Protein 7US3 (pdb70)

Radius of gyration: 36.28 Å; Cα contacts (8 Å, |Δi|>4): 3663; chains: 4; bounding box: 103×114×98 Å

Nearest PDB structures (foldseek):
  7us3-assembly1_D  TM=1.002E+00  e=3.674E-88  Acinetobacter baumannii
  5o8p-assembly1_B  TM=9.844E-01  e=4.576E-56  Erwinia amylovora CFBP1430
  6xbc-assembly2_F  TM=9.790E-01  e=2.132E-53  Streptomyces sviceus ATCC 29083
  4tlx-assembly1_D  TM=9.304E-01  e=1.016E-34  Kutzneria sp. 744
  7jvl-assembly1_D  TM=8.967E-01  e=1.439E-34  Aspergillus fumigatus Af293

Structure (mmCIF, N/CA/C/O backbone):
data_7US3
#
_entry.id   7US3
#
_cell.length_a   124.827
_cell.length_b   126.314
_cell.length_c   140.248
_cell.angle_alpha   90.000
_cell.angle_beta   90.000
_cell.angle_gamma   90.000
#
_symmetry.space_group_name_H-M   'P 21 21 21'
#
loop_
_entity.id
_entity.type
_entity.pdbx_description
1 polymer 'Putrescine N-hydroxylase'
2 non-polymer 'FLAVIN-ADENINE DINUCLEOTIDE'
3 non-polymer 'NADP NICOTINAMIDE-ADENINE-DINUCLEOTIDE PHOSPHATE'
4 non-polymer 'TRIETHYLENE GLYCOL'
5 non-polymer 'TETRAETHYLENE GLYCOL'
6 water water
#
loop_
_atom_site.group_PDB
_atom_site.id
_atom_site.type_symbol
_atom_site.label_atom_id
_atom_site.label_alt_id
_atom_site.label_comp_id
_atom_site.label_asym_id
_atom_site.label_entity_id
_atom_site.label_seq_id
_atom_site.pdbx_PDB_ins_code
_atom_site.Cartn_x
_atom_site.Cartn_y
_atom_site.Cartn_z
_atom_site.occupancy
_atom_site.B_iso_or_equiv
_atom_site.auth_seq_id
_atom_site.auth_comp_id
_atom_site.auth_asym_id
_atom_site.auth_atom_id
_atom_site.pdbx_PDB_model_num
ATOM 1 N N . SER A 1 23 ? -46.744 -22.794 -19.172 1.00 79.45 3 SER A N 1
ATOM 2 C CA . SER A 1 23 ? -47.578 -21.651 -18.803 1.00 83.43 3 SER A CA 1
ATOM 3 C C . SER A 1 23 ? -47.944 -21.732 -17.320 1.00 78.94 3 SER A C 1
ATOM 4 O O . SER A 1 23 ? -47.948 -20.719 -16.613 1.00 76.57 3 SER A O 1
ATOM 6 N N . GLN A 1 24 ? -48.246 -22.946 -16.853 1.00 78.27 4 GLN A N 1
ATOM 7 C CA . GLN A 1 24 ? -48.555 -23.187 -15.448 1.00 72.04 4 GLN A CA 1
ATOM 8 C C . GLN A 1 24 ? -47.301 -23.356 -14.589 1.00 64.69 4 GLN A C 1
ATOM 9 O O . GLN A 1 24 ? -47.414 -23.714 -13.413 1.00 65.95 4 GLN A O 1
ATOM 12 N N . HIS A 1 25 ? -46.114 -23.106 -15.135 1.00 58.37 5 HIS A N 1
ATOM 13 C CA . HIS A 1 25 ? -44.902 -23.269 -14.345 1.00 52.97 5 HIS A CA 1
ATOM 14 C C . HIS A 1 25 ? -44.801 -22.163 -13.300 1.00 46.91 5 HIS A C 1
ATOM 15 O O . HIS A 1 25 ? -45.000 -20.985 -13.600 1.00 46.88 5 HIS A O 1
ATOM 22 N N . ILE A 1 26 ? -44.481 -22.538 -12.073 1.00 43.79 6 ILE A N 1
ATOM 23 C CA . ILE A 1 26 ? -44.451 -21.595 -10.968 1.00 44.03 6 ILE A CA 1
ATOM 24 C C . ILE A 1 26 ? -43.005 -21.167 -10.759 1.00 40.68 6 ILE A C 1
ATOM 25 O O . ILE A 1 26 ? -42.151 -21.968 -10.374 1.00 42.99 6 ILE A O 1
ATOM 30 N N . TYR A 1 27 ? -42.718 -19.907 -11.038 1.00 40.38 7 TYR A N 1
ATOM 31 C CA . TYR A 1 27 ? -41.368 -19.422 -10.833 1.00 37.72 7 TYR A CA 1
ATOM 32 C C . TYR A 1 27 ? -41.137 -19.107 -9.362 1.00 37.67 7 TYR A C 1
ATOM 33 O O . TYR A 1 27 ? -42.073 -18.866 -8.589 1.00 38.67 7 TYR A O 1
ATOM 42 N N . ASP A 1 28 ? -39.867 -19.125 -8.971 1.00 37.30 8 ASP A N 1
ATOM 43 C CA . ASP A 1 28 ? -39.509 -18.631 -7.649 1.00 36.99 8 ASP A CA 1
ATOM 44 C C . ASP A 1 28 ? -39.274 -17.131 -7.655 1.00 36.66 8 ASP A C 1
ATOM 45 O O . ASP A 1 28 ? -39.587 -16.457 -6.672 1.00 38.67 8 ASP A O 1
ATOM 50 N N . ILE A 1 29 ? -38.699 -16.596 -8.727 1.00 34.73 9 ILE A N 1
ATOM 51 C CA . ILE A 1 29 ? -38.367 -15.179 -8.805 1.00 35.41 9 ILE A CA 1
ATOM 52 C C . ILE A 1 29 ? -38.712 -14.676 -10.194 1.00 37.36 9 ILE A C 1
ATOM 53 O O . ILE A 1 29 ? -38.406 -15.341 -11.190 1.00 38.51 9 ILE A O 1
ATOM 58 N N . VAL A 1 30 ? -39.357 -13.510 -10.258 1.00 35.95 10 VAL A N 1
ATOM 59 C CA . VAL A 1 30 ? -39.500 -12.736 -11.483 1.00 33.29 10 VAL A CA 1
ATOM 60 C C . VAL A 1 30 ? -38.806 -11.410 -11.242 1.00 33.76 10 VAL A C 1
ATOM 61 O O . VAL A 1 30 ? -39.169 -10.672 -10.316 1.00 33.52 10 VAL A O 1
ATOM 65 N N . GLY A 1 31 ? -37.787 -11.120 -12.048 1.00 32.59 11 GLY A N 1
ATOM 66 C CA . GLY A 1 31 ? -37.131 -9.829 -12.003 1.00 33.65 11 GLY A CA 1
ATOM 67 C C . GLY A 1 31 ? -37.797 -8.870 -12.971 1.00 34.89 11 GLY A C 1
ATOM 68 O O . GLY A 1 31 ? -37.975 -9.187 -14.150 1.00 35.08 11 GLY A O 1
ATOM 69 N N . ILE A 1 32 ? -38.194 -7.713 -12.462 1.00 32.44 12 ILE A N 1
ATOM 70 C CA . ILE A 1 32 ? -38.824 -6.679 -13.275 1.00 33.18 12 ILE A CA 1
ATOM 71 C C . ILE A 1 32 ? -37.774 -5.599 -13.515 1.00 30.32 12 ILE A C 1
ATOM 72 O O . ILE A 1 32 ? -37.311 -4.943 -12.573 1.00 29.36 12 ILE A O 1
ATOM 77 N N . GLY A 1 33 ? -37.375 -5.432 -14.772 1.00 30.83 13 GLY A N 1
ATOM 78 C CA . GLY A 1 33 ? -36.245 -4.575 -15.102 1.00 32.60 13 GLY A CA 1
ATOM 79 C C . GLY A 1 33 ? -34.916 -5.314 -15.038 1.00 36.38 13 GLY A C 1
ATOM 80 O O . GLY A 1 33 ? -34.688 -6.134 -14.138 1.00 31.81 13 GLY A O 1
ATOM 81 N N . VAL A 1 34 ? -34.039 -5.068 -16.011 1.00 33.00 14 VAL A N 1
ATOM 82 C CA . VAL A 1 34 ? -32.733 -5.711 -16.015 1.00 30.67 14 VAL A CA 1
ATOM 83 C C . VAL A 1 34 ? -31.683 -4.650 -16.291 1.00 32.94 14 VAL A C 1
ATOM 84 O O . VAL A 1 34 ? -31.124 -4.584 -17.390 1.00 32.38 14 VAL A O 1
ATOM 88 N N . GLY A 1 35 ? -31.471 -3.771 -15.315 1.00 33.13 15 GLY A N 1
ATOM 89 C CA . GLY A 1 35 ? -30.254 -3.012 -15.215 1.00 31.06 15 GLY A CA 1
ATOM 90 C C . GLY A 1 35 ? -29.233 -3.863 -14.492 1.00 30.87 15 GLY A C 1
ATOM 91 O O . GLY A 1 35 ? -29.443 -5.058 -14.273 1.00 32.15 15 GLY A O 1
ATOM 92 N N . PRO A 1 36 ? -28.113 -3.260 -14.102 1.00 29.72 16 PRO A N 1
ATOM 93 C CA . PRO A 1 36 ? -27.049 -4.037 -13.449 1.00 29.38 16 PRO A CA 1
ATOM 94 C C . PRO A 1 36 ? -27.504 -4.796 -12.220 1.00 30.95 16 PRO A C 1
ATOM 95 O O . PRO A 1 36 ? -26.978 -5.886 -11.950 1.00 30.84 16 PRO A O 1
ATOM 99 N N . PHE A 1 37 ? -28.481 -4.286 -11.475 1.00 30.22 17 PHE A N 1
ATOM 100 C CA . PHE A 1 37 ? -28.778 -4.948 -10.210 1.00 34.22 17 PHE A CA 1
ATOM 101 C C . PHE A 1 37 ? -29.564 -6.240 -10.430 1.00 31.17 17 PHE A C 1
ATOM 102 O O . PHE A 1 37 ? -29.188 -7.297 -9.906 1.00 33.37 17 PHE A O 1
ATOM 110 N N . ASN A 1 38 ? -30.624 -6.208 -11.239 1.00 30.88 18 ASN A N 1
ATOM 111 C CA . ASN A 1 38 ? -31.297 -7.477 -11.502 1.00 27.82 18 ASN A CA 1
ATOM 112 C C . ASN A 1 38 ? -30.462 -8.385 -12.399 1.00 30.10 18 ASN A C 1
ATOM 113 O O . ASN A 1 38 ? -30.609 -9.617 -12.342 1.00 32.05 18 ASN A O 1
ATOM 118 N N . LEU A 1 39 ? -29.597 -7.812 -13.239 1.00 29.10 19 LEU A N 1
ATOM 119 C CA . LEU A 1 39 ? -28.711 -8.650 -14.047 1.00 30.87 19 LEU A CA 1
ATOM 120 C C . LEU A 1 39 ? -27.752 -9.433 -13.156 1.00 31.08 19 LEU A C 1
ATOM 121 O O . LEU A 1 39 ? -27.528 -10.632 -13.365 1.00 31.96 19 LEU A O 1
ATOM 126 N N . GLY A 1 40 ? -27.165 -8.756 -12.160 1.00 33.27 20 GLY A N 1
ATOM 127 C CA . GLY A 1 40 ? -26.319 -9.446 -11.205 1.00 31.90 20 GLY A CA 1
ATOM 128 C C . GLY A 1 40 ? -27.078 -10.504 -10.429 1.00 32.22 20 GLY A C 1
ATOM 129 O O . GLY A 1 40 ? -26.527 -11.551 -10.085 1.00 32.39 20 GLY A O 1
ATOM 130 N N . LEU A 1 41 ? -28.346 -10.230 -10.117 1.00 31.46 21 LEU A N 1
ATOM 131 C CA . LEU A 1 41 ? -29.156 -11.229 -9.440 1.00 32.33 21 LEU A CA 1
ATOM 132 C C . LEU A 1 41 ? -29.331 -12.449 -10.326 1.00 32.91 21 LEU A C 1
ATOM 133 O O . LEU A 1 41 ? -29.280 -13.585 -9.848 1.00 31.55 21 LEU A O 1
ATOM 138 N N . ALA A 1 42 ? -29.538 -12.232 -11.624 1.00 32.48 22 ALA A N 1
ATOM 139 C CA . ALA A 1 42 ? -29.611 -13.366 -12.526 1.00 32.20 22 ALA A CA 1
ATOM 140 C C . ALA A 1 42 ? -28.280 -14.109 -12.555 1.00 34.62 22 ALA A C 1
ATOM 141 O O . ALA A 1 42 ? -28.248 -15.347 -12.544 1.00 32.78 22 ALA A O 1
ATOM 143 N N . CYS A 1 43 ? -27.163 -13.376 -12.555 1.00 33.22 23 CYS A N 1
ATOM 144 C CA . CYS A 1 43 ? -25.870 -14.059 -12.585 1.00 31.05 23 CYS A CA 1
ATOM 145 C C . CYS A 1 43 ? -25.602 -14.838 -11.307 1.00 32.81 23 CYS A C 1
ATOM 146 O O . CYS A 1 43 ? -24.928 -15.873 -11.349 1.00 35.21 23 CYS A O 1
ATOM 149 N N . LEU A 1 44 ? -26.101 -14.357 -10.167 1.00 30.20 24 LEU A N 1
ATOM 150 C CA . LEU A 1 44 ? -25.804 -15.003 -8.896 1.00 30.71 24 LEU A CA 1
ATOM 151 C C . LEU A 1 44 ? -26.746 -16.163 -8.609 1.00 33.96 24 LEU A C 1
ATOM 152 O O . LEU A 1 44 ? -26.374 -17.076 -7.861 1.00 33.52 24 LEU A O 1
ATOM 157 N N . THR A 1 45 ? -27.971 -16.128 -9.156 1.00 30.86 25 THR A N 1
ATOM 158 C CA . THR A 1 45 ? -28.924 -17.216 -8.977 1.00 35.62 25 THR A CA 1
ATOM 159 C C . THR A 1 45 ? -28.740 -18.334 -9.987 1.00 34.93 25 THR A C 1
ATOM 160 O O . THR A 1 45 ? -29.219 -19.448 -9.757 1.00 37.58 25 THR A O 1
ATOM 164 N N . GLN A 1 46 ? -28.071 -18.063 -11.098 1.00 32.78 26 GLN A N 1
ATOM 165 C CA . GLN A 1 46 ? -28.005 -19.056 -12.157 1.00 37.27 26 GLN A CA 1
ATOM 166 C C . GLN A 1 46 ? -27.342 -20.354 -11.722 1.00 37.47 26 GLN A C 1
ATOM 167 O O . GLN A 1 46 ? -27.880 -21.422 -12.058 1.00 40.77 26 GLN A O 1
ATOM 173 N N . PRO A 1 47 ? -26.239 -20.356 -10.966 1.00 36.00 27 PRO A N 1
ATOM 174 C CA . PRO A 1 47 ? -25.702 -21.626 -10.452 1.00 38.90 27 PRO A CA 1
ATOM 175 C C . PRO A 1 47 ? -26.517 -22.271 -9.344 1.00 41.39 27 PRO A C 1
ATOM 176 O O . PRO A 1 47 ? -26.077 -23.295 -8.816 1.00 44.33 27 PRO A O 1
ATOM 180 N N . LEU A 1 48 ? -27.669 -21.725 -8.957 1.00 41.41 28 LEU A N 1
ATOM 181 C CA . LEU A 1 48 ? -28.514 -22.323 -7.924 1.00 40.44 28 LEU A CA 1
ATOM 182 C C . LEU A 1 48 ? -29.715 -22.969 -8.606 1.00 44.51 28 LEU A C 1
ATOM 183 O O . LEU A 1 48 ? -30.706 -22.292 -8.911 1.00 40.46 28 LEU A O 1
ATOM 188 N N . ASN A 1 49 ? -29.635 -24.289 -8.813 1.00 40.76 29 ASN A N 1
ATOM 189 C CA . ASN A 1 49 ? -30.693 -25.021 -9.498 1.00 44.15 29 ASN A CA 1
ATOM 190 C C . ASN A 1 49 ? -31.968 -25.134 -8.672 1.00 45.03 29 ASN A C 1
ATOM 191 O O . ASN A 1 49 ? -33.014 -25.482 -9.231 1.00 45.38 29 ASN A O 1
ATOM 194 N N . GLU A 1 50 ? -31.912 -24.868 -7.364 1.00 43.78 30 GLU A N 1
ATOM 195 C CA . GLU A 1 50 ? -33.134 -24.846 -6.566 1.00 44.76 30 GLU A CA 1
ATOM 196 C C . GLU A 1 50 ? -34.057 -23.712 -6.957 1.00 44.26 30 GLU A C 1
ATOM 197 O O . GLU A 1 50 ? -35.249 -23.759 -6.633 1.00 47.40 30 GLU A O 1
ATOM 203 N N . LEU A 1 51 ? -33.536 -22.680 -7.609 1.00 43.74 31 LEU A N 1
ATOM 204 C CA . LEU A 1 51 ? -34.310 -21.487 -7.910 1.00 42.87 31 LEU A CA 1
ATOM 205 C C . LEU A 1 51 ? -34.688 -21.463 -9.381 1.00 41.18 31 LEU A C 1
ATOM 206 O O . LEU A 1 51 ? -33.818 -21.570 -10.254 1.00 40.84 31 LEU A O 1
ATOM 211 N N . SER A 1 52 ? -35.984 -21.312 -9.642 1.00 38.45 32 SER A N 1
ATOM 212 C CA . SER A 1 52 ? -36.505 -21.042 -10.976 1.00 36.75 32 SER A CA 1
ATOM 213 C C . SER A 1 52 ? -36.733 -19.534 -11.086 1.00 38.66 32 SER A C 1
ATOM 214 O O . SER A 1 52 ? -37.592 -18.976 -10.391 1.00 38.33 32 SER A O 1
ATOM 217 N N . THR A 1 53 ? -35.974 -18.875 -11.959 1.00 35.17 33 THR A N 1
ATOM 218 C CA . THR A 1 53 ? -36.017 -17.428 -12.086 1.00 36.63 33 THR A CA 1
ATOM 219 C C . THR A 1 53 ? -36.219 -17.025 -13.536 1.00 36.72 33 THR A C 1
ATOM 220 O O . THR A 1 53 ? -35.801 -17.727 -14.460 1.00 35.45 33 THR A O 1
ATOM 224 N N . ILE A 1 54 ? -36.825 -15.854 -13.719 1.00 33.56 34 ILE A N 1
ATOM 225 C CA . ILE A 1 54 ? -37.001 -15.258 -15.036 1.00 34.22 34 ILE A CA 1
ATOM 226 C C . ILE A 1 54 ? -36.957 -13.747 -14.868 1.00 32.61 34 ILE A C 1
ATOM 227 O O . ILE A 1 54 ? -37.319 -13.212 -13.817 1.00 33.02 34 ILE A O 1
ATOM 232 N N . PHE A 1 55 ? -36.470 -13.061 -15.899 1.00 33.80 35 PHE A N 1
ATOM 233 C CA . PHE A 1 55 ? -36.216 -11.628 -15.847 1.00 33.47 35 PHE A CA 1
ATOM 234 C C . PHE A 1 55 ? -36.715 -10.972 -17.125 1.00 34.85 35 PHE A C 1
ATOM 235 O O . PHE A 1 55 ? -36.512 -11.504 -18.223 1.00 33.51 35 PHE A O 1
ATOM 243 N N . PHE A 1 56 ? -37.369 -9.816 -16.973 1.00 32.56 36 PHE A N 1
ATOM 244 C CA . PHE A 1 56 ? -37.961 -9.074 -18.081 1.00 35.11 36 PHE A CA 1
ATOM 245 C C . PHE A 1 56 ? -37.449 -7.644 -18.112 1.00 34.54 36 PHE A C 1
ATOM 246 O O . PHE A 1 56 ? -37.381 -6.970 -17.078 1.00 33.69 36 PHE A O 1
ATOM 254 N N . ASP A 1 57 ? -37.108 -7.180 -19.305 1.00 33.48 37 ASP A N 1
ATOM 255 C CA . ASP A 1 57 ? -36.682 -5.803 -19.477 1.00 34.61 37 ASP A CA 1
ATOM 256 C C . ASP A 1 57 ? -37.294 -5.243 -20.750 1.00 35.55 37 ASP A C 1
ATOM 257 O O . ASP A 1 57 ? -37.354 -5.923 -21.779 1.00 33.00 37 ASP A O 1
ATOM 262 N N . SER A 1 58 ? -37.740 -3.990 -20.678 1.00 38.56 38 SER A N 1
ATOM 263 C CA . SER A 1 58 ? -38.516 -3.454 -21.783 1.00 39.24 38 SER A CA 1
ATOM 264 C C . SER A 1 58 ? -37.649 -3.002 -22.951 1.00 38.87 38 SER A C 1
ATOM 265 O O . SER A 1 58 ? -38.172 -2.853 -24.058 1.00 39.30 38 SER A O 1
ATOM 268 N N . LYS A 1 59 ? -36.348 -2.801 -22.751 1.00 38.20 39 LYS A N 1
ATOM 269 C CA . LYS A 1 59 ? -35.514 -2.318 -23.843 1.00 34.52 39 LYS A CA 1
ATOM 270 C C . LYS A 1 59 ? -35.193 -3.435 -24.840 1.00 39.23 39 LYS A C 1
ATOM 271 O O . LYS A 1 59 ? -35.387 -4.638 -24.577 1.00 41.62 39 LYS A O 1
ATOM 277 N N . ASP A 1 60 ? -34.699 -3.021 -26.014 1.00 37.48 40 ASP A N 1
ATOM 278 C CA . ASP A 1 60 ? -34.384 -3.982 -27.071 1.00 41.52 40 ASP A CA 1
ATOM 279 C C . ASP A 1 60 ? -33.256 -4.916 -26.663 1.00 39.78 40 ASP A C 1
ATOM 280 O O . ASP A 1 60 ? -33.233 -6.077 -27.084 1.00 38.26 40 ASP A O 1
ATOM 285 N N . GLU A 1 61 ? -32.330 -4.431 -25.840 1.00 36.68 41 GLU A N 1
ATOM 286 C CA . GLU A 1 61 ? -31.260 -5.236 -25.270 1.00 39.15 41 GLU A CA 1
ATOM 287 C C . GLU A 1 61 ? -30.670 -4.450 -24.111 1.00 39.43 41 GLU A C 1
ATOM 288 O O . GLU A 1 61 ? -31.014 -3.283 -23.896 1.00 40.19 41 GLU A O 1
ATOM 294 N N . PHE A 1 62 ? -29.777 -5.095 -23.362 1.00 35.08 42 PHE A N 1
ATOM 295 C CA . PHE A 1 62 ? -29.166 -4.399 -22.241 1.00 37.58 42 PHE A CA 1
ATOM 296 C C . PHE A 1 62 ? -28.501 -3.116 -22.724 1.00 36.93 42 PHE A C 1
ATOM 297 O O . PHE A 1 62 ? -27.750 -3.120 -23.703 1.00 38.29 42 PHE A O 1
ATOM 305 N N . ASP A 1 63 ? -28.774 -2.018 -22.028 1.00 38.70 43 ASP A N 1
ATOM 306 C CA . ASP A 1 63 ? -28.120 -0.748 -22.336 1.00 37.43 43 ASP A CA 1
ATOM 307 C C . ASP A 1 63 ? -27.940 0.034 -21.048 1.00 36.95 43 ASP A C 1
ATOM 308 O O . ASP A 1 63 ? -28.914 0.269 -20.324 1.00 35.53 43 ASP A O 1
ATOM 313 N N . TRP A 1 64 ? -26.710 0.454 -20.769 1.00 34.71 44 TRP A N 1
ATOM 314 C CA . TRP A 1 64 ? -26.422 1.199 -19.552 1.00 33.19 44 TRP A CA 1
ATOM 315 C C . TRP A 1 64 ? -26.109 2.645 -19.927 1.00 33.36 44 TRP A C 1
ATOM 316 O O . TRP A 1 64 ? -24.947 3.044 -20.050 1.00 31.22 44 TRP A O 1
ATOM 327 N N . HIS A 1 65 ? -27.175 3.434 -20.103 1.00 34.36 45 HIS A N 1
ATOM 328 C CA . HIS A 1 65 ? -27.068 4.884 -20.319 1.00 36.24 45 HIS A CA 1
ATOM 329 C C . HIS A 1 65 ? -26.164 5.224 -21.495 1.00 33.64 45 HIS A C 1
ATOM 330 O O . HIS A 1 65 ? -25.346 6.139 -21.414 1.00 34.76 45 HIS A O 1
ATOM 337 N N . SER A 1 66 ? -26.285 4.480 -22.592 1.00 32.34 46 SER A N 1
ATOM 338 C CA . SER A 1 66 ? -25.344 4.711 -23.678 1.00 34.51 46 SER A CA 1
ATOM 339 C C . SER A 1 66 ? -25.532 6.081 -24.306 1.00 35.78 46 SER A C 1
ATOM 340 O O . SER A 1 66 ? -24.617 6.570 -24.970 1.00 35.79 46 SER A O 1
ATOM 343 N N . GLY A 1 67 ? -26.682 6.722 -24.091 1.00 34.94 47 GLY A N 1
ATOM 344 C CA . GLY A 1 67 ? -26.877 8.058 -24.609 1.00 35.54 47 GLY A CA 1
ATOM 345 C C . GLY A 1 67 ? -26.049 9.109 -23.907 1.00 36.26 47 GLY A C 1
ATOM 346 O O . GLY A 1 67 ? -25.896 10.215 -24.432 1.00 33.73 47 GLY A O 1
ATOM 347 N N . ILE A 1 68 ? -25.514 8.796 -22.732 1.00 34.19 48 ILE A N 1
ATOM 348 C CA . ILE A 1 68 ? -24.653 9.748 -22.043 1.00 34.75 48 ILE A CA 1
ATOM 349 C C . ILE A 1 68 ? -23.321 9.043 -21.803 1.00 35.45 48 ILE A C 1
ATOM 350 O O . ILE A 1 68 ? -22.894 8.816 -20.664 1.00 36.80 48 ILE A O 1
ATOM 355 N N . MET A 1 69 ? -22.655 8.670 -22.892 1.00 35.18 49 MET A N 1
ATOM 356 C CA . MET A 1 69 ? -21.492 7.786 -22.821 1.00 35.35 49 MET A CA 1
ATOM 357 C C . MET A 1 69 ? -20.435 8.252 -23.812 1.00 39.22 49 MET A C 1
ATOM 358 O O . MET A 1 69 ? -20.094 7.537 -24.765 1.00 36.99 49 MET A O 1
ATOM 363 N N . PRO A 1 70 ? -19.885 9.452 -23.606 1.00 37.02 50 PRO A N 1
ATOM 364 C CA . PRO A 1 70 ? -18.806 9.917 -24.478 1.00 35.76 50 PRO A CA 1
ATOM 365 C C . PRO A 1 70 ? -17.604 8.989 -24.417 1.00 36.91 50 PRO A C 1
ATOM 366 O O . PRO A 1 70 ? -17.348 8.317 -23.408 1.00 36.12 50 PRO A O 1
ATOM 370 N N . GLU A 1 71 ? -16.886 8.938 -25.537 1.00 37.99 51 GLU A N 1
ATOM 371 C CA . GLU A 1 71 ? -15.684 8.125 -25.632 1.00 40.36 51 GLU A CA 1
ATOM 372 C C . GLU A 1 71 ? -14.738 8.454 -24.487 1.00 38.74 51 GLU A C 1
ATOM 373 O O . GLU A 1 71 ? -14.557 9.624 -24.125 1.00 38.80 51 GLU A O 1
ATOM 379 N N . GLY A 1 72 ? -14.155 7.403 -23.904 1.00 35.42 52 GLY A N 1
ATOM 380 C CA . GLY A 1 72 ? -13.259 7.544 -22.783 1.00 31.75 52 GLY A CA 1
ATOM 381 C C . GLY A 1 72 ? -13.932 7.689 -21.439 1.00 33.25 52 GLY A C 1
ATOM 382 O O . GLY A 1 72 ? -13.235 7.674 -20.417 1.00 34.03 52 GLY A O 1
ATOM 383 N N . SER A 1 73 ? -15.254 7.841 -21.390 1.00 33.80 53 SER A N 1
ATOM 384 C CA . SER A 1 73 ? -15.922 7.970 -20.102 1.00 30.91 53 SER A CA 1
ATOM 385 C C . SER A 1 73 ? -15.872 6.643 -19.353 1.00 34.83 53 SER A C 1
ATOM 386 O O . SER A 1 73 ? -15.881 5.562 -19.952 1.00 32.06 53 SER A O 1
ATOM 389 N N . THR A 1 74 ? -15.794 6.732 -18.027 1.00 32.73 54 THR A N 1
ATOM 390 C CA . THR A 1 74 ? -15.505 5.574 -17.199 1.00 33.31 54 THR A CA 1
ATOM 391 C C . THR A 1 74 ? -16.517 5.498 -16.071 1.00 35.89 54 THR A C 1
ATOM 392 O O . THR A 1 74 ? -17.251 6.453 -15.795 1.00 32.21 54 THR A O 1
ATOM 396 N N . LEU A 1 75 ? -16.557 4.338 -15.426 1.00 33.54 55 LEU A N 1
ATOM 397 C CA . LEU A 1 75 ? -17.219 4.252 -14.135 1.00 37.95 55 LEU A CA 1
ATOM 398 C C . LEU A 1 75 ? -16.411 5.034 -13.113 1.00 35.35 55 LEU A C 1
ATOM 399 O O . LEU A 1 75 ? -15.233 5.321 -13.319 1.00 37.03 55 LEU A O 1
ATOM 404 N N . GLN A 1 76 ? -17.040 5.361 -11.988 1.00 44.13 56 GLN A N 1
ATOM 405 C CA . GLN A 1 76 ? -16.340 6.073 -10.931 1.00 46.65 56 GLN A CA 1
ATOM 406 C C . GLN A 1 76 ? -15.995 5.211 -9.727 1.00 46.04 56 GLN A C 1
ATOM 407 O O . GLN A 1 76 ? -15.415 5.731 -8.763 1.00 47.69 56 GLN A O 1
ATOM 413 N N . ILE A 1 77 ? -16.324 3.927 -9.743 1.00 38.50 57 ILE A N 1
ATOM 414 C CA . ILE A 1 77 ? -15.907 3.024 -8.671 1.00 37.84 57 ILE A CA 1
ATOM 415 C C . ILE A 1 77 ? -15.100 1.901 -9.309 1.00 35.84 57 ILE A C 1
ATOM 416 O O . ILE A 1 77 ? -15.169 1.684 -10.530 1.00 34.41 57 ILE A O 1
ATOM 421 N N . PRO A 1 78 ? -14.288 1.196 -8.526 1.00 32.85 58 PRO A N 1
ATOM 422 C CA . PRO A 1 78 ? -13.398 0.190 -9.113 1.00 32.49 58 PRO A CA 1
ATOM 423 C C . PRO A 1 78 ? -14.159 -0.972 -9.741 1.00 33.11 58 PRO A C 1
ATOM 424 O O . PRO A 1 78 ? -15.325 -1.238 -9.441 1.00 30.40 58 PRO A O 1
ATOM 428 N N . PHE A 1 79 ? -13.454 -1.678 -10.622 1.00 31.71 59 PHE A N 1
ATOM 429 C CA . PHE A 1 79 ? -14.043 -2.743 -11.416 1.00 30.76 59 PHE A CA 1
ATOM 430 C C . PHE A 1 79 ? -14.447 -3.945 -10.591 1.00 31.48 59 PHE A C 1
ATOM 431 O O . PHE A 1 79 ? -15.154 -4.805 -11.117 1.00 34.31 59 PHE A O 1
ATOM 439 N N . ILE A 1 80 ? -13.983 -4.059 -9.342 1.00 33.65 60 ILE A N 1
ATOM 440 C CA . ILE A 1 80 ? -14.477 -5.119 -8.468 1.00 30.33 60 ILE A CA 1
ATOM 441 C C . ILE A 1 80 ? -15.991 -5.051 -8.376 1.00 31.50 60 ILE A C 1
ATOM 442 O O . ILE A 1 80 ? -16.658 -6.076 -8.179 1.00 30.99 60 ILE A O 1
ATOM 447 N N . ALA A 1 81 ? -16.562 -3.857 -8.554 1.00 30.51 61 ALA A N 1
ATOM 448 C CA . ALA A 1 81 ? -18.010 -3.667 -8.500 1.00 33.03 61 ALA A CA 1
ATOM 449 C C . ALA A 1 81 ? -18.683 -4.099 -9.804 1.00 30.57 61 ALA A C 1
ATOM 450 O O . ALA A 1 81 ? -19.444 -3.330 -10.402 1.00 30.18 61 ALA A O 1
ATOM 452 N N . ASP A 1 82 ? -18.394 -5.318 -10.253 1.00 29.60 62 ASP A N 1
ATOM 453 C CA . ASP A 1 82 ? -19.021 -5.936 -11.418 1.00 31.23 62 ASP A CA 1
ATOM 454 C C . ASP A 1 82 ? -20.298 -6.669 -10.977 1.00 33.64 62 ASP A C 1
ATOM 455 O O . ASP A 1 82 ? -20.806 -6.455 -9.872 1.00 36.98 62 ASP A O 1
ATOM 460 N N . LEU A 1 83 ? -20.795 -7.594 -11.797 1.00 30.16 63 LEU A N 1
ATOM 461 C CA . LEU A 1 83 ? -22.085 -8.211 -11.517 1.00 29.83 63 LEU A CA 1
ATOM 462 C C . LEU A 1 83 ? -22.067 -9.199 -10.351 1.00 30.48 63 LEU A C 1
ATOM 463 O O . LEU A 1 83 ? -23.131 -9.442 -9.777 1.00 32.10 63 LEU A O 1
ATOM 468 N N . VAL A 1 84 ? -20.912 -9.778 -9.981 1.00 31.55 64 VAL A N 1
ATOM 469 C CA . VAL A 1 84 ? -20.911 -10.953 -9.104 1.00 31.23 64 VAL A CA 1
ATOM 470 C C . VAL A 1 84 ? -19.753 -11.003 -8.106 1.00 33.33 64 VAL A C 1
ATOM 471 O O . VAL A 1 84 ? -19.787 -11.786 -7.141 1.00 32.92 64 VAL A O 1
ATOM 475 N N . SER A 1 85 ? -18.697 -10.223 -8.334 1.00 31.70 65 SER A N 1
ATOM 476 C CA . SER A 1 85 ? -17.428 -10.597 -7.707 1.00 31.53 65 SER A CA 1
ATOM 477 C C . SER A 1 85 ? -17.409 -10.323 -6.205 1.00 32.84 65 SER A C 1
ATOM 478 O O . SER A 1 85 ? -16.709 -11.026 -5.462 1.00 31.05 65 SER A O 1
ATOM 481 N N . PHE A 1 86 ? -18.169 -9.331 -5.736 1.00 28.94 66 PHE A N 1
ATOM 482 C CA . PHE A 1 86 ? -18.247 -9.115 -4.299 1.00 31.26 66 PHE A CA 1
ATOM 483 C C . PHE A 1 86 ? -18.951 -10.259 -3.597 1.00 30.05 66 PHE A C 1
ATOM 484 O O . PHE A 1 86 ? -18.640 -10.549 -2.442 1.00 35.12 66 PHE A O 1
ATOM 492 N N . ALA A 1 87 ? -19.912 -10.901 -4.264 1.00 32.94 67 ALA A N 1
ATOM 493 C CA . ALA A 1 87 ? -20.521 -12.123 -3.742 1.00 31.82 67 ALA A CA 1
ATOM 494 C C . ALA A 1 87 ? -19.609 -13.327 -3.912 1.00 34.24 67 ALA A C 1
ATOM 495 O O . ALA A 1 87 ? -19.522 -14.180 -3.018 1.00 35.40 67 ALA A O 1
ATOM 497 N N . ASP A 1 88 ? -18.934 -13.422 -5.059 1.00 32.54 68 ASP A N 1
ATOM 498 C CA . ASP A 1 88 ? -18.247 -14.650 -5.417 1.00 31.47 68 ASP A CA 1
ATOM 499 C C . ASP A 1 88 ? -17.264 -14.414 -6.557 1.00 32.54 68 ASP A C 1
ATOM 500 O O . ASP A 1 88 ? -17.661 -14.479 -7.725 1.00 32.05 68 ASP A O 1
ATOM 505 N N . PRO A 1 89 ? -15.988 -14.142 -6.267 1.00 33.02 69 PRO A N 1
ATOM 506 C CA . PRO A 1 89 ? -15.009 -13.941 -7.351 1.00 30.35 69 PRO A CA 1
ATOM 507 C C . PRO A 1 89 ? -14.873 -15.128 -8.292 1.00 34.42 69 PRO A C 1
ATOM 508 O O . PRO A 1 89 ? -14.384 -14.955 -9.420 1.00 33.25 69 PRO A O 1
ATOM 512 N N . LYS A 1 90 ? -15.269 -16.332 -7.861 1.00 33.51 70 LYS A N 1
ATOM 513 C CA . LYS A 1 90 ? -15.203 -17.507 -8.722 1.00 33.63 70 LYS A CA 1
ATOM 514 C C . LYS A 1 90 ? -16.299 -17.514 -9.778 1.00 34.15 70 LYS A C 1
ATOM 515 O O . LYS A 1 90 ? -16.221 -18.298 -10.726 1.00 32.46 70 LYS A O 1
ATOM 521 N N . ASN A 1 91 ? -17.307 -16.655 -9.639 1.00 32.72 71 ASN A N 1
ATOM 522 C CA . ASN A 1 91 ? -18.476 -16.744 -10.492 1.00 33.20 71 ASN A CA 1
ATOM 523 C C . ASN A 1 91 ? -18.095 -16.554 -11.953 1.00 36.02 71 ASN A C 1
ATOM 524 O O . ASN A 1 91 ? -17.203 -15.761 -12.299 1.00 34.85 71 ASN A O 1
ATOM 529 N N . ASN A 1 92 ? -18.795 -17.283 -12.810 1.00 32.06 72 ASN A N 1
ATOM 530 C CA . ASN A 1 92 ? -18.528 -17.249 -14.239 1.00 36.59 72 ASN A CA 1
ATOM 531 C C . ASN A 1 92 ? -18.715 -15.856 -14.847 1.00 33.56 72 ASN A C 1
ATOM 532 O O . ASN A 1 92 ? -18.164 -15.581 -15.915 1.00 33.89 72 ASN A O 1
ATOM 537 N N . TYR A 1 93 ? -19.468 -14.968 -14.206 1.00 33.51 73 TYR A N 1
ATOM 538 C CA . TYR A 1 93 ? -19.842 -13.709 -14.835 1.00 33.07 73 TYR A CA 1
ATOM 539 C C . TYR A 1 93 ? -19.028 -12.533 -14.319 1.00 30.94 73 TYR A C 1
ATOM 540 O O . TYR A 1 93 ? -19.464 -11.389 -14.438 1.00 33.34 73 TYR A O 1
ATOM 549 N N . SER A 1 94 ? -17.858 -12.794 -13.757 1.00 31.76 74 SER A N 1
ATOM 550 C CA . SER A 1 94 ? -17.009 -11.725 -13.274 1.00 30.81 74 SER A CA 1
ATOM 551 C C . SER A 1 94 ? -16.391 -10.980 -14.447 1.00 33.18 74 SER A C 1
ATOM 552 O O . SER A 1 94 ? -16.153 -11.548 -15.519 1.00 34.02 74 SER A O 1
ATOM 555 N N . PHE A 1 95 ? -16.122 -9.698 -14.222 1.00 29.28 75 PHE A N 1
ATOM 556 C CA . PHE A 1 95 ? -15.510 -8.874 -15.252 1.00 30.36 75 PHE A CA 1
ATOM 557 C C . PHE A 1 95 ? -14.143 -9.413 -15.664 1.00 28.57 75 PHE A C 1
ATOM 558 O O . PHE A 1 95 ? -13.812 -9.428 -16.857 1.00 30.05 75 PHE A O 1
ATOM 566 N N . LEU A 1 96 ? -13.331 -9.859 -14.699 1.00 28.15 76 LEU A N 1
ATOM 567 C CA . LEU A 1 96 ? -12.073 -10.520 -15.051 1.00 30.59 76 LEU A CA 1
ATOM 568 C C . LEU A 1 96 ? -12.305 -11.705 -15.980 1.00 30.36 76 LEU A C 1
ATOM 569 O O . LEU A 1 96 ? -11.583 -11.871 -16.967 1.00 32.48 76 LEU A O 1
ATOM 574 N N . ASN A 1 97 ? -13.289 -12.560 -15.674 1.00 28.74 77 ASN A N 1
ATOM 575 C CA . ASN A 1 97 ? -13.525 -13.699 -16.558 1.00 29.45 77 ASN A CA 1
ATOM 576 C C . ASN A 1 97 ? -13.963 -13.226 -17.932 1.00 30.84 77 ASN A C 1
ATOM 577 O O . ASN A 1 97 ? -13.502 -13.754 -18.947 1.00 29.85 77 ASN A O 1
ATOM 582 N N . TYR A 1 98 ? -14.845 -12.219 -17.981 1.00 31.63 78 TYR A N 1
ATOM 583 C CA . TYR A 1 98 ? -15.193 -11.584 -19.246 1.00 31.23 78 TYR A CA 1
ATOM 584 C C . TYR A 1 98 ? -13.945 -11.168 -20.017 1.00 31.84 78 TYR A C 1
ATOM 585 O O . TYR A 1 98 ? -13.792 -11.499 -21.198 1.00 32.39 78 TYR A O 1
ATOM 594 N N . LEU A 1 99 ? -13.052 -10.412 -19.364 1.00 32.76 79 LEU A N 1
ATOM 595 C CA . LEU A 1 99 ? -11.842 -9.936 -20.035 1.00 31.48 79 LEU A CA 1
ATOM 596 C C . LEU A 1 99 ? -11.032 -11.098 -20.604 1.00 33.86 79 LEU A C 1
ATOM 597 O O . LEU A 1 99 ? -10.629 -11.077 -21.776 1.00 33.56 79 LEU A O 1
ATOM 602 N N . LYS A 1 100 ? -10.789 -12.128 -19.785 1.00 31.74 80 LYS A N 1
ATOM 603 C CA . LYS A 1 100 ? -9.994 -13.266 -20.242 1.00 31.53 80 LYS A CA 1
ATOM 604 C C . LYS A 1 100 ? -10.604 -13.889 -21.495 1.00 31.61 80 LYS A C 1
ATOM 605 O O . LYS A 1 100 ? -9.899 -14.168 -22.474 1.00 29.69 80 LYS A O 1
ATOM 611 N N . LEU A 1 101 ? -11.924 -14.069 -21.502 1.00 32.28 81 LEU A N 1
ATOM 612 C CA . LEU A 1 101 ? -12.570 -14.737 -22.625 1.00 33.94 81 LEU A CA 1
ATOM 613 C C . LEU A 1 101 ? -12.670 -13.847 -23.852 1.00 34.15 81 LEU A C 1
ATOM 614 O O . LEU A 1 101 ? -12.989 -14.348 -24.937 1.00 31.68 81 LEU A O 1
ATOM 619 N N . HIS A 1 102 ? -12.395 -12.545 -23.714 1.00 33.88 82 HIS A N 1
ATOM 620 C CA . HIS A 1 102 ? -12.430 -11.632 -24.849 1.00 33.99 82 HIS A CA 1
ATOM 621 C C . HIS A 1 102 ? -11.055 -11.081 -25.184 1.00 32.54 82 HIS A C 1
ATOM 622 O O . HIS A 1 102 ? -10.949 -10.074 -25.889 1.00 32.98 82 HIS A O 1
ATOM 629 N N . ASN A 1 103 ? -10.002 -11.748 -24.707 1.00 35.39 83 ASN A N 1
ATOM 630 C CA . ASN A 1 103 ? -8.626 -11.401 -25.044 1.00 35.39 83 ASN A CA 1
ATOM 631 C C . ASN A 1 103 ? -8.327 -9.948 -24.670 1.00 39.14 83 ASN A C 1
ATOM 632 O O . ASN A 1 103 ? -7.681 -9.211 -25.415 1.00 43.06 83 ASN A O 1
ATOM 637 N N . ARG A 1 104 ? -8.840 -9.514 -23.514 1.00 32.90 84 ARG A N 1
ATOM 638 C CA . ARG A 1 104 ? -8.579 -8.169 -23.026 1.00 35.48 84 ARG A CA 1
ATOM 639 C C . ARG A 1 104 ? -8.072 -8.135 -21.592 1.00 33.29 84 ARG A C 1
ATOM 640 O O . ARG A 1 104 ? -7.901 -7.040 -21.046 1.00 32.69 84 ARG A O 1
ATOM 648 N N . LEU A 1 105 ? -7.822 -9.293 -20.978 1.00 32.46 85 LEU A N 1
ATOM 649 C CA . LEU A 1 105 ? -7.297 -9.337 -19.614 1.00 33.20 85 LEU A CA 1
ATOM 650 C C . LEU A 1 105 ? -5.906 -8.718 -19.530 1.00 32.96 85 LEU A C 1
ATOM 651 O O . LEU A 1 105 ? -5.671 -7.809 -18.730 1.00 31.06 85 LEU A O 1
ATOM 656 N N . TYR A 1 106 ? -4.955 -9.227 -20.324 1.00 32.90 86 TYR A N 1
ATOM 657 C CA . TYR A 1 106 ? -3.621 -8.636 -20.330 1.00 31.64 86 TYR A CA 1
ATOM 658 C C . TYR A 1 106 ? -3.677 -7.144 -20.629 1.00 33.90 86 TYR A C 1
ATOM 659 O O . TYR A 1 106 ? -2.999 -6.335 -19.976 1.00 29.84 86 TYR A O 1
ATOM 668 N N . GLN A 1 107 ? -4.479 -6.767 -21.624 1.00 33.32 87 GLN A N 1
ATOM 669 C CA . GLN A 1 107 ? -4.553 -5.377 -22.036 1.00 30.04 87 GLN A CA 1
ATOM 670 C C . GLN A 1 107 ? -5.157 -4.526 -20.941 1.00 31.10 87 GLN A C 1
ATOM 671 O O . GLN A 1 107 ? -4.686 -3.412 -20.678 1.00 31.71 87 GLN A O 1
ATOM 677 N N . PHE A 1 108 ? -6.187 -5.038 -20.277 1.00 30.58 88 PHE A N 1
ATOM 678 C CA . PHE A 1 108 ? -6.793 -4.255 -19.214 1.00 32.63 88 PHE A CA 1
ATOM 679 C C . PHE A 1 108 ? -5.775 -3.918 -18.142 1.00 33.70 88 PHE A C 1
ATOM 680 O O . PHE A 1 108 ? -5.784 -2.806 -17.596 1.00 33.95 88 PHE A O 1
ATOM 688 N N . PHE A 1 109 ? -4.887 -4.867 -17.821 1.00 34.21 89 PHE A N 1
ATOM 689 C CA . PHE A 1 109 ? -3.989 -4.621 -16.709 1.00 34.00 89 PHE A CA 1
ATOM 690 C C . PHE A 1 109 ? -2.745 -3.860 -17.112 1.00 33.27 89 PHE A C 1
ATOM 691 O O . PHE A 1 109 ? -2.132 -3.218 -16.258 1.00 33.25 89 PHE A O 1
ATOM 699 N N . ILE A 1 110 ? -2.378 -3.872 -18.390 1.00 31.69 90 ILE A N 1
ATOM 700 C CA . ILE A 1 110 ? -1.384 -2.916 -18.844 1.00 32.24 90 ILE A CA 1
ATOM 701 C C . ILE A 1 110 ? -1.943 -1.506 -18.743 1.00 32.25 90 ILE A C 1
ATOM 702 O O . ILE A 1 110 ? -1.266 -0.592 -18.259 1.00 32.91 90 ILE A O 1
ATOM 707 N N . ARG A 1 111 ? -3.195 -1.316 -19.171 1.00 32.40 91 ARG A N 1
ATOM 708 C CA . ARG A 1 111 ? -3.879 -0.039 -18.985 1.00 32.63 91 ARG A CA 1
ATOM 709 C C . ARG A 1 111 ? -3.846 0.409 -17.526 1.00 34.25 91 ARG A C 1
ATOM 710 O O . ARG A 1 111 ? -3.786 1.609 -17.251 1.00 32.20 91 ARG A O 1
ATOM 718 N N . GLU A 1 112 ? -3.895 -0.537 -16.590 1.00 31.07 92 GLU A N 1
ATOM 719 C CA . GLU A 1 112 ? -3.726 -0.276 -15.160 1.00 32.61 92 GLU A CA 1
ATOM 720 C C . GLU A 1 112 ? -4.580 0.892 -14.669 1.00 32.97 92 GLU A C 1
ATOM 721 O O . GLU A 1 112 ? -4.100 1.826 -14.030 1.00 35.07 92 GLU A O 1
ATOM 727 N N . SER A 1 113 ? -5.872 0.833 -14.958 1.00 33.35 93 SER A N 1
ATOM 728 C CA . SER A 1 113 ? -6.846 1.691 -14.295 1.00 30.18 93 SER A CA 1
ATOM 729 C C . SER A 1 113 ? -7.916 0.837 -13.633 1.00 32.20 93 SER A C 1
ATOM 730 O O . SER A 1 113 ? -8.377 -0.153 -14.211 1.00 31.10 93 SER A O 1
ATOM 733 N N . PHE A 1 114 ? -8.312 1.233 -12.421 1.00 32.72 94 PHE A N 1
ATOM 734 C CA . PHE A 1 114 ? -9.383 0.561 -11.694 1.00 32.56 94 PHE A CA 1
ATOM 735 C C . PHE A 1 114 ? -10.765 0.816 -12.282 1.00 34.19 94 PHE A C 1
ATOM 736 O O . PHE A 1 114 ? -11.731 0.195 -11.827 1.00 34.38 94 PHE A O 1
ATOM 744 N N . PHE A 1 115 ? -10.895 1.708 -13.262 1.00 32.19 95 PHE A N 1
ATOM 745 C CA . PHE A 1 115 ? -12.201 2.158 -13.733 1.00 31.95 95 PHE A CA 1
ATOM 746 C C . PHE A 1 115 ? -12.447 1.637 -15.145 1.00 32.34 95 PHE A C 1
ATOM 747 O O . PHE A 1 115 ? -11.648 1.884 -16.055 1.00 32.47 95 PHE A O 1
ATOM 755 N N . ILE A 1 116 ? -13.531 0.892 -15.315 1.00 30.34 96 ILE A N 1
ATOM 756 C CA . ILE A 1 116 ? -13.885 0.351 -16.619 1.00 30.38 96 ILE A CA 1
ATOM 757 C C . ILE A 1 116 ? -14.465 1.461 -17.474 1.00 29.59 96 ILE A C 1
ATOM 758 O O . ILE A 1 116 ? -15.283 2.254 -17.007 1.00 31.26 96 ILE A O 1
ATOM 763 N N . LEU A 1 117 ? -14.055 1.516 -18.733 1.00 31.48 97 LEU A N 1
ATOM 764 C CA . LEU A 1 117 ? -14.723 2.398 -19.678 1.00 31.90 97 LEU A CA 1
ATOM 765 C C . LEU A 1 117 ? -16.201 2.045 -19.731 1.00 31.37 97 LEU A C 1
ATOM 766 O O . LEU A 1 117 ? -16.565 0.870 -19.841 1.00 32.22 97 LEU A O 1
ATOM 771 N N . ARG A 1 118 ? -17.055 3.063 -19.648 1.00 32.26 98 ARG A N 1
ATOM 772 C CA . ARG A 1 118 ? -18.488 2.814 -19.684 1.00 33.07 98 ARG A CA 1
ATOM 773 C C . ARG A 1 118 ? -18.896 2.050 -20.933 1.00 32.76 98 ARG A C 1
ATOM 774 O O . ARG A 1 118 ? -19.837 1.247 -20.889 1.00 33.76 98 ARG A O 1
ATOM 782 N N . ALA A 1 119 ? -18.197 2.249 -22.046 1.00 29.85 99 ALA A N 1
ATOM 783 C CA . ALA A 1 119 ? -18.545 1.456 -23.214 1.00 32.11 99 ALA A CA 1
ATOM 784 C C . ALA A 1 119 ? -18.185 -0.014 -22.996 1.00 33.42 99 ALA A C 1
ATOM 785 O O . ALA A 1 119 ? -18.936 -0.911 -23.414 1.00 33.05 99 ALA A O 1
ATOM 787 N N . GLU A 1 120 ? -17.067 -0.286 -22.298 1.00 30.85 100 GLU A N 1
ATOM 788 C CA . GLU A 1 120 ? -16.688 -1.677 -22.053 1.00 30.56 100 GLU A CA 1
ATOM 789 C C . GLU A 1 120 ? -17.612 -2.333 -21.035 1.00 29.81 100 GLU A C 1
ATOM 790 O O . GLU A 1 120 ? -18.053 -3.471 -21.238 1.00 31.42 100 GLU A O 1
ATOM 796 N N . TYR A 1 121 ? -17.921 -1.634 -19.940 1.00 29.06 101 TYR A N 1
ATOM 797 C CA . TYR A 1 121 ? -18.871 -2.164 -18.968 1.00 30.58 101 TYR A CA 1
ATOM 798 C C . TYR A 1 121 ? -20.188 -2.525 -19.643 1.00 31.24 101 TYR A C 1
ATOM 799 O O . TYR A 1 121 ? -20.790 -3.565 -19.341 1.00 31.14 101 TYR A O 1
ATOM 808 N N . ASN A 1 122 ? -20.617 -1.694 -20.595 1.00 32.38 102 ASN A N 1
ATOM 809 C CA . ASN A 1 122 ? -21.814 -1.964 -21.384 1.00 30.44 102 ASN A CA 1
ATOM 810 C C . ASN A 1 122 ? -21.694 -3.281 -22.153 1.00 32.41 102 ASN A C 1
ATOM 811 O O . ASN A 1 122 ? -22.595 -4.122 -22.113 1.00 34.62 102 ASN A O 1
ATOM 816 N N . LEU A 1 123 ? -20.579 -3.477 -22.861 1.00 32.93 103 LEU A N 1
ATOM 817 C CA . LEU A 1 123 ? -20.356 -4.734 -23.569 1.00 31.92 103 LEU A CA 1
ATOM 818 C C . LEU A 1 123 ? -20.328 -5.909 -22.604 1.00 32.81 103 LEU A C 1
ATOM 819 O O . LEU A 1 123 ? -20.837 -6.991 -22.913 1.00 31.29 103 LEU A O 1
ATOM 824 N N . TYR A 1 124 ? -19.723 -5.712 -21.433 1.00 31.88 104 TYR A N 1
ATOM 825 C CA . TYR A 1 124 ? -19.656 -6.768 -20.428 1.00 30.87 104 TYR A CA 1
ATOM 826 C C . TYR A 1 124 ? -21.049 -7.188 -19.985 1.00 30.59 104 TYR A C 1
ATOM 827 O O . TYR A 1 124 ? -21.389 -8.377 -19.990 1.00 32.56 104 TYR A O 1
ATOM 836 N N . CYS A 1 125 ? -21.878 -6.218 -19.614 1.00 32.05 105 CYS A N 1
ATOM 837 C CA . CYS A 1 125 ? -23.234 -6.536 -19.199 1.00 32.88 105 CYS A CA 1
ATOM 838 C C . CYS A 1 125 ? -24.034 -7.150 -20.345 1.00 33.55 105 CYS A C 1
ATOM 839 O O . CYS A 1 125 ? -24.806 -8.089 -20.129 1.00 34.58 105 CYS A O 1
ATOM 842 N N . LYS A 1 126 ? -23.835 -6.660 -21.576 1.00 32.64 106 LYS A N 1
ATOM 843 C CA . LYS A 1 126 ? -24.459 -7.292 -22.738 1.00 31.77 106 LYS A CA 1
ATOM 844 C C . LYS A 1 126 ? -24.020 -8.744 -22.872 1.00 32.65 106 LYS A C 1
ATOM 845 O O . LYS A 1 126 ? -24.844 -9.631 -23.121 1.00 36.85 106 LYS A O 1
ATOM 851 N N . TRP A 1 127 ? -22.719 -9.001 -22.737 1.00 31.94 107 TRP A N 1
ATOM 852 C CA . TRP A 1 127 ? -22.229 -10.376 -22.824 1.00 33.49 107 TRP A CA 1
ATOM 853 C C . TRP A 1 127 ? -22.824 -11.241 -21.727 1.00 32.10 107 TRP A C 1
ATOM 854 O O . TRP A 1 127 ? -23.255 -12.368 -21.984 1.00 34.19 107 TRP A O 1
ATOM 865 N N . ALA A 1 128 ? -22.868 -10.726 -20.498 1.00 32.88 108 ALA A N 1
ATOM 866 C CA . ALA A 1 128 ? -23.459 -11.492 -19.405 1.00 33.19 108 ALA A CA 1
ATOM 867 C C . ALA A 1 128 ? -24.925 -11.797 -19.685 1.00 34.65 108 ALA A C 1
ATOM 868 O O . ALA A 1 128 ? -25.373 -12.939 -19.540 1.00 35.08 108 ALA A O 1
ATOM 870 N N . ALA A 1 129 ? -25.685 -10.785 -20.116 1.00 34.45 109 ALA A N 1
ATOM 871 C CA . ALA A 1 129 ? -27.099 -10.992 -20.405 1.00 34.75 109 ALA A CA 1
ATOM 872 C C . ALA A 1 129 ? -27.307 -12.012 -21.517 1.00 37.35 109 ALA A C 1
ATOM 873 O O . ALA A 1 129 ? -28.282 -12.773 -21.485 1.00 36.73 109 ALA A O 1
ATOM 875 N N . GLU A 1 130 ? -26.403 -12.052 -22.497 1.00 36.32 110 GLU A N 1
ATOM 876 C CA . GLU A 1 130 ? -26.518 -13.021 -23.580 1.00 37.35 110 GLU A CA 1
ATOM 877 C C . GLU A 1 130 ? -26.336 -14.453 -23.113 1.00 36.15 110 GLU A C 1
ATOM 878 O O . GLU A 1 130 ? -26.782 -15.373 -23.807 1.00 40.21 110 GLU A O 1
ATOM 884 N N . GLN A 1 131 ? -25.677 -14.677 -21.975 1.00 37.83 111 GLN A N 1
ATOM 885 C CA . GLN A 1 131 ? -25.497 -16.056 -21.525 1.00 39.30 111 GLN A CA 1
ATOM 886 C C . GLN A 1 131 ? -26.749 -16.605 -20.875 1.00 40.04 111 GLN A C 1
ATOM 887 O O . GLN A 1 131 ? -26.885 -17.826 -20.750 1.00 43.53 111 GLN A O 1
ATOM 893 N N . LEU A 1 132 ? -27.651 -15.727 -20.452 1.00 38.72 112 LEU A N 1
ATOM 894 C CA . LEU A 1 132 ? -28.755 -16.090 -19.575 1.00 39.00 112 LEU A CA 1
ATOM 895 C C . LEU A 1 132 ? -30.019 -16.199 -20.414 1.00 38.51 112 LEU A C 1
ATOM 896 O O . LEU A 1 132 ? -30.656 -15.190 -20.740 1.00 34.49 112 LEU A O 1
ATOM 901 N N . GLU A 1 133 ? -30.389 -17.438 -20.731 1.00 37.60 113 GLU A N 1
ATOM 902 C CA . GLU A 1 133 ? -31.601 -17.692 -21.498 1.00 43.00 113 GLU A CA 1
ATOM 903 C C . GLU A 1 133 ? -32.858 -17.233 -20.764 1.00 38.65 113 GLU A C 1
ATOM 904 O O . GLU A 1 133 ? -33.895 -17.044 -21.404 1.00 37.84 113 GLU A O 1
ATOM 910 N N . ASN A 1 134 ? -32.793 -17.035 -19.449 1.00 34.52 114 ASN A N 1
ATOM 911 C CA . ASN A 1 134 ? -33.951 -16.597 -18.682 1.00 35.66 114 ASN A CA 1
ATOM 912 C C . ASN A 1 134 ? -34.009 -15.079 -18.509 1.00 35.72 114 ASN A C 1
ATOM 913 O O . ASN A 1 134 ? -34.829 -14.590 -17.722 1.00 33.77 114 ASN A O 1
ATOM 918 N N . VAL A 1 135 ? -33.171 -14.329 -19.221 1.00 34.36 115 VAL A N 1
ATOM 919 C CA . VAL A 1 135 ? -33.209 -12.870 -19.211 1.00 32.74 115 VAL A CA 1
ATOM 920 C C . VAL A 1 135 ? -33.778 -12.419 -20.546 1.00 36.64 115 VAL A C 1
ATOM 921 O O . VAL A 1 135 ? -33.122 -12.569 -21.583 1.00 36.81 115 VAL A O 1
ATOM 925 N N . HIS A 1 136 ? -34.991 -11.861 -20.526 1.00 33.23 116 HIS A N 1
ATOM 926 C CA . HIS A 1 136 ? -35.741 -11.556 -21.739 1.00 33.34 116 HIS A CA 1
ATOM 927 C C . HIS A 1 136 ? -35.850 -10.051 -21.900 1.00 38.59 116 HIS A C 1
ATOM 928 O O . HIS A 1 136 ? -36.384 -9.367 -21.018 1.00 39.64 116 HIS A O 1
ATOM 935 N N . PHE A 1 137 ? -35.358 -9.539 -23.025 1.00 37.23 117 PHE A N 1
ATOM 936 C CA . PHE A 1 137 ? -35.546 -8.139 -23.358 1.00 35.71 117 PHE A CA 1
ATOM 937 C C . PHE A 1 137 ? -36.790 -8.002 -24.231 1.00 37.06 117 PHE A C 1
ATOM 938 O O . PHE A 1 137 ? -37.501 -8.976 -24.481 1.00 39.37 117 PHE A O 1
ATOM 946 N N . LYS A 1 138 ? -37.085 -6.776 -24.664 1.00 36.36 118 LYS A N 1
ATOM 947 C CA . LYS A 1 138 ? -38.332 -6.483 -25.372 1.00 38.13 118 LYS A CA 1
ATOM 948 C C . LYS A 1 138 ? -39.537 -6.974 -24.573 1.00 39.51 118 LYS A C 1
ATOM 949 O O . LYS A 1 138 ? -40.464 -7.563 -25.123 1.00 40.85 118 LYS A O 1
ATOM 955 N N . SER A 1 139 ? -39.524 -6.747 -23.254 1.00 37.16 119 SER A N 1
ATOM 956 C CA . SER A 1 139 ? -40.498 -7.380 -22.350 1.00 38.19 119 SER A CA 1
ATOM 957 C C . SER A 1 139 ? -40.921 -6.382 -21.276 1.00 38.33 119 SER A C 1
ATOM 958 O O . SER A 1 139 ? -40.288 -6.294 -20.225 1.00 41.10 119 SER A O 1
ATOM 961 N N . PHE A 1 140 ? -41.996 -5.646 -21.530 1.00 38.74 120 PHE A N 1
ATOM 962 C CA . PHE A 1 140 ? -42.429 -4.594 -20.618 1.00 38.08 120 PHE A CA 1
ATOM 963 C C . PHE A 1 140 ? -43.430 -5.186 -19.631 1.00 40.36 120 PHE A C 1
ATOM 964 O O . PHE A 1 140 ? -44.503 -5.654 -20.030 1.00 40.54 120 PHE A O 1
ATOM 972 N N . VAL A 1 141 ? -43.080 -5.180 -18.348 1.00 35.19 121 VAL A N 1
ATOM 973 C CA . VAL A 1 141 ? -44.000 -5.707 -17.349 1.00 37.77 121 VAL A CA 1
ATOM 974 C C . VAL A 1 141 ? -45.131 -4.698 -17.183 1.00 40.34 121 VAL A C 1
ATOM 975 O O . VAL A 1 141 ? -44.946 -3.615 -16.622 1.00 40.14 121 VAL A O 1
ATOM 979 N N . GLU A 1 142 ? -46.301 -5.053 -17.698 1.00 41.18 122 GLU A N 1
ATOM 980 C CA . GLU A 1 142 ? -47.434 -4.144 -17.747 1.00 41.57 122 GLU A CA 1
ATOM 981 C C . GLU A 1 142 ? -48.210 -4.147 -16.436 1.00 40.00 122 GLU A C 1
ATOM 982 O O . GLU A 1 142 ? -48.697 -3.104 -16.003 1.00 37.48 122 GLU A O 1
ATOM 988 N N . ARG A 1 143 ? -48.307 -5.297 -15.772 1.00 41.24 123 ARG A N 1
ATOM 989 C CA . ARG A 1 143 ? -49.263 -5.458 -14.685 1.00 41.43 123 ARG A CA 1
ATOM 990 C C . ARG A 1 143 ? -48.832 -6.599 -13.769 1.00 42.16 123 ARG A C 1
ATOM 991 O O . ARG A 1 143 ? -48.242 -7.585 -14.215 1.00 42.36 123 ARG A O 1
ATOM 999 N N . ILE A 1 144 ? -49.150 -6.459 -12.483 1.00 41.25 124 ILE A N 1
ATOM 1000 C CA . ILE A 1 144 ? -48.868 -7.485 -11.489 1.00 38.81 124 ILE A CA 1
ATOM 1001 C C . ILE A 1 144 ? -50.096 -7.636 -10.599 1.00 42.73 124 ILE A C 1
ATOM 1002 O O . ILE A 1 144 ? -50.556 -6.655 -10.004 1.00 45.17 124 ILE A O 1
ATOM 1007 N N . ASP A 1 145 ? -50.626 -8.856 -10.499 1.00 43.72 125 ASP A N 1
ATOM 1008 C CA . ASP A 1 145 ? -51.697 -9.174 -9.566 1.00 41.87 125 ASP A CA 1
ATOM 1009 C C . ASP A 1 145 ? -51.220 -10.156 -8.504 1.00 44.49 125 ASP A C 1
ATOM 1010 O O . ASP A 1 145 ? -50.187 -10.816 -8.647 1.00 42.88 125 ASP A O 1
ATOM 1015 N N . TYR A 1 146 ? -51.997 -10.248 -7.430 1.00 43.29 126 TYR A N 1
ATOM 1016 C CA . TYR A 1 146 ? -51.728 -11.201 -6.369 1.00 44.13 126 TYR A CA 1
ATOM 1017 C C . TYR A 1 146 ? -52.986 -12.007 -6.125 1.00 45.24 126 TYR A C 1
ATOM 1018 O O . TYR A 1 146 ? -54.080 -11.442 -6.031 1.00 42.53 126 TYR A O 1
ATOM 1027 N N . ASP A 1 147 ? -52.818 -13.324 -6.037 1.00 47.37 127 ASP A N 1
ATOM 1028 C CA . ASP A 1 147 ? -53.892 -14.253 -5.724 1.00 45.87 127 ASP A CA 1
ATOM 1029 C C . ASP A 1 147 ? -53.621 -14.797 -4.330 1.00 48.40 127 ASP A C 1
ATOM 1030 O O . ASP A 1 147 ? -52.693 -15.591 -4.134 1.00 48.00 127 ASP A O 1
ATOM 1035 N N . GLU A 1 148 ? -54.424 -14.359 -3.364 1.00 49.74 128 GLU A N 1
ATOM 1036 C CA . GLU A 1 148 ? -54.282 -14.864 -2.007 1.00 52.11 128 GLU A CA 1
ATOM 1037 C C . GLU A 1 148 ? -54.494 -16.378 -1.949 1.00 50.68 128 GLU A C 1
ATOM 1038 O O . GLU A 1 148 ? -53.830 -17.074 -1.170 1.00 50.05 128 GLU A O 1
ATOM 1044 N N . SER A 1 149 ? -55.387 -16.917 -2.783 1.00 46.68 129 SER A N 1
ATOM 1045 C CA . SER A 1 149 ? -55.665 -18.347 -2.676 1.00 50.64 129 SER A CA 1
ATOM 1046 C C . SER A 1 149 ? -54.495 -19.195 -3.181 1.00 51.20 129 SER A C 1
ATOM 1047 O O . SER A 1 149 ? -54.325 -20.335 -2.742 1.00 55.00 129 SER A O 1
ATOM 1050 N N . ARG A 1 150 ? -53.675 -18.675 -4.082 1.00 48.40 130 ARG A N 1
ATOM 1051 C CA . ARG A 1 150 ? -52.523 -19.425 -4.560 1.00 47.51 130 ARG A CA 1
ATOM 1052 C C . ARG A 1 150 ? -51.205 -18.934 -3.976 1.00 48.50 130 ARG A C 1
ATOM 1053 O O . ARG A 1 150 ? -50.173 -19.588 -4.179 1.00 46.51 130 ARG A O 1
ATOM 1061 N N . GLN A 1 151 ? -51.207 -17.804 -3.267 1.00 46.58 131 GLN A N 1
ATOM 1062 C CA . GLN A 1 151 ? -49.967 -17.197 -2.785 1.00 47.92 131 GLN A CA 1
ATOM 1063 C C . GLN A 1 151 ? -49.013 -16.910 -3.947 1.00 45.53 131 GLN A C 1
ATOM 1064 O O . GLN A 1 151 ? -47.795 -17.046 -3.821 1.00 44.88 131 GLN A O 1
ATOM 1070 N N . LEU A 1 152 ? -49.570 -16.525 -5.099 1.00 44.82 132 LEU A N 1
ATOM 1071 C CA . LEU A 1 152 ? -48.785 -16.331 -6.312 1.00 41.17 132 LEU A CA 1
ATOM 1072 C C . LEU A 1 152 ? -49.049 -14.956 -6.898 1.00 38.99 132 LEU A C 1
ATOM 1073 O O . LEU A 1 152 ? -50.178 -14.463 -6.870 1.00 37.74 132 LEU A O 1
ATOM 1078 N N . TYR A 1 153 ? -47.988 -14.341 -7.422 1.00 41.35 133 TYR A N 1
ATOM 1079 C CA . TYR A 1 153 ? -48.097 -13.141 -8.238 1.00 38.61 133 TYR A CA 1
ATOM 1080 C C . TYR A 1 153 ? -48.214 -13.551 -9.698 1.00 40.20 133 TYR A C 1
ATOM 1081 O O . TYR A 1 153 ? -47.448 -14.398 -10.176 1.00 39.72 133 TYR A O 1
ATOM 1090 N N . THR A 1 154 ? -49.173 -12.958 -10.396 1.00 37.29 134 THR A N 1
ATOM 1091 C CA . THR A 1 154 ? -49.277 -13.070 -11.844 1.00 39.43 134 THR A CA 1
ATOM 1092 C C . THR A 1 154 ? -48.659 -11.823 -12.462 1.00 40.36 134 THR A C 1
ATOM 1093 O O . THR A 1 154 ? -49.057 -10.699 -12.136 1.00 38.20 134 THR A O 1
ATOM 1097 N N . VAL A 1 155 ? -47.689 -12.022 -13.345 1.00 37.51 135 VAL A N 1
ATOM 1098 C CA . VAL A 1 155 ? -46.958 -10.937 -13.980 1.00 38.08 135 VAL A CA 1
ATOM 1099 C C . VAL A 1 155 ? -47.332 -10.940 -15.453 1.00 40.47 135 VAL A C 1
ATOM 1100 O O . VAL A 1 155 ? -47.054 -11.911 -16.163 1.00 41.22 135 VAL A O 1
ATOM 1104 N N . ARG A 1 156 ? -47.990 -9.875 -15.905 1.00 43.02 136 ARG A N 1
ATOM 1105 C CA . ARG A 1 156 ? -48.398 -9.747 -17.297 1.00 42.39 136 ARG A CA 1
ATOM 1106 C C . ARG A 1 156 ? -47.336 -8.944 -18.032 1.00 43.24 136 ARG A C 1
ATOM 1107 O O . ARG A 1 156 ? -46.972 -7.846 -17.600 1.00 42.83 136 ARG A O 1
ATOM 1109 N N . VAL A 1 157 ? -46.838 -9.494 -19.136 1.00 46.02 137 VAL A N 1
ATOM 1110 C CA . VAL A 1 157 ? -45.699 -8.940 -19.862 1.00 44.72 137 VAL A CA 1
ATOM 1111 C C . VAL A 1 157 ? -46.112 -8.674 -21.304 1.00 45.38 137 VAL A C 1
ATOM 1112 O O . VAL A 1 157 ? -46.554 -9.588 -22.007 1.00 46.62 137 VAL A O 1
ATOM 1116 N N . LYS A 1 158 ? -45.954 -7.427 -21.749 1.00 46.38 138 LYS A N 1
ATOM 1117 C CA . LYS A 1 158 ? -46.160 -7.066 -23.148 1.00 48.01 138 LYS A CA 1
ATOM 1118 C C . LYS A 1 158 ? -44.882 -7.361 -23.927 1.00 46.74 138 LYS A C 1
ATOM 1119 O O . LYS A 1 158 ? -43.818 -6.823 -23.609 1.00 45.09 138 LYS A O 1
ATOM 1121 N N . GLN A 1 159 ? -44.990 -8.213 -24.937 1.00 51.99 139 GLN A N 1
ATOM 1122 C CA . GLN A 1 159 ? -43.860 -8.570 -25.785 1.00 53.26 139 GLN A CA 1
ATOM 1123 C C . GLN A 1 159 ? -44.203 -8.267 -27.235 1.00 54.54 139 GLN A C 1
ATOM 1124 O O . GLN A 1 159 ? -45.374 -8.018 -27.544 1.00 55.52 139 GLN A O 1
ATOM 1130 N N . PRO A 1 160 ? -43.216 -8.253 -28.142 1.00 54.28 140 PRO A N 1
ATOM 1131 C CA . PRO A 1 160 ? -43.546 -8.174 -29.577 1.00 59.91 140 PRO A CA 1
ATOM 1132 C C . PRO A 1 160 ? -44.589 -9.189 -30.030 1.00 59.95 140 PRO A C 1
ATOM 1133 O O . PRO A 1 160 ? -45.521 -8.823 -30.758 1.00 58.59 140 PRO A O 1
ATOM 1137 N N . GLN A 1 161 ? -44.462 -10.452 -29.604 1.00 62.00 141 GLN A N 1
ATOM 1138 C CA . GLN A 1 161 ? -45.416 -11.482 -30.013 1.00 60.67 141 GLN A CA 1
ATOM 1139 C C . GLN A 1 161 ? -46.810 -11.212 -29.449 1.00 60.50 141 GLN A C 1
ATOM 1140 O O . GLN A 1 161 ? -47.813 -11.368 -30.155 1.00 64.98 141 GLN A O 1
ATOM 1142 N N . GLY A 1 162 ? -46.896 -10.804 -28.185 1.00 60.90 142 GLY A N 1
ATOM 1143 C CA . GLY A 1 162 ? -48.197 -10.622 -27.554 1.00 60.55 142 GLY A CA 1
ATOM 1144 C C . GLY A 1 162 ? -48.063 -10.352 -26.066 1.00 60.95 142 GLY A C 1
ATOM 1145 O O . GLY A 1 162 ? -47.110 -9.707 -25.615 1.00 62.26 142 GLY A O 1
ATOM 1146 N N . GLU A 1 163 ? -49.037 -10.848 -25.316 1.00 59.55 143 GLU A N 1
ATOM 1147 C CA . GLU A 1 163 ? -49.085 -10.680 -23.867 1.00 55.49 143 GLU A CA 1
ATOM 1148 C C . GLU A 1 163 ? -48.795 -12.031 -23.220 1.00 60.42 143 GLU A C 1
ATOM 1149 O O . GLU A 1 163 ? -49.581 -12.976 -23.360 1.00 60.28 143 GLU A O 1
ATOM 1151 N N . MET A 1 164 ? -47.666 -12.124 -22.524 1.00 64.71 144 MET A N 1
ATOM 1152 C CA . MET A 1 164 ? -47.284 -13.308 -21.767 1.00 59.12 144 MET A CA 1
ATOM 1153 C C . MET A 1 164 ? -47.629 -13.094 -20.298 1.00 59.45 144 MET A C 1
ATOM 1154 O O . MET A 1 164 ? -47.391 -12.010 -19.753 1.00 58.50 144 MET A O 1
ATOM 1159 N N . LYS A 1 165 ? -48.207 -14.118 -19.665 1.00 49.84 145 LYS A N 1
ATOM 1160 C CA . LYS A 1 165 ? -48.415 -14.158 -18.224 1.00 44.77 145 LYS A CA 1
ATOM 1161 C C . LYS A 1 165 ? -47.481 -15.194 -17.615 1.00 47.50 145 LYS A C 1
ATOM 1162 O O . LYS A 1 165 ? -47.306 -16.282 -18.177 1.00 50.08 145 LYS A O 1
ATOM 1168 N N . VAL A 1 166 ? -46.880 -14.870 -16.468 1.00 40.51 146 VAL A N 1
ATOM 1169 C CA . VAL A 1 166 ? -46.188 -15.875 -15.669 1.00 40.97 146 VAL A CA 1
ATOM 1170 C C . VAL A 1 166 ? -46.594 -15.706 -14.214 1.00 40.15 146 VAL A C 1
ATOM 1171 O O . VAL A 1 166 ? -46.948 -14.607 -13.779 1.00 39.33 146 VAL A O 1
ATOM 1175 N N . VAL A 1 167 ? -46.539 -16.805 -13.458 1.00 39.24 147 VAL A N 1
ATOM 1176 C CA . VAL A 1 167 ? -46.824 -16.786 -12.025 1.00 38.68 147 VAL A CA 1
ATOM 1177 C C . VAL A 1 167 ? -45.527 -16.984 -11.257 1.00 39.22 147 VAL A C 1
ATOM 1178 O O . VAL A 1 167 ? -44.588 -17.631 -11.734 1.00 36.51 147 VAL A O 1
ATOM 1182 N N . THR A 1 168 ? -45.470 -16.415 -10.057 1.00 35.69 148 THR A N 1
ATOM 1183 C CA . THR A 1 168 ? -44.221 -16.458 -9.319 1.00 34.88 148 THR A CA 1
ATOM 1184 C C . THR A 1 168 ? -44.482 -16.255 -7.840 1.00 36.93 148 THR A C 1
ATOM 1185 O O . THR A 1 168 ? -45.476 -15.644 -7.444 1.00 38.48 148 THR A O 1
ATOM 1189 N N . LYS A 1 169 ? -43.572 -16.778 -7.032 1.00 36.33 149 LYS A N 1
ATOM 1190 C CA . LYS A 1 169 ? -43.701 -16.666 -5.590 1.00 38.53 149 LYS A CA 1
ATOM 1191 C C . LYS A 1 169 ? -43.108 -15.372 -5.076 1.00 36.40 149 LYS A C 1
ATOM 1192 O O . LYS A 1 169 ? -43.594 -14.818 -4.086 1.00 39.09 149 LYS A O 1
ATOM 1198 N N . ASN A 1 170 ? -42.087 -14.870 -5.746 1.00 33.66 150 ASN A N 1
ATOM 1199 C CA . ASN A 1 170 ? -41.400 -13.662 -5.331 1.00 35.53 150 ASN A CA 1
ATOM 1200 C C . ASN A 1 170 ? -41.241 -12.731 -6.519 1.00 37.15 150 ASN A C 1
ATOM 1201 O O . ASN A 1 170 ? -41.203 -13.171 -7.674 1.00 34.13 150 ASN A O 1
ATOM 1206 N N . LEU A 1 171 ? -41.146 -11.435 -6.210 1.00 36.92 151 LEU A N 1
ATOM 1207 C CA . LEU A 1 171 ? -40.808 -10.388 -7.164 1.00 32.96 151 LEU A CA 1
ATOM 1208 C C . LEU A 1 171 ? -39.576 -9.645 -6.673 1.00 34.88 151 LEU A C 1
ATOM 1209 O O . LEU A 1 171 ? -39.429 -9.383 -5.471 1.00 37.35 151 LEU A O 1
ATOM 1214 N N . VAL A 1 172 ? -38.699 -9.290 -7.605 1.00 31.42 152 VAL A N 1
ATOM 1215 C CA . VAL A 1 172 ? -37.584 -8.398 -7.327 1.00 29.99 152 VAL A CA 1
ATOM 1216 C C . VAL A 1 172 ? -37.707 -7.232 -8.295 1.00 33.33 152 VAL A C 1
ATOM 1217 O O . VAL A 1 172 ? -37.553 -7.403 -9.514 1.00 33.48 152 VAL A O 1
ATOM 1221 N N . LEU A 1 173 ? -38.028 -6.056 -7.757 1.00 33.11 153 LEU A N 1
ATOM 1222 C CA . LEU A 1 173 ? -38.205 -4.847 -8.554 1.00 32.99 153 LEU A CA 1
ATOM 1223 C C . LEU A 1 173 ? -36.847 -4.218 -8.810 1.00 31.89 153 LEU A C 1
ATOM 1224 O O . LEU A 1 173 ? -36.211 -3.710 -7.881 1.00 32.43 153 LEU A O 1
ATOM 1229 N N . GLY A 1 174 ? -36.412 -4.236 -10.069 1.00 29.29 154 GLY A N 1
ATOM 1230 C CA . GLY A 1 174 ? -35.183 -3.581 -10.454 1.00 28.54 154 GLY A CA 1
ATOM 1231 C C . GLY A 1 174 ? -35.356 -2.636 -11.629 1.00 31.25 154 GLY A C 1
ATOM 1232 O O . GLY A 1 174 ? -34.663 -2.768 -12.638 1.00 31.75 154 GLY A O 1
ATOM 1233 N N . THR A 1 175 ? -36.257 -1.663 -11.517 1.00 30.60 155 THR A N 1
ATOM 1234 C CA . THR A 1 175 ? -36.610 -0.824 -12.656 1.00 31.97 155 THR A CA 1
ATOM 1235 C C . THR A 1 175 ? -35.834 0.491 -12.699 1.00 31.46 155 THR A C 1
ATOM 1236 O O . THR A 1 175 ? -36.147 1.347 -13.528 1.00 31.11 155 THR A O 1
ATOM 1240 N N . GLY A 1 176 ? -34.848 0.674 -11.813 1.00 31.59 156 GLY A N 1
ATOM 1241 C CA . GLY A 1 176 ? -33.880 1.756 -11.929 1.00 31.35 156 GLY A CA 1
ATOM 1242 C C . GLY A 1 176 ? -34.470 3.140 -11.692 1.00 30.27 156 GLY A C 1
ATOM 1243 O O . GLY A 1 176 ? -35.447 3.323 -10.961 1.00 31.25 156 GLY A O 1
ATOM 1244 N N . THR A 1 177 ? -33.862 4.126 -12.338 1.00 30.72 157 THR A N 1
ATOM 1245 C CA . THR A 1 177 ? -34.197 5.527 -12.135 1.00 30.38 157 THR A CA 1
ATOM 1246 C C . THR A 1 177 ? -34.199 6.227 -13.484 1.00 30.72 157 THR A C 1
ATOM 1247 O O . THR A 1 177 ? -33.633 5.732 -14.456 1.00 31.62 157 THR A O 1
ATOM 1251 N N . THR A 1 178 ? -34.817 7.404 -13.533 1.00 33.52 158 THR A N 1
ATOM 1252 C CA . THR A 1 178 ? -35.024 8.068 -14.810 1.00 32.49 158 THR A CA 1
ATOM 1253 C C . THR A 1 178 ? -34.764 9.562 -14.676 1.00 34.81 158 THR A C 1
ATOM 1254 O O . THR A 1 178 ? -34.867 10.115 -13.573 1.00 32.61 158 THR A O 1
ATOM 1258 N N . PRO A 1 179 ? -34.408 10.235 -15.780 1.00 32.92 159 PRO A N 1
ATOM 1259 C CA . PRO A 1 179 ? -34.026 11.651 -15.697 1.00 32.90 159 PRO A CA 1
ATOM 1260 C C . PRO A 1 179 ? -35.122 12.509 -15.098 1.00 33.44 159 PRO A C 1
ATOM 1261 O O . PRO A 1 179 ? -36.314 12.314 -15.356 1.00 34.19 159 PRO A O 1
ATOM 1265 N N . ILE A 1 180 ? -34.702 13.455 -14.277 1.00 34.50 160 ILE A N 1
ATOM 1266 C CA . ILE A 1 180 ? -35.610 14.439 -13.702 1.00 34.11 160 ILE A CA 1
ATOM 1267 C C . ILE A 1 180 ? -35.867 15.523 -14.737 1.00 36.91 160 ILE A C 1
ATOM 1268 O O . ILE A 1 180 ? -34.920 16.101 -15.282 1.00 37.91 160 ILE A O 1
ATOM 1273 N N . THR A 1 181 ? -37.139 15.806 -15.006 1.00 36.11 161 THR A N 1
ATOM 1274 C CA . THR A 1 181 ? -37.534 16.941 -15.844 1.00 38.65 161 THR A CA 1
ATOM 1275 C C . THR A 1 181 ? -38.539 17.803 -15.099 1.00 38.19 161 THR A C 1
ATOM 1276 O O . THR A 1 181 ? -39.684 17.359 -14.877 1.00 40.88 161 THR A O 1
ATOM 1280 N N . PRO A 1 182 ? -38.185 19.026 -14.725 1.00 40.72 162 PRO A N 1
ATOM 1281 C CA . PRO A 1 182 ? -39.150 19.893 -14.051 1.00 39.51 162 PRO A CA 1
ATOM 1282 C C . PRO A 1 182 ? -40.351 20.154 -14.942 1.00 40.96 162 PRO A C 1
ATOM 1283 O O . PRO A 1 182 ? -40.280 20.089 -16.171 1.00 41.13 162 PRO A O 1
ATOM 1287 N N . LYS A 1 183 ? -41.467 20.446 -14.284 1.00 41.06 163 LYS A N 1
ATOM 1288 C CA . LYS A 1 183 ? -42.737 20.640 -14.970 1.00 45.78 163 LYS A CA 1
ATOM 1289 C C . LYS A 1 183 ? -42.637 21.725 -16.038 1.00 43.63 163 LYS A C 1
ATOM 1290 O O . LYS A 1 183 ? -43.076 21.540 -17.179 1.00 40.76 163 LYS A O 1
ATOM 1296 N N . PHE A 1 184 ? -42.056 22.867 -15.683 1.00 42.29 164 PHE A N 1
ATOM 1297 C CA . PHE A 1 184 ? -41.963 23.983 -16.616 1.00 42.94 164 PHE A CA 1
ATOM 1298 C C . PHE A 1 184 ? -40.987 23.718 -17.751 1.00 40.40 164 PHE A C 1
ATOM 1299 O O . PHE A 1 184 ? -40.871 24.552 -18.645 1.00 41.88 164 PHE A O 1
ATOM 1307 N N . CYS A 1 185 ? -40.292 22.590 -17.746 1.00 40.37 165 CYS A N 1
ATOM 1308 C CA . CYS A 1 185 ? -39.428 22.220 -18.852 1.00 43.49 165 CYS A CA 1
ATOM 1309 C C . CYS A 1 185 ? -40.073 21.231 -19.815 1.00 44.28 165 CYS A C 1
ATOM 1310 O O . CYS A 1 185 ? -39.411 20.787 -20.757 1.00 46.87 165 CYS A O 1
ATOM 1313 N N . GLN A 1 186 ? -41.335 20.875 -19.619 1.00 42.85 166 GLN A N 1
ATOM 1314 C CA . GLN A 1 186 ? -41.965 19.926 -20.522 1.00 46.92 166 GLN A CA 1
ATOM 1315 C C . GLN A 1 186 ? -42.602 20.651 -21.698 1.00 49.40 166 GLN A C 1
ATOM 1316 O O . GLN A 1 186 ? -43.000 21.818 -21.595 1.00 50.90 166 GLN A O 1
ATOM 1322 N N . GLY A 1 187 ? -42.692 19.951 -22.826 1.00 47.30 167 GLY A N 1
ATOM 1323 C CA . GLY A 1 187 ? -43.387 20.487 -23.973 1.00 48.64 167 GLY A CA 1
ATOM 1324 C C . GLY A 1 187 ? -42.548 21.317 -24.913 1.00 45.88 167 GLY A C 1
ATOM 1325 O O . GLY A 1 187 ? -43.110 21.980 -25.789 1.00 50.58 167 GLY A O 1
ATOM 1326 N N . TYR A 1 188 ? -41.226 21.312 -24.766 1.00 43.67 168 TYR A N 1
ATOM 1327 C CA . TYR A 1 188 ? -40.317 21.963 -25.710 1.00 46.75 168 TYR A CA 1
ATOM 1328 C C . TYR A 1 188 ? -39.403 20.923 -26.338 1.00 45.51 168 TYR A C 1
ATOM 1329 O O . TYR A 1 188 ? -38.177 21.004 -26.196 1.00 42.27 168 TYR A O 1
ATOM 1338 N N . PRO A 1 189 ? -39.961 19.948 -27.058 1.00 47.91 169 PRO A N 1
ATOM 1339 C CA . PRO A 1 189 ? -39.152 18.782 -27.447 1.00 45.89 169 PRO A CA 1
ATOM 1340 C C . PRO A 1 189 ? -38.018 19.122 -28.386 1.00 43.87 169 PRO A C 1
ATOM 1341 O O . PRO A 1 189 ? -36.962 18.481 -28.318 1.00 45.32 169 PRO A O 1
ATOM 1345 N N . GLU A 1 190 ? -38.186 20.122 -29.250 1.00 42.96 170 GLU A N 1
ATOM 1346 C CA . GLU A 1 190 ? -37.131 20.421 -30.201 1.00 42.15 170 GLU A CA 1
ATOM 1347 C C . GLU A 1 190 ? -35.962 21.170 -29.564 1.00 43.96 170 GLU A C 1
ATOM 1348 O O . GLU A 1 190 ? -34.867 21.165 -30.130 1.00 48.60 170 GLU A O 1
ATOM 1350 N N . GLN A 1 191 ? -36.145 21.778 -28.388 1.00 42.86 171 GLN A N 1
ATOM 1351 C CA . GLN A 1 191 ? -35.146 22.692 -27.833 1.00 41.82 171 GLN A CA 1
ATOM 1352 C C . GLN A 1 191 ? -34.554 22.270 -26.492 1.00 40.55 171 GLN A C 1
ATOM 1353 O O . GLN A 1 191 ? -33.430 22.678 -26.188 1.00 37.98 171 GLN A O 1
ATOM 1359 N N . ILE A 1 192 ? -35.282 21.498 -25.682 1.00 39.92 172 ILE A N 1
ATOM 1360 C CA . ILE A 1 192 ? -34.834 21.015 -24.381 1.00 35.42 172 ILE A CA 1
ATOM 1361 C C . ILE A 1 192 ? -34.749 19.497 -24.430 1.00 36.85 172 ILE A C 1
ATOM 1362 O O . ILE A 1 192 ? -35.726 18.835 -24.792 1.00 38.01 172 ILE A O 1
ATOM 1367 N N . GLN A 1 193 ? -33.600 18.952 -24.025 1.00 35.16 173 GLN A N 1
ATOM 1368 C CA . GLN A 1 193 ? -33.354 17.518 -24.014 1.00 34.56 173 GLN A CA 1
ATOM 1369 C C . GLN A 1 193 ? -32.661 17.141 -22.716 1.00 34.90 173 GLN A C 1
ATOM 1370 O O . GLN A 1 193 ? -32.070 17.980 -22.030 1.00 32.81 173 GLN A O 1
ATOM 1376 N N . SER A 1 194 ? -32.738 15.858 -22.393 1.00 32.78 174 SER A N 1
ATOM 1377 C CA . SER A 1 194 ? -32.065 15.329 -21.223 1.00 32.15 174 SER A CA 1
ATOM 1378 C C . SER A 1 194 ? -30.590 15.076 -21.511 1.00 32.59 174 SER A C 1
ATOM 1379 O O . SER A 1 194 ? -30.188 14.764 -22.638 1.00 32.15 174 SER A O 1
ATOM 1382 N N . SER A 1 195 ? -29.776 15.216 -20.467 1.00 33.48 175 SER A N 1
ATOM 1383 C CA . SER A 1 195 ? -28.395 14.775 -20.562 1.00 32.77 175 SER A CA 1
ATOM 1384 C C . SER A 1 195 ? -28.322 13.306 -20.970 1.00 32.69 175 SER A C 1
ATOM 1385 O O . SER A 1 195 ? -27.395 12.908 -21.688 1.00 31.60 175 SER A O 1
ATOM 1388 N N . ALA A 1 196 ? -29.321 12.505 -20.572 1.00 30.76 176 ALA A N 1
ATOM 1389 C CA . ALA A 1 196 ? -29.362 11.085 -20.934 1.00 33.26 176 ALA A CA 1
ATOM 1390 C C . ALA A 1 196 ? -29.325 10.869 -22.440 1.00 34.36 176 ALA A C 1
ATOM 1391 O O . ALA A 1 196 ? -28.863 9.817 -22.904 1.00 31.00 176 ALA A O 1
ATOM 1393 N N . ASP A 1 197 ? -29.816 11.834 -23.221 1.00 34.60 177 ASP A N 1
ATOM 1394 C CA . ASP A 1 197 ? -29.873 11.682 -24.669 1.00 35.93 177 ASP A CA 1
ATOM 1395 C C . ASP A 1 197 ? -28.812 12.512 -25.377 1.00 36.35 177 ASP A C 1
ATOM 1396 O O . ASP A 1 197 ? -28.954 12.808 -26.569 1.00 38.76 177 ASP A O 1
ATOM 1401 N N . TYR A 1 198 ? -27.729 12.849 -24.673 1.00 33.31 178 TYR A N 1
ATOM 1402 C CA . TYR A 1 198 ? -26.764 13.804 -25.203 1.00 35.14 178 TYR A CA 1
ATOM 1403 C C . TYR A 1 198 ? -26.214 13.376 -26.552 1.00 36.63 178 TYR A C 1
ATOM 1404 O O . TYR A 1 198 ? -26.067 14.207 -27.452 1.00 39.74 178 TYR A O 1
ATOM 1413 N N . LEU A 1 199 ? -25.870 12.101 -26.710 1.00 31.82 179 LEU A N 1
ATOM 1414 C CA . LEU A 1 199 ? -25.227 11.719 -27.956 1.00 33.68 179 LEU A CA 1
ATOM 1415 C C . LEU A 1 199 ? -26.199 11.630 -29.121 1.00 34.51 179 LEU A C 1
ATOM 1416 O O . LEU A 1 199 ? -25.759 11.710 -30.270 1.00 33.74 179 LEU A O 1
ATOM 1421 N N . ARG A 1 200 ? -27.501 11.464 -28.858 1.00 37.46 180 ARG A N 1
ATOM 1422 C CA . ARG A 1 200 ? -28.486 11.549 -29.935 1.00 39.38 180 ARG A CA 1
ATOM 1423 C C . ARG A 1 200 ? -28.519 12.946 -30.542 1.00 39.81 180 ARG A C 1
ATOM 1424 O O . ARG A 1 200 ? -28.869 13.103 -31.715 1.00 41.58 180 ARG A O 1
ATOM 1432 N N . HIS A 1 201 ? -28.158 13.970 -29.762 1.00 35.84 181 HIS A N 1
ATOM 1433 C CA . HIS A 1 201 ? -28.344 15.348 -30.176 1.00 38.12 181 HIS A CA 1
ATOM 1434 C C . HIS A 1 201 ? -27.051 16.119 -30.354 1.00 37.46 181 HIS A C 1
ATOM 1435 O O . HIS A 1 201 ? -27.102 17.267 -30.806 1.00 41.15 181 HIS A O 1
ATOM 1442 N N . LYS A 1 202 ? -25.904 15.532 -30.014 1.00 35.71 182 LYS A N 1
ATOM 1443 C CA . LYS A 1 202 ? -24.640 16.258 -30.105 1.00 36.81 182 LYS A CA 1
ATOM 1444 C C . LYS A 1 202 ? -24.422 16.869 -31.488 1.00 40.08 182 LYS A C 1
ATOM 1445 O O . LYS A 1 202 ? -23.987 18.023 -31.602 1.00 38.79 182 LYS A O 1
ATOM 1451 N N . LYS A 1 203 ? -24.725 16.120 -32.554 1.00 35.56 183 LYS A N 1
ATOM 1452 C CA . LYS A 1 203 ? -24.494 16.655 -33.891 1.00 38.84 183 LYS A CA 1
ATOM 1453 C C . LYS A 1 203 ? -25.301 17.935 -34.122 1.00 38.58 183 LYS A C 1
ATOM 1454 O O . LYS A 1 203 ? -24.766 18.916 -34.641 1.00 38.72 183 LYS A O 1
ATOM 1457 N N . ASP A 1 204 ? -26.575 17.960 -33.716 1.00 39.08 184 ASP A N 1
ATOM 1458 C CA . ASP A 1 204 ? -27.350 19.196 -33.804 1.00 39.79 184 ASP A CA 1
ATOM 1459 C C . ASP A 1 204 ? -26.756 20.281 -32.919 1.00 39.77 184 ASP A C 1
ATOM 1460 O O . ASP A 1 204 ? -26.666 21.446 -33.330 1.00 39.64 184 ASP A O 1
ATOM 1465 N N . TYR A 1 205 ? -26.353 19.911 -31.699 1.00 38.14 185 TYR A N 1
ATOM 1466 C CA . TYR A 1 205 ? -25.818 20.879 -30.746 1.00 38.95 185 TYR A CA 1
ATOM 1467 C C . TYR A 1 205 ? -24.634 21.641 -31.325 1.00 36.98 185 TYR A C 1
ATOM 1468 O O . TYR A 1 205 ? -24.510 22.850 -31.114 1.00 32.79 185 TYR A O 1
ATOM 1477 N N . LEU A 1 206 ? -23.750 20.948 -32.053 1.00 38.16 186 LEU A N 1
ATOM 1478 C CA . LEU A 1 206 ? -22.522 21.576 -32.532 1.00 38.79 186 LEU A CA 1
ATOM 1479 C C . LEU A 1 206 ? -22.785 22.677 -33.552 1.00 37.59 186 LEU A C 1
ATOM 1480 O O . LEU A 1 206 ? -21.893 23.489 -33.803 1.00 38.87 186 LEU A O 1
ATOM 1485 N N . THR A 1 207 ? -23.972 22.712 -34.150 1.00 34.78 187 THR A N 1
ATOM 1486 C CA . THR A 1 207 ? -24.340 23.738 -35.113 1.00 36.54 187 THR A CA 1
ATOM 1487 C C . THR A 1 207 ? -25.034 24.938 -34.473 1.00 39.43 187 THR A C 1
ATOM 1488 O O . THR A 1 207 ? -25.392 25.886 -35.182 1.00 40.65 187 THR A O 1
ATOM 1492 N N . LYS A 1 208 ? -25.221 24.943 -33.163 1.00 37.92 188 LYS A N 1
ATOM 1493 C CA . LYS A 1 208 ? -26.007 25.999 -32.553 1.00 36.10 188 LYS A CA 1
ATOM 1494 C C . LYS A 1 208 ? -25.124 27.186 -32.188 1.00 37.79 188 LYS A C 1
ATOM 1495 O O . LYS A 1 208 ? -23.893 27.110 -32.194 1.00 38.52 188 LYS A O 1
ATOM 1501 N N . LYS A 1 209 ? -25.774 28.311 -31.892 1.00 38.21 189 LYS A N 1
ATOM 1502 C CA . LYS A 1 209 ? -25.078 29.496 -31.419 1.00 36.54 189 LYS A CA 1
ATOM 1503 C C . LYS A 1 209 ? -24.942 29.519 -29.907 1.00 33.79 189 LYS A C 1
ATOM 1504 O O . LYS A 1 209 ? -24.028 30.166 -29.392 1.00 33.55 189 LYS A O 1
ATOM 1507 N N . SER A 1 210 ? -25.803 28.813 -29.184 1.00 34.91 190 SER A N 1
ATOM 1508 C CA . SER A 1 210 ? -25.743 28.834 -27.730 1.00 34.54 190 SER A CA 1
ATOM 1509 C C . SER A 1 210 ? -26.257 27.516 -27.173 1.00 33.94 190 SER A C 1
ATOM 1510 O O . SER A 1 210 ? -27.328 27.054 -27.572 1.00 34.95 190 SER A O 1
ATOM 1513 N N . ILE A 1 211 ? -25.492 26.922 -26.254 1.00 34.70 191 ILE A N 1
ATOM 1514 C CA . ILE A 1 211 ? -25.866 25.699 -25.553 1.00 34.25 191 ILE A CA 1
ATOM 1515 C C . ILE A 1 211 ? -25.815 25.981 -24.054 1.00 33.24 191 ILE A C 1
ATOM 1516 O O . ILE A 1 211 ? -24.852 26.580 -23.564 1.00 31.91 191 ILE A O 1
ATOM 1521 N N . THR A 1 212 ? -26.843 25.562 -23.325 1.00 32.19 192 THR A N 1
ATOM 1522 C CA . THR A 1 212 ? -26.846 25.734 -21.877 1.00 32.95 192 THR A CA 1
ATOM 1523 C C . THR A 1 212 ? -27.115 24.398 -21.189 1.00 33.86 192 THR A C 1
ATOM 1524 O O . THR A 1 212 ? -28.110 23.720 -21.491 1.00 32.32 192 THR A O 1
ATOM 1528 N N . ILE A 1 213 ? -26.203 24.022 -20.289 1.00 33.21 193 ILE A N 1
ATOM 1529 C CA . ILE A 1 213 ? -26.287 22.822 -19.462 1.00 28.36 193 ILE A CA 1
ATOM 1530 C C . ILE A 1 213 ? -26.679 23.252 -18.059 1.00 31.55 193 ILE A C 1
ATOM 1531 O O . ILE A 1 213 ? -25.914 23.963 -17.395 1.00 31.32 193 ILE A O 1
ATOM 1536 N N . VAL A 1 214 ? -27.829 22.791 -17.572 1.00 29.50 194 VAL A N 1
ATOM 1537 C CA . VAL A 1 214 ? -28.231 23.046 -16.196 1.00 30.09 194 VAL A CA 1
ATOM 1538 C C . VAL A 1 214 ? -28.042 21.765 -15.387 1.00 32.59 194 VAL A C 1
ATOM 1539 O O . VAL A 1 214 ? -28.613 20.717 -15.717 1.00 33.47 194 VAL A O 1
ATOM 1543 N N . GLY A 1 215 ? -27.233 21.850 -14.329 1.00 31.92 195 GLY A N 1
ATOM 1544 C CA . GLY A 1 215 ? -26.889 20.707 -13.496 1.00 30.80 195 GLY A CA 1
ATOM 1545 C C . GLY A 1 215 ? -25.388 20.511 -13.391 1.00 30.87 195 GLY A C 1
ATOM 1546 O O . GLY A 1 215 ? -24.706 20.345 -14.408 1.00 29.22 195 GLY A O 1
ATOM 1547 N N . GLY A 1 216 ? -24.851 20.531 -12.178 1.00 31.24 196 GLY A N 1
ATOM 1548 C CA . GLY A 1 216 ? -23.409 20.485 -12.033 1.00 30.16 196 GLY A CA 1
ATOM 1549 C C . GLY A 1 216 ? -22.874 19.155 -11.562 1.00 29.60 196 GLY A C 1
ATOM 1550 O O . GLY A 1 216 ? -21.780 19.083 -11.000 1.00 30.49 196 GLY A O 1
ATOM 1551 N N . GLY A 1 217 ? -23.658 18.104 -11.757 1.00 30.70 197 GLY A N 1
ATOM 1552 C CA . GLY A 1 217 ? -23.235 16.759 -11.441 1.00 32.08 197 GLY A CA 1
ATOM 1553 C C . GLY A 1 217 ? -22.386 16.168 -12.556 1.00 34.60 197 GLY A C 1
ATOM 1554 O O . GLY A 1 217 ? -22.013 16.830 -13.529 1.00 31.83 197 GLY A O 1
ATOM 1555 N N . GLN A 1 218 ? -22.081 14.879 -12.400 1.00 31.55 198 GLN A N 1
ATOM 1556 C CA . GLN A 1 218 ? -21.160 14.229 -13.324 1.00 31.91 198 GLN A CA 1
ATOM 1557 C C . GLN A 1 218 ? -21.705 14.209 -14.753 1.00 30.43 198 GLN A C 1
ATOM 1558 O O . GLN A 1 218 ? -20.934 14.303 -15.711 1.00 30.13 198 GLN A O 1
ATOM 1564 N N . SER A 1 219 ? -23.020 14.074 -14.921 1.00 30.05 199 SER A N 1
ATOM 1565 C CA . SER A 1 219 ? -23.603 14.163 -16.261 1.00 34.06 199 SER A CA 1
ATOM 1566 C C . SER A 1 219 ? -23.374 15.538 -16.875 1.00 33.61 199 SER A C 1
ATOM 1567 O O . SER A 1 219 ? -22.948 15.657 -18.031 1.00 32.12 199 SER A O 1
ATOM 1570 N N . GLY A 1 220 ? -23.681 16.592 -16.120 1.00 29.59 200 GLY A N 1
ATOM 1571 C CA . GLY A 1 220 ? -23.416 17.935 -16.605 1.00 30.20 200 GLY A CA 1
ATOM 1572 C C . GLY A 1 220 ? -21.954 18.160 -16.936 1.00 30.43 200 GLY A C 1
ATOM 1573 O O . GLY A 1 220 ? -21.626 18.738 -17.976 1.00 30.17 200 GLY A O 1
ATOM 1574 N N . ALA A 1 221 ? -21.055 17.683 -16.067 1.00 30.33 201 ALA A N 1
ATOM 1575 C CA . ALA A 1 221 ? -19.629 17.897 -16.278 1.00 28.18 201 ALA A CA 1
ATOM 1576 C C . ALA A 1 221 ? -19.152 17.219 -17.549 1.00 32.20 201 ALA A C 1
ATOM 1577 O O . ALA A 1 221 ? -18.314 17.763 -18.282 1.00 31.76 201 ALA A O 1
ATOM 1579 N N . GLU A 1 222 ? -19.666 16.027 -17.825 1.00 30.50 202 GLU A N 1
ATOM 1580 C CA . GLU A 1 222 ? -19.165 15.287 -18.971 1.00 32.55 202 GLU A CA 1
ATOM 1581 C C . GLU A 1 222 ? -19.633 15.922 -20.266 1.00 31.06 202 GLU A C 1
ATOM 1582 O O . GLU A 1 222 ? -18.865 16.024 -21.222 1.00 33.65 202 GLU A O 1
ATOM 1588 N N . ILE A 1 223 ? -20.873 16.401 -20.299 1.00 28.79 203 ILE A N 1
ATOM 1589 C CA . ILE A 1 223 ? -21.327 17.136 -21.466 1.00 31.63 203 ILE A CA 1
ATOM 1590 C C . ILE A 1 223 ? -20.566 18.447 -21.593 1.00 32.22 203 ILE A C 1
ATOM 1591 O O . ILE A 1 223 ? -20.157 18.836 -22.696 1.00 31.60 203 ILE A O 1
ATOM 1596 N N . TYR A 1 224 ? -20.343 19.134 -20.469 1.00 31.11 204 TYR A N 1
ATOM 1597 C CA . TYR A 1 224 ? -19.585 20.377 -20.507 1.00 29.07 204 TYR A CA 1
ATOM 1598 C C . TYR A 1 224 ? -18.196 20.146 -21.073 1.00 30.57 204 TYR A C 1
ATOM 1599 O O . TYR A 1 224 ? -17.764 20.848 -21.989 1.00 30.72 204 TYR A O 1
ATOM 1608 N N . TYR A 1 225 ? -17.487 19.149 -20.548 1.00 32.95 205 TYR A N 1
ATOM 1609 C CA . TYR A 1 225 ? -16.137 18.890 -21.030 1.00 31.65 205 TYR A CA 1
ATOM 1610 C C . TYR A 1 225 ? -16.160 18.473 -22.491 1.00 32.07 205 TYR A C 1
ATOM 1611 O O . TYR A 1 225 ? -15.295 18.870 -23.278 1.00 32.40 205 TYR A O 1
ATOM 1620 N N . ASP A 1 226 ? -17.157 17.685 -22.877 1.00 32.42 206 ASP A N 1
ATOM 1621 C CA . ASP A 1 226 ? -17.206 17.219 -24.251 1.00 32.97 206 ASP A CA 1
ATOM 1622 C C . ASP A 1 226 ? -17.396 18.390 -25.196 1.00 31.62 206 ASP A C 1
ATOM 1623 O O . ASP A 1 226 ? -16.714 18.492 -26.220 1.00 34.21 206 ASP A O 1
ATOM 1628 N N . LEU A 1 227 ? -18.284 19.311 -24.838 1.00 32.23 207 LEU A N 1
ATOM 1629 C CA . LEU A 1 227 ? -18.561 20.453 -25.697 1.00 31.65 207 LEU A CA 1
ATOM 1630 C C . LEU A 1 227 ? -17.418 21.452 -25.662 1.00 31.80 207 LEU A C 1
ATOM 1631 O O . LEU A 1 227 ? -17.081 22.044 -26.691 1.00 31.64 207 LEU A O 1
ATOM 1636 N N . LEU A 1 228 ? -16.810 21.642 -24.482 1.00 29.75 208 LEU A N 1
ATOM 1637 C CA . LEU A 1 228 ? -15.649 22.517 -24.354 1.00 31.16 208 LEU A CA 1
ATOM 1638 C C . LEU A 1 228 ? -14.489 22.047 -25.228 1.00 34.64 208 LEU A C 1
ATOM 1639 O O . LEU A 1 228 ? -13.785 22.871 -25.824 1.00 34.76 208 LEU A O 1
ATOM 1644 N N . SER A 1 229 ? -14.271 20.724 -25.306 1.00 31.69 209 SER A N 1
ATOM 1645 C CA . SER A 1 229 ? -13.190 20.165 -26.120 1.00 33.33 209 SER A CA 1
ATOM 1646 C C . SER A 1 229 ? -13.281 20.586 -27.574 1.00 32.70 209 SER A C 1
ATOM 1647 O O . SER A 1 229 ? -12.254 20.712 -28.243 1.00 34.76 209 SER A O 1
ATOM 1650 N N . GLU A 1 230 ? -14.494 20.762 -28.091 1.00 35.65 210 GLU A N 1
ATOM 1651 C CA . GLU A 1 230 ? -14.715 21.004 -29.511 1.00 36.23 210 GLU A CA 1
ATOM 1652 C C . GLU A 1 230 ? -15.139 22.435 -29.782 1.00 37.14 210 GLU A C 1
ATOM 1653 O O . GLU A 1 230 ? -15.525 22.757 -30.913 1.00 38.16 210 GLU A O 1
ATOM 1659 N N . ILE A 1 231 ? -15.060 23.304 -28.770 1.00 36.33 211 ILE A N 1
ATOM 1660 C CA . ILE A 1 231 ? -15.697 24.616 -28.864 1.00 36.16 211 ILE A CA 1
ATOM 1661 C C . ILE A 1 231 ? -15.031 25.463 -29.936 1.00 37.81 211 ILE A C 1
ATOM 1662 O O . ILE A 1 231 ? -15.706 26.241 -30.619 1.00 38.54 211 ILE A O 1
ATOM 1667 N N . ASP A 1 232 ? -13.722 25.287 -30.153 1.00 38.63 212 ASP A N 1
ATOM 1668 C CA . ASP A 1 232 ? -13.017 26.146 -31.099 1.00 40.76 212 ASP A CA 1
ATOM 1669 C C . ASP A 1 232 ? -13.397 25.854 -32.545 1.00 41.95 212 ASP A C 1
ATOM 1670 O O . ASP A 1 232 ? -13.278 26.736 -33.400 1.00 43.45 212 ASP A O 1
ATOM 1675 N N . GLN A 1 233 ? -13.839 24.645 -32.850 1.00 39.18 213 GLN A N 1
ATOM 1676 C CA . GLN A 1 233 ? -14.242 24.349 -34.216 1.00 40.15 213 GLN A CA 1
ATOM 1677 C C . GLN A 1 233 ? -15.691 24.700 -34.494 1.00 40.22 213 GLN A C 1
ATOM 1678 O O . GLN A 1 233 ? -16.221 24.285 -35.529 1.00 39.33 213 GLN A O 1
ATOM 1684 N N . HIS A 1 234 ? -16.351 25.449 -33.611 1.00 38.33 214 HIS A N 1
ATOM 1685 C CA . HIS A 1 234 ? -17.759 25.749 -33.823 1.00 37.71 214 HIS A CA 1
ATOM 1686 C C . HIS A 1 234 ? -18.057 27.149 -33.323 1.00 39.31 214 HIS A C 1
ATOM 1687 O O . HIS A 1 234 ? -17.150 27.898 -32.944 1.00 39.95 214 HIS A O 1
ATOM 1694 N N . GLY A 1 235 ? -19.341 27.507 -33.347 1.00 38.94 215 GLY A N 1
ATOM 1695 C CA . GLY A 1 235 ? -19.745 28.849 -32.979 1.00 35.61 215 GLY A CA 1
ATOM 1696 C C . GLY A 1 235 ? -20.782 28.894 -31.881 1.00 37.70 215 GLY A C 1
ATOM 1697 O O . GLY A 1 235 ? -21.600 29.812 -31.854 1.00 40.96 215 GLY A O 1
ATOM 1698 N N . TYR A 1 236 ? -20.789 27.916 -30.973 1.00 40.79 216 TYR A N 1
ATOM 1699 C CA . TYR A 1 236 ? -21.680 28.004 -29.831 1.00 34.17 216 TYR A CA 1
ATOM 1700 C C . TYR A 1 236 ? -20.978 28.676 -28.659 1.00 37.62 216 TYR A C 1
ATOM 1701 O O . TYR A 1 236 ? -19.777 28.484 -28.426 1.00 35.85 216 TYR A O 1
ATOM 1710 N N . GLN A 1 237 ? -21.727 29.531 -27.978 1.00 34.04 217 GLN A N 1
ATOM 1711 C CA . GLN A 1 237 ? -21.438 29.890 -26.607 1.00 32.88 217 GLN A CA 1
ATOM 1712 C C . GLN A 1 237 ? -21.907 28.753 -25.702 1.00 33.71 217 GLN A C 1
ATOM 1713 O O . GLN A 1 237 ? -22.967 28.170 -25.929 1.00 33.51 217 GLN A O 1
ATOM 1719 N N . LEU A 1 238 ? -21.120 28.427 -24.674 1.00 35.05 218 LEU A N 1
ATOM 1720 C CA . LEU A 1 238 ? -21.377 27.243 -23.854 1.00 31.82 218 LEU A CA 1
ATOM 1721 C C . LEU A 1 238 ? -21.568 27.674 -22.406 1.00 32.67 218 LEU A C 1
ATOM 1722 O O . LEU A 1 238 ? -20.612 28.103 -21.753 1.00 32.36 218 LEU A O 1
ATOM 1727 N N . ASN A 1 239 ? -22.793 27.549 -21.905 1.00 31.18 219 ASN A N 1
ATOM 1728 C CA . ASN A 1 239 ? -23.151 27.977 -20.563 1.00 31.66 219 ASN A CA 1
ATOM 1729 C C . ASN A 1 239 ? -23.447 26.762 -19.693 1.00 30.29 219 ASN A C 1
ATOM 1730 O O . ASN A 1 239 ? -24.130 25.834 -20.117 1.00 31.63 219 ASN A O 1
ATOM 1735 N N . TRP A 1 240 ? -22.948 26.787 -18.464 1.00 30.65 220 TRP A N 1
ATOM 1736 C CA . TRP A 1 240 ? -23.095 25.682 -17.531 1.00 26.97 220 TRP A CA 1
ATOM 1737 C C . TRP A 1 240 ? -23.473 26.275 -16.189 1.00 29.39 220 TRP A C 1
ATOM 1738 O O . TRP A 1 240 ? -22.772 27.161 -15.697 1.00 33.17 220 TRP A O 1
ATOM 1749 N N . LEU A 1 241 ? -24.585 25.831 -15.606 1.00 29.91 221 LEU A N 1
ATOM 1750 C CA . LEU A 1 241 ? -25.012 26.389 -14.326 1.00 32.02 221 LEU A CA 1
ATOM 1751 C C . LEU A 1 241 ? -25.531 25.281 -13.423 1.00 30.77 221 LEU A C 1
ATOM 1752 O O . LEU A 1 241 ? -26.156 24.335 -13.899 1.00 30.98 221 LEU A O 1
ATOM 1757 N N . THR A 1 242 ? -25.258 25.408 -12.120 1.00 31.73 222 THR A N 1
ATOM 1758 C CA . THR A 1 242 ? -25.763 24.508 -11.092 1.00 31.13 222 THR A CA 1
ATOM 1759 C C . THR A 1 242 ? -26.266 25.346 -9.924 1.00 35.02 222 THR A C 1
ATOM 1760 O O . THR A 1 242 ? -25.767 26.451 -9.679 1.00 33.73 222 THR A O 1
ATOM 1764 N N . LYS A 1 243 ? -27.282 24.845 -9.217 1.00 32.67 223 LYS A N 1
ATOM 1765 C CA . LYS A 1 243 ? -27.758 25.548 -8.035 1.00 31.98 223 LYS A CA 1
ATOM 1766 C C . LYS A 1 243 ? -26.953 25.213 -6.788 1.00 33.50 223 LYS A C 1
ATOM 1767 O O . LYS A 1 243 ? -27.192 25.815 -5.736 1.00 34.55 223 LYS A O 1
ATOM 1773 N N . ALA A 1 244 ? -26.021 24.268 -6.881 1.00 30.41 224 ALA A N 1
ATOM 1774 C CA . ALA A 1 244 ? -25.182 23.904 -5.750 1.00 31.67 224 ALA A CA 1
ATOM 1775 C C . ALA A 1 244 ? -24.225 25.050 -5.423 1.00 30.35 224 ALA A C 1
ATOM 1776 O O . ALA A 1 244 ? -23.872 25.839 -6.303 1.00 28.49 224 ALA A O 1
ATOM 1778 N N . PRO A 1 245 ? -23.782 25.162 -4.166 1.00 33.81 225 PRO A N 1
ATOM 1779 C CA . PRO A 1 245 ? -22.971 26.331 -3.772 1.00 33.11 225 PRO A CA 1
ATOM 1780 C C . PRO A 1 245 ? -21.596 26.364 -4.413 1.00 33.41 225 PRO A C 1
ATOM 1781 O O . PRO A 1 245 ? -20.911 27.393 -4.315 1.00 31.26 225 PRO A O 1
ATOM 1785 N N . HIS A 1 246 ? -21.178 25.276 -5.055 1.00 32.23 226 HIS A N 1
ATOM 1786 C CA . HIS A 1 246 ? -20.033 25.272 -5.955 1.00 32.80 226 HIS A CA 1
ATOM 1787 C C . HIS A 1 246 ? -20.124 24.002 -6.792 1.00 31.80 226 HIS A C 1
ATOM 1788 O O . HIS A 1 246 ? -20.957 23.133 -6.531 1.00 33.66 226 HIS A O 1
ATOM 1795 N N . PHE A 1 247 ? -19.287 23.923 -7.832 1.00 28.82 227 PHE A N 1
ATOM 1796 C CA . PHE A 1 247 ? -19.185 22.717 -8.658 1.00 29.84 227 PHE A CA 1
ATOM 1797 C C . PHE A 1 247 ? -18.373 21.674 -7.894 1.00 32.11 227 PHE A C 1
ATOM 1798 O O . PHE A 1 247 ? -17.212 21.386 -8.192 1.00 32.69 227 PHE A O 1
ATOM 1806 N N . PHE A 1 248 ? -19.013 21.118 -6.868 1.00 31.18 228 PHE A N 1
ATOM 1807 C CA . PHE A 1 248 ? -18.273 20.413 -5.842 1.00 30.30 228 PHE A CA 1
ATOM 1808 C C . PHE A 1 248 ? -17.783 19.065 -6.345 1.00 32.47 228 PHE A C 1
ATOM 1809 O O . PHE A 1 248 ? -18.385 18.440 -7.216 1.00 32.44 228 PHE A O 1
ATOM 1817 N N . SER A 1 249 ? -16.653 18.636 -5.800 1.00 34.21 229 SER A N 1
ATOM 1818 C CA . SER A 1 249 ? -16.112 17.329 -6.132 1.00 33.69 229 SER A CA 1
ATOM 1819 C C . SER A 1 249 ? -16.789 16.253 -5.297 1.00 31.90 229 SER A C 1
ATOM 1820 O O . SER A 1 249 ? -17.238 16.498 -4.177 1.00 34.51 229 SER A O 1
ATOM 1823 N N . MET A 1 250 ? -16.866 15.054 -5.857 1.00 33.91 230 MET A N 1
ATOM 1824 C CA . MET A 1 250 ? -17.284 13.893 -5.078 1.00 33.77 230 MET A CA 1
ATOM 1825 C C . MET A 1 250 ? -16.162 13.477 -4.118 1.00 31.85 230 MET A C 1
ATOM 1826 O O . MET A 1 250 ? -15.015 13.295 -4.531 1.00 34.29 230 MET A O 1
ATOM 1831 N N . ASP A 1 251 ? -16.479 13.361 -2.830 1.00 30.15 231 ASP A N 1
ATOM 1832 C CA . ASP A 1 251 ? -15.479 13.030 -1.813 1.00 31.59 231 ASP A CA 1
ATOM 1833 C C . ASP A 1 251 ? -15.275 11.517 -1.793 1.00 31.07 231 ASP A C 1
ATOM 1834 O O . ASP A 1 251 ? -16.067 10.786 -1.193 1.00 30.84 231 ASP A O 1
ATOM 1839 N N . LEU A 1 252 ? -14.208 11.035 -2.432 1.00 29.19 232 LEU A N 1
ATOM 1840 C CA . LEU A 1 252 ? -13.863 9.618 -2.394 1.00 30.72 232 LEU A CA 1
ATOM 1841 C C . LEU A 1 252 ? -12.671 9.321 -1.479 1.00 32.79 232 LEU A C 1
ATOM 1842 O O . LEU A 1 252 ? -11.989 8.301 -1.659 1.00 32.41 232 LEU A O 1
ATOM 1847 N N . GLY A 1 253 ? -12.409 10.178 -0.492 1.00 28.50 233 GLY A N 1
ATOM 1848 C CA . GLY A 1 253 ? -11.433 9.834 0.518 1.00 27.97 233 GLY A CA 1
ATOM 1849 C C . GLY A 1 253 ? -11.724 8.477 1.132 1.00 30.37 233 GLY A C 1
ATOM 1850 O O . GLY A 1 253 ? -12.875 8.193 1.475 1.00 30.52 233 GLY A O 1
ATOM 1851 N N . LYS A 1 254 ? -10.692 7.645 1.303 1.00 29.35 234 LYS A N 1
ATOM 1852 C CA . LYS A 1 254 ? -10.914 6.245 1.684 1.00 31.26 234 LYS A CA 1
ATOM 1853 C C . LYS A 1 254 ? -11.661 6.132 3.001 1.00 32.40 234 LYS A C 1
ATOM 1854 O O . LYS A 1 254 ? -12.451 5.203 3.176 1.00 31.88 234 LYS A O 1
ATOM 1860 N N . LEU A 1 255 ? -11.437 7.069 3.932 1.00 32.35 235 LEU A N 1
ATOM 1861 C CA . LEU A 1 255 ? -12.218 7.060 5.164 1.00 33.22 235 LEU A CA 1
ATOM 1862 C C . LEU A 1 255 ? -13.687 7.350 4.882 1.00 32.29 235 LEU A C 1
ATOM 1863 O O . LEU A 1 255 ? -14.562 6.907 5.629 1.00 34.77 235 LEU A O 1
ATOM 1868 N N . THR A 1 256 ? -13.978 8.089 3.814 1.00 29.72 236 THR A N 1
ATOM 1869 C CA . THR A 1 256 ? -15.365 8.265 3.414 1.00 31.01 236 THR A CA 1
ATOM 1870 C C . THR A 1 256 ? -15.867 7.058 2.621 1.00 29.57 236 THR A C 1
ATOM 1871 O O . THR A 1 256 ? -17.047 6.700 2.721 1.00 30.48 236 THR A O 1
ATOM 1875 N N . LEU A 1 257 ? -14.970 6.391 1.887 1.00 29.36 237 LEU A N 1
ATOM 1876 C CA . LEU A 1 257 ? -15.314 5.153 1.184 1.00 32.77 237 LEU A CA 1
ATOM 1877 C C . LEU A 1 257 ? -15.811 4.067 2.134 1.00 30.54 237 LEU A C 1
ATOM 1878 O O . LEU A 1 257 ? -16.633 3.243 1.736 1.00 30.68 237 LEU A O 1
ATOM 1883 N N . GLU A 1 258 ? -15.350 4.063 3.392 1.00 32.48 238 GLU A N 1
ATOM 1884 C CA . GLU A 1 258 ? -15.843 3.097 4.373 1.00 30.41 238 GLU A CA 1
ATOM 1885 C C . GLU A 1 258 ? -17.345 3.204 4.590 1.00 29.29 238 GLU A C 1
ATOM 1886 O O . GLU A 1 258 ? -17.947 2.298 5.170 1.00 31.23 238 GLU A O 1
ATOM 1892 N N . TYR A 1 259 ? -17.958 4.311 4.191 1.00 33.35 239 TYR A N 1
ATOM 1893 C CA . TYR A 1 259 ? -19.410 4.418 4.257 1.00 32.09 239 TYR A CA 1
ATOM 1894 C C . TYR A 1 259 ? -20.086 3.522 3.227 1.00 32.63 239 TYR A C 1
ATOM 1895 O O . TYR A 1 259 ? -21.274 3.208 3.368 1.00 32.01 239 TYR A O 1
ATOM 1904 N N . THR A 1 260 ? -19.358 3.112 2.190 1.00 30.75 240 THR A N 1
ATOM 1905 C CA . THR A 1 260 ? -19.861 2.147 1.215 1.00 31.63 240 THR A CA 1
ATOM 1906 C C . THR A 1 260 ? -19.541 0.759 1.742 1.00 32.04 240 THR A C 1
ATOM 1907 O O . THR A 1 260 ? -18.560 0.120 1.355 1.00 32.53 240 THR A O 1
ATOM 1911 N N . SER A 1 261 ? -20.395 0.282 2.647 1.00 32.70 241 SER A N 1
ATOM 1912 C CA . SER A 1 261 ? -20.044 -0.876 3.460 1.00 32.50 241 SER A CA 1
ATOM 1913 C C . SER A 1 261 ? -21.305 -1.456 4.060 1.00 35.05 241 SER A C 1
ATOM 1914 O O . SER A 1 261 ? -22.268 -0.713 4.305 1.00 34.68 241 SER A O 1
ATOM 1917 N N . PRO A 1 262 ? -21.327 -2.760 4.341 1.00 35.12 242 PRO A N 1
ATOM 1918 C CA . PRO A 1 262 ? -22.422 -3.291 5.165 1.00 32.69 242 PRO A CA 1
ATOM 1919 C C . PRO A 1 262 ? -22.508 -2.602 6.508 1.00 32.50 242 PRO A C 1
ATOM 1920 O O . PRO A 1 262 ? -23.619 -2.415 7.021 1.00 32.89 242 PRO A O 1
ATOM 1924 N N . ASP A 1 263 ? -21.359 -2.250 7.107 1.00 33.65 243 ASP A N 1
ATOM 1925 C CA . ASP A 1 263 ? -21.368 -1.554 8.392 1.00 32.29 243 ASP A CA 1
ATOM 1926 C C . ASP A 1 263 ? -22.287 -0.343 8.332 1.00 33.53 243 ASP A C 1
ATOM 1927 O O . ASP A 1 263 ? -23.179 -0.171 9.172 1.00 33.48 243 ASP A O 1
ATOM 1932 N N . TYR A 1 264 ? -22.087 0.505 7.326 1.00 35.12 244 TYR A N 1
ATOM 1933 C CA . TYR A 1 264 ? -22.816 1.769 7.301 1.00 34.82 244 TYR A CA 1
ATOM 1934 C C . TYR A 1 264 ? -24.270 1.565 6.890 1.00 32.64 244 TYR A C 1
ATOM 1935 O O . TYR A 1 264 ? -25.163 2.198 7.459 1.00 31.03 244 TYR A O 1
ATOM 1944 N N . THR A 1 265 ? -24.520 0.684 5.915 1.00 33.45 245 THR A N 1
ATOM 1945 C CA . THR A 1 265 ? -25.893 0.408 5.499 1.00 31.81 245 THR A CA 1
ATOM 1946 C C . THR A 1 265 ? -26.733 -0.035 6.694 1.00 33.67 245 THR A C 1
ATOM 1947 O O . THR A 1 265 ? -27.857 0.442 6.891 1.00 33.76 245 THR A O 1
ATOM 1951 N N . SER A 1 266 ? -26.188 -0.935 7.520 1.00 32.21 246 SER A N 1
ATOM 195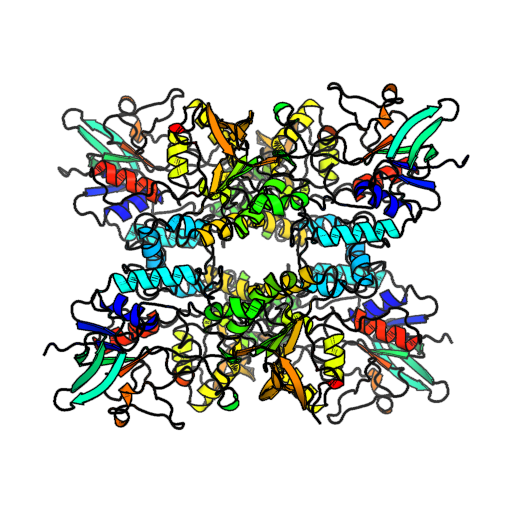2 C CA . SER A 1 266 ? -26.915 -1.395 8.705 1.00 35.97 246 SER A CA 1
ATOM 1953 C C . SER A 1 266 ? -27.041 -0.286 9.737 1.00 35.35 246 SER A C 1
ATOM 1954 O O . SER A 1 266 ? -28.092 -0.135 10.371 1.00 37.09 246 SER A O 1
ATOM 1957 N N . HIS A 1 267 ? -25.977 0.488 9.934 1.00 33.15 247 HIS A N 1
ATOM 1958 C CA . HIS A 1 267 ? -26.089 1.650 10.804 1.00 34.45 247 HIS A CA 1
ATOM 1959 C C . HIS A 1 267 ? -27.180 2.593 10.304 1.00 34.57 247 HIS A C 1
ATOM 1960 O O . HIS A 1 267 ? -28.088 2.966 11.054 1.00 35.79 247 HIS A O 1
ATOM 1967 N N . PHE A 1 268 ? -27.121 2.966 9.027 1.00 32.83 248 PHE A N 1
ATOM 1968 C CA . PHE A 1 268 ? -28.065 3.946 8.508 1.00 34.75 248 PHE A CA 1
ATOM 1969 C C . PHE A 1 268 ? -29.500 3.441 8.606 1.00 35.71 248 PHE A C 1
ATOM 1970 O O . PHE A 1 268 ? -30.402 4.183 9.024 1.00 37.48 248 PHE A O 1
ATOM 1978 N N . TYR A 1 269 ? -29.720 2.180 8.227 1.00 33.23 249 TYR A N 1
ATOM 1979 C CA . TYR A 1 269 ? -31.047 1.584 8.284 1.00 36.02 249 TYR A CA 1
ATOM 1980 C C . TYR A 1 269 ? -31.645 1.692 9.681 1.00 37.35 249 TYR A C 1
ATOM 1981 O O . TYR A 1 269 ? -32.855 1.896 9.832 1.00 36.11 249 TYR A O 1
ATOM 1990 N N . SER A 1 270 ? -30.816 1.540 10.715 1.00 36.16 250 SER A N 1
ATOM 1991 C CA . SER A 1 270 ? -31.323 1.499 12.082 1.00 38.77 250 SER A CA 1
ATOM 1992 C C . SER A 1 270 ? -31.739 2.863 12.611 1.00 36.61 250 SER A C 1
ATOM 1993 O O . SER A 1 270 ? -32.314 2.930 13.696 1.00 38.87 250 SER A O 1
ATOM 1996 N N . LEU A 1 271 ? -31.444 3.945 11.907 1.00 35.73 251 LEU A N 1
ATOM 1997 C CA . LEU A 1 271 ? -31.757 5.248 12.470 1.00 38.03 251 LEU A CA 1
ATOM 1998 C C . LEU A 1 271 ? -33.238 5.574 12.267 1.00 40.15 251 LEU A C 1
ATOM 1999 O O . LEU A 1 271 ? -33.918 4.981 11.419 1.00 36.88 251 LEU A O 1
ATOM 2004 N N . ASP A 1 272 ? -33.738 6.529 13.053 1.00 40.54 252 ASP A N 1
ATOM 2005 C CA . ASP A 1 272 ? -35.130 6.932 12.891 1.00 43.15 252 ASP A CA 1
ATOM 2006 C C . ASP A 1 272 ? -35.316 7.648 11.549 1.00 42.60 252 ASP A C 1
ATOM 2007 O O . ASP A 1 272 ? -34.354 8.083 10.899 1.00 43.36 252 ASP A O 1
ATOM 2012 N N . GLU A 1 273 ? -36.578 7.736 11.124 1.00 41.37 253 GLU A N 1
ATOM 2013 C CA . GLU A 1 273 ? -36.884 8.156 9.758 1.00 42.43 253 GLU A CA 1
ATOM 2014 C C . GLU A 1 273 ? -36.458 9.596 9.482 1.00 40.41 253 GLU A C 1
ATOM 2015 O O . GLU A 1 273 ? -35.926 9.897 8.408 1.00 38.98 253 GLU A O 1
ATOM 2021 N N . ASP A 1 274 ? -36.709 10.506 10.424 1.00 40.05 254 ASP A N 1
ATOM 2022 C CA . ASP A 1 274 ? -36.344 11.904 10.204 1.00 41.82 254 ASP A CA 1
ATOM 2023 C C . ASP A 1 274 ? -34.833 12.074 10.175 1.00 40.05 254 ASP A C 1
ATOM 2024 O O . ASP A 1 274 ? -34.301 12.843 9.363 1.00 36.54 254 ASP A O 1
ATOM 2029 N N . LYS A 1 275 ? -34.128 11.353 11.054 1.00 38.29 255 LYS A N 1
ATOM 2030 C CA . LYS A 1 275 ? -32.672 11.385 11.044 1.00 39.28 255 LYS A CA 1
ATOM 2031 C C . LYS A 1 275 ? -32.127 10.845 9.727 1.00 36.58 255 LYS A C 1
ATOM 2032 O O . LYS A 1 275 ? -31.199 11.420 9.146 1.00 32.18 255 LYS A O 1
ATOM 2038 N N . ARG A 1 276 ? -32.710 9.754 9.229 1.00 34.50 256 ARG A N 1
ATOM 2039 C CA . ARG A 1 276 ? -32.296 9.222 7.935 1.00 35.24 256 ARG A CA 1
ATOM 2040 C C . ARG A 1 276 ? -32.411 10.275 6.842 1.00 36.48 256 ARG A C 1
ATOM 2041 O O . ARG A 1 276 ? -31.490 10.436 6.031 1.00 35.69 256 ARG A O 1
ATOM 2049 N N . ASP A 1 277 ? -33.535 11.005 6.807 1.00 35.00 257 ASP A N 1
ATOM 2050 C CA . ASP A 1 277 ? -33.705 12.066 5.810 1.00 38.94 257 ASP A CA 1
ATOM 2051 C C . ASP A 1 277 ? -32.703 13.193 6.013 1.00 37.43 257 ASP A C 1
ATOM 2052 O O . ASP A 1 277 ? -32.159 13.732 5.040 1.00 31.83 257 ASP A O 1
ATOM 2057 N N . GLN A 1 278 ? -32.466 13.579 7.272 1.00 37.36 258 GLN A N 1
ATOM 2058 C CA . GLN A 1 278 ? -31.427 14.565 7.563 1.00 36.88 258 GLN A CA 1
ATOM 2059 C C . GLN A 1 278 ? -30.063 14.067 7.105 1.00 38.06 258 GLN A C 1
ATOM 2060 O O . GLN A 1 278 ? -29.298 14.803 6.471 1.00 36.74 258 GLN A O 1
ATOM 2066 N N . VAL A 1 279 ? -29.735 12.811 7.420 1.00 36.24 259 VAL A N 1
ATOM 2067 C CA . VAL A 1 279 ? -28.406 12.315 7.090 1.00 33.22 259 VAL A CA 1
ATOM 2068 C C . VAL A 1 279 ? -28.230 12.279 5.587 1.00 35.81 259 VAL A C 1
ATOM 2069 O O . VAL A 1 279 ? -27.231 12.770 5.041 1.00 34.95 259 VAL A O 1
ATOM 2073 N N . ILE A 1 280 ? -29.216 11.712 4.892 1.00 36.01 260 ILE A N 1
ATOM 2074 C CA . ILE A 1 280 ? -29.138 11.644 3.442 1.00 36.69 260 ILE A CA 1
ATOM 2075 C C . ILE A 1 280 ? -29.072 13.041 2.847 1.00 35.20 260 ILE A C 1
ATOM 2076 O O . ILE A 1 280 ? -28.380 13.263 1.848 1.00 38.76 260 ILE A O 1
ATOM 2081 N N . GLY A 1 281 ? -29.735 14.014 3.481 1.00 37.14 261 GLY A N 1
ATOM 2082 C CA . GLY A 1 281 ? -29.686 15.383 2.990 1.00 34.54 261 GLY A CA 1
ATOM 2083 C C . GLY A 1 281 ? -28.301 15.993 3.036 1.00 38.50 261 GLY A C 1
ATOM 2084 O O . GLY A 1 281 ? -27.989 16.888 2.249 1.00 36.73 261 GLY A O 1
ATOM 2085 N N . SER A 1 282 ? -27.449 15.509 3.937 1.00 37.56 262 SER A N 1
ATOM 2086 C CA . SER A 1 282 ? -26.125 16.086 4.143 1.00 36.73 262 SER A CA 1
ATOM 2087 C C . SER A 1 282 ? -25.045 15.435 3.297 1.00 36.52 262 SER A C 1
ATOM 2088 O O . SER A 1 282 ? -23.887 15.855 3.385 1.00 35.83 262 SER A O 1
ATOM 2091 N N . GLN A 1 283 ? -25.383 14.429 2.487 1.00 32.70 263 GLN A N 1
ATOM 2092 C CA . GLN A 1 283 ? -24.385 13.528 1.921 1.00 33.06 263 GLN A CA 1
ATOM 2093 C C . GLN A 1 283 ? -24.230 13.633 0.400 1.00 32.75 263 GLN A C 1
ATOM 2094 O O . GLN A 1 283 ? -23.759 12.686 -0.224 1.00 31.26 263 GLN A O 1
ATOM 2100 N N . ASN A 1 284 ? -24.595 14.761 -0.209 1.00 35.38 264 ASN A N 1
ATOM 2101 C CA . ASN A 1 284 ? -24.484 14.880 -1.662 1.00 36.16 264 ASN A CA 1
ATOM 2102 C C . ASN A 1 284 ? -23.062 14.639 -2.139 1.00 36.14 264 ASN A C 1
ATOM 2103 O O . ASN A 1 284 ? -22.849 14.035 -3.198 1.00 35.24 264 ASN A O 1
ATOM 2108 N N . ALA A 1 285 ? -22.073 15.114 -1.376 1.00 35.67 265 ALA A N 1
ATOM 2109 C CA . ALA A 1 285 ? -20.682 14.965 -1.791 1.00 34.31 265 ALA A CA 1
ATOM 2110 C C . ALA A 1 285 ? -20.233 13.514 -1.801 1.00 36.25 265 ALA A C 1
ATOM 2111 O O . ALA A 1 285 ? -19.219 13.196 -2.434 1.00 36.75 265 ALA A O 1
ATOM 2113 N N . LEU A 1 286 ? -20.966 12.621 -1.129 1.00 36.11 266 LEU A N 1
ATOM 2114 C CA . LEU A 1 286 ? -20.509 11.245 -1.014 1.00 34.09 266 LEU A CA 1
ATOM 2115 C C . LEU A 1 286 ? -20.808 10.407 -2.243 1.00 35.45 266 LEU A C 1
ATOM 2116 O O . LEU A 1 286 ? -20.127 9.404 -2.465 1.00 35.95 266 LEU A O 1
ATOM 2121 N N . TYR A 1 287 ? -21.820 10.756 -3.022 1.00 36.24 267 TYR A N 1
ATOM 2122 C CA . TYR A 1 287 ? -22.161 9.948 -4.185 1.00 37.08 267 TYR A CA 1
ATOM 2123 C C . TYR A 1 287 ? -22.620 10.771 -5.375 1.00 34.48 267 TYR A C 1
ATOM 2124 O O . TYR A 1 287 ? -22.871 10.192 -6.436 1.00 38.27 267 TYR A O 1
ATOM 2133 N N . LYS A 1 288 ? -22.737 12.092 -5.235 1.00 35.65 268 LYS A N 1
ATOM 2134 C CA . LYS A 1 288 ? -23.035 12.976 -6.352 1.00 37.21 268 LYS A CA 1
ATOM 2135 C C . LYS A 1 288 ? -21.870 13.942 -6.553 1.00 34.87 268 LYS A C 1
ATOM 2136 O O . LYS A 1 288 ? -20.744 13.632 -6.160 1.00 36.86 268 LYS A O 1
ATOM 2142 N N . GLY A 1 289 ? -22.099 15.090 -7.175 1.00 35.60 269 GLY A N 1
ATOM 2143 C CA . GLY A 1 289 ? -20.958 15.927 -7.527 1.00 33.33 269 GLY A CA 1
ATOM 2144 C C . GLY A 1 289 ? -20.182 15.347 -8.707 1.00 33.97 269 GLY A C 1
ATOM 2145 O O . GLY A 1 289 ? -20.621 14.437 -9.408 1.00 31.89 269 GLY A O 1
ATOM 2146 N N . ILE A 1 290 ? -18.994 15.898 -8.910 1.00 33.18 270 ILE A N 1
ATOM 2147 C CA . ILE A 1 290 ? -18.155 15.555 -10.050 1.00 30.79 270 ILE A CA 1
ATOM 2148 C C . ILE A 1 290 ? -16.923 14.833 -9.539 1.00 31.12 270 ILE A C 1
ATOM 2149 O O . ILE A 1 290 ? -16.389 15.172 -8.478 1.00 29.68 270 ILE A O 1
ATOM 2154 N N . GLU A 1 291 ? -16.466 13.844 -10.300 1.00 33.24 271 GLU A N 1
ATOM 2155 C CA . GLU A 1 291 ? -15.251 13.139 -9.936 1.00 32.82 271 GLU A CA 1
ATOM 2156 C C . GLU A 1 291 ? -14.068 14.097 -10.003 1.00 34.63 271 GLU A C 1
ATOM 2157 O O . GLU A 1 291 ? -13.922 14.863 -10.966 1.00 31.89 271 GLU A O 1
ATOM 2163 N N . LEU A 1 292 ? -13.222 14.033 -8.973 1.00 31.45 272 LEU A N 1
ATOM 2164 C CA . LEU A 1 292 ? -12.202 15.052 -8.749 1.00 32.03 272 LEU A CA 1
ATOM 2165 C C . LEU A 1 292 ? -11.287 15.224 -9.956 1.00 31.94 272 LEU A C 1
ATOM 2166 O O . LEU A 1 292 ? -11.073 16.344 -10.431 1.00 34.32 272 LEU A O 1
ATOM 2171 N N . SER A 1 293 ? -10.704 14.131 -10.440 1.00 30.88 273 SER A N 1
ATOM 2172 C CA . SER A 1 293 ? -9.846 14.218 -11.614 1.00 33.21 273 SER A CA 1
ATOM 2173 C C . SER A 1 293 ? -10.580 14.831 -12.797 1.00 32.06 273 SER A C 1
ATOM 2174 O O . SER A 1 293 ? -9.951 15.462 -13.651 1.00 31.98 273 SER A O 1
ATOM 2177 N N . PHE A 1 294 ? -11.898 14.630 -12.883 1.00 31.31 274 PHE A N 1
ATOM 2178 C CA . PHE A 1 294 ? -12.655 15.236 -13.969 1.00 32.55 274 PHE A CA 1
ATOM 2179 C C . PHE A 1 294 ? -12.820 16.742 -13.754 1.00 32.55 274 PHE A C 1
ATOM 2180 O O . PHE A 1 294 ? -12.702 17.523 -14.708 1.00 33.23 274 PHE A O 1
ATOM 2188 N N . VAL A 1 295 ? -13.094 17.168 -12.514 1.00 28.45 275 VAL A N 1
ATOM 2189 C CA . VAL A 1 295 ? -13.111 18.598 -12.202 1.00 30.82 275 VAL A CA 1
ATOM 2190 C C . VAL A 1 295 ? -11.811 19.237 -12.644 1.00 30.22 275 VAL A C 1
ATOM 2191 O O . VAL A 1 295 ? -11.804 20.308 -13.252 1.00 28.46 275 VAL A O 1
ATOM 2195 N N . ASN A 1 296 ? -10.692 18.564 -12.370 1.00 29.98 276 ASN A N 1
ATOM 2196 C CA . ASN A 1 296 ? -9.384 19.136 -12.644 1.00 31.76 276 ASN A CA 1
ATOM 2197 C C . ASN A 1 296 ? -9.039 19.111 -14.126 1.00 30.86 276 ASN A C 1
ATOM 2198 O O . ASN A 1 296 ? -8.283 19.972 -14.591 1.00 35.22 276 ASN A O 1
ATOM 2203 N N . ARG A 1 297 ? -9.569 18.151 -14.881 1.00 29.25 277 ARG A N 1
ATOM 2204 C CA . ARG A 1 297 ? -9.368 18.176 -16.330 1.00 32.57 277 ARG A CA 1
ATOM 2205 C C . ARG A 1 297 ? -10.124 19.327 -16.965 1.00 29.78 277 ARG A C 1
ATOM 2206 O O . ARG A 1 297 ? -9.646 19.938 -17.926 1.00 30.29 277 ARG A O 1
ATOM 2214 N N . ILE A 1 298 ? -11.326 19.610 -16.463 1.00 29.70 278 ILE A N 1
ATOM 2215 C CA . ILE A 1 298 ? -12.101 20.729 -16.979 1.00 28.86 278 ILE A CA 1
ATOM 2216 C C . ILE A 1 298 ? -11.308 22.020 -16.811 1.00 31.00 278 ILE A C 1
ATOM 2217 O O . ILE A 1 298 ? -11.147 22.801 -17.755 1.00 30.72 278 ILE A O 1
ATOM 2222 N N . TYR A 1 299 ? -10.769 22.250 -15.611 1.00 32.46 279 TYR A N 1
ATOM 2223 C CA . TYR A 1 299 ? -9.992 23.464 -15.407 1.00 28.21 279 TYR A CA 1
ATOM 2224 C C . TYR A 1 299 ? -8.808 23.496 -16.347 1.00 30.94 279 TYR A C 1
ATOM 2225 O O . TYR A 1 299 ? -8.560 24.507 -17.013 1.00 30.69 279 TYR A O 1
ATOM 2234 N N . ASP A 1 300 ? -8.063 22.392 -16.420 1.00 31.33 280 ASP A N 1
ATOM 2235 C CA . ASP A 1 300 ? -6.883 22.373 -17.279 1.00 31.74 280 ASP A CA 1
ATOM 2236 C C . ASP A 1 300 ? -7.241 22.694 -18.721 1.00 30.68 280 ASP A C 1
ATOM 2237 O O . ASP A 1 300 ? -6.480 23.380 -19.414 1.00 33.06 280 ASP A O 1
ATOM 2242 N N . LEU A 1 301 ? -8.394 22.215 -19.190 1.00 27.86 281 LEU A N 1
ATOM 2243 C CA . LEU A 1 301 ? -8.808 22.508 -20.557 1.00 29.55 281 LEU A CA 1
ATOM 2244 C C . LEU A 1 301 ? -9.212 23.966 -20.706 1.00 29.83 281 LEU A C 1
ATOM 2245 O O . LEU A 1 301 ? -8.893 24.595 -21.720 1.00 32.03 281 LEU A O 1
ATOM 2250 N N . LEU A 1 302 ? -9.924 24.516 -19.717 1.00 30.97 282 LEU A N 1
ATOM 2251 C CA . LEU A 1 302 ? -10.212 25.951 -19.719 1.00 32.12 282 LEU A CA 1
ATOM 2252 C C . LEU A 1 302 ? -8.929 26.771 -19.796 1.00 32.99 282 LEU A C 1
ATOM 2253 O O . LEU A 1 302 ? -8.830 27.716 -20.586 1.00 33.15 282 LEU A O 1
ATOM 2258 N N . TYR A 1 303 ? -7.938 26.429 -18.962 1.00 32.99 283 TYR A N 1
ATOM 2259 C CA . TYR A 1 303 ? -6.648 27.121 -18.980 1.00 32.51 283 TYR A CA 1
ATOM 2260 C C . TYR A 1 303 ? -6.001 27.032 -20.356 1.00 33.32 283 TYR A C 1
ATOM 2261 O O . TYR A 1 303 ? -5.554 28.035 -20.923 1.00 31.32 283 TYR A O 1
ATOM 2270 N N . GLN A 1 304 ? -5.947 25.824 -20.906 1.00 33.72 284 GLN A N 1
ATOM 2271 C CA . GLN A 1 304 ? -5.309 25.606 -22.198 1.00 35.57 284 GLN A CA 1
ATOM 2272 C C . GLN A 1 304 ? -5.956 26.443 -23.301 1.00 32.88 284 GLN A C 1
ATOM 2273 O O . GLN A 1 304 ? -5.262 26.992 -24.158 1.00 36.68 284 GLN A O 1
ATOM 2279 N N . LYS A 1 305 ? -7.276 26.545 -23.308 1.00 32.92 285 LYS A N 1
ATOM 2280 C CA . LYS A 1 305 ? -7.950 27.133 -24.453 1.00 33.33 285 LYS A CA 1
ATOM 2281 C C . LYS A 1 305 ? -8.178 28.632 -24.307 1.00 34.11 285 LYS A C 1
ATOM 2282 O O . LYS A 1 305 ? -8.806 29.236 -25.180 1.00 32.95 285 LYS A O 1
ATOM 2288 N N . SER A 1 306 ? -7.686 29.242 -23.230 1.00 33.64 286 SER A N 1
ATOM 2289 C CA . SER A 1 306 ? -7.780 30.679 -23.017 1.00 34.84 286 SER A CA 1
ATOM 2290 C C . SER A 1 306 ? -6.429 31.349 -23.211 1.00 37.26 286 SER A C 1
ATOM 2291 O O . SER A 1 306 ? -6.216 32.476 -22.757 1.00 39.94 286 SER A O 1
ATOM 2294 N N . LEU A 1 307 ? -5.499 30.658 -23.856 1.00 38.05 287 LEU A N 1
ATOM 2295 C CA . LEU A 1 307 ? -4.146 31.179 -23.952 1.00 39.52 287 LEU A CA 1
ATOM 2296 C C . LEU A 1 307 ? -4.092 32.456 -24.775 1.00 40.18 287 LEU A C 1
ATOM 2297 O O . LEU A 1 307 ? -3.314 33.363 -24.465 1.00 41.99 287 LEU A O 1
ATOM 2302 N N . HIS A 1 308 ? -4.896 32.539 -25.829 1.00 38.65 288 HIS A N 1
ATOM 2303 C CA . HIS A 1 308 ? -4.842 33.648 -26.772 1.00 40.02 288 HIS A CA 1
ATOM 2304 C C . HIS A 1 308 ? -6.061 34.554 -26.720 1.00 44.52 288 HIS A C 1
ATOM 2305 O O . HIS A 1 308 ? -5.925 35.780 -26.762 1.00 49.77 288 HIS A O 1
ATOM 2312 N N . GLN A 1 309 ? -7.248 33.981 -26.650 1.00 46.38 289 GLN A N 1
ATOM 2313 C CA . GLN A 1 309 ? -8.505 34.706 -26.615 1.00 44.38 289 GLN A CA 1
ATOM 2314 C C . GLN A 1 309 ? -9.350 34.163 -25.479 1.00 40.98 289 GLN A C 1
ATOM 2315 O O . GLN A 1 309 ? -9.125 33.041 -25.017 1.00 41.56 289 GLN A O 1
ATOM 2321 N N . PRO A 1 310 ? -10.303 34.945 -24.979 1.00 42.02 290 PRO A N 1
ATOM 2322 C CA . PRO A 1 310 ? -11.226 34.409 -23.973 1.00 38.29 290 PRO A CA 1
ATOM 2323 C C . PRO A 1 310 ? -12.142 33.373 -24.586 1.00 39.52 290 PRO A C 1
ATOM 2324 O O . PRO A 1 310 ? -12.587 33.509 -25.728 1.00 36.22 290 PRO A O 1
ATOM 2328 N N . ILE A 1 311 ? -12.405 32.329 -23.811 1.00 34.58 291 ILE A N 1
ATOM 2329 C CA . ILE A 1 311 ? -13.269 31.237 -24.253 1.00 32.12 291 ILE A CA 1
ATOM 2330 C C . ILE A 1 311 ? -14.719 31.699 -24.158 1.00 35.73 291 ILE A C 1
ATOM 2331 O O . ILE A 1 311 ? -15.104 32.300 -23.141 1.00 32.96 291 ILE A O 1
ATOM 2336 N N . PRO A 1 312 ? -15.537 31.461 -25.178 1.00 36.01 292 PRO A N 1
ATOM 2337 C CA . PRO A 1 312 ? -16.966 31.856 -25.109 1.00 34.49 292 PRO A CA 1
ATOM 2338 C C . PRO A 1 312 ? -17.775 30.896 -24.245 1.00 33.85 292 PRO A C 1
ATOM 2339 O O . PRO A 1 312 ? -18.627 30.126 -24.724 1.00 33.58 292 PRO A O 1
ATOM 2343 N N . THR A 1 313 ? -17.510 30.920 -22.937 1.00 31.75 293 THR A N 1
ATOM 2344 C CA . THR A 1 313 ? -18.176 30.002 -22.032 1.00 32.30 293 THR A CA 1
ATOM 2345 C C . THR A 1 313 ? -18.415 30.679 -20.696 1.00 33.58 293 THR A C 1
ATOM 2346 O O . THR A 1 313 ? -17.662 31.560 -20.285 1.00 32.68 293 THR A O 1
ATOM 2350 N N . ARG A 1 314 ? -19.476 30.253 -20.020 1.00 33.72 294 ARG A N 1
ATOM 2351 C CA . ARG A 1 314 ? -19.810 30.780 -18.707 1.00 33.21 294 ARG A CA 1
ATOM 2352 C C . ARG A 1 314 ? -20.163 29.622 -17.789 1.00 31.77 294 ARG A C 1
ATOM 2353 O O . ARG A 1 314 ? -20.782 28.644 -18.222 1.00 33.64 294 ARG A O 1
ATOM 2361 N N . MET A 1 315 ? -19.731 29.723 -16.532 1.00 29.61 295 MET A N 1
ATOM 2362 C CA . MET A 1 315 ? -19.995 28.725 -15.502 1.00 30.98 295 MET A CA 1
ATOM 2363 C C . MET A 1 315 ? -20.504 29.458 -14.274 1.00 30.60 295 MET A C 1
ATOM 2364 O O . MET A 1 315 ? -19.819 30.347 -13.762 1.00 33.60 295 MET A O 1
ATOM 2369 N N . MET A 1 316 ? -21.693 29.106 -13.797 1.00 31.78 296 MET A N 1
ATOM 2370 C CA . MET A 1 316 ? -22.323 29.857 -12.706 1.00 32.27 296 MET A CA 1
ATOM 2371 C C . MET A 1 316 ? -22.836 28.917 -11.620 1.00 31.21 296 MET A C 1
ATOM 2372 O O . MET A 1 316 ? -23.772 28.128 -11.872 1.00 31.56 296 MET A O 1
ATOM 2377 N N . PRO A 1 317 ? -22.254 28.939 -10.426 1.00 32.36 297 PRO A N 1
ATOM 2378 C CA . PRO A 1 317 ? -22.821 28.190 -9.304 1.00 30.64 297 PRO A CA 1
ATOM 2379 C C . PRO A 1 317 ? -23.862 29.053 -8.594 1.00 32.22 297 PRO A C 1
ATOM 2380 O O . PRO A 1 317 ? -24.084 30.220 -8.939 1.00 31.81 297 PRO A O 1
ATOM 2384 N N . ASN A 1 318 ? -24.546 28.435 -7.633 1.00 30.34 298 ASN A N 1
ATOM 2385 C CA . ASN A 1 318 ? -25.633 29.087 -6.900 1.00 32.20 298 ASN A CA 1
ATOM 2386 C C . ASN A 1 318 ? -26.767 29.581 -7.810 1.00 31.06 298 ASN A C 1
ATOM 2387 O O . ASN A 1 318 ? -27.499 30.495 -7.443 1.00 33.64 298 ASN A O 1
ATOM 2392 N N . CYS A 1 319 ? -26.971 28.972 -8.979 1.00 30.95 299 CYS A N 1
ATOM 2393 C CA . CYS A 1 319 ? -28.031 29.388 -9.897 1.00 35.22 299 CYS A CA 1
ATOM 2394 C C . CYS A 1 319 ? -28.986 28.238 -10.179 1.00 34.28 299 CYS A C 1
ATOM 2395 O O . CYS A 1 319 ? -28.585 27.205 -10.734 1.00 31.06 299 CYS A O 1
ATOM 2398 N N . ALA A 1 320 ? -30.252 28.444 -9.830 1.00 35.61 300 ALA A N 1
ATOM 2399 C CA . ALA A 1 320 ? -31.320 27.483 -10.069 1.00 35.69 300 ALA A CA 1
ATOM 2400 C C . ALA A 1 320 ? -32.164 27.953 -11.244 1.00 35.17 300 ALA A C 1
ATOM 2401 O O . ALA A 1 320 ? -32.698 29.066 -11.222 1.00 35.24 300 ALA A O 1
ATOM 2403 N N . LEU A 1 321 ? -32.289 27.118 -12.267 1.00 38.15 301 LEU A N 1
ATOM 2404 C CA . LEU A 1 321 ? -33.252 27.414 -13.320 1.00 37.90 301 LEU A CA 1
ATOM 2405 C C . LEU A 1 321 ? -34.657 27.358 -12.736 1.00 37.53 301 LEU A C 1
ATOM 2406 O O . LEU A 1 321 ? -35.018 26.384 -12.065 1.00 36.33 301 LEU A O 1
ATOM 2411 N N . ASP A 1 322 ? -35.463 28.399 -12.971 1.00 37.24 302 ASP A N 1
ATOM 2412 C CA . ASP A 1 322 ? -36.844 28.331 -12.520 1.00 39.62 302 ASP A CA 1
ATOM 2413 C C . ASP A 1 322 ? -37.871 28.790 -13.547 1.00 38.87 302 ASP A C 1
ATOM 2414 O O . ASP A 1 322 ? -39.068 28.789 -13.235 1.00 38.11 302 ASP A O 1
ATOM 2419 N N . ALA A 1 323 ? -37.459 29.151 -14.758 1.00 36.35 303 ALA A N 1
ATOM 2420 C CA . ALA A 1 323 ? -38.425 29.529 -15.776 1.00 39.56 303 ALA A CA 1
ATOM 2421 C C . ALA A 1 323 ? -37.848 29.279 -17.157 1.00 39.03 303 ALA A C 1
ATOM 2422 O O . ALA A 1 323 ? -36.655 29.499 -17.388 1.00 36.05 303 ALA A O 1
ATOM 2424 N N . VAL A 1 324 ? -38.713 28.834 -18.071 1.00 37.84 304 VAL A N 1
ATOM 2425 C CA . VAL A 1 324 ? -38.393 28.743 -19.488 1.00 38.54 304 VAL A CA 1
ATOM 2426 C C . VAL A 1 324 ? -39.443 29.525 -20.261 1.00 43.41 304 VAL A C 1
ATOM 2427 O O . VAL A 1 324 ? -40.637 29.486 -19.935 1.00 44.03 304 VAL A O 1
ATOM 2431 N N . GLU A 1 325 ? -38.996 30.241 -21.285 1.00 41.64 305 GLU A N 1
ATOM 2432 C CA . GLU A 1 325 ? -39.853 31.139 -22.040 1.00 45.14 305 GLU A CA 1
ATOM 2433 C C . GLU A 1 325 ? -39.464 31.043 -23.504 1.00 46.04 305 GLU A C 1
ATOM 2434 O O . GLU A 1 325 ? -38.304 31.273 -23.861 1.00 47.92 305 GLU A O 1
ATOM 2440 N N . GLN A 1 326 ? -40.429 30.692 -24.342 1.00 47.24 306 GLN A N 1
ATOM 2441 C CA . GLN A 1 326 ? -40.208 30.654 -25.776 1.00 50.14 306 GLN A CA 1
ATOM 2442 C C . GLN A 1 326 ? -39.998 32.062 -26.317 1.00 53.19 306 GLN A C 1
ATOM 2443 O O . GLN A 1 326 ? -40.821 32.951 -26.090 1.00 56.84 306 GLN A O 1
ATOM 2449 N N . GLN A 1 327 ? -38.900 32.271 -27.023 1.00 54.69 307 GLN A N 1
ATOM 2450 C CA . GLN A 1 327 ? -38.725 33.447 -27.861 1.00 56.09 307 GLN A CA 1
ATOM 2451 C C . GLN A 1 327 ? -38.685 32.989 -29.312 1.00 60.56 307 GLN A C 1
ATOM 2452 O O . GLN A 1 327 ? -38.945 31.817 -29.614 1.00 63.26 307 GLN A O 1
ATOM 2458 N N . SER A 1 328 ? -38.370 33.915 -30.216 1.00 59.89 308 SER A N 1
ATOM 2459 C CA . SER A 1 328 ? -38.360 33.587 -31.637 1.00 59.63 308 SER A CA 1
ATOM 2460 C C . SER A 1 328 ? -37.447 32.395 -31.903 1.00 58.38 308 SER A C 1
ATOM 2461 O O . SER A 1 328 ? -37.908 31.254 -32.012 1.00 56.68 308 SER A O 1
ATOM 2464 N N . ASN A 1 329 ? -36.144 32.648 -31.969 1.00 57.08 309 ASN A N 1
ATOM 2465 C CA . ASN A 1 329 ? -35.171 31.655 -32.394 1.00 54.95 309 ASN A CA 1
ATOM 2466 C C . ASN A 1 329 ? -34.453 30.978 -31.227 1.00 52.23 309 ASN A C 1
ATOM 2467 O O . ASN A 1 329 ? -33.417 30.346 -31.444 1.00 52.22 309 ASN A O 1
ATOM 2472 N N . HIS A 1 330 ? -34.974 31.079 -30.005 1.00 51.21 310 HIS A N 1
ATOM 2473 C CA . HIS A 1 330 ? -34.206 30.643 -28.842 1.00 45.75 310 HIS A CA 1
ATOM 2474 C C . HIS A 1 330 ? -35.108 30.570 -27.618 1.00 47.20 310 HIS A C 1
ATOM 2475 O O . HIS A 1 330 ? -36.290 30.920 -27.665 1.00 49.89 310 HIS A O 1
ATOM 2482 N N . LEU A 1 331 ? -34.524 30.121 -26.508 1.00 44.23 311 LEU A N 1
ATOM 2483 C CA . LEU A 1 331 ? -35.187 30.106 -25.213 1.00 43.73 311 LEU A CA 1
ATOM 2484 C C . LEU A 1 331 ? -34.663 31.240 -24.342 1.00 45.04 311 LEU A C 1
ATOM 2485 O O . LEU A 1 331 ? -33.456 31.514 -24.315 1.00 44.55 311 LEU A O 1
ATOM 2490 N N . ASN A 1 332 ? -35.573 31.887 -23.622 1.00 43.10 312 ASN A N 1
ATOM 2491 C CA . ASN A 1 332 ? -35.195 32.747 -22.511 1.00 42.19 312 ASN A CA 1
ATOM 2492 C C . ASN A 1 332 ? -35.182 31.906 -21.243 1.00 41.57 312 ASN A C 1
ATOM 2493 O O . ASN A 1 332 ? -36.219 31.366 -20.842 1.00 40.93 312 ASN A O 1
ATOM 2498 N N . LEU A 1 333 ? -34.004 31.774 -20.637 1.00 40.26 313 LEU A N 1
ATOM 2499 C CA . LEU A 1 333 ? -33.794 30.957 -19.447 1.00 38.15 313 LEU A CA 1
ATOM 2500 C C . LEU A 1 333 ? -33.637 31.876 -18.241 1.00 39.67 313 LEU A C 1
ATOM 2501 O O . LEU A 1 333 ? -32.721 32.706 -18.203 1.00 41.63 313 LEU A O 1
ATOM 2506 N N . THR A 1 334 ? -34.513 31.729 -17.258 1.00 37.99 314 THR A N 1
ATOM 2507 C CA . THR A 1 334 ? -34.453 32.541 -16.053 1.00 39.87 314 THR A CA 1
ATOM 2508 C C . THR A 1 334 ? -33.938 31.691 -14.902 1.00 38.30 314 THR A C 1
ATOM 2509 O O . THR A 1 334 ? -34.479 30.612 -14.631 1.00 37.59 314 THR A O 1
ATOM 2513 N N . PHE A 1 335 ? -32.894 32.179 -14.240 1.00 38.84 315 PHE A N 1
ATOM 2514 C CA . PHE A 1 335 ? -32.282 31.517 -13.102 1.00 36.22 315 PHE A CA 1
ATOM 2515 C C . PHE A 1 335 ? -32.400 32.411 -11.879 1.00 37.67 315 PHE A C 1
ATOM 2516 O O . PHE A 1 335 ? -32.498 33.636 -11.984 1.00 37.80 315 PHE A O 1
ATOM 2524 N N . LYS A 1 336 ? -32.351 31.787 -10.713 1.00 36.62 316 LYS A N 1
ATOM 2525 C CA . LYS A 1 336 ? -32.318 32.512 -9.452 1.00 37.78 316 LYS A CA 1
ATOM 2526 C C . LYS A 1 336 ? -30.932 32.325 -8.854 1.00 39.41 316 LYS A C 1
ATOM 2527 O O . LYS A 1 336 ? -30.545 31.199 -8.513 1.00 38.80 316 LYS A O 1
ATOM 2533 N N . ASN A 1 337 ? -30.173 33.413 -8.758 1.00 35.48 317 ASN A N 1
ATOM 2534 C CA . ASN A 1 337 ? -28.899 33.358 -8.056 1.00 36.22 317 ASN A CA 1
ATOM 2535 C C . ASN A 1 337 ? -29.187 33.472 -6.567 1.00 38.00 317 ASN A C 1
ATOM 2536 O O . ASN A 1 337 ? -29.586 34.540 -6.087 1.00 37.39 317 ASN A O 1
ATOM 2541 N N . SER A 1 338 ? -28.989 32.375 -5.831 1.00 36.59 318 SER A N 1
ATOM 2542 C CA . SER A 1 338 ? -29.329 32.385 -4.412 1.00 36.70 318 SER A CA 1
ATOM 2543 C C . SER A 1 338 ? -28.339 33.193 -3.575 1.00 34.83 318 SER A C 1
ATOM 2544 O O . SER A 1 338 ? -28.697 33.617 -2.473 1.00 35.23 318 SER A O 1
ATOM 2547 N N . ASP A 1 339 ? -27.111 33.423 -4.066 1.00 34.51 319 ASP A N 1
ATOM 2548 C CA . ASP A 1 339 ? -26.166 34.261 -3.326 1.00 35.61 319 ASP A CA 1
ATOM 2549 C C . ASP A 1 339 ? -26.664 35.697 -3.249 1.00 34.90 319 ASP A C 1
ATOM 2550 O O . ASP A 1 339 ? -26.782 36.264 -2.157 1.00 34.56 319 ASP A O 1
ATOM 2555 N N . ILE A 1 340 ? -26.964 36.304 -4.400 1.00 34.43 320 ILE A N 1
ATOM 2556 C CA . ILE A 1 340 ? -27.451 37.686 -4.411 1.00 37.97 320 ILE A CA 1
ATOM 2557 C C . ILE A 1 340 ? -28.963 37.768 -4.349 1.00 36.88 320 ILE A C 1
ATOM 2558 O O . ILE A 1 340 ? -29.504 38.875 -4.239 1.00 40.82 320 ILE A O 1
ATOM 2563 N N . ASN A 1 341 ? -29.660 36.636 -4.433 1.00 41.61 321 ASN A N 1
ATOM 2564 C CA . ASN A 1 341 ? -31.112 36.595 -4.296 1.00 43.08 321 ASN A CA 1
ATOM 2565 C C . ASN A 1 341 ? -31.792 37.477 -5.346 1.00 44.70 321 ASN A C 1
ATOM 2566 O O . ASN A 1 341 ? -32.669 38.291 -5.046 1.00 48.65 321 ASN A O 1
ATOM 2571 N N . LYS A 1 342 ? -31.363 37.324 -6.593 1.00 39.39 322 LYS A N 1
ATOM 2572 C CA . LYS A 1 342 ? -32.005 37.994 -7.713 1.00 41.96 322 LYS A CA 1
ATOM 2573 C C . LYS A 1 342 ? -32.102 37.007 -8.865 1.00 38.29 322 LYS A C 1
ATOM 2574 O O . LYS A 1 342 ? -31.396 36.003 -8.902 1.00 41.91 322 LYS A O 1
ATOM 2580 N N . ARG A 1 343 ? -32.989 37.291 -9.804 1.00 38.77 323 ARG A N 1
ATOM 2581 C CA . ARG A 1 343 ? -33.176 36.440 -10.964 1.00 39.87 323 ARG A CA 1
ATOM 2582 C C . ARG A 1 343 ? -32.609 37.125 -12.197 1.00 39.98 323 ARG A C 1
ATOM 2583 O O . ARG A 1 343 ? -32.587 38.352 -12.283 1.00 44.85 323 ARG A O 1
ATOM 2591 N N . PHE A 1 344 ? -32.126 36.325 -13.143 1.00 40.16 324 PHE A N 1
ATOM 2592 C CA . PHE A 1 344 ? -31.543 36.855 -14.365 1.00 37.73 324 PHE A CA 1
ATOM 2593 C C . PHE A 1 344 ? -31.850 35.938 -15.540 1.00 40.81 324 PHE A C 1
ATOM 2594 O O . PHE A 1 344 ? -32.058 34.731 -15.370 1.00 37.75 324 PHE A O 1
ATOM 2602 N N . LYS A 1 345 ? -31.862 36.531 -16.736 1.00 41.44 325 LYS A N 1
ATOM 2603 C CA . LYS A 1 345 ? -32.192 35.850 -17.983 1.00 40.28 325 LYS A CA 1
ATOM 2604 C C . LYS A 1 345 ? -30.937 35.602 -18.810 1.00 41.37 325 LYS A C 1
ATOM 2605 O O . LYS A 1 345 ? -30.111 36.506 -18.974 1.00 39.52 325 LYS A O 1
ATOM 2611 N N . LEU A 1 346 ? -30.803 34.379 -19.329 1.00 39.04 326 LEU A N 1
ATOM 2612 C CA . LEU A 1 346 ? -29.856 34.043 -20.381 1.00 38.39 326 LEU A CA 1
ATOM 2613 C C . LEU A 1 346 ? -30.632 33.525 -21.578 1.00 41.58 326 LEU A C 1
ATOM 2614 O O . LEU A 1 346 ? -31.605 32.782 -21.415 1.00 41.96 326 LEU A O 1
ATOM 2619 N N . GLU A 1 347 ? -30.192 33.893 -22.776 1.00 37.83 327 GLU A N 1
ATOM 2620 C CA . GLU A 1 347 ? -30.772 33.344 -23.991 1.00 41.33 327 GLU A CA 1
ATOM 2621 C C . GLU A 1 347 ? -30.024 32.090 -24.413 1.00 40.15 327 GLU A C 1
ATOM 2622 O O . GLU A 1 347 ? -28.804 31.997 -24.262 1.00 40.49 327 GLU A O 1
ATOM 2628 N N . SER A 1 348 ? -30.755 31.121 -24.944 1.00 36.33 328 SER A N 1
ATOM 2629 C CA . SER A 1 348 ? -30.095 29.881 -25.315 1.00 37.46 328 SER A CA 1
ATOM 2630 C C . SER A 1 348 ? -30.870 29.177 -26.412 1.00 38.24 328 SER A C 1
ATOM 2631 O O . SER A 1 348 ? -32.088 28.996 -26.304 1.00 39.72 328 SER A O 1
ATOM 2634 N N . GLU A 1 349 ? -30.162 28.749 -27.453 1.00 36.95 329 GLU A N 1
ATOM 2635 C CA . GLU A 1 349 ? -30.858 28.023 -28.503 1.00 37.65 329 GLU A CA 1
ATOM 2636 C C . GLU A 1 349 ? -31.222 26.614 -28.063 1.00 37.15 329 GLU A C 1
ATOM 2637 O O . GLU A 1 349 ? -32.276 26.109 -28.457 1.00 37.83 329 GLU A O 1
ATOM 2643 N N . VAL A 1 350 ? -30.401 25.975 -27.229 1.00 33.38 330 VAL A N 1
ATOM 2644 C CA . VAL A 1 350 ? -30.733 24.657 -26.709 1.00 35.64 330 VAL A CA 1
ATOM 2645 C C . VAL A 1 350 ? -30.481 24.632 -25.210 1.00 35.16 330 VAL A C 1
ATOM 2646 O O . VAL A 1 350 ? -29.627 25.356 -24.688 1.00 35.73 330 VAL A O 1
ATOM 2650 N N . LEU A 1 351 ? -31.247 23.801 -24.515 1.00 30.48 331 LEU A N 1
ATOM 2651 C CA . LEU A 1 351 ? -31.093 23.609 -23.084 1.00 31.45 331 LEU A CA 1
ATOM 2652 C C . LEU A 1 351 ? -30.917 22.118 -22.814 1.00 31.59 331 LEU A C 1
ATOM 2653 O O . LEU A 1 351 ? -31.676 21.296 -23.335 1.00 32.96 331 LEU A O 1
ATOM 2658 N N . ILE A 1 352 ? -29.906 21.768 -22.030 1.00 30.21 332 ILE A N 1
ATOM 2659 C CA . ILE A 1 352 ? -29.636 20.383 -21.669 1.00 31.99 332 ILE A CA 1
ATOM 2660 C C . ILE A 1 352 ? -29.855 20.241 -20.169 1.00 33.31 332 ILE A C 1
ATOM 2661 O O . ILE A 1 352 ? -29.194 20.921 -19.372 1.00 32.60 332 ILE A O 1
ATOM 2666 N N . LEU A 1 353 ? -30.801 19.386 -19.786 1.00 31.43 333 LEU A N 1
ATOM 2667 C CA . LEU A 1 353 ? -31.107 19.145 -18.381 1.00 32.32 333 LEU A CA 1
ATOM 2668 C C . LEU A 1 353 ? -30.208 18.025 -17.872 1.00 34.46 333 LEU A C 1
ATOM 2669 O O . LEU A 1 353 ? -30.354 16.870 -18.276 1.00 31.75 333 LEU A O 1
ATOM 2674 N N . ALA A 1 354 ? -29.262 18.375 -17.003 1.00 33.96 334 ALA A N 1
ATOM 2675 C CA . ALA A 1 354 ? -28.496 17.378 -16.271 1.00 33.40 334 ALA A CA 1
ATOM 2676 C C . ALA A 1 354 ? -28.848 17.536 -14.798 1.00 34.96 334 ALA A C 1
ATOM 2677 O O . ALA A 1 354 ? -27.981 17.795 -13.956 1.00 33.16 334 ALA A O 1
ATOM 2679 N N . LEU A 1 355 ? -30.137 17.411 -14.491 1.00 32.90 335 LEU A N 1
ATOM 2680 C CA . LEU A 1 355 ? -30.659 17.680 -13.159 1.00 34.14 335 LEU A CA 1
ATOM 2681 C C . LEU A 1 355 ? -30.686 16.453 -12.264 1.00 35.56 335 LEU A C 1
ATOM 2682 O O . LEU A 1 355 ? -31.214 16.531 -11.156 1.00 39.05 335 LEU A O 1
ATOM 2687 N N . GLY A 1 356 ? -30.145 15.327 -12.707 1.00 32.26 336 GLY A N 1
ATOM 2688 C CA . GLY A 1 356 ? -30.172 14.126 -11.895 1.00 35.20 336 GLY A CA 1
ATOM 2689 C C . GLY A 1 356 ? -31.303 13.187 -12.270 1.00 33.48 336 GLY A C 1
ATOM 2690 O O . GLY A 1 356 ? -32.069 13.412 -13.216 1.00 33.35 336 GLY A O 1
ATOM 2691 N N . TYR A 1 357 ? -31.406 12.122 -11.475 1.00 30.76 337 TYR A N 1
ATOM 2692 C CA . TYR A 1 357 ? -32.304 11.009 -11.744 1.00 30.54 337 TYR A CA 1
ATOM 2693 C C . TYR A 1 357 ? -33.163 10.735 -10.523 1.00 32.29 337 TYR A C 1
ATOM 2694 O O . TYR A 1 357 ? -32.747 10.991 -9.391 1.00 33.46 337 TYR A O 1
ATOM 2703 N N . GLU A 1 358 ? -34.365 10.202 -10.766 1.00 30.66 338 GLU A N 1
ATOM 2704 C CA . GLU A 1 358 ? -35.341 9.940 -9.719 1.00 31.96 338 GLU A CA 1
ATOM 2705 C C . GLU A 1 358 ? -35.921 8.545 -9.887 1.00 31.01 338 GLU A C 1
ATOM 2706 O O . GLU A 1 358 ? -35.941 7.992 -10.991 1.00 30.28 338 GLU A O 1
ATOM 2712 N N . TYR A 1 359 ? -36.398 7.997 -8.771 1.00 28.93 339 TYR A N 1
ATOM 2713 C CA . TYR A 1 359 ? -37.141 6.748 -8.767 1.00 31.62 339 TYR A CA 1
ATOM 2714 C C . TYR A 1 359 ? -38.603 7.039 -9.062 1.00 34.19 339 TYR A C 1
ATOM 2715 O O . TYR A 1 359 ? -39.234 7.831 -8.359 1.00 37.23 339 TYR A O 1
ATOM 2724 N N . LYS A 1 360 ? -39.149 6.404 -10.088 1.00 34.33 340 LYS A N 1
ATOM 2725 C CA . LYS A 1 360 ? -40.579 6.470 -10.356 1.00 35.54 340 LYS A CA 1
ATOM 2726 C C . LYS A 1 360 ? -41.166 5.075 -10.170 1.00 35.66 340 LYS A C 1
ATOM 2727 O O . LYS A 1 360 ? -40.615 4.099 -10.681 1.00 34.33 340 LYS A O 1
ATOM 2729 N N . ILE A 1 361 ? -42.268 4.983 -9.436 1.00 36.31 341 ILE A N 1
ATOM 2730 C CA . ILE A 1 361 ? -42.895 3.681 -9.200 1.00 35.98 341 ILE A CA 1
ATOM 2731 C C . ILE A 1 361 ? -43.444 3.143 -10.516 1.00 37.53 341 ILE A C 1
ATOM 2732 O O . ILE A 1 361 ? -44.184 3.855 -11.207 1.00 37.49 341 ILE A O 1
ATOM 2737 N N . PRO A 1 362 ? -43.140 1.899 -10.891 1.00 37.42 342 PRO A N 1
ATOM 2738 C CA . PRO A 1 362 ? -43.669 1.357 -12.149 1.00 34.62 342 PRO A CA 1
ATOM 2739 C C . PRO A 1 362 ? -45.182 1.208 -12.103 1.00 38.10 342 PRO A C 1
ATOM 2740 O O . PRO A 1 362 ? -45.778 0.922 -11.059 1.00 35.91 342 PRO A O 1
ATOM 2744 N N . GLU A 1 363 ? -45.801 1.408 -13.269 1.00 37.00 343 GLU A N 1
ATOM 2745 C CA . GLU A 1 363 ? -47.248 1.291 -13.368 1.00 36.36 343 GLU A CA 1
ATOM 2746 C C . GLU A 1 363 ? -47.727 -0.097 -12.964 1.00 39.98 343 GLU A C 1
ATOM 2747 O O . GLU A 1 363 ? -48.815 -0.228 -12.397 1.00 39.23 343 GLU A O 1
ATOM 2753 N N . CYS A 1 364 ? -46.913 -1.138 -13.212 1.00 39.96 344 CYS A N 1
ATOM 2754 C CA . CYS A 1 364 ? -47.335 -2.520 -12.972 1.00 39.50 344 CYS A CA 1
ATOM 2755 C C . CYS A 1 364 ? -47.593 -2.813 -11.500 1.00 38.78 344 CYS A C 1
ATOM 2756 O O . CYS A 1 364 ? -48.352 -3.737 -11.194 1.00 40.49 344 CYS A O 1
ATOM 2759 N N . LEU A 1 365 ? -47.012 -2.039 -10.585 1.00 39.14 345 LEU A N 1
ATOM 2760 C CA . LEU A 1 365 ? -47.267 -2.276 -9.171 1.00 39.45 345 LEU A CA 1
ATOM 2761 C C . LEU A 1 365 ? -48.661 -1.842 -8.731 1.00 41.34 345 LEU A C 1
ATOM 2762 O O . LEU A 1 365 ? -49.098 -2.250 -7.651 1.00 42.28 345 LEU A O 1
ATOM 2767 N N . THR A 1 366 ? -49.374 -1.056 -9.538 1.00 41.08 346 THR A N 1
ATOM 2768 C CA . THR A 1 366 ? -50.649 -0.479 -9.112 1.00 39.88 346 THR A CA 1
ATOM 2769 C C . THR A 1 366 ? -51.618 -1.485 -8.496 1.00 41.65 346 THR A C 1
ATOM 2770 O O . THR A 1 366 ? -52.155 -1.198 -7.416 1.00 43.00 346 THR A O 1
ATOM 2774 N N . PRO A 1 367 ? -51.895 -2.650 -9.099 1.00 40.38 347 PRO A N 1
ATOM 2775 C CA . PRO A 1 367 ? -52.902 -3.541 -8.510 1.00 41.25 347 PRO A CA 1
ATOM 2776 C C . PRO A 1 367 ? -52.486 -4.154 -7.200 1.00 41.13 347 PRO A C 1
ATOM 2777 O O . PRO A 1 367 ? -53.323 -4.797 -6.561 1.00 46.00 347 PRO A O 1
ATOM 2781 N N . ILE A 1 368 ? -51.239 -3.988 -6.772 1.00 40.30 348 ILE A N 1
ATOM 2782 C CA . ILE A 1 368 ? -50.784 -4.567 -5.514 1.00 44.04 348 ILE A CA 1
ATOM 2783 C C . ILE A 1 368 ? -50.246 -3.495 -4.565 1.00 45.64 348 ILE A C 1
ATOM 2784 O O . ILE A 1 368 ? -49.470 -3.799 -3.658 1.00 43.83 348 ILE A O 1
ATOM 2789 N N . ARG A 1 369 ? -50.656 -2.238 -4.764 1.00 43.07 349 ARG A N 1
ATOM 2790 C CA . ARG A 1 369 ? -50.164 -1.160 -3.914 1.00 43.39 349 ARG A CA 1
ATOM 2791 C C . ARG A 1 369 ? -50.531 -1.398 -2.456 1.00 46.35 349 ARG A C 1
ATOM 2792 O O . ARG A 1 369 ? -49.759 -1.055 -1.551 1.00 42.96 349 ARG A O 1
ATOM 2800 N N . THR A 1 370 ? -51.711 -1.972 -2.202 1.00 45.47 350 THR A N 1
ATOM 2801 C CA . THR A 1 370 ? -52.125 -2.194 -0.821 1.00 48.02 350 THR A CA 1
ATOM 2802 C C . THR A 1 370 ? -51.420 -3.377 -0.168 1.00 46.03 350 THR A C 1
ATOM 2803 O O . THR A 1 370 ? -51.657 -3.640 1.012 1.00 50.38 350 THR A O 1
ATOM 2807 N N . LEU A 1 371 ? -50.566 -4.090 -0.896 1.00 48.87 351 LEU A N 1
ATOM 2808 C CA . LEU A 1 371 ? -49.729 -5.142 -0.330 1.00 47.05 351 LEU A CA 1
ATOM 2809 C C . LEU A 1 371 ? -48.317 -4.665 -0.020 1.00 49.36 351 LEU A C 1
ATOM 2810 O O . LEU A 1 371 ? -47.583 -5.352 0.699 1.00 50.33 351 LEU A O 1
ATOM 2815 N N . ILE A 1 372 ? -47.934 -3.519 -0.540 1.00 42.16 352 ILE A N 1
ATOM 2816 C CA . ILE A 1 372 ? -46.635 -2.908 -0.309 1.00 43.41 352 ILE A CA 1
ATOM 2817 C C . ILE A 1 372 ? -46.707 -2.051 0.948 1.00 42.38 352 ILE A C 1
ATOM 2818 O O . ILE A 1 372 ? -47.738 -1.438 1.237 1.00 40.93 352 ILE A O 1
ATOM 2823 N N . ASN A 1 373 ? -45.626 -2.025 1.720 1.00 39.26 353 ASN A N 1
ATOM 2824 C CA . ASN A 1 373 ? -45.587 -1.208 2.918 1.00 38.65 353 ASN A CA 1
ATOM 2825 C C . ASN A 1 373 ? -45.110 0.197 2.576 1.00 43.32 353 ASN A C 1
ATOM 2826 O O . ASN A 1 373 ? -44.178 0.382 1.786 1.00 39.56 353 ASN A O 1
ATOM 2831 N N . TRP A 1 374 ? -45.777 1.188 3.167 1.00 39.91 354 TRP A N 1
ATOM 2832 C CA . TRP A 1 374 ? -45.505 2.595 2.927 1.00 38.63 354 TRP A CA 1
ATOM 2833 C C . TRP A 1 374 ? -45.121 3.257 4.242 1.00 41.74 354 TRP A C 1
ATOM 2834 O O . TRP A 1 374 ? -45.670 2.921 5.297 1.00 42.17 354 TRP A O 1
ATOM 2845 N N . ASP A 1 375 ? -44.197 4.214 4.174 1.00 40.24 355 ASP A N 1
ATOM 2846 C CA . ASP A 1 375 ? -43.745 4.901 5.370 1.00 40.55 355 ASP A CA 1
ATOM 2847 C C . ASP A 1 375 ? -44.586 6.160 5.601 1.00 42.70 355 ASP A C 1
ATOM 2848 O O . ASP A 1 375 ? -45.447 6.525 4.793 1.00 42.28 355 ASP A O 1
ATOM 2853 N N . SER A 1 376 ? -44.320 6.852 6.713 1.00 43.58 356 SER A N 1
ATOM 2854 C CA . SER A 1 376 ? -45.130 7.997 7.126 1.00 43.13 356 SER A CA 1
ATOM 2855 C C . SER A 1 376 ? -45.087 9.151 6.133 1.00 42.71 356 SER A C 1
ATOM 2856 O O . SER A 1 376 ? -45.752 10.164 6.342 1.00 50.30 356 SER A O 1
ATOM 2859 N N . LYS A 1 377 ? -44.302 9.026 5.065 1.00 44.83 357 LYS A N 1
ATOM 2860 C CA . LYS A 1 377 ? -44.202 10.054 4.037 1.00 43.51 357 LYS A CA 1
ATOM 2861 C C . LYS A 1 377 ? -44.737 9.594 2.689 1.00 42.84 357 LYS A C 1
ATOM 2862 O O . LYS A 1 377 ? -44.502 10.262 1.679 1.00 43.68 357 LYS A O 1
ATOM 2868 N N . GLY A 1 378 ? -45.424 8.460 2.638 1.00 44.42 358 GLY A N 1
ATOM 2869 C CA . GLY A 1 378 ? -45.904 7.960 1.367 1.00 43.93 358 GLY A CA 1
ATOM 2870 C C . GLY A 1 378 ? -44.882 7.246 0.509 1.00 41.51 358 GLY A C 1
ATOM 2871 O O . GLY A 1 378 ? -45.176 6.965 -0.656 1.00 44.00 358 GLY A O 1
ATOM 2872 N N . ARG A 1 379 ? -43.707 6.925 1.037 1.00 39.94 359 ARG A N 1
ATOM 2873 C CA . ARG A 1 379 ? -42.682 6.255 0.251 1.00 38.14 359 ARG A CA 1
ATOM 2874 C C . ARG A 1 379 ? -42.706 4.748 0.489 1.00 40.26 359 ARG A C 1
ATOM 2875 O O . ARG A 1 379 ? -43.232 4.255 1.495 1.00 40.46 359 ARG A O 1
ATOM 2883 N N . ILE A 1 380 ? -42.154 4.008 -0.475 1.00 37.04 360 ILE A N 1
ATOM 2884 C CA . ILE A 1 380 ? -42.047 2.564 -0.310 1.00 40.27 360 ILE A CA 1
ATOM 2885 C C . ILE A 1 380 ? -41.190 2.291 0.921 1.00 38.04 360 ILE A C 1
ATOM 2886 O O . ILE A 1 380 ? -40.073 2.807 1.037 1.00 34.43 360 ILE A O 1
ATOM 2891 N N . ALA A 1 381 ? -41.733 1.531 1.871 1.00 35.26 361 ALA A N 1
ATOM 2892 C CA . ALA A 1 381 ? -41.034 1.218 3.111 1.00 35.00 361 ALA A CA 1
ATOM 2893 C C . ALA A 1 381 ? -40.318 -0.122 2.980 1.00 38.68 361 ALA A C 1
ATOM 2894 O O . ALA A 1 381 ? -40.927 -1.131 2.593 1.00 36.33 361 ALA A O 1
ATOM 2896 N N . LEU A 1 382 ? -39.032 -0.132 3.313 1.00 38.33 362 LEU A N 1
ATOM 2897 C CA . LEU A 1 382 ? -38.180 -1.293 3.125 1.00 38.02 362 LEU A CA 1
ATOM 2898 C C . LEU A 1 382 ? -37.857 -1.951 4.456 1.00 37.21 362 LEU A C 1
ATOM 2899 O O . LEU A 1 382 ? -37.533 -1.268 5.436 1.00 35.17 362 LEU A O 1
ATOM 2904 N N . ASN A 1 383 ? -37.930 -3.284 4.475 1.00 35.00 363 ASN A N 1
ATOM 2905 C CA . ASN A 1 383 ? -37.354 -4.038 5.574 1.00 35.89 363 ASN A CA 1
ATOM 2906 C C . ASN A 1 383 ? -35.847 -4.160 5.392 1.00 37.11 363 ASN A C 1
ATOM 2907 O O . ASN A 1 383 ? -35.302 -3.932 4.300 1.00 34.35 363 ASN A O 1
ATOM 2912 N N . TRP A 1 384 ? -35.170 -4.539 6.482 1.00 34.28 364 TRP A N 1
ATOM 2913 C CA . TRP A 1 384 ? -33.719 -4.642 6.432 1.00 33.38 364 TRP A CA 1
ATOM 2914 C C . TRP A 1 384 ? -33.270 -5.500 5.254 1.00 34.98 364 TRP A C 1
ATOM 2915 O O . TRP A 1 384 ? -32.328 -5.136 4.541 1.00 33.44 364 TRP A O 1
ATOM 2926 N N . ASN A 1 385 ? -33.965 -6.620 5.004 1.00 33.29 365 ASN A N 1
ATOM 2927 C CA . ASN A 1 385 ? -33.581 -7.569 3.955 1.00 35.94 365 ASN A CA 1
ATOM 2928 C C . ASN A 1 385 ? -34.013 -7.132 2.554 1.00 35.73 365 ASN A C 1
ATOM 2929 O O . ASN A 1 385 ? -33.969 -7.962 1.633 1.00 32.75 365 ASN A O 1
ATOM 2934 N N . TYR A 1 386 ? -34.446 -5.874 2.393 1.00 33.42 366 TYR A N 1
ATOM 2935 C CA . TYR A 1 386 ? -34.863 -5.240 1.143 1.00 33.17 366 TYR A CA 1
ATOM 2936 C C . TYR A 1 386 ? -36.227 -5.687 0.637 1.00 34.89 366 TYR A C 1
ATOM 2937 O O . TYR A 1 386 ? -36.589 -5.357 -0.509 1.00 34.33 366 TYR A O 1
ATOM 2946 N N . SER A 1 387 ? -37.002 -6.421 1.428 1.00 32.94 367 SER A N 1
ATOM 2947 C CA . SER A 1 387 ? -38.369 -6.681 1.016 1.00 33.86 367 SER A CA 1
ATOM 2948 C C . SER A 1 387 ? -39.245 -5.486 1.370 1.00 36.54 367 SER A C 1
ATOM 2949 O O . SER A 1 387 ? -38.950 -4.727 2.303 1.00 35.58 367 SER A O 1
ATOM 2952 N N . ILE A 1 388 ? -40.312 -5.300 0.591 1.00 34.86 368 ILE A N 1
ATOM 2953 C CA . ILE A 1 388 ? -41.215 -4.182 0.811 1.00 36.52 368 ILE A CA 1
ATOM 2954 C C . ILE A 1 388 ? -42.616 -4.648 1.194 1.00 39.09 368 ILE A C 1
ATOM 2955 O O . ILE A 1 388 ? -43.578 -3.907 1.019 1.00 40.65 368 ILE A O 1
ATOM 2960 N N . ASN A 1 389 ? -42.758 -5.870 1.709 1.00 39.86 369 ASN A N 1
ATOM 2961 C CA . ASN A 1 389 ? -44.062 -6.303 2.186 1.00 39.58 369 ASN A CA 1
ATOM 2962 C C . ASN A 1 389 ? -43.887 -7.239 3.371 1.00 41.19 369 ASN A C 1
ATOM 2963 O O . ASN A 1 389 ? -42.783 -7.703 3.677 1.00 39.28 369 ASN A O 1
ATOM 2968 N N . ASP A 1 390 ? -45.007 -7.499 4.044 1.00 43.74 370 ASP A N 1
ATOM 2969 C CA . ASP A 1 390 ? -44.965 -8.290 5.268 1.00 42.09 370 ASP A CA 1
ATOM 2970 C C . ASP A 1 390 ? -44.596 -9.740 4.983 1.00 40.96 370 ASP A C 1
ATOM 2971 O O . ASP A 1 390 ? -43.876 -10.356 5.774 1.00 39.61 370 ASP A O 1
ATOM 2976 N N . ASP A 1 391 ? -45.037 -10.290 3.840 1.00 41.90 371 ASP A N 1
ATOM 2977 C CA . ASP A 1 391 ? -44.663 -11.662 3.469 1.00 43.96 371 ASP A CA 1
ATOM 2978 C C . ASP A 1 391 ? -43.188 -11.806 3.142 1.00 42.36 371 ASP A C 1
ATOM 2979 O O . ASP A 1 391 ? -42.704 -12.938 3.073 1.00 42.70 371 ASP A O 1
ATOM 2984 N N . ASN A 1 392 ? -42.480 -10.695 2.919 1.00 40.87 372 ASN A N 1
ATOM 2985 C CA . ASN A 1 392 ? -41.091 -10.720 2.470 1.00 40.10 372 ASN A CA 1
ATOM 2986 C C . ASN A 1 392 ? -40.966 -11.501 1.163 1.00 38.05 372 ASN A C 1
ATOM 2987 O O . ASN A 1 392 ? -40.110 -12.368 1.014 1.00 39.17 372 ASN A O 1
ATOM 2992 N N . THR A 1 393 ? -41.853 -11.193 0.212 1.00 36.62 373 THR A N 1
ATOM 2993 C CA . THR A 1 393 ? -41.839 -11.812 -1.106 1.00 36.62 373 THR A CA 1
ATOM 2994 C C . THR A 1 393 ? -41.703 -10.803 -2.241 1.00 39.26 373 THR A C 1
ATOM 2995 O O . THR A 1 393 ? -41.641 -11.211 -3.412 1.00 35.91 373 THR A O 1
ATOM 2999 N N . ILE A 1 394 ? -41.671 -9.504 -1.944 1.00 36.62 374 ILE A N 1
ATOM 3000 C CA . ILE A 1 394 ? -41.386 -8.485 -2.943 1.00 33.75 374 ILE A CA 1
ATOM 3001 C C . ILE A 1 394 ? -40.143 -7.743 -2.492 1.00 37.55 374 ILE A C 1
ATOM 3002 O O . ILE A 1 394 ? -40.147 -7.106 -1.430 1.00 37.50 374 ILE A O 1
ATOM 3007 N N . PHE A 1 395 ? -39.090 -7.806 -3.299 1.00 36.17 375 PHE A N 1
ATOM 3008 C CA . PHE A 1 395 ? -37.820 -7.192 -2.954 1.00 34.98 375 PHE A CA 1
ATOM 3009 C C . PHE A 1 395 ? -37.536 -6.030 -3.892 1.00 36.55 375 PHE A C 1
ATOM 3010 O O . PHE A 1 395 ? -38.087 -5.953 -4.994 1.00 37.41 375 PHE A O 1
ATOM 3018 N N . ALA A 1 396 ? -36.666 -5.126 -3.438 1.00 32.16 376 ALA A N 1
ATOM 3019 C CA . ALA A 1 396 ? -36.463 -3.838 -4.094 1.00 33.55 376 ALA A CA 1
ATOM 3020 C C . ALA A 1 396 ? -34.989 -3.628 -4.401 1.00 30.67 376 ALA A C 1
ATOM 3021 O O . ALA A 1 396 ? -34.161 -3.594 -3.486 1.00 33.31 376 ALA A O 1
ATOM 3023 N N . GLN A 1 397 ? -34.671 -3.459 -5.679 1.00 26.90 377 GLN A N 1
ATOM 3024 C CA . GLN A 1 397 ? -33.355 -3.005 -6.107 1.00 30.96 377 GLN A CA 1
ATOM 3025 C C . GLN A 1 397 ? -33.402 -1.496 -6.339 1.00 32.66 377 GLN A C 1
ATOM 3026 O O . GLN A 1 397 ? -34.287 -0.992 -7.050 1.00 31.62 377 GLN A O 1
ATOM 3032 N N . ASN A 1 398 ? -32.439 -0.783 -5.762 1.00 31.20 378 ASN A N 1
ATOM 3033 C CA . ASN A 1 398 ? -32.273 0.640 -6.038 1.00 32.39 378 ASN A CA 1
ATOM 3034 C C . ASN A 1 398 ? -33.549 1.414 -5.714 1.00 34.09 378 ASN A C 1
ATOM 3035 O O . ASN A 1 398 ? -33.983 2.277 -6.479 1.00 36.26 378 ASN A O 1
ATOM 3040 N N . ILE A 1 399 ? -34.176 1.067 -4.590 1.00 32.23 379 ILE A N 1
ATOM 3041 C CA . ILE A 1 399 ? -35.228 1.870 -3.980 1.00 34.06 379 ILE A CA 1
ATOM 3042 C C . ILE A 1 399 ? -34.852 2.085 -2.520 1.00 33.52 379 ILE A C 1
ATOM 3043 O O . ILE A 1 399 ? -34.376 1.162 -1.853 1.00 37.56 379 ILE A O 1
ATOM 3048 N N . GLY A 1 400 ? -35.084 3.285 -2.014 1.00 35.31 380 GLY A N 1
ATOM 3049 C CA . GLY A 1 400 ? -34.936 3.473 -0.587 1.00 36.71 380 GLY A CA 1
ATOM 3050 C C . GLY A 1 400 ? -33.603 4.047 -0.166 1.00 37.51 380 GLY A C 1
ATOM 3051 O O . GLY A 1 400 ? -32.986 3.591 0.806 1.00 35.68 380 GLY A O 1
ATOM 3052 N N . ILE A 1 401 ? -33.141 5.046 -0.916 1.00 35.12 381 ILE A N 1
ATOM 3053 C CA . ILE A 1 401 ? -31.997 5.826 -0.466 1.00 35.39 381 ILE A CA 1
ATOM 3054 C C . ILE A 1 401 ? -32.276 6.413 0.909 1.00 36.16 381 ILE A C 1
ATOM 3055 O O . ILE A 1 401 ? -31.384 6.506 1.757 1.00 34.43 381 ILE A O 1
ATOM 3060 N N . TYR A 1 402 ? -33.528 6.790 1.162 1.00 36.54 382 TYR A N 1
ATOM 3061 C CA . TYR A 1 402 ? -33.941 7.283 2.468 1.00 36.20 382 TYR A CA 1
ATOM 3062 C C . TYR A 1 402 ? -34.030 6.164 3.490 1.00 36.95 382 TYR A C 1
ATOM 3063 O O . TYR A 1 402 ? -34.226 6.433 4.682 1.00 35.88 382 TYR A O 1
ATOM 3072 N N . SER A 1 403 ? -33.931 4.919 3.044 1.00 33.15 383 SER A N 1
ATOM 3073 C CA . SER A 1 403 ? -34.122 3.765 3.901 1.00 34.66 383 SER A CA 1
ATOM 3074 C C . SER A 1 403 ? -32.812 3.064 4.213 1.00 34.49 383 SER A C 1
ATOM 3075 O O . SER A 1 403 ? -32.511 2.811 5.381 1.00 34.40 383 SER A O 1
ATOM 3078 N N . HIS A 1 404 ? -32.013 2.779 3.187 1.00 34.16 384 HIS A N 1
ATOM 3079 C CA . HIS A 1 404 ? -30.753 2.073 3.327 1.00 33.78 384 HIS A CA 1
ATOM 3080 C C . HIS A 1 404 ? -29.532 2.935 3.036 1.00 34.38 384 HIS A C 1
ATOM 3081 O O . HIS A 1 404 ? -28.412 2.409 3.052 1.00 33.86 384 HIS A O 1
ATOM 3088 N N . GLY A 1 405 ? -29.707 4.222 2.737 1.00 33.69 385 GLY A N 1
ATOM 3089 C CA . GLY A 1 405 ? -28.586 5.145 2.635 1.00 31.66 385 GLY A CA 1
ATOM 3090 C C . GLY A 1 405 ? -28.146 5.392 1.204 1.00 32.34 385 GLY A C 1
ATOM 3091 O O . GLY A 1 405 ? -28.714 4.882 0.237 1.00 35.05 385 GLY A O 1
ATOM 3092 N N . PHE A 1 406 ? -27.076 6.175 1.078 1.00 33.56 386 PHE A N 1
ATOM 3093 C CA . PHE A 1 406 ? -26.726 6.716 -0.231 1.00 36.67 386 PHE A CA 1
ATOM 3094 C C . PHE A 1 406 ? -26.177 5.668 -1.185 1.00 34.72 386 PHE A C 1
ATOM 3095 O O . PHE A 1 406 ? -26.098 5.942 -2.387 1.00 37.27 386 PHE A O 1
ATOM 3103 N N . THR A 1 407 ? -25.805 4.491 -0.699 1.00 32.55 387 THR A N 1
ATOM 3104 C CA . THR A 1 407 ? -25.211 3.469 -1.551 1.00 33.25 387 THR A CA 1
ATOM 3105 C C . THR A 1 407 ? -26.235 2.545 -2.190 1.00 34.58 387 THR A C 1
ATOM 3106 O O . THR A 1 407 ? -25.841 1.584 -2.873 1.00 31.49 387 THR A O 1
ATOM 3110 N N . VAL A 1 408 ? -27.523 2.794 -1.957 1.00 34.59 388 VAL A N 1
ATOM 3111 C CA . VAL A 1 408 ? -28.598 2.031 -2.577 1.00 30.43 388 VAL A CA 1
ATOM 3112 C C . VAL A 1 408 ? -28.387 1.994 -4.090 1.00 31.44 388 VAL A C 1
ATOM 3113 O O . VAL A 1 408 ? -28.518 0.907 -4.669 1.00 32.68 388 VAL A O 1
ATOM 3117 N N . PRO A 1 409 ? -28.030 3.088 -4.771 1.00 31.49 389 PRO A N 1
ATOM 3118 C CA . PRO A 1 409 ? -27.670 2.988 -6.200 1.00 30.03 389 PRO A CA 1
ATOM 3119 C C . PRO A 1 409 ? -26.219 2.632 -6.504 1.00 28.44 389 PRO A C 1
ATOM 3120 O O . PRO A 1 409 ? -25.831 2.686 -7.675 1.00 30.71 389 PRO A O 1
ATOM 3124 N N . ASP A 1 410 ? -25.399 2.278 -5.521 1.00 31.67 390 ASP A N 1
ATOM 3125 C CA . ASP A 1 410 ? -23.972 2.074 -5.769 1.00 32.57 390 ASP A CA 1
ATOM 3126 C C . ASP A 1 410 ? -23.729 0.659 -6.298 1.00 33.82 390 ASP A C 1
ATOM 3127 O O . ASP A 1 410 ? -24.105 -0.334 -5.657 1.00 35.37 390 ASP A O 1
ATOM 3132 N N . LEU A 1 411 ? -23.109 0.570 -7.479 1.00 33.01 391 LEU A N 1
ATOM 3133 C CA . LEU A 1 411 ? -22.836 -0.727 -8.085 1.00 30.50 391 LEU A CA 1
ATOM 3134 C C . LEU A 1 411 ? -21.978 -1.607 -7.179 1.00 32.33 391 LEU A C 1
ATOM 3135 O O . LEU A 1 411 ? -22.081 -2.840 -7.228 1.00 31.79 391 LEU A O 1
ATOM 3140 N N . GLY A 1 412 ? -21.140 -0.999 -6.338 1.00 30.36 392 GLY A N 1
ATOM 3141 C CA . GLY A 1 412 ? -20.311 -1.755 -5.415 1.00 31.49 392 GLY A CA 1
ATOM 3142 C C . GLY A 1 412 ? -21.069 -2.438 -4.295 1.00 31.91 392 GLY A C 1
ATOM 3143 O O . GLY A 1 412 ? -20.476 -3.247 -3.567 1.00 33.16 392 GLY A O 1
ATOM 3144 N N . MET A 1 413 ? -22.349 -2.122 -4.133 1.00 29.53 393 MET A N 1
ATOM 3145 C CA . MET A 1 413 ? -23.184 -2.761 -3.130 1.00 32.78 393 MET A CA 1
ATOM 3146 C C . MET A 1 413 ? -24.274 -3.613 -3.762 1.00 31.04 393 MET A C 1
ATOM 3147 O O . MET A 1 413 ? -25.172 -4.087 -3.054 1.00 29.29 393 MET A O 1
ATOM 3152 N N . GLY A 1 414 ? -24.232 -3.797 -5.086 1.00 30.88 394 GLY A N 1
ATOM 3153 C CA . GLY A 1 414 ? -25.223 -4.641 -5.729 1.00 29.06 394 GLY A CA 1
ATOM 3154 C C . GLY A 1 414 ? -25.154 -6.075 -5.238 1.00 27.92 394 GLY A C 1
ATOM 3155 O O . GLY A 1 414 ? -26.179 -6.692 -4.950 1.00 30.30 394 GLY A O 1
ATOM 3156 N N . CYS A 1 415 ? -23.940 -6.608 -5.100 1.00 28.65 395 CYS A N 1
ATOM 3157 C CA . CYS A 1 415 ? -23.788 -8.002 -4.692 1.00 31.97 395 CYS A CA 1
ATOM 3158 C C . CYS A 1 415 ? -24.223 -8.188 -3.250 1.00 33.13 395 CYS A C 1
ATOM 3159 O O . CYS A 1 415 ? -24.768 -9.239 -2.883 1.00 31.29 395 CYS A O 1
ATOM 3162 N N . TYR A 1 416 ? -23.982 -7.172 -2.431 1.00 27.50 396 TYR A N 1
ATOM 3163 C CA . TYR A 1 416 ? -24.398 -7.241 -1.048 1.00 31.63 396 TYR A CA 1
ATOM 3164 C C . TYR A 1 416 ? -25.910 -7.372 -0.962 1.00 31.17 396 TYR A C 1
ATOM 3165 O O . TYR A 1 416 ? -26.427 -8.277 -0.299 1.00 30.66 396 TYR A O 1
ATOM 3174 N N . ARG A 1 417 ? -26.639 -6.490 -1.655 1.00 31.68 397 ARG A N 1
ATOM 3175 C CA . ARG A 1 417 ? -28.092 -6.580 -1.634 1.00 29.77 397 ARG A CA 1
ATOM 3176 C C . ARG A 1 417 ? -28.551 -7.905 -2.216 1.00 29.04 397 ARG A C 1
ATOM 3177 O O . ARG A 1 417 ? -29.415 -8.575 -1.638 1.00 28.78 397 ARG A O 1
ATOM 3185 N N . ASN A 1 418 ? -27.973 -8.301 -3.354 1.00 28.27 398 ASN A N 1
ATOM 3186 C CA . ASN A 1 418 ? -28.406 -9.523 -4.032 1.00 32.26 398 ASN A CA 1
ATOM 3187 C C . ASN A 1 418 ? -28.162 -10.760 -3.165 1.00 31.40 398 ASN A C 1
ATOM 3188 O O . ASN A 1 418 ? -29.007 -11.659 -3.095 1.00 31.19 398 ASN A O 1
ATOM 3193 N N . ALA A 1 419 ? -27.028 -10.809 -2.470 1.00 34.25 399 ALA A N 1
ATOM 3194 C CA . ALA A 1 419 ? -26.805 -11.897 -1.525 1.00 31.43 399 ALA A CA 1
ATOM 3195 C C . ALA A 1 419 ? -27.937 -11.976 -0.507 1.00 33.65 399 ALA A C 1
ATOM 3196 O O . ALA A 1 419 ? -28.444 -13.065 -0.208 1.00 33.33 399 ALA A O 1
ATOM 3198 N N . ILE A 1 420 ? -28.369 -10.822 0.017 1.00 32.77 400 ILE A N 1
ATOM 3199 C CA . ILE A 1 420 ? -29.361 -10.822 1.088 1.00 30.96 400 ILE A CA 1
ATOM 3200 C C . ILE A 1 420 ? -30.724 -11.209 0.542 1.00 31.49 400 ILE A C 1
ATOM 3201 O O . ILE A 1 420 ? -31.508 -11.877 1.223 1.00 31.66 400 ILE A O 1
ATOM 3206 N N . ILE A 1 421 ? -31.019 -10.823 -0.699 1.00 31.13 401 ILE A N 1
ATOM 3207 C CA . ILE A 1 421 ? -32.263 -11.239 -1.330 1.00 29.95 401 ILE A CA 1
ATOM 3208 C C . ILE A 1 421 ? -32.278 -12.752 -1.517 1.00 34.49 401 ILE A C 1
ATOM 3209 O O . ILE A 1 421 ? -33.261 -13.430 -1.186 1.00 35.23 401 ILE A O 1
ATOM 3214 N N . ILE A 1 422 ? -31.177 -13.303 -2.045 1.00 30.72 402 ILE A N 1
ATOM 3215 C CA . ILE A 1 422 ? -31.121 -14.730 -2.330 1.00 32.18 402 ILE A CA 1
ATOM 3216 C C . ILE A 1 422 ? -31.198 -15.539 -1.042 1.00 34.11 402 ILE A C 1
ATOM 3217 O O . ILE A 1 422 ? -31.938 -16.530 -0.962 1.00 33.41 402 ILE A O 1
ATOM 3222 N N . ASN A 1 423 ? -30.448 -15.127 -0.014 1.00 33.11 403 ASN A N 1
ATOM 3223 C CA . ASN A 1 423 ? -30.511 -15.819 1.276 1.00 36.12 403 ASN A CA 1
ATOM 3224 C C . ASN A 1 423 ? -31.907 -15.759 1.883 1.00 34.52 403 ASN A C 1
ATOM 3225 O O . ASN A 1 423 ? -32.360 -16.730 2.492 1.00 35.74 403 ASN A O 1
ATOM 3230 N N . THR A 1 424 ? -32.594 -14.615 1.760 1.00 36.45 404 THR A N 1
ATOM 3231 C CA . THR A 1 424 ? -33.941 -14.521 2.311 1.00 32.61 404 THR A CA 1
ATOM 3232 C C . THR A 1 424 ? -34.870 -15.508 1.610 1.00 33.56 404 THR A C 1
ATOM 3233 O O . THR A 1 424 ? -35.550 -16.311 2.259 1.00 31.93 404 THR A O 1
ATOM 3237 N N . ILE A 1 425 ? -34.864 -15.504 0.277 1.00 33.01 405 ILE A N 1
ATOM 3238 C CA . ILE A 1 425 ? -35.818 -16.328 -0.464 1.00 36.01 405 ILE A CA 1
ATOM 3239 C C . ILE A 1 425 ? -35.562 -17.816 -0.227 1.00 36.69 405 ILE A C 1
ATOM 3240 O O . ILE A 1 425 ? -36.503 -18.604 -0.045 1.00 39.19 405 ILE A O 1
ATOM 3245 N N . LEU A 1 426 ? -34.291 -18.222 -0.228 1.00 36.86 406 LEU A N 1
ATOM 3246 C CA . LEU A 1 426 ? -33.928 -19.618 -0.023 1.00 38.73 406 LEU A CA 1
ATOM 3247 C C . LEU A 1 426 ? -33.936 -20.010 1.445 1.00 38.95 406 LEU A C 1
ATOM 3248 O O . LEU A 1 426 ? -33.973 -21.204 1.753 1.00 38.94 406 LEU A O 1
ATOM 3253 N N . GLY A 1 427 ? -33.890 -19.040 2.352 1.00 37.40 407 GLY A N 1
ATOM 3254 C CA . GLY A 1 427 ? -33.919 -19.359 3.760 1.00 38.02 407 GLY A CA 1
ATOM 3255 C C . GLY A 1 427 ? -32.624 -19.877 4.337 1.00 40.86 407 GLY A C 1
ATOM 3256 O O . GLY A 1 427 ? -32.647 -20.484 5.411 1.00 43.34 407 GLY A O 1
ATOM 3257 N N . ARG A 1 428 ? -31.490 -19.661 3.670 1.00 42.33 408 ARG A N 1
ATOM 3258 C CA . ARG A 1 428 ? -30.201 -20.026 4.243 1.00 40.56 408 ARG A CA 1
ATOM 3259 C C . ARG A 1 428 ? -29.131 -19.076 3.727 1.00 43.70 408 ARG A C 1
ATOM 3260 O O . ARG A 1 428 ? -29.332 -18.345 2.755 1.00 41.64 408 ARG A O 1
ATOM 3268 N N . GLU A 1 429 ? -27.973 -19.102 4.386 1.00 43.56 409 GLU A N 1
ATOM 3269 C CA . GLU A 1 429 ? -26.850 -18.265 3.981 1.00 44.23 409 GLU A CA 1
ATOM 3270 C C . GLU A 1 429 ? -26.173 -18.908 2.776 1.00 44.42 409 GLU A C 1
ATOM 3271 O O . GLU A 1 429 ? -25.152 -19.594 2.876 1.00 44.18 409 GLU A O 1
ATOM 3277 N N . VAL A 1 430 ? -26.764 -18.663 1.607 1.00 42.56 410 VAL A N 1
ATOM 3278 C CA . VAL A 1 430 ? -26.205 -19.166 0.355 1.00 38.93 410 VAL A CA 1
ATOM 3279 C C . VAL A 1 430 ? -24.959 -18.381 -0.022 1.00 40.36 410 VAL A C 1
ATOM 3280 O O . VAL A 1 430 ? -23.911 -18.949 -0.348 1.00 37.96 410 VAL A O 1
ATOM 3284 N N . TYR A 1 431 ? -25.067 -17.064 -0.012 1.00 36.94 411 TYR A N 1
ATOM 3285 C CA . TYR A 1 431 ? -23.928 -16.191 -0.226 1.00 35.63 411 TYR A CA 1
ATOM 3286 C C . TYR A 1 431 ? -23.731 -15.448 1.077 1.00 40.15 411 TYR A C 1
ATOM 3287 O O . TYR A 1 431 ? -24.434 -14.455 1.342 1.00 39.84 411 TYR A O 1
ATOM 3296 N N . PRO A 1 432 ? -22.841 -15.910 1.942 1.00 44.04 412 PRO A N 1
ATOM 3297 C CA . PRO A 1 432 ? -22.684 -15.254 3.239 1.00 45.16 412 PRO A CA 1
ATOM 3298 C C . PRO A 1 432 ? -22.233 -13.815 3.051 1.00 42.92 412 PRO A C 1
ATOM 3299 O O . PRO A 1 432 ? -21.493 -13.478 2.125 1.00 42.49 412 PRO A O 1
ATOM 3303 N N . VAL A 1 433 ? -22.693 -12.958 3.943 1.00 37.45 413 VAL A N 1
ATOM 3304 C CA . VAL A 1 433 ? -22.528 -11.529 3.782 1.00 38.38 413 VAL A CA 1
ATOM 3305 C C . VAL A 1 433 ? -21.701 -11.000 4.948 1.00 37.08 413 VAL A C 1
ATOM 3306 O O . VAL A 1 433 ? -21.925 -11.388 6.100 1.00 39.49 413 VAL A O 1
ATOM 3310 N N . GLU A 1 434 ? -20.710 -10.165 4.638 1.00 34.25 414 GLU A N 1
ATOM 3311 C CA . GLU A 1 434 ? -19.858 -9.571 5.663 1.00 34.76 414 GLU A CA 1
ATOM 3312 C C . GLU A 1 434 ? -20.681 -8.739 6.638 1.00 34.85 414 GLU A C 1
ATOM 3313 O O . GLU A 1 434 ? -21.654 -8.087 6.256 1.00 32.74 414 GLU A O 1
ATOM 3319 N N . LYS A 1 435 ? -20.289 -8.760 7.904 1.00 34.59 415 LYS A N 1
ATOM 3320 C CA . LYS A 1 435 ? -20.953 -7.932 8.899 1.00 34.90 415 LYS A CA 1
ATOM 3321 C C . LYS A 1 435 ? -20.159 -6.676 9.223 1.00 35.92 415 LYS A C 1
ATOM 3322 O O . LYS A 1 435 ? -20.749 -5.608 9.432 1.00 38.87 415 LYS A O 1
ATOM 3324 N N . ARG A 1 436 ? -18.830 -6.762 9.231 1.00 35.32 416 ARG A N 1
ATOM 3325 C CA . ARG A 1 436 ? -17.988 -5.604 9.505 1.00 36.14 416 ARG A CA 1
ATOM 3326 C C . ARG A 1 436 ? -16.787 -5.621 8.583 1.00 35.17 416 ARG A C 1
ATOM 3327 O O . ARG A 1 436 ? -15.945 -6.519 8.688 1.00 37.05 416 ARG A O 1
ATOM 3335 N N . ILE A 1 437 ? -16.689 -4.619 7.711 1.00 33.46 417 ILE A N 1
ATOM 3336 C CA . ILE A 1 437 ? -15.490 -4.411 6.910 1.00 33.42 417 ILE A CA 1
ATOM 3337 C C . ILE A 1 437 ? -14.753 -3.129 7.265 1.00 32.28 417 ILE A C 1
ATOM 3338 O O . ILE A 1 437 ? -13.634 -2.920 6.768 1.00 32.38 417 ILE A O 1
ATOM 3343 N N . ALA A 1 438 ? -15.310 -2.280 8.108 1.00 28.03 418 ALA A N 1
ATOM 3344 C CA . ALA A 1 438 ? -14.801 -0.926 8.236 1.00 32.37 418 ALA A CA 1
ATOM 3345 C C . ALA A 1 438 ? -13.957 -0.751 9.489 1.00 30.06 418 ALA A C 1
ATOM 3346 O O . ALA A 1 438 ? -14.291 -1.266 10.557 1.00 33.58 418 ALA A O 1
ATOM 3348 N N . TYR A 1 439 ? -12.868 0.006 9.354 1.00 32.24 419 TYR A N 1
ATOM 3349 C CA . TYR A 1 439 ? -12.087 0.370 10.530 1.00 32.90 419 TYR A CA 1
ATOM 3350 C C . TYR A 1 439 ? -12.883 1.282 11.452 1.00 32.33 419 TYR A C 1
ATOM 3351 O O . TYR A 1 439 ? -12.801 1.152 12.680 1.00 31.08 419 TYR A O 1
ATOM 3360 N N . GLN A 1 440 ? -13.678 2.186 10.880 1.00 31.67 420 GLN A N 1
ATOM 3361 C CA . GLN A 1 440 ? -14.522 3.070 11.677 1.00 33.04 420 GLN A CA 1
ATOM 3362 C C . GLN A 1 440 ? -15.662 2.307 12.340 1.00 33.08 420 GLN A C 1
ATOM 3363 O O . GLN A 1 440 ? -16.144 1.294 11.827 1.00 33.62 420 GLN A O 1
ATOM 3369 N N . GLU A 1 441 ? -16.114 2.819 13.478 1.00 29.29 421 GLU A N 1
ATOM 3370 C CA . GLU A 1 441 ? -17.398 2.431 14.046 1.00 32.26 421 GLU A CA 1
ATOM 3371 C C . GLU A 1 441 ? -18.364 3.599 13.949 1.00 30.17 421 GLU A C 1
ATOM 3372 O O . GLU A 1 441 ? -18.002 4.731 14.285 1.00 30.90 421 GLU A O 1
ATOM 3378 N N . PHE A 1 442 ? -19.588 3.325 13.510 1.00 31.97 422 PHE A N 1
ATOM 3379 C CA . PHE A 1 442 ? -20.601 4.363 13.357 1.00 34.83 422 PHE A CA 1
ATOM 3380 C C . PHE A 1 442 ? -21.517 4.480 14.567 1.00 36.60 422 PHE A C 1
ATOM 3381 O O . PHE A 1 442 ? -22.405 5.343 14.580 1.00 36.15 422 PHE A O 1
ATOM 3389 N N . ALA A 1 443 ? -21.289 3.658 15.588 1.00 33.73 423 ALA A N 1
ATOM 3390 C CA . ALA A 1 443 ? -22.027 3.671 16.840 1.00 33.12 423 ALA A CA 1
ATOM 3391 C C . ALA A 1 443 ? -21.137 3.031 17.896 1.00 36.50 423 ALA A C 1
ATOM 3392 O O . ALA A 1 443 ? -20.256 2.234 17.553 1.00 36.21 423 ALA A O 1
ATOM 3394 N N . PRO A 1 444 ? -21.314 3.363 19.166 1.00 37.31 424 PRO A N 1
ATOM 3395 C CA . PRO A 1 444 ? -20.548 2.690 20.215 1.00 36.22 424 PRO A CA 1
ATOM 3396 C C . PRO A 1 444 ? -21.155 1.319 20.475 1.00 39.95 424 PRO A C 1
ATOM 3397 O O . PRO A 1 444 ? -22.241 1.003 19.995 1.00 42.74 424 PRO A O 1
ATOM 3401 N N . THR A 1 445 ? -20.437 0.500 21.242 1.00 39.28 425 THR A N 1
ATOM 3402 C CA . THR A 1 445 ? -21.008 -0.775 21.657 1.00 42.10 425 THR A CA 1
ATOM 3403 C C . THR A 1 445 ? -22.145 -0.541 22.644 1.00 44.86 425 THR A C 1
ATOM 3404 O O . THR A 1 445 ? -22.196 0.477 23.343 1.00 45.28 425 THR A O 1
ATOM 3408 N N . THR A 1 446 ? -23.062 -1.507 22.697 1.00 47.32 426 THR A N 1
ATOM 3409 C CA . THR A 1 446 ? -24.189 -1.413 23.620 1.00 44.87 426 THR A CA 1
ATOM 3410 C C . THR A 1 446 ? -23.714 -1.207 25.043 1.00 44.63 426 THR A C 1
ATOM 3411 O O . THR A 1 446 ? -24.317 -0.437 25.796 1.00 49.18 426 THR A O 1
ATOM 3415 N N . GLU A 1 447 ? -22.624 -1.877 25.426 1.00 45.37 427 GLU A N 1
ATOM 3416 C CA . GLU A 1 447 ? -22.106 -1.752 26.784 1.00 45.30 427 GLU A CA 1
ATOM 3417 C C . GLU A 1 447 ? -21.623 -0.338 27.104 1.00 47.71 427 GLU A C 1
ATOM 3418 O O . GLU A 1 447 ? -21.615 0.051 28.280 1.00 45.56 427 GLU A O 1
ATOM 3420 N N . GLU A 1 448 ? -21.231 0.447 26.091 1.00 43.23 428 GLU A N 1
ATOM 3421 C CA . GLU A 1 448 ? -20.690 1.781 26.338 1.00 44.13 428 GLU A CA 1
ATOM 3422 C C . GLU A 1 448 ? -21.762 2.853 26.429 1.00 42.52 428 GLU A C 1
ATOM 3423 O O . GLU A 1 448 ? -21.503 3.921 26.990 1.00 42.02 428 GLU A O 1
ATOM 3429 N N . ILE A 1 449 ? -22.956 2.580 25.901 1.00 45.45 429 ILE A N 1
ATOM 3430 C CA . ILE A 1 449 ? -24.016 3.578 25.859 1.00 46.60 429 ILE A CA 1
ATOM 3431 C C . ILE A 1 449 ? -24.422 3.984 27.270 1.00 47.28 429 ILE A C 1
ATOM 3432 O O . ILE A 1 449 ? -24.499 3.147 28.178 1.00 46.24 429 ILE A O 1
ATOM 3437 N N . VAL A 1 450 ? -24.664 5.280 27.466 1.00 47.89 430 VAL A N 1
ATOM 3438 C CA . VAL A 1 450 ? -25.103 5.785 28.770 1.00 49.27 430 VAL A CA 1
ATOM 3439 C C . VAL A 1 450 ? -26.625 5.683 28.899 1.00 52.43 430 VAL A C 1
ATOM 3440 O O . VAL A 1 450 ? -27.368 6.477 28.312 1.00 53.93 430 VAL A O 1
ATOM 3444 N N . GLN B 1 24 ? 30.984 51.621 -35.201 1.00 57.35 4 GLN B N 1
ATOM 3445 C CA . GLN B 1 24 ? 31.899 52.364 -34.335 1.00 62.77 4 GLN B CA 1
ATOM 3446 C C . GLN B 1 24 ? 31.746 51.946 -32.864 1.00 59.19 4 GLN B C 1
ATOM 3447 O O . GLN B 1 24 ? 32.735 51.731 -32.166 1.00 61.38 4 GLN B O 1
ATOM 3453 N N . HIS B 1 25 ? 30.506 51.845 -32.390 1.00 53.44 5 HIS B N 1
ATOM 3454 C CA . HIS B 1 25 ? 30.261 51.332 -31.044 1.00 44.88 5 HIS B CA 1
ATOM 3455 C C . HIS B 1 25 ? 30.760 49.896 -30.941 1.00 43.95 5 HIS B C 1
ATOM 3456 O O . HIS B 1 25 ? 30.521 49.077 -31.833 1.00 44.30 5 HIS B O 1
ATOM 3463 N N . ILE B 1 26 ? 31.471 49.593 -29.862 1.00 40.11 6 ILE B N 1
ATOM 3464 C CA . ILE B 1 26 ? 32.032 48.268 -29.636 1.00 37.24 6 ILE B CA 1
ATOM 3465 C C . ILE B 1 26 ? 31.128 47.531 -28.660 1.00 37.13 6 ILE B C 1
ATOM 3466 O O . ILE B 1 26 ? 31.029 47.913 -27.493 1.00 37.08 6 ILE B O 1
ATOM 3471 N N . TYR B 1 27 ? 30.472 46.471 -29.123 1.00 37.86 7 TYR B N 1
ATOM 3472 C CA . TYR B 1 27 ? 29.688 45.625 -28.235 1.00 35.70 7 TYR B CA 1
ATOM 3473 C C . TYR B 1 27 ? 30.583 44.687 -27.447 1.00 35.99 7 TYR B C 1
ATOM 3474 O O . TYR B 1 27 ? 31.674 44.323 -27.889 1.00 35.61 7 TYR B O 1
ATOM 3483 N N . ASP B 1 28 ? 30.111 44.303 -26.261 1.00 34.37 8 ASP B N 1
ATOM 3484 C CA . ASP B 1 28 ? 30.796 43.278 -25.486 1.00 34.63 8 ASP B CA 1
ATOM 3485 C C . ASP B 1 28 ? 30.391 41.886 -25.939 1.00 33.99 8 ASP B C 1
ATOM 3486 O O . ASP B 1 28 ? 31.219 40.970 -25.981 1.00 31.89 8 ASP B O 1
ATOM 3491 N N . ILE B 1 29 ? 29.125 41.714 -26.275 1.00 33.82 9 ILE B N 1
ATOM 3492 C CA . ILE B 1 29 ? 28.601 40.430 -26.683 1.00 32.37 9 ILE B CA 1
ATOM 3493 C C . ILE B 1 29 ? 27.721 40.644 -27.898 1.00 35.14 9 ILE B C 1
ATOM 3494 O O . ILE B 1 29 ? 26.880 41.549 -27.910 1.00 35.22 9 ILE B O 1
ATOM 3499 N N . VAL B 1 30 ? 27.898 39.812 -28.912 1.00 34.55 10 VAL B N 1
ATOM 3500 C CA . VAL B 1 30 ? 26.857 39.591 -29.903 1.00 33.39 10 VAL B CA 1
ATOM 3501 C C . VAL B 1 30 ? 26.384 38.158 -29.749 1.00 33.08 10 VAL B C 1
ATOM 3502 O O . VAL B 1 30 ? 27.191 37.223 -29.805 1.00 32.23 10 VAL B O 1
ATOM 3506 N N . GLY B 1 31 ? 25.082 37.989 -29.525 1.00 33.64 11 GLY B N 1
ATOM 3507 C CA . GLY B 1 31 ? 24.469 36.680 -29.573 1.00 33.15 11 GLY B CA 1
ATOM 3508 C C . GLY B 1 31 ? 23.998 36.407 -30.987 1.00 33.44 11 GLY B C 1
ATOM 3509 O O . GLY B 1 31 ? 23.332 37.246 -31.601 1.00 32.01 11 GLY B O 1
ATOM 3510 N N . ILE B 1 32 ? 24.375 35.240 -31.512 1.00 32.16 12 ILE B N 1
ATOM 3511 C CA . ILE B 1 32 ? 23.964 34.801 -32.845 1.00 32.48 12 ILE B CA 1
ATOM 3512 C C . ILE B 1 32 ? 22.953 33.682 -32.670 1.00 33.23 12 ILE B C 1
ATOM 3513 O O . ILE B 1 32 ? 23.305 32.591 -32.195 1.00 29.96 12 ILE B O 1
ATOM 3518 N N . GLY B 1 33 ? 21.705 33.955 -33.084 1.00 33.28 13 GLY B N 1
ATOM 3519 C CA . GLY B 1 33 ? 20.567 33.100 -32.807 1.00 31.01 13 GLY B CA 1
ATOM 3520 C C . GLY B 1 33 ? 19.932 33.477 -31.485 1.00 33.86 13 GLY B C 1
ATOM 3521 O O . GLY B 1 33 ? 20.636 33.757 -30.507 1.00 35.99 13 GLY B O 1
ATOM 3522 N N . VAL B 1 34 ? 18.608 33.527 -31.439 1.00 32.52 14 VAL B N 1
ATOM 3523 C CA . VAL B 1 34 ? 17.928 33.822 -30.185 1.00 33.03 14 VAL B CA 1
ATOM 3524 C C . VAL B 1 34 ? 16.885 32.736 -29.946 1.00 31.59 14 VAL B C 1
ATOM 3525 O O . VAL B 1 34 ? 15.682 32.934 -30.162 1.00 31.71 14 VAL B O 1
ATOM 3529 N N . GLY B 1 35 ? 17.354 31.565 -29.549 1.00 30.93 15 GLY B N 1
ATOM 3530 C CA . GLY B 1 35 ? 16.487 30.553 -29.002 1.00 32.62 15 GLY B CA 1
ATOM 3531 C C . GLY B 1 35 ? 16.408 30.817 -27.519 1.00 33.54 15 GLY B C 1
ATOM 3532 O O . GLY B 1 35 ? 16.880 31.852 -27.036 1.00 32.61 15 GLY B O 1
ATOM 3533 N N . PRO B 1 36 ? 15.839 29.890 -26.761 1.00 30.60 16 PRO B N 1
ATOM 3534 C CA . PRO B 1 36 ? 15.750 30.103 -25.310 1.00 32.11 16 PRO B CA 1
ATOM 3535 C C . PRO B 1 36 ? 17.079 30.433 -24.654 1.00 32.29 16 PRO B C 1
ATOM 3536 O O . PRO B 1 36 ? 17.111 31.245 -23.718 1.00 33.70 16 PRO B O 1
ATOM 3540 N N . PHE B 1 37 ? 18.184 29.876 -25.138 1.00 29.74 17 PHE B N 1
ATOM 3541 C CA . PHE B 1 37 ? 19.445 30.046 -24.426 1.00 30.24 17 PHE B CA 1
ATOM 3542 C C . PHE B 1 37 ? 19.986 31.465 -24.568 1.00 30.61 17 PHE B C 1
ATOM 3543 O O . PHE B 1 37 ? 20.248 32.131 -23.562 1.00 31.06 17 PHE B O 1
ATOM 3551 N N . ASN B 1 38 ? 20.138 31.965 -25.797 1.00 27.61 18 ASN B N 1
ATOM 3552 C CA . ASN B 1 38 ? 20.609 33.342 -25.948 1.00 31.31 18 ASN B CA 1
ATOM 3553 C C . ASN B 1 38 ? 19.583 34.359 -25.451 1.00 30.19 18 ASN B C 1
ATOM 3554 O O . ASN B 1 38 ? 19.958 35.447 -24.998 1.00 28.92 18 ASN B O 1
ATOM 3559 N N . LEU B 1 39 ? 18.294 34.027 -25.523 1.00 31.95 19 LEU B N 1
ATOM 3560 C CA . LEU B 1 39 ? 17.279 34.893 -24.936 1.00 27.86 19 LEU B CA 1
ATOM 3561 C C . LEU B 1 39 ? 17.446 34.983 -23.426 1.00 27.51 19 LEU B C 1
ATOM 3562 O O . LEU B 1 39 ? 17.355 36.071 -22.847 1.00 29.07 19 LEU B O 1
ATOM 3567 N N . GLY B 1 40 ? 17.675 33.847 -22.766 1.00 28.68 20 GLY B N 1
ATOM 3568 C CA . GLY B 1 40 ? 18.061 33.888 -21.364 1.00 27.36 20 GLY B CA 1
ATOM 3569 C C . GLY B 1 40 ? 19.268 34.774 -21.112 1.00 31.34 20 GLY B C 1
ATOM 3570 O O . GLY B 1 40 ? 19.302 35.536 -20.138 1.00 28.61 20 GLY B O 1
ATOM 3571 N N . LEU B 1 41 ? 20.264 34.712 -22.007 1.00 27.21 21 LEU B N 1
ATOM 3572 C CA . LEU B 1 41 ? 21.470 35.507 -21.821 1.00 29.83 21 LEU B CA 1
ATOM 3573 C C . LEU B 1 41 ? 21.168 36.999 -21.939 1.00 31.73 21 LEU B C 1
ATOM 3574 O O . LEU B 1 41 ? 21.663 37.802 -21.137 1.00 32.36 21 LEU B O 1
ATOM 3579 N N . ALA B 1 42 ? 20.357 37.388 -22.927 1.00 29.56 22 ALA B N 1
ATOM 3580 C CA . ALA B 1 42 ? 19.898 38.769 -23.005 1.00 29.54 22 ALA B CA 1
ATOM 3581 C C . ALA B 1 42 ? 19.225 39.197 -21.702 1.00 32.51 22 ALA B C 1
ATOM 3582 O O . ALA B 1 42 ? 19.548 40.249 -21.139 1.00 34.47 22 ALA B O 1
ATOM 3584 N N . CYS B 1 43 ? 18.300 38.376 -21.195 1.00 33.19 23 CYS B N 1
ATOM 3585 C CA . CYS B 1 43 ? 17.594 38.708 -19.959 1.00 32.20 23 CYS B CA 1
ATOM 3586 C C . CYS B 1 43 ? 18.534 38.804 -18.762 1.00 32.14 23 CYS B C 1
ATOM 3587 O O . CYS B 1 43 ? 18.284 39.583 -17.837 1.00 31.41 23 CYS B O 1
ATOM 3590 N N . LEU B 1 44 ? 19.601 38.013 -18.740 1.00 28.98 24 LEU B N 1
ATOM 3591 C CA . LEU B 1 44 ? 20.480 38.026 -17.582 1.00 31.90 24 LEU B CA 1
ATOM 3592 C C . LEU B 1 44 ? 21.568 39.090 -17.659 1.00 35.18 24 LEU B C 1
ATOM 3593 O O . LEU B 1 44 ? 22.149 39.430 -16.621 1.00 32.12 24 LEU B O 1
ATOM 3598 N N . THR B 1 45 ? 21.867 39.606 -18.855 1.00 32.65 25 THR B N 1
ATOM 3599 C CA . THR B 1 45 ? 22.823 40.691 -19.019 1.00 33.43 25 THR B CA 1
ATOM 3600 C C . THR B 1 45 ? 22.170 42.062 -19.059 1.00 33.35 25 THR B C 1
ATOM 3601 O O . THR B 1 45 ? 22.837 43.054 -18.748 1.00 35.39 25 THR B O 1
ATOM 3605 N N . GLN B 1 46 ? 20.894 42.140 -19.441 1.00 35.86 26 GLN B N 1
ATOM 3606 C CA . GLN B 1 46 ? 20.138 43.393 -19.359 1.00 35.92 26 GLN B CA 1
ATOM 3607 C C . GLN B 1 46 ? 20.428 44.199 -18.093 1.00 37.77 26 GLN B C 1
ATOM 3608 O O . GLN B 1 46 ? 20.734 45.389 -18.221 1.00 39.30 26 GLN B O 1
ATOM 3614 N N . PRO B 1 47 ? 20.397 43.640 -16.875 1.00 37.26 27 PRO B N 1
ATOM 3615 C CA . PRO B 1 47 ? 20.671 44.468 -15.684 1.00 37.08 27 PRO B CA 1
ATOM 3616 C C . PRO B 1 47 ? 22.132 44.885 -15.505 1.00 40.43 27 PRO B C 1
ATOM 3617 O O . PRO B 1 47 ? 22.445 45.614 -14.555 1.00 38.05 27 PRO B O 1
ATOM 3621 N N . LEU B 1 48 ? 23.053 44.474 -16.355 1.00 42.03 28 LEU B N 1
ATOM 3622 C CA . LEU B 1 48 ? 24.468 44.753 -16.119 1.00 41.62 28 LEU B CA 1
ATOM 3623 C C . LEU B 1 48 ? 24.897 45.897 -17.037 1.00 41.37 28 LEU B C 1
ATOM 3624 O O . LEU B 1 48 ? 25.242 45.678 -18.203 1.00 42.09 28 LEU B O 1
ATOM 3629 N N . ASN B 1 49 ? 24.899 47.120 -16.489 1.00 44.36 29 ASN B N 1
ATOM 3630 C CA . ASN B 1 49 ? 25.171 48.313 -17.289 1.00 43.58 29 ASN B CA 1
ATOM 3631 C C . ASN B 1 49 ? 26.576 48.288 -17.883 1.00 43.29 29 ASN B C 1
ATOM 3632 O O . ASN B 1 49 ? 26.821 48.928 -18.914 1.00 44.70 29 ASN B O 1
ATOM 3635 N N . GLU B 1 50 ? 27.506 47.560 -17.243 1.00 47.66 30 GLU B N 1
ATOM 3636 C CA . GLU B 1 50 ? 28.865 47.364 -17.761 1.00 47.65 30 GLU B CA 1
ATOM 3637 C C . GLU B 1 50 ? 28.895 46.808 -19.174 1.00 48.13 30 GLU B C 1
ATOM 3638 O O . GLU B 1 50 ? 29.844 47.069 -19.925 1.00 49.22 30 GLU B O 1
ATOM 3644 N N . LEU B 1 51 ? 27.914 45.982 -19.524 1.00 43.22 31 LEU B N 1
ATOM 3645 C CA . LEU B 1 51 ? 27.950 45.177 -20.735 1.00 41.21 31 LEU B CA 1
ATOM 3646 C C . LEU B 1 51 ? 27.068 45.801 -21.802 1.00 38.86 31 LEU B C 1
ATOM 3647 O O . LEU B 1 51 ? 25.890 46.078 -21.558 1.00 40.16 31 LEU B O 1
ATOM 3652 N N . SER B 1 52 ? 27.628 46.003 -22.980 1.00 37.53 32 SER B N 1
ATOM 3653 C CA . SER B 1 52 ? 26.833 46.339 -24.148 1.00 37.02 32 SER B CA 1
ATOM 3654 C C . SER B 1 52 ? 26.656 45.064 -24.962 1.00 37.07 32 SER B C 1
ATOM 3655 O O . SER B 1 52 ? 27.643 44.461 -25.394 1.00 37.38 32 SER B O 1
ATOM 3658 N N . THR B 1 53 ? 25.407 44.643 -25.148 1.00 35.08 33 THR B N 1
ATOM 3659 C CA . THR B 1 53 ? 25.094 43.377 -25.800 1.00 33.46 33 THR B CA 1
ATOM 3660 C C . THR B 1 53 ? 24.066 43.606 -26.897 1.00 34.50 33 THR B C 1
ATOM 3661 O O . THR B 1 53 ? 23.266 44.542 -26.834 1.00 34.90 33 THR B O 1
ATOM 3665 N N . ILE B 1 54 ? 24.093 42.743 -27.908 1.00 34.03 34 ILE B N 1
ATOM 3666 C CA . ILE B 1 54 ? 23.102 42.775 -28.977 1.00 34.20 34 ILE B CA 1
ATOM 3667 C C . ILE B 1 54 ? 22.897 41.348 -29.467 1.00 32.32 34 ILE B C 1
ATOM 3668 O O . ILE B 1 54 ? 23.812 40.524 -29.421 1.00 32.24 34 ILE B O 1
ATOM 3673 N N . PHE B 1 55 ? 21.683 41.053 -29.922 1.00 31.45 35 PHE B N 1
ATOM 3674 C CA . PHE B 1 55 ? 21.322 39.701 -30.319 1.00 33.87 35 PHE B CA 1
ATOM 3675 C C . PHE B 1 55 ? 20.565 39.731 -31.636 1.00 34.10 35 PHE B C 1
ATOM 3676 O O . PHE B 1 55 ? 19.841 40.686 -31.931 1.00 35.79 35 PHE B O 1
ATOM 3684 N N . PHE B 1 56 ? 20.742 38.659 -32.419 1.00 32.50 36 PHE B N 1
ATOM 3685 C CA . PHE B 1 56 ? 20.225 38.541 -33.775 1.00 30.72 36 PHE B CA 1
ATOM 3686 C C . PHE B 1 56 ? 19.639 37.159 -33.997 1.00 34.34 36 PHE B C 1
ATOM 3687 O O . PHE B 1 56 ? 20.238 36.144 -33.626 1.00 34.14 36 PHE B O 1
ATOM 3695 N N . ASP B 1 57 ? 18.469 37.130 -34.618 1.00 33.71 37 ASP B N 1
ATOM 3696 C CA . ASP B 1 57 ? 17.816 35.888 -34.969 1.00 32.85 37 ASP B CA 1
ATOM 3697 C C . ASP B 1 57 ? 17.167 36.055 -36.330 1.00 35.10 37 ASP B C 1
ATOM 3698 O O . ASP B 1 57 ? 16.602 37.110 -36.643 1.00 34.20 37 ASP B O 1
ATOM 3703 N N . SER B 1 58 ? 17.261 35.009 -37.138 1.00 33.58 38 SER B N 1
ATOM 3704 C CA . SER B 1 58 ? 16.818 35.114 -38.514 1.00 36.72 38 SER B CA 1
ATOM 3705 C C . SER B 1 58 ? 15.309 34.962 -38.676 1.00 36.08 38 SER B C 1
ATOM 3706 O O . SER B 1 58 ? 14.783 35.353 -39.723 1.00 36.37 38 SER B O 1
ATOM 3709 N N . LYS B 1 59 ? 14.610 34.400 -37.685 1.00 34.18 39 LYS B N 1
ATOM 3710 C CA . LYS B 1 59 ? 13.168 34.216 -37.781 1.00 34.41 39 LYS B CA 1
ATOM 3711 C C . LYS B 1 59 ? 12.447 35.553 -37.668 1.00 33.49 39 LYS B C 1
ATOM 3712 O O . LYS B 1 59 ? 13.006 36.549 -37.207 1.00 34.94 39 LYS B O 1
ATOM 3718 N N . ASP B 1 60 ? 11.171 35.559 -38.068 1.00 34.50 40 ASP B N 1
ATOM 3719 C CA . ASP B 1 60 ? 10.393 36.795 -38.018 1.00 37.22 40 ASP B CA 1
ATOM 3720 C C . ASP B 1 60 ? 10.168 37.271 -36.587 1.00 39.63 40 ASP B C 1
ATOM 3721 O O . ASP B 1 60 ? 10.119 38.482 -36.335 1.00 34.84 40 ASP B O 1
ATOM 3726 N N . GLU B 1 61 ? 10.039 36.340 -35.649 1.00 36.78 41 GLU B N 1
ATOM 3727 C CA . GLU B 1 61 ? 9.896 36.641 -34.232 1.00 38.99 41 GLU B CA 1
ATOM 3728 C C . GLU B 1 61 ? 10.226 35.362 -33.477 1.00 34.64 41 GLU B C 1
ATOM 3729 O O . GLU B 1 61 ? 10.487 34.319 -34.082 1.00 35.63 41 GLU B O 1
ATOM 3735 N N . PHE B 1 62 ? 10.211 35.441 -32.149 1.00 37.57 42 PHE B N 1
ATOM 3736 C CA . PHE B 1 62 ? 10.538 34.263 -31.373 1.00 32.56 42 PHE B CA 1
ATOM 3737 C C . PHE B 1 62 ? 9.559 33.150 -31.696 1.00 34.82 42 PHE B C 1
ATOM 3738 O O . PHE B 1 62 ? 8.344 33.354 -31.720 1.00 38.99 42 PHE B O 1
ATOM 3746 N N . ASP B 1 63 ? 10.096 31.968 -31.950 1.00 34.15 43 ASP B N 1
ATOM 3747 C CA . ASP B 1 63 ? 9.262 30.803 -32.168 1.00 36.33 43 ASP B CA 1
ATOM 3748 C C . ASP B 1 63 ? 9.985 29.580 -31.637 1.00 35.82 43 ASP B C 1
ATOM 3749 O O . ASP B 1 63 ? 11.074 29.240 -32.115 1.00 35.87 43 ASP B O 1
ATOM 3754 N N . TRP B 1 64 ? 9.373 28.907 -30.676 1.00 35.53 44 TRP B N 1
ATOM 3755 C CA . TRP B 1 64 ? 9.950 27.697 -30.104 1.00 32.13 44 TRP B CA 1
ATOM 3756 C C . TRP B 1 64 ? 9.211 26.487 -30.674 1.00 35.21 44 TRP B C 1
ATOM 3757 O O . TRP B 1 64 ? 8.223 26.011 -30.112 1.00 31.10 44 TRP B O 1
ATOM 3768 N N . HIS B 1 65 ? 9.685 26.024 -31.835 1.00 36.48 45 HIS B N 1
ATOM 3769 C CA . HIS B 1 65 ? 9.270 24.760 -32.431 1.00 36.27 45 HIS B CA 1
ATOM 3770 C C . HIS B 1 65 ? 7.759 24.663 -32.569 1.00 35.81 45 HIS B C 1
ATOM 3771 O O . HIS B 1 65 ? 7.169 23.609 -32.334 1.00 36.62 45 HIS B O 1
ATOM 3778 N N . SER B 1 66 ? 7.118 25.762 -32.949 1.00 32.82 46 SER B N 1
ATOM 3779 C CA . SER B 1 66 ? 5.665 25.729 -32.940 1.00 36.30 46 SER B CA 1
ATOM 3780 C C . SER B 1 66 ? 5.081 24.948 -34.104 1.00 35.29 46 SER B C 1
ATOM 3781 O O . SER B 1 66 ? 3.879 24.694 -34.098 1.00 37.31 46 SER B O 1
ATOM 3784 N N . GLY B 1 67 ? 5.886 24.541 -35.087 1.00 36.15 47 GLY B N 1
ATOM 3785 C CA . GLY B 1 67 ? 5.367 23.627 -36.089 1.00 31.48 47 GLY B CA 1
ATOM 3786 C C . GLY B 1 67 ? 5.038 22.247 -35.549 1.00 35.62 47 GLY B C 1
ATOM 3787 O O . GLY B 1 67 ? 4.260 21.519 -36.175 1.00 34.95 47 GLY B O 1
ATOM 3788 N N . ILE B 1 68 ? 5.613 21.871 -34.402 1.00 33.24 48 ILE B N 1
ATOM 3789 C CA . ILE B 1 68 ? 5.381 20.566 -33.780 1.00 34.05 48 ILE B CA 1
ATOM 3790 C C . ILE B 1 68 ? 4.868 20.827 -32.366 1.00 36.18 48 ILE B C 1
ATOM 3791 O O . ILE B 1 68 ? 5.538 20.534 -31.370 1.00 32.72 48 ILE B O 1
ATOM 3796 N N . MET B 1 69 ? 3.665 21.395 -32.276 1.00 35.40 49 MET B N 1
ATOM 3797 C CA . MET B 1 69 ? 3.161 21.959 -31.022 1.00 36.97 49 MET B CA 1
ATOM 3798 C C . MET B 1 69 ? 1.654 21.761 -30.958 1.00 37.32 49 MET B C 1
ATOM 3799 O O . MET B 1 69 ? 0.878 22.725 -30.987 1.00 35.14 49 MET B O 1
ATOM 3804 N N . PRO B 1 70 ? 1.203 20.509 -30.847 1.00 37.30 50 PRO B N 1
ATOM 3805 C CA . PRO B 1 70 ? -0.234 20.262 -30.710 1.00 37.28 50 PRO B CA 1
ATOM 3806 C C . PRO B 1 70 ? -0.777 20.935 -29.459 1.00 37.17 50 PRO B C 1
ATOM 3807 O O . PRO B 1 70 ? -0.071 21.118 -28.464 1.00 33.65 50 PRO B O 1
ATOM 3811 N N . GLU B 1 71 ? -2.046 21.319 -29.520 1.00 41.17 51 GLU B N 1
ATOM 3812 C CA . GLU B 1 71 ? -2.694 21.863 -28.340 1.00 40.56 51 GLU B CA 1
ATOM 3813 C C . GLU B 1 71 ? -2.532 20.897 -27.172 1.00 38.03 51 GLU B C 1
ATOM 3814 O O . GLU B 1 71 ? -2.724 19.686 -27.322 1.00 36.65 51 GLU B O 1
ATOM 3820 N N . GLY B 1 72 ? -2.129 21.434 -26.023 1.00 34.78 52 GLY B N 1
ATOM 3821 C CA . GLY B 1 72 ? -1.943 20.640 -24.829 1.00 33.92 52 GLY B CA 1
ATOM 3822 C C . GLY B 1 72 ? -0.548 20.098 -24.640 1.00 33.38 52 GLY B C 1
ATOM 3823 O O . GLY B 1 72 ? -0.250 19.550 -23.569 1.00 32.18 52 GLY B O 1
ATOM 3824 N N . SER B 1 73 ? 0.316 20.225 -25.638 1.00 30.40 53 SER B N 1
ATOM 3825 C CA . SER B 1 73 ? 1.690 19.789 -25.466 1.00 32.81 53 SER B CA 1
ATOM 3826 C C . SER B 1 73 ? 2.392 20.652 -24.423 1.00 33.10 53 SER B C 1
ATOM 3827 O O . SER B 1 73 ? 2.116 21.850 -24.268 1.00 31.13 53 SER B O 1
ATOM 3830 N N . THR B 1 74 ? 3.304 20.027 -23.698 1.00 31.43 54 THR B N 1
ATOM 3831 C CA . THR B 1 74 ? 3.950 20.670 -22.573 1.00 35.34 54 THR B CA 1
ATOM 3832 C C . THR B 1 74 ? 5.457 20.498 -22.691 1.00 35.28 54 THR B C 1
ATOM 3833 O O . THR B 1 74 ? 5.947 19.579 -23.351 1.00 33.13 54 THR B O 1
ATOM 3837 N N . LEU B 1 75 ? 6.194 21.399 -22.044 1.00 35.07 55 LEU B N 1
ATOM 3838 C CA . LEU B 1 75 ? 7.583 21.095 -21.751 1.00 35.00 55 LEU B CA 1
ATOM 3839 C C . LEU B 1 75 ? 7.645 19.843 -20.886 1.00 36.72 55 LEU B C 1
ATOM 3840 O O . LEU B 1 75 ? 6.687 19.491 -20.190 1.00 36.37 55 LEU B O 1
ATOM 3845 N N . GLN B 1 76 ? 8.787 19.165 -20.923 1.00 38.97 56 GLN B N 1
ATOM 3846 C CA . GLN B 1 76 ? 8.971 17.962 -20.127 1.00 41.24 56 GLN B CA 1
ATOM 3847 C C . GLN B 1 76 ? 9.755 18.192 -18.845 1.00 39.84 56 GLN B C 1
ATOM 3848 O O . GLN B 1 76 ? 10.194 17.217 -18.221 1.00 39.43 56 GLN B O 1
ATOM 3854 N N . ILE B 1 77 ? 9.982 19.442 -18.458 1.00 34.05 57 ILE B N 1
ATOM 3855 C CA . ILE B 1 77 ? 10.711 19.745 -17.227 1.00 35.56 57 ILE B CA 1
ATOM 3856 C C . ILE B 1 77 ? 10.010 20.892 -16.521 1.00 36.67 57 ILE B C 1
ATOM 3857 O O . ILE B 1 77 ? 9.254 21.651 -17.143 1.00 34.59 57 ILE B O 1
ATOM 3862 N N . PRO B 1 78 ? 10.238 21.042 -15.213 1.00 35.41 58 PRO B N 1
ATOM 3863 C CA . PRO B 1 78 ? 9.467 22.035 -14.457 1.00 35.54 58 PRO B CA 1
ATOM 3864 C C . PRO B 1 78 ? 9.749 23.460 -14.930 1.00 35.88 58 PRO B C 1
ATOM 3865 O O . PRO B 1 78 ? 10.784 23.762 -15.532 1.00 35.56 58 PRO B O 1
ATOM 3869 N N . PHE B 1 79 ? 8.794 24.343 -14.639 1.00 35.68 59 PHE B N 1
ATOM 3870 C CA . PHE B 1 79 ? 8.814 25.730 -15.092 1.00 32.00 59 PHE B CA 1
ATOM 3871 C C . PHE B 1 79 ? 9.928 26.550 -14.460 1.00 33.55 59 PHE B C 1
ATOM 3872 O O . PHE B 1 79 ? 10.157 27.689 -14.880 1.00 33.01 59 PHE B O 1
ATOM 3880 N N . ILE B 1 80 ? 10.607 26.025 -13.443 1.00 33.98 60 ILE B N 1
ATOM 3881 C CA . ILE B 1 80 ? 11.754 26.747 -12.915 1.00 33.44 60 ILE B CA 1
ATOM 3882 C C . ILE B 1 80 ? 12.769 26.982 -14.017 1.00 34.66 60 ILE B C 1
ATOM 3883 O O . ILE B 1 80 ? 13.492 27.987 -14.007 1.00 32.56 60 ILE B O 1
ATOM 3888 N N . ALA B 1 81 ? 12.815 26.078 -15.000 1.00 33.51 61 ALA B N 1
ATOM 3889 C CA . ALA B 1 81 ? 13.723 26.162 -16.132 1.00 31.75 61 ALA B CA 1
ATOM 3890 C C . ALA B 1 81 ? 13.270 27.229 -17.108 1.00 32.02 61 ALA B C 1
ATOM 3891 O O . ALA B 1 81 ? 13.155 26.964 -18.308 1.00 31.06 61 ALA B O 1
ATOM 3893 N N . ASP B 1 82 ? 12.994 28.422 -16.600 1.00 29.49 62 ASP B N 1
ATOM 3894 C CA . ASP B 1 82 ? 12.624 29.544 -17.440 1.00 31.63 62 ASP B CA 1
ATOM 3895 C C . ASP B 1 82 ? 13.907 30.250 -17.887 1.00 31.12 62 ASP B C 1
ATOM 3896 O O . ASP B 1 82 ? 15.016 29.722 -17.735 1.00 30.20 62 ASP B O 1
ATOM 3901 N N . LEU B 1 83 ? 13.780 31.467 -18.404 1.00 29.96 63 LEU B N 1
ATOM 3902 C CA . LEU B 1 83 ? 14.940 32.125 -18.985 1.00 29.36 63 LEU B CA 1
ATOM 3903 C C . LEU B 1 83 ? 15.947 32.587 -17.941 1.00 31.46 63 LEU B C 1
ATOM 3904 O O . LEU B 1 83 ? 17.100 32.831 -18.307 1.00 32.61 63 LEU B O 1
ATOM 3909 N N . VAL B 1 84 ? 15.560 32.724 -16.661 1.00 28.02 64 VAL B N 1
ATOM 3910 C CA . VAL B 1 84 ? 16.429 33.420 -15.713 1.00 28.38 64 VAL B CA 1
ATOM 3911 C C . VAL B 1 84 ? 16.439 32.839 -14.302 1.00 31.30 64 VAL B C 1
ATOM 3912 O O . VAL B 1 84 ? 17.370 33.111 -13.532 1.00 33.82 64 VAL B O 1
ATOM 3916 N N . SER B 1 85 ? 15.403 32.084 -13.920 1.00 28.60 65 SER B N 1
ATOM 3917 C CA . SER B 1 85 ? 15.163 31.884 -12.487 1.00 31.83 65 SER B CA 1
ATOM 3918 C C . SER B 1 85 ? 16.255 31.053 -11.806 1.00 33.31 65 SER B C 1
ATOM 3919 O O . SER B 1 85 ? 16.544 31.274 -10.621 1.00 31.29 65 SER B O 1
ATOM 3922 N N . PHE B 1 86 ? 16.882 30.114 -12.516 1.00 32.05 66 PHE B N 1
ATOM 3923 C CA . PHE B 1 86 ? 17.963 29.369 -11.883 1.00 32.47 66 PHE B CA 1
ATOM 3924 C C . PHE B 1 86 ? 19.170 30.249 -11.599 1.00 33.57 66 PHE B C 1
ATOM 3925 O O . PHE B 1 86 ? 19.991 29.900 -10.741 1.00 34.16 66 PHE B O 1
ATOM 3933 N N . ALA B 1 87 ? 19.303 31.373 -12.302 1.00 28.84 67 ALA B N 1
ATOM 3934 C CA . ALA B 1 87 ? 20.372 32.306 -11.985 1.00 32.84 67 ALA B CA 1
ATOM 3935 C C . ALA B 1 87 ? 19.929 33.361 -10.977 1.00 34.53 67 ALA B C 1
ATOM 3936 O O . ALA B 1 87 ? 20.708 33.756 -10.108 1.00 36.22 67 ALA B O 1
ATOM 3938 N N . ASP B 1 88 ? 18.695 33.813 -11.070 1.00 33.97 68 ASP B N 1
ATOM 3939 C CA . ASP B 1 88 ? 18.222 34.898 -10.229 1.00 32.96 68 ASP B CA 1
ATOM 3940 C C . ASP B 1 88 ? 16.702 34.898 -10.259 1.00 33.27 68 ASP B C 1
ATOM 3941 O O . ASP B 1 88 ? 16.102 35.434 -11.193 1.00 33.72 68 ASP B O 1
ATOM 3946 N N . PRO B 1 89 ? 16.048 34.296 -9.262 1.00 34.57 69 PRO B N 1
ATOM 3947 C CA . PRO B 1 89 ? 14.573 34.354 -9.197 1.00 32.09 69 PRO B CA 1
ATOM 3948 C C . PRO B 1 89 ? 14.000 35.773 -9.155 1.00 35.03 69 PRO B C 1
ATOM 3949 O O . PRO B 1 89 ? 12.795 35.944 -9.386 1.00 34.14 69 PRO B O 1
ATOM 3953 N N . LYS B 1 90 ? 14.811 36.794 -8.863 1.00 34.31 70 LYS B N 1
ATOM 3954 C CA . LYS B 1 90 ? 14.295 38.159 -8.792 1.00 35.03 70 LYS B CA 1
ATOM 3955 C C . LYS B 1 90 ? 14.224 38.838 -10.150 1.00 34.14 70 LYS B C 1
ATOM 3956 O O . LYS B 1 90 ? 13.572 39.877 -10.265 1.00 34.88 70 LYS B O 1
ATOM 3962 N N . ASN B 1 91 ? 14.880 38.279 -11.159 1.00 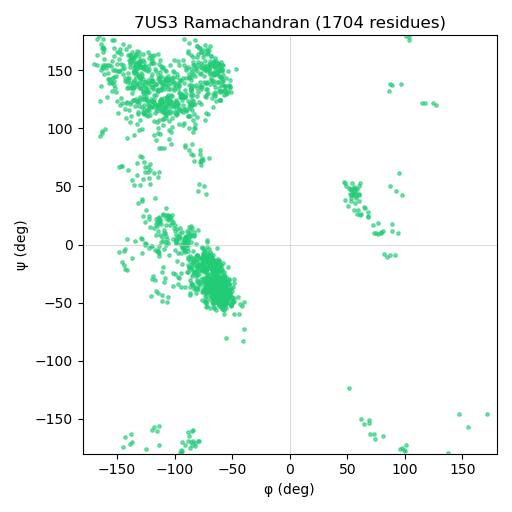33.07 71 ASN B N 1
ATOM 3963 C CA . ASN B 1 91 ? 14.976 38.908 -12.467 1.00 29.63 71 ASN B CA 1
ATOM 3964 C C . ASN B 1 91 ? 13.585 39.170 -13.043 1.00 32.98 71 ASN B C 1
ATOM 3965 O O . ASN B 1 91 ? 12.638 38.409 -12.829 1.00 34.64 71 ASN B O 1
ATOM 3970 N N . ASN B 1 92 ? 13.468 40.270 -13.781 1.00 33.41 72 ASN B N 1
ATOM 3971 C CA . ASN B 1 92 ? 12.171 40.712 -14.276 1.00 32.01 72 ASN B CA 1
ATOM 3972 C C . ASN B 1 92 ? 11.533 39.724 -15.254 1.00 33.22 72 ASN B C 1
ATOM 3973 O O . ASN B 1 92 ? 10.314 39.772 -15.453 1.00 32.39 72 ASN B O 1
ATOM 3978 N N . TYR B 1 93 ? 12.318 38.835 -15.864 1.00 29.17 73 TYR B N 1
ATOM 3979 C CA . TYR B 1 93 ? 11.836 37.987 -16.945 1.00 31.18 73 TYR B CA 1
ATOM 3980 C C . TYR B 1 93 ? 11.652 36.532 -16.518 1.00 31.31 73 TYR B C 1
ATOM 3981 O O . TYR B 1 93 ? 11.645 35.640 -17.368 1.00 30.37 73 TYR B O 1
ATOM 3990 N N . SER B 1 94 ? 11.474 36.291 -15.217 1.00 34.14 74 SER B N 1
ATOM 3991 C CA . SER B 1 94 ? 11.019 35.002 -14.712 1.00 31.08 74 SER B CA 1
ATOM 3992 C C . SER B 1 94 ? 9.640 34.670 -15.265 1.00 30.51 74 SER B C 1
ATOM 3993 O O . SER B 1 94 ? 8.833 35.560 -15.545 1.00 30.67 74 SER B O 1
ATOM 3996 N N . PHE B 1 95 ? 9.358 33.368 -15.387 1.00 30.89 75 PHE B N 1
ATOM 3997 C CA . PHE B 1 95 ? 8.035 32.942 -15.849 1.00 30.73 75 PHE B CA 1
ATOM 3998 C C . PHE B 1 95 ? 6.943 33.382 -14.878 1.00 29.58 75 PHE B C 1
ATOM 3999 O O . PHE B 1 95 ? 5.840 33.749 -15.298 1.00 32.30 75 PHE B O 1
ATOM 4007 N N . LEU B 1 96 ? 7.244 33.375 -13.579 1.00 30.85 76 LEU B N 1
ATOM 4008 C CA . LEU B 1 96 ? 6.275 33.810 -12.575 1.00 31.96 76 LEU B CA 1
ATOM 4009 C C . LEU B 1 96 ? 5.922 35.284 -12.731 1.00 33.25 76 LEU B C 1
ATOM 4010 O O . LEU B 1 96 ? 4.762 35.676 -12.563 1.00 32.55 76 LEU B O 1
ATOM 4015 N N . ASN B 1 97 ? 6.911 36.123 -13.023 1.00 32.30 77 ASN B N 1
ATOM 4016 C CA . ASN B 1 97 ? 6.597 37.529 -13.215 1.00 32.60 77 ASN B CA 1
ATOM 4017 C C . ASN B 1 97 ? 5.819 37.727 -14.503 1.00 32.98 77 ASN B C 1
ATOM 4018 O O . ASN B 1 97 ? 4.880 38.525 -14.546 1.00 31.66 77 ASN B O 1
ATOM 4023 N N . TYR B 1 98 ? 6.179 36.984 -15.555 1.00 33.42 78 TYR B N 1
ATOM 4024 C CA . TYR B 1 98 ? 5.372 36.997 -16.767 1.00 32.61 78 TYR B CA 1
ATOM 4025 C C . TYR B 1 98 ? 3.926 36.660 -16.449 1.00 34.13 78 TYR B C 1
ATOM 4026 O O . TYR B 1 98 ? 3.003 37.321 -16.942 1.00 34.68 78 TYR B O 1
ATOM 4035 N N . LEU B 1 99 ? 3.709 35.627 -15.624 1.00 32.17 79 LEU B N 1
ATOM 4036 C CA . LEU B 1 99 ? 2.349 35.247 -15.260 1.00 30.35 79 LEU B CA 1
ATOM 4037 C C . LEU B 1 99 ? 1.680 36.353 -14.469 1.00 31.81 79 LEU B C 1
ATOM 4038 O O . LEU B 1 99 ? 0.516 36.693 -14.714 1.00 31.95 79 LEU B O 1
ATOM 4043 N N . LYS B 1 100 ? 2.397 36.913 -13.494 1.00 30.88 80 LYS B N 1
ATOM 4044 C CA . LYS B 1 100 ? 1.857 38.045 -12.757 1.00 33.35 80 LYS B CA 1
ATOM 4045 C C . LYS B 1 100 ? 1.452 39.158 -13.713 1.00 33.13 80 LYS B C 1
ATOM 4046 O O . LYS B 1 100 ? 0.319 39.647 -13.668 1.00 31.28 80 LYS B O 1
ATOM 4052 N N . LEU B 1 101 ? 2.352 39.535 -14.626 1.00 32.22 81 LEU B N 1
ATOM 4053 C CA . LEU B 1 101 ? 2.075 40.683 -15.477 1.00 33.88 81 LEU B CA 1
ATOM 4054 C C . LEU B 1 101 ? 0.971 40.402 -16.487 1.00 34.42 81 LEU B C 1
ATOM 4055 O O . LEU B 1 101 ? 0.411 41.343 -17.050 1.00 37.85 81 LEU B O 1
ATOM 4060 N N . HIS B 1 102 ? 0.616 39.140 -16.714 1.00 35.92 82 HIS B N 1
ATOM 4061 C CA . HIS B 1 102 ? -0.402 38.826 -17.708 1.00 34.22 82 HIS B CA 1
ATOM 4062 C C . HIS B 1 102 ? -1.660 38.244 -17.086 1.00 34.09 82 HIS B C 1
ATOM 4063 O O . HIS B 1 102 ? -2.454 37.613 -17.787 1.00 34.64 82 HIS B O 1
ATOM 4070 N N . ASN B 1 103 ? -1.868 38.464 -15.786 1.00 34.34 83 ASN B N 1
ATOM 4071 C CA . ASN B 1 103 ? -3.114 38.080 -15.126 1.00 33.75 83 ASN B CA 1
ATOM 4072 C C . ASN B 1 103 ? -3.345 36.579 -15.230 1.00 32.88 83 ASN B C 1
ATOM 4073 O O . ASN B 1 103 ? -4.469 36.120 -15.414 1.00 37.22 83 ASN B O 1
ATOM 4078 N N . ARG B 1 104 ? -2.270 35.803 -15.138 1.00 34.89 84 ARG B N 1
ATOM 4079 C CA . ARG B 1 104 ? -2.371 34.352 -15.229 1.00 33.38 84 ARG B CA 1
ATOM 4080 C C . ARG B 1 104 ? -1.677 33.628 -14.081 1.00 32.66 84 ARG B C 1
ATOM 4081 O O . ARG B 1 104 ? -1.633 32.395 -14.087 1.00 37.13 84 ARG B O 1
ATOM 4089 N N . LEU B 1 105 ? -1.172 34.357 -13.086 1.00 32.08 85 LEU B N 1
ATOM 4090 C CA . LEU B 1 105 ? -0.433 33.737 -11.991 1.00 31.87 85 LEU B CA 1
ATOM 4091 C C . LEU B 1 105 ? -1.330 32.841 -11.145 1.00 30.78 85 LEU B C 1
ATOM 4092 O O . LEU B 1 105 ? -1.016 31.665 -10.931 1.00 34.22 85 LEU B O 1
ATOM 4097 N N . TYR B 1 106 ? -2.446 33.373 -10.644 1.00 32.01 86 TYR B N 1
ATOM 4098 C CA . TYR B 1 106 ? -3.368 32.539 -9.874 1.00 32.52 86 TYR B CA 1
ATOM 4099 C C . TYR B 1 106 ? -3.839 31.347 -10.687 1.00 32.31 86 TYR B C 1
ATOM 4100 O O . TYR B 1 106 ? -3.918 30.222 -10.178 1.00 34.24 86 TYR B O 1
ATOM 4109 N N . GLN B 1 107 ? -4.141 31.565 -11.961 1.00 32.16 87 GLN B N 1
ATOM 4110 C CA . GLN B 1 107 ? -4.634 30.471 -12.783 1.00 31.11 87 GLN B CA 1
ATOM 4111 C C . GLN B 1 107 ? -3.583 29.389 -12.954 1.00 33.13 87 GLN B C 1
ATOM 4112 O O . GLN B 1 107 ? -3.910 28.200 -12.978 1.00 31.66 87 GLN B O 1
ATOM 4118 N N . PHE B 1 108 ? -2.313 29.774 -13.097 1.00 35.01 88 PHE B N 1
ATOM 4119 C CA . PHE B 1 108 ? -1.291 28.755 -13.310 1.00 33.07 88 PHE B CA 1
ATOM 4120 C C . PHE B 1 108 ? -1.174 27.847 -12.100 1.00 34.47 88 PHE B C 1
ATOM 4121 O O . PHE B 1 108 ? -1.000 26.628 -12.239 1.00 35.68 88 PHE B O 1
ATOM 4129 N N . PHE B 1 109 ? -1.301 28.412 -10.904 1.00 34.73 89 PHE B N 1
ATOM 4130 C CA . PHE B 1 109 ? -1.185 27.595 -9.710 1.00 35.91 89 PHE B CA 1
ATOM 4131 C C . PHE B 1 109 ? -2.472 26.850 -9.358 1.00 34.42 89 PHE B C 1
ATOM 4132 O O . PHE B 1 109 ? -2.397 25.810 -8.697 1.00 35.59 89 PHE B O 1
ATOM 4140 N N . ILE B 1 110 ? -3.642 27.316 -9.805 1.00 34.24 90 ILE B N 1
ATOM 4141 C CA . ILE B 1 110 ? -4.808 26.440 -9.745 1.00 34.11 90 ILE B CA 1
ATOM 4142 C C . ILE B 1 110 ? -4.613 25.239 -10.661 1.00 31.61 90 ILE B C 1
ATOM 4143 O O . ILE B 1 110 ? -4.904 24.104 -10.275 1.00 30.57 90 ILE B O 1
ATOM 4148 N N . ARG B 1 111 ? -4.096 25.459 -11.872 1.00 29.83 91 ARG B N 1
ATOM 4149 C CA . ARG B 1 111 ? -3.800 24.336 -12.765 1.00 29.71 91 ARG B CA 1
ATOM 4150 C C . ARG B 1 111 ? -2.821 23.362 -12.129 1.00 31.50 91 ARG B C 1
ATOM 4151 O O . ARG B 1 111 ? -2.895 22.156 -12.378 1.00 33.06 91 ARG B O 1
ATOM 4159 N N . GLU B 1 112 ? -1.893 23.874 -11.325 1.00 34.96 92 GLU B N 1
ATOM 4160 C CA . GLU B 1 112 ? -1.026 23.078 -10.472 1.00 34.76 92 GLU B CA 1
ATOM 4161 C C . GLU B 1 112 ? -0.320 21.963 -11.252 1.00 34.29 92 GLU B C 1
ATOM 4162 O O . GLU B 1 112 ? -0.307 20.794 -10.849 1.00 33.07 92 GLU B O 1
ATOM 4168 N N . SER B 1 113 ? 0.270 22.335 -12.389 1.00 32.67 93 SER B N 1
ATOM 4169 C CA . SER B 1 113 ? 1.188 21.468 -13.119 1.00 32.69 93 SER B CA 1
ATOM 4170 C C . SER B 1 113 ? 2.560 22.122 -13.175 1.00 34.54 93 SER B C 1
ATOM 4171 O O . SER B 1 113 ? 2.670 23.328 -13.396 1.00 31.63 93 SER B O 1
ATOM 4174 N N . PHE B 1 114 ? 3.604 21.323 -12.965 1.00 34.48 94 PHE B N 1
ATOM 4175 C CA . PHE B 1 114 ? 4.948 21.860 -13.067 1.00 35.13 94 PHE B CA 1
ATOM 4176 C C . PHE B 1 114 ? 5.363 22.118 -14.506 1.00 34.58 94 PHE B C 1
ATOM 4177 O O . PHE B 1 114 ? 6.432 22.687 -14.723 1.00 36.89 94 PHE B O 1
ATOM 4185 N N . PHE B 1 115 ? 4.554 21.742 -15.484 1.00 33.15 95 PHE B N 1
ATOM 4186 C CA . PHE B 1 115 ? 4.982 21.740 -16.876 1.00 33.63 95 PHE B CA 1
ATOM 4187 C C . PHE B 1 115 ? 4.229 22.810 -17.655 1.00 31.21 95 PHE B C 1
ATOM 4188 O O . PHE B 1 115 ? 2.998 22.812 -17.700 1.00 29.23 95 PHE B O 1
ATOM 4196 N N . ILE B 1 116 ? 4.968 23.739 -18.247 1.00 32.36 96 ILE B N 1
ATOM 4197 C CA . ILE B 1 116 ? 4.310 24.800 -18.990 1.00 30.47 96 ILE B CA 1
ATOM 4198 C C . ILE B 1 116 ? 3.781 24.250 -20.308 1.00 32.67 96 ILE B C 1
ATOM 4199 O O . ILE B 1 116 ? 4.427 23.417 -20.959 1.00 34.92 96 ILE B O 1
ATOM 4204 N N . LEU B 1 117 ? 2.584 24.690 -20.694 1.00 32.08 97 LEU B N 1
ATOM 4205 C CA . LEU B 1 117 ? 2.123 24.467 -22.058 1.00 31.74 97 LEU B CA 1
ATOM 4206 C C . LEU B 1 117 ? 3.145 25.045 -23.017 1.00 32.64 97 LEU B C 1
ATOM 4207 O O . LEU B 1 117 ? 3.651 26.153 -22.804 1.00 31.21 97 LEU B O 1
ATOM 4212 N N . ARG B 1 118 ? 3.482 24.285 -24.063 1.00 28.56 98 ARG B N 1
ATOM 4213 C CA . ARG B 1 118 ? 4.500 24.785 -24.980 1.00 32.66 98 ARG B CA 1
ATOM 4214 C C . ARG B 1 118 ? 4.045 26.081 -25.647 1.00 32.89 98 ARG B C 1
ATOM 4215 O O . ARG B 1 118 ? 4.854 26.991 -25.860 1.00 32.75 98 ARG B O 1
ATOM 4223 N N . ALA B 1 119 ? 2.751 26.199 -25.962 1.00 34.49 99 ALA B N 1
ATOM 4224 C CA . ALA B 1 119 ? 2.249 27.468 -26.486 1.00 31.63 99 ALA B CA 1
ATOM 4225 C C . ALA B 1 119 ? 2.467 28.602 -25.489 1.00 33.30 99 ALA B C 1
ATOM 4226 O O . ALA B 1 119 ? 2.884 29.702 -25.870 1.00 32.24 99 ALA B O 1
ATOM 4228 N N . GLU B 1 120 ? 2.215 28.352 -24.202 1.00 32.85 100 GLU B N 1
ATOM 4229 C CA . GLU B 1 120 ? 2.371 29.427 -23.229 1.00 32.79 100 GLU B CA 1
ATOM 4230 C C . GLU B 1 120 ? 3.834 29.803 -23.080 1.00 29.49 100 GLU B C 1
ATOM 4231 O O . GLU B 1 120 ? 4.167 30.985 -22.987 1.00 34.20 100 GLU B O 1
ATOM 4237 N N . TYR B 1 121 ? 4.718 28.807 -23.074 1.00 30.49 101 TYR B N 1
ATOM 4238 C CA . TYR B 1 121 ? 6.153 29.058 -23.088 1.00 30.23 101 TYR B CA 1
ATOM 4239 C C . TYR B 1 121 ? 6.550 29.905 -24.288 1.00 31.82 101 TYR B C 1
ATOM 4240 O O . TYR B 1 121 ? 7.442 30.744 -24.184 1.00 31.09 101 TYR B O 1
ATOM 4249 N N . ASN B 1 122 ? 5.906 29.691 -25.440 1.00 33.80 102 ASN B N 1
ATOM 4250 C CA . ASN B 1 122 ? 6.148 30.562 -26.591 1.00 31.75 102 ASN B CA 1
ATOM 4251 C C . ASN B 1 122 ? 5.705 31.990 -26.306 1.00 32.44 102 ASN B C 1
ATOM 4252 O O . ASN B 1 122 ? 6.434 32.944 -26.595 1.00 32.59 102 ASN B O 1
ATOM 4257 N N . LEU B 1 123 ? 4.496 32.158 -25.763 1.00 33.07 103 LEU B N 1
ATOM 4258 C CA . LEU B 1 123 ? 4.029 33.498 -25.445 1.00 33.00 103 LEU B CA 1
ATOM 4259 C C . LEU B 1 123 ? 4.973 34.161 -24.468 1.00 32.67 103 LEU B C 1
ATOM 4260 O O . LEU B 1 123 ? 5.274 35.353 -24.593 1.00 33.65 103 LEU B O 1
ATOM 4265 N N . TYR B 1 124 ? 5.513 33.379 -23.540 1.00 30.28 104 TYR B N 1
ATOM 4266 C CA . TYR B 1 124 ? 6.377 33.928 -22.508 1.00 29.93 104 TYR B CA 1
ATOM 4267 C C . TYR B 1 124 ? 7.674 34.445 -23.102 1.00 30.97 104 TYR B C 1
ATOM 4268 O O . TYR B 1 124 ? 8.066 35.593 -22.859 1.00 30.95 104 TYR B O 1
ATOM 4277 N N . CYS B 1 125 ? 8.331 33.629 -23.927 1.00 32.19 105 CYS B N 1
ATOM 4278 C CA . CYS B 1 125 ? 9.592 34.049 -24.532 1.00 32.59 105 CYS B CA 1
ATOM 4279 C C . CYS B 1 125 ? 9.395 35.199 -25.517 1.00 33.56 105 CYS B C 1
ATOM 4280 O O . CYS B 1 125 ? 10.256 36.086 -25.617 1.00 36.60 105 CYS B O 1
ATOM 4283 N N . LYS B 1 126 ? 8.293 35.175 -26.283 1.00 33.46 106 LYS B N 1
ATOM 4284 C CA . LYS B 1 126 ? 7.943 36.300 -27.150 1.00 33.74 106 LYS B CA 1
ATOM 4285 C C . LYS B 1 126 ? 7.843 37.580 -26.333 1.00 35.51 106 LYS B C 1
ATOM 4286 O O . LYS B 1 126 ? 8.417 38.610 -26.695 1.00 36.30 106 LYS B O 1
ATOM 4292 N N . TRP B 1 127 ? 7.111 37.523 -25.217 1.00 33.64 107 TRP B N 1
ATOM 4293 C CA . TRP B 1 127 ? 6.967 38.691 -24.360 1.00 33.47 107 TRP B CA 1
ATOM 4294 C C . TRP B 1 127 ? 8.323 39.200 -23.895 1.00 34.83 107 TRP B C 1
ATOM 4295 O O . TRP B 1 127 ? 8.598 40.401 -23.951 1.00 35.33 107 TRP B O 1
ATOM 4306 N N . ALA B 1 128 ? 9.187 38.294 -23.432 1.00 34.56 108 ALA B N 1
ATOM 4307 C CA . ALA B 1 128 ? 10.495 38.711 -22.938 1.00 33.97 108 ALA B CA 1
ATOM 4308 C C . ALA B 1 128 ? 11.354 39.268 -24.070 1.00 34.82 108 ALA B C 1
ATOM 4309 O O . ALA B 1 128 ? 12.029 40.290 -23.898 1.00 33.24 108 ALA B O 1
ATOM 4311 N N . ALA B 1 129 ? 11.342 38.601 -25.229 1.00 32.29 109 ALA B N 1
ATOM 4312 C CA . ALA B 1 129 ? 12.104 39.091 -26.369 1.00 34.65 109 ALA B CA 1
ATOM 4313 C C . ALA B 1 129 ? 11.614 40.467 -26.795 1.00 38.24 109 ALA B C 1
ATOM 4314 O O . ALA B 1 129 ? 12.411 41.323 -27.198 1.00 36.47 109 ALA B O 1
ATOM 4316 N N . GLU B 1 130 ? 10.303 40.711 -26.687 1.00 39.17 110 GLU B N 1
ATOM 4317 C CA . GLU B 1 130 ? 9.757 41.985 -27.143 1.00 38.67 110 GLU B CA 1
ATOM 4318 C C . GLU B 1 130 ? 10.146 43.138 -26.228 1.00 39.37 110 GLU B C 1
ATOM 4319 O O . GLU B 1 130 ? 10.267 44.277 -26.700 1.00 43.42 110 GLU B O 1
ATOM 4325 N N . GLN B 1 131 ? 10.349 42.874 -24.932 1.00 35.03 111 GLN B N 1
ATOM 4326 C CA . GLN B 1 131 ? 10.761 43.931 -24.013 1.00 38.85 111 GLN B CA 1
ATOM 4327 C C . GLN B 1 131 ? 12.202 44.373 -24.237 1.00 39.19 111 GLN B C 1
ATOM 4328 O O . GLN B 1 131 ? 12.581 45.452 -23.776 1.00 42.67 111 GLN B O 1
ATOM 4334 N N . LEU B 1 132 ? 13.013 43.576 -24.927 1.00 39.56 112 LEU B N 1
ATOM 4335 C CA . LEU B 1 132 ? 14.447 43.826 -25.031 1.00 37.35 112 LEU B CA 1
ATOM 4336 C C . LEU B 1 132 ? 14.729 44.443 -26.390 1.00 38.60 112 LEU B C 1
ATOM 4337 O O . LEU B 1 132 ? 14.656 43.758 -27.418 1.00 38.53 112 LEU B O 1
ATOM 4342 N N . GLU B 1 133 ? 15.070 45.736 -26.382 1.00 37.28 113 GLU B N 1
ATOM 4343 C CA . GLU B 1 133 ? 15.312 46.464 -27.621 1.00 37.39 113 GLU B CA 1
ATOM 4344 C C . GLU B 1 133 ? 16.520 45.916 -28.363 1.00 38.41 113 GLU B C 1
ATOM 4345 O O . GLU B 1 133 ? 16.587 46.013 -29.592 1.00 40.41 113 GLU B O 1
ATOM 4348 N N . ASN B 1 134 ? 17.492 45.361 -27.647 1.00 38.32 114 ASN B N 1
ATOM 4349 C CA . ASN B 1 134 ? 18.719 44.889 -28.268 1.00 35.49 114 ASN B CA 1
ATOM 4350 C C . ASN B 1 134 ? 18.602 43.458 -28.786 1.00 37.50 114 ASN B C 1
ATOM 4351 O O . ASN B 1 134 ? 19.614 42.868 -29.176 1.00 38.51 114 ASN B O 1
ATOM 4356 N N . VAL B 1 135 ? 17.401 42.891 -28.798 1.00 36.46 115 VAL B N 1
ATOM 4357 C CA . VAL B 1 135 ? 17.138 41.581 -29.380 1.00 30.86 115 VAL B CA 1
ATOM 4358 C C . VAL B 1 135 ? 16.438 41.792 -30.722 1.00 36.11 115 VAL B C 1
ATOM 4359 O O . VAL B 1 135 ? 15.294 42.254 -30.774 1.00 36.24 115 VAL B O 1
ATOM 4363 N N . HIS B 1 136 ? 17.110 41.449 -31.821 1.00 36.28 116 HIS B N 1
ATOM 4364 C CA . HIS B 1 136 ? 16.642 41.779 -33.166 1.00 34.37 116 HIS B CA 1
ATOM 4365 C C . HIS B 1 136 ? 16.314 40.515 -33.944 1.00 35.06 116 HIS B C 1
ATOM 4366 O O . HIS B 1 136 ? 17.209 39.729 -34.263 1.00 38.66 116 HIS B O 1
ATOM 4373 N N . PHE B 1 137 ? 15.045 40.333 -34.281 1.00 36.57 117 PHE B N 1
ATOM 4374 C CA . PHE B 1 137 ? 14.652 39.258 -35.171 1.00 34.28 117 PHE B CA 1
ATOM 4375 C C . PHE B 1 137 ? 14.761 39.731 -36.616 1.00 32.58 117 PHE B C 1
ATOM 4376 O O . PHE B 1 137 ? 15.271 40.814 -36.898 1.00 32.21 117 PHE B O 1
ATOM 4384 N N . LYS B 1 138 ? 14.339 38.873 -37.549 1.00 35.85 118 LYS B N 1
ATOM 4385 C CA . LYS B 1 138 ? 14.518 39.120 -38.980 1.00 36.80 118 LYS B CA 1
ATOM 4386 C C . LYS B 1 138 ? 15.967 39.477 -39.302 1.00 34.84 118 LYS B C 1
ATOM 4387 O O . LYS B 1 138 ? 16.238 40.276 -40.199 1.00 38.15 118 LYS B O 1
ATOM 4393 N N . SER B 1 139 ? 16.914 38.892 -38.562 1.00 33.59 119 SER B N 1
ATOM 4394 C CA . SER B 1 139 ? 18.322 39.286 -38.621 1.00 36.28 119 SER B CA 1
ATOM 4395 C C . SER B 1 139 ? 19.182 38.032 -38.788 1.00 38.12 119 SER B C 1
ATOM 4396 O O . SER B 1 139 ? 19.487 37.331 -37.816 1.00 37.15 119 SER B O 1
ATOM 4399 N N . PHE B 1 140 ? 19.591 37.751 -40.015 1.00 37.35 120 PHE B N 1
ATOM 4400 C CA . PHE B 1 140 ? 20.382 36.565 -40.301 1.00 37.19 120 PHE B CA 1
ATOM 4401 C C . PHE B 1 140 ? 21.860 36.939 -40.279 1.00 36.79 120 PHE B C 1
ATOM 4402 O O . PHE B 1 140 ? 22.315 37.753 -41.087 1.00 35.73 120 PHE B O 1
ATOM 4410 N N . VAL B 1 141 ? 22.596 36.377 -39.325 1.00 35.44 121 VAL B N 1
ATOM 4411 C CA . VAL B 1 141 ? 24.040 36.563 -39.259 1.00 35.80 121 VAL B CA 1
ATOM 4412 C C . VAL B 1 141 ? 24.652 35.744 -40.390 1.00 36.10 121 VAL B C 1
ATOM 4413 O O . VAL B 1 141 ? 24.573 34.513 -40.377 1.00 36.98 121 VAL B O 1
ATOM 4417 N N . GLU B 1 142 ? 25.251 36.416 -41.377 1.00 37.91 122 GLU B N 1
ATOM 4418 C CA . GLU B 1 142 ? 25.801 35.720 -42.537 1.00 37.29 122 GLU B CA 1
ATOM 4419 C C . GLU B 1 142 ? 27.312 35.539 -42.490 1.00 38.97 122 GLU B C 1
ATOM 4420 O O . GLU B 1 142 ? 27.816 34.592 -43.107 1.00 39.31 122 GLU B O 1
ATOM 4423 N N . ARG B 1 143 ? 28.049 36.380 -41.759 1.00 37.11 123 ARG B N 1
ATOM 4424 C CA . ARG B 1 143 ? 29.502 36.307 -41.838 1.00 36.84 123 ARG B CA 1
ATOM 4425 C C . ARG B 1 143 ? 30.144 36.917 -40.599 1.00 39.13 123 ARG B C 1
ATOM 4426 O O . ARG B 1 143 ? 29.669 37.932 -40.077 1.00 36.46 123 ARG B O 1
ATOM 4434 N N . ILE B 1 144 ? 31.235 36.301 -40.146 1.00 37.47 124 ILE B N 1
ATOM 4435 C CA . ILE B 1 144 ? 32.017 36.805 -39.025 1.00 37.16 124 ILE B CA 1
ATOM 4436 C C . ILE B 1 144 ? 33.478 36.843 -39.424 1.00 39.12 124 ILE B C 1
ATOM 4437 O O . ILE B 1 144 ? 33.985 35.879 -40.008 1.00 40.81 124 ILE B O 1
ATOM 4442 N N . ASP B 1 145 ? 34.149 37.957 -39.115 1.00 38.09 125 ASP B N 1
ATOM 4443 C CA . ASP B 1 145 ? 35.582 38.130 -39.319 1.00 36.87 125 ASP B CA 1
ATOM 4444 C C . ASP B 1 145 ? 36.206 38.652 -38.032 1.00 40.86 125 ASP B C 1
ATOM 4445 O O . ASP B 1 145 ? 35.532 39.267 -37.200 1.00 40.20 125 ASP B O 1
ATOM 4450 N N . TYR B 1 146 ? 37.515 38.438 -37.888 1.00 38.46 126 TYR B N 1
ATOM 4451 C CA . TYR B 1 146 ? 38.232 38.829 -36.684 1.00 38.54 126 TYR B CA 1
ATOM 4452 C C . TYR B 1 146 ? 39.425 39.691 -37.061 1.00 38.37 126 TYR B C 1
ATOM 4453 O O . TYR B 1 146 ? 40.147 39.405 -38.020 1.00 37.42 126 TYR B O 1
ATOM 4462 N N . ASP B 1 147 ? 39.604 40.756 -36.308 1.00 39.23 127 ASP B N 1
ATOM 4463 C CA . ASP B 1 147 ? 40.695 41.710 -36.468 1.00 40.68 127 ASP B CA 1
ATOM 4464 C C . ASP B 1 147 ? 41.588 41.496 -35.246 1.00 41.67 127 ASP B C 1
ATOM 4465 O O . ASP B 1 147 ? 41.232 41.902 -34.138 1.00 43.13 127 ASP B O 1
ATOM 4470 N N . GLU B 1 148 ? 42.719 40.804 -35.428 1.00 44.64 128 GLU B N 1
ATOM 4471 C CA . GLU B 1 148 ? 43.552 40.485 -34.268 1.00 43.36 128 GLU B CA 1
ATOM 4472 C C . GLU B 1 148 ? 44.126 41.742 -33.631 1.00 44.35 128 GLU B C 1
ATOM 4473 O O . GLU B 1 148 ? 44.338 41.768 -32.415 1.00 46.16 128 GLU B O 1
ATOM 4475 N N . SER B 1 149 ? 44.361 42.797 -34.416 1.00 41.86 129 SER B N 1
ATOM 4476 C CA . SER B 1 149 ? 45.013 43.974 -33.851 1.00 42.41 129 SER B CA 1
ATOM 4477 C C . SER B 1 149 ? 44.110 44.687 -32.852 1.00 43.25 129 SER B C 1
ATOM 4478 O O . SER B 1 149 ? 44.598 45.255 -31.865 1.00 44.92 129 SER B O 1
ATOM 4481 N N . ARG B 1 150 ? 42.800 44.654 -33.069 1.00 42.09 130 ARG B N 1
ATOM 4482 C CA . ARG B 1 150 ? 41.860 45.312 -32.183 1.00 40.67 130 ARG B CA 1
ATOM 4483 C C . ARG B 1 150 ? 41.065 44.330 -31.346 1.00 40.88 130 ARG B C 1
ATOM 4484 O O . ARG B 1 150 ? 40.226 44.767 -30.548 1.00 40.17 130 ARG B O 1
ATOM 4492 N N . GLN B 1 151 ? 41.337 43.023 -31.483 1.00 40.04 131 GLN B N 1
ATOM 4493 C CA . GLN B 1 151 ? 40.574 41.951 -30.834 1.00 38.08 131 GLN B CA 1
ATOM 4494 C C . GLN B 1 151 ? 39.070 42.138 -31.038 1.00 39.98 131 GLN B C 1
ATOM 4495 O O . GLN B 1 151 ? 38.271 42.078 -30.097 1.00 38.08 131 GLN B O 1
ATOM 4501 N N . LEU B 1 152 ? 38.686 42.346 -32.293 1.00 39.00 132 LEU B N 1
ATOM 4502 C CA . LEU B 1 152 ? 37.318 42.685 -32.662 1.00 39.42 132 LEU B CA 1
ATOM 4503 C C . LEU B 1 152 ? 36.787 41.701 -33.691 1.00 36.91 132 LEU B C 1
ATOM 4504 O O . LEU B 1 152 ? 37.397 41.501 -34.746 1.00 36.63 132 LEU B O 1
ATOM 4509 N N . TYR B 1 153 ? 35.648 41.098 -33.382 1.00 36.35 133 TYR B N 1
ATOM 4510 C CA . TYR B 1 153 ? 34.868 40.377 -34.367 1.00 37.22 133 TYR B CA 1
ATOM 4511 C C . TYR B 1 153 ? 33.949 41.358 -35.085 1.00 37.84 133 TYR B C 1
ATOM 4512 O O . TYR B 1 153 ? 33.250 42.150 -34.442 1.00 38.78 133 TYR B O 1
ATOM 4521 N N . THR B 1 154 ? 33.963 41.320 -36.408 1.00 34.45 134 THR B N 1
ATOM 4522 C CA . THR B 1 154 ? 33.003 42.062 -37.210 1.00 38.80 134 THR B CA 1
ATOM 4523 C C . THR B 1 154 ? 31.905 41.087 -37.618 1.00 36.75 134 THR B C 1
ATOM 4524 O O . THR B 1 154 ? 32.187 40.037 -38.200 1.00 36.84 134 THR B O 1
ATOM 4528 N N . VAL B 1 155 ? 30.669 41.409 -37.266 1.00 39.78 135 VAL B N 1
ATOM 4529 C CA . VAL B 1 155 ? 29.521 40.563 -37.567 1.00 40.45 135 VAL B CA 1
ATOM 4530 C C . VAL B 1 155 ? 28.673 41.267 -38.624 1.00 39.32 135 VAL B C 1
ATOM 4531 O O . VAL B 1 155 ? 28.152 42.363 -38.383 1.00 42.35 135 VAL B O 1
ATOM 4535 N N . ARG B 1 156 ? 28.545 40.642 -39.793 1.00 41.97 136 ARG B N 1
ATOM 4536 C CA . ARG B 1 156 ? 27.663 41.111 -40.856 1.00 40.61 136 ARG B CA 1
ATOM 4537 C C . ARG B 1 156 ? 26.314 40.412 -40.725 1.00 41.31 136 ARG B C 1
ATOM 4538 O O . ARG B 1 156 ? 26.250 39.184 -40.603 1.00 38.15 136 ARG B O 1
ATOM 4546 N N . VAL B 1 157 ? 25.242 41.198 -40.713 1.00 40.10 137 VAL B N 1
ATOM 4547 C CA . VAL B 1 157 ? 23.891 40.683 -40.533 1.00 39.85 137 VAL B CA 1
ATOM 4548 C C . VAL B 1 157 ? 23.058 41.093 -41.735 1.00 40.51 137 VAL B C 1
ATOM 4549 O O . VAL B 1 157 ? 23.074 42.262 -42.136 1.00 42.90 137 VAL B O 1
ATOM 4553 N N . LYS B 1 158 ? 22.345 40.138 -42.321 1.00 40.44 138 LYS B N 1
ATOM 4554 C CA . LYS B 1 158 ? 21.340 40.458 -43.327 1.00 42.09 138 LYS B CA 1
ATOM 4555 C C . LYS B 1 158 ? 20.026 40.728 -42.598 1.00 39.23 138 LYS B C 1
ATOM 4556 O O . LYS B 1 158 ? 19.525 39.868 -41.859 1.00 38.98 138 LYS B O 1
ATOM 4558 N N . GLN B 1 159 ? 19.505 41.936 -42.760 1.00 38.50 139 GLN B N 1
ATOM 4559 C CA . GLN B 1 159 ? 18.219 42.359 -42.235 1.00 39.02 139 GLN B CA 1
ATOM 4560 C C . GLN B 1 159 ? 17.331 42.767 -43.400 1.00 40.09 139 GLN B C 1
ATOM 4561 O O . GLN B 1 159 ? 17.827 43.000 -44.510 1.00 41.00 139 GLN B O 1
ATOM 4567 N N . PRO B 1 160 ? 16.012 42.838 -43.200 1.00 39.31 140 PRO B N 1
ATOM 4568 C CA . PRO B 1 160 ? 15.135 43.114 -44.350 1.00 41.09 140 PRO B CA 1
ATOM 4569 C C . PRO B 1 160 ? 15.487 44.403 -45.074 1.00 42.01 140 PRO B C 1
ATOM 4570 O O . PRO B 1 160 ? 15.466 44.438 -46.311 1.00 39.10 140 PRO B O 1
ATOM 4574 N N . GLN B 1 161 ? 15.855 45.454 -44.344 1.00 38.71 141 GLN B N 1
ATOM 4575 C CA . GLN B 1 161 ? 16.213 46.697 -45.005 1.00 38.17 141 GLN B CA 1
ATOM 4576 C C . GLN B 1 161 ? 17.645 46.690 -45.517 1.00 41.39 141 GLN B C 1
ATOM 4577 O O . GLN B 1 161 ? 18.072 47.686 -46.112 1.00 42.01 141 GLN B O 1
ATOM 4583 N N . GLY B 1 162 ? 18.389 45.601 -45.325 1.00 38.85 142 GLY B N 1
ATOM 4584 C CA . GLY B 1 162 ? 19.717 45.505 -45.905 1.00 39.40 142 GLY B CA 1
ATOM 4585 C C . GLY B 1 162 ? 20.767 44.932 -44.975 1.00 44.06 142 GLY B C 1
ATOM 4586 O O . GLY B 1 162 ? 20.463 44.585 -43.828 1.00 44.51 142 GLY B O 1
ATOM 4587 N N . GLU B 1 163 ? 22.007 44.827 -45.457 1.00 44.99 143 GLU B N 1
ATOM 4588 C CA . GLU B 1 163 ? 23.102 44.283 -44.660 1.00 46.71 143 GLU B CA 1
ATOM 4589 C C . GLU B 1 163 ? 23.613 45.323 -43.666 1.00 47.33 143 GLU B C 1
ATOM 4590 O O . GLU B 1 163 ? 23.606 46.530 -43.934 1.00 48.48 143 GLU B O 1
ATOM 4592 N N . MET B 1 164 ? 24.048 44.843 -42.500 1.00 52.52 144 MET B N 1
ATOM 4593 C CA . MET B 1 164 ? 24.553 45.707 -41.443 1.00 50.19 144 MET B CA 1
ATOM 4594 C C . MET B 1 164 ? 25.789 45.076 -40.815 1.00 50.07 144 MET B C 1
ATOM 4595 O O . MET B 1 164 ? 25.992 43.865 -40.874 1.00 51.93 144 MET B O 1
ATOM 4600 N N . LYS B 1 165 ? 26.607 45.923 -40.199 1.00 48.46 145 LYS B N 1
ATOM 4601 C CA . LYS B 1 165 ? 27.872 45.546 -39.583 1.00 44.62 145 LYS B CA 1
ATOM 4602 C C . LYS B 1 165 ? 27.843 45.978 -38.127 1.00 44.25 145 LYS B C 1
ATOM 4603 O O . LYS B 1 165 ? 27.487 47.126 -37.835 1.00 42.82 145 LYS B O 1
ATOM 4606 N N . VAL B 1 166 ? 28.220 45.069 -37.220 1.00 37.03 146 VAL B N 1
ATOM 4607 C CA . VAL B 1 166 ? 28.539 45.436 -35.847 1.00 38.49 146 VAL B CA 1
ATOM 4608 C C . VAL B 1 166 ? 29.885 44.828 -35.471 1.00 39.21 146 VAL B C 1
ATOM 4609 O O . VAL B 1 166 ? 30.307 43.807 -36.023 1.00 38.79 146 VAL B O 1
ATOM 4613 N N . VAL B 1 167 ? 30.558 45.461 -34.519 1.00 37.00 147 VAL B N 1
ATOM 4614 C CA . VAL B 1 167 ? 31.819 44.951 -33.999 1.00 36.00 147 VAL B CA 1
ATOM 4615 C C . VAL B 1 167 ? 31.629 44.620 -32.523 1.00 37.20 147 VAL B C 1
ATOM 4616 O O . VAL B 1 167 ? 30.788 45.215 -31.839 1.00 34.82 147 VAL B O 1
ATOM 4620 N N . THR B 1 168 ? 32.399 43.645 -32.037 1.00 34.72 148 THR B N 1
ATOM 4621 C CA . THR B 1 168 ? 32.183 43.160 -30.683 1.00 34.30 148 THR B CA 1
ATOM 4622 C C . THR B 1 168 ? 33.422 42.430 -30.174 1.00 33.59 148 THR B C 1
ATOM 4623 O O . THR B 1 168 ? 34.217 41.898 -30.955 1.00 34.02 148 THR B O 1
ATOM 4627 N N . LYS B 1 169 ? 33.564 42.411 -28.846 1.00 32.16 149 LYS B N 1
ATOM 4628 C CA . LYS B 1 169 ? 34.676 41.715 -28.204 1.00 34.01 149 LYS B CA 1
ATOM 4629 C C . LYS B 1 169 ? 34.418 40.216 -28.102 1.00 35.81 149 LYS B C 1
ATOM 4630 O O . LYS B 1 169 ? 35.346 39.418 -28.275 1.00 37.84 149 LYS B O 1
ATOM 4636 N N . ASN B 1 170 ? 33.167 39.818 -27.828 1.00 34.23 150 ASN B N 1
ATOM 4637 C CA . ASN B 1 170 ? 32.796 38.422 -27.627 1.00 34.41 150 ASN B CA 1
ATOM 4638 C C . ASN B 1 170 ? 31.591 38.050 -28.475 1.00 34.22 150 ASN B C 1
ATOM 4639 O O . ASN B 1 170 ? 30.673 38.860 -28.660 1.00 34.61 150 ASN B O 1
ATOM 4644 N N . LEU B 1 171 ? 31.611 36.816 -28.976 1.00 35.82 151 LEU B N 1
ATOM 4645 C CA . LEU B 1 171 ? 30.490 36.157 -29.639 1.00 33.53 151 LEU B CA 1
ATOM 4646 C C . LEU B 1 171 ? 29.922 35.099 -28.715 1.00 33.48 151 LEU B C 1
ATOM 4647 O O . LEU B 1 171 ? 30.677 34.410 -28.027 1.00 32.89 151 LEU B O 1
ATOM 4652 N N . VAL B 1 172 ? 28.603 34.936 -28.739 1.00 32.35 152 VAL B N 1
ATOM 4653 C CA . VAL B 1 172 ? 27.949 33.800 -28.101 1.00 32.67 152 VAL B CA 1
ATOM 4654 C C . VAL B 1 172 ? 27.041 33.155 -29.148 1.00 32.80 152 VAL B C 1
ATOM 4655 O O . VAL B 1 172 ? 26.063 33.771 -29.607 1.00 33.78 152 VAL B O 1
ATOM 4659 N N . LEU B 1 173 ? 27.392 31.934 -29.552 1.00 32.88 153 LEU B N 1
ATOM 4660 C CA . LEU B 1 173 ? 26.672 31.164 -30.571 1.00 32.29 153 LEU B CA 1
ATOM 4661 C C . LEU B 1 173 ? 25.515 30.416 -29.937 1.00 33.52 153 LEU B C 1
ATOM 4662 O O . LEU B 1 173 ? 25.728 29.510 -29.120 1.00 34.56 153 LEU B O 1
ATOM 4667 N N . GLY B 1 174 ? 24.301 30.761 -30.336 1.00 31.22 154 GLY B N 1
ATOM 4668 C CA . GLY B 1 174 ? 23.134 30.036 -29.901 1.00 30.77 154 GLY B CA 1
ATOM 4669 C C . GLY B 1 174 ? 22.238 29.729 -31.079 1.00 33.85 154 GLY B C 1
ATOM 4670 O O . GLY B 1 174 ? 21.079 30.155 -31.115 1.00 31.40 154 GLY B O 1
ATOM 4671 N N . THR B 1 175 ? 22.769 28.998 -32.059 1.00 32.75 155 THR B N 1
ATOM 4672 C CA . THR B 1 175 ? 22.041 28.759 -33.295 1.00 32.66 155 THR B CA 1
ATOM 4673 C C . THR B 1 175 ? 21.206 27.490 -33.238 1.00 34.53 155 THR B C 1
ATOM 4674 O O . THR B 1 175 ? 20.525 27.168 -34.218 1.00 32.80 155 THR B O 1
ATOM 4678 N N . GLY B 1 176 ? 21.200 26.804 -32.093 1.00 32.51 156 GLY B N 1
ATOM 4679 C CA . GLY B 1 176 ? 20.279 25.711 -31.868 1.00 32.23 156 GLY B CA 1
ATOM 4680 C C . GLY B 1 176 ? 20.584 24.508 -32.743 1.00 33.43 156 GLY B C 1
ATOM 4681 O O . GLY B 1 176 ? 21.718 24.278 -33.170 1.00 32.45 156 GLY B O 1
ATOM 4682 N N . THR B 1 177 ? 19.536 23.733 -33.012 1.00 34.34 157 THR B N 1
ATOM 4683 C CA . THR B 1 177 ? 19.623 22.488 -33.759 1.00 33.61 157 THR B CA 1
ATOM 4684 C C . THR B 1 177 ? 18.440 22.403 -34.709 1.00 34.30 157 THR B C 1
ATOM 4685 O O . THR B 1 177 ? 17.428 23.083 -34.525 1.00 35.24 157 THR B O 1
ATOM 4689 N N . THR B 1 178 ? 18.561 21.523 -35.697 1.00 32.82 158 THR B N 1
ATOM 4690 C CA . THR B 1 178 ? 17.608 21.400 -36.786 1.00 30.74 158 THR B CA 1
ATOM 4691 C C . THR B 1 178 ? 17.328 19.930 -37.053 1.00 37.29 158 THR B C 1
ATOM 4692 O O . THR B 1 178 ? 18.165 19.068 -36.760 1.00 35.56 158 THR B O 1
ATOM 4696 N N . PRO B 1 179 ? 16.167 19.615 -37.635 1.00 36.01 159 PRO B N 1
ATOM 4697 C CA . PRO B 1 179 ? 15.808 18.210 -37.851 1.00 36.56 159 PRO B CA 1
ATOM 4698 C C . PRO B 1 179 ? 16.820 17.500 -38.728 1.00 37.83 159 PRO B C 1
ATOM 4699 O O . PRO B 1 179 ? 17.372 18.077 -39.668 1.00 37.83 159 PRO B O 1
ATOM 4703 N N . ILE B 1 180 ? 17.045 16.232 -38.413 1.00 35.35 160 ILE B N 1
ATOM 4704 C CA . ILE B 1 180 ? 17.859 15.364 -39.250 1.00 39.18 160 ILE B CA 1
ATOM 4705 C C . ILE B 1 180 ? 17.011 14.888 -40.422 1.00 43.51 160 ILE B C 1
ATOM 4706 O O . ILE B 1 180 ? 15.870 14.446 -40.242 1.00 39.57 160 ILE B O 1
ATOM 4711 N N . THR B 1 181 ? 17.553 14.997 -41.628 1.00 42.81 161 THR B N 1
ATOM 4712 C CA . THR B 1 181 ? 16.941 14.394 -42.808 1.00 43.02 161 THR B CA 1
ATOM 4713 C C . THR B 1 181 ? 18.003 13.596 -43.542 1.00 47.53 161 THR B C 1
ATOM 4714 O O . THR B 1 181 ? 18.906 14.199 -44.162 1.00 49.50 161 THR B O 1
ATOM 4718 N N . PRO B 1 182 ? 17.944 12.266 -43.487 1.00 46.96 162 PRO B N 1
ATOM 4719 C CA . PRO B 1 182 ? 18.920 11.440 -44.204 1.00 48.15 162 PRO B CA 1
ATOM 4720 C C . PRO B 1 182 ? 18.992 11.803 -45.679 1.00 48.68 162 PRO B C 1
ATOM 4721 O O . PRO B 1 182 ? 18.000 12.207 -46.290 1.00 48.79 162 PRO B O 1
ATOM 4725 N N . LYS B 1 183 ? 20.184 11.625 -46.253 1.00 52.68 163 LYS B N 1
ATOM 4726 C CA . LYS B 1 183 ? 20.373 11.926 -47.666 1.00 50.70 163 LYS B CA 1
ATOM 4727 C C . LYS B 1 183 ? 19.476 11.062 -48.538 1.00 48.13 163 LYS B C 1
ATOM 4728 O O . LYS B 1 183 ? 18.956 11.545 -49.550 1.00 47.79 163 LYS B O 1
ATOM 4731 N N . PHE B 1 184 ? 19.230 9.803 -48.147 1.00 49.29 164 PHE B N 1
ATOM 4732 C CA . PHE B 1 184 ? 18.334 8.989 -48.968 1.00 47.88 164 PHE B CA 1
ATOM 4733 C C . PHE B 1 184 ? 16.874 9.430 -48.867 1.00 49.94 164 PHE B C 1
ATOM 4734 O O . PHE B 1 184 ? 16.056 8.961 -49.660 1.00 52.14 164 PHE B O 1
ATOM 4742 N N . CYS B 1 185 ? 16.534 10.335 -47.945 1.00 49.00 165 CYS B N 1
ATOM 4743 C CA . CYS B 1 185 ? 15.174 10.840 -47.809 1.00 50.98 165 CYS B CA 1
ATOM 4744 C C . CYS B 1 185 ? 14.958 12.198 -48.469 1.00 52.44 165 CYS B C 1
ATOM 4745 O O . CYS B 1 185 ? 13.824 12.688 -48.488 1.00 49.96 165 CYS B O 1
ATOM 4748 N N . GLN B 1 186 ? 16.003 12.822 -48.994 1.00 57.11 166 GLN B N 1
ATOM 4749 C CA . GLN B 1 186 ? 15.823 14.104 -49.655 1.00 57.62 166 GLN B CA 1
ATOM 4750 C C . GLN B 1 186 ? 15.234 13.905 -51.047 1.00 57.92 166 GLN B C 1
ATOM 4751 O O . GLN B 1 186 ? 15.201 12.795 -51.585 1.00 60.78 166 GLN B O 1
ATOM 4757 N N . GLY B 1 187 ? 14.759 15.001 -51.629 1.00 56.79 167 GLY B N 1
ATOM 4758 C CA . GLY B 1 187 ? 14.274 14.968 -52.992 1.00 58.58 167 GLY B CA 1
ATOM 4759 C C . GLY B 1 187 ? 12.870 14.442 -53.181 1.00 60.44 167 GLY B C 1
ATOM 4760 O O . GLY B 1 187 ? 12.481 14.170 -54.325 1.00 59.26 167 GLY B O 1
ATOM 4761 N N . TYR B 1 188 ? 12.097 14.281 -52.105 1.00 58.06 168 TYR B N 1
ATOM 4762 C CA . TYR B 1 188 ? 10.677 13.934 -52.192 1.00 56.87 168 TYR B CA 1
ATOM 4763 C C . TYR B 1 188 ? 9.867 14.950 -51.405 1.00 57.39 168 TYR B C 1
ATOM 4764 O O . TYR B 1 188 ? 9.182 14.606 -50.436 1.00 56.27 168 TYR B O 1
ATOM 4773 N N . PRO B 1 189 ? 9.906 16.221 -51.810 1.00 61.69 169 PRO B N 1
ATOM 4774 C CA . PRO B 1 189 ? 9.322 17.265 -50.957 1.00 59.53 169 PRO B CA 1
ATOM 4775 C C . PRO B 1 189 ? 7.822 17.127 -50.795 1.00 58.91 169 PRO B C 1
ATOM 4776 O O . PRO B 1 189 ? 7.280 17.541 -49.762 1.00 60.08 169 PRO B O 1
ATOM 4780 N N . GLU B 1 190 ? 7.138 16.541 -51.776 1.00 55.60 170 GLU B N 1
ATOM 4781 C CA . GLU B 1 190 ? 5.688 16.456 -51.705 1.00 56.21 170 GLU B CA 1
ATOM 4782 C C . GLU B 1 190 ? 5.231 15.389 -50.713 1.00 57.91 170 GLU B C 1
ATOM 4783 O O . GLU B 1 190 ? 4.175 15.540 -50.090 1.00 56.24 170 GLU B O 1
ATOM 4785 N N . GLN B 1 191 ? 6.010 14.316 -50.538 1.00 54.65 171 GLN B N 1
ATOM 4786 C CA . GLN B 1 191 ? 5.565 13.171 -49.756 1.00 52.44 171 GLN B CA 1
ATOM 4787 C C . GLN B 1 191 ? 6.303 12.972 -48.440 1.00 48.05 171 GLN B C 1
ATOM 4788 O O . GLN B 1 191 ? 5.749 12.345 -47.534 1.00 46.34 171 GLN B O 1
ATOM 4794 N N . ILE B 1 192 ? 7.523 13.473 -48.307 1.00 47.99 172 ILE B N 1
ATOM 4795 C CA . ILE B 1 192 ? 8.313 13.302 -47.097 1.00 45.22 172 ILE B CA 1
ATOM 4796 C C . ILE B 1 192 ? 8.450 14.652 -46.420 1.00 45.02 172 ILE B C 1
ATOM 4797 O O . ILE B 1 192 ? 8.902 15.618 -47.044 1.00 47.04 172 ILE B O 1
ATOM 4802 N N . GLN B 1 193 ? 8.060 14.723 -45.148 1.00 43.78 173 GLN B N 1
ATOM 4803 C CA . GLN B 1 193 ? 8.186 15.956 -44.383 1.00 40.37 173 GLN B CA 1
ATOM 4804 C C . GLN B 1 193 ? 8.749 15.650 -43.009 1.00 40.78 173 GLN B C 1
ATOM 4805 O O . GLN B 1 193 ? 8.680 14.521 -42.509 1.00 40.95 173 GLN B O 1
ATOM 4811 N N . SER B 1 194 ? 9.329 16.681 -42.414 1.00 34.22 174 SER B N 1
ATOM 4812 C CA . SER B 1 194 ? 9.873 16.562 -41.080 1.00 36.23 174 SER B CA 1
ATOM 4813 C C . SER B 1 194 ? 8.772 16.730 -40.048 1.00 36.10 174 SER B C 1
ATOM 4814 O O . SER B 1 194 ? 7.834 17.516 -40.231 1.00 33.38 174 SER B O 1
ATOM 4817 N N . SER B 1 195 ? 8.900 15.977 -38.949 1.00 33.61 175 SER B N 1
ATOM 4818 C CA . SER B 1 195 ? 8.035 16.191 -37.789 1.00 33.89 175 SER B CA 1
ATOM 4819 C C . SER B 1 195 ? 7.959 17.665 -37.393 1.00 35.83 175 SER B C 1
ATOM 4820 O O . SER B 1 195 ? 6.941 18.106 -36.847 1.00 34.96 175 SER B O 1
ATOM 4823 N N . ALA B 1 196 ? 9.026 18.438 -37.645 1.00 36.17 176 ALA B N 1
ATOM 4824 C CA . ALA B 1 196 ? 9.078 19.818 -37.180 1.00 34.51 176 ALA B CA 1
ATOM 4825 C C . ALA B 1 196 ? 8.037 20.689 -37.861 1.00 35.49 176 ALA B C 1
ATOM 4826 O O . ALA B 1 196 ? 7.669 21.740 -37.318 1.00 35.89 176 ALA B O 1
ATOM 4828 N N . ASP B 1 197 ? 7.538 20.261 -39.017 1.00 32.62 177 ASP B N 1
ATOM 4829 C CA . ASP B 1 197 ? 6.555 21.008 -39.788 1.00 35.96 177 ASP B CA 1
ATOM 4830 C C . ASP B 1 197 ? 5.188 20.332 -39.773 1.00 35.36 177 ASP B C 1
ATOM 4831 O O . ASP B 1 197 ? 4.374 20.544 -40.676 1.00 34.01 177 ASP B O 1
ATOM 4836 N N . TYR B 1 198 ? 4.929 19.544 -38.721 1.00 33.01 178 TYR B N 1
ATOM 4837 C CA . TYR B 1 198 ? 3.749 18.691 -38.667 1.00 34.79 178 TYR B CA 1
ATOM 4838 C C . TYR B 1 198 ? 2.456 19.486 -38.808 1.00 35.15 178 TYR B C 1
ATOM 4839 O O . TYR B 1 198 ? 1.575 19.121 -39.597 1.00 36.82 178 TYR B O 1
ATOM 4848 N N . LEU B 1 199 ? 2.301 20.556 -38.025 1.00 34.48 179 LEU B N 1
ATOM 4849 C CA . LEU B 1 199 ? 1.042 21.290 -38.064 1.00 31.88 179 LEU B CA 1
ATOM 4850 C C . LEU B 1 199 ? 0.826 21.944 -39.411 1.00 34.48 179 LEU B C 1
ATOM 4851 O O . LEU B 1 199 ? -0.318 22.164 -39.808 1.00 36.35 179 LEU B O 1
ATOM 4856 N N . ARG B 1 200 ? 1.903 22.258 -40.126 1.00 36.60 180 ARG B N 1
ATOM 4857 C CA . ARG B 1 200 ? 1.757 22.856 -41.444 1.00 38.62 180 ARG B CA 1
ATOM 4858 C C . ARG B 1 200 ? 1.099 21.879 -42.412 1.00 41.87 180 ARG B C 1
ATOM 4859 O O . ARG B 1 200 ? 0.434 22.305 -43.361 1.00 44.89 180 ARG B O 1
ATOM 4862 N N . HIS B 1 201 ? 1.255 20.572 -42.185 1.00 39.82 181 HIS B N 1
ATOM 4863 C CA . HIS B 1 201 ? 0.769 19.568 -43.126 1.00 39.97 181 HIS B CA 1
ATOM 4864 C C . HIS B 1 201 ? -0.366 18.700 -42.596 1.00 40.13 181 HIS B C 1
ATOM 4865 O O . HIS B 1 201 ? -0.959 17.961 -43.387 1.00 41.30 181 HIS B O 1
ATOM 4872 N N . LYS B 1 202 ? -0.692 18.775 -41.297 1.00 39.12 182 LYS B N 1
ATOM 4873 C CA . LYS B 1 202 ? -1.702 17.880 -40.726 1.00 36.63 182 LYS B CA 1
ATOM 4874 C C . LYS B 1 202 ? -3.008 17.894 -41.520 1.00 39.35 182 LYS B C 1
ATOM 4875 O O . LYS B 1 202 ? -3.632 16.847 -41.719 1.00 39.85 182 LYS B O 1
ATOM 4881 N N . LYS B 1 203 ? -3.437 19.068 -41.996 1.00 41.30 183 LYS B N 1
ATOM 4882 C CA . LYS B 1 203 ? -4.700 19.118 -42.724 1.00 42.79 183 LYS B CA 1
ATOM 4883 C C . LYS B 1 203 ? -4.632 18.247 -43.968 1.00 39.01 183 LYS B C 1
ATOM 4884 O O . LYS B 1 203 ? -5.546 17.459 -44.231 1.00 42.36 183 LYS B O 1
ATOM 4890 N N . ASP B 1 204 ? -3.541 18.350 -44.726 1.00 39.09 184 ASP B N 1
ATOM 4891 C CA . ASP B 1 204 ? -3.333 17.434 -45.847 1.00 42.51 184 ASP B CA 1
ATOM 4892 C C . ASP B 1 204 ? -3.282 15.991 -45.372 1.00 42.00 184 ASP B C 1
ATOM 4893 O O . ASP B 1 204 ? -3.893 15.104 -45.982 1.00 38.84 184 ASP B O 1
ATOM 4898 N N . TYR B 1 205 ? -2.549 15.742 -44.282 1.00 38.67 185 TYR B N 1
ATOM 4899 C CA . TYR B 1 205 ? -2.382 14.384 -43.780 1.00 40.56 185 TYR B CA 1
ATOM 4900 C C . TYR B 1 205 ? -3.722 13.691 -43.534 1.00 39.59 185 TYR B C 1
ATOM 4901 O O . TYR B 1 205 ? -3.887 12.507 -43.857 1.00 38.14 185 TYR B O 1
ATOM 4910 N N . LEU B 1 206 ? -4.698 14.415 -42.979 1.00 38.66 186 LEU B N 1
ATOM 4911 C CA . LEU B 1 206 ? -5.957 13.780 -42.606 1.00 38.30 186 LEU B CA 1
ATOM 4912 C C . LEU B 1 206 ? -6.698 13.178 -43.798 1.00 41.74 186 LEU B C 1
ATOM 4913 O O . LEU B 1 206 ? -7.571 12.323 -43.598 1.00 37.47 186 LEU B O 1
ATOM 4918 N N . THR B 1 207 ? -6.387 13.598 -45.027 1.00 38.68 187 THR B N 1
ATOM 4919 C CA . THR B 1 207 ? -7.110 13.121 -46.201 1.00 41.52 187 THR B CA 1
ATOM 4920 C C . THR B 1 207 ? -6.456 11.915 -46.845 1.00 42.26 187 THR B C 1
ATOM 4921 O O . THR B 1 207 ? -6.984 11.395 -47.833 1.00 44.62 187 THR B O 1
ATOM 4925 N N . LYS B 1 208 ? -5.317 11.482 -46.326 1.00 41.91 188 LYS B N 1
ATOM 4926 C CA . LYS B 1 208 ? -4.524 10.436 -46.948 1.00 42.49 188 LYS B CA 1
ATOM 4927 C C . LYS B 1 208 ? -5.032 9.058 -46.554 1.00 37.59 188 LYS B C 1
ATOM 4928 O O . LYS B 1 208 ? -5.748 8.892 -45.566 1.00 38.44 188 LYS B O 1
ATOM 4934 N N . LYS B 1 209 ? -4.650 8.063 -47.355 1.00 39.99 189 LYS B N 1
ATOM 4935 C CA . LYS B 1 209 ? -4.948 6.667 -47.053 1.00 39.45 189 LYS B CA 1
ATOM 4936 C C . LYS B 1 209 ? -3.948 6.034 -46.091 1.00 40.53 189 LYS B C 1
ATOM 4937 O O . LYS B 1 209 ? -4.290 5.053 -45.421 1.00 40.54 189 LYS B O 1
ATOM 4940 N N . SER B 1 210 ? -2.727 6.555 -46.000 1.00 36.96 190 SER B N 1
ATOM 4941 C CA . SER B 1 210 ? -1.736 5.949 -45.122 1.00 37.75 190 SER B CA 1
ATOM 4942 C C . SER B 1 210 ? -0.702 6.983 -44.703 1.00 37.32 190 SER B C 1
ATOM 4943 O O . SER B 1 210 ? -0.248 7.793 -45.517 1.00 35.92 190 SER B O 1
ATOM 4946 N N . ILE B 1 211 ? -0.321 6.919 -43.431 1.00 37.66 191 ILE B N 1
ATOM 4947 C CA . ILE B 1 211 ? 0.630 7.829 -42.809 1.00 36.51 191 ILE B CA 1
ATOM 4948 C C . ILE B 1 211 ? 1.614 6.991 -42.009 1.00 35.19 191 ILE B C 1
ATOM 4949 O O . ILE B 1 211 ? 1.207 6.233 -41.125 1.00 34.43 191 ILE B O 1
ATOM 4954 N N . THR B 1 212 ? 2.905 7.158 -42.285 1.00 36.62 192 THR B N 1
ATOM 4955 C CA . THR B 1 212 ? 3.956 6.428 -41.588 1.00 35.92 192 THR B CA 1
ATOM 4956 C C . THR B 1 212 ? 4.852 7.425 -40.873 1.00 33.82 192 THR B C 1
ATOM 4957 O O . THR B 1 212 ? 5.409 8.327 -41.504 1.00 36.18 192 THR B O 1
ATOM 4961 N N . ILE B 1 213 ? 4.981 7.265 -39.565 1.00 32.21 193 ILE B N 1
ATOM 4962 C CA . ILE B 1 213 ? 5.895 8.059 -38.757 1.00 31.96 193 ILE B CA 1
ATOM 4963 C C . ILE B 1 213 ? 7.123 7.209 -38.501 1.00 34.26 193 ILE B C 1
ATOM 4964 O O . ILE B 1 213 ? 6.997 6.035 -38.131 1.00 33.98 193 ILE B O 1
ATOM 4969 N N . VAL B 1 214 ? 8.309 7.779 -38.691 1.00 34.69 194 VAL B N 1
ATOM 4970 C CA . VAL B 1 214 ? 9.548 7.063 -38.413 1.00 32.94 194 VAL B CA 1
ATOM 4971 C C . VAL B 1 214 ? 10.303 7.796 -37.312 1.00 37.13 194 VAL B C 1
ATOM 4972 O O . VAL B 1 214 ? 10.618 8.987 -37.451 1.00 34.91 194 VAL B O 1
ATOM 4976 N N . GLY B 1 215 ? 10.592 7.081 -36.222 1.00 32.84 195 GLY B N 1
ATOM 4977 C CA . GLY B 1 215 ? 11.229 7.669 -35.062 1.00 33.88 195 GLY B CA 1
ATOM 4978 C C . GLY B 1 215 ? 10.342 7.667 -33.833 1.00 34.27 195 GLY B C 1
ATOM 4979 O O . GLY B 1 215 ? 9.238 8.216 -33.849 1.00 34.51 195 GLY B O 1
ATOM 4980 N N . GLY B 1 216 ? 10.804 7.043 -32.758 1.00 36.94 196 GLY B N 1
ATOM 4981 C CA . GLY B 1 216 ? 9.938 6.832 -31.621 1.00 34.39 196 GLY B CA 1
ATOM 4982 C C . GLY B 1 216 ? 10.239 7.745 -30.451 1.00 35.65 196 GLY B C 1
ATOM 4983 O O . GLY B 1 216 ? 9.955 7.393 -29.305 1.00 36.51 196 GLY B O 1
ATOM 4984 N N . GLY B 1 217 ? 10.833 8.904 -30.712 1.00 33.07 197 GLY B N 1
ATOM 4985 C CA . GLY B 1 217 ? 11.052 9.892 -29.681 1.00 35.19 197 GLY B CA 1
ATOM 4986 C C . GLY B 1 217 ? 9.782 10.672 -29.390 1.00 34.74 197 GLY B C 1
ATOM 4987 O O . GLY B 1 217 ? 8.685 10.335 -29.840 1.00 35.29 197 GLY B O 1
ATOM 4988 N N . GLN B 1 218 ? 9.944 11.747 -28.614 1.00 34.79 198 GLN B N 1
ATOM 4989 C CA . GLN B 1 218 ? 8.778 12.516 -28.198 1.00 34.99 198 GLN B CA 1
ATOM 4990 C C . GLN B 1 218 ? 8.088 13.171 -29.389 1.00 34.11 198 GLN B C 1
ATOM 4991 O O . GLN B 1 218 ? 6.861 13.299 -29.404 1.00 32.12 198 GLN B O 1
ATOM 4997 N N . SER B 1 219 ? 8.859 13.604 -30.391 1.00 34.62 199 SER B N 1
ATOM 4998 C CA . SER B 1 219 ? 8.247 14.204 -31.571 1.00 33.39 199 SER B CA 1
ATOM 4999 C C . SER B 1 219 ? 7.332 13.209 -32.255 1.00 33.28 199 SER B C 1
ATOM 5000 O O . SER B 1 219 ? 6.164 13.511 -32.522 1.00 33.20 199 SER B O 1
ATOM 5003 N N . GLY B 1 220 ? 7.851 12.010 -32.546 1.00 33.44 200 GLY B N 1
ATOM 5004 C CA . GLY B 1 220 ? 7.026 11.001 -33.188 1.00 30.90 200 GLY B CA 1
ATOM 5005 C C . GLY B 1 220 ? 5.847 10.592 -32.327 1.00 31.58 200 GLY B C 1
ATOM 5006 O O . GLY B 1 220 ? 4.746 10.376 -32.830 1.00 32.50 200 GLY B O 1
ATOM 5007 N N . ALA B 1 221 ? 6.058 10.498 -31.012 1.00 31.62 201 ALA B N 1
ATOM 5008 C CA . ALA B 1 221 ? 4.979 10.082 -30.122 1.00 33.36 201 ALA B CA 1
ATOM 5009 C C . ALA B 1 221 ? 3.826 11.078 -30.137 1.00 33.67 201 ALA B C 1
ATOM 5010 O O . ALA B 1 221 ? 2.650 10.685 -30.170 1.00 33.14 201 ALA B O 1
ATOM 5012 N N . GLU B 1 222 ? 4.143 12.376 -30.118 1.00 33.36 202 GLU B N 1
ATOM 5013 C CA . GLU B 1 222 ? 3.092 13.382 -30.098 1.00 34.27 202 GLU B CA 1
ATOM 5014 C C . GLU B 1 222 ? 2.336 13.387 -31.411 1.00 31.08 202 GLU B C 1
ATOM 5015 O O . GLU B 1 222 ? 1.114 13.555 -31.431 1.00 30.42 202 GLU B O 1
ATOM 5021 N N . ILE B 1 223 ? 3.051 13.213 -32.519 1.00 31.24 203 ILE B N 1
ATOM 5022 C CA . ILE B 1 223 ? 2.388 13.137 -33.813 1.00 33.23 203 ILE B CA 1
ATOM 5023 C C . ILE B 1 223 ? 1.521 11.885 -33.881 1.00 34.29 203 ILE B C 1
ATOM 5024 O O . ILE B 1 223 ? 0.389 11.916 -34.387 1.00 35.22 203 ILE B O 1
ATOM 5029 N N . TYR B 1 224 ? 2.028 10.771 -33.350 1.00 31.61 204 TYR B N 1
ATOM 5030 C CA . TYR B 1 224 ? 1.265 9.533 -33.375 1.00 31.01 204 TYR B CA 1
ATOM 5031 C C . TYR B 1 224 ? 0.002 9.658 -32.537 1.00 31.02 204 TYR B C 1
ATOM 5032 O O . TYR B 1 224 ? -1.086 9.290 -32.981 1.00 31.52 204 TYR B O 1
ATOM 5041 N N . TYR B 1 225 ? 0.129 10.176 -31.315 1.00 30.80 205 TYR B N 1
ATOM 5042 C CA . TYR B 1 225 ? -1.050 10.401 -30.489 1.00 32.49 205 TYR B CA 1
ATOM 5043 C C . TYR B 1 225 ? -2.034 11.331 -31.177 1.00 35.65 205 TYR B C 1
ATOM 5044 O O . TYR B 1 225 ? -3.251 11.115 -31.125 1.00 35.13 205 TYR B O 1
ATOM 5053 N N . ASP B 1 226 ? -1.526 12.388 -31.812 1.00 33.82 206 ASP B N 1
ATOM 5054 C CA . ASP B 1 226 ? -2.417 13.360 -32.435 1.00 33.04 206 ASP B CA 1
ATOM 5055 C C . ASP B 1 226 ? -3.201 12.727 -33.572 1.00 33.47 206 ASP B C 1
ATOM 5056 O O . ASP B 1 226 ? -4.415 12.923 -33.681 1.00 33.89 206 ASP B O 1
ATOM 5061 N N . LEU B 1 227 ? -2.528 11.946 -34.423 1.00 37.43 207 LEU B N 1
ATOM 5062 C CA . LEU B 1 227 ? -3.229 11.269 -35.513 1.00 33.21 207 LEU B CA 1
ATOM 5063 C C . LEU B 1 227 ? -4.115 10.144 -34.991 1.00 35.46 207 LEU B C 1
ATOM 5064 O O . LEU B 1 227 ? -5.223 9.930 -35.500 1.00 34.64 207 LEU B O 1
ATOM 5069 N N . LEU B 1 228 ? -3.652 9.423 -33.966 1.00 34.54 208 LEU B N 1
ATOM 5070 C CA . LEU B 1 228 ? -4.465 8.352 -33.399 1.00 33.45 208 LEU B CA 1
ATOM 5071 C C . LEU B 1 228 ? -5.777 8.896 -32.847 1.00 36.88 208 LEU B C 1
ATOM 5072 O O . LEU B 1 228 ? -6.834 8.282 -33.030 1.00 36.90 208 LEU B O 1
ATOM 5077 N N . SER B 1 229 ? -5.733 10.070 -32.201 1.00 35.84 209 SER B N 1
ATOM 5078 C CA . SER B 1 229 ? -6.939 10.678 -31.630 1.00 38.26 209 SER B CA 1
ATOM 5079 C C . SER B 1 229 ? -8.027 10.908 -32.671 1.00 38.95 209 SER B C 1
ATOM 5080 O O . SER B 1 229 ? -9.212 10.925 -32.331 1.00 35.39 209 SER B O 1
ATOM 5083 N N . GLU B 1 230 ? -7.655 11.113 -33.932 1.00 39.04 210 GLU B N 1
ATOM 5084 C CA . GLU B 1 230 ? -8.611 11.501 -34.960 1.00 40.08 210 GLU B CA 1
ATOM 5085 C C . GLU B 1 230 ? -8.845 10.398 -35.983 1.00 40.26 210 GLU B C 1
ATOM 5086 O O . GLU B 1 230 ? -9.568 10.614 -36.962 1.00 40.97 210 GLU B O 1
ATOM 5092 N N . ILE B 1 231 ? -8.281 9.210 -35.752 1.00 37.21 211 ILE B N 1
ATOM 5093 C CA . ILE B 1 231 ? -8.232 8.168 -36.774 1.00 40.64 211 ILE B CA 1
ATOM 5094 C C . ILE B 1 231 ? -9.625 7.683 -37.156 1.00 39.30 211 ILE B C 1
ATOM 5095 O O . ILE B 1 231 ? -9.851 7.237 -38.289 1.00 37.53 211 ILE B O 1
ATOM 5100 N N . ASP B 1 232 ? -10.578 7.766 -36.235 1.00 40.89 212 ASP B N 1
ATOM 5101 C CA . ASP B 1 232 ? -11.920 7.288 -36.520 1.00 43.96 212 ASP B CA 1
ATOM 5102 C C . ASP B 1 232 ? -12.683 8.209 -37.457 1.00 42.55 212 ASP B C 1
ATOM 5103 O O . ASP B 1 232 ? -13.622 7.754 -38.113 1.00 42.10 212 ASP B O 1
ATOM 5108 N N . GLN B 1 233 ? -12.298 9.478 -37.536 1.00 40.62 213 GLN B N 1
ATOM 5109 C CA . GLN B 1 233 ? -12.975 10.449 -38.380 1.00 43.12 213 GLN B CA 1
ATOM 5110 C C . GLN B 1 233 ? -12.393 10.510 -39.783 1.00 42.09 213 GLN B C 1
ATOM 5111 O O . GLN B 1 233 ? -12.842 11.330 -40.589 1.00 41.57 213 GLN B O 1
ATOM 5117 N N . HIS B 1 234 ? -11.399 9.686 -40.089 1.00 39.91 214 HIS B N 1
ATOM 5118 C CA . HIS B 1 234 ? -10.760 9.718 -41.397 1.00 40.28 214 HIS B CA 1
ATOM 5119 C C . HIS B 1 234 ? -10.518 8.285 -41.856 1.00 39.52 214 HIS B C 1
ATOM 5120 O O . HIS B 1 234 ? -10.973 7.321 -41.233 1.00 37.73 214 HIS B O 1
ATOM 5127 N N . GLY B 1 235 ? -9.780 8.142 -42.948 1.00 40.68 215 GLY B N 1
ATOM 5128 C CA . GLY B 1 235 ? -9.503 6.819 -43.464 1.00 37.41 215 GLY B CA 1
ATOM 5129 C C . GLY B 1 235 ? -8.040 6.530 -43.716 1.00 40.06 215 GLY B C 1
ATOM 5130 O O . GLY B 1 235 ? -7.717 5.884 -44.717 1.00 38.28 215 GLY B O 1
ATOM 5131 N N . TYR B 1 236 ? -7.143 6.992 -42.840 1.00 37.87 216 TYR B N 1
ATOM 5132 C CA . TYR B 1 236 ? -5.734 6.667 -42.987 1.00 34.63 216 TYR B CA 1
ATOM 5133 C C . TYR B 1 236 ? -5.351 5.497 -42.095 1.00 38.15 216 TYR B C 1
ATOM 5134 O O . TYR B 1 236 ? -5.894 5.302 -41.004 1.00 36.56 216 TYR B O 1
ATOM 5143 N N . GLN B 1 237 ? -4.409 4.709 -42.591 1.00 39.02 217 GLN B N 1
ATOM 5144 C CA . GLN B 1 237 ? -3.677 3.742 -41.789 1.00 37.30 217 GLN B CA 1
ATOM 5145 C C . GLN B 1 237 ? -2.492 4.447 -41.137 1.00 35.71 217 GLN B C 1
ATOM 5146 O O . GLN B 1 237 ? -1.787 5.207 -41.802 1.00 36.62 217 GLN B O 1
ATOM 5152 N N . LEU B 1 238 ? -2.274 4.212 -39.847 1.00 34.80 218 LEU B N 1
ATOM 5153 C CA . LEU B 1 238 ? -1.282 4.971 -39.085 1.00 33.01 218 LEU B CA 1
ATOM 5154 C C . LEU B 1 238 ? -0.172 4.033 -38.626 1.00 35.02 218 LEU B C 1
ATOM 5155 O O . LEU B 1 238 ? -0.373 3.243 -37.698 1.00 34.81 218 LEU B O 1
ATOM 5160 N N . ASN B 1 239 ? 0.997 4.125 -39.267 1.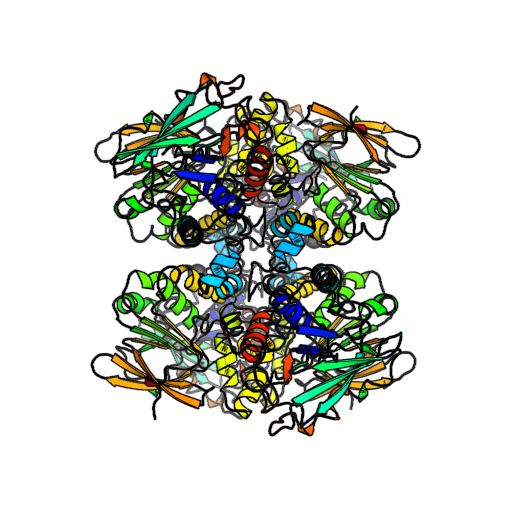00 36.31 219 ASN B N 1
ATOM 5161 C CA . ASN B 1 239 ? 2.155 3.300 -38.932 1.00 35.75 219 ASN B CA 1
ATOM 5162 C C . ASN B 1 239 ? 3.183 4.139 -38.183 1.00 35.11 219 ASN B C 1
ATOM 5163 O O . ASN B 1 239 ? 3.365 5.326 -38.470 1.00 34.69 219 ASN B O 1
ATOM 5168 N N . TRP B 1 240 ? 3.867 3.503 -37.238 1.00 33.34 220 TRP B N 1
ATOM 5169 C CA . TRP B 1 240 ? 4.858 4.165 -36.396 1.00 34.37 220 TRP B CA 1
ATOM 5170 C C . TRP B 1 240 ? 5.953 3.157 -36.115 1.00 34.23 220 TRP B C 1
ATOM 5171 O O . TRP B 1 240 ? 5.675 2.076 -35.589 1.00 34.57 220 TRP B O 1
ATOM 5182 N N . LEU B 1 241 ? 7.183 3.504 -36.489 1.00 32.08 221 LEU B N 1
ATOM 5183 C CA . LEU B 1 241 ? 8.318 2.600 -36.422 1.00 33.34 221 LEU B CA 1
ATOM 5184 C C . LEU B 1 241 ? 9.485 3.327 -35.785 1.00 37.01 221 LEU B C 1
ATOM 5185 O O . LEU B 1 241 ? 9.662 4.530 -36.003 1.00 36.56 221 LEU B O 1
ATOM 5190 N N . THR B 1 242 ? 10.275 2.606 -34.991 1.00 34.72 222 THR B N 1
ATOM 5191 C CA . THR B 1 242 ? 11.495 3.166 -34.432 1.00 34.59 222 THR B CA 1
ATOM 5192 C C . THR B 1 242 ? 12.569 2.093 -34.466 1.00 36.49 222 THR B C 1
ATOM 5193 O O . THR B 1 242 ? 12.271 0.909 -34.266 1.00 39.71 222 THR B O 1
ATOM 5197 N N . LYS B 1 243 ? 13.815 2.499 -34.739 1.00 35.95 223 LYS B N 1
ATOM 5198 C CA . LYS B 1 243 ? 14.919 1.543 -34.742 1.00 37.33 223 LYS B CA 1
ATOM 5199 C C . LYS B 1 243 ? 15.376 1.172 -33.336 1.00 36.41 223 LYS B C 1
ATOM 5200 O O . LYS B 1 243 ? 16.119 0.197 -33.178 1.00 35.22 223 LYS B O 1
ATOM 5206 N N . ALA B 1 244 ? 14.918 1.895 -32.318 1.00 34.23 224 ALA B N 1
ATOM 5207 C CA . ALA B 1 244 ? 15.299 1.617 -30.946 1.00 35.29 224 ALA B CA 1
ATOM 5208 C C . ALA B 1 244 ? 14.685 0.298 -30.479 1.00 35.07 224 ALA B C 1
ATOM 5209 O O . ALA B 1 244 ? 13.698 -0.175 -31.046 1.00 35.44 224 ALA B O 1
ATOM 5211 N N . PRO B 1 245 ? 15.264 -0.331 -29.450 1.00 38.18 225 PRO B N 1
ATOM 5212 C CA . PRO B 1 245 ? 14.818 -1.688 -29.081 1.00 36.81 225 PRO B CA 1
ATOM 5213 C C . PRO B 1 245 ? 13.423 -1.746 -28.470 1.00 36.99 225 PRO B C 1
ATOM 5214 O O . PRO B 1 245 ? 12.876 -2.856 -28.351 1.00 35.70 225 PRO B O 1
ATOM 5218 N N . HIS B 1 246 ? 12.853 -0.608 -28.064 1.00 33.49 226 HIS B N 1
ATOM 5219 C CA . HIS B 1 246 ? 11.446 -0.489 -27.700 1.00 32.85 226 HIS B CA 1
ATOM 5220 C C . HIS B 1 246 ? 11.078 0.991 -27.734 1.00 34.43 226 HIS B C 1
ATOM 5221 O O . HIS B 1 246 ? 11.942 1.861 -27.869 1.00 35.64 226 HIS B O 1
ATOM 5228 N N . PHE B 1 247 ? 9.781 1.283 -27.641 1.00 31.63 227 PHE B N 1
ATOM 5229 C CA . PHE B 1 247 ? 9.380 2.690 -27.520 1.00 32.44 227 PHE B CA 1
ATOM 5230 C C . PHE B 1 247 ? 9.639 3.080 -26.061 1.00 32.40 227 PHE B C 1
ATOM 5231 O O . PHE B 1 247 ? 8.745 3.122 -25.209 1.00 31.04 227 PHE B O 1
ATOM 5239 N N . PHE B 1 248 ? 10.916 3.332 -25.768 1.00 32.38 228 PHE B N 1
ATOM 5240 C CA . PHE B 1 248 ? 11.366 3.420 -24.386 1.00 32.27 228 PHE B CA 1
ATOM 5241 C C . PHE B 1 248 ? 10.927 4.725 -23.745 1.00 35.41 228 PHE B C 1
ATOM 5242 O O . PHE B 1 248 ? 10.742 5.751 -24.415 1.00 33.68 228 PHE B O 1
ATOM 5250 N N . SER B 1 249 ? 10.733 4.664 -22.430 1.00 33.76 229 SER B N 1
ATOM 5251 C CA . SER B 1 249 ? 10.343 5.832 -21.665 1.00 32.34 229 SER B CA 1
ATOM 5252 C C . SER B 1 249 ? 11.562 6.653 -21.292 1.00 32.87 229 SER B C 1
ATOM 5253 O O . SER B 1 249 ? 12.649 6.119 -21.048 1.00 35.04 229 SER B O 1
ATOM 5256 N N . MET B 1 250 ? 11.374 7.966 -21.231 1.00 32.90 230 MET B N 1
ATOM 5257 C CA . MET B 1 250 ? 12.429 8.806 -20.693 1.00 30.87 230 MET B CA 1
ATOM 5258 C C . MET B 1 250 ? 12.500 8.585 -19.190 1.00 31.17 230 MET B C 1
ATOM 5259 O O . MET B 1 250 ? 11.478 8.615 -18.504 1.00 30.57 230 MET B O 1
ATOM 5264 N N . ASP B 1 251 ? 13.691 8.323 -18.675 1.00 31.87 231 ASP B N 1
ATOM 5265 C CA . ASP B 1 251 ? 13.851 8.043 -17.248 1.00 32.53 231 ASP B CA 1
ATOM 5266 C C . ASP B 1 251 ? 14.035 9.370 -16.516 1.00 36.30 231 ASP B C 1
ATOM 5267 O O . ASP B 1 251 ? 15.138 9.937 -16.481 1.00 33.59 231 ASP B O 1
ATOM 5272 N N . LEU B 1 252 ? 12.951 9.853 -15.910 1.00 30.91 232 LEU B N 1
ATOM 5273 C CA . LEU B 1 252 ? 12.986 11.034 -15.059 1.00 33.13 232 LEU B CA 1
ATOM 5274 C C . LEU B 1 252 ? 12.963 10.661 -13.578 1.00 30.46 232 LEU B C 1
ATOM 5275 O O . LEU B 1 252 ? 12.525 11.451 -12.737 1.00 33.08 232 LEU B O 1
ATOM 5280 N N . GLY B 1 253 ? 13.427 9.461 -13.247 1.00 32.81 233 GLY B N 1
ATOM 5281 C CA . GLY B 1 253 ? 13.596 9.115 -11.847 1.00 32.84 233 GLY B CA 1
ATOM 5282 C C . GLY B 1 253 ? 14.478 10.142 -11.159 1.00 33.20 233 GLY B C 1
ATO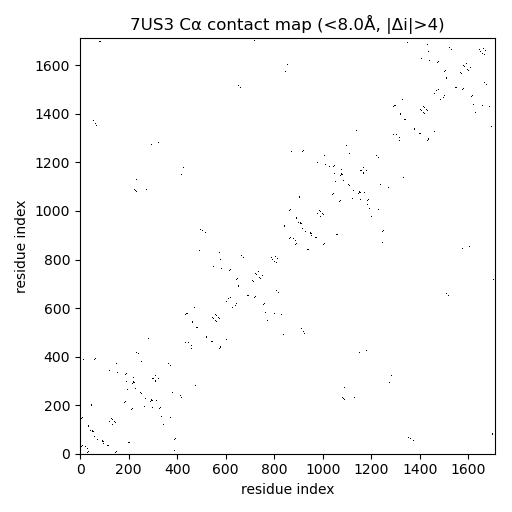M 5283 O O . GLY B 1 253 ? 15.387 10.713 -11.768 1.00 32.75 233 GLY B O 1
ATOM 5284 N N . LYS B 1 254 ? 14.153 10.439 -9.898 1.00 29.49 234 LYS B N 1
ATOM 5285 C CA . LYS B 1 254 ? 14.761 11.603 -9.267 1.00 31.59 234 LYS B CA 1
ATOM 5286 C C . LYS B 1 254 ? 16.253 11.391 -9.043 1.00 31.03 234 LYS B C 1
ATOM 5287 O O . LYS B 1 254 ? 17.048 12.306 -9.278 1.00 33.35 234 LYS B O 1
ATOM 5293 N N . LEU B 1 255 ? 16.662 10.185 -8.628 1.00 31.10 235 LEU B N 1
ATOM 5294 C CA . LEU B 1 255 ? 18.093 9.891 -8.560 1.00 32.01 235 LEU B CA 1
ATOM 5295 C C . LEU B 1 255 ? 18.749 10.024 -9.926 1.00 32.81 235 LEU B C 1
ATOM 5296 O O . LEU B 1 255 ? 19.928 10.386 -10.016 1.00 34.22 235 LEU B O 1
ATOM 5301 N N . THR B 1 256 ? 18.012 9.733 -10.997 1.00 31.05 236 THR B N 1
ATOM 5302 C CA . THR B 1 256 ? 18.531 9.988 -12.333 1.00 33.27 236 THR B CA 1
ATOM 5303 C C . THR B 1 256 ? 18.502 11.479 -12.664 1.00 34.62 236 THR B C 1
ATOM 5304 O O . THR B 1 256 ? 19.416 11.984 -13.334 1.00 36.45 236 THR B O 1
ATOM 5308 N N . LEU B 1 257 ? 17.502 12.212 -12.167 1.00 33.59 237 LEU B N 1
ATOM 5309 C CA . LEU B 1 257 ? 17.480 13.654 -12.395 1.00 34.84 237 LEU B CA 1
ATOM 5310 C C . LEU B 1 257 ? 18.681 14.352 -11.781 1.00 34.98 237 LEU B C 1
ATOM 5311 O O . LEU B 1 257 ? 19.025 15.453 -12.226 1.00 34.37 237 LEU B O 1
ATOM 5316 N N . GLU B 1 258 ? 19.332 13.744 -10.780 1.00 32.19 238 GLU B N 1
ATOM 5317 C CA . GLU B 1 258 ? 20.526 14.376 -10.226 1.00 33.16 238 GLU B CA 1
ATOM 5318 C C . GLU B 1 258 ? 21.620 14.531 -11.274 1.00 33.86 238 GLU B C 1
ATOM 5319 O O . GLU B 1 258 ? 22.546 15.313 -11.059 1.00 35.36 238 GLU B O 1
ATOM 5325 N N . TYR B 1 259 ? 21.539 13.808 -12.398 1.00 34.09 239 TYR B N 1
ATOM 5326 C CA . TYR B 1 259 ? 22.490 14.010 -13.494 1.00 35.61 239 TYR B CA 1
ATOM 5327 C C . TYR B 1 259 ? 22.264 15.324 -14.227 1.00 34.78 239 TYR B C 1
ATOM 5328 O O . TYR B 1 259 ? 23.126 15.734 -15.010 1.00 35.14 239 TYR B O 1
ATOM 5337 N N . THR B 1 260 ? 21.117 15.968 -14.018 1.00 34.40 240 THR B N 1
ATOM 5338 C CA . THR B 1 260 ? 20.878 17.322 -14.503 1.00 35.16 240 THR B CA 1
ATOM 5339 C C . THR B 1 260 ? 21.305 18.283 -13.398 1.00 34.27 240 THR B C 1
ATOM 5340 O O . THR B 1 260 ? 20.507 18.729 -12.575 1.00 35.20 240 THR B O 1
ATOM 5344 N N . SER B 1 261 ? 22.603 18.578 -13.360 1.00 33.49 241 SER B N 1
ATOM 5345 C CA . SER B 1 261 ? 23.167 19.266 -12.205 1.00 35.26 241 SER B CA 1
ATOM 5346 C C . SER B 1 261 ? 24.506 19.868 -12.581 1.00 33.22 241 SER B C 1
ATOM 5347 O O . SER B 1 261 ? 25.164 19.372 -13.501 1.00 33.85 241 SER B O 1
ATOM 5350 N N . PRO B 1 262 ? 24.940 20.927 -11.893 1.00 35.39 242 PRO B N 1
ATOM 5351 C CA . PRO B 1 262 ? 26.343 21.336 -12.033 1.00 34.22 242 PRO B CA 1
ATOM 5352 C C . PRO B 1 262 ? 27.285 20.229 -11.631 1.00 34.66 242 PRO B C 1
ATOM 5353 O O . PRO B 1 262 ? 28.348 20.082 -12.249 1.00 34.39 242 PRO B O 1
ATOM 5357 N N . ASP B 1 263 ? 26.911 19.447 -10.605 1.00 35.18 243 ASP B N 1
ATOM 5358 C CA . ASP B 1 263 ? 27.702 18.294 -10.189 1.00 34.14 243 ASP B CA 1
ATOM 5359 C C . ASP B 1 263 ? 28.064 17.446 -11.398 1.00 34.59 243 ASP B C 1
ATOM 5360 O O . ASP B 1 263 ? 29.239 17.250 -11.710 1.00 37.02 243 ASP B O 1
ATOM 5365 N N . TYR B 1 264 ? 27.048 16.949 -12.107 1.00 35.69 244 TYR B N 1
ATOM 5366 C CA . TYR B 1 264 ? 27.321 15.985 -13.169 1.00 34.07 244 TYR B CA 1
ATOM 5367 C C . TYR B 1 264 ? 27.962 16.648 -14.375 1.00 35.39 244 TYR B C 1
ATOM 5368 O O . TYR B 1 264 ? 28.863 16.071 -14.990 1.00 38.09 244 TYR B O 1
ATOM 5377 N N . THR B 1 265 ? 27.494 17.845 -14.743 1.00 35.75 245 THR B N 1
ATOM 5378 C CA . THR B 1 265 ? 28.112 18.585 -15.838 1.00 35.04 245 THR B CA 1
ATOM 5379 C C . THR B 1 265 ? 29.612 18.679 -15.640 1.00 34.91 245 THR B C 1
ATOM 5380 O O . THR B 1 265 ? 30.405 18.324 -16.524 1.00 35.07 245 THR B O 1
ATOM 5384 N N . SER B 1 266 ? 30.015 19.134 -14.461 1.00 36.91 246 SER B N 1
ATOM 5385 C CA . SER B 1 266 ? 31.432 19.292 -14.181 1.00 35.91 246 SER B CA 1
ATOM 5386 C C . SER B 1 266 ? 32.145 17.943 -14.185 1.00 37.30 246 SER B C 1
ATOM 5387 O O . SER B 1 266 ? 33.263 17.822 -14.698 1.00 36.82 246 SER B O 1
ATOM 5390 N N . HIS B 1 267 ? 31.510 16.914 -13.624 1.00 38.24 247 HIS B N 1
ATOM 5391 C CA . HIS B 1 267 ? 32.113 15.586 -13.630 1.00 36.10 247 HIS B CA 1
ATOM 5392 C C . HIS B 1 267 ? 32.299 15.072 -15.055 1.00 37.32 247 HIS B C 1
ATOM 5393 O O . HIS B 1 267 ? 33.393 14.635 -15.428 1.00 39.66 247 HIS B O 1
ATOM 5400 N N . PHE B 1 268 ? 31.241 15.143 -15.872 1.00 36.28 248 PHE B N 1
ATOM 5401 C CA . PHE B 1 268 ? 31.309 14.651 -17.248 1.00 35.74 248 PHE B CA 1
ATOM 5402 C C . PHE B 1 268 ? 32.377 15.375 -18.058 1.00 37.73 248 PHE B C 1
ATOM 5403 O O . PHE B 1 268 ? 33.120 14.740 -18.815 1.00 39.27 248 PHE B O 1
ATOM 5411 N N . TYR B 1 269 ? 32.466 16.706 -17.926 1.00 38.10 249 TYR B N 1
ATOM 5412 C CA . TYR B 1 269 ? 33.449 17.459 -18.705 1.00 38.08 249 TYR B CA 1
ATOM 5413 C C . TYR B 1 269 ? 34.874 17.050 -18.352 1.00 38.81 249 TYR B C 1
ATOM 5414 O O . TYR B 1 269 ? 35.761 17.059 -19.219 1.00 37.73 249 TYR B O 1
ATOM 5423 N N . SER B 1 270 ? 35.115 16.709 -17.085 1.00 39.57 250 SER B N 1
ATOM 5424 C CA . SER B 1 270 ? 36.426 16.267 -16.629 1.00 39.80 250 SER B CA 1
ATOM 5425 C C . SER B 1 270 ? 36.830 14.912 -17.198 1.00 39.73 250 SER B C 1
ATOM 5426 O O . SER B 1 270 ? 38.005 14.545 -17.099 1.00 39.71 250 SER B O 1
ATOM 5429 N N . LEU B 1 271 ? 35.900 14.159 -17.775 1.00 39.29 251 LEU B N 1
ATOM 5430 C CA . LEU B 1 271 ? 36.221 12.811 -18.207 1.00 40.51 251 LEU B CA 1
ATOM 5431 C C . LEU B 1 271 ? 37.022 12.821 -19.501 1.00 41.08 251 LEU B C 1
ATOM 5432 O O . LEU B 1 271 ? 36.963 13.759 -20.301 1.00 42.79 251 LEU B O 1
ATOM 5437 N N . ASP B 1 272 ? 37.762 11.736 -19.699 1.00 41.74 252 ASP B N 1
ATOM 5438 C CA . ASP B 1 272 ? 38.521 11.520 -20.916 1.00 42.98 252 ASP B CA 1
ATOM 5439 C C . ASP B 1 272 ? 37.577 11.543 -22.121 1.00 44.12 252 ASP B C 1
ATOM 5440 O O . ASP B 1 272 ? 36.368 11.309 -22.004 1.00 40.73 252 ASP B O 1
ATOM 5445 N N . GLU B 1 273 ? 38.137 11.881 -23.287 1.00 43.83 253 GLU B N 1
ATOM 5446 C CA . GLU B 1 273 ? 37.303 12.162 -24.453 1.00 45.01 253 GLU B CA 1
ATOM 5447 C C . GLU B 1 273 ? 36.581 10.913 -24.943 1.00 44.53 253 GLU B C 1
ATOM 5448 O O . GLU B 1 273 ? 35.392 10.972 -25.277 1.00 42.59 253 GLU B O 1
ATOM 5454 N N . ASP B 1 274 ? 37.275 9.776 -25.004 1.00 43.96 254 ASP B N 1
ATOM 5455 C CA . ASP B 1 274 ? 36.611 8.549 -25.438 1.00 45.03 254 ASP B CA 1
ATOM 5456 C C . ASP B 1 274 ? 35.563 8.104 -24.421 1.00 41.67 254 ASP B C 1
ATOM 5457 O O . ASP B 1 274 ? 34.445 7.728 -24.795 1.00 40.54 254 ASP B O 1
ATOM 5462 N N . LYS B 1 275 ? 35.890 8.192 -23.129 1.00 41.96 255 LYS B N 1
ATOM 5463 C CA . LYS B 1 275 ? 34.910 7.897 -22.090 1.00 40.63 255 LYS B CA 1
ATOM 5464 C C . LYS B 1 275 ? 33.659 8.746 -22.252 1.00 39.62 255 LYS B C 1
ATOM 5465 O O . LYS B 1 275 ? 32.535 8.250 -22.105 1.00 38.46 255 LYS B O 1
ATOM 5471 N N . ARG B 1 276 ? 33.835 10.035 -22.552 1.00 41.70 256 ARG B N 1
ATOM 5472 C CA . ARG B 1 276 ? 32.687 10.917 -22.729 1.00 38.69 256 ARG B CA 1
ATOM 5473 C C . ARG B 1 276 ? 31.743 10.378 -23.793 1.00 38.59 256 ARG B C 1
ATOM 5474 O O . ARG B 1 276 ? 30.519 10.344 -23.600 1.00 36.24 256 ARG B O 1
ATOM 5482 N N . ASP B 1 277 ? 32.298 9.937 -24.927 1.00 38.77 257 ASP B N 1
ATOM 5483 C CA . ASP B 1 277 ? 31.458 9.443 -26.013 1.00 39.06 257 ASP B CA 1
ATOM 5484 C C . ASP B 1 277 ? 30.743 8.153 -25.625 1.00 38.43 257 ASP B C 1
ATOM 5485 O O . ASP B 1 277 ? 29.562 7.973 -25.947 1.00 40.55 257 ASP B O 1
ATOM 5490 N N . GLN B 1 278 ? 31.436 7.248 -24.934 1.00 39.44 258 GLN B N 1
ATOM 5491 C CA . GLN B 1 278 ? 30.801 6.013 -24.479 1.00 39.79 258 GLN B CA 1
ATOM 5492 C C . GLN B 1 278 ? 29.647 6.314 -23.535 1.00 37.98 258 GLN B C 1
ATOM 5493 O O . GLN B 1 278 ? 28.521 5.854 -23.744 1.00 38.72 258 GLN B O 1
ATOM 5499 N N . VAL B 1 279 ? 29.912 7.103 -22.496 1.00 38.13 259 VAL B N 1
ATOM 5500 C CA . VAL B 1 279 ? 28.876 7.447 -21.525 1.00 37.04 259 VAL B CA 1
ATOM 5501 C C . VAL B 1 279 ? 27.702 8.131 -22.210 1.00 38.90 259 VAL B C 1
ATOM 5502 O O . VAL B 1 279 ? 26.541 7.766 -21.998 1.00 38.76 259 VAL B O 1
ATOM 5506 N N . ILE B 1 280 ? 27.977 9.151 -23.026 1.00 36.21 260 ILE B N 1
ATOM 5507 C CA . ILE B 1 280 ? 26.867 9.832 -23.689 1.00 37.47 260 ILE B CA 1
ATOM 5508 C C . ILE B 1 280 ? 26.110 8.873 -24.599 1.00 38.34 260 ILE B C 1
ATOM 5509 O O . ILE B 1 280 ? 24.891 9.002 -24.771 1.00 38.49 260 ILE B O 1
ATOM 5514 N N . GLY B 1 281 ? 26.794 7.865 -25.144 1.00 39.15 261 GLY B N 1
ATOM 5515 C CA . GLY B 1 281 ? 26.117 6.880 -25.979 1.00 39.16 261 GLY B CA 1
ATOM 5516 C C . GLY B 1 281 ? 25.147 5.992 -25.225 1.00 40.67 261 GLY B C 1
ATOM 5517 O O . GLY B 1 281 ? 24.199 5.463 -25.809 1.00 40.67 261 GLY B O 1
ATOM 5518 N N . SER B 1 282 ? 25.358 5.823 -23.923 1.00 41.54 262 SER B N 1
ATOM 5519 C CA . SER B 1 282 ? 24.493 4.996 -23.096 1.00 37.71 262 SER B CA 1
ATOM 5520 C C . SER B 1 282 ? 23.308 5.753 -22.497 1.00 37.33 262 SER B C 1
ATOM 5521 O O . SER B 1 282 ? 22.525 5.155 -21.757 1.00 39.09 262 SER B O 1
ATOM 5524 N N . GLN B 1 283 ? 23.125 7.036 -22.802 1.00 36.48 263 GLN B N 1
ATOM 5525 C CA . GLN B 1 283 ? 22.242 7.862 -21.991 1.00 37.15 263 GLN B CA 1
ATOM 5526 C C . GLN B 1 283 ? 20.983 8.334 -22.722 1.00 37.53 263 GLN B C 1
ATOM 5527 O O . GLN B 1 283 ? 20.334 9.277 -22.260 1.00 37.37 263 GLN B O 1
ATOM 5533 N N . ASN B 1 284 ? 20.595 7.676 -23.823 1.00 39.03 264 ASN B N 1
ATOM 5534 C CA . ASN B 1 284 ? 19.400 8.096 -24.563 1.00 38.50 264 ASN B CA 1
ATOM 5535 C C . ASN B 1 284 ? 18.173 8.215 -23.660 1.00 37.87 264 ASN B C 1
ATOM 5536 O O . ASN B 1 284 ? 17.357 9.137 -23.821 1.00 36.58 264 ASN B O 1
ATOM 5541 N N . ALA B 1 285 ? 18.031 7.294 -22.701 1.00 35.31 265 ALA B N 1
ATOM 5542 C CA . ALA B 1 285 ? 16.879 7.287 -21.807 1.00 35.44 265 ALA B CA 1
ATOM 5543 C C . ALA B 1 285 ? 16.912 8.413 -20.782 1.00 37.67 265 ALA B C 1
ATOM 5544 O O . ALA B 1 285 ? 15.900 8.642 -20.114 1.00 38.08 265 ALA B O 1
ATOM 5546 N N . LEU B 1 286 ? 18.021 9.147 -20.662 1.00 36.74 266 LEU B N 1
ATOM 5547 C CA . LEU B 1 286 ? 18.046 10.260 -19.717 1.00 35.67 266 LEU B CA 1
ATOM 5548 C C . LEU B 1 286 ? 17.453 11.534 -20.306 1.00 36.74 266 LEU B C 1
ATOM 5549 O O . LEU B 1 286 ? 16.967 12.385 -19.555 1.00 32.19 266 LEU B O 1
ATOM 5554 N N . TYR B 1 287 ? 17.469 11.694 -21.627 1.00 37.75 267 TYR B N 1
ATOM 5555 C CA . TYR B 1 287 ? 16.947 12.934 -22.203 1.00 39.28 267 TYR B CA 1
ATOM 5556 C C . TYR B 1 287 ? 16.216 12.750 -23.525 1.00 37.53 267 TYR B C 1
ATOM 5557 O O . TYR B 1 287 ? 15.653 13.729 -24.028 1.00 38.80 267 TYR B O 1
ATOM 5566 N N . LYS B 1 288 ? 16.202 11.555 -24.112 1.00 38.46 268 LYS B N 1
ATOM 5567 C CA . LYS B 1 288 ? 15.373 11.255 -25.265 1.00 39.69 268 LYS B CA 1
ATOM 5568 C C . LYS B 1 288 ? 14.309 10.217 -24.877 1.00 38.70 268 LYS B C 1
ATOM 5569 O O . LYS B 1 288 ? 13.941 10.124 -23.694 1.00 35.71 268 LYS B O 1
ATOM 5575 N N . GLY B 1 289 ? 13.802 9.471 -25.854 1.00 38.67 269 GLY B N 1
ATOM 5576 C CA . GLY B 1 289 ? 12.645 8.640 -25.563 1.00 35.87 269 GLY B CA 1
ATOM 5577 C C . GLY B 1 289 ? 11.365 9.459 -25.417 1.00 37.71 269 GLY B C 1
ATOM 5578 O O . GLY B 1 289 ? 11.269 10.622 -25.826 1.00 34.95 269 GLY B O 1
ATOM 5579 N N . ILE B 1 290 ? 10.365 8.826 -24.809 1.00 36.47 270 ILE B N 1
ATOM 5580 C CA . ILE B 1 290 ? 9.027 9.391 -24.696 1.00 32.57 270 ILE B CA 1
ATOM 5581 C C . ILE B 1 290 ? 8.740 9.657 -23.229 1.00 34.14 270 ILE B C 1
ATOM 5582 O O . ILE B 1 290 ? 9.149 8.878 -22.354 1.00 35.17 270 ILE B O 1
ATOM 5587 N N . GLU B 1 291 ? 8.054 10.764 -22.960 1.00 33.52 271 GLU B N 1
ATOM 5588 C CA . GLU B 1 291 ? 7.622 11.066 -21.606 1.00 33.83 271 GLU B CA 1
ATOM 5589 C C . GLU B 1 291 ? 6.692 9.961 -21.114 1.00 34.36 271 GLU B C 1
ATOM 5590 O O . GLU B 1 291 ? 5.761 9.555 -21.816 1.00 35.69 271 GLU B O 1
ATOM 5596 N N . LEU B 1 292 ? 6.958 9.464 -19.907 1.00 32.49 272 LEU B N 1
ATOM 5597 C CA . LEU B 1 292 ? 6.288 8.251 -19.429 1.00 34.30 272 LEU B CA 1
ATOM 5598 C C . LEU B 1 292 ? 4.773 8.392 -19.466 1.00 34.68 272 LEU B C 1
ATOM 5599 O O . LEU B 1 292 ? 4.072 7.527 -20.007 1.00 33.01 272 LEU B O 1
ATOM 5604 N N . SER B 1 293 ? 4.242 9.480 -18.897 1.00 32.31 273 SER B N 1
ATOM 5605 C CA . SER B 1 293 ? 2.793 9.623 -18.867 1.00 34.02 273 SER B CA 1
ATOM 5606 C C . SER B 1 293 ? 2.231 9.716 -20.281 1.00 35.67 273 SER B C 1
ATOM 5607 O O . SER B 1 293 ? 1.112 9.253 -20.539 1.00 35.05 273 SER B O 1
ATOM 5610 N N . PHE B 1 294 ? 3.013 10.264 -21.215 1.00 34.95 274 PHE B N 1
ATOM 5611 C CA . PHE B 1 294 ? 2.596 10.307 -22.614 1.00 35.54 274 PHE B CA 1
ATOM 5612 C C . PHE B 1 294 ? 2.591 8.908 -23.232 1.00 33.71 274 PHE B C 1
ATOM 5613 O O . PHE B 1 294 ? 1.636 8.530 -23.915 1.00 35.04 274 PHE B O 1
ATOM 5621 N N . VAL B 1 295 ? 3.665 8.143 -23.028 1.00 35.62 275 VAL B N 1
ATOM 5622 C CA . VAL B 1 295 ? 3.704 6.714 -23.342 1.00 33.11 275 VAL B CA 1
ATOM 5623 C C . VAL B 1 295 ? 2.399 6.092 -22.877 1.00 35.09 275 VAL B C 1
ATOM 5624 O O . VAL B 1 295 ? 1.726 5.382 -23.636 1.00 35.54 275 VAL B O 1
ATOM 5628 N N . ASN B 1 296 ? 2.041 6.357 -21.616 1.00 32.04 276 ASN B N 1
ATOM 5629 C CA . ASN B 1 296 ? 0.910 5.664 -21.015 1.00 32.78 276 ASN B CA 1
ATOM 5630 C C . ASN B 1 296 ? -0.415 6.162 -21.577 1.00 32.88 276 ASN B C 1
ATOM 5631 O O . ASN B 1 296 ? -1.354 5.374 -21.729 1.00 33.58 276 ASN B O 1
ATOM 5636 N N . ARG B 1 297 ? -0.500 7.445 -21.937 1.00 34.95 277 ARG B N 1
ATOM 5637 C CA . ARG B 1 297 ? -1.698 7.924 -22.618 1.00 35.88 277 ARG B CA 1
ATOM 5638 C C . ARG B 1 297 ? -1.853 7.292 -23.997 1.00 34.15 277 ARG B C 1
ATOM 5639 O O . ARG B 1 297 ? -2.983 7.064 -24.455 1.00 34.48 277 ARG B O 1
ATOM 5647 N N . ILE B 1 298 ? -0.749 7.019 -24.684 1.00 30.79 278 ILE B N 1
ATOM 5648 C CA . ILE B 1 298 ? -0.871 6.349 -25.972 1.00 34.57 278 ILE B CA 1
ATOM 5649 C C . ILE B 1 298 ? -1.502 4.976 -25.790 1.00 29.09 278 ILE B C 1
ATOM 5650 O O . ILE B 1 298 ? -2.416 4.591 -26.527 1.00 33.51 278 ILE B O 1
ATOM 5655 N N . TYR B 1 299 ? -1.049 4.229 -24.788 1.00 28.56 279 TYR B N 1
ATOM 5656 C CA . TYR B 1 299 ? -1.610 2.901 -24.593 1.00 30.90 279 TYR B CA 1
ATOM 5657 C C . TYR B 1 299 ? -3.091 2.989 -24.253 1.00 32.47 279 TYR B C 1
ATOM 5658 O O . TYR B 1 299 ? -3.913 2.269 -24.833 1.00 29.85 279 TYR B O 1
ATOM 5667 N N . ASP B 1 300 ? -3.448 3.878 -23.313 1.00 30.94 280 ASP B N 1
ATOM 5668 C CA . ASP B 1 300 ? -4.838 3.997 -22.889 1.00 32.33 280 ASP B CA 1
ATOM 5669 C C . ASP B 1 300 ? -5.741 4.358 -24.058 1.00 33.12 280 ASP B C 1
ATOM 5670 O O . ASP B 1 300 ? -6.897 3.905 -24.120 1.00 33.52 280 ASP B O 1
ATOM 5675 N N . LEU B 1 301 ? -5.227 5.141 -25.008 1.00 31.17 281 LEU B N 1
ATOM 5676 C CA . LEU B 1 301 ? -6.031 5.485 -26.178 1.00 32.71 281 LEU B CA 1
ATOM 5677 C C . LEU B 1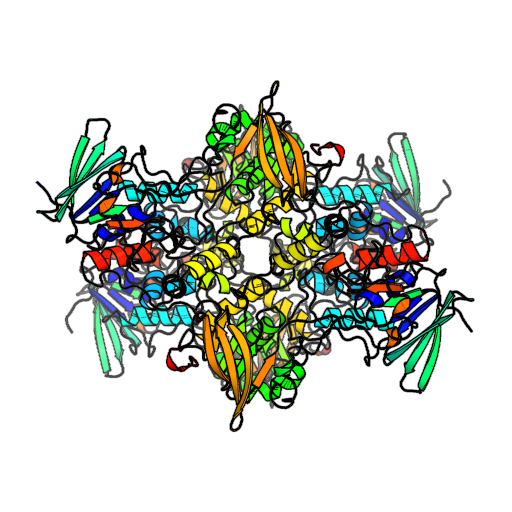 301 ? -6.158 4.295 -27.117 1.00 31.35 281 LEU B C 1
ATOM 5678 O O . LEU B 1 301 ? -7.212 4.088 -27.728 1.00 30.17 281 LEU B O 1
ATOM 5683 N N . LEU B 1 302 ? -5.092 3.502 -27.250 1.00 32.44 282 LEU B N 1
ATOM 5684 C CA . LEU B 1 302 ? -5.194 2.282 -28.042 1.00 29.98 282 LEU B CA 1
ATOM 5685 C C . LEU B 1 302 ? -6.222 1.333 -27.440 1.00 33.74 282 LEU B C 1
ATOM 5686 O O . LEU B 1 302 ? -7.018 0.719 -28.166 1.00 34.97 282 LEU B O 1
ATOM 5691 N N . TYR B 1 303 ? -6.228 1.202 -26.111 1.00 33.76 283 TYR B N 1
ATOM 5692 C CA . TYR B 1 303 ? -7.197 0.318 -25.480 1.00 32.90 283 TYR B CA 1
ATOM 5693 C C . TYR B 1 303 ? -8.607 0.812 -25.747 1.00 35.54 283 TYR B C 1
ATOM 5694 O O . TYR B 1 303 ? -9.502 0.022 -26.068 1.00 35.83 283 TYR B O 1
ATOM 5703 N N . GLN B 1 304 ? -8.814 2.125 -25.639 1.00 32.94 284 GLN B N 1
ATOM 5704 C CA . GLN B 1 304 ? -10.156 2.682 -25.759 1.00 34.89 284 GLN B CA 1
ATOM 5705 C C . GLN B 1 304 ? -10.698 2.546 -27.184 1.00 34.72 284 GLN B C 1
ATOM 5706 O O . GLN B 1 304 ? -11.886 2.257 -27.377 1.00 35.58 284 GLN B O 1
ATOM 5712 N N . LYS B 1 305 ? -9.850 2.725 -28.192 1.00 33.08 285 LYS B N 1
ATOM 5713 C CA . LYS B 1 305 ? -10.332 2.742 -29.567 1.00 33.91 285 LYS B CA 1
ATOM 5714 C C . LYS B 1 305 ? -10.387 1.366 -30.207 1.00 34.43 285 LYS B C 1
ATOM 5715 O O . LYS B 1 305 ? -10.872 1.257 -31.328 1.00 35.32 285 LYS B O 1
ATOM 5721 N N . SER B 1 306 ? -9.908 0.322 -29.533 1.00 36.15 286 SER B N 1
ATOM 5722 C CA . SER B 1 306 ? -9.960 -1.041 -30.043 1.00 35.49 286 SER B CA 1
ATOM 5723 C C . SER B 1 306 ? -11.086 -1.838 -29.410 1.00 38.21 286 SER B C 1
ATOM 5724 O O . SER B 1 306 ? -11.064 -3.074 -29.440 1.00 38.20 286 SER B O 1
ATOM 5727 N N . LEU B 1 307 ? -12.069 -1.154 -28.834 1.00 37.91 287 LEU B N 1
ATOM 5728 C CA . LEU B 1 307 ? -13.083 -1.855 -28.056 1.00 37.67 287 LEU B CA 1
ATOM 5729 C C . LEU B 1 307 ? -14.021 -2.658 -28.947 1.00 39.64 287 LEU B C 1
ATOM 5730 O O . LEU B 1 307 ? -14.466 -3.750 -28.573 1.00 36.76 287 LEU B O 1
ATOM 5735 N N . HIS B 1 308 ? -14.337 -2.144 -30.127 1.00 40.47 288 HIS B N 1
ATOM 5736 C CA . HIS B 1 308 ? -15.303 -2.798 -30.997 1.00 39.73 288 HIS B CA 1
ATOM 5737 C C . HIS B 1 308 ? -14.659 -3.486 -32.188 1.00 40.72 288 HIS B C 1
ATOM 5738 O O . HIS B 1 308 ? -14.997 -4.635 -32.500 1.00 50.39 288 HIS B O 1
ATOM 5745 N N . GLN B 1 309 ? -13.726 -2.825 -32.857 1.00 42.25 289 GLN B N 1
ATOM 5746 C CA . GLN B 1 309 ? -12.987 -3.418 -33.959 1.00 42.46 289 GLN B CA 1
ATOM 5747 C C . GLN B 1 309 ? -11.536 -2.970 -33.857 1.00 39.32 289 GLN B C 1
ATOM 5748 O O . GLN B 1 309 ? -11.225 -2.028 -33.122 1.00 37.75 289 GLN B O 1
ATOM 5754 N N . PRO B 1 310 ? -10.620 -3.655 -34.543 1.00 40.91 290 PRO B N 1
ATOM 5755 C CA . PRO B 1 310 ? -9.196 -3.302 -34.411 1.00 36.11 290 PRO B CA 1
ATOM 5756 C C . PRO B 1 310 ? -8.910 -1.917 -34.971 1.00 38.68 290 PRO B C 1
ATOM 5757 O O . PRO B 1 310 ? -9.634 -1.404 -35.827 1.00 37.09 290 PRO B O 1
ATOM 5761 N N . ILE B 1 311 ? -7.853 -1.295 -34.460 1.00 38.66 291 ILE B N 1
ATOM 5762 C CA . ILE B 1 311 ? -7.494 0.041 -34.932 1.00 35.79 291 ILE B CA 1
ATOM 5763 C C . ILE B 1 311 ? -6.619 -0.106 -36.171 1.00 34.41 291 ILE B C 1
ATOM 5764 O O . ILE B 1 311 ? -5.691 -0.922 -36.170 1.00 32.72 291 ILE B O 1
ATOM 5769 N N . PRO B 1 312 ? -6.864 0.645 -37.250 1.00 36.78 292 PRO B N 1
ATOM 5770 C CA . PRO B 1 312 ? -5.950 0.516 -38.413 1.00 33.98 292 PRO B CA 1
ATOM 5771 C C . PRO B 1 312 ? -4.633 1.238 -38.160 1.00 35.82 292 PRO B C 1
ATOM 5772 O O . PRO B 1 312 ? -4.346 2.326 -38.679 1.00 35.91 292 PRO B O 1
ATOM 5776 N N . THR B 1 313 ? -3.803 0.628 -37.320 1.00 35.34 293 THR B N 1
ATOM 5777 C CA . THR B 1 313 ? -2.538 1.224 -36.931 1.00 33.13 293 THR B CA 1
ATOM 5778 C C . THR B 1 313 ? -1.550 0.116 -36.629 1.00 34.41 293 THR B C 1
ATOM 5779 O O . THR B 1 313 ? -1.934 -0.976 -36.195 1.00 34.11 293 THR B O 1
ATOM 5783 N N . ARG B 1 314 ? -0.274 0.405 -36.887 1.00 36.49 294 ARG B N 1
ATOM 5784 C CA . ARG B 1 314 ? 0.817 -0.543 -36.684 1.00 37.61 294 ARG B CA 1
ATOM 5785 C C . ARG B 1 314 ? 1.983 0.160 -35.999 1.00 34.50 294 ARG B C 1
ATOM 5786 O O . ARG B 1 314 ? 2.350 1.273 -36.383 1.00 32.81 294 ARG B O 1
ATOM 5794 N N . MET B 1 315 ? 2.565 -0.498 -34.997 1.00 32.51 295 MET B N 1
ATOM 5795 C CA . MET B 1 315 ? 3.686 0.040 -34.242 1.00 33.36 295 MET B CA 1
ATOM 5796 C C . MET B 1 315 ? 4.796 -0.994 -34.240 1.00 34.11 295 MET B C 1
ATOM 5797 O O . MET B 1 315 ? 4.547 -2.167 -33.941 1.00 35.46 295 MET B O 1
ATOM 5802 N N . MET B 1 316 ? 6.017 -0.570 -34.580 1.00 34.15 296 MET B N 1
ATOM 5803 C CA . MET B 1 316 ? 7.080 -1.558 -34.744 1.00 35.56 296 MET B CA 1
ATOM 5804 C C . MET B 1 316 ? 8.424 -1.066 -34.236 1.00 35.22 296 MET B C 1
ATOM 5805 O O . MET B 1 316 ? 9.053 -0.214 -34.867 1.00 37.77 296 MET B O 1
ATOM 5810 N N . PRO B 1 317 ? 8.909 -1.595 -33.128 1.00 34.27 297 PRO B N 1
ATOM 5811 C CA . PRO B 1 317 ? 10.265 -1.273 -32.674 1.00 35.46 297 PRO B CA 1
ATOM 5812 C C . PRO B 1 317 ? 11.292 -2.099 -33.445 1.00 37.29 297 PRO B C 1
ATOM 5813 O O . PRO B 1 317 ? 10.950 -3.016 -34.194 1.00 33.92 297 PRO B O 1
ATOM 5817 N N . ASN B 1 318 ? 12.572 -1.757 -33.247 1.00 35.65 298 ASN B N 1
ATOM 5818 C CA . ASN B 1 318 ? 13.693 -2.453 -33.900 1.00 35.56 298 ASN B CA 1
ATOM 5819 C C . ASN B 1 318 ? 13.647 -2.339 -35.425 1.00 36.78 298 ASN B C 1
ATOM 5820 O O . ASN B 1 318 ? 14.166 -3.208 -36.135 1.00 40.01 298 ASN B O 1
ATOM 5825 N N . CYS B 1 319 ? 13.034 -1.287 -35.959 1.00 35.91 299 CYS B N 1
ATOM 5826 C CA . CYS B 1 319 ? 12.912 -1.113 -37.404 1.00 40.06 299 CYS B CA 1
ATOM 5827 C C . CYS B 1 319 ? 13.516 0.221 -37.824 1.00 36.56 299 CYS B C 1
ATOM 5828 O O . CYS B 1 319 ? 13.076 1.283 -37.370 1.00 34.43 299 CYS B O 1
ATOM 5831 N N . ALA B 1 320 ? 14.524 0.155 -38.685 1.00 37.16 300 ALA B N 1
ATOM 5832 C CA . ALA B 1 320 ? 15.227 1.317 -39.200 1.00 37.78 300 ALA B CA 1
ATOM 5833 C C . ALA B 1 320 ? 14.835 1.517 -40.657 1.00 37.45 300 ALA B C 1
ATOM 5834 O O . ALA B 1 320 ? 15.037 0.625 -41.485 1.00 36.77 300 ALA B O 1
ATOM 5836 N N . LEU B 1 321 ? 14.273 2.674 -40.971 1.00 41.87 301 LEU B N 1
ATOM 5837 C CA . LEU B 1 321 ? 14.093 3.030 -42.374 1.00 41.04 301 LEU B CA 1
ATOM 5838 C C . LEU B 1 321 ? 15.453 3.167 -43.042 1.00 39.49 301 LEU B C 1
ATOM 5839 O O . LEU B 1 321 ? 16.301 3.937 -42.580 1.00 40.08 301 LEU B O 1
ATOM 5844 N N . ASP B 1 322 ? 15.678 2.410 -44.115 1.00 40.28 302 ASP B N 1
ATOM 5845 C CA . ASP B 1 322 ? 16.924 2.547 -44.854 1.00 42.21 302 ASP B CA 1
ATOM 5846 C C . ASP B 1 322 ? 16.740 2.823 -46.338 1.00 40.72 302 ASP B C 1
ATOM 5847 O O . ASP B 1 322 ? 17.742 2.955 -47.049 1.00 41.57 302 ASP B O 1
ATOM 5852 N N . ALA B 1 323 ? 15.505 2.905 -46.828 1.00 41.99 303 ALA B N 1
ATOM 5853 C CA . ALA B 1 323 ? 15.302 3.164 -48.246 1.00 44.42 303 ALA B CA 1
ATOM 5854 C C . ALA B 1 323 ? 13.898 3.710 -48.478 1.00 45.97 303 ALA B C 1
ATOM 5855 O O . ALA B 1 323 ? 12.962 3.414 -47.726 1.00 43.45 303 ALA B O 1
ATOM 5857 N N . VAL B 1 324 ? 13.779 4.510 -49.541 1.00 46.27 304 VAL B N 1
ATOM 5858 C CA . VAL B 1 324 ? 12.527 5.092 -50.011 1.00 43.16 304 VAL B CA 1
ATOM 5859 C C . VAL B 1 324 ? 12.562 5.067 -51.528 1.00 48.11 304 VAL B C 1
ATOM 5860 O O . VAL B 1 324 ? 13.575 5.438 -52.123 1.00 49.94 304 VAL B O 1
ATOM 5864 N N . GLU B 1 325 ? 11.469 4.641 -52.155 1.00 47.38 305 GLU B N 1
ATOM 5865 C CA . GLU B 1 325 ? 11.323 4.749 -53.600 1.00 50.02 305 GLU B CA 1
ATOM 5866 C C . GLU B 1 325 ? 9.880 5.086 -53.936 1.00 56.14 305 GLU B C 1
ATOM 5867 O O . GLU B 1 325 ? 8.951 4.597 -53.284 1.00 55.63 305 GLU B O 1
ATOM 5873 N N . GLN B 1 326 ? 9.689 5.906 -54.962 1.00 57.13 306 GLN B N 1
ATOM 5874 C CA . GLN B 1 326 ? 8.336 6.189 -55.410 1.00 60.30 306 GLN B CA 1
ATOM 5875 C C . GLN B 1 326 ? 7.770 5.020 -56.205 1.00 63.23 306 GLN B C 1
ATOM 5876 O O . GLN B 1 326 ? 8.505 4.226 -56.798 1.00 63.71 306 GLN B O 1
ATOM 5882 N N . GLN B 1 327 ? 6.443 4.928 -56.206 1.00 64.47 307 GLN B N 1
ATOM 5883 C CA . GLN B 1 327 ? 5.722 3.957 -57.026 1.00 69.27 307 GLN B CA 1
ATOM 5884 C C . GLN B 1 327 ? 4.266 4.387 -57.073 1.00 70.06 307 GLN B C 1
ATOM 5885 O O . GLN B 1 327 ? 3.642 4.532 -56.017 1.00 69.46 307 GLN B O 1
ATOM 5891 N N . SER B 1 328 ? 3.727 4.578 -58.283 1.00 72.51 308 SER B N 1
ATOM 5892 C CA . SER B 1 328 ? 2.393 5.151 -58.450 1.00 74.33 308 SER B CA 1
ATOM 5893 C C . SER B 1 328 ? 2.313 6.454 -57.653 1.00 72.85 308 SER B C 1
ATOM 5894 O O . SER B 1 328 ? 3.139 7.350 -57.844 1.00 74.44 308 SER B O 1
ATOM 5897 N N . ASN B 1 329 ? 1.362 6.564 -56.738 1.00 71.10 309 ASN B N 1
ATOM 5898 C CA . ASN B 1 329 ? 1.207 7.762 -55.932 1.00 69.80 309 ASN B CA 1
ATOM 5899 C C . ASN B 1 329 ? 1.429 7.458 -54.453 1.00 66.79 309 ASN B C 1
ATOM 5900 O O . ASN B 1 329 ? 0.730 7.979 -53.583 1.00 67.02 309 ASN B O 1
ATOM 5905 N N . HIS B 1 330 ? 2.415 6.610 -54.150 1.00 64.68 310 HIS B N 1
ATOM 5906 C CA . HIS B 1 330 ? 2.805 6.319 -52.773 1.00 56.31 310 HIS B CA 1
ATOM 5907 C C . HIS B 1 330 ? 4.312 6.099 -52.698 1.00 55.39 310 HIS B C 1
ATOM 5908 O O . HIS B 1 330 ? 5.010 6.043 -53.716 1.00 56.31 310 HIS B O 1
ATOM 5915 N N . LEU B 1 331 ? 4.818 5.980 -51.474 1.00 47.39 311 LEU B N 1
ATOM 5916 C CA . LEU B 1 331 ? 6.210 5.633 -51.251 1.00 46.53 311 LEU B CA 1
ATOM 5917 C C . LEU B 1 331 ? 6.313 4.158 -50.891 1.00 48.74 311 LEU B C 1
ATOM 5918 O O . LEU B 1 331 ? 5.430 3.610 -50.225 1.00 46.15 311 LEU B O 1
ATOM 5923 N N . ASN B 1 332 ? 7.384 3.513 -51.349 1.00 46.24 312 ASN B N 1
ATOM 5924 C CA . ASN B 1 332 ? 7.790 2.215 -50.819 1.00 48.13 312 ASN B CA 1
ATOM 5925 C C . ASN B 1 332 ? 8.897 2.459 -49.805 1.00 47.14 312 ASN B C 1
ATOM 5926 O O . ASN B 1 332 ? 10.011 2.847 -50.172 1.00 45.11 312 ASN B O 1
ATOM 5931 N N . LEU B 1 333 ? 8.583 2.216 -48.536 1.00 47.25 313 LEU B N 1
ATOM 5932 C CA . LEU B 1 333 ? 9.510 2.370 -47.425 1.00 40.91 313 LEU B CA 1
ATOM 5933 C C . LEU B 1 333 ? 10.117 1.013 -47.094 1.00 44.30 313 LEU B C 1
ATOM 5934 O O . LEU B 1 333 ? 9.387 0.063 -46.797 1.00 46.93 313 LEU B O 1
ATOM 5939 N N . THR B 1 334 ? 11.440 0.917 -47.149 1.00 42.66 314 THR B N 1
ATOM 5940 C CA . THR B 1 334 ? 12.124 -0.307 -46.773 1.00 43.65 314 THR B CA 1
ATOM 5941 C C . THR B 1 334 ? 12.729 -0.122 -45.393 1.00 42.79 314 THR B C 1
ATOM 5942 O O . THR B 1 334 ? 13.426 0.867 -45.145 1.00 42.85 314 THR B O 1
ATOM 5946 N N . PHE B 1 335 ? 12.449 -1.065 -44.499 1.00 42.40 315 PHE B N 1
ATOM 5947 C CA . PHE B 1 335 ? 13.005 -1.060 -43.157 1.00 41.90 315 PHE B CA 1
ATOM 5948 C C . PHE B 1 335 ? 13.816 -2.320 -42.919 1.00 43.68 315 PHE B C 1
ATOM 5949 O O . PHE B 1 335 ? 13.627 -3.342 -43.581 1.00 42.84 315 PHE B O 1
ATOM 5957 N N . LYS B 1 336 ? 14.699 -2.232 -41.929 1.00 42.82 316 LYS B N 1
ATOM 5958 C CA . LYS B 1 336 ? 15.551 -3.331 -41.497 1.00 40.11 316 LYS B CA 1
ATOM 5959 C C . LYS B 1 336 ? 15.195 -3.671 -40.059 1.00 40.88 316 LYS B C 1
ATOM 5960 O O . LYS B 1 336 ? 15.432 -2.867 -39.150 1.00 42.08 316 LYS B O 1
ATOM 5966 N N . ASN B 1 337 ? 14.634 -4.855 -39.842 1.00 43.66 317 ASN B N 1
ATOM 5967 C CA . ASN B 1 337 ? 14.307 -5.296 -38.490 1.00 40.71 317 ASN B CA 1
ATOM 5968 C C . ASN B 1 337 ? 15.547 -5.916 -37.860 1.00 39.52 317 ASN B C 1
ATOM 5969 O O . ASN B 1 337 ? 15.939 -7.033 -38.209 1.00 39.20 317 ASN B O 1
ATOM 5974 N N . SER B 1 338 ? 16.154 -5.197 -36.916 1.00 39.17 318 SER B N 1
ATOM 5975 C CA . SER B 1 338 ? 17.409 -5.650 -36.325 1.00 38.14 318 SER B CA 1
ATOM 5976 C C . SER B 1 338 ? 17.261 -6.987 -35.602 1.00 42.75 318 SER B C 1
ATOM 5977 O O . SER B 1 338 ? 18.233 -7.750 -35.511 1.00 40.48 318 SER B O 1
ATOM 5980 N N . ASP B 1 339 ? 16.066 -7.297 -35.085 1.00 39.28 319 ASP B N 1
ATOM 5981 C CA . ASP B 1 339 ? 15.905 -8.522 -34.307 1.00 38.93 319 ASP B CA 1
ATOM 5982 C C . ASP B 1 339 ? 15.957 -9.763 -35.202 1.00 42.64 319 ASP B C 1
ATOM 5983 O O . ASP B 1 339 ? 16.726 -10.691 -34.934 1.00 43.46 319 ASP B O 1
ATOM 5988 N N . ILE B 1 340 ? 15.138 -9.809 -36.262 1.00 37.51 320 ILE B N 1
ATOM 5989 C CA . ILE B 1 340 ? 15.163 -10.935 -37.190 1.00 42.83 320 ILE B CA 1
ATOM 5990 C C . ILE B 1 340 ? 16.170 -10.740 -38.304 1.00 43.95 320 ILE B C 1
ATOM 5991 O O . ILE B 1 340 ? 16.280 -11.597 -39.186 1.00 42.92 320 ILE B O 1
ATOM 5996 N N . ASN B 1 341 ? 16.878 -9.620 -38.312 1.00 47.08 321 ASN B N 1
ATOM 5997 C CA . ASN B 1 341 ? 17.869 -9.310 -39.332 1.00 47.37 321 ASN B CA 1
ATOM 5998 C C . ASN B 1 341 ? 17.341 -9.571 -40.743 1.00 49.11 321 ASN B C 1
ATOM 5999 O O . ASN B 1 341 ? 17.942 -10.303 -41.532 1.00 52.63 321 ASN B O 1
ATOM 6004 N N . LYS B 1 342 ? 16.191 -8.974 -41.057 1.00 45.25 322 LYS B N 1
ATOM 6005 C CA . LYS B 1 342 ? 15.645 -8.992 -42.407 1.00 43.06 322 LYS B CA 1
ATOM 6006 C C . LYS B 1 342 ? 15.110 -7.611 -42.754 1.00 48.51 322 LYS B C 1
ATOM 6007 O O . LYS B 1 342 ? 14.921 -6.747 -41.889 1.00 46.60 322 LYS B O 1
ATOM 6013 N N . ARG B 1 343 ? 14.855 -7.412 -44.042 1.00 49.28 323 ARG B N 1
ATOM 6014 C CA . ARG B 1 343 ? 14.329 -6.157 -44.545 1.00 48.07 323 ARG B CA 1
ATOM 6015 C C . ARG B 1 343 ? 12.910 -6.372 -45.050 1.00 48.57 323 ARG B C 1
ATOM 6016 O O . ARG B 1 343 ? 12.550 -7.464 -45.494 1.00 50.55 323 ARG B O 1
ATOM 6024 N N . PHE B 1 344 ? 12.088 -5.336 -44.935 1.00 47.80 324 PHE B N 1
ATOM 6025 C CA . PHE B 1 344 ? 10.701 -5.458 -45.351 1.00 48.08 324 PHE B CA 1
ATOM 6026 C C . PHE B 1 344 ? 10.227 -4.107 -45.855 1.00 47.28 324 PHE B C 1
ATOM 6027 O O . PHE B 1 344 ? 10.824 -3.068 -45.557 1.00 46.34 324 PHE B O 1
ATOM 6035 N N . LYS B 1 345 ? 9.151 -4.135 -46.641 1.00 48.60 325 LYS B N 1
ATOM 6036 C CA . LYS B 1 345 ? 8.605 -2.940 -47.268 1.00 48.72 325 LYS B CA 1
ATOM 6037 C C . LYS B 1 345 ? 7.177 -2.695 -46.800 1.00 46.94 325 LYS B C 1
ATOM 6038 O O . LYS B 1 345 ? 6.365 -3.627 -46.716 1.00 45.46 325 LYS B O 1
ATOM 6041 N N . LEU B 1 346 ? 6.894 -1.434 -46.472 1.00 45.42 326 LEU B N 1
ATOM 6042 C CA . LEU B 1 346 ? 5.546 -0.932 -46.260 1.00 44.57 326 LEU B CA 1
ATOM 6043 C C . LEU B 1 346 ? 5.290 0.174 -47.266 1.00 44.23 326 LEU B C 1
ATOM 6044 O O . LEU B 1 346 ? 6.200 0.923 -47.632 1.00 45.11 326 LEU B O 1
ATOM 6049 N N . GLU B 1 347 ? 4.043 0.273 -47.698 1.00 46.29 327 GLU B N 1
ATOM 6050 C CA . GLU B 1 347 ? 3.599 1.343 -48.574 1.00 47.21 327 GLU B CA 1
ATOM 6051 C C . GLU B 1 347 ? 2.987 2.450 -47.729 1.00 42.41 327 GLU B C 1
ATOM 6052 O O . GLU B 1 347 ? 2.309 2.181 -46.735 1.00 41.73 327 GLU B O 1
ATOM 6058 N N . SER B 1 348 ? 3.241 3.696 -48.120 1.00 42.03 328 SER B N 1
ATOM 6059 C CA . SER B 1 348 ? 2.734 4.835 -47.370 1.00 41.26 328 SER B CA 1
ATOM 6060 C C . SER B 1 348 ? 2.600 6.032 -48.291 1.00 41.64 328 SER B C 1
ATOM 6061 O O . SER B 1 348 ? 3.478 6.288 -49.122 1.00 43.60 328 SER B O 1
ATOM 6064 N N . GLU B 1 349 ? 1.505 6.769 -48.134 1.00 39.76 329 GLU B N 1
ATOM 6065 C CA . GLU B 1 349 ? 1.325 7.968 -48.942 1.00 42.03 329 GLU B CA 1
ATOM 6066 C C . GLU B 1 349 ? 2.142 9.132 -48.420 1.00 40.75 329 GLU B C 1
ATOM 6067 O O . GLU B 1 349 ? 2.587 9.969 -49.206 1.00 39.88 329 GLU B O 1
ATOM 6073 N N . VAL B 1 350 ? 2.348 9.216 -47.116 1.00 39.95 330 VAL B N 1
ATOM 6074 C CA . VAL B 1 350 ? 3.178 10.268 -46.558 1.00 41.72 330 VAL B CA 1
ATOM 6075 C C . VAL B 1 350 ? 4.132 9.657 -45.547 1.00 41.16 330 VAL B C 1
ATOM 6076 O O . VAL B 1 350 ? 3.830 8.657 -44.882 1.00 35.60 330 VAL B O 1
ATOM 6080 N N . LEU B 1 351 ? 5.302 10.269 -45.450 1.00 38.18 331 LEU B N 1
ATOM 6081 C CA . LEU B 1 351 ? 6.339 9.841 -44.536 1.00 35.60 331 LEU B CA 1
ATOM 6082 C C . LEU B 1 351 ? 6.683 11.031 -43.663 1.00 36.53 331 LEU B C 1
ATOM 6083 O O . LEU B 1 351 ? 7.048 12.091 -44.176 1.00 40.66 331 LEU B O 1
ATOM 6088 N N . ILE B 1 352 ? 6.564 10.854 -42.354 1.00 37.25 332 ILE B N 1
ATOM 6089 C CA . ILE B 1 352 ? 6.945 11.863 -41.376 1.00 38.02 332 ILE B CA 1
ATOM 6090 C C . ILE B 1 352 ? 8.225 11.394 -40.705 1.00 35.02 332 ILE B C 1
ATOM 6091 O O . ILE B 1 352 ? 8.239 10.358 -40.031 1.00 35.50 332 ILE B O 1
ATOM 6096 N N . LEU B 1 353 ? 9.297 12.153 -40.894 1.00 34.39 333 LEU B N 1
ATOM 6097 C CA . LEU B 1 353 ? 10.578 11.869 -40.263 1.00 35.57 333 LEU B CA 1
ATOM 6098 C C . LEU B 1 353 ? 10.605 12.522 -38.889 1.00 33.62 333 LEU B C 1
ATOM 6099 O O . LEU B 1 353 ? 10.668 13.750 -38.780 1.00 35.51 333 LEU B O 1
ATOM 6104 N N . ALA B 1 354 ? 10.573 11.703 -37.845 1.00 33.20 334 ALA B N 1
ATOM 6105 C CA . ALA B 1 354 ? 10.834 12.186 -36.494 1.00 35.33 334 ALA B CA 1
ATOM 6106 C C . ALA B 1 354 ? 12.126 11.564 -35.987 1.00 36.47 334 ALA B C 1
ATOM 6107 O O . ALA B 1 354 ? 12.124 10.804 -35.009 1.00 33.42 334 ALA B O 1
ATOM 6109 N N . LEU B 1 355 ? 13.233 11.864 -36.664 1.00 36.20 335 LEU B N 1
ATOM 6110 C CA . LEU B 1 355 ? 14.478 11.139 -36.461 1.00 35.19 335 LEU B CA 1
ATOM 6111 C C . LEU B 1 355 ? 15.437 11.858 -35.542 1.00 34.72 335 LEU B C 1
ATOM 6112 O O . LEU B 1 355 ? 16.577 11.404 -35.388 1.00 36.27 335 LEU B O 1
ATOM 6117 N N . GLY B 1 356 ? 15.022 12.971 -34.957 1.00 34.92 336 GLY B N 1
ATOM 6118 C CA . GLY B 1 356 ? 15.879 13.736 -34.075 1.00 36.35 336 GLY B CA 1
ATOM 6119 C C . GLY B 1 356 ? 16.421 14.992 -34.734 1.00 37.92 336 GLY B C 1
ATOM 6120 O O . GLY B 1 356 ? 16.175 15.294 -35.908 1.00 35.21 336 GLY B O 1
ATOM 6121 N N . TYR B 1 357 ? 17.185 15.727 -33.931 1.00 36.79 337 TYR B N 1
ATOM 6122 C CA . TYR B 1 357 ? 17.777 16.996 -34.309 1.00 37.02 337 TYR B CA 1
ATOM 6123 C C . TYR B 1 357 ? 19.290 16.871 -34.211 1.00 36.24 337 TYR B C 1
ATOM 6124 O O . TYR B 1 357 ? 19.821 16.040 -33.473 1.00 39.12 337 TYR B O 1
ATOM 6133 N N . GLU B 1 358 ? 19.984 17.712 -34.962 1.00 36.50 338 GLU B N 1
ATOM 6134 C CA . GLU B 1 358 ? 21.437 17.691 -34.981 1.00 39.58 338 GLU B CA 1
ATOM 6135 C C . GLU B 1 358 ? 21.940 19.126 -35.003 1.00 39.65 338 GLU B C 1
ATOM 6136 O O . GLU B 1 358 ? 21.221 20.058 -35.393 1.00 37.54 338 GLU B O 1
ATOM 6142 N N . TYR B 1 359 ? 23.189 19.290 -34.578 1.00 34.63 339 TYR B N 1
ATOM 6143 C CA . TYR B 1 359 ? 23.863 20.576 -34.643 1.00 35.32 339 TYR B CA 1
ATOM 6144 C C . TYR B 1 359 ? 24.547 20.719 -35.993 1.00 35.39 339 TYR B C 1
ATOM 6145 O O . TYR B 1 359 ? 25.386 19.891 -36.350 1.00 35.95 339 TYR B O 1
ATOM 6154 N N . LYS B 1 360 ? 24.211 21.779 -36.727 1.00 38.68 340 LYS B N 1
ATOM 6155 C CA . LYS B 1 360 ? 24.919 22.142 -37.949 1.00 36.92 340 LYS B CA 1
ATOM 6156 C C . LYS B 1 360 ? 25.718 23.416 -37.687 1.00 38.39 340 LYS B C 1
ATOM 6157 O O . LYS B 1 360 ? 25.205 24.367 -37.086 1.00 39.04 340 LYS B O 1
ATOM 6159 N N . ILE B 1 361 ? 26.975 23.425 -38.105 1.00 41.66 341 ILE B N 1
ATOM 6160 C CA . ILE B 1 361 ? 27.822 24.612 -37.917 1.00 39.43 341 ILE B CA 1
ATOM 6161 C C . ILE B 1 361 ? 27.254 25.770 -38.735 1.00 39.82 341 ILE B C 1
ATOM 6162 O O . ILE B 1 361 ? 26.938 25.589 -39.926 1.00 37.94 341 ILE B O 1
ATOM 6167 N N . PRO B 1 362 ? 27.087 26.958 -38.154 1.00 38.35 342 PRO B N 1
ATOM 6168 C CA . PRO B 1 362 ? 26.628 28.102 -38.950 1.00 37.27 342 PRO B CA 1
ATOM 6169 C C . PRO B 1 362 ? 27.672 28.531 -39.966 1.00 38.31 342 PRO B C 1
ATOM 6170 O O . PRO B 1 362 ? 28.877 28.539 -39.693 1.00 37.66 342 PRO B O 1
ATOM 6174 N N . GLU B 1 363 ? 27.187 28.893 -41.152 1.00 36.13 343 GLU B N 1
ATOM 6175 C CA . GLU B 1 363 ? 28.073 29.299 -42.230 1.00 39.01 343 GLU B CA 1
ATOM 6176 C C . GLU B 1 363 ? 28.784 30.612 -41.928 1.00 39.68 343 GLU B C 1
ATOM 6177 O O . GLU B 1 363 ? 29.843 30.879 -42.501 1.00 39.16 343 GLU B O 1
ATOM 6183 N N . CYS B 1 364 ? 28.248 31.430 -41.022 1.00 38.19 344 CYS B N 1
ATOM 6184 C CA . CYS B 1 364 ? 28.943 32.661 -40.681 1.00 39.38 344 CYS B CA 1
ATOM 6185 C C . CYS B 1 364 ? 30.299 32.401 -40.024 1.00 40.34 344 CYS B C 1
ATOM 6186 O O . CYS B 1 364 ? 31.186 33.263 -40.108 1.00 39.84 344 CYS B O 1
ATOM 6189 N N . LEU B 1 365 ? 30.497 31.230 -39.403 1.00 37.31 345 LEU B N 1
ATOM 6190 C CA . LEU B 1 365 ? 31.762 30.961 -38.725 1.00 38.07 345 LEU B CA 1
ATOM 6191 C C . LEU B 1 365 ? 32.901 30.661 -39.681 1.00 39.73 345 LEU B C 1
ATOM 6192 O O . LEU B 1 365 ? 34.052 30.625 -39.241 1.00 41.64 345 LEU B O 1
ATOM 6197 N N . THR B 1 366 ? 32.618 30.441 -40.959 1.00 40.61 346 THR B N 1
ATOM 6198 C CA . THR B 1 366 ? 33.644 29.961 -41.884 1.00 41.35 346 THR B CA 1
ATOM 6199 C C . THR B 1 366 ? 34.939 30.768 -41.851 1.00 42.08 346 THR B C 1
ATOM 6200 O O . THR B 1 366 ? 36.010 30.146 -41.780 1.00 43.43 346 THR B O 1
ATOM 6204 N N . PRO B 1 367 ? 34.935 32.111 -41.868 1.00 40.87 347 PRO B N 1
ATOM 6205 C CA . PRO B 1 367 ? 36.219 32.841 -41.914 1.00 40.97 347 PRO B CA 1
ATOM 6206 C C . PRO B 1 367 ? 37.010 32.802 -40.619 1.00 39.75 347 PRO B C 1
ATOM 6207 O O . PRO B 1 367 ? 38.178 33.196 -40.616 1.00 38.91 347 PRO B O 1
ATOM 6211 N N . ILE B 1 368 ? 36.425 32.370 -39.515 1.00 40.46 348 ILE B N 1
ATOM 6212 C CA . ILE B 1 368 ? 37.169 32.280 -38.274 1.00 41.46 348 ILE B CA 1
ATOM 6213 C C . ILE B 1 368 ? 37.337 30.828 -37.834 1.00 40.71 348 ILE B C 1
ATOM 6214 O O . ILE B 1 368 ? 37.585 30.570 -36.664 1.00 41.99 348 ILE B O 1
ATOM 6219 N N . ARG B 1 369 ? 37.199 29.871 -38.756 1.00 42.59 349 ARG B N 1
ATOM 6220 C CA . ARG B 1 369 ? 37.243 28.470 -38.349 1.00 41.66 349 ARG B CA 1
ATOM 6221 C C . ARG B 1 369 ? 38.572 28.133 -37.686 1.00 40.47 349 ARG B C 1
ATOM 6222 O O . ARG B 1 369 ? 38.615 27.394 -36.696 1.00 43.72 349 ARG B O 1
ATOM 6230 N N . THR B 1 370 ? 39.661 28.706 -38.193 1.00 40.26 350 THR B N 1
ATOM 6231 C CA . THR B 1 370 ? 40.989 28.519 -37.633 1.00 42.54 350 THR B CA 1
ATOM 6232 C C . THR B 1 370 ? 41.163 29.195 -36.281 1.00 43.10 350 THR B C 1
ATOM 6233 O O . THR B 1 370 ? 42.197 28.989 -35.635 1.00 44.27 350 THR B O 1
ATOM 6237 N N . LEU B 1 371 ? 40.204 30.011 -35.851 1.00 43.42 351 LEU B N 1
ATOM 6238 C CA . LEU B 1 371 ? 40.184 30.532 -34.492 1.00 41.52 351 LEU B CA 1
ATOM 6239 C C . LEU B 1 371 ? 39.494 29.586 -33.507 1.00 41.01 351 LEU B C 1
ATOM 6240 O O . LEU B 1 371 ? 39.652 29.749 -32.294 1.00 43.67 351 LEU B O 1
ATOM 6245 N N . ILE B 1 372 ? 38.767 28.608 -33.992 1.00 40.57 352 ILE B N 1
ATOM 6246 C CA . ILE B 1 372 ? 38.042 27.660 -33.152 1.00 42.57 352 ILE B CA 1
ATOM 6247 C C . ILE B 1 372 ? 38.915 26.441 -32.905 1.00 40.28 352 ILE B C 1
ATOM 6248 O O . ILE B 1 372 ? 39.652 26.000 -33.792 1.00 42.02 352 ILE B O 1
ATOM 6253 N N . ASN B 1 373 ? 38.828 25.894 -31.699 1.00 40.60 353 ASN B N 1
ATOM 6254 C CA . ASN B 1 373 ? 39.493 24.644 -31.355 1.00 43.59 353 ASN B CA 1
ATOM 6255 C C . ASN B 1 373 ? 38.634 23.439 -31.738 1.00 43.13 353 ASN B C 1
ATOM 6256 O O . ASN B 1 373 ? 37.408 23.462 -31.595 1.00 40.69 353 ASN B O 1
ATOM 6261 N N . TRP B 1 374 ? 39.290 22.390 -32.233 1.00 42.97 354 TRP B N 1
ATOM 6262 C CA . TRP B 1 374 ? 38.636 21.171 -32.688 1.00 40.96 354 TRP B CA 1
ATOM 6263 C C . TRP B 1 374 ? 39.237 19.977 -31.960 1.00 42.45 354 TRP B C 1
ATOM 6264 O O . TRP B 1 374 ? 40.414 19.998 -31.587 1.00 43.12 354 TRP B O 1
ATOM 6275 N N . ASP B 1 375 ? 38.436 18.925 -31.766 1.00 43.66 355 ASP B N 1
ATOM 6276 C CA . ASP B 1 375 ? 38.933 17.744 -31.070 1.00 44.33 355 ASP B CA 1
ATOM 6277 C C . ASP B 1 375 ? 39.445 16.692 -32.059 1.00 48.41 355 ASP B C 1
ATOM 6278 O O . ASP B 1 375 ? 39.437 16.893 -33.279 1.00 44.97 355 ASP B O 1
ATOM 6283 N N . SER B 1 376 ? 39.889 15.547 -31.501 1.00 50.28 356 SER B N 1
ATOM 6284 C CA . SER B 1 376 ? 40.433 14.431 -32.282 1.00 50.43 356 SER B CA 1
ATOM 6285 C C . SER B 1 376 ? 39.544 14.069 -33.449 1.00 48.82 356 SER B C 1
ATOM 6286 O O . SER B 1 376 ? 40.036 13.636 -34.497 1.00 49.25 356 SER B O 1
ATOM 6289 N N . LYS B 1 377 ? 38.233 14.222 -33.275 1.00 49.60 357 LYS B N 1
ATOM 6290 C CA . LYS B 1 377 ? 37.239 13.810 -34.249 1.00 47.91 357 LYS B CA 1
ATOM 6291 C C . LYS B 1 377 ? 36.709 14.975 -35.085 1.00 43.94 357 LYS B C 1
ATOM 6292 O O . LYS B 1 377 ? 35.694 14.821 -35.771 1.00 45.82 357 LYS B O 1
ATOM 6298 N N . GLY B 1 378 ? 37.377 16.126 -35.057 1.00 44.64 358 GLY B N 1
ATOM 6299 C CA . GLY B 1 378 ? 36.941 17.248 -35.876 1.00 45.72 358 GLY B CA 1
ATOM 6300 C C . GLY B 1 378 ? 35.679 17.955 -35.425 1.00 44.70 358 GLY B C 1
ATOM 6301 O O . GLY B 1 378 ? 35.070 18.683 -36.216 1.00 42.19 358 GLY B O 1
ATOM 6302 N N . ARG B 1 379 ? 35.255 17.753 -34.184 1.00 44.33 359 ARG B N 1
ATOM 6303 C CA . ARG B 1 379 ? 34.138 18.494 -33.620 1.00 42.37 359 ARG B CA 1
ATOM 6304 C C . ARG B 1 379 ? 34.643 19.737 -32.894 1.00 40.61 359 ARG B C 1
ATOM 6305 O O . ARG B 1 379 ? 35.809 19.821 -32.495 1.00 43.61 359 ARG B O 1
ATOM 6313 N N . ILE B 1 380 ? 33.746 20.706 -32.717 1.00 39.13 360 ILE B N 1
ATOM 6314 C CA . ILE B 1 380 ? 34.113 21.907 -31.975 1.00 39.16 360 ILE B CA 1
ATOM 6315 C C . ILE B 1 380 ? 34.520 21.521 -30.561 1.00 38.12 360 ILE B C 1
ATOM 6316 O O . ILE B 1 380 ? 33.747 20.893 -29.829 1.00 38.24 360 ILE B O 1
ATOM 6321 N N . ALA B 1 381 ? 35.721 21.917 -30.158 1.00 38.76 361 ALA B N 1
ATOM 6322 C CA . ALA B 1 381 ? 36.239 21.584 -28.836 1.00 37.09 361 ALA B CA 1
ATOM 6323 C C . ALA B 1 381 ? 35.937 22.710 -27.857 1.00 36.94 361 ALA B C 1
ATOM 6324 O O . ALA B 1 381 ? 36.271 23.871 -28.114 1.00 40.85 361 ALA B O 1
ATOM 6326 N N . LEU B 1 382 ? 35.335 22.367 -26.724 1.00 38.09 362 LEU B N 1
ATOM 6327 C CA . LEU B 1 382 ? 34.936 23.349 -25.727 1.00 38.01 362 LEU B CA 1
ATOM 6328 C C . LEU B 1 382 ? 35.839 23.315 -24.490 1.00 38.04 362 LEU B C 1
ATOM 6329 O O . LEU B 1 382 ? 36.288 22.250 -24.047 1.00 35.10 362 LEU B O 1
ATOM 6334 N N . ASN B 1 383 ? 36.116 24.501 -23.955 1.00 34.22 363 ASN B N 1
ATOM 6335 C CA . ASN B 1 383 ? 36.701 24.664 -22.637 1.00 33.79 363 ASN B CA 1
ATOM 6336 C C . ASN B 1 383 ? 35.611 24.491 -21.586 1.00 32.92 363 ASN B C 1
ATOM 6337 O O . ASN B 1 383 ? 34.419 24.452 -21.900 1.00 32.80 363 ASN B O 1
ATOM 6342 N N . TRP B 1 384 ? 36.022 24.386 -20.319 1.00 35.67 364 TRP B N 1
ATOM 6343 C CA . TRP B 1 384 ? 35.042 24.175 -19.252 1.00 36.43 364 TRP B CA 1
ATOM 6344 C C . TRP B 1 384 ? 33.999 25.288 -19.225 1.00 37.40 364 TRP B C 1
ATOM 6345 O O . TRP B 1 384 ? 32.818 25.030 -18.975 1.00 37.91 364 TRP B O 1
ATOM 6356 N N . ASN B 1 385 ? 34.413 26.529 -19.492 1.00 36.25 365 ASN B N 1
ATOM 6357 C CA . ASN B 1 385 ? 33.541 27.692 -19.398 1.00 37.61 365 ASN B CA 1
ATOM 6358 C C . ASN B 1 385 ? 32.779 27.966 -20.691 1.00 37.20 365 ASN B C 1
ATOM 6359 O O . ASN B 1 385 ? 32.255 29.068 -20.865 1.00 37.35 365 ASN B O 1
ATOM 6364 N N . TYR B 1 386 ? 32.742 27.001 -21.606 1.00 34.42 366 TYR B N 1
ATOM 6365 C CA . TYR B 1 386 ? 31.947 26.992 -22.831 1.00 33.99 366 TYR B CA 1
ATOM 6366 C C . TYR B 1 386 ? 32.549 27.882 -23.908 1.00 34.88 366 TYR B C 1
ATOM 6367 O O . TYR B 1 386 ? 31.906 28.105 -24.947 1.00 35.93 366 TYR B O 1
ATOM 6376 N N . SER B 1 387 ? 33.755 28.398 -23.710 1.00 36.44 367 SER B N 1
ATOM 6377 C CA . SER B 1 387 ? 34.433 29.062 -24.810 1.00 36.25 367 SER B CA 1
ATOM 6378 C C . SER B 1 387 ? 34.981 28.016 -25.768 1.00 36.06 367 SER B C 1
ATOM 6379 O O . SER B 1 387 ? 35.273 26.881 -25.382 1.00 36.64 367 SER B O 1
ATOM 6382 N N . ILE B 1 388 ? 35.095 28.387 -27.036 1.00 35.18 368 ILE B N 1
ATOM 6383 C CA . ILE B 1 388 ? 35.601 27.431 -28.003 1.00 37.93 368 ILE B CA 1
ATOM 6384 C C . ILE B 1 388 ? 36.896 27.900 -28.637 1.00 38.12 368 ILE B C 1
ATOM 6385 O O . ILE B 1 388 ? 37.320 27.345 -29.650 1.00 39.01 368 ILE B O 1
ATOM 6390 N N . ASN B 1 389 ? 37.543 28.906 -28.055 1.00 36.21 369 ASN B N 1
ATOM 6391 C CA . ASN B 1 389 ? 38.809 29.397 -28.576 1.00 41.12 369 ASN B CA 1
ATOM 6392 C C . ASN B 1 389 ? 39.745 29.661 -27.415 1.00 41.06 369 ASN B C 1
ATOM 6393 O O . ASN B 1 389 ? 39.327 29.744 -26.259 1.00 41.75 369 ASN B O 1
ATOM 6398 N N . ASP B 1 390 ? 41.032 29.761 -27.733 1.00 41.77 370 ASP B N 1
ATOM 6399 C CA . ASP B 1 390 ? 42.018 29.965 -26.680 1.00 44.54 370 ASP B CA 1
ATOM 6400 C C . ASP B 1 390 ? 41.806 31.288 -25.958 1.00 44.42 370 ASP B C 1
ATOM 6401 O O . ASP B 1 390 ? 42.028 31.365 -24.745 1.00 43.07 370 ASP B O 1
ATOM 6406 N N . ASP B 1 391 ? 41.358 32.328 -26.678 1.00 46.05 371 ASP B N 1
ATOM 6407 C CA . ASP B 1 391 ? 41.178 33.667 -26.114 1.00 45.95 371 ASP B CA 1
ATOM 6408 C C . ASP B 1 391 ? 39.940 33.788 -25.232 1.00 45.78 371 ASP B C 1
ATOM 6409 O O . ASP B 1 391 ? 39.768 34.834 -24.591 1.00 45.39 371 ASP B O 1
ATOM 6414 N N . ASN B 1 392 ? 39.068 32.771 -25.215 1.00 41.03 372 ASN B N 1
ATOM 6415 C CA . ASN B 1 392 ? 37.831 32.770 -24.414 1.00 40.00 372 ASN B CA 1
ATOM 6416 C C . ASN B 1 392 ? 36.903 33.919 -24.805 1.00 37.90 372 ASN B C 1
ATOM 6417 O O . ASN B 1 392 ? 36.329 34.593 -23.951 1.00 38.83 372 ASN B O 1
ATOM 6422 N N . THR B 1 393 ? 36.766 34.169 -26.100 1.00 34.26 373 THR B N 1
ATOM 6423 C CA . THR B 1 393 ? 35.895 35.236 -26.565 1.00 38.18 373 THR B CA 1
ATOM 6424 C C . THR B 1 393 ? 34.789 34.717 -27.465 1.00 38.22 373 THR B C 1
ATOM 6425 O O . THR B 1 393 ? 33.957 35.511 -27.921 1.00 36.04 373 THR B O 1
ATOM 6429 N N . ILE B 1 394 ? 34.757 33.414 -27.731 1.00 35.64 374 ILE B N 1
ATOM 6430 C CA . ILE B 1 394 ? 33.689 32.768 -28.486 1.00 35.20 374 ILE B CA 1
ATOM 6431 C C . ILE B 1 394 ? 33.095 31.678 -27.602 1.00 34.84 374 ILE B C 1
ATOM 6432 O O . ILE B 1 394 ? 33.780 30.705 -27.273 1.00 35.15 374 ILE B O 1
ATOM 6437 N N . PHE B 1 395 ? 31.827 31.834 -27.221 1.00 34.48 375 PHE B N 1
ATOM 6438 C CA . PHE B 1 395 ? 31.157 30.901 -26.331 1.00 33.18 375 PHE B CA 1
ATOM 6439 C C . PHE B 1 395 ? 30.034 30.174 -27.058 1.00 32.74 375 PHE B C 1
ATOM 6440 O O . PHE B 1 395 ? 29.475 30.665 -28.040 1.00 35.44 375 PHE B O 1
ATOM 6448 N N . ALA B 1 396 ? 29.695 28.990 -26.558 1.00 34.41 376 ALA B N 1
ATOM 6449 C CA . ALA B 1 396 ? 28.830 28.061 -27.285 1.00 37.50 376 ALA B CA 1
ATOM 6450 C C . ALA B 1 396 ? 27.605 27.713 -26.454 1.00 33.92 376 ALA B C 1
ATOM 6451 O O . ALA B 1 396 ? 27.731 27.131 -25.370 1.00 33.13 376 ALA B O 1
ATOM 6453 N N . GLN B 1 397 ? 26.429 28.081 -26.962 1.00 31.55 377 GLN B N 1
ATOM 6454 C CA . GLN B 1 397 ? 25.157 27.663 -26.394 1.00 32.04 377 GLN B CA 1
ATOM 6455 C C . GLN B 1 397 ? 24.709 26.407 -27.128 1.00 34.82 377 GLN B C 1
ATOM 6456 O O . GLN B 1 397 ? 24.573 26.421 -28.358 1.00 34.19 377 GLN B O 1
ATOM 6462 N N . ASN B 1 398 ? 24.462 25.333 -26.384 1.00 33.07 378 ASN B N 1
ATOM 6463 C CA . ASN B 1 398 ? 23.871 24.127 -26.956 1.00 33.47 378 ASN B CA 1
ATOM 6464 C C . ASN B 1 398 ? 24.775 23.551 -28.040 1.00 33.25 378 ASN B C 1
ATOM 6465 O O . ASN B 1 398 ? 24.367 23.333 -29.180 1.00 35.17 378 ASN B O 1
ATOM 6470 N N . ILE B 1 399 ? 26.032 23.342 -27.678 1.00 33.40 379 ILE B N 1
ATOM 6471 C CA . ILE B 1 399 ? 27.015 22.726 -28.554 1.00 33.56 379 ILE B CA 1
ATOM 6472 C C . ILE B 1 399 ? 27.819 21.761 -27.705 1.00 39.05 379 ILE B C 1
ATOM 6473 O O . ILE B 1 399 ? 28.417 22.172 -26.702 1.00 37.67 379 ILE B O 1
ATOM 6478 N N . GLY B 1 400 ? 27.839 20.491 -28.100 1.00 36.90 380 GLY B N 1
ATOM 6479 C CA . GLY B 1 400 ? 28.733 19.535 -27.481 1.00 36.50 380 GLY B CA 1
ATOM 6480 C C . GLY B 1 400 ? 28.150 18.720 -26.345 1.00 36.29 380 GLY B C 1
ATOM 6481 O O . GLY B 1 400 ? 28.646 18.801 -25.213 1.00 37.37 380 GLY B O 1
ATOM 6482 N N . ILE B 1 401 ? 27.110 17.922 -26.614 1.00 33.30 381 ILE B N 1
ATOM 6483 C CA . ILE B 1 401 ? 26.740 16.916 -25.624 1.00 38.01 381 ILE B CA 1
ATOM 6484 C C . ILE B 1 401 ? 27.922 15.990 -25.360 1.00 35.04 381 ILE B C 1
ATOM 6485 O O . ILE B 1 401 ? 28.061 15.450 -24.257 1.00 35.16 381 ILE B O 1
ATOM 6490 N N . TYR B 1 402 ? 28.800 15.813 -26.357 1.00 35.93 382 TYR B N 1
ATOM 6491 C CA . TYR B 1 402 ? 30.015 15.012 -26.238 1.00 37.00 382 TYR B CA 1
ATOM 6492 C C . TYR B 1 402 ? 31.054 15.660 -25.330 1.00 37.71 382 TYR B C 1
ATOM 6493 O O . TYR B 1 402 ? 32.044 15.007 -24.976 1.00 38.22 382 TYR B O 1
ATOM 6502 N N . SER B 1 403 ? 30.865 16.925 -24.960 1.00 36.35 383 SER B N 1
ATOM 6503 C CA . SER B 1 403 ? 31.827 17.656 -24.149 1.00 36.60 383 SER B CA 1
ATOM 6504 C C . SER B 1 403 ? 31.307 17.952 -22.750 1.00 37.45 383 SER B C 1
ATOM 6505 O O . SER B 1 403 ? 32.000 17.679 -21.760 1.00 37.72 383 SER B O 1
ATOM 6508 N N . HIS B 1 404 ? 30.086 18.486 -22.638 1.00 35.35 384 HIS B N 1
ATOM 6509 C CA . HIS B 1 404 ? 29.498 18.824 -21.352 1.00 35.21 384 HIS B CA 1
ATOM 6510 C C . HIS B 1 404 ? 28.342 17.907 -20.946 1.00 36.65 384 HIS B C 1
ATOM 6511 O O . HIS B 1 404 ? 27.800 18.060 -19.839 1.00 36.40 384 HIS B O 1
ATOM 6518 N N . GLY B 1 405 ? 27.937 16.976 -21.797 1.00 35.39 385 GLY B N 1
ATOM 6519 C CA . GLY B 1 405 ? 26.981 15.968 -21.384 1.00 32.64 385 GLY B CA 1
ATOM 6520 C C . GLY B 1 405 ? 25.586 16.218 -21.915 1.00 35.09 385 GLY B C 1
ATOM 6521 O O . GLY B 1 405 ? 25.281 17.235 -22.545 1.00 33.17 385 GLY B O 1
ATOM 6522 N N . PHE B 1 406 ? 24.716 15.252 -21.610 1.00 36.22 386 PHE B N 1
ATOM 6523 C CA . PHE B 1 406 ? 23.391 15.188 -22.207 1.00 35.99 386 PHE B CA 1
ATOM 6524 C C . PHE B 1 406 ? 22.505 16.365 -21.833 1.00 35.51 386 PHE B C 1
ATOM 6525 O O . PHE B 1 406 ? 21.460 16.545 -22.471 1.00 36.24 386 PHE B O 1
ATOM 6533 N N . THR B 1 407 ? 22.872 17.165 -20.836 1.00 33.48 387 THR B N 1
ATOM 6534 C CA . THR B 1 407 ? 22.072 18.337 -20.500 1.00 32.93 387 THR B CA 1
ATOM 6535 C C . THR B 1 407 ? 22.501 19.587 -21.251 1.00 33.76 387 THR B C 1
ATOM 6536 O O . THR B 1 407 ? 22.025 20.677 -20.927 1.00 35.31 387 THR B O 1
ATOM 6540 N N . VAL B 1 408 ? 23.409 19.469 -22.207 1.00 32.80 388 VAL B N 1
ATOM 6541 C CA . VAL B 1 408 ? 23.803 20.612 -23.024 1.00 30.19 388 VAL B CA 1
ATOM 6542 C C . VAL B 1 408 ? 22.568 21.239 -23.678 1.00 33.82 388 VAL B C 1
ATOM 6543 O O . VAL B 1 408 ? 22.468 22.478 -23.711 1.00 32.96 388 VAL B O 1
ATOM 6547 N N . PRO B 1 409 ? 21.603 20.472 -24.192 1.00 35.38 389 PRO B N 1
ATOM 6548 C CA . PRO B 1 409 ? 20.340 21.072 -24.661 1.00 33.54 389 PRO B CA 1
ATOM 6549 C C . PRO B 1 409 ? 19.235 21.218 -23.618 1.00 34.04 389 PRO B C 1
ATOM 6550 O O . PRO B 1 409 ? 18.105 21.545 -24.000 1.00 34.29 389 PRO B O 1
ATOM 6554 N N . ASP B 1 410 ? 19.502 20.999 -22.332 1.00 32.60 390 ASP B N 1
ATOM 6555 C CA . ASP B 1 410 ? 18.448 21.021 -21.319 1.00 34.20 390 ASP B CA 1
ATOM 6556 C C . ASP B 1 410 ? 18.163 22.469 -20.899 1.00 33.77 390 ASP B C 1
ATOM 6557 O O . ASP B 1 410 ? 19.059 23.173 -20.411 1.00 34.04 390 ASP B O 1
ATOM 6562 N N . LEU B 1 411 ? 16.914 22.915 -21.078 1.00 33.20 391 LEU B N 1
ATOM 6563 C CA . LEU B 1 411 ? 16.557 24.282 -20.692 1.00 32.26 391 LEU B CA 1
ATOM 6564 C C . LEU B 1 411 ? 16.850 24.538 -19.227 1.00 33.23 391 LEU B C 1
ATOM 6565 O O . LEU B 1 411 ? 17.096 25.686 -18.831 1.00 33.98 391 LEU B O 1
ATOM 6570 N N . GLY B 1 412 ? 16.823 23.483 -18.409 1.00 32.52 392 GLY B N 1
ATOM 6571 C CA . GLY B 1 412 ? 17.089 23.577 -16.981 1.00 32.98 392 GLY B CA 1
ATOM 6572 C C . GLY B 1 412 ? 18.535 23.856 -16.618 1.00 34.68 392 GLY B C 1
ATOM 6573 O O . GLY B 1 412 ? 18.805 24.185 -15.457 1.00 37.53 392 GLY B O 1
ATOM 6574 N N . MET B 1 413 ? 19.464 23.722 -17.567 1.00 32.00 393 MET B N 1
ATOM 6575 C CA . MET B 1 413 ? 20.856 24.088 -17.352 1.00 32.66 393 MET B CA 1
ATOM 6576 C C . MET B 1 413 ? 21.247 25.345 -18.132 1.00 32.15 393 MET B C 1
ATOM 6577 O O . MET B 1 413 ? 22.432 25.695 -18.185 1.00 31.55 393 MET B O 1
ATOM 6582 N N . GLY B 1 414 ? 20.277 26.040 -18.724 1.00 31.19 394 GLY B N 1
ATOM 6583 C CA . GLY B 1 414 ? 20.602 27.231 -19.489 1.00 31.42 394 GLY B CA 1
ATOM 6584 C C . GLY B 1 414 ? 21.118 28.360 -18.615 1.00 32.28 394 GLY B C 1
ATOM 6585 O O . GLY B 1 414 ? 22.023 29.096 -19.014 1.00 29.94 394 GLY B O 1
ATOM 6586 N N . CYS B 1 415 ? 20.536 28.527 -17.421 1.00 30.91 395 CYS B N 1
ATOM 6587 C CA . CYS B 1 415 ? 21.027 29.552 -16.512 1.00 30.90 395 CYS B CA 1
ATOM 6588 C C . CYS B 1 415 ? 22.425 29.225 -16.031 1.00 29.50 395 CYS B C 1
ATOM 6589 O O . CYS B 1 415 ? 23.262 30.124 -15.892 1.00 30.27 395 CYS B O 1
ATOM 6592 N N . TYR B 1 416 ? 22.692 27.948 -15.755 1.00 29.42 396 TYR B N 1
ATOM 6593 C CA . TYR B 1 416 ? 24.023 27.547 -15.329 1.00 28.11 396 TYR B CA 1
ATOM 6594 C C . TYR B 1 416 ? 25.059 27.977 -16.359 1.00 32.69 396 TYR B C 1
ATOM 6595 O O . TYR B 1 416 ? 26.067 28.612 -16.023 1.00 33.78 396 TYR B O 1
ATOM 6604 N N . ARG B 1 417 ? 24.795 27.683 -17.633 1.00 30.80 397 ARG B N 1
ATOM 6605 C CA . ARG B 1 417 ? 25.755 28.013 -18.678 1.00 32.95 397 ARG B CA 1
ATOM 6606 C C . ARG B 1 417 ? 25.868 29.521 -18.869 1.00 30.90 397 ARG B C 1
ATOM 6607 O O . ARG B 1 417 ? 26.977 30.050 -18.971 1.00 30.17 397 ARG B O 1
ATOM 6615 N N . ASN B 1 418 ? 24.735 30.233 -18.914 1.00 31.39 398 ASN B N 1
ATOM 6616 C CA . ASN B 1 418 ? 24.789 31.676 -19.138 1.00 30.58 398 ASN B CA 1
ATOM 6617 C C . ASN B 1 418 ? 25.506 32.388 -17.998 1.00 32.37 398 ASN B C 1
ATOM 6618 O O . ASN B 1 418 ? 26.273 33.333 -18.228 1.00 33.09 398 ASN B O 1
ATOM 6623 N N . ALA B 1 419 ? 25.268 31.955 -16.757 1.00 30.15 399 ALA B N 1
ATOM 6624 C CA . ALA B 1 419 ? 25.977 32.549 -15.629 1.00 31.26 399 ALA B CA 1
ATOM 6625 C C . ALA B 1 419 ? 27.482 32.384 -15.784 1.00 31.16 399 ALA B C 1
ATOM 6626 O O . ALA B 1 419 ? 28.241 33.326 -15.544 1.00 35.57 399 ALA B O 1
ATOM 6628 N N . ILE B 1 420 ? 27.932 31.207 -16.221 1.00 30.83 400 ILE B N 1
ATOM 6629 C CA . ILE B 1 420 ? 29.365 30.991 -16.396 1.00 31.62 400 ILE B CA 1
ATOM 6630 C C . ILE B 1 420 ? 29.899 31.851 -17.535 1.00 34.29 400 ILE B C 1
ATOM 6631 O O . ILE B 1 420 ? 30.981 32.446 -17.436 1.00 32.14 400 ILE B O 1
ATOM 6636 N N . ILE B 1 421 ? 29.154 31.931 -18.638 1.00 31.76 401 ILE B N 1
ATOM 6637 C CA . ILE B 1 421 ? 29.556 32.830 -19.710 1.00 34.96 401 ILE B CA 1
ATOM 6638 C C . ILE B 1 421 ? 29.679 34.248 -19.172 1.00 35.77 401 ILE B C 1
ATOM 6639 O O . ILE B 1 421 ? 30.719 34.902 -19.327 1.00 36.03 401 ILE B O 1
ATOM 6644 N N . ILE B 1 422 ? 28.623 34.730 -18.505 1.00 32.03 402 ILE B N 1
ATOM 6645 C CA . ILE B 1 422 ? 28.619 36.098 -17.998 1.00 31.88 402 ILE B CA 1
ATOM 6646 C C . ILE B 1 422 ? 29.806 36.319 -17.069 1.00 35.40 402 ILE B C 1
ATOM 6647 O O . ILE B 1 422 ? 30.544 37.305 -17.196 1.00 36.69 402 ILE B O 1
ATOM 6652 N N . ASN B 1 423 ? 30.010 35.394 -16.125 1.00 34.03 403 ASN B N 1
ATOM 6653 C CA . ASN B 1 423 ? 31.106 35.530 -15.171 1.00 36.75 403 ASN B CA 1
ATOM 6654 C C . ASN B 1 423 ? 32.453 35.533 -15.884 1.00 35.85 403 ASN B C 1
ATOM 6655 O O . ASN B 1 423 ? 33.359 36.285 -15.511 1.00 35.96 403 ASN B O 1
ATOM 6660 N N . THR B 1 424 ? 32.605 34.700 -16.915 1.00 34.51 404 THR B N 1
ATOM 6661 C CA . THR B 1 424 ? 33.869 34.658 -17.638 1.00 34.52 404 THR B CA 1
ATOM 6662 C C . THR B 1 424 ? 34.147 35.993 -18.312 1.00 36.61 404 THR B C 1
ATOM 6663 O O . THR B 1 424 ? 35.231 36.570 -18.161 1.00 36.41 404 THR B O 1
ATOM 6667 N N . ILE B 1 425 ? 33.161 36.507 -19.039 1.00 34.10 405 ILE B N 1
ATOM 6668 C CA . ILE B 1 425 ? 33.355 37.705 -19.848 1.00 34.20 405 ILE B CA 1
ATOM 6669 C C . ILE B 1 425 ? 33.669 38.909 -18.964 1.00 39.59 405 ILE B C 1
ATOM 6670 O O . ILE B 1 425 ? 34.600 39.673 -19.237 1.00 41.72 405 ILE B O 1
ATOM 6675 N N . LEU B 1 426 ? 32.911 39.089 -17.885 1.00 38.95 406 LEU B N 1
ATOM 6676 C CA . LEU B 1 426 ? 33.161 40.173 -16.943 1.00 39.52 406 LEU B CA 1
ATOM 6677 C C . LEU B 1 426 ? 34.272 39.854 -15.954 1.00 41.27 406 LEU B C 1
ATOM 6678 O O . LEU B 1 426 ? 34.668 40.736 -15.183 1.00 39.79 406 LEU B O 1
ATOM 6683 N N . GLY B 1 427 ? 34.751 38.616 -15.918 1.00 42.01 407 GLY B N 1
ATOM 6684 C CA . GLY B 1 427 ? 35.852 38.290 -15.028 1.00 40.88 407 GLY B CA 1
ATOM 6685 C C . GLY B 1 427 ? 35.557 38.413 -13.548 1.00 41.82 407 GLY B C 1
ATOM 6686 O O . GLY B 1 427 ? 36.464 38.746 -12.778 1.00 43.88 407 GLY B O 1
ATOM 6687 N N . ARG B 1 428 ? 34.320 38.149 -13.119 1.00 41.93 408 ARG B N 1
ATOM 6688 C CA . ARG B 1 428 ? 34.008 38.069 -11.692 1.00 42.36 408 ARG B CA 1
ATOM 6689 C C . ARG B 1 428 ? 32.698 37.313 -11.531 1.00 41.98 408 ARG B C 1
ATOM 6690 O O . ARG B 1 428 ? 31.985 37.057 -12.505 1.00 46.01 408 ARG B O 1
ATOM 6698 N N . GLU B 1 429 ? 32.387 36.939 -10.287 1.00 38.29 409 GLU B N 1
ATOM 6699 C CA . GLU B 1 429 ? 31.232 36.074 -10.032 1.00 42.45 409 GLU B CA 1
ATOM 6700 C C . GLU B 1 429 ? 29.983 36.945 -9.959 1.00 41.33 409 GLU B C 1
ATOM 6701 O O . GLU B 1 429 ? 29.453 37.244 -8.887 1.00 47.14 409 GLU B O 1
ATOM 6703 N N . VAL B 1 430 ? 29.510 37.369 -11.132 1.00 39.95 410 VAL B N 1
ATOM 6704 C CA . VAL B 1 430 ? 28.280 38.158 -11.193 1.00 39.17 410 VAL B CA 1
ATOM 6705 C C . VAL B 1 430 ? 27.107 37.323 -10.705 1.00 40.45 410 VAL B C 1
ATOM 6706 O O . VAL B 1 430 ? 26.299 37.757 -9.878 1.00 39.72 410 VAL B O 1
ATOM 6710 N N . TYR B 1 431 ? 26.986 36.120 -11.241 1.00 37.08 411 TYR B N 1
ATOM 6711 C CA . TYR B 1 431 ? 25.965 35.166 -10.836 1.00 37.42 411 TYR B CA 1
ATOM 6712 C C . TYR B 1 431 ? 26.717 33.971 -10.290 1.00 39.03 411 TYR B C 1
ATOM 6713 O O . TYR B 1 431 ? 27.148 33.109 -11.073 1.00 40.01 411 TYR B O 1
ATOM 6722 N N . PRO B 1 432 ? 26.946 33.882 -8.978 1.00 43.76 412 PRO B N 1
ATOM 6723 C CA . PRO B 1 432 ? 27.656 32.712 -8.450 1.00 43.79 412 PRO B CA 1
ATOM 6724 C C . PRO B 1 432 ? 26.879 31.453 -8.781 1.00 38.65 412 PRO B C 1
ATOM 6725 O O . PRO B 1 432 ? 25.649 31.414 -8.707 1.00 39.40 412 PRO B O 1
ATOM 6729 N N . VAL B 1 433 ? 27.606 30.435 -9.190 1.00 38.02 413 VAL B N 1
ATOM 6730 C CA . VAL B 1 433 ? 27.015 29.201 -9.668 1.00 39.95 413 VAL B CA 1
ATOM 6731 C C . VAL B 1 433 ? 27.194 28.128 -8.603 1.00 40.40 413 VAL B C 1
ATOM 6732 O O . VAL B 1 433 ? 28.240 28.056 -7.948 1.00 44.02 413 VAL B O 1
ATOM 6736 N N . GLU B 1 434 ? 26.137 27.348 -8.380 1.00 40.07 414 GLU B N 1
ATOM 6737 C CA . GLU B 1 434 ? 26.207 26.203 -7.488 1.00 39.77 414 GLU B CA 1
ATOM 6738 C C . GLU B 1 434 ? 27.275 25.220 -7.961 1.00 40.62 414 GLU B C 1
ATOM 6739 O O . GLU B 1 434 ? 27.577 25.113 -9.154 1.00 36.66 414 GLU B O 1
ATOM 6745 N N . LYS B 1 435 ? 27.857 24.506 -6.999 1.00 37.83 415 LYS B N 1
ATOM 6746 C CA . LYS B 1 435 ? 28.838 23.475 -7.278 1.00 41.41 415 LYS B CA 1
ATOM 6747 C C . LYS B 1 435 ? 28.395 22.086 -6.841 1.00 40.36 415 LYS B C 1
ATOM 6748 O O . LYS B 1 435 ? 28.790 21.104 -7.479 1.00 39.28 415 LYS B O 1
ATOM 6754 N N . ARG B 1 436 ? 27.582 21.971 -5.788 1.00 37.55 416 ARG B N 1
ATOM 6755 C CA . ARG B 1 436 ? 27.093 20.669 -5.333 1.00 37.76 416 ARG B CA 1
ATOM 6756 C C . ARG B 1 436 ? 25.626 20.786 -4.954 1.00 35.57 416 ARG B C 1
ATOM 6757 O O . ARG B 1 436 ? 25.290 21.343 -3.903 1.00 35.02 416 ARG B O 1
ATOM 6765 N N . ILE B 1 437 ? 24.759 20.262 -5.810 1.00 31.79 417 ILE B N 1
ATOM 6766 C CA . ILE B 1 437 ? 23.349 20.114 -5.484 1.00 32.08 417 ILE B CA 1
ATOM 6767 C C . ILE B 1 437 ? 22.914 18.659 -5.391 1.00 33.88 417 ILE B C 1
ATOM 6768 O O . ILE B 1 437 ? 21.765 18.408 -5.002 1.00 31.62 417 ILE B O 1
ATOM 6773 N N . ALA B 1 438 ? 23.770 17.685 -5.727 1.00 31.97 418 ALA B N 1
ATOM 6774 C CA . ALA B 1 438 ? 23.342 16.291 -5.800 1.00 33.60 418 ALA B CA 1
ATOM 6775 C C . ALA B 1 438 ? 23.758 15.517 -4.562 1.00 33.04 418 ALA B C 1
ATOM 6776 O O . ALA B 1 438 ? 24.875 15.681 -4.064 1.00 37.36 418 ALA B O 1
ATOM 6778 N N . TYR B 1 439 ? 22.865 14.645 -4.085 1.00 32.06 419 TYR B N 1
ATOM 6779 C CA . TYR B 1 439 ? 23.248 13.774 -2.983 1.00 32.87 419 TYR B CA 1
ATOM 6780 C C . TYR B 1 439 ? 24.246 12.724 -3.436 1.00 36.14 419 TYR B C 1
ATOM 6781 O O . TYR B 1 439 ? 25.118 12.327 -2.657 1.00 32.06 419 TYR B O 1
ATOM 6790 N N . GLN B 1 440 ? 24.143 12.279 -4.683 1.00 34.27 420 GLN B N 1
ATOM 6791 C CA . GLN B 1 440 ? 25.105 11.336 -5.232 1.00 35.43 420 GLN B CA 1
ATOM 6792 C C . GLN B 1 440 ? 26.453 12.000 -5.447 1.00 35.26 420 GLN B C 1
ATOM 6793 O O . GLN B 1 440 ? 26.541 13.197 -5.705 1.00 36.03 420 GLN B O 1
ATOM 6799 N N . GLU B 1 441 ? 27.510 11.204 -5.345 1.00 35.27 421 GLU B N 1
ATOM 6800 C CA . GLU B 1 441 ? 28.831 11.597 -5.813 1.00 35.69 421 GLU B CA 1
ATOM 6801 C C . GLU B 1 441 ? 29.184 10.740 -7.020 1.00 37.12 421 GLU B C 1
ATOM 6802 O O . GLU B 1 441 ? 28.998 9.518 -6.993 1.00 37.68 421 GLU B O 1
ATOM 6808 N N . PHE B 1 442 ? 29.672 11.389 -8.079 1.00 36.32 422 PHE B N 1
ATOM 6809 C CA . PHE B 1 442 ? 29.998 10.736 -9.339 1.00 37.82 422 PHE B CA 1
ATOM 6810 C C . PHE B 1 442 ? 31.459 10.303 -9.422 1.00 36.93 422 PHE B C 1
ATOM 6811 O O . PHE B 1 442 ? 31.870 9.744 -10.446 1.00 40.86 422 PHE B O 1
ATOM 6819 N N . ALA B 1 443 ? 32.233 10.517 -8.360 1.00 34.66 423 ALA B N 1
ATOM 6820 C CA . ALA B 1 443 ? 33.643 10.159 -8.300 1.00 37.16 423 ALA B CA 1
ATOM 6821 C C . ALA B 1 443 ? 34.056 10.170 -6.840 1.00 36.41 423 ALA B C 1
ATOM 6822 O O . ALA B 1 443 ? 33.434 10.870 -6.038 1.00 39.02 423 ALA B O 1
ATOM 6824 N N . PRO B 1 444 ? 35.058 9.392 -6.454 1.00 37.00 424 PRO B N 1
ATOM 6825 C CA . PRO B 1 444 ? 35.562 9.477 -5.083 1.00 37.78 424 PRO B CA 1
ATOM 6826 C C . PRO B 1 444 ? 36.377 10.744 -4.895 1.00 41.55 424 PRO B C 1
ATOM 6827 O O . PRO B 1 444 ? 36.798 11.381 -5.862 1.00 41.13 424 PRO B O 1
ATOM 6831 N N . THR B 1 445 ? 36.615 11.106 -3.629 1.00 40.19 425 THR B N 1
ATOM 6832 C CA . THR B 1 445 ? 37.562 12.188 -3.373 1.00 44.41 425 THR B CA 1
ATOM 6833 C C . THR B 1 445 ? 38.961 11.757 -3.801 1.00 46.70 425 THR B C 1
ATOM 6834 O O . THR B 1 445 ? 39.322 10.576 -3.728 1.00 47.87 425 THR B O 1
ATOM 6838 N N . THR B 1 446 ? 39.758 12.734 -4.245 1.00 49.65 426 THR B N 1
ATOM 6839 C CA . THR B 1 446 ? 41.124 12.447 -4.672 1.00 46.66 426 THR B CA 1
ATOM 6840 C C . THR B 1 446 ? 41.920 11.710 -3.611 1.00 48.20 426 THR B C 1
ATOM 6841 O O . THR B 1 446 ? 42.928 11.081 -3.940 1.00 51.62 426 THR B O 1
ATOM 6845 N N . GLU B 1 447 ? 41.486 11.758 -2.351 1.00 50.38 427 GLU B N 1
ATOM 6846 C CA . GLU B 1 447 ? 42.203 11.115 -1.256 1.00 51.96 427 GLU B CA 1
ATOM 6847 C C . GLU B 1 447 ? 41.799 9.660 -1.031 1.00 49.51 427 GLU B C 1
ATOM 6848 O O . GLU B 1 447 ? 42.480 8.955 -0.278 1.00 52.73 427 GLU B O 1
ATOM 6850 N N . GLU B 1 448 ? 40.727 9.187 -1.658 1.00 49.79 428 GLU B N 1
ATOM 6851 C CA . GLU B 1 448 ? 40.308 7.799 -1.515 1.00 47.92 428 GLU B CA 1
ATOM 6852 C C . GLU B 1 448 ? 40.870 6.894 -2.610 1.00 49.67 428 GLU B C 1
ATOM 6853 O O . GLU B 1 448 ? 40.624 5.680 -2.581 1.00 47.22 428 GLU B O 1
ATOM 6859 N N . ILE B 1 449 ? 41.627 7.447 -3.563 1.00 49.80 429 ILE B N 1
ATOM 6860 C CA . ILE B 1 449 ? 42.082 6.671 -4.714 1.00 52.74 429 ILE B CA 1
ATOM 6861 C C . ILE B 1 449 ? 43.172 5.696 -4.288 1.00 50.89 429 ILE B C 1
ATOM 6862 O O . ILE B 1 449 ? 44.053 6.036 -3.487 1.00 51.58 429 ILE B O 1
ATOM 6867 N N . VAL B 1 450 ? 43.122 4.472 -4.816 1.00 53.91 430 VAL B N 1
ATOM 6868 C CA . VAL B 1 450 ? 44.165 3.481 -4.553 1.00 58.27 430 VAL B CA 1
ATOM 6869 C C . VAL B 1 450 ? 45.195 3.530 -5.672 1.00 62.13 430 VAL B C 1
ATOM 6870 O O . VAL B 1 450 ? 44.844 3.413 -6.852 1.00 62.15 430 VAL B O 1
ATOM 6874 N N . THR B 1 451 ? 46.468 3.673 -5.301 1.00 66.31 431 THR B N 1
ATOM 6875 C CA . THR B 1 451 ? 47.579 3.568 -6.253 1.00 69.58 431 THR B CA 1
ATOM 6876 C C . THR B 1 451 ? 47.762 2.121 -6.725 1.00 70.37 431 THR B C 1
ATOM 6877 O O . THR B 1 451 ? 48.012 1.863 -7.904 1.00 71.54 431 THR B O 1
ATOM 6881 N N . SER C 1 23 ? 11.627 58.216 19.574 1.00 65.12 3 SER C N 1
ATOM 6882 C CA . SER C 1 23 ? 10.780 58.816 20.604 1.00 72.20 3 SER C CA 1
ATOM 6883 C C . SER C 1 23 ? 9.689 59.675 19.965 1.00 70.47 3 SER C C 1
ATOM 6884 O O . SER C 1 23 ? 8.506 59.310 19.961 1.00 69.09 3 SER C O 1
ATOM 6886 N N . GLN C 1 24 ? 10.104 60.827 19.434 1.00 69.52 4 GLN C N 1
ATOM 6887 C CA . GLN C 1 24 ? 9.237 61.684 18.634 1.00 64.20 4 GLN C CA 1
ATOM 6888 C C . GLN C 1 24 ? 8.942 61.099 17.254 1.00 56.87 4 GLN C C 1
ATOM 6889 O O . GLN C 1 24 ? 8.267 61.763 16.461 1.00 60.31 4 GLN C O 1
ATOM 6892 N N . HIS C 1 25 ? 9.435 59.899 16.937 1.00 55.01 5 HIS C N 1
ATOM 6893 C CA . HIS C 1 25 ? 9.276 59.351 15.597 1.00 49.82 5 HIS C CA 1
ATOM 6894 C C . HIS C 1 25 ? 7.878 58.802 15.407 1.00 47.69 5 HIS C C 1
ATOM 6895 O O . HIS C 1 25 ? 7.355 58.090 16.266 1.00 49.95 5 HIS C O 1
ATOM 6902 N N . ILE C 1 26 ? 7.291 59.094 14.254 1.00 43.10 6 ILE C N 1
ATOM 6903 C CA . ILE C 1 26 ? 5.925 58.694 13.956 1.00 42.03 6 ILE C CA 1
ATOM 6904 C C . ILE C 1 26 ? 5.964 57.676 12.829 1.00 44.17 6 ILE C C 1
ATOM 6905 O O . ILE C 1 26 ? 6.451 57.976 11.732 1.00 42.51 6 ILE C O 1
ATOM 6910 N N . TYR C 1 27 ? 5.463 56.470 13.100 1.00 42.37 7 TYR C N 1
ATOM 6911 C CA . TYR C 1 27 ? 5.451 55.427 12.090 1.00 38.48 7 TYR C CA 1
ATOM 6912 C C . TYR C 1 27 ? 4.222 55.568 11.221 1.00 40.14 7 TYR C C 1
ATOM 6913 O O . TYR C 1 27 ? 3.165 56.027 11.669 1.00 39.14 7 TYR C O 1
ATOM 6922 N N . ASP C 1 28 ? 4.371 55.181 9.957 1.00 39.26 8 ASP C N 1
ATOM 6923 C CA . ASP C 1 28 ? 3.191 55.016 9.121 1.00 40.53 8 ASP C CA 1
ATOM 6924 C C . ASP C 1 28 ? 2.394 53.789 9.542 1.00 38.22 8 ASP C C 1
ATOM 6925 O O . ASP C 1 28 ? 1.161 53.831 9.571 1.00 41.33 8 ASP C O 1
ATOM 6930 N N . ILE C 1 29 ? 3.072 52.705 9.915 1.00 37.18 9 ILE C N 1
ATOM 6931 C CA . ILE C 1 29 ? 2.414 51.438 10.215 1.00 37.59 9 ILE C CA 1
ATOM 6932 C C . ILE C 1 29 ? 3.082 50.781 11.417 1.00 39.44 9 ILE C C 1
ATOM 6933 O O . ILE C 1 29 ? 4.314 50.717 11.507 1.00 36.77 9 ILE C O 1
ATOM 6938 N N . VAL C 1 30 ? 2.265 50.265 12.328 1.00 37.71 10 VAL C N 1
ATOM 6939 C CA . VAL C 1 30 ? 2.722 49.334 13.350 1.00 36.43 10 VAL C CA 1
ATOM 6940 C C . VAL C 1 30 ? 1.997 48.020 13.116 1.00 37.37 10 VAL C C 1
ATOM 6941 O O . VAL C 1 30 ? 0.760 47.976 13.133 1.00 37.71 10 VAL C O 1
ATOM 6945 N N . GLY C 1 31 ? 2.760 46.953 12.885 1.00 37.72 11 GLY C N 1
ATOM 6946 C CA . GLY C 1 31 ? 2.191 45.623 12.773 1.00 36.80 11 GLY C CA 1
ATOM 6947 C C . GLY C 1 31 ? 2.198 44.929 14.120 1.00 36.91 11 GLY C C 1
ATOM 6948 O O . GLY C 1 31 ? 3.236 44.851 14.782 1.00 37.53 11 GLY C O 1
ATOM 6949 N N . ILE C 1 32 ? 1.036 44.430 14.526 1.00 35.05 12 ILE C N 1
ATOM 6950 C CA . ILE C 1 32 ? 0.867 43.802 15.833 1.00 33.75 12 ILE C CA 1
ATOM 6951 C C . ILE C 1 32 ? 0.661 42.309 15.615 1.00 36.54 12 ILE C C 1
ATOM 6952 O O . ILE C 1 32 ? -0.397 41.865 15.142 1.00 33.40 12 ILE C O 1
ATOM 6957 N N . GLY C 1 33 ? 1.683 41.529 15.962 1.00 37.17 13 GLY C N 1
ATOM 6958 C CA . GLY C 1 33 ? 1.725 40.122 15.618 1.00 36.07 13 GLY C CA 1
ATOM 6959 C C . GLY C 1 33 ? 2.551 39.958 14.360 1.00 36.74 13 GLY C C 1
ATOM 6960 O O . GLY C 1 33 ? 2.447 40.797 13.454 1.00 34.29 13 GLY C O 1
ATOM 6961 N N . VAL C 1 34 ? 3.408 38.929 14.312 1.00 35.01 14 VAL C N 1
ATOM 6962 C CA . VAL C 1 34 ? 4.134 38.576 13.092 1.00 34.95 14 VAL C CA 1
ATOM 6963 C C . VAL C 1 34 ? 3.998 37.080 12.794 1.00 37.09 14 VAL C C 1
ATOM 6964 O O . VAL C 1 34 ? 4.923 36.286 13.025 1.00 38.18 14 VAL C O 1
ATOM 6968 N N . GLY C 1 35 ? 2.831 36.693 12.291 1.00 32.49 15 GLY C N 1
ATOM 6969 C CA . GLY C 1 35 ? 2.682 35.460 11.582 1.00 34.31 15 GLY C CA 1
ATOM 6970 C C . GLY C 1 35 ? 3.034 35.709 10.134 1.00 34.91 15 GLY C C 1
ATOM 6971 O O . GLY C 1 35 ? 3.540 36.773 9.777 1.00 33.94 15 GLY C O 1
ATOM 6972 N N . PRO C 1 36 ? 2.770 34.736 9.266 1.00 34.50 16 PRO C N 1
ATOM 6973 C CA . PRO C 1 36 ? 3.044 34.954 7.838 1.00 33.22 16 PRO C CA 1
ATOM 6974 C C . PRO C 1 36 ? 2.382 36.205 7.262 1.00 33.07 16 PRO C C 1
ATOM 6975 O O . PRO C 1 36 ? 2.961 36.829 6.369 1.00 32.05 16 PRO C O 1
ATOM 6979 N N . PHE C 1 37 ? 1.209 36.614 7.750 1.00 31.67 17 PHE C N 1
ATOM 6980 C CA . PHE C 1 37 ? 0.497 37.703 7.078 1.00 33.66 17 PHE C CA 1
ATOM 6981 C C . PHE C 1 37 ? 1.165 39.056 7.333 1.00 32.61 17 PHE C C 1
ATOM 6982 O O . PHE C 1 37 ? 1.433 39.808 6.389 1.00 32.25 17 PHE C O 1
ATOM 6990 N N . ASN C 1 38 ? 1.467 39.377 8.596 1.00 30.86 18 ASN C N 1
ATOM 6991 C CA . ASN C 1 38 ? 2.189 40.619 8.866 1.00 34.99 18 ASN C CA 1
ATOM 6992 C C . ASN C 1 38 ? 3.652 40.515 8.452 1.00 34.23 18 ASN C C 1
ATOM 6993 O O . ASN C 1 38 ? 4.265 41.536 8.106 1.00 34.16 18 ASN C O 1
ATOM 6998 N N . LEU C 1 39 ? 4.232 39.312 8.496 1.00 29.52 19 LEU C N 1
ATOM 6999 C CA . LEU C 1 39 ? 5.591 39.151 7.980 1.00 32.87 19 LEU C CA 1
ATOM 7000 C C . LEU C 1 39 ? 5.635 39.456 6.498 1.00 30.83 19 LEU C C 1
ATOM 7001 O O . LEU C 1 39 ? 6.550 40.135 6.020 1.00 32.63 19 LEU C O 1
ATOM 7006 N N . GLY C 1 40 ? 4.656 38.955 5.753 1.00 32.17 20 GLY C N 1
ATOM 7007 C CA . GLY C 1 40 ? 4.566 39.311 4.350 1.00 30.76 20 GLY C CA 1
ATOM 7008 C C . GLY C 1 40 ? 4.376 40.802 4.166 1.00 34.78 20 GLY C C 1
ATOM 7009 O O . GLY C 1 40 ? 4.953 41.402 3.253 1.00 33.31 20 GLY C O 1
ATOM 7010 N N . LEU C 1 41 ? 3.587 41.430 5.051 1.00 31.25 21 LEU C N 1
ATOM 7011 C CA . LEU C 1 41 ? 3.377 42.867 4.925 1.00 32.66 21 LEU C CA 1
ATOM 7012 C C . LEU C 1 41 ? 4.677 43.618 5.141 1.00 34.56 21 LEU C C 1
ATOM 7013 O O . LEU C 1 41 ? 4.951 44.608 4.450 1.00 38.30 21 LEU C O 1
ATOM 7018 N N . ALA C 1 42 ? 5.506 43.152 6.084 1.00 35.15 22 ALA C N 1
ATOM 7019 C CA . ALA C 1 42 ? 6.823 43.762 6.273 1.00 33.45 22 ALA C CA 1
ATOM 7020 C C . ALA C 1 42 ? 7.711 43.537 5.057 1.00 34.64 22 ALA C C 1
ATOM 7021 O O . ALA C 1 42 ? 8.486 44.423 4.673 1.00 32.92 22 ALA C O 1
ATOM 7023 N N . CYS C 1 43 ? 7.612 42.358 4.438 1.00 33.27 23 CYS C N 1
ATOM 7024 C CA . CYS C 1 43 ? 8.425 42.078 3.258 1.00 32.79 23 CYS C CA 1
ATOM 7025 C C . CYS C 1 43 ? 8.018 42.938 2.075 1.00 34.74 23 CYS C C 1
ATOM 7026 O O . CYS C 1 43 ? 8.871 43.338 1.275 1.00 32.43 23 CYS C O 1
ATOM 7029 N N . LEU C 1 44 ? 6.726 43.230 1.947 1.00 33.29 24 LEU C N 1
ATOM 7030 C CA . LEU C 1 44 ? 6.226 43.981 0.811 1.00 32.22 24 LEU C CA 1
ATOM 7031 C C . LEU C 1 44 ? 6.344 45.479 0.998 1.00 34.06 24 LEU C C 1
ATOM 7032 O O . LEU C 1 44 ? 6.242 46.206 0.008 1.00 34.78 24 LEU C O 1
ATOM 7037 N N . THR C 1 45 ? 6.552 45.959 2.230 1.00 34.62 25 THR C N 1
ATOM 7038 C CA . THR C 1 45 ? 6.739 47.388 2.472 1.00 33.94 25 THR C CA 1
ATOM 7039 C C . THR C 1 45 ? 8.189 47.795 2.544 1.00 36.56 25 THR C C 1
ATOM 7040 O O . THR C 1 45 ? 8.508 48.943 2.224 1.00 41.35 25 THR C O 1
ATOM 7044 N N . GLN C 1 46 ? 9.066 46.897 2.970 1.00 36.87 26 GLN C N 1
ATOM 7045 C CA . GLN C 1 46 ? 10.498 47.170 3.030 1.00 37.99 26 GLN C CA 1
ATOM 7046 C C . GLN C 1 46 ? 10.989 47.862 1.757 1.00 39.24 26 GLN C C 1
ATOM 7047 O O . GLN C 1 46 ? 11.723 48.865 1.854 1.00 43.89 26 GLN C O 1
ATOM 7053 N N . PRO C 1 47 ? 10.600 47.404 0.561 1.00 36.57 27 PRO C N 1
ATOM 7054 C CA . PRO C 1 47 ? 11.030 48.120 -0.655 1.00 41.12 27 PRO C CA 1
ATOM 7055 C C . PRO C 1 47 ? 10.502 49.544 -0.765 1.00 41.61 27 PRO C C 1
ATOM 7056 O O . PRO C 1 47 ? 11.046 50.323 -1.553 1.00 46.46 27 PRO C O 1
ATOM 7060 N N . LEU C 1 48 ? 9.471 49.918 -0.009 1.00 41.29 28 LEU C N 1
ATOM 7061 C CA . LEU C 1 48 ? 8.843 51.230 -0.171 1.00 43.14 28 LEU C CA 1
ATOM 7062 C C . LEU C 1 48 ? 9.437 52.194 0.850 1.00 46.18 28 LEU C C 1
ATOM 7063 O O . LEU C 1 48 ? 9.091 52.160 2.033 1.00 46.76 28 LEU C O 1
ATOM 7068 N N . ASN C 1 49 ? 10.319 53.078 0.386 1.00 48.52 29 ASN C N 1
ATOM 7069 C CA . ASN C 1 49 ? 11.010 53.996 1.284 1.00 50.61 29 ASN C CA 1
ATOM 7070 C C . ASN C 1 49 ? 10.133 55.149 1.761 1.00 49.51 29 ASN C C 1
ATOM 7071 O O . ASN C 1 49 ? 10.534 55.862 2.691 1.00 48.44 29 ASN C O 1
ATOM 7076 N N . GLU C 1 50 ? 8.950 55.348 1.168 1.00 49.81 30 GLU C N 1
ATOM 7077 C CA . GLU C 1 50 ? 8.010 56.299 1.749 1.00 47.97 30 GLU C CA 1
ATOM 7078 C C . GLU C 1 50 ? 7.632 55.882 3.159 1.00 48.77 30 GLU C C 1
ATOM 7079 O O . GLU C 1 50 ? 7.603 56.712 4.074 1.00 51.42 30 GLU C O 1
ATOM 7085 N N . LEU C 1 51 ? 7.353 54.590 3.349 1.00 45.89 31 LEU C N 1
ATOM 7086 C CA . LEU C 1 51 ? 6.702 54.086 4.547 1.00 44.20 31 LEU C CA 1
ATOM 7087 C C . LEU C 1 51 ? 7.708 53.815 5.656 1.00 43.99 31 LEU C C 1
ATOM 7088 O O . LEU C 1 51 ? 8.752 53.202 5.420 1.00 43.55 31 LEU C O 1
ATOM 7093 N N . SER C 1 52 ? 7.381 54.262 6.866 1.00 40.97 32 SER C N 1
ATOM 7094 C CA . SER C 1 52 ? 8.090 53.877 8.081 1.00 41.10 32 SER C CA 1
ATOM 7095 C C . SER C 1 52 ? 7.204 52.897 8.847 1.00 42.08 32 SER C C 1
ATOM 7096 O O . SER C 1 52 ? 6.136 53.278 9.348 1.00 41.85 32 SER C O 1
ATOM 7099 N N . THR C 1 53 ? 7.650 51.645 8.940 1.00 37.59 33 THR C N 1
ATOM 7100 C CA . THR C 1 53 ? 6.870 50.558 9.508 1.00 37.76 33 THR C CA 1
ATOM 7101 C C . THR C 1 53 ? 7.642 49.848 10.613 1.00 37.97 33 THR C C 1
ATOM 7102 O O . THR C 1 53 ? 8.873 49.818 10.619 1.00 37.73 33 THR C O 1
ATOM 7106 N N . ILE C 1 54 ? 6.905 49.242 11.532 1.00 38.90 34 ILE C N 1
ATOM 7107 C CA . ILE C 1 54 ? 7.515 48.451 12.593 1.00 38.73 34 ILE C CA 1
ATOM 7108 C C . ILE C 1 54 ? 6.512 47.391 13.035 1.00 38.55 34 ILE C C 1
ATOM 7109 O O . ILE C 1 54 ? 5.297 47.628 13.065 1.00 39.69 34 ILE C O 1
ATOM 7114 N N . PHE C 1 55 ? 7.031 46.214 13.376 1.00 38.03 35 PHE C N 1
ATOM 7115 C CA . PHE C 1 55 ? 6.239 45.022 13.644 1.00 38.34 35 PHE C CA 1
ATOM 7116 C C . PHE C 1 55 ? 6.719 44.378 14.936 1.00 39.87 35 PHE C C 1
ATOM 7117 O O . PHE C 1 55 ? 7.926 44.258 15.170 1.00 37.51 35 PHE C O 1
ATOM 7125 N N . PHE C 1 56 ? 5.767 43.966 15.771 1.00 39.09 36 PHE C N 1
ATOM 7126 C CA . PHE C 1 56 ? 6.059 43.416 17.085 1.00 37.86 36 PHE C CA 1
ATOM 7127 C C . PHE C 1 56 ? 5.408 42.052 17.223 1.00 37.66 36 PHE C C 1
ATOM 7128 O O . PHE C 1 56 ? 4.273 41.844 16.782 1.00 37.70 36 PHE C O 1
ATOM 7136 N N . ASP C 1 57 ? 6.128 41.122 17.835 1.00 38.67 37 ASP C N 1
ATOM 7137 C CA . ASP C 1 57 ? 5.587 39.794 18.076 1.00 38.49 37 ASP C CA 1
ATOM 7138 C C . ASP C 1 57 ? 6.031 39.314 19.448 1.00 40.13 37 ASP C C 1
ATOM 7139 O O . ASP C 1 57 ? 7.170 39.557 19.857 1.00 41.09 37 ASP C O 1
ATOM 7144 N N . SER C 1 58 ? 5.121 38.633 20.151 1.00 38.50 38 SER C N 1
ATOM 7145 C CA . SER C 1 58 ? 5.369 38.227 21.530 1.00 40.66 38 SER C CA 1
ATOM 7146 C C . SER C 1 58 ? 6.262 36.989 21.653 1.00 39.66 38 SER C C 1
ATOM 7147 O O . SER C 1 58 ? 6.880 36.799 22.705 1.00 39.43 38 SER C O 1
ATOM 7150 N N . LYS C 1 59 ? 6.364 36.160 20.617 1.00 37.82 39 LYS C N 1
ATOM 7151 C CA . LYS C 1 59 ? 7.148 34.935 20.719 1.00 40.12 39 LYS C CA 1
ATOM 7152 C C . LYS C 1 59 ? 8.646 35.250 20.759 1.00 40.40 39 LYS C C 1
ATOM 7153 O O . LYS C 1 59 ? 9.088 36.369 20.465 1.00 41.65 39 LYS C O 1
ATOM 7159 N N . ASP C 1 60 ? 9.436 34.232 21.138 1.00 41.21 40 ASP C N 1
ATOM 7160 C CA . ASP C 1 60 ? 10.887 34.396 21.239 1.00 43.30 40 ASP C CA 1
ATOM 7161 C C . ASP C 1 60 ? 11.517 34.608 19.878 1.00 44.14 40 ASP C C 1
ATOM 7162 O O . ASP C 1 60 ? 12.542 35.292 19.766 1.00 46.17 40 ASP C O 1
ATOM 7167 N N . GLU C 1 61 ? 10.917 34.019 18.851 1.00 41.29 41 GLU C N 1
ATOM 7168 C CA . GLU C 1 61 ? 11.369 34.112 17.472 1.00 42.34 41 GLU C CA 1
ATOM 7169 C C . GLU C 1 61 ? 10.185 33.693 16.615 1.00 40.93 41 GLU C C 1
ATOM 7170 O O . GLU C 1 61 ? 9.180 33.190 17.126 1.00 41.29 41 GLU C O 1
ATOM 7176 N N . PHE C 1 62 ? 10.302 33.901 15.307 1.00 41.32 42 PHE C N 1
ATOM 7177 C CA . PHE C 1 62 ? 9.225 33.466 14.435 1.00 38.54 42 PHE C CA 1
ATOM 7178 C C . PHE C 1 62 ? 9.008 31.968 14.597 1.00 43.35 42 PHE C C 1
ATOM 7179 O O . PHE C 1 62 ? 9.957 31.191 14.759 1.00 44.72 42 PHE C O 1
ATOM 7187 N N . ASP C 1 63 ? 7.743 31.567 14.558 1.00 41.02 43 ASP C N 1
ATOM 7188 C CA . ASP C 1 63 ? 7.418 30.160 14.684 1.00 41.01 43 ASP C CA 1
ATOM 7189 C C . ASP C 1 63 ? 6.041 29.926 14.095 1.00 41.02 43 ASP C C 1
ATOM 7190 O O . ASP C 1 63 ? 5.071 30.594 14.475 1.00 41.06 43 ASP C O 1
ATOM 7195 N N . TRP C 1 64 ? 5.953 28.974 13.180 1.00 41.12 44 TRP C N 1
ATOM 7196 C CA . TRP C 1 64 ? 4.693 28.704 12.511 1.00 38.66 44 TRP C CA 1
ATOM 7197 C C . TRP C 1 64 ? 4.224 27.312 12.924 1.00 37.94 44 TRP C C 1
ATOM 7198 O O . TRP C 1 64 ? 4.447 26.325 12.226 1.00 38.09 44 TRP C O 1
ATOM 7209 N N . HIS C 1 65 ? 3.568 27.245 14.089 1.00 39.21 45 HIS C N 1
ATOM 7210 C CA . HIS C 1 65 ? 2.899 26.033 14.559 1.00 39.63 45 HIS C CA 1
ATOM 7211 C C . HIS C 1 65 ? 3.867 24.857 14.618 1.00 36.29 45 HIS C C 1
ATOM 7212 O O . HIS C 1 65 ? 3.562 23.750 14.184 1.00 39.80 45 HIS C O 1
ATOM 7219 N N . SER C 1 66 ? 5.062 25.109 15.135 1.00 41.88 46 SER C N 1
ATOM 7220 C CA . SER C 1 66 ? 6.087 24.080 15.107 1.00 40.63 46 SER C CA 1
ATOM 7221 C C . SER C 1 66 ? 5.821 22.976 16.113 1.00 39.79 46 SER C C 1
ATOM 7222 O O . SER C 1 66 ? 6.476 21.936 16.040 1.00 40.89 46 SER C O 1
ATOM 7225 N N . GLY C 1 67 ? 4.877 23.171 17.039 1.00 40.81 47 GLY C N 1
ATOM 7226 C CA . GLY C 1 67 ? 4.472 22.106 17.936 1.00 39.56 47 GLY C CA 1
ATOM 7227 C C . GLY C 1 67 ? 3.564 21.055 17.324 1.00 39.75 47 GLY C C 1
ATOM 7228 O O . GLY C 1 67 ? 3.362 20.000 17.938 1.00 39.13 47 GLY C O 1
ATOM 7229 N N . ILE C 1 68 ? 2.995 21.325 16.149 1.00 37.05 48 ILE C N 1
ATOM 7230 C CA . ILE C 1 68 ? 2.163 20.351 15.448 1.00 39.29 48 ILE C CA 1
ATOM 7231 C C . ILE C 1 68 ? 2.764 20.230 14.058 1.00 39.48 48 ILE C C 1
ATOM 7232 O O . ILE C 1 68 ? 2.176 20.657 13.062 1.00 39.35 48 ILE C O 1
ATOM 7237 N N . MET C 1 69 ? 3.978 19.690 13.989 1.00 40.10 49 MET C N 1
ATOM 7238 C CA . MET C 1 69 ? 4.771 19.718 12.759 1.00 43.42 49 MET C CA 1
ATOM 7239 C C . MET C 1 69 ? 5.589 18.437 12.655 1.00 37.94 49 MET C C 1
ATOM 7240 O O . MET C 1 69 ? 6.820 18.457 12.741 1.00 37.25 49 MET C O 1
ATOM 7245 N N . PRO C 1 70 ? 4.925 17.294 12.465 1.00 37.56 50 PRO C N 1
ATOM 7246 C CA . PRO C 1 70 ? 5.661 16.040 12.288 1.00 36.84 50 PRO C CA 1
ATOM 7247 C C . PRO C 1 70 ? 6.584 16.122 11.091 1.00 37.60 50 PRO C C 1
ATOM 7248 O O . PRO C 1 70 ? 6.368 16.908 10.166 1.00 39.13 50 PRO C O 1
ATOM 7252 N N . GLU C 1 71 ? 7.639 15.317 11.134 1.00 37.74 51 GLU C N 1
ATOM 7253 C CA . GLU C 1 71 ? 8.522 15.174 9.986 1.00 40.24 51 GLU C CA 1
ATOM 7254 C C . GLU C 1 71 ? 7.718 14.819 8.741 1.00 37.86 51 GLU C C 1
ATOM 7255 O O . GLU C 1 71 ? 6.820 13.977 8.780 1.00 38.03 51 GLU C O 1
ATOM 7261 N N . GLY C 1 72 ? 8.036 15.467 7.634 1.00 39.73 52 GLY C N 1
ATOM 7262 C CA . GLY C 1 72 ? 7.330 15.202 6.403 1.00 35.97 52 GLY C CA 1
ATOM 7263 C C . GLY C 1 72 ? 6.049 15.969 6.222 1.00 34.74 52 GLY C C 1
ATOM 7264 O O . GLY C 1 72 ? 5.501 15.964 5.112 1.00 32.17 52 GLY C O 1
ATOM 7265 N N . SER C 1 73 ? 5.554 16.639 7.262 1.00 35.52 53 SER C N 1
ATOM 7266 C CA . SER C 1 73 ? 4.334 17.416 7.137 1.00 34.55 53 SER C CA 1
ATOM 7267 C C . SER C 1 73 ? 4.558 18.595 6.196 1.00 37.74 53 SER C C 1
ATOM 7268 O O . SER C 1 73 ? 5.651 19.166 6.133 1.00 33.33 53 SER C O 1
ATOM 7271 N N . THR C 1 74 ? 3.499 18.965 5.471 1.00 33.75 54 THR C N 1
ATOM 7272 C CA . THR C 1 74 ? 3.586 19.963 4.422 1.00 34.97 54 THR C CA 1
ATOM 7273 C C . THR C 1 74 ? 2.464 20.986 4.553 1.00 36.76 54 THR C C 1
ATOM 7274 O O . THR C 1 74 ? 1.485 20.798 5.278 1.00 37.39 54 THR C O 1
ATOM 7278 N N . LEU C 1 75 ? 2.618 22.076 3.814 1.00 35.98 55 LEU C N 1
ATOM 7279 C CA . LEU C 1 75 ? 1.492 22.948 3.555 1.00 35.96 55 LEU C CA 1
ATOM 7280 C C . LEU C 1 75 ? 0.500 22.257 2.621 1.00 36.58 55 LEU C C 1
ATOM 7281 O O . LEU C 1 75 ? 0.851 21.363 1.844 1.00 34.87 55 LEU C O 1
ATOM 7286 N N . GLN C 1 76 ? -0.754 22.690 2.695 1.00 38.08 56 GLN C N 1
ATOM 7287 C CA . GLN C 1 76 ? -1.793 22.165 1.824 1.00 37.86 56 GLN C CA 1
ATOM 7288 C C . GLN C 1 76 ? -2.044 23.011 0.587 1.00 36.54 56 GLN C C 1
ATOM 7289 O O . GLN C 1 76 ? -2.956 22.685 -0.177 1.00 33.84 56 GLN C O 1
ATOM 7295 N N . ILE C 1 77 ? -1.256 24.064 0.361 1.00 36.59 57 ILE C N 1
ATOM 7296 C CA . ILE C 1 77 ? -1.391 24.908 -0.827 1.00 34.80 57 ILE C CA 1
ATOM 7297 C C . ILE C 1 77 ? -0.022 25.072 -1.476 1.00 35.50 57 ILE C C 1
ATOM 7298 O O . ILE C 1 77 ? 1.021 24.881 -0.823 1.00 35.08 57 ILE C O 1
ATOM 7303 N N . PRO C 1 78 ? 0.010 25.418 -2.764 1.00 32.02 58 PRO C N 1
ATOM 7304 C CA . PRO C 1 78 ? 1.285 25.467 -3.488 1.00 33.10 58 PRO C CA 1
ATOM 7305 C C . PRO C 1 78 ? 2.213 26.546 -2.963 1.00 32.87 58 PRO C C 1
ATOM 7306 O O . PRO C 1 78 ? 1.793 27.541 -2.372 1.00 33.33 58 PRO C O 1
ATOM 7310 N N . PHE C 1 79 ? 3.506 26.348 -3.235 1.00 32.06 59 PHE C N 1
ATOM 7311 C CA . PHE C 1 79 ? 4.538 27.245 -2.733 1.00 33.42 59 PHE C CA 1
ATOM 7312 C C . PHE C 1 79 ? 4.408 28.671 -3.253 1.00 32.60 59 PHE C C 1
ATOM 7313 O O . PHE C 1 79 ? 5.043 29.566 -2.690 1.00 33.54 59 PHE C O 1
ATOM 7321 N N . ILE C 1 80 ? 3.609 28.917 -4.293 1.00 32.87 60 ILE C N 1
ATOM 7322 C CA . ILE C 1 80 ? 3.387 30.294 -4.739 1.00 33.18 60 ILE C CA 1
ATOM 7323 C C . ILE C 1 80 ? 2.825 31.143 -3.608 1.00 32.86 60 ILE C C 1
ATOM 7324 O O . ILE C 1 80 ? 3.031 32.367 -3.563 1.00 33.64 60 ILE C O 1
ATOM 7329 N N . ALA C 1 81 ? 2.111 30.513 -2.687 1.00 34.69 61 ALA C N 1
ATOM 7330 C CA . ALA C 1 81 ? 1.558 31.144 -1.496 1.00 32.41 61 ALA C CA 1
ATOM 7331 C C . ALA C 1 81 ? 2.622 31.479 -0.460 1.00 33.67 61 ALA C C 1
ATOM 7332 O O . ALA C 1 81 ? 2.427 31.219 0.731 1.00 34.04 61 ALA C O 1
ATOM 7334 N N . ASP C 1 82 ? 3.765 32.028 -0.894 1.00 33.71 62 ASP C N 1
ATOM 7335 C CA . ASP C 1 82 ? 4.809 32.492 0.013 1.00 32.04 62 ASP C CA 1
ATOM 7336 C C . ASP C 1 82 ? 4.516 33.915 0.491 1.00 31.25 62 ASP C C 1
ATOM 7337 O O . ASP C 1 82 ? 3.388 34.402 0.373 1.00 31.25 62 ASP C O 1
ATOM 7342 N N . LEU C 1 83 ? 5.531 34.613 0.984 1.00 31.52 63 LEU C N 1
ATOM 7343 C CA . LEU C 1 83 ? 5.273 35.889 1.628 1.00 31.60 63 LEU C CA 1
ATOM 7344 C C . LEU C 1 83 ? 5.010 37.032 0.647 1.00 32.38 63 LEU C C 1
ATOM 7345 O O . LEU C 1 83 ? 4.457 38.051 1.063 1.00 32.35 63 LEU C O 1
ATOM 7350 N N . VAL C 1 84 ? 5.386 36.914 -0.629 1.00 28.02 64 VAL C N 1
ATOM 7351 C CA . VAL C 1 84 ? 5.440 38.109 -1.477 1.00 28.95 64 VAL C CA 1
ATOM 7352 C C . VAL C 1 84 ? 5.077 37.875 -2.937 1.00 30.89 64 VAL C C 1
ATOM 7353 O O . VAL C 1 84 ? 4.850 38.834 -3.681 1.00 30.55 64 VAL C O 1
ATOM 7357 N N . SER C 1 85 ? 5.058 36.615 -3.379 1.00 30.24 65 SER C N 1
ATOM 7358 C CA . SER C 1 85 ? 5.133 36.364 -4.815 1.00 30.80 65 SER C CA 1
ATOM 7359 C C . SER C 1 85 ? 3.824 36.660 -5.532 1.00 31.76 65 SER C C 1
ATOM 7360 O O . SER C 1 85 ? 3.855 37.053 -6.704 1.00 31.73 65 SER C O 1
ATOM 7363 N N . PHE C 1 86 ? 2.670 36.475 -4.872 1.00 31.08 66 PHE C N 1
ATOM 7364 C CA . PHE C 1 86 ? 1.413 36.858 -5.513 1.00 33.32 66 PHE C CA 1
ATOM 7365 C C . PHE C 1 86 ? 1.293 38.361 -5.715 1.00 32.66 66 PHE C C 1
ATOM 7366 O O . PHE C 1 86 ? 0.524 38.796 -6.579 1.00 33.88 66 PHE C O 1
ATOM 7374 N N . ALA C 1 87 ? 2.007 39.149 -4.921 1.00 33.34 67 ALA C N 1
ATOM 7375 C CA . ALA C 1 87 ? 2.096 40.587 -5.132 1.00 33.15 67 ALA C CA 1
ATOM 7376 C C . ALA C 1 87 ? 3.208 40.940 -6.109 1.00 33.85 67 ALA C C 1
ATOM 7377 O O . ALA C 1 87 ? 3.014 41.780 -6.985 1.00 37.31 67 ALA C O 1
ATOM 7379 N N . ASP C 1 88 ? 4.355 40.285 -5.994 1.00 32.98 68 ASP C N 1
ATOM 7380 C CA . ASP C 1 88 ? 5.543 40.664 -6.738 1.00 30.36 68 ASP C CA 1
ATOM 7381 C C . ASP C 1 88 ? 6.518 39.496 -6.785 1.00 33.64 68 ASP C C 1
ATOM 7382 O O . ASP C 1 88 ? 7.256 39.276 -5.818 1.00 33.86 68 ASP C O 1
ATOM 7387 N N . PRO C 1 89 ? 6.571 38.732 -7.875 1.00 30.65 69 PRO C N 1
ATOM 7388 C CA . PRO C 1 89 ? 7.545 37.634 -7.938 1.00 30.85 69 PRO C CA 1
ATOM 7389 C C . PRO C 1 89 ? 8.995 38.100 -7.908 1.00 33.59 69 PRO C C 1
ATOM 7390 O O . PRO C 1 89 ? 9.884 37.279 -7.656 1.00 34.04 69 PRO C O 1
ATOM 7394 N N . LYS C 1 90 ? 9.269 39.382 -8.145 1.00 28.59 70 LYS C N 1
ATOM 7395 C CA . LYS C 1 90 ? 10.644 39.878 -8.097 1.00 35.47 70 L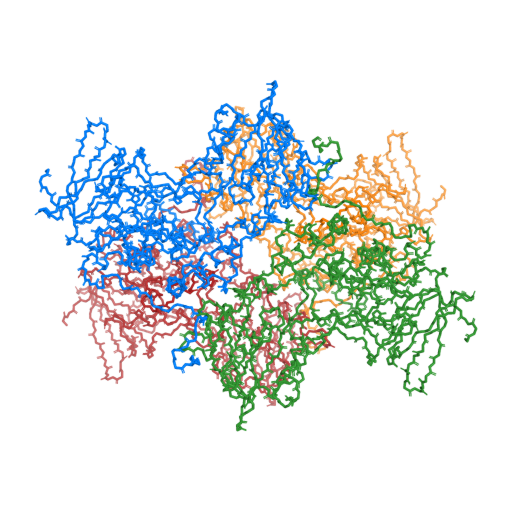YS C CA 1
ATOM 7396 C C . LYS C 1 90 ? 11.143 40.153 -6.680 1.00 34.63 70 LYS C C 1
ATOM 7397 O O . LYS C 1 90 ? 12.351 40.362 -6.502 1.00 34.78 70 LYS C O 1
ATOM 7403 N N . ASN C 1 91 ? 10.249 40.192 -5.689 1.00 33.61 71 ASN C N 1
ATOM 7404 C CA . ASN C 1 91 ? 10.628 40.610 -4.344 1.00 31.42 71 ASN C CA 1
ATOM 7405 C C . ASN C 1 91 ? 11.720 39.706 -3.793 1.00 32.97 71 ASN C C 1
ATOM 7406 O O . ASN C 1 91 ? 11.812 38.518 -4.120 1.00 36.20 71 ASN C O 1
ATOM 7411 N N . ASN C 1 92 ? 12.559 40.286 -2.947 1.00 32.56 72 ASN C N 1
ATOM 7412 C CA . ASN C 1 92 ? 13.720 39.570 -2.455 1.00 36.37 72 ASN C CA 1
ATOM 7413 C C . ASN C 1 92 ? 13.361 38.416 -1.519 1.00 34.25 72 ASN C C 1
ATOM 7414 O O . ASN C 1 92 ? 14.187 37.527 -1.322 1.00 34.65 72 ASN C O 1
ATOM 7419 N N . TYR C 1 93 ? 12.155 38.385 -0.953 1.00 33.09 73 TYR C N 1
ATOM 7420 C CA . TYR C 1 93 ? 11.815 37.389 0.059 1.00 33.52 73 TYR C CA 1
ATOM 7421 C C . TYR C 1 93 ? 10.854 36.327 -0.472 1.00 35.36 73 TYR C C 1
ATOM 7422 O O . TYR C 1 93 ? 10.119 35.702 0.299 1.00 35.45 73 TYR C O 1
ATOM 7431 N N . SER C 1 94 ? 10.858 36.113 -1.786 1.00 32.03 74 SER C N 1
ATOM 7432 C CA . SER C 1 94 ? 10.152 34.985 -2.357 1.00 33.43 74 SER C CA 1
ATOM 7433 C C . SER C 1 94 ? 10.792 33.681 -1.904 1.00 31.44 74 SER C C 1
ATOM 7434 O O . SER C 1 94 ? 11.987 33.618 -1.604 1.00 29.17 74 SER C O 1
ATOM 7437 N N . PHE C 1 95 ? 9.974 32.633 -1.877 1.00 30.10 75 PHE C N 1
ATOM 7438 C CA . PHE C 1 95 ? 10.468 31.310 -1.522 1.00 32.24 75 PHE C CA 1
ATOM 7439 C C . PHE C 1 95 ? 11.531 30.837 -2.509 1.00 32.00 75 PHE C C 1
ATOM 7440 O O . PHE C 1 95 ? 12.551 30.263 -2.110 1.00 31.18 75 PHE C O 1
ATOM 7448 N N . LEU C 1 96 ? 11.333 31.101 -3.801 1.00 34.22 76 LEU C N 1
ATOM 7449 C CA . LEU C 1 96 ? 12.329 30.678 -4.779 1.00 32.35 76 LEU C CA 1
ATOM 7450 C C . LEU C 1 96 ? 13.653 31.400 -4.569 1.00 32.75 76 LEU C C 1
ATOM 7451 O O . LEU C 1 96 ? 14.724 30.810 -4.738 1.00 35.14 76 LEU C O 1
ATOM 7456 N N . ASN C 1 97 ? 13.614 32.679 -4.205 1.00 33.87 77 ASN C N 1
ATOM 7457 C CA . ASN C 1 97 ? 14.878 33.349 -3.921 1.00 32.26 77 ASN C CA 1
ATOM 7458 C C . ASN C 1 97 ? 15.500 32.788 -2.647 1.00 31.09 77 ASN C C 1
ATOM 7459 O O . ASN C 1 97 ? 16.709 32.542 -2.602 1.00 31.72 77 ASN C O 1
ATOM 7464 N N . TYR C 1 98 ? 14.690 32.577 -1.605 1.00 31.17 78 TYR C N 1
ATOM 7465 C CA . TYR C 1 98 ? 15.169 31.847 -0.436 1.00 34.23 78 TYR C CA 1
ATOM 7466 C C . TYR C 1 98 ? 15.845 30.547 -0.852 1.00 33.73 78 TYR C C 1
ATOM 7467 O O . TYR C 1 98 ? 16.953 30.235 -0.400 1.00 33.09 78 TYR C O 1
ATOM 7476 N N . LEU C 1 99 ? 15.178 29.771 -1.707 1.00 29.07 79 LEU C N 1
ATOM 7477 C CA . LEU C 1 99 ? 15.755 28.514 -2.168 1.00 32.37 79 LEU C CA 1
ATOM 7478 C C . LEU C 1 99 ? 17.104 28.738 -2.841 1.00 30.95 79 LEU C C 1
ATOM 7479 O O . LEU C 1 99 ? 18.066 28.012 -2.576 1.00 32.45 79 LEU C O 1
ATOM 7484 N N . LYS C 1 100 ? 17.195 29.752 -3.699 1.00 30.18 80 LYS C N 1
ATOM 7485 C CA . LYS C 1 100 ? 18.438 30.010 -4.419 1.00 35.23 80 LYS C CA 1
ATOM 7486 C C . LYS C 1 100 ? 19.575 30.372 -3.471 1.00 33.78 80 LYS C C 1
ATOM 7487 O O . LYS C 1 100 ? 20.695 29.873 -3.617 1.00 35.98 80 LYS C O 1
ATOM 7493 N N . LEU C 1 101 ? 19.315 31.261 -2.510 1.00 34.56 81 LEU C N 1
ATOM 7494 C CA . LEU C 1 101 ? 20.332 31.697 -1.557 1.00 31.97 81 LEU C CA 1
ATOM 7495 C C . LEU C 1 101 ? 20.705 30.617 -0.549 1.00 32.57 81 LEU C C 1
ATOM 7496 O O . LEU C 1 101 ? 21.689 30.777 0.170 1.00 34.97 81 LEU C O 1
ATOM 7501 N N . HIS C 1 102 ? 19.953 29.526 -0.472 1.00 34.24 82 HIS C N 1
ATOM 7502 C CA . HIS C 1 102 ? 20.233 28.481 0.502 1.00 36.55 82 HIS C CA 1
ATOM 7503 C C . HIS C 1 102 ? 20.611 27.178 -0.179 1.00 32.23 82 HIS C C 1
ATOM 7504 O O . HIS C 1 102 ? 20.560 26.122 0.445 1.00 32.70 82 HIS C O 1
ATOM 7511 N N . ASN C 1 103 ? 20.983 27.243 -1.458 1.00 33.21 83 ASN C N 1
ATOM 7512 C CA . ASN C 1 103 ? 21.466 26.083 -2.197 1.00 34.05 83 ASN C CA 1
ATOM 7513 C C . ASN C 1 103 ? 20.437 24.950 -2.239 1.00 34.86 83 ASN C C 1
ATOM 7514 O O . ASN C 1 103 ? 20.808 23.780 -2.294 1.00 37.74 83 ASN C O 1
ATOM 7519 N N . ARG C 1 104 ? 19.135 25.271 -2.204 1.00 33.53 84 ARG C N 1
ATOM 7520 C CA . ARG C 1 104 ? 18.081 24.259 -2.294 1.00 33.61 84 ARG C CA 1
ATOM 7521 C C . ARG C 1 104 ? 17.219 24.402 -3.551 1.00 32.34 84 ARG C C 1
ATOM 7522 O O . ARG C 1 104 ? 16.202 23.711 -3.662 1.00 32.12 84 ARG C O 1
ATOM 7530 N N . LEU C 1 105 ? 17.572 25.279 -4.499 1.00 34.12 85 LEU C N 1
ATOM 7531 C CA . LEU C 1 105 ? 16.650 25.545 -5.605 1.00 33.20 85 LEU C CA 1
ATOM 7532 C C . LEU C 1 105 ? 16.586 24.376 -6.579 1.00 31.81 85 LEU C C 1
ATOM 7533 O O . LEU C 1 105 ? 15.496 23.951 -6.974 1.00 30.80 85 LEU C O 1
ATOM 7538 N N . TYR C 1 106 ? 17.743 23.874 -7.019 1.00 30.98 86 TYR C N 1
ATOM 7539 C CA . TYR C 1 106 ? 17.740 22.718 -7.907 1.00 31.41 86 TYR C CA 1
ATOM 7540 C C . TYR C 1 106 ? 17.066 21.531 -7.240 1.00 33.82 86 TYR C C 1
ATOM 7541 O O . TYR C 1 106 ? 16.284 20.812 -7.876 1.00 32.06 86 TYR C O 1
ATOM 7550 N N . GLN C 1 107 ? 17.360 21.311 -5.956 1.00 32.15 87 GLN C N 1
ATOM 7551 C CA . GLN C 1 107 ? 16.829 20.141 -5.274 1.00 31.11 87 GLN C CA 1
ATOM 7552 C C . GLN C 1 107 ? 15.333 20.268 -5.078 1.00 31.17 87 GLN C C 1
ATOM 7553 O O . GLN C 1 107 ? 14.596 19.291 -5.259 1.00 29.27 87 GLN C O 1
ATOM 7559 N N . PHE C 1 108 ? 14.855 21.468 -4.731 1.00 31.32 88 PHE C N 1
ATOM 7560 C CA . PHE C 1 108 ? 13.418 21.621 -4.535 1.00 29.29 88 PHE C CA 1
ATOM 7561 C C . PHE C 1 108 ? 12.655 21.204 -5.780 1.00 31.75 88 PHE C C 1
ATOM 7562 O O . PHE C 1 108 ? 11.555 20.645 -5.685 1.00 34.10 88 PHE C O 1
ATOM 7570 N N . PHE C 1 109 ? 13.208 21.472 -6.955 1.00 31.16 89 PHE C N 1
ATOM 7571 C CA . PHE C 1 109 ? 12.486 21.151 -8.174 1.00 34.16 89 PHE C CA 1
ATOM 7572 C C . PHE C 1 109 ? 12.734 19.728 -8.655 1.00 31.36 89 PHE C C 1
ATOM 7573 O O . PHE C 1 109 ? 11.903 19.194 -9.392 1.00 35.20 89 PHE C O 1
ATOM 7581 N N . ILE C 1 110 ? 13.821 19.078 -8.232 1.00 32.38 90 ILE C N 1
ATOM 7582 C CA . ILE C 1 110 ? 13.900 17.631 -8.427 1.00 31.11 90 ILE C CA 1
ATOM 7583 C C . ILE C 1 110 ? 12.854 16.934 -7.566 1.00 32.06 90 ILE C C 1
ATOM 7584 O O . ILE C 1 110 ? 12.181 15.997 -8.019 1.00 34.24 90 ILE C O 1
ATOM 7589 N N . ARG C 1 111 ? 12.697 17.386 -6.315 1.00 30.34 91 ARG C N 1
ATOM 7590 C CA . ARG C 1 111 ? 11.622 16.894 -5.451 1.00 31.67 91 ARG C CA 1
ATOM 7591 C C . ARG C 1 111 ? 10.273 17.006 -6.144 1.00 32.11 91 ARG C C 1
ATOM 7592 O O . ARG C 1 111 ? 9.458 16.079 -6.096 1.00 31.43 91 ARG C O 1
ATOM 7600 N N . GLU C 1 112 ? 10.026 18.144 -6.796 1.00 33.57 92 GLU C N 1
ATOM 7601 C CA . GLU C 1 112 ? 8.883 18.324 -7.691 1.00 35.00 92 GLU C CA 1
ATOM 7602 C C . GLU C 1 112 ? 7.557 18.123 -6.965 1.00 33.89 92 GLU C C 1
ATOM 7603 O O . GLU C 1 112 ? 6.634 17.479 -7.469 1.00 35.53 92 GLU C O 1
ATOM 7609 N N . SER C 1 113 ? 7.450 18.687 -5.776 1.00 32.53 93 SER C N 1
ATOM 7610 C CA . SER C 1 113 ? 6.169 18.827 -5.115 1.00 30.45 93 SER C CA 1
ATOM 7611 C C . SER C 1 113 ? 5.836 20.311 -5.039 1.00 33.89 93 SER C C 1
ATOM 7612 O O . SER C 1 113 ? 6.721 21.137 -4.797 1.00 33.10 93 SER C O 1
ATOM 7615 N N . PHE C 1 114 ? 4.567 20.647 -5.276 1.00 33.04 94 PHE C N 1
ATOM 7616 C CA . PHE C 1 114 ? 4.099 22.010 -5.071 1.00 33.55 94 PHE C CA 1
ATOM 7617 C C . PHE C 1 114 ? 4.058 22.415 -3.597 1.00 37.34 94 PHE C C 1
ATOM 7618 O O . PHE C 1 114 ? 3.904 23.608 -3.294 1.00 34.95 94 PHE C O 1
ATOM 7626 N N . PHE C 1 115 ? 4.224 21.477 -2.674 1.00 33.39 95 PHE C N 1
ATOM 7627 C CA . PHE C 1 115 ? 3.928 21.724 -1.276 1.00 32.82 95 PHE C CA 1
ATOM 7628 C C . PHE C 1 115 ? 5.223 21.785 -0.487 1.00 34.41 95 PHE C C 1
ATOM 7629 O O . PHE C 1 115 ? 6.069 20.887 -0.590 1.00 35.07 95 PHE C O 1
ATOM 7637 N N . ILE C 1 116 ? 5.402 22.871 0.243 1.00 31.17 96 ILE C N 1
ATOM 7638 C CA . ILE C 1 116 ? 6.627 23.062 1.002 1.00 33.19 96 ILE C CA 1
ATOM 7639 C C . ILE C 1 116 ? 6.516 22.274 2.293 1.00 32.18 96 ILE C C 1
ATOM 7640 O O . ILE C 1 116 ? 5.463 22.277 2.939 1.00 33.53 96 ILE C O 1
ATOM 7645 N N . LEU C 1 117 ? 7.593 21.587 2.664 1.00 30.55 97 LEU C N 1
ATOM 7646 C CA . LEU C 1 117 ? 7.651 20.984 3.985 1.00 31.21 97 LEU C CA 1
ATOM 7647 C C . LEU C 1 117 ? 7.395 22.063 5.022 1.00 35.16 97 LEU C C 1
ATOM 7648 O O . LEU C 1 117 ? 7.977 23.150 4.950 1.00 33.62 97 LEU C O 1
ATOM 7653 N N . ARG C 1 118 ? 6.474 21.785 5.953 1.00 36.33 98 ARG C N 1
ATOM 7654 C CA . ARG C 1 118 ? 6.145 22.778 6.971 1.00 37.89 98 ARG C CA 1
ATOM 7655 C C . ARG C 1 118 ? 7.402 23.258 7.683 1.00 35.79 98 ARG C C 1
ATOM 7656 O O . ARG C 1 118 ? 7.548 24.455 7.959 1.00 35.52 98 ARG C O 1
ATOM 7664 N N . ALA C 1 119 ? 8.342 22.341 7.938 1.00 34.95 99 ALA C N 1
ATOM 7665 C CA . ALA C 1 119 ? 9.590 22.722 8.584 1.00 33.88 99 ALA C CA 1
ATOM 7666 C C . ALA C 1 119 ? 10.412 23.652 7.708 1.00 34.08 99 ALA C C 1
ATOM 7667 O O . ALA C 1 119 ? 11.123 24.509 8.237 1.00 34.74 99 ALA C O 1
ATOM 7669 N N . GLU C 1 120 ? 10.358 23.478 6.378 1.00 34.44 100 GLU C N 1
ATOM 7670 C CA . GLU C 1 120 ? 11.121 24.350 5.488 1.00 33.38 100 GLU C CA 1
ATOM 7671 C C . GLU C 1 120 ? 10.472 25.722 5.392 1.00 34.91 100 GLU C C 1
ATOM 7672 O O . GLU C 1 120 ? 11.165 26.743 5.363 1.00 31.79 100 GLU C O 1
ATOM 7678 N N . TYR C 1 121 ? 9.140 25.757 5.356 1.00 35.21 101 TYR C N 1
ATOM 7679 C CA . TYR C 1 121 ? 8.427 27.021 5.459 1.00 33.51 101 TYR C CA 1
ATOM 7680 C C . TYR C 1 121 ? 8.816 27.770 6.733 1.00 35.46 101 TYR C C 1
ATOM 7681 O O . TYR C 1 121 ? 8.921 29.003 6.735 1.00 36.22 101 TYR C O 1
ATOM 7690 N N . ASN C 1 122 ? 9.041 27.046 7.830 1.00 36.11 102 ASN C N 1
ATOM 7691 C CA . ASN C 1 122 ? 9.499 27.708 9.047 1.00 35.80 102 ASN C CA 1
ATOM 7692 C C . ASN C 1 122 ? 10.891 28.291 8.866 1.00 37.15 102 ASN C C 1
ATOM 7693 O O . ASN C 1 122 ? 11.145 29.437 9.260 1.00 36.34 102 ASN C O 1
ATOM 7698 N N . LEU C 1 123 ? 11.803 27.525 8.265 1.00 34.81 103 LEU C N 1
ATOM 7699 C CA . LEU C 1 123 ? 13.136 28.061 8.014 1.00 36.80 103 LEU C CA 1
ATOM 7700 C C . LEU C 1 123 ? 13.071 29.283 7.105 1.00 35.69 103 LEU C C 1
ATOM 7701 O O . LEU C 1 123 ? 13.808 30.259 7.298 1.00 35.01 103 LEU C O 1
ATOM 7706 N N . TYR C 1 124 ? 12.173 29.253 6.123 1.00 34.67 104 TYR C N 1
ATOM 7707 C CA . TYR C 1 124 ? 12.074 30.339 5.159 1.00 33.17 104 TYR C CA 1
ATOM 7708 C C . TYR C 1 124 ? 11.569 31.623 5.814 1.00 32.44 104 TYR C C 1
ATOM 7709 O O . TYR C 1 124 ? 12.119 32.705 5.590 1.00 34.40 104 TYR C O 1
ATOM 7718 N N . CYS C 1 125 ? 10.537 31.524 6.649 1.00 34.64 105 CYS C N 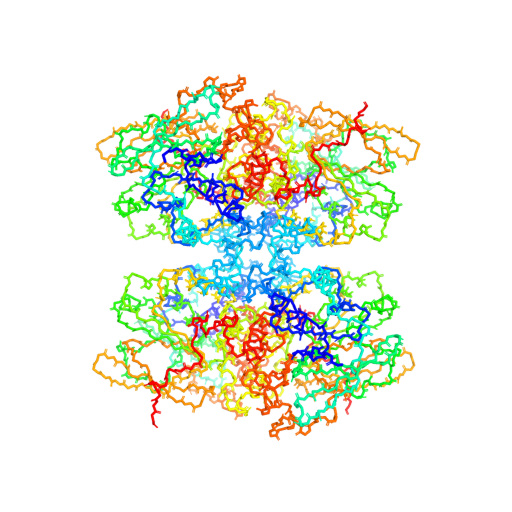1
ATOM 7719 C CA . CYS C 1 125 ? 10.024 32.724 7.298 1.00 34.14 105 CYS C CA 1
ATOM 7720 C C . CYS C 1 125 ? 11.027 33.280 8.294 1.00 36.08 105 CYS C C 1
ATOM 7721 O O . CYS C 1 125 ? 11.261 34.495 8.331 1.00 34.35 105 CYS C O 1
ATOM 7724 N N . LYS C 1 126 ? 11.618 32.405 9.130 1.00 35.43 106 LYS C N 1
ATOM 7725 C CA . LYS C 1 126 ? 12.647 32.867 10.060 1.00 35.65 106 LYS C CA 1
ATOM 7726 C C . LYS C 1 126 ? 13.784 33.532 9.302 1.00 34.54 106 LYS C C 1
ATOM 7727 O O . LYS C 1 126 ? 14.343 34.537 9.755 1.00 34.85 106 LYS C O 1
ATOM 7733 N N . TRP C 1 127 ? 14.117 33.009 8.126 1.00 34.47 107 TRP C N 1
ATOM 7734 C CA . TRP C 1 127 ? 15.102 33.684 7.297 1.00 35.57 107 TRP C CA 1
ATOM 7735 C C . TRP C 1 127 ? 14.631 35.089 6.925 1.00 38.15 107 TRP C C 1
ATOM 7736 O O . TRP C 1 127 ? 15.389 36.058 7.044 1.00 35.86 107 TRP C O 1
ATOM 7747 N N . ALA C 1 128 ? 13.368 35.224 6.496 1.00 36.78 108 ALA C N 1
ATOM 7748 C CA . ALA C 1 128 ? 12.860 36.544 6.124 1.00 36.78 108 ALA C CA 1
ATOM 7749 C C . ALA C 1 128 ? 12.831 37.475 7.327 1.00 37.14 108 ALA C C 1
ATOM 7750 O O . ALA C 1 128 ? 13.265 38.630 7.248 1.00 37.16 108 ALA C O 1
ATOM 7752 N N . ALA C 1 129 ? 12.315 36.984 8.454 1.00 37.22 109 ALA C N 1
ATOM 7753 C CA . ALA C 1 129 ? 12.225 37.807 9.652 1.00 36.78 109 ALA C CA 1
ATOM 7754 C C . ALA C 1 129 ? 13.596 38.315 10.074 1.00 39.66 109 ALA C C 1
ATOM 7755 O O . ALA C 1 129 ? 13.740 39.479 10.463 1.00 40.91 109 ALA C O 1
ATOM 7757 N N . GLU C 1 130 ? 14.618 37.458 9.993 1.00 39.83 110 GLU C N 1
ATOM 7758 C CA . GLU C 1 130 ? 15.953 37.837 10.439 1.00 39.09 110 GLU C CA 1
ATOM 7759 C C . GLU C 1 130 ? 16.554 38.941 9.586 1.00 39.23 110 GLU C C 1
ATOM 7760 O O . GLU C 1 130 ? 17.440 39.654 10.061 1.00 43.37 110 GLU C O 1
ATOM 7762 N N . GLN C 1 131 ? 16.097 39.098 8.341 1.00 40.73 111 GLN C N 1
ATOM 7763 C CA . GLN C 1 131 ? 16.630 40.144 7.476 1.00 41.23 111 GLN C CA 1
ATOM 7764 C C . GLN C 1 131 ? 16.017 41.506 7.775 1.00 41.79 111 GLN C C 1
ATOM 7765 O O . GLN C 1 131 ? 16.646 42.537 7.515 1.00 40.18 111 GLN C O 1
ATOM 7771 N N . LEU C 1 132 ? 14.798 41.533 8.305 1.00 43.15 112 LEU C N 1
ATOM 7772 C CA . LEU C 1 132 ? 14.048 42.773 8.480 1.00 41.86 112 LEU C CA 1
ATOM 7773 C C . LEU C 1 132 ? 14.324 43.335 9.877 1.00 41.06 112 LEU C C 1
ATOM 7774 O O . LEU C 1 132 ? 13.803 42.826 10.876 1.00 43.47 112 LEU C O 1
ATOM 7779 N N . GLU C 1 133 ? 15.141 44.387 9.951 1.00 41.14 113 GLU C N 1
ATOM 7780 C CA . GLU C 1 133 ? 15.542 44.920 11.254 1.00 44.23 113 GLU C CA 1
ATOM 7781 C C . GLU C 1 133 ? 14.405 45.628 11.989 1.00 42.87 113 GLU C C 1
ATOM 7782 O O . GLU C 1 133 ? 14.563 45.965 13.170 1.00 43.04 113 GLU C O 1
ATOM 7788 N N . ASN C 1 134 ? 13.272 45.855 11.330 1.00 41.04 114 ASN C N 1
ATOM 7789 C CA . ASN C 1 134 ? 12.103 46.439 11.960 1.00 38.54 114 ASN C CA 1
ATOM 7790 C C . ASN C 1 134 ? 11.085 45.386 12.391 1.00 41.42 114 ASN C C 1
ATOM 7791 O O . ASN C 1 134 ? 9.953 45.741 12.729 1.00 39.73 114 ASN C O 1
ATOM 7796 N N . VAL C 1 135 ? 11.456 44.108 12.404 1.00 36.92 115 VAL C N 1
ATOM 7797 C CA . VAL C 1 135 ? 10.574 43.045 12.878 1.00 38.74 115 VAL C CA 1
ATOM 7798 C C . VAL C 1 135 ? 11.113 42.580 14.224 1.00 38.97 115 VAL C C 1
ATOM 7799 O O . VAL C 1 135 ? 12.167 41.941 14.290 1.00 37.40 115 VAL C O 1
ATOM 7803 N N . HIS C 1 136 ? 10.410 42.906 15.309 1.00 39.27 116 HIS C N 1
ATOM 7804 C CA . HIS C 1 136 ? 10.933 42.707 16.658 1.00 38.59 116 HIS C CA 1
ATOM 7805 C C . HIS C 1 136 ? 10.106 41.683 17.412 1.00 40.19 116 HIS C C 1
ATOM 7806 O O . HIS C 1 136 ? 8.912 41.899 17.648 1.00 39.89 116 HIS C O 1
ATOM 7813 N N . PHE C 1 137 ? 10.758 40.597 17.828 1.00 36.90 117 PHE C N 1
ATOM 7814 C CA . PHE C 1 137 ? 10.139 39.575 18.652 1.00 39.71 117 PHE C CA 1
ATOM 7815 C C . PHE C 1 137 ? 10.375 39.915 20.119 1.00 39.20 117 PHE C C 1
ATOM 7816 O O . PHE C 1 137 ? 10.876 40.991 20.450 1.00 40.99 117 PHE C O 1
ATOM 7824 N N . LYS C 1 138 ? 10.001 39.000 21.013 1.00 40.23 118 LYS C N 1
ATOM 7825 C CA . LYS C 1 138 ? 10.017 39.254 22.454 1.00 42.16 118 LYS C CA 1
ATOM 7826 C C . LYS C 1 138 ? 9.343 40.580 22.771 1.00 39.48 118 LYS C C 1
ATOM 7827 O O . LYS C 1 138 ? 9.773 41.318 23.657 1.00 43.62 118 LYS C O 1
ATOM 7833 N N . SER C 1 139 ? 8.264 40.879 22.036 1.00 38.32 119 SER C N 1
ATOM 7834 C CA . SER C 1 139 ? 7.614 42.194 22.037 1.00 40.82 119 SER C CA 1
ATOM 7835 C C . SER C 1 139 ? 6.099 42.010 22.120 1.00 42.48 119 SER C C 1
ATOM 7836 O O . SER C 1 139 ? 5.428 41.852 21.094 1.00 39.97 119 SER C O 1
ATOM 7839 N N . PHE C 1 140 ? 5.562 42.054 23.338 1.00 40.78 120 PHE C N 1
ATOM 7840 C CA . PHE C 1 140 ? 4.133 41.868 23.567 1.00 41.19 120 PHE C CA 1
ATOM 7841 C C . PHE C 1 140 ? 3.420 43.219 23.575 1.00 42.83 120 PHE C C 1
ATOM 7842 O O . PHE C 1 140 ? 3.726 44.081 24.408 1.00 43.67 120 PHE C O 1
ATOM 7850 N N . VAL C 1 141 ? 2.466 43.402 22.658 1.00 41.12 121 VAL C N 1
ATOM 7851 C CA . VAL C 1 141 ? 1.719 44.658 22.572 1.00 40.89 121 VAL C CA 1
ATOM 7852 C C . VAL C 1 141 ? 0.608 44.608 23.615 1.00 41.25 121 VAL C C 1
ATOM 7853 O O . VAL C 1 141 ? -0.414 43.938 23.440 1.00 44.52 121 VAL C O 1
ATOM 7857 N N . GLU C 1 142 ? 0.814 45.322 24.711 1.00 40.85 122 GLU C N 1
ATOM 7858 C CA . GLU C 1 142 ? -0.105 45.258 25.830 1.00 41.52 122 GLU C CA 1
ATOM 7859 C C . GLU C 1 142 ? -1.276 46.210 25.658 1.00 42.90 122 GLU C C 1
ATOM 7860 O O . GLU C 1 142 ? -2.386 45.886 26.082 1.00 47.50 122 GLU C O 1
ATOM 7863 N N . ARG C 1 143 ? -1.069 47.368 25.038 1.00 43.71 123 ARG C N 1
ATOM 7864 C CA . ARG C 1 143 ? -2.089 48.404 25.101 1.00 42.07 123 ARG C CA 1
ATOM 7865 C C . ARG C 1 143 ? -1.954 49.360 23.926 1.00 43.75 123 ARG C C 1
ATOM 7866 O O . ARG C 1 143 ? -0.843 49.707 23.520 1.00 45.22 123 ARG C O 1
ATOM 7874 N N . ILE C 1 144 ? -3.096 49.795 23.405 1.00 42.78 124 ILE C N 1
ATOM 7875 C CA . ILE C 1 144 ? -3.166 50.745 22.304 1.00 43.31 124 ILE C CA 1
ATOM 7876 C C . ILE C 1 144 ? -4.081 51.873 22.741 1.00 46.07 124 ILE C C 1
ATOM 7877 O O . ILE C 1 144 ? -5.223 51.622 23.150 1.00 45.91 124 ILE C O 1
ATOM 7882 N N . ASP C 1 145 ? -3.588 53.106 22.675 1.00 45.09 125 ASP C N 1
ATOM 7883 C CA . ASP C 1 145 ? -4.416 54.272 22.934 1.00 45.99 125 ASP C CA 1
ATOM 7884 C C . ASP C 1 145 ? -4.437 55.160 21.700 1.00 46.83 125 ASP C C 1
ATOM 7885 O O . ASP C 1 145 ? -3.535 55.115 20.862 1.00 47.11 125 ASP C O 1
ATOM 7890 N N . TYR C 1 146 ? -5.486 55.970 21.592 1.00 45.91 126 TYR C N 1
ATOM 7891 C CA . TYR C 1 146 ? -5.649 56.869 20.464 1.00 48.23 126 TYR C CA 1
ATOM 7892 C C . TYR C 1 146 ? -5.728 58.304 20.952 1.00 46.46 126 TYR C C 1
ATOM 7893 O O . TYR C 1 146 ? -6.344 58.589 21.982 1.00 47.91 126 TYR C O 1
ATOM 7902 N N . ASP C 1 147 ? -5.106 59.199 20.201 1.00 48.06 127 ASP C N 1
ATOM 7903 C CA . ASP C 1 147 ? -5.085 60.629 20.495 1.00 50.66 127 ASP C CA 1
ATOM 7904 C C . ASP C 1 147 ? -5.856 61.326 19.378 1.00 51.92 127 ASP C C 1
ATOM 7905 O O . ASP C 1 147 ? -5.320 61.537 18.287 1.00 51.79 127 ASP C O 1
ATOM 7910 N N . GLU C 1 148 ? -7.121 61.676 19.652 1.00 53.69 128 GLU C N 1
ATOM 7911 C CA . GLU C 1 148 ? -7.987 62.262 18.630 1.00 53.86 128 GLU C CA 1
ATOM 7912 C C . GLU C 1 148 ? -7.492 63.626 18.152 1.00 58.45 128 GLU C C 1
ATOM 7913 O O . GLU C 1 148 ? -7.793 64.015 17.016 1.00 60.47 128 GLU C O 1
ATOM 7915 N N . SER C 1 149 ? -6.721 64.346 18.973 1.00 57.98 129 SER C N 1
ATOM 7916 C CA . SER C 1 149 ? -6.182 65.636 18.549 1.00 59.39 129 SER C CA 1
ATOM 7917 C C . SER C 1 149 ? -5.119 65.458 17.469 1.00 58.95 129 SER C C 1
ATOM 7918 O O . SER C 1 149 ? -5.210 66.054 16.390 1.00 60.56 129 SER C O 1
ATOM 7921 N N . ARG C 1 150 ? -4.096 64.642 17.745 1.00 57.55 130 ARG C N 1
ATOM 7922 C CA . ARG C 1 150 ? -3.043 64.358 16.772 1.00 56.66 130 ARG C CA 1
ATOM 7923 C C . ARG C 1 150 ? -3.416 63.265 15.764 1.00 54.42 130 ARG C C 1
ATOM 7924 O O . ARG C 1 150 ? -2.718 63.115 14.755 1.00 52.53 130 ARG C O 1
ATOM 7932 N N . GLN C 1 151 ? -4.491 62.509 15.996 1.00 53.46 131 GLN C N 1
ATOM 7933 C CA . GLN C 1 151 ? -4.844 61.357 15.160 1.00 54.17 131 GLN C CA 1
ATOM 7934 C C . GLN C 1 151 ? -3.670 60.380 15.062 1.00 48.83 131 GLN C C 1
ATOM 7935 O O . GLN C 1 151 ? -3.231 59.996 13.979 1.00 46.96 131 GLN C O 1
ATOM 7941 N N . LEU C 1 152 ? -3.155 59.987 16.222 1.00 50.67 132 LEU C N 1
ATOM 7942 C CA . LEU C 1 152 ? -2.036 59.064 16.320 1.00 46.18 132 LEU C CA 1
ATOM 7943 C C . LEU C 1 152 ? -2.332 58.041 17.400 1.00 45.23 132 LEU C C 1
ATOM 7944 O O . LEU C 1 152 ? -2.823 58.393 18.479 1.00 45.31 132 LEU C O 1
ATOM 7949 N N . TYR C 1 153 ? -2.052 56.779 17.089 1.00 41.28 133 TYR C N 1
ATOM 7950 C CA . TYR C 1 153 ? -2.100 55.701 18.057 1.00 41.72 133 TYR C CA 1
ATOM 7951 C C . TYR C 1 153 ? -0.768 55.635 18.779 1.00 41.85 133 TYR C C 1
ATOM 7952 O O . TYR C 1 153 ? 0.287 55.760 18.156 1.00 43.16 133 TYR C O 1
ATOM 7961 N N . THR C 1 154 ? -0.821 55.458 20.092 1.00 41.47 134 THR C N 1
ATOM 7962 C CA . THR C 1 154 ? 0.350 55.110 20.883 1.00 42.48 134 THR C CA 1
ATOM 7963 C C . THR C 1 154 ? 0.225 53.651 21.278 1.00 45.01 134 THR C C 1
ATOM 7964 O O . THR C 1 154 ? -0.808 53.244 21.829 1.00 47.33 134 THR C O 1
ATOM 7968 N N . VAL C 1 155 ? 1.263 52.872 20.979 1.00 44.85 135 VAL C N 1
ATOM 7969 C CA . VAL C 1 155 ? 1.275 51.426 21.177 1.00 42.15 135 VAL C CA 1
ATOM 7970 C C . VAL C 1 155 ? 2.309 51.098 22.247 1.00 45.64 135 VAL C C 1
ATOM 7971 O O . VAL C 1 155 ? 3.506 51.347 22.064 1.00 46.96 135 VAL C O 1
ATOM 7975 N N . ARG C 1 156 ? 1.844 50.529 23.355 1.00 46.09 136 ARG C N 1
ATOM 7976 C CA . ARG C 1 156 ? 2.690 50.150 24.480 1.00 46.44 136 ARG C CA 1
ATOM 7977 C C . ARG C 1 156 ? 3.146 48.701 24.315 1.00 45.58 136 ARG C C 1
ATOM 7978 O O . ARG C 1 156 ? 2.320 47.800 24.134 1.00 44.44 136 ARG C O 1
ATOM 7986 N N . VAL C 1 157 ? 4.458 48.475 24.386 1.00 47.44 137 VAL C N 1
ATOM 7987 C CA . VAL C 1 157 ? 5.059 47.186 24.065 1.00 46.83 137 VAL C CA 1
ATOM 7988 C C . VAL C 1 157 ? 5.883 46.712 25.248 1.00 47.65 137 VAL C C 1
ATOM 7989 O O . VAL C 1 157 ? 6.768 47.432 25.718 1.00 50.08 137 VAL C O 1
ATOM 7993 N N . LYS C 1 158 ? 5.615 45.490 25.704 1.00 47.67 138 LYS C N 1
ATOM 7994 C CA . LYS C 1 158 ? 6.374 44.875 26.786 1.00 47.40 138 LYS C CA 1
ATOM 7995 C C . LYS C 1 158 ? 7.470 44.008 26.179 1.00 50.01 138 LYS C C 1
ATOM 7996 O O . LYS C 1 158 ? 7.182 43.031 25.474 1.00 46.39 138 LYS C O 1
ATOM 7998 N N . GLN C 1 159 ? 8.717 44.375 26.442 1.00 51.05 139 GLN C N 1
ATOM 7999 C CA . GLN C 1 159 ? 9.898 43.649 26.015 1.00 50.11 139 GLN C CA 1
ATOM 8000 C C . GLN C 1 159 ? 10.717 43.250 27.239 1.00 54.52 139 GLN C C 1
ATOM 8001 O O . GLN C 1 159 ? 10.505 43.793 28.331 1.00 57.18 139 GLN C O 1
ATOM 8007 N N . PRO C 1 160 ? 11.648 42.290 27.103 1.00 54.13 140 PRO C N 1
ATOM 8008 C CA . PRO C 1 160 ? 12.388 41.816 28.289 1.00 56.92 140 PRO C CA 1
ATOM 8009 C C . PRO C 1 160 ? 13.012 42.925 29.118 1.00 59.61 140 PRO C C 1
ATOM 8010 O O . PRO C 1 160 ? 13.009 42.833 30.351 1.00 61.00 140 PRO C O 1
ATOM 8014 N N . GLN C 1 161 ? 13.532 43.981 28.480 1.00 60.96 141 GLN C N 1
ATOM 8015 C CA . GLN C 1 161 ? 14.152 45.088 29.205 1.00 60.54 141 GLN C CA 1
ATOM 8016 C C . GLN C 1 161 ? 13.133 46.047 29.809 1.00 62.00 141 GLN C C 1
ATOM 8017 O O . GLN C 1 161 ? 13.492 46.826 30.700 1.00 63.46 141 GLN C O 1
ATOM 8023 N N . GLY C 1 162 ? 11.889 46.025 29.349 1.00 56.96 142 GLY C N 1
ATOM 8024 C CA . GLY C 1 162 ? 10.854 46.817 29.973 1.00 56.13 142 GLY C CA 1
ATOM 8025 C C . GLY C 1 162 ? 9.736 47.137 29.000 1.00 56.48 142 GLY C C 1
ATOM 8026 O O . GLY C 1 162 ? 9.517 46.424 28.021 1.00 53.29 142 GLY C O 1
ATOM 8027 N N . GLU C 1 163 ? 9.019 48.214 29.319 1.00 52.51 143 GLU C N 1
ATOM 8028 C CA . GLU C 1 163 ? 7.925 48.714 28.502 1.00 54.33 143 GLU C CA 1
ATOM 8029 C C . GLU C 1 163 ? 8.430 49.824 27.587 1.00 55.99 143 GLU C C 1
ATOM 8030 O O . GLU C 1 163 ? 9.203 50.689 28.006 1.00 54.06 143 GLU C O 1
ATOM 8032 N N . MET C 1 164 ? 8.002 49.797 26.333 1.00 53.42 144 MET C N 1
ATOM 8033 C CA . MET C 1 164 ? 8.304 50.883 25.418 1.00 51.43 144 MET C CA 1
ATOM 8034 C C . MET C 1 164 ? 7.012 51.370 24.782 1.00 54.12 144 MET C C 1
ATOM 8035 O O . MET C 1 164 ? 6.006 50.653 24.738 1.00 53.70 144 MET C O 1
ATOM 8040 N N . LYS C 1 165 ? 7.051 52.601 24.285 1.00 50.03 145 LYS C N 1
ATOM 8041 C CA . LYS C 1 165 ? 5.937 53.193 23.567 1.00 46.46 145 LYS C CA 1
ATOM 8042 C C . LYS C 1 165 ? 6.399 53.567 22.165 1.00 48.84 145 LYS C C 1
ATOM 8043 O O . LYS C 1 165 ? 7.495 54.113 21.990 1.00 45.26 145 LYS C O 1
ATOM 8045 N N . VAL C 1 166 ? 5.575 53.255 21.160 1.00 41.60 146 VAL C N 1
ATOM 8046 C CA . VAL C 1 166 ? 5.793 53.766 19.813 1.00 42.60 146 VAL C CA 1
ATOM 8047 C C . VAL C 1 166 ? 4.525 54.469 19.352 1.00 43.79 146 VAL C C 1
ATOM 8048 O O . VAL C 1 166 ? 3.417 54.157 19.801 1.00 43.60 146 VAL C O 1
ATOM 8052 N N . VAL C 1 167 ? 4.698 55.425 18.440 1.00 41.42 147 VAL C N 1
ATOM 8053 C CA . VAL C 1 167 ? 3.608 56.229 17.903 1.00 41.20 147 VAL C CA 1
ATOM 8054 C C . VAL C 1 167 ? 3.478 55.944 16.411 1.00 42.65 147 VAL C C 1
ATOM 8055 O O . VAL C 1 167 ? 4.488 55.817 15.708 1.00 42.93 147 VAL C O 1
ATOM 8059 N N . THR C 1 168 ? 2.236 55.824 15.928 1.00 40.77 148 THR C N 1
ATOM 8060 C CA . THR C 1 168 ? 2.009 55.445 14.537 1.00 38.57 148 THR C CA 1
ATOM 8061 C C . THR C 1 168 ? 0.720 56.061 14.022 1.00 39.91 148 THR C C 1
ATOM 8062 O O . THR C 1 168 ? -0.204 56.357 14.786 1.00 41.99 148 THR C O 1
ATOM 8066 N N . LYS C 1 169 ? 0.661 56.220 12.698 1.00 39.56 149 LYS C N 1
ATOM 8067 C CA . LYS C 1 169 ? -0.570 56.653 12.044 1.00 38.56 149 LYS C CA 1
ATOM 8068 C C . LYS C 1 169 ? -1.532 55.495 11.822 1.00 41.25 149 LYS C C 1
ATOM 8069 O O . LYS C 1 169 ? -2.747 55.670 11.953 1.00 44.27 149 LYS C O 1
ATOM 8075 N N . ASN C 1 170 ? -1.018 54.308 11.491 1.00 37.56 150 ASN C N 1
ATOM 8076 C CA . ASN C 1 170 ? -1.858 53.166 11.166 1.00 39.00 150 ASN C CA 1
ATOM 8077 C C . ASN C 1 170 ? -1.422 51.933 11.943 1.00 38.55 150 ASN C C 1
ATOM 8078 O O . ASN C 1 170 ? -0.233 51.715 12.199 1.00 40.29 150 ASN C O 1
ATOM 8083 N N . LEU C 1 171 ? -2.411 51.128 12.309 1.00 38.42 151 LEU C N 1
ATOM 8084 C CA . LEU C 1 171 ? -2.212 49.803 12.869 1.00 36.11 151 LEU C CA 1
ATOM 8085 C C . LEU C 1 171 ? -2.630 48.768 11.847 1.00 36.15 151 LEU C C 1
ATOM 8086 O O . LEU C 1 171 ? -3.612 48.954 11.119 1.00 36.65 151 LEU C O 1
ATOM 8091 N N . VAL C 1 172 ? -1.895 47.671 11.808 1.00 36.97 152 VAL C N 1
ATOM 8092 C CA . VAL C 1 172 ? -2.286 46.503 11.054 1.00 35.20 152 VAL C CA 1
ATOM 8093 C C . VAL C 1 172 ? -2.283 45.346 12.039 1.00 36.16 152 VAL C C 1
ATOM 8094 O O . VAL C 1 172 ? -1.220 44.951 12.535 1.00 38.52 152 VAL C O 1
ATOM 8098 N N . LEU C 1 173 ? -3.469 44.823 12.351 1.00 37.93 153 LEU C N 1
ATOM 8099 C CA . LEU C 1 173 ? -3.603 43.788 13.371 1.00 34.18 153 LEU C CA 1
ATOM 8100 C C . LEU C 1 173 ? -3.343 42.419 12.756 1.00 33.81 153 LEU C C 1
ATOM 8101 O O . LEU C 1 173 ? -4.050 41.996 11.835 1.00 34.81 153 LEU C O 1
ATOM 8106 N N . GLY C 1 174 ? -2.341 41.720 13.271 1.00 32.84 154 GLY C N 1
ATOM 8107 C CA . GLY C 1 174 ? -1.987 40.427 12.714 1.00 34.33 154 GLY C CA 1
ATOM 8108 C C . GLY C 1 174 ? -1.749 39.403 13.802 1.00 36.27 154 GLY C C 1
ATOM 8109 O O . GLY C 1 174 ? -0.712 38.733 13.816 1.00 32.90 154 GLY C O 1
ATOM 8110 N N . THR C 1 175 ? -2.706 39.284 14.726 1.00 36.08 155 THR C N 1
ATOM 8111 C CA . THR C 1 175 ? -2.535 38.473 15.927 1.00 35.56 155 THR C CA 1
ATOM 8112 C C . THR C 1 175 ? -2.989 37.038 15.755 1.00 36.31 155 THR C C 1
ATOM 8113 O O . THR C 1 175 ? -2.982 36.289 16.736 1.00 36.94 155 THR C O 1
ATOM 8117 N N . GLY C 1 176 ? -3.392 36.639 14.545 1.00 37.76 156 GLY C N 1
ATOM 8118 C CA . GLY C 1 176 ? -3.619 35.230 14.240 1.00 34.87 156 GLY C CA 1
ATOM 8119 C C . GLY C 1 176 ? -4.751 34.570 15.018 1.00 34.21 156 GLY C C 1
ATOM 8120 O O . GLY C 1 176 ? -5.715 35.205 15.455 1.00 36.63 156 GLY C O 1
ATOM 8121 N N . THR C 1 177 ? -4.632 33.251 15.152 1.00 37.18 157 THR C N 1
ATOM 8122 C CA . THR C 1 177 ? -5.639 32.432 15.810 1.00 35.72 157 THR C CA 1
ATOM 8123 C C . THR C 1 177 ? -4.956 31.453 16.760 1.00 36.26 157 THR C C 1
ATOM 8124 O O . THR C 1 177 ? -3.760 31.167 16.638 1.00 36.54 157 THR C O 1
ATOM 8128 N N . THR C 1 178 ? -5.742 30.931 17.699 1.00 35.18 158 THR C N 1
ATOM 8129 C CA . THR C 1 178 ? -5.276 30.119 18.816 1.00 36.10 158 THR C CA 1
ATOM 8130 C C . THR C 1 178 ? -6.177 28.902 18.987 1.00 36.58 158 THR C C 1
ATOM 8131 O O . THR C 1 178 ? -7.372 28.972 18.674 1.00 37.06 158 THR C O 1
ATOM 8135 N N . PRO C 1 179 ? -5.637 27.778 19.487 1.00 38.12 159 PRO C N 1
ATOM 8136 C CA . PRO C 1 179 ? -6.447 26.553 19.619 1.00 37.77 159 PRO C CA 1
ATOM 8137 C C . PRO C 1 179 ? -7.669 26.759 20.502 1.00 36.05 159 PRO C C 1
ATOM 8138 O O . PRO C 1 179 ? -7.606 27.436 21.529 1.00 35.93 159 PRO C O 1
ATOM 8142 N N . ILE C 1 180 ? -8.782 26.149 20.098 1.00 33.79 160 ILE C N 1
ATOM 8143 C CA . ILE C 1 180 ? -9.999 26.156 20.903 1.00 34.45 160 ILE C CA 1
ATOM 8144 C C . ILE C 1 180 ? -9.860 25.127 22.014 1.00 38.11 160 ILE C C 1
ATOM 8145 O O . ILE C 1 180 ? -9.654 23.939 21.748 1.00 36.78 160 ILE C O 1
ATOM 8150 N N . THR C 1 181 ? -10.000 25.577 23.256 1.00 39.12 161 THR C N 1
ATOM 8151 C CA . THR C 1 181 ? -10.029 24.700 24.422 1.00 37.36 161 THR C CA 1
ATOM 8152 C C . THR C 1 181 ? -11.283 25.071 25.200 1.00 38.73 161 THR C C 1
ATOM 8153 O O . THR C 1 181 ? -11.290 26.082 25.924 1.00 41.42 161 THR C O 1
ATOM 8157 N N . PRO C 1 182 ? -12.368 24.314 25.051 1.00 39.54 162 PRO C N 1
ATOM 8158 C CA . PRO C 1 182 ? -13.595 24.636 25.787 1.00 40.86 162 PRO C CA 1
ATOM 8159 C C . PRO C 1 182 ? -13.389 24.561 27.290 1.00 41.81 162 PRO C C 1
ATOM 8160 O O . PRO C 1 182 ? -12.516 23.841 27.787 1.00 40.86 162 PRO C O 1
ATOM 8164 N N . LYS C 1 183 ? -14.243 25.301 28.007 1.00 40.10 163 LYS C N 1
ATOM 8165 C CA . LYS C 1 183 ? -14.088 25.468 29.445 1.00 43.15 163 LYS C CA 1
ATOM 8166 C C . LYS C 1 183 ? -14.128 24.131 30.165 1.00 41.93 163 LYS C C 1
ATOM 8167 O O . LYS C 1 183 ? -13.423 23.946 31.164 1.00 39.85 163 LYS C O 1
ATOM 8169 N N . PHE C 1 184 ? -14.915 23.176 29.661 1.00 41.84 164 PHE C N 1
ATOM 8170 C CA . PHE C 1 184 ? -14.987 21.889 30.336 1.00 40.91 164 PHE C CA 1
ATOM 8171 C C . PHE C 1 184 ? -13.726 21.050 30.133 1.00 40.52 164 PHE C C 1
ATOM 8172 O O . PHE C 1 184 ? -13.530 20.075 30.867 1.00 40.76 164 PHE C O 1
ATOM 8180 N N . CYS C 1 185 ? -12.842 21.431 29.211 1.00 39.46 165 CYS C N 1
ATOM 8181 C CA . CYS C 1 185 ? -11.570 20.743 29.022 1.00 39.50 165 CYS C CA 1
ATOM 8182 C C . CYS C 1 185 ? -10.392 21.471 29.649 1.00 42.99 165 CYS C C 1
ATOM 8183 O O . CYS C 1 185 ? -9.249 21.049 29.458 1.00 44.25 165 CYS C O 1
ATOM 8186 N N . GLN C 1 186 ? -10.631 22.559 30.368 1.00 42.96 166 GLN C N 1
ATOM 8187 C CA . GLN C 1 186 ? -9.549 23.284 31.009 1.00 42.02 166 GLN C CA 1
ATOM 8188 C C . GLN C 1 186 ? -9.314 22.741 32.410 1.00 43.53 166 GLN C C 1
ATOM 8189 O O . GLN C 1 186 ? -10.229 22.223 33.054 1.00 44.35 166 GLN C O 1
ATOM 8195 N N . GLY C 1 187 ? -8.070 22.834 32.869 1.00 44.15 167 GLY C N 1
ATOM 8196 C CA . GLY C 1 187 ? -7.750 22.440 34.226 1.00 43.11 167 GLY C CA 1
ATOM 8197 C C . GLY C 1 187 ? -7.253 21.026 34.419 1.00 45.60 167 GLY C C 1
ATOM 8198 O O . GLY C 1 187 ? -7.147 20.582 35.569 1.00 46.53 167 GLY C O 1
ATOM 8199 N N . TYR C 1 188 ? -6.951 20.299 33.341 1.00 47.74 168 TYR C N 1
ATOM 8200 C CA . TYR C 1 188 ? -6.391 18.949 33.414 1.00 44.02 168 TYR C CA 1
ATOM 8201 C C . TYR C 1 188 ? -5.052 18.924 32.694 1.00 45.99 168 TYR C C 1
ATOM 8202 O O . TYR C 1 188 ? -4.887 18.212 31.696 1.00 43.22 168 TYR C O 1
ATOM 8211 N N . PRO C 1 189 ? -4.068 19.671 33.193 1.00 48.34 169 PRO C N 1
ATOM 8212 C CA . PRO C 1 189 ? -2.848 19.887 32.401 1.00 48.41 169 PRO C CA 1
ATOM 8213 C C . PRO C 1 189 ? -2.109 18.607 32.100 1.00 46.14 169 PRO C C 1
ATOM 8214 O O . PRO C 1 189 ? -1.520 18.474 31.022 1.00 49.32 169 PRO C O 1
ATOM 8218 N N . GLU C 1 190 ? -2.127 17.656 33.028 1.00 43.01 170 GLU C N 1
ATOM 8219 C CA . GLU C 1 190 ? -1.353 16.445 32.832 1.00 45.67 170 GLU C CA 1
ATOM 8220 C C . GLU C 1 190 ? -2.009 15.510 31.825 1.00 45.49 170 GLU C C 1
ATOM 8221 O O . GLU C 1 190 ? -1.323 14.662 31.244 1.00 49.08 170 GLU C O 1
ATOM 8223 N N . GLN C 1 191 ? -3.301 15.666 31.571 1.00 42.73 171 GLN C N 1
ATOM 8224 C CA . GLN C 1 191 ? -4.057 14.692 30.803 1.00 39.09 171 GLN C CA 1
ATOM 8225 C C . GLN C 1 191 ? -4.684 15.238 29.535 1.00 38.95 171 GLN C C 1
ATOM 8226 O O . GLN C 1 191 ? -4.866 14.482 28.589 1.00 39.06 171 GLN C O 1
ATOM 8232 N N . ILE C 1 192 ? -5.044 16.514 29.494 1.00 42.45 172 ILE C N 1
ATOM 8233 C CA . ILE C 1 192 ? -5.662 17.133 28.326 1.00 40.24 172 ILE C CA 1
ATOM 8234 C C . ILE C 1 192 ? -4.676 18.152 27.777 1.00 39.52 172 ILE C C 1
ATOM 8235 O O . ILE C 1 192 ? -4.290 19.090 28.486 1.00 42.42 172 ILE C O 1
ATOM 8240 N N . GLN C 1 193 ? -4.256 17.972 26.527 1.00 38.13 173 GLN C N 1
ATOM 8241 C CA . GLN C 1 193 ? -3.375 18.929 25.875 1.00 39.37 173 GLN C CA 1
ATOM 8242 C C . GLN C 1 193 ? -3.924 19.279 24.500 1.00 38.98 173 GLN C C 1
ATOM 8243 O O . GLN C 1 193 ? -4.698 18.526 23.900 1.00 36.89 173 GLN C O 1
ATOM 8249 N N . SER C 1 194 ? -3.516 20.451 24.017 1.00 36.51 174 SER C N 1
ATOM 8250 C CA . SER C 1 194 ? -3.870 20.879 22.676 1.00 34.17 174 SER C CA 1
ATOM 8251 C C . SER C 1 194 ? -3.014 20.165 21.642 1.00 37.47 174 SER C C 1
ATOM 8252 O O . SER C 1 194 ? -1.839 19.855 21.874 1.00 36.63 174 SER C O 1
ATOM 8255 N N . SER C 1 195 ? -3.614 19.935 20.475 1.00 33.86 175 SER C N 1
ATOM 8256 C CA . SER C 1 195 ? -2.863 19.412 19.350 1.00 32.63 175 SER C CA 1
ATOM 8257 C C . SER C 1 195 ? -1.716 20.341 18.966 1.00 34.99 175 SER C C 1
ATOM 8258 O O . SER C 1 195 ? -0.704 19.887 18.423 1.00 35.21 175 SER C O 1
ATOM 8261 N N . ALA C 1 196 ? -1.845 21.642 19.251 1.00 36.16 176 ALA C N 1
ATOM 8262 C CA . ALA C 1 196 ? -0.757 22.571 18.959 1.00 37.07 176 ALA C CA 1
ATOM 8263 C C . ALA C 1 196 ? 0.538 22.168 19.646 1.00 37.73 176 ALA C C 1
ATOM 8264 O O . ALA C 1 196 ? 1.615 22.548 19.177 1.00 37.75 176 ALA C O 1
ATOM 8266 N N . ASP C 1 197 ? 0.463 21.407 20.737 1.00 34.66 177 ASP C N 1
ATOM 8267 C CA . ASP C 1 197 ? 1.638 21.068 21.527 1.00 38.54 177 ASP C CA 1
ATOM 8268 C C . ASP C 1 197 ? 1.966 19.589 21.439 1.00 38.87 177 ASP C C 1
ATOM 8269 O O . ASP C 1 197 ? 2.647 19.054 22.321 1.00 36.43 177 ASP C O 1
ATOM 8274 N N . TYR C 1 198 ? 1.496 18.930 20.376 1.00 37.11 178 TYR C N 1
ATOM 8275 C CA . TYR C 1 198 ? 1.657 17.489 20.233 1.00 36.06 178 TYR C CA 1
ATOM 8276 C C . TYR C 1 198 ? 3.103 17.063 20.447 1.00 37.75 178 TYR C C 1
ATOM 8277 O O . TYR C 1 198 ? 3.393 16.178 21.263 1.00 39.16 178 TYR C O 1
ATOM 8286 N N . LEU C 1 199 ? 4.028 17.720 19.759 1.00 34.63 179 LEU C N 1
ATOM 8287 C CA . LEU C 1 199 ? 5.400 17.231 19.732 1.00 37.16 179 LEU C CA 1
ATOM 8288 C C . LEU C 1 199 ? 6.084 17.367 21.086 1.00 38.98 179 LEU C C 1
ATOM 8289 O O . LEU C 1 199 ? 6.941 16.545 21.421 1.00 38.33 179 LEU C O 1
ATOM 8294 N N . ARG C 1 200 ? 5.718 18.375 21.885 1.00 42.52 180 ARG C N 1
ATOM 8295 C CA . ARG C 1 200 ? 6.258 18.478 23.241 1.00 40.07 180 ARG C CA 1
ATOM 8296 C C . ARG C 1 200 ? 5.770 17.351 24.141 1.00 41.30 180 ARG C C 1
ATOM 8297 O O . ARG C 1 200 ? 6.409 17.053 25.156 1.00 42.35 180 ARG C O 1
ATOM 8305 N N . HIS C 1 201 ? 4.661 16.712 23.793 1.00 39.92 181 HIS C N 1
ATOM 8306 C CA . HIS C 1 201 ? 4.092 15.667 24.627 1.00 42.72 181 HIS C CA 1
ATOM 8307 C C . HIS C 1 201 ? 4.153 14.292 23.977 1.00 40.77 181 HIS C C 1
ATOM 8308 O O . HIS C 1 201 ? 3.729 13.316 24.602 1.00 43.69 181 HIS C O 1
ATOM 8315 N N . LYS C 1 202 ? 4.669 14.176 22.751 1.00 36.72 182 LYS C N 1
ATOM 8316 C CA . LYS C 1 202 ? 4.602 12.884 22.073 1.00 38.97 182 LYS C CA 1
ATOM 8317 C C . LYS C 1 202 ? 5.344 11.798 22.841 1.00 39.23 182 LYS C C 1
ATOM 8318 O O . LYS C 1 202 ? 4.912 10.641 22.860 1.00 43.21 182 LYS C O 1
ATOM 8324 N N . LYS C 1 203 ? 6.474 12.137 23.459 1.00 39.71 183 LYS C N 1
ATOM 8325 C CA . LYS C 1 203 ? 7.263 11.103 24.120 1.00 41.73 183 LYS C CA 1
ATOM 8326 C C . LYS C 1 203 ? 6.507 10.515 25.297 1.00 39.12 183 LYS C C 1
ATOM 8327 O O . LYS C 1 203 ? 6.546 9.300 25.518 1.00 41.79 183 LYS C O 1
ATOM 8330 N N . ASP C 1 204 ? 5.817 11.364 26.064 1.00 40.83 184 ASP C N 1
ATOM 8331 C CA . ASP C 1 204 ? 4.989 10.877 27.160 1.00 42.22 184 ASP C CA 1
ATOM 8332 C C . ASP C 1 204 ? 3.817 10.070 26.628 1.00 42.28 184 ASP C C 1
ATOM 8333 O O . ASP C 1 204 ? 3.436 9.049 27.217 1.00 42.16 184 ASP C O 1
ATOM 8338 N N . TYR C 1 205 ? 3.241 10.513 25.505 1.00 39.54 185 TYR C N 1
ATOM 8339 C CA . TYR C 1 205 ? 2.114 9.806 24.915 1.00 37.24 185 TYR C CA 1
ATOM 8340 C C . TYR C 1 205 ? 2.474 8.363 24.598 1.00 40.77 185 TYR C C 1
ATOM 8341 O O . TYR C 1 205 ? 1.689 7.447 24.871 1.00 39.79 185 TYR C O 1
ATOM 8350 N N . LEU C 1 206 ? 3.669 8.137 24.043 1.00 39.37 186 LEU C N 1
ATOM 8351 C CA . LEU C 1 206 ? 4.046 6.802 23.590 1.00 39.21 186 LEU C CA 1
ATOM 8352 C C . LEU C 1 206 ? 4.073 5.783 24.725 1.00 41.56 186 LEU C C 1
ATOM 8353 O O . LEU C 1 206 ? 4.022 4.573 24.461 1.00 39.89 186 LEU C O 1
ATOM 8358 N N . THR C 1 207 ? 4.137 6.242 25.973 1.00 39.51 187 THR C N 1
ATOM 8359 C CA . THR C 1 207 ? 4.174 5.373 27.137 1.00 40.38 187 THR C CA 1
ATOM 8360 C C . THR C 1 207 ? 2.794 5.104 27.724 1.00 41.55 187 THR C C 1
ATOM 8361 O O . THR C 1 207 ? 2.690 4.348 28.696 1.00 41.90 187 THR C O 1
ATOM 8365 N N . LYS C 1 208 ? 1.740 5.699 27.178 1.00 40.76 188 LYS C N 1
ATOM 8366 C CA . LYS C 1 208 ? 0.410 5.569 27.759 1.00 38.76 188 LYS C CA 1
ATOM 8367 C C . LYS C 1 208 ? -0.321 4.343 27.201 1.00 38.89 188 LYS C C 1
ATOM 8368 O O . LYS C 1 208 ? 0.067 3.768 26.182 1.00 38.33 188 LYS C O 1
ATOM 8374 N N . LYS C 1 209 ? -1.402 3.955 27.889 1.00 37.67 189 LYS C N 1
ATOM 8375 C CA . LYS C 1 209 ? -2.230 2.819 27.481 1.00 40.13 189 LYS C CA 1
ATOM 8376 C C . LYS C 1 209 ? -3.426 3.202 26.609 1.00 37.91 189 LYS C C 1
ATOM 8377 O O . LYS C 1 209 ? -4.030 2.317 25.986 1.00 36.04 189 LYS C O 1
ATOM 8380 N N . SER C 1 210 ? -3.811 4.480 26.577 1.00 37.05 190 SER C N 1
ATOM 8381 C CA . SER C 1 210 ? -4.917 4.937 25.741 1.00 35.49 190 SER C CA 1
ATOM 8382 C C . SER C 1 210 ? -4.698 6.400 25.363 1.00 37.15 190 SER C C 1
ATOM 8383 O O . SER C 1 210 ? -4.331 7.221 26.210 1.00 36.45 190 SER C O 1
ATOM 8386 N N . ILE C 1 211 ? -4.900 6.714 24.087 1.00 31.24 191 ILE C N 1
ATOM 8387 C CA . ILE C 1 211 ? -4.833 8.085 23.604 1.00 35.84 191 ILE C CA 1
ATOM 8388 C C . ILE C 1 211 ? -6.087 8.362 22.792 1.00 34.08 191 ILE C C 1
ATOM 8389 O O . ILE C 1 211 ? -6.391 7.631 21.842 1.00 35.35 191 ILE C O 1
ATOM 8394 N N . THR C 1 212 ? -6.809 9.407 23.162 1.00 33.45 192 THR C N 1
ATOM 8395 C CA . THR C 1 212 ? -7.998 9.829 22.443 1.00 33.75 192 THR C CA 1
ATOM 8396 C C . THR C 1 212 ? -7.733 11.175 21.795 1.00 33.90 192 THR C C 1
ATOM 8397 O O . THR C 1 212 ? -7.377 12.139 22.482 1.00 33.28 192 THR C O 1
ATOM 8401 N N . ILE C 1 213 ? -7.902 11.228 20.482 1.00 33.47 193 ILE C N 1
ATOM 8402 C CA . ILE C 1 213 ? -7.807 12.459 19.709 1.00 31.97 193 ILE C CA 1
ATOM 8403 C C . ILE C 1 213 ? -9.222 12.888 19.365 1.00 33.71 193 ILE C C 1
ATOM 8404 O O . ILE C 1 213 ? -9.971 12.120 18.744 1.00 35.03 193 ILE C O 1
ATOM 8409 N N . VAL C 1 214 ? -9.589 14.112 19.730 1.00 32.52 194 VAL C N 1
ATOM 8410 C CA . VAL C 1 214 ? -10.903 14.649 19.402 1.00 34.00 194 VAL C CA 1
ATOM 8411 C C . VAL C 1 214 ? -10.754 15.780 18.392 1.00 33.90 194 VAL C C 1
ATOM 8412 O O . VAL C 1 214 ? -10.056 16.774 18.645 1.00 35.97 194 VAL C O 1
ATOM 8416 N N . GLY C 1 215 ? -11.431 15.631 17.258 1.00 29.41 195 GLY C N 1
ATOM 8417 C CA . GLY C 1 215 ? -11.396 16.595 16.174 1.00 33.97 195 GLY C CA 1
ATOM 8418 C C . GLY C 1 215 ? -10.806 15.994 14.917 1.00 32.69 195 GLY C C 1
ATOM 8419 O O . GLY C 1 215 ? -9.670 15.518 14.942 1.00 32.07 195 GLY C O 1
ATOM 8420 N N . GLY C 1 216 ? -11.555 15.994 13.817 1.00 36.12 196 GLY C N 1
ATOM 8421 C CA . GLY C 1 216 ? -11.128 15.273 12.629 1.00 30.17 196 GLY C CA 1
ATOM 8422 C C . GLY C 1 216 ? -10.664 16.139 11.472 1.00 33.47 196 GLY C C 1
ATOM 8423 O O . GLY C 1 216 ? -10.858 15.774 10.308 1.00 33.57 196 GLY C O 1
ATOM 8424 N N . GLY C 1 217 ? -10.080 17.296 11.771 1.00 33.31 197 GLY C N 1
ATOM 8425 C CA . GLY C 1 217 ? -9.429 18.113 10.768 1.00 32.99 197 GLY C CA 1
ATOM 8426 C C . GLY C 1 217 ? -8.017 17.623 10.496 1.00 32.83 197 GLY C C 1
ATOM 8427 O O . GLY C 1 217 ? -7.599 16.553 10.939 1.00 31.29 197 GLY C O 1
ATOM 8428 N N . GLN C 1 218 ? -7.273 18.428 9.735 1.00 34.40 198 GLN C N 1
ATOM 8429 C CA . GLN C 1 218 ? -5.900 18.060 9.395 1.00 33.61 198 GLN C CA 1
ATOM 8430 C C . GLN C 1 218 ? -5.052 17.871 10.651 1.00 34.40 198 GLN C C 1
ATOM 8431 O O . GLN C 1 218 ? -4.210 16.970 10.708 1.00 34.23 198 GLN C O 1
ATOM 8437 N N . SER C 1 219 ? -5.271 18.704 11.673 1.00 33.31 199 SER C N 1
ATOM 8438 C CA . SER C 1 219 ? -4.507 18.594 12.916 1.00 33.61 199 SER C CA 1
ATOM 8439 C C . SER C 1 219 ? -4.672 17.217 13.544 1.00 30.39 199 SER C C 1
ATOM 8440 O O . SER C 1 219 ? -3.687 16.525 13.823 1.00 32.20 199 SER C O 1
ATOM 8443 N N . GLY C 1 220 ? -5.919 16.811 13.787 1.00 31.05 200 GLY C N 1
ATOM 8444 C CA . GLY C 1 220 ? -6.163 15.489 14.353 1.00 32.56 200 GLY C CA 1
ATOM 8445 C C . GLY C 1 220 ? -5.656 14.375 13.458 1.00 29.19 200 GLY C C 1
ATOM 8446 O O . GLY C 1 220 ? -5.058 13.412 13.936 1.00 31.90 200 GLY C O 1
ATOM 8447 N N . ALA C 1 221 ? -5.832 14.528 12.144 1.00 28.48 201 ALA C N 1
ATOM 8448 C CA . ALA C 1 221 ? -5.397 13.505 11.202 1.00 31.33 201 ALA C CA 1
ATOM 8449 C C . ALA C 1 221 ? -3.889 13.286 11.279 1.00 33.64 201 ALA C C 1
ATOM 8450 O O . ALA C 1 221 ? -3.419 12.143 11.316 1.00 33.38 201 ALA C O 1
ATOM 8452 N N . GLU C 1 222 ? -3.105 14.368 11.308 1.00 33.35 202 GLU C N 1
ATOM 8453 C CA . GLU C 1 222 ? -1.660 14.186 11.349 1.00 34.11 202 GLU C CA 1
ATOM 8454 C C . GLU C 1 222 ? -1.231 13.528 12.651 1.00 33.76 202 GLU C C 1
ATOM 8455 O O . GLU C 1 222 ? -0.360 12.645 12.647 1.00 33.28 202 GLU C O 1
ATOM 8461 N N . ILE C 1 223 ? -1.851 13.908 13.770 1.00 31.64 203 ILE C N 1
ATOM 8462 C CA . ILE C 1 223 ? -1.519 13.239 15.021 1.00 30.96 203 ILE C CA 1
ATOM 8463 C C . ILE C 1 223 ? -1.957 11.782 14.965 1.00 30.73 203 ILE C C 1
ATOM 8464 O O . ILE C 1 223 ? -1.221 10.885 15.389 1.00 30.15 203 ILE C O 1
ATOM 8469 N N . TYR C 1 224 ? -3.136 11.514 14.397 1.00 31.95 204 TYR C N 1
ATOM 8470 C CA . TYR C 1 224 ? -3.582 10.130 14.266 1.00 32.72 204 TYR C CA 1
ATOM 8471 C C . TYR C 1 224 ? -2.596 9.320 13.439 1.00 31.70 204 TYR C C 1
ATOM 8472 O O . TYR C 1 224 ? -2.142 8.250 13.859 1.00 32.35 204 TYR C O 1
ATOM 8481 N N . TYR C 1 225 ? -2.249 9.819 12.255 1.00 31.03 205 TYR C N 1
ATOM 8482 C CA . TYR C 1 225 ? -1.320 9.086 11.411 1.00 33.50 205 TYR C CA 1
ATOM 8483 C C . TYR C 1 225 ? 0.000 8.861 12.132 1.00 35.49 205 TYR C C 1
ATOM 8484 O O . TYR C 1 225 ? 0.549 7.751 12.117 1.00 32.27 205 TYR C O 1
ATOM 8493 N N . ASP C 1 226 ? 0.506 9.896 12.800 1.00 35.48 206 ASP C N 1
ATOM 8494 C CA . ASP C 1 226 ? 1.797 9.782 13.467 1.00 33.86 206 ASP C CA 1
ATOM 8495 C C . ASP C 1 226 ? 1.761 8.700 14.537 1.00 33.96 206 ASP C C 1
ATOM 8496 O O . ASP C 1 226 ? 2.653 7.845 14.615 1.00 34.65 206 ASP C O 1
ATOM 8501 N N . LEU C 1 227 ? 0.718 8.711 15.361 1.00 34.01 207 LEU C N 1
ATOM 8502 C CA . LEU C 1 227 ? 0.624 7.736 16.439 1.00 33.38 207 LEU C CA 1
ATOM 8503 C C . LEU C 1 227 ? 0.295 6.341 15.903 1.00 33.46 207 LEU C C 1
ATOM 8504 O O . LEU C 1 227 ? 0.838 5.345 16.395 1.00 30.57 207 LEU C O 1
ATOM 8509 N N . LEU C 1 228 ? -0.600 6.246 14.910 1.00 31.19 208 LEU C N 1
ATOM 8510 C CA . LEU C 1 228 ? -0.840 4.958 14.254 1.00 34.33 208 LEU C CA 1
ATOM 8511 C C . LEU C 1 228 ? 0.456 4.387 13.677 1.00 36.96 208 LEU C C 1
ATOM 8512 O O . LEU C 1 228 ? 0.721 3.177 13.786 1.00 35.83 208 LEU C O 1
ATOM 8517 N N . SER C 1 229 ? 1.301 5.259 13.109 1.00 33.96 209 SER C N 1
ATOM 8518 C CA . SER C 1 229 ? 2.530 4.812 12.460 1.00 34.70 209 SER C CA 1
ATOM 8519 C C . SER C 1 229 ? 3.443 4.048 13.408 1.00 37.62 209 SER C C 1
ATOM 8520 O O . SER C 1 229 ? 4.207 3.179 12.958 1.00 36.72 209 SER C O 1
ATOM 8523 N N . GLU C 1 230 ? 3.383 4.354 14.712 1.00 35.07 210 GLU C N 1
ATOM 8524 C CA . GLU C 1 230 ? 4.196 3.681 15.719 1.00 38.20 210 GLU C CA 1
ATOM 8525 C C . GLU C 1 230 ? 3.380 2.811 16.667 1.00 37.54 210 GLU C C 1
ATOM 8526 O O . GLU C 1 230 ? 3.871 2.446 17.738 1.00 39.76 210 GLU C O 1
ATOM 8532 N N . ILE C 1 231 ? 2.148 2.454 16.304 1.00 34.66 211 ILE C N 1
ATOM 8533 C CA . ILE C 1 231 ? 1.303 1.792 17.284 1.00 35.34 211 ILE C CA 1
ATOM 8534 C C . ILE C 1 231 ? 1.828 0.408 17.652 1.00 40.14 211 ILE C C 1
ATOM 8535 O O . ILE C 1 231 ? 1.575 -0.063 18.769 1.00 38.08 211 ILE C O 1
ATOM 8540 N N . ASP C 1 232 ? 2.586 -0.241 16.762 1.00 40.64 212 ASP C N 1
ATOM 8541 C CA . ASP C 1 232 ? 3.088 -1.588 17.033 1.00 43.34 212 ASP C CA 1
ATOM 8542 C C . ASP C 1 232 ? 4.246 -1.614 18.020 1.00 40.45 212 ASP C C 1
ATOM 8543 O O . ASP C 1 232 ? 4.527 -2.668 18.585 1.00 43.36 212 ASP C O 1
ATOM 8548 N N . GLN C 1 233 ? 4.924 -0.497 18.243 1.00 42.49 213 GLN C N 1
ATOM 8549 C CA . GLN C 1 233 ? 6.057 -0.481 19.156 1.00 41.24 213 GLN C CA 1
ATOM 8550 C C . GLN C 1 233 ? 5.673 -0.047 20.562 1.00 40.93 213 GLN C C 1
ATOM 8551 O O . GLN C 1 233 ? 6.562 0.199 21.387 1.00 41.89 213 GLN C O 1
ATOM 8557 N N . HIS C 1 234 ? 4.382 0.069 20.858 1.00 38.29 214 HIS C N 1
ATOM 8558 C CA . HIS C 1 234 ? 3.975 0.535 22.172 1.00 39.04 214 HIS C CA 1
ATOM 8559 C C . HIS C 1 234 ? 2.730 -0.230 22.597 1.00 37.86 214 HIS C C 1
ATOM 8560 O O . HIS C 1 234 ? 2.392 -1.277 22.037 1.00 38.76 214 HIS C O 1
ATOM 8567 N N . GLY C 1 235 ? 2.065 0.270 23.627 1.00 38.10 215 GLY C N 1
ATOM 8568 C CA . GLY C 1 235 ? 0.890 -0.407 24.127 1.00 33.11 215 GLY C CA 1
ATOM 8569 C C . GLY C 1 235 ? -0.272 0.539 24.325 1.00 36.33 215 GLY C C 1
ATOM 8570 O O . GLY C 1 235 ? -1.040 0.367 25.268 1.00 37.61 215 GLY C O 1
ATOM 8571 N N . TYR C 1 236 ? -0.431 1.544 23.469 1.00 34.48 216 TYR C N 1
ATOM 8572 C CA . TYR C 1 236 ? -1.594 2.412 23.580 1.00 36.66 216 TYR C CA 1
ATOM 8573 C C . TYR C 1 236 ? -2.712 1.992 22.634 1.00 35.75 216 TYR C C 1
ATOM 8574 O O . TYR C 1 236 ? -2.479 1.658 21.471 1.00 38.98 216 TYR C O 1
ATOM 8583 N N . GLN C 1 237 ? -3.924 1.996 23.167 1.00 36.60 217 GLN C N 1
ATOM 8584 C CA . GLN C 1 237 ? -5.134 2.076 22.364 1.00 36.72 217 GLN C CA 1
ATOM 8585 C C . GLN C 1 237 ? -5.283 3.493 21.809 1.00 35.95 217 GLN C C 1
ATOM 8586 O O . GLN C 1 237 ? -5.114 4.470 22.539 1.00 36.64 217 GLN C O 1
ATOM 8592 N N . LEU C 1 238 ? -5.589 3.611 20.518 1.00 37.55 218 LEU C N 1
ATOM 8593 C CA . LEU C 1 238 ? -5.588 4.893 19.813 1.00 33.99 218 LEU C CA 1
ATOM 8594 C C . LEU C 1 238 ? -6.985 5.206 19.296 1.00 33.54 218 LEU C C 1
ATOM 8595 O O . LEU C 1 238 ? -7.424 4.620 18.303 1.00 34.70 218 LEU C O 1
ATOM 8600 N N . ASN C 1 239 ? -7.659 6.152 19.939 1.00 30.76 219 ASN C N 1
ATOM 8601 C CA . ASN C 1 239 ? -9.027 6.536 19.602 1.00 33.48 219 ASN C CA 1
ATOM 8602 C C . ASN C 1 239 ? -9.060 7.904 18.938 1.00 31.53 219 ASN C C 1
ATOM 8603 O O . ASN C 1 239 ? -8.334 8.816 19.348 1.00 33.62 219 ASN C O 1
ATOM 8608 N N . TRP C 1 240 ? -9.929 8.050 17.939 1.00 27.86 220 TRP C N 1
ATOM 8609 C CA . TRP C 1 240 ? -10.028 9.276 17.151 1.00 30.86 220 TRP C CA 1
ATOM 8610 C C . TRP C 1 240 ? -11.488 9.514 16.814 1.00 31.51 220 TRP C C 1
ATOM 8611 O O . TRP C 1 240 ? -12.094 8.692 16.126 1.00 31.63 220 TRP C O 1
ATOM 8622 N N . LEU C 1 241 ? -12.062 10.614 17.299 1.00 29.36 221 LEU C N 1
ATOM 8623 C CA . LEU C 1 241 ? -13.479 10.894 17.090 1.00 31.27 221 LEU C CA 1
ATOM 8624 C C . LEU C 1 241 ? -13.664 12.308 16.562 1.00 32.42 221 LEU C C 1
ATOM 8625 O O . LEU C 1 241 ? -12.940 13.225 16.958 1.00 30.11 221 LEU C O 1
ATOM 8630 N N . THR C 1 242 ? -14.641 12.482 15.673 1.00 30.95 222 THR C N 1
ATOM 8631 C CA . THR C 1 242 ? -14.999 13.808 15.201 1.00 32.54 222 THR C CA 1
ATOM 8632 C C . THR C 1 242 ? -16.513 13.943 15.189 1.00 34.63 222 THR C C 1
ATOM 8633 O O . THR C 1 242 ? -17.236 12.970 14.953 1.00 31.51 222 THR C O 1
ATOM 8637 N N . LYS C 1 243 ? -16.988 15.166 15.447 1.00 33.57 223 LYS C N 1
ATOM 8638 C CA . LYS C 1 243 ? -18.420 15.426 15.391 1.00 35.48 223 LYS C CA 1
ATOM 8639 C C . LYS C 1 243 ? -18.937 15.596 13.962 1.00 33.66 223 LYS C C 1
ATOM 8640 O O . LYS C 1 243 ? -20.150 15.494 13.744 1.00 34.20 223 LYS C O 1
ATOM 8646 N N . ALA C 1 244 ? -18.052 15.839 12.996 1.00 31.89 224 ALA C N 1
ATOM 8647 C CA . ALA C 1 244 ? -18.466 16.013 11.616 1.00 28.64 224 ALA C CA 1
ATOM 8648 C C . ALA C 1 244 ? -19.122 14.737 11.091 1.00 29.98 224 ALA C C 1
ATOM 8649 O O . ALA C 1 244 ? -18.825 13.633 11.561 1.00 29.61 224 ALA C O 1
ATOM 8651 N N . PRO C 1 245 ? -20.024 14.849 10.114 1.00 31.20 225 PRO C N 1
ATOM 8652 C CA . PRO C 1 245 ? -20.761 13.652 9.663 1.00 31.05 225 PRO C CA 1
ATOM 8653 C C . PRO C 1 245 ? -19.888 12.610 8.981 1.00 30.71 225 PRO C C 1
ATOM 8654 O O . PRO C 1 245 ? -20.378 11.515 8.702 1.00 28.93 225 PRO C O 1
ATOM 8658 N N . HIS C 1 246 ? -18.629 12.919 8.695 1.00 30.17 226 HIS C N 1
ATOM 8659 C CA . HIS C 1 246 ? -17.639 11.929 8.298 1.00 31.43 226 HIS C CA 1
ATOM 8660 C C . HIS C 1 246 ? -16.267 12.590 8.353 1.00 33.15 226 HIS C C 1
ATOM 8661 O O . HIS C 1 246 ? -16.148 13.822 8.407 1.00 33.22 226 HIS C O 1
ATOM 8668 N N . PHE C 1 247 ? -15.230 11.756 8.373 1.00 30.96 227 PHE C N 1
ATOM 8669 C CA . PHE C 1 247 ? -13.894 12.308 8.309 1.00 28.67 227 PHE C CA 1
ATOM 8670 C C . PHE C 1 247 ? -13.688 12.858 6.903 1.00 31.64 227 PHE C C 1
ATOM 8671 O O . PHE C 1 247 ? -12.983 12.255 6.088 1.00 29.71 227 PHE C O 1
ATOM 8679 N N . PHE C 1 248 ? -14.311 14.000 6.609 1.00 30.25 228 PHE C N 1
ATOM 8680 C CA . PHE C 1 248 ? -14.368 14.490 5.238 1.00 29.09 228 PHE C CA 1
ATOM 8681 C C . PHE C 1 248 ? -13.025 15.051 4.776 1.00 28.00 228 PHE C C 1
ATOM 8682 O O . PHE C 1 248 ? -12.190 15.488 5.574 1.00 28.64 228 PHE C O 1
ATOM 8690 N N . SER C 1 249 ? -12.816 15.004 3.465 1.00 26.77 229 SER C N 1
ATOM 8691 C CA . SER C 1 249 ? -11.605 15.521 2.847 1.00 29.85 229 SER C CA 1
ATOM 8692 C C . SER C 1 249 ? -11.817 16.973 2.449 1.00 32.58 229 SER C C 1
ATOM 8693 O O . SER C 1 249 ? -12.946 17.412 2.187 1.00 30.12 229 SER C O 1
ATOM 8696 N N . MET C 1 250 ? -10.715 17.716 2.382 1.00 33.40 230 MET C N 1
ATOM 8697 C CA . MET C 1 250 ? -10.789 19.081 1.887 1.00 30.92 230 MET C CA 1
ATOM 8698 C C . MET C 1 250 ? -10.992 19.020 0.383 1.00 33.60 230 MET C C 1
ATOM 8699 O O . MET C 1 250 ? -10.271 18.308 -0.319 1.00 34.58 230 MET C O 1
ATOM 8704 N N . ASP C 1 251 ? -12.007 19.716 -0.106 1.00 31.34 231 ASP C N 1
ATOM 8705 C CA . ASP C 1 251 ? -12.317 19.710 -1.532 1.00 29.06 231 ASP C CA 1
ATOM 8706 C C . ASP C 1 251 ? -11.419 20.732 -2.219 1.00 31.55 231 ASP C C 1
ATOM 8707 O O . ASP C 1 251 ? -11.677 21.937 -2.172 1.00 30.35 231 ASP C O 1
ATOM 8712 N N . LEU C 1 252 ? -10.339 20.258 -2.842 1.00 28.10 232 LEU C N 1
ATOM 8713 C CA . LEU C 1 252 ? -9.445 21.116 -3.609 1.00 32.14 232 LEU C CA 1
ATOM 8714 C C . LEU C 1 252 ? -9.638 20.939 -5.108 1.00 29.30 232 LEU C C 1
ATOM 8715 O O . LEU C 1 252 ? -8.712 21.195 -5.887 1.00 30.30 232 LEU C O 1
ATOM 8720 N N . GLY C 1 253 ? -10.825 20.493 -5.521 1.00 28.31 233 GLY C N 1
ATOM 8721 C CA . GLY C 1 253 ? -11.194 20.478 -6.921 1.00 28.05 233 GLY C CA 1
ATOM 8722 C C . GLY C 1 253 ? -10.944 21.832 -7.544 1.00 32.58 233 GLY C C 1
ATOM 8723 O O . GLY C 1 253 ? -11.327 22.867 -6.982 1.00 30.52 233 GLY C O 1
ATOM 8724 N N . LYS C 1 254 ? -10.279 21.835 -8.701 1.00 31.66 234 LYS C N 1
ATOM 8725 C CA . LYS C 1 254 ? -9.817 23.089 -9.281 1.00 30.56 234 LYS C CA 1
ATOM 8726 C C . LYS C 1 254 ? -10.958 24.066 -9.525 1.00 28.94 234 LYS C C 1
ATOM 8727 O O . LYS C 1 254 ? -10.762 25.279 -9.413 1.00 30.62 234 LYS C O 1
ATOM 8733 N N . LEU C 1 255 ? -12.153 23.569 -9.836 1.00 28.15 235 LEU C N 1
ATOM 8734 C CA . LEU C 1 255 ? -13.290 24.467 -9.997 1.00 27.94 235 LEU C CA 1
ATOM 8735 C C . LEU C 1 255 ? -13.722 25.075 -8.665 1.00 29.94 235 LEU C C 1
ATOM 8736 O O . LEU C 1 255 ? -14.262 26.185 -8.634 1.00 30.20 235 LEU C O 1
ATOM 8741 N N . THR C 1 256 ? -13.497 24.370 -7.563 1.00 28.48 236 THR C N 1
ATOM 8742 C CA . THR C 1 256 ? -13.708 24.948 -6.243 1.00 28.18 236 THR C CA 1
ATOM 8743 C C . THR C 1 256 ? -12.569 25.887 -5.849 1.00 29.85 236 THR C C 1
ATOM 8744 O O . THR C 1 256 ? -12.803 26.853 -5.114 1.00 30.12 236 THR C O 1
ATOM 8748 N N . LEU C 1 257 ? -11.341 25.640 -6.334 1.00 29.07 237 LEU C N 1
ATOM 8749 C CA . LEU C 1 257 ? -10.229 26.543 -6.037 1.00 27.24 237 LEU C CA 1
ATOM 8750 C C . LEU C 1 257 ? -10.444 27.935 -6.613 1.00 32.36 237 LEU C C 1
ATOM 8751 O O . LEU C 1 257 ? -9.823 28.891 -6.131 1.00 30.64 237 LEU C O 1
ATOM 8756 N N . GLU C 1 258 ? -11.280 28.077 -7.650 1.00 29.69 238 GLU C N 1
ATOM 8757 C CA . GLU C 1 258 ? -11.543 29.418 -8.155 1.00 31.46 238 GLU C CA 1
ATOM 8758 C C . GLU C 1 258 ? -12.193 30.288 -7.097 1.00 30.68 238 GLU C C 1
ATOM 8759 O O . GLU C 1 258 ? -12.224 31.506 -7.258 1.00 30.22 238 GLU C O 1
ATOM 8765 N N . TYR C 1 259 ? -12.687 29.686 -6.014 1.00 32.11 239 TYR C N 1
ATOM 8766 C CA . TYR C 1 259 ? -13.191 30.444 -4.882 1.00 31.75 239 TYR C CA 1
ATOM 8767 C C . TYR C 1 259 ? -12.072 31.102 -4.096 1.00 32.34 239 TYR C C 1
ATOM 8768 O O . TYR C 1 259 ? -12.338 32.049 -3.351 1.00 31.90 239 TYR C O 1
ATOM 8777 N N . THR C 1 260 ? -10.838 30.603 -4.219 1.00 32.93 240 THR C N 1
ATOM 8778 C CA . THR C 1 260 ? -9.667 31.280 -3.666 1.00 32.25 240 THR C CA 1
ATOM 8779 C C . THR C 1 260 ? -9.228 32.305 -4.697 1.00 33.34 240 THR C C 1
ATOM 8780 O O . THR C 1 260 ? -8.370 32.028 -5.537 1.00 33.58 240 THR C O 1
ATOM 8784 N N . SER C 1 261 ? -9.828 33.511 -4.638 1.00 29.47 241 SER C N 1
ATOM 8785 C CA . SER C 1 261 ? -9.625 34.488 -5.700 1.00 30.79 241 SER C CA 1
ATOM 8786 C C . SER C 1 261 ? -10.186 35.859 -5.343 1.00 35.12 241 SER C C 1
ATOM 8787 O O . SER C 1 261 ? -11.128 35.959 -4.541 1.00 33.41 241 SER C O 1
ATOM 8790 N N . PRO C 1 262 ? -9.654 36.932 -5.947 1.00 33.59 242 PRO C N 1
ATOM 8791 C CA . PRO C 1 262 ? -10.293 38.246 -5.790 1.00 32.55 242 PRO C CA 1
ATOM 8792 C C . PRO C 1 262 ? -11.752 38.213 -6.159 1.00 31.58 242 PRO C C 1
ATOM 8793 O O . PRO C 1 262 ? -12.589 38.732 -5.408 1.00 32.40 242 PRO C O 1
ATOM 8797 N N . ASP C 1 263 ? -12.072 37.609 -7.313 1.00 33.69 243 ASP C N 1
ATOM 8798 C CA . ASP C 1 263 ? -13.453 37.456 -7.765 1.00 32.75 243 ASP C CA 1
ATOM 8799 C C . ASP C 1 263 ? -14.372 37.066 -6.621 1.00 33.18 243 ASP C C 1
ATOM 8800 O O . ASP C 1 263 ? -15.418 37.693 -6.392 1.00 32.54 243 ASP C O 1
ATOM 8805 N N . TYR C 1 264 ? -14.002 35.998 -5.916 1.00 28.75 244 TYR C N 1
ATOM 8806 C CA . TYR C 1 264 ? -14.923 35.438 -4.936 1.00 31.53 244 TYR C CA 1
ATOM 8807 C C . TYR C 1 264 ? -14.895 36.231 -3.645 1.00 32.52 244 TYR C C 1
ATOM 8808 O O . TYR C 1 264 ? -15.936 36.419 -3.001 1.00 34.86 244 TYR C O 1
ATOM 8817 N N . THR C 1 265 ? -13.714 36.684 -3.242 1.00 34.12 245 THR C N 1
ATOM 8818 C CA . THR C 1 265 ? -13.640 37.553 -2.082 1.00 33.66 245 THR C CA 1
ATOM 8819 C C . THR C 1 265 ? -14.515 38.775 -2.285 1.00 33.74 245 THR C C 1
ATOM 8820 O O . THR C 1 265 ? -15.309 39.134 -1.407 1.00 36.57 245 THR C O 1
ATOM 8824 N N . SER C 1 266 ? -14.436 39.398 -3.466 1.00 33.43 246 SER C N 1
ATOM 8825 C CA . SER C 1 266 ? -15.249 40.592 -3.687 1.00 31.82 246 SER C CA 1
ATOM 8826 C C . SER C 1 266 ? -16.727 40.245 -3.716 1.00 33.47 246 SER C C 1
ATOM 8827 O O . SER C 1 266 ? -17.553 40.974 -3.147 1.00 35.24 246 SER C O 1
ATOM 8830 N N . HIS C 1 267 ? -17.075 39.130 -4.365 1.00 32.02 247 HIS C N 1
ATOM 8831 C CA . HIS C 1 267 ? -18.465 38.676 -4.392 1.00 34.02 247 HIS C CA 1
ATOM 8832 C C . HIS C 1 267 ? -18.989 38.413 -2.983 1.00 32.75 247 HIS C C 1
ATOM 8833 O O . HIS C 1 267 ? -20.033 38.942 -2.583 1.00 33.95 247 HIS C O 1
ATOM 8840 N N . PHE C 1 268 ? -18.279 37.585 -2.221 1.00 32.53 248 PHE C N 1
ATOM 8841 C CA . PHE C 1 268 ? -18.726 37.263 -0.871 1.00 34.00 248 PHE C CA 1
ATOM 8842 C C . PHE C 1 268 ? -18.903 38.534 -0.037 1.00 31.53 248 PHE C C 1
ATOM 8843 O O . PHE C 1 268 ? -19.928 38.715 0.633 1.00 32.41 248 PHE C O 1
ATOM 8851 N N . TYR C 1 269 ? -17.917 39.436 -0.081 1.00 32.34 249 TYR C N 1
ATOM 8852 C CA . TYR C 1 269 ? -17.991 40.659 0.716 1.00 31.16 249 TYR C CA 1
ATOM 8853 C C . TYR C 1 269 ? -19.268 41.437 0.427 1.00 34.60 249 TYR C C 1
ATOM 8854 O O . TYR C 1 269 ? -19.846 42.062 1.324 1.00 36.67 249 TYR C O 1
ATOM 8863 N N . SER C 1 270 ? -19.735 41.402 -0.818 1.00 34.46 250 SER C N 1
ATOM 8864 C CA . SER C 1 270 ? -20.885 42.213 -1.200 1.00 35.36 250 SER C CA 1
ATOM 8865 C C . SER C 1 270 ? -22.218 41.595 -0.783 1.00 34.72 250 SER C C 1
ATOM 8866 O O . SER C 1 270 ? -23.256 42.254 -0.898 1.00 37.29 250 SER C O 1
ATOM 8869 N N . LEU C 1 271 ? -22.238 40.352 -0.331 1.00 32.64 251 LEU C N 1
ATOM 8870 C CA . LEU C 1 271 ? -23.507 39.776 0.085 1.00 35.73 251 LEU C CA 1
ATOM 8871 C C . LEU C 1 271 ? -23.918 40.342 1.436 1.00 33.56 251 LEU C C 1
ATOM 8872 O O . LEU C 1 271 ? -23.098 40.858 2.197 1.00 31.79 251 LEU C O 1
ATOM 8877 N N . ASP C 1 272 ? -25.196 40.210 1.760 1.00 37.47 252 ASP C N 1
ATOM 8878 C CA . ASP C 1 272 ? -25.588 40.711 3.065 1.00 40.19 252 ASP C CA 1
ATOM 8879 C C . ASP C 1 272 ? -25.035 39.815 4.176 1.00 39.59 252 ASP C C 1
ATOM 8880 O O . ASP C 1 272 ? -24.612 38.668 3.955 1.00 36.74 252 ASP C O 1
ATOM 8885 N N . GLU C 1 273 ? -25.067 40.364 5.391 1.00 37.85 253 GLU C N 1
ATOM 8886 C CA . GLU C 1 273 ? -24.397 39.739 6.524 1.00 38.80 253 GLU C CA 1
ATOM 8887 C C . GLU C 1 273 ? -24.955 38.354 6.816 1.00 37.93 253 GLU C C 1
ATOM 8888 O O . GLU C 1 273 ? -24.194 37.425 7.117 1.00 36.17 253 GLU C O 1
ATOM 8894 N N . ASP C 1 274 ? -26.282 38.188 6.750 1.00 36.48 254 ASP C N 1
ATOM 8895 C CA . ASP C 1 274 ? -26.844 36.894 7.134 1.00 40.49 254 ASP C CA 1
ATOM 8896 C C . ASP C 1 274 ? -26.558 35.838 6.077 1.00 40.18 254 ASP C C 1
ATOM 8897 O O . ASP C 1 274 ? -26.278 34.685 6.413 1.00 40.94 254 ASP C O 1
ATOM 8902 N N . LYS C 1 275 ? -26.600 36.222 4.798 1.00 39.43 255 LYS C N 1
ATOM 8903 C CA . LYS C 1 275 ? -26.208 35.316 3.725 1.00 39.47 255 LYS C CA 1
ATOM 8904 C C . LYS C 1 275 ? -24.739 34.924 3.853 1.00 36.79 255 LYS C C 1
ATOM 8905 O O . LYS C 1 275 ? -24.372 33.771 3.603 1.00 39.02 255 LYS C O 1
ATOM 8911 N N . ARG C 1 276 ? -23.884 35.864 4.254 1.00 38.02 256 ARG C N 1
ATOM 8912 C CA . ARG C 1 276 ? -22.479 35.527 4.448 1.00 36.76 256 ARG C CA 1
ATOM 8913 C C . ARG C 1 276 ? -22.319 34.450 5.515 1.00 35.91 256 ARG C C 1
ATOM 8914 O O . ARG C 1 276 ? -21.538 33.509 5.347 1.00 35.06 256 ARG C O 1
ATOM 8922 N N . ASP C 1 277 ? -23.058 34.562 6.615 1.00 36.48 257 ASP C N 1
ATOM 8923 C CA . ASP C 1 277 ? -22.961 33.547 7.659 1.00 37.10 257 ASP C CA 1
ATOM 8924 C C . ASP C 1 277 ? -23.465 32.205 7.154 1.00 36.54 257 ASP C C 1
ATOM 8925 O O . ASP C 1 277 ? -22.863 31.161 7.426 1.00 38.27 257 ASP C O 1
ATOM 8930 N N . GLN C 1 278 ? -24.563 32.215 6.400 1.00 36.88 258 GLN C N 1
ATOM 8931 C CA . GLN C 1 278 ? -25.036 30.984 5.787 1.00 38.78 258 GLN C CA 1
ATOM 8932 C C . GLN C 1 278 ? -23.976 30.402 4.853 1.00 38.28 258 GLN C C 1
ATOM 8933 O O . GLN C 1 278 ? -23.604 29.228 4.969 1.00 38.73 258 GLN C O 1
ATOM 8939 N N . VAL C 1 279 ? -23.454 31.224 3.942 1.00 37.35 259 VAL C N 1
ATOM 8940 C CA . VAL C 1 279 ? -22.497 30.728 2.956 1.00 35.81 259 VAL C CA 1
ATOM 8941 C C . VAL C 1 279 ? -21.294 30.126 3.661 1.00 36.73 259 VAL C C 1
ATOM 8942 O O . VAL C 1 279 ? -20.949 28.957 3.458 1.00 34.57 259 VAL C O 1
ATOM 8946 N N . ILE C 1 280 ? -20.655 30.916 4.523 1.00 35.77 260 ILE C N 1
ATOM 8947 C CA . ILE C 1 280 ? -19.466 30.440 5.219 1.00 37.74 260 ILE C CA 1
ATOM 8948 C C . ILE C 1 280 ? -19.785 29.182 6.041 1.00 38.69 260 ILE C C 1
ATOM 8949 O O . ILE C 1 280 ? -18.991 28.232 6.093 1.00 39.84 260 ILE C O 1
ATOM 8954 N N . GLY C 1 281 ? -20.972 29.119 6.638 1.00 40.02 261 GLY C N 1
ATOM 8955 C CA . GLY C 1 281 ? -21.309 27.915 7.385 1.00 35.38 261 GLY C CA 1
ATOM 8956 C C . GLY C 1 281 ? -21.464 26.680 6.532 1.00 39.62 261 GLY C C 1
ATOM 8957 O O . GLY C 1 281 ? -21.526 25.572 7.072 1.00 40.31 261 GLY C O 1
ATOM 8958 N N . SER C 1 282 ? -21.538 26.842 5.222 1.00 39.49 262 SER C N 1
ATOM 8959 C CA . SER C 1 282 ? -21.687 25.720 4.319 1.00 37.83 262 SER C CA 1
ATOM 8960 C C . SER C 1 282 ? -20.362 25.302 3.701 1.00 36.71 262 SER C C 1
ATOM 8961 O O . SER C 1 282 ? -20.337 24.367 2.901 1.00 35.45 262 SER C O 1
ATOM 8964 N N . GLN C 1 283 ? -19.255 25.945 4.062 1.00 35.90 263 GLN C N 1
ATOM 8965 C CA . GLN C 1 283 ? -18.030 25.779 3.291 1.00 36.35 263 GLN C CA 1
ATOM 8966 C C . GLN C 1 283 ? -16.910 25.070 4.055 1.00 36.05 263 GLN C C 1
ATOM 8967 O O . GLN C 1 283 ? -15.744 25.177 3.654 1.00 37.34 263 GLN C O 1
ATOM 8973 N N . ASN C 1 284 ? -17.237 24.309 5.114 1.00 36.20 264 ASN C N 1
ATOM 8974 C CA . ASN C 1 284 ? -16.211 23.581 5.874 1.00 38.29 264 ASN C CA 1
ATOM 8975 C C . ASN C 1 284 ? -15.263 22.784 4.980 1.00 35.81 264 ASN C C 1
ATOM 8976 O O . ASN C 1 284 ? -14.065 22.676 5.275 1.00 35.22 264 ASN C O 1
ATOM 8981 N N . ALA C 1 285 ? -15.775 22.199 3.897 1.00 34.38 265 ALA C N 1
ATOM 8982 C CA . ALA C 1 285 ? -14.915 21.367 3.056 1.00 36.40 265 ALA C CA 1
ATOM 8983 C C . ALA C 1 285 ? -13.943 22.178 2.196 1.00 34.76 265 ALA C C 1
ATOM 8984 O O . ALA C 1 285 ? -12.952 21.622 1.707 1.00 34.42 265 ALA C O 1
ATOM 8986 N N . LEU C 1 286 ? -14.172 23.483 2.026 1.00 36.44 266 LEU C N 1
ATOM 8987 C CA . LEU C 1 286 ? -13.317 24.240 1.122 1.00 34.92 266 LEU C CA 1
ATOM 8988 C C . LEU C 1 286 ? -11.984 24.598 1.763 1.00 36.33 266 LEU C C 1
ATOM 8989 O O . LEU C 1 286 ? -10.986 24.787 1.055 1.00 33.88 266 LEU C O 1
ATOM 8994 N N . TYR C 1 287 ? -11.945 24.674 3.090 1.00 35.63 267 TYR C N 1
ATOM 8995 C CA . TYR C 1 287 ? -10.720 25.038 3.792 1.00 37.46 267 TYR C CA 1
ATOM 8996 C C . TYR C 1 287 ? -10.456 24.183 5.018 1.00 35.65 267 TYR C C 1
ATOM 8997 O O . TYR C 1 287 ? -9.346 24.240 5.550 1.00 35.57 267 TYR C O 1
ATOM 9006 N N . LYS C 1 288 ? -11.411 23.386 5.480 1.00 36.51 268 LYS C N 1
ATOM 9007 C CA . LYS C 1 288 ? -11.110 22.495 6.592 1.00 38.70 268 LYS C CA 1
ATOM 9008 C C . LYS C 1 288 ? -11.221 21.043 6.126 1.00 35.51 268 LYS C C 1
ATOM 9009 O O . LYS C 1 288 ? -11.138 20.777 4.922 1.00 34.84 268 LYS C O 1
ATOM 9015 N N . GLY C 1 289 ? -11.369 20.099 7.047 1.00 33.74 269 GLY C N 1
ATOM 9016 C CA . GLY C 1 289 ? -11.286 18.697 6.668 1.00 32.85 269 GLY C CA 1
ATOM 9017 C C . GLY C 1 289 ? -9.838 18.251 6.544 1.00 34.79 269 GLY C C 1
ATOM 9018 O O . GLY C 1 289 ? -8.917 18.921 7.018 1.00 36.51 269 GLY C O 1
ATOM 9019 N N . ILE C 1 290 ? -9.633 17.095 5.909 1.00 32.04 270 ILE C N 1
ATOM 9020 C CA . ILE C 1 290 ? -8.313 16.476 5.820 1.00 32.22 270 ILE C CA 1
ATOM 9021 C C . ILE C 1 290 ? -7.860 16.517 4.372 1.00 32.58 270 ILE C C 1
ATOM 9022 O O . ILE C 1 290 ? -8.668 16.316 3.462 1.00 34.53 270 ILE C O 1
ATOM 9027 N N . GLU C 1 291 ? -6.574 16.790 4.154 1.00 33.68 271 GLU C N 1
ATOM 9028 C CA . GLU C 1 291 ? -6.033 16.691 2.805 1.00 34.20 271 GLU C CA 1
ATOM 9029 C C . GLU C 1 291 ? -6.319 15.294 2.263 1.00 34.38 271 GLU C C 1
ATOM 9030 O O . GLU C 1 291 ? -6.078 14.295 2.946 1.00 32.31 271 GLU C O 1
ATOM 9036 N N . LEU C 1 292 ? -6.883 15.242 1.052 1.00 32.92 272 LEU C N 1
ATOM 9037 C CA . LEU C 1 292 ? -7.383 13.993 0.488 1.00 32.43 272 LEU C CA 1
ATOM 9038 C C . LEU C 1 292 ? -6.307 12.916 0.468 1.00 33.98 272 LEU C C 1
ATOM 9039 O O . LEU C 1 292 ? -6.521 11.793 0.944 1.00 31.98 272 LEU C O 1
ATOM 9044 N N . SER C 1 293 ? -5.133 13.240 -0.065 1.00 33.41 273 SER C N 1
ATOM 9045 C CA . SER C 1 293 ? -4.105 12.213 -0.155 1.00 32.43 273 SER C CA 1
ATOM 9046 C C . SER C 1 293 ? -3.666 11.774 1.224 1.00 32.70 273 SER C C 1
ATOM 9047 O O . SER C 1 293 ? -3.185 10.655 1.393 1.00 32.44 273 SER C O 1
ATOM 9050 N N . PHE C 1 294 ? -3.842 12.635 2.218 1.00 32.43 274 PHE C N 1
ATOM 9051 C CA . PHE C 1 294 ? -3.519 12.253 3.581 1.00 33.03 274 PHE C CA 1
ATOM 9052 C C . PHE C 1 294 ? -4.587 11.329 4.144 1.00 31.07 274 PHE C C 1
ATOM 9053 O O . PHE C 1 294 ? -4.270 10.373 4.862 1.00 33.57 274 PHE C O 1
ATOM 9061 N N . VAL C 1 295 ? -5.860 11.613 3.837 1.00 31.57 275 VAL C N 1
ATOM 9062 C CA . VAL C 1 295 ? -6.950 10.686 4.139 1.00 30.86 275 VAL C CA 1
ATOM 9063 C C . VAL C 1 295 ? -6.597 9.299 3.632 1.00 31.63 275 VAL C C 1
ATOM 9064 O O . VAL C 1 295 ? -6.710 8.299 4.351 1.00 31.84 275 VAL C O 1
ATOM 9068 N N . ASN C 1 296 ? -6.138 9.229 2.383 1.00 31.10 276 ASN C N 1
ATOM 9069 C CA . ASN C 1 296 ? -5.887 7.934 1.763 1.00 32.32 276 ASN C CA 1
ATOM 9070 C C . ASN C 1 296 ? -4.666 7.250 2.372 1.00 31.58 276 ASN C C 1
ATOM 9071 O O . ASN C 1 296 ? -4.677 6.034 2.582 1.00 33.82 276 ASN C O 1
ATOM 9076 N N . ARG C 1 297 ? -3.613 8.007 2.689 1.00 32.21 277 ARG C N 1
ATOM 9077 C CA . ARG C 1 297 ? -2.462 7.398 3.348 1.00 31.96 277 ARG C CA 1
ATOM 9078 C C . ARG C 1 297 ? -2.862 6.756 4.669 1.00 33.35 277 ARG C C 1
ATOM 9079 O O . ARG C 1 297 ? -2.334 5.698 5.039 1.00 37.11 277 ARG C O 1
ATOM 9087 N N . ILE C 1 298 ? -3.802 7.376 5.387 1.00 31.56 278 ILE C N 1
ATOM 9088 C CA . ILE C 1 298 ? -4.267 6.821 6.652 1.00 31.09 278 ILE C CA 1
ATOM 9089 C C . ILE C 1 298 ? -4.919 5.462 6.425 1.00 32.86 278 ILE C C 1
ATOM 9090 O O . ILE C 1 298 ? -4.603 4.480 7.107 1.00 32.00 278 ILE C O 1
ATOM 9095 N N . TYR C 1 299 ? -5.841 5.382 5.465 1.00 32.88 279 TYR C N 1
ATOM 9096 C CA . TYR C 1 299 ? -6.476 4.097 5.211 1.00 31.65 279 TYR C CA 1
ATOM 9097 C C . TYR C 1 299 ? -5.439 3.049 4.841 1.00 30.03 279 TYR C C 1
ATOM 9098 O O . TYR C 1 299 ? -5.436 1.948 5.398 1.00 32.16 279 TYR C O 1
ATOM 9107 N N . ASP C 1 300 ? -4.546 3.374 3.905 1.00 31.31 280 ASP C N 1
ATOM 9108 C CA . ASP C 1 300 ? -3.520 2.411 3.508 1.00 29.99 280 ASP C CA 1
ATOM 9109 C C . ASP C 1 300 ? -2.730 1.912 4.713 1.00 32.78 280 ASP C C 1
ATOM 9110 O O . ASP C 1 300 ? -2.390 0.725 4.782 1.00 31.02 280 ASP C O 1
ATOM 9115 N N . LEU C 1 301 ? -2.423 2.799 5.673 1.00 28.47 281 LEU C N 1
ATOM 9116 C CA . LEU C 1 301 ? -1.702 2.333 6.856 1.00 31.10 281 LEU C CA 1
ATOM 9117 C C . LEU C 1 301 ? -2.571 1.399 7.690 1.00 31.80 281 LEU C C 1
ATOM 9118 O O . LEU C 1 301 ? -2.098 0.352 8.142 1.00 30.58 281 LEU C O 1
ATOM 9123 N N . LEU C 1 302 ? -3.848 1.754 7.890 1.00 34.23 282 LEU C N 1
ATOM 9124 C CA . LEU C 1 302 ? -4.796 0.851 8.546 1.00 32.56 282 LEU C CA 1
ATOM 9125 C C . LEU C 1 302 ? -4.817 -0.513 7.860 1.00 33.99 282 LEU C C 1
ATOM 9126 O O . LEU C 1 302 ? -4.767 -1.557 8.519 1.00 31.47 282 LEU C O 1
ATOM 9131 N N . TYR C 1 303 ? -4.862 -0.517 6.524 1.00 32.66 283 TYR C N 1
ATOM 9132 C CA . TYR C 1 303 ? -4.850 -1.779 5.793 1.00 32.75 283 TYR C CA 1
ATOM 9133 C C . TYR C 1 303 ? -3.568 -2.547 6.059 1.00 31.20 283 TYR C C 1
ATOM 9134 O O . TYR C 1 303 ? -3.591 -3.754 6.314 1.00 33.79 283 TYR C O 1
ATOM 9143 N N . GLN C 1 304 ? -2.436 -1.862 5.988 1.00 32.89 284 GLN C N 1
ATOM 9144 C CA . GLN C 1 304 ? -1.162 -2.548 6.145 1.00 34.91 284 GLN C CA 1
ATOM 9145 C C . GLN C 1 304 ? -1.004 -3.137 7.544 1.00 35.58 284 GLN C C 1
ATOM 9146 O O . GLN C 1 304 ? -0.575 -4.289 7.689 1.00 33.78 284 GLN C O 1
ATOM 9152 N N . LYS C 1 305 ? -1.382 -2.388 8.583 1.00 32.55 285 LYS C N 1
ATOM 9153 C CA . LYS C 1 305 ? -1.097 -2.851 9.934 1.00 34.62 285 LYS C CA 1
ATOM 9154 C C . LYS C 1 305 ? -2.127 -3.842 10.471 1.00 35.15 285 LYS C C 1
ATOM 9155 O O . LYS C 1 305 ? -1.844 -4.511 11.467 1.00 34.72 285 LYS C O 1
ATOM 9161 N N . SER C 1 306 ? -3.295 -3.959 9.841 1.00 32.61 286 SER C N 1
ATOM 9162 C CA . SER C 1 306 ? -4.314 -4.917 10.228 1.00 33.61 286 SER C CA 1
ATOM 9163 C C . SER C 1 306 ? -4.120 -6.278 9.558 1.00 35.88 286 SER C C 1
ATOM 9164 O O . SER C 1 306 ? -4.971 -7.156 9.705 1.00 33.43 286 SER C O 1
ATOM 9167 N N . LEU C 1 307 ? -3.009 -6.465 8.849 1.00 36.33 287 LEU C N 1
ATOM 9168 C CA . LEU C 1 307 ? -2.800 -7.671 8.056 1.00 36.92 287 LEU C CA 1
ATOM 9169 C C . LEU C 1 307 ? -2.822 -8.937 8.916 1.00 39.05 287 LEU C C 1
ATOM 9170 O O . LEU C 1 307 ? -3.499 -9.917 8.586 1.00 38.06 287 LEU C O 1
ATOM 9175 N N . HIS C 1 308 ? -2.090 -8.936 10.026 1.00 38.64 288 HIS C N 1
ATOM 9176 C CA . HIS C 1 308 ? -1.927 -10.138 10.835 1.00 39.08 288 HIS C CA 1
ATOM 9177 C C . HIS C 1 308 ? -2.878 -10.210 12.015 1.00 40.86 288 HIS C C 1
ATOM 9178 O O . HIS C 1 308 ? -3.221 -11.314 12.456 1.00 44.57 288 HIS C O 1
ATOM 9185 N N . GLN C 1 309 ? -3.303 -9.068 12.542 1.00 39.95 289 GLN C N 1
ATOM 9186 C CA . GLN C 1 309 ? -4.151 -9.017 13.722 1.00 38.80 289 GLN C CA 1
ATOM 9187 C C . GLN C 1 309 ? -4.811 -7.648 13.763 1.00 41.66 289 GLN C C 1
ATOM 9188 O O . GLN C 1 309 ? -4.326 -6.702 13.127 1.00 40.21 289 GLN C O 1
ATOM 9194 N N . PRO C 1 310 ? -5.914 -7.506 14.492 1.00 39.76 290 PRO C N 1
ATOM 9195 C CA . PRO C 1 310 ? -6.577 -6.204 14.549 1.00 37.29 290 PRO C CA 1
ATOM 9196 C C . PRO C 1 310 ? -5.685 -5.152 15.187 1.00 37.06 290 PRO C C 1
ATOM 9197 O O . PRO C 1 310 ? -4.837 -5.443 16.033 1.00 38.93 290 PRO C O 1
ATOM 9201 N N . ILE C 1 311 ? -5.861 -3.918 14.731 1.00 38.14 291 ILE C N 1
ATOM 9202 C CA . ILE C 1 311 ? -5.155 -2.761 15.272 1.00 33.77 291 ILE C CA 1
ATOM 9203 C C . ILE C 1 311 ? -5.961 -2.271 16.467 1.00 33.11 291 ILE C C 1
ATOM 9204 O O . ILE C 1 311 ? -7.187 -2.166 16.369 1.00 31.61 291 ILE C O 1
ATOM 9209 N N . PRO C 1 312 ? -5.346 -1.985 17.603 1.00 34.35 292 PRO C N 1
ATOM 9210 C CA . PRO C 1 312 ? -6.131 -1.412 18.718 1.00 32.64 292 PRO C CA 1
ATOM 9211 C C . PRO C 1 312 ? -6.415 0.072 18.507 1.00 36.02 292 PRO C C 1
ATOM 9212 O O . PRO C 1 312 ? -5.875 0.977 19.167 1.00 36.77 292 PRO C O 1
ATOM 9216 N N . THR C 1 313 ? -7.290 0.362 17.548 1.00 32.76 293 THR C N 1
ATOM 9217 C CA . THR C 1 313 ? -7.640 1.735 17.239 1.00 32.97 293 THR C CA 1
ATOM 9218 C C . THR C 1 313 ? -9.130 1.800 16.953 1.00 34.80 293 THR C C 1
ATOM 9219 O O . THR C 1 313 ? -9.727 0.837 16.467 1.00 35.67 293 THR C O 1
ATOM 9223 N N . ARG C 1 314 ? -9.736 2.928 17.303 1.00 35.33 294 ARG C N 1
ATOM 9224 C CA . ARG C 1 314 ? -11.137 3.181 16.999 1.00 34.49 294 ARG C CA 1
ATOM 9225 C C . ARG C 1 314 ? -11.266 4.565 16.365 1.00 35.70 294 ARG C C 1
ATOM 9226 O O . ARG C 1 314 ? -10.573 5.510 16.764 1.00 34.77 294 ARG C O 1
ATOM 9234 N N . MET C 1 315 ? -12.118 4.669 15.343 1.00 32.14 295 MET C N 1
ATOM 9235 C CA . MET C 1 315 ? -12.391 5.931 14.664 1.00 31.30 295 MET C CA 1
ATOM 9236 C C . MET C 1 315 ? -13.889 6.110 14.591 1.00 29.72 295 MET C C 1
ATOM 9237 O O . MET C 1 315 ? -14.582 5.221 14.102 1.00 33.17 295 MET C O 1
ATOM 9242 N N . MET C 1 316 ? -14.383 7.250 15.053 1.00 29.87 296 MET C N 1
ATOM 9243 C CA . MET C 1 316 ? -15.822 7.406 15.167 1.00 30.71 296 MET C CA 1
ATOM 9244 C C . MET C 1 316 ? -16.299 8.774 14.715 1.00 33.41 296 MET C C 1
ATOM 9245 O O . MET C 1 316 ? -16.062 9.784 15.392 1.00 32.00 296 MET C O 1
ATOM 9250 N N . PRO C 1 317 ? -17.001 8.841 13.604 1.00 35.23 297 PRO C N 1
ATOM 9251 C CA . PRO C 1 317 ? -17.593 10.104 13.163 1.00 30.64 297 PRO C CA 1
ATOM 9252 C C . PRO C 1 317 ? -18.917 10.335 13.889 1.00 33.43 297 PRO C C 1
ATOM 9253 O O . PRO C 1 317 ? -19.381 9.505 14.677 1.00 32.34 297 PRO C O 1
ATOM 9257 N N . ASN C 1 318 ? -19.507 11.503 13.630 1.00 30.37 298 ASN C N 1
ATOM 9258 C CA . ASN C 1 318 ? -20.770 11.910 14.244 1.00 31.72 298 ASN C CA 1
ATOM 9259 C C . ASN C 1 318 ? -20.705 11.882 15.766 1.00 33.43 298 ASN C C 1
ATOM 9260 O O . ASN C 1 318 ? -21.726 11.682 16.428 1.00 34.44 298 ASN C O 1
ATOM 9265 N N . CYS C 1 319 ? -19.520 12.114 16.335 1.00 32.73 299 CYS C N 1
ATOM 9266 C CA . CYS C 1 319 ? -19.312 12.017 17.779 1.00 34.45 299 CYS C CA 1
ATOM 9267 C C . CYS C 1 319 ? -18.680 13.298 18.311 1.00 37.11 299 CYS C C 1
ATOM 9268 O O . CYS C 1 319 ? -17.538 13.628 17.960 1.00 36.09 299 CYS C O 1
ATOM 9271 N N . ALA C 1 320 ? -19.417 13.989 19.181 1.00 33.99 300 ALA C N 1
ATOM 9272 C CA . ALA C 1 320 ? -19.008 15.240 19.801 1.00 35.08 300 ALA C CA 1
ATOM 9273 C C . ALA C 1 320 ? -18.625 14.995 21.253 1.00 34.50 300 ALA C C 1
ATOM 9274 O O . ALA C 1 320 ? -19.402 14.402 22.004 1.00 36.09 300 ALA C O 1
ATOM 9276 N N . LEU C 1 321 ? -17.439 15.457 21.652 1.00 38.24 301 LEU C N 1
ATOM 9277 C CA . LEU C 1 321 ? -17.052 15.378 23.059 1.00 37.87 301 LEU C CA 1
ATOM 9278 C C . LEU C 1 321 ? -17.976 16.252 23.894 1.00 37.84 301 LEU C C 1
ATOM 9279 O O . LEU C 1 321 ? -18.159 17.438 23.607 1.00 39.16 301 LEU C O 1
ATOM 9284 N N . ASP C 1 322 ? -18.539 15.660 24.933 1.00 37.67 302 ASP C N 1
ATOM 9285 C CA . ASP C 1 322 ? -19.710 16.147 25.645 1.00 37.70 302 ASP C CA 1
ATOM 9286 C C . ASP C 1 322 ? -19.429 16.514 27.091 1.00 38.90 302 ASP C C 1
ATOM 9287 O O . ASP C 1 322 ? -19.967 17.509 27.581 1.00 40.50 302 ASP C O 1
ATOM 9292 N N . ALA C 1 323 ? -18.614 15.718 27.790 1.00 38.26 303 ALA C N 1
ATOM 9293 C CA . ALA C 1 323 ? -18.247 15.949 29.183 1.00 38.84 303 ALA C CA 1
ATOM 9294 C C . ALA C 1 323 ? -16.897 15.294 29.443 1.00 40.11 303 ALA C C 1
ATOM 9295 O O . ALA C 1 323 ? -16.486 14.378 28.727 1.00 43.20 303 ALA C O 1
ATOM 9297 N N . VAL C 1 324 ? -16.197 15.763 30.473 1.00 38.77 304 VAL C N 1
ATOM 9298 C CA . VAL C 1 324 ? -14.920 15.168 30.860 1.00 41.73 304 VAL C CA 1
ATOM 9299 C C . VAL C 1 324 ? -14.910 15.001 32.370 1.00 43.71 304 VAL C C 1
ATOM 9300 O O . VAL C 1 324 ? -15.016 15.988 33.108 1.00 45.98 304 VAL C O 1
ATOM 9304 N N . GLU C 1 325 ? -14.779 13.758 32.825 1.00 46.27 305 GLU C N 1
ATOM 9305 C CA . GLU C 1 325 ? -14.825 13.406 34.239 1.00 49.70 305 GLU C CA 1
ATOM 9306 C C . GLU C 1 325 ? -13.505 12.753 34.616 1.00 47.08 305 GLU C C 1
ATOM 9307 O O . GLU C 1 325 ? -13.069 11.803 33.964 1.00 47.69 305 GLU C O 1
ATOM 9313 N N . GLN C 1 326 ? -12.853 13.292 35.639 1.00 53.62 306 GLN C N 1
ATOM 9314 C CA . GLN C 1 326 ? -11.611 12.719 36.128 1.00 55.05 306 GLN C CA 1
ATOM 9315 C C . GLN C 1 326 ? -11.902 11.413 36.854 1.00 60.21 306 GLN C C 1
ATOM 9316 O O . GLN C 1 326 ? -12.895 11.291 37.574 1.00 59.98 306 GLN C O 1
ATOM 9322 N N . GLN C 1 327 ? -11.046 10.424 36.642 1.00 63.79 307 GLN C N 1
ATOM 9323 C CA . GLN C 1 327 ? -11.140 9.156 37.346 1.00 64.94 307 GLN C CA 1
ATOM 9324 C C . GLN C 1 327 ? -9.811 8.871 38.022 1.00 69.63 307 GLN C C 1
ATOM 9325 O O . GLN C 1 327 ? -8.877 9.683 37.979 1.00 69.30 307 GLN C O 1
ATOM 9331 N N . SER C 1 328 ? -9.741 7.690 38.635 1.00 72.78 308 SER C N 1
ATOM 9332 C CA . SER C 1 328 ? -8.543 7.179 39.285 1.00 74.02 308 SER C CA 1
ATOM 9333 C C . SER C 1 328 ? -7.291 7.508 38.480 1.00 74.01 308 SER C C 1
ATOM 9334 O O . SER C 1 328 ? -6.512 8.397 38.847 1.00 71.22 308 SER C O 1
ATOM 9337 N N . ASN C 1 329 ? -7.121 6.822 37.352 1.00 66.36 309 ASN C N 1
ATOM 9338 C CA . ASN C 1 329 ? -5.899 6.898 36.565 1.00 66.69 309 ASN C CA 1
ATOM 9339 C C . ASN C 1 329 ? -6.182 7.233 35.104 1.00 60.77 309 ASN C C 1
ATOM 9340 O O . ASN C 1 329 ? -5.375 6.901 34.232 1.00 59.15 309 ASN C O 1
ATOM 9345 N N . HIS C 1 330 ? -7.309 7.875 34.817 1.00 58.03 310 HIS C N 1
ATOM 9346 C CA . HIS C 1 330 ? -7.723 8.148 33.443 1.00 53.51 310 HIS C CA 1
ATOM 9347 C C . HIS C 1 330 ? -8.831 9.191 33.477 1.00 52.24 310 HIS C C 1
ATOM 9348 O O . HIS C 1 330 ? -9.258 9.642 34.545 1.00 54.80 310 HIS C O 1
ATOM 9355 N N . LEU C 1 331 ? -9.301 9.560 32.292 1.00 45.05 311 LEU C N 1
ATOM 9356 C CA . LEU C 1 331 ? -10.458 10.422 32.126 1.00 44.45 311 LEU C CA 1
ATOM 9357 C C . LEU C 1 331 ? -11.620 9.595 31.595 1.00 43.78 311 LEU C C 1
ATOM 9358 O O . LEU C 1 331 ? -11.424 8.697 30.768 1.00 43.64 311 LEU C O 1
ATOM 9363 N N . ASN C 1 332 ? -12.826 9.892 32.077 1.00 45.14 312 ASN C N 1
ATOM 9364 C CA . ASN C 1 332 ? -14.056 9.395 31.469 1.00 44.51 312 ASN C CA 1
ATOM 9365 C C . ASN C 1 332 ? -14.535 10.449 30.482 1.00 43.95 312 ASN C C 1
ATOM 9366 O O . ASN C 1 332 ? -14.878 11.570 30.874 1.00 42.84 312 ASN C O 1
ATOM 9371 N N . LEU C 1 333 ? -14.516 10.099 29.203 1.00 40.23 313 LEU C N 1
ATOM 9372 C CA . LEU C 1 333 ? -14.932 10.992 28.133 1.00 40.93 313 LEU C CA 1
ATOM 9373 C C . LEU C 1 333 ? -16.337 10.609 27.704 1.00 39.64 313 LEU C C 1
ATOM 9374 O O . LEU C 1 333 ? -16.564 9.480 27.257 1.00 39.91 313 LEU C O 1
ATOM 9379 N N . THR C 1 334 ? -17.271 11.541 27.847 1.00 37.82 314 THR C N 1
ATOM 9380 C CA . THR C 1 334 ? -18.618 11.353 27.351 1.00 36.93 314 THR C CA 1
ATOM 9381 C C . THR C 1 334 ? -18.705 11.944 25.953 1.00 36.15 314 THR C C 1
ATOM 9382 O O . THR C 1 334 ? -18.275 13.083 25.723 1.00 34.57 314 THR C O 1
ATOM 9386 N N . PHE C 1 335 ? -19.227 11.151 25.022 1.00 34.87 315 PHE C N 1
ATOM 9387 C CA . PHE C 1 335 ? -19.480 11.579 23.658 1.00 33.49 315 PHE C CA 1
ATOM 9388 C C . PHE C 1 335 ? -20.960 11.455 23.358 1.00 35.81 315 PHE C C 1
ATOM 9389 O O . PHE C 1 335 ? -21.611 10.501 23.791 1.00 37.26 315 PHE C O 1
ATOM 9397 N N . LYS C 1 336 ? -21.485 12.431 22.623 1.00 36.49 316 LYS C N 1
ATOM 9398 C CA . LYS C 1 336 ? -22.811 12.338 22.035 1.00 35.99 316 LYS C CA 1
ATOM 9399 C C . LYS C 1 336 ? -22.657 11.890 20.588 1.00 37.31 316 LYS C C 1
ATOM 9400 O O . LYS C 1 336 ? -21.997 12.564 19.787 1.00 32.50 316 LYS C O 1
ATOM 9406 N N . ASN C 1 337 ? -23.253 10.750 20.264 1.00 35.17 317 ASN C N 1
ATOM 9407 C CA . ASN C 1 337 ? -23.370 10.316 18.882 1.00 35.17 317 ASN C CA 1
ATOM 9408 C C . ASN C 1 337 ? -24.639 10.934 18.312 1.00 34.07 317 ASN C C 1
ATOM 9409 O O . ASN C 1 337 ? -25.740 10.659 18.794 1.00 35.79 317 ASN C O 1
ATOM 9414 N N . SER C 1 338 ? -24.497 11.777 17.296 1.00 34.19 318 SER C N 1
ATOM 9415 C CA . SER C 1 338 ? -25.685 12.464 16.809 1.00 35.51 318 SER C CA 1
ATOM 9416 C C . SER C 1 338 ? -26.526 11.590 15.883 1.00 35.94 318 SER C C 1
ATOM 9417 O O . SER C 1 338 ? -27.722 11.860 15.723 1.00 35.97 318 SER C O 1
ATOM 9420 N N . ASP C 1 339 ? -25.940 10.549 15.284 1.00 33.35 319 ASP C N 1
ATOM 9421 C CA . ASP C 1 339 ? -26.721 9.662 14.424 1.00 35.89 319 ASP C CA 1
ATOM 9422 C C . ASP C 1 339 ? -27.757 8.876 15.220 1.00 36.07 319 ASP C C 1
ATOM 9423 O O . ASP C 1 339 ? -28.931 8.836 14.849 1.00 36.86 319 ASP C O 1
ATOM 9428 N N . ILE C 1 340 ? -27.342 8.227 16.313 1.00 34.83 320 ILE C N 1
ATOM 9429 C CA . ILE C 1 340 ? -28.285 7.489 17.145 1.00 36.45 320 ILE C CA 1
ATOM 9430 C C . ILE C 1 340 ? -28.847 8.330 18.287 1.00 37.55 320 ILE C C 1
ATOM 9431 O O . ILE C 1 340 ? -29.713 7.844 19.021 1.00 38.47 320 ILE C O 1
ATOM 9436 N N . ASN C 1 341 ? -28.389 9.572 18.457 1.00 38.87 321 ASN C N 1
ATOM 9437 C CA . ASN C 1 341 ? -28.875 10.464 19.512 1.00 40.01 321 ASN C CA 1
ATOM 9438 C C . ASN C 1 341 ? -28.763 9.814 20.894 1.00 41.24 321 ASN C C 1
ATOM 9439 O O . ASN C 1 341 ? -29.712 9.799 21.681 1.00 43.47 321 ASN C O 1
ATOM 9444 N N . LYS C 1 342 ? -27.587 9.246 21.178 1.00 42.47 322 LYS C N 1
ATOM 9445 C CA . LYS C 1 342 ? -27.275 8.662 22.479 1.00 41.17 322 LYS C CA 1
ATOM 9446 C C . LYS C 1 342 ? -25.881 9.100 22.898 1.00 38.36 322 LYS C C 1
ATOM 9447 O O . LYS C 1 342 ? -25.020 9.365 22.056 1.00 35.84 322 LYS C O 1
ATOM 9453 N N . ARG C 1 343 ? -25.660 9.159 24.206 1.00 37.99 323 ARG C N 1
ATOM 9454 C CA . ARG C 1 343 ? -24.337 9.426 24.746 1.00 37.99 323 ARG C CA 1
ATOM 9455 C C . ARG C 1 343 ? -23.651 8.115 25.104 1.00 38.34 323 ARG C C 1
ATOM 9456 O O . ARG C 1 343 ? -24.307 7.101 25.359 1.00 37.88 323 ARG C O 1
ATOM 9464 N N . PHE C 1 344 ? -22.319 8.133 25.093 1.00 38.62 324 PHE C N 1
ATOM 9465 C CA . PHE C 1 344 ? -21.549 6.974 25.526 1.00 38.69 324 PHE C CA 1
ATOM 9466 C C . PHE C 1 344 ? -20.257 7.456 26.140 1.00 37.58 324 PHE C C 1
ATOM 9467 O O . PHE C 1 344 ? -19.879 8.617 25.977 1.00 37.81 324 PHE C O 1
ATOM 9475 N N . LYS C 1 345 ? -19.577 6.549 26.844 1.00 37.67 325 LYS C N 1
ATOM 9476 C CA . LYS C 1 345 ? -18.352 6.874 27.558 1.00 38.47 325 LYS C CA 1
ATOM 9477 C C . LYS C 1 345 ? -17.190 6.019 27.077 1.00 40.23 325 LYS C C 1
ATOM 9478 O O . LYS C 1 345 ? -17.341 4.817 26.831 1.00 40.32 325 LYS C O 1
ATOM 9484 N N . LEU C 1 346 ? -16.038 6.665 26.926 1.00 37.46 326 LEU C N 1
ATOM 9485 C CA . LEU C 1 346 ? -14.762 6.018 26.688 1.00 38.27 326 LEU C CA 1
ATOM 9486 C C . LEU C 1 346 ? -13.795 6.423 27.788 1.00 43.95 326 LEU C C 1
ATOM 9487 O O . LEU C 1 346 ? -13.892 7.524 28.346 1.00 45.31 326 LEU C O 1
ATOM 9492 N N . GLU C 1 347 ? -12.853 5.535 28.086 1.00 42.04 327 GLU C N 1
ATOM 9493 C CA . GLU C 1 347 ? -11.768 5.845 29.001 1.00 42.99 327 GLU C CA 1
ATOM 9494 C C . GLU C 1 347 ? -10.524 6.160 28.193 1.00 39.32 327 GLU C C 1
ATOM 9495 O O . GLU C 1 347 ? -10.285 5.567 27.138 1.00 38.86 327 GLU C O 1
ATOM 9501 N N . SER C 1 348 ? -9.747 7.112 28.681 1.00 38.95 328 SER C N 1
ATOM 9502 C CA . SER C 1 348 ? -8.523 7.478 28.000 1.00 39.38 328 SER C CA 1
ATOM 9503 C C . SER C 1 348 ? -7.563 8.026 29.034 1.00 39.93 328 SER C C 1
ATOM 9504 O O . SER C 1 348 ? -7.972 8.740 29.954 1.00 39.43 328 SER C O 1
ATOM 9507 N N . GLU C 1 349 ? -6.293 7.672 28.892 1.00 40.20 329 GLU C N 1
ATOM 9508 C CA . GLU C 1 349 ? -5.309 8.241 29.798 1.00 39.34 329 GLU C CA 1
ATOM 9509 C C . GLU C 1 349 ? -5.045 9.695 29.447 1.00 38.50 329 GLU C C 1
ATOM 9510 O O . GLU C 1 349 ? -5.011 10.551 30.331 1.00 40.51 329 GLU C O 1
ATOM 9516 N N . VAL C 1 350 ? -4.896 10.001 28.160 1.00 38.38 330 VAL C N 1
ATOM 9517 C CA . VAL C 1 350 ? -4.664 11.363 27.708 1.00 37.72 330 VAL C CA 1
ATOM 9518 C C . VAL C 1 350 ? -5.660 11.701 26.608 1.00 35.15 330 VAL C C 1
ATOM 9519 O O . VAL C 1 350 ? -6.080 10.847 25.821 1.00 37.25 330 VAL C O 1
ATOM 9523 N N . LEU C 1 351 ? -6.045 12.969 26.571 1.00 37.78 331 LEU C N 1
ATOM 9524 C CA . LEU C 1 351 ? -6.990 13.503 25.607 1.00 33.85 331 LEU C CA 1
ATOM 9525 C C . LEU C 1 351 ? -6.277 14.594 24.824 1.00 37.01 331 LEU C C 1
ATOM 9526 O O . LEU C 1 351 ? -5.715 15.525 25.418 1.00 35.45 331 LEU C O 1
ATOM 9531 N N . ILE C 1 352 ? -6.254 14.451 23.501 1.00 35.41 332 ILE C N 1
ATOM 9532 C CA . ILE C 1 352 ? -5.600 15.405 22.613 1.00 34.08 332 ILE C CA 1
ATOM 9533 C C . ILE C 1 352 ? -6.691 16.196 21.917 1.00 34.74 332 ILE C C 1
ATOM 9534 O O . ILE C 1 352 ? -7.475 15.635 21.141 1.00 33.78 332 ILE C O 1
ATOM 9539 N N . LEU C 1 353 ? -6.738 17.496 22.195 1.00 35.29 333 LEU C N 1
ATOM 9540 C CA . LEU C 1 353 ? -7.773 18.381 21.678 1.00 35.44 333 LEU C CA 1
ATOM 9541 C C . LEU C 1 353 ? -7.335 18.924 20.328 1.00 37.30 333 LEU C C 1
ATOM 9542 O O . LEU C 1 353 ? -6.421 19.757 20.249 1.00 32.23 333 LEU C O 1
ATOM 9547 N N . ALA C 1 354 ? -8.009 18.479 19.274 1.00 33.84 334 ALA C N 1
ATOM 9548 C CA . ALA C 1 354 ? -7.739 18.991 17.942 1.00 33.09 334 ALA C CA 1
ATOM 9549 C C . ALA C 1 354 ? -9.027 19.568 17.387 1.00 36.04 334 ALA C C 1
ATOM 9550 O O . ALA C 1 354 ? -9.513 19.128 16.339 1.00 33.44 334 ALA C O 1
ATOM 9552 N N . LEU C 1 355 ? -9.602 20.531 18.111 1.00 37.66 335 LEU C N 1
ATOM 9553 C CA . LEU C 1 355 ? -10.931 21.061 17.836 1.00 35.32 335 LEU C CA 1
ATOM 9554 C C . LEU C 1 355 ? -10.917 22.275 16.922 1.00 36.36 335 LEU C C 1
ATOM 9555 O O . LEU C 1 355 ? -11.977 22.881 16.705 1.00 38.77 335 LEU C O 1
ATOM 9560 N N . GLY C 1 356 ? -9.759 22.655 16.401 1.00 34.70 336 GLY C N 1
ATOM 9561 C CA . GLY C 1 356 ? -9.666 23.812 15.535 1.00 35.69 336 GLY C CA 1
ATOM 9562 C C . GLY C 1 356 ? -9.139 25.037 16.252 1.00 37.93 336 GLY C C 1
ATOM 9563 O O . GLY C 1 356 ? -8.709 24.995 17.411 1.00 36.91 336 GLY C O 1
ATOM 9564 N N . TYR C 1 357 ? -9.180 26.159 15.530 1.00 32.96 337 TYR C N 1
ATOM 9565 C CA . TYR C 1 357 ? -8.600 27.409 15.998 1.00 34.14 337 TYR C CA 1
ATOM 9566 C C . TYR C 1 357 ? -9.639 28.522 15.942 1.00 37.65 337 TYR C C 1
ATOM 9567 O O . TYR C 1 357 ? -10.617 28.450 15.196 1.00 39.21 337 TYR C O 1
ATOM 9576 N N . GLU C 1 358 ? -9.421 29.560 16.745 1.00 37.18 338 GLU C N 1
ATOM 9577 C CA . GLU C 1 358 ? -10.380 30.648 16.859 1.00 35.47 338 GLU C CA 1
ATOM 9578 C C . GLU C 1 358 ? -9.640 31.963 17.033 1.00 36.28 338 GLU C C 1
ATOM 9579 O O . GLU C 1 358 ? -8.528 32.002 17.564 1.00 38.77 338 GLU C O 1
ATOM 9585 N N . TYR C 1 359 ? -10.266 33.042 16.578 1.00 36.47 339 TYR C N 1
ATOM 9586 C CA . TYR C 1 359 ? -9.724 34.384 16.750 1.00 34.08 339 TYR C CA 1
ATOM 9587 C C . TYR C 1 359 ? -10.158 34.930 18.100 1.00 36.05 339 TYR C C 1
ATOM 9588 O O . TYR C 1 359 ? -11.349 34.935 18.417 1.00 38.48 339 TYR C O 1
ATOM 9597 N N . LYS C 1 360 ? -9.203 35.398 18.886 1.00 37.92 340 LYS C N 1
ATOM 9598 C CA . LYS C 1 360 ? -9.506 36.085 20.130 1.00 36.43 340 LYS C CA 1
ATOM 9599 C C . LYS C 1 360 ? -9.046 37.529 19.997 1.00 37.93 340 LYS C C 1
ATOM 9600 O O . LYS C 1 360 ? -7.936 37.788 19.520 1.00 37.78 340 LYS C O 1
ATOM 9602 N N . ILE C 1 361 ? -9.918 38.464 20.371 1.00 40.14 341 ILE C N 1
ATOM 9603 C CA . ILE C 1 361 ? -9.623 39.888 20.289 1.00 37.15 341 ILE C CA 1
ATOM 9604 C C . ILE C 1 361 ? -8.523 40.182 21.290 1.00 37.88 341 ILE C C 1
ATOM 9605 O O . ILE C 1 361 ? -8.732 40.001 22.495 1.00 41.00 341 ILE C O 1
ATOM 9610 N N . PRO C 1 362 ? -7.364 40.652 20.850 1.00 36.79 342 PRO C N 1
ATOM 9611 C CA . PRO C 1 362 ? -6.273 40.926 21.792 1.00 39.65 342 PRO C CA 1
ATOM 9612 C C . PRO C 1 362 ? -6.619 42.036 22.771 1.00 42.94 342 PRO C C 1
ATOM 9613 O O . PRO C 1 362 ? -7.386 42.956 22.471 1.00 41.63 342 PRO C O 1
ATOM 9617 N N . GLU C 1 363 ? -6.013 41.938 23.957 1.00 46.72 343 GLU C N 1
ATOM 9618 C CA . GLU C 1 363 ? -6.323 42.855 25.046 1.00 46.22 343 GLU C CA 1
ATOM 9619 C C . GLU C 1 363 ? -5.853 44.275 24.748 1.00 47.30 343 GLU C C 1
ATOM 9620 O O . GLU C 1 363 ? -6.435 45.241 25.256 1.00 47.24 343 GLU C O 1
ATOM 9626 N N . CYS C 1 364 ? -4.815 44.427 23.925 1.00 44.39 344 CYS C N 1
ATOM 9627 C CA . CYS C 1 364 ? -4.330 45.765 23.621 1.00 44.98 344 CYS C CA 1
ATOM 9628 C C . CYS C 1 364 ? -5.405 46.634 22.971 1.00 42.42 344 CYS C C 1
ATOM 9629 O O . CYS C 1 364 ? -5.332 47.861 23.062 1.00 43.99 344 CYS C O 1
ATOM 9632 N N . LEU C 1 365 ? -6.414 46.029 22.352 1.00 40.34 345 LEU C N 1
ATOM 9633 C CA . LEU C 1 365 ? -7.425 46.781 21.628 1.00 39.46 345 LEU C CA 1
ATOM 9634 C C . LEU C 1 365 ? -8.461 47.429 22.533 1.00 44.77 345 LEU C C 1
ATOM 9635 O O . LEU C 1 365 ? -9.142 48.363 22.091 1.00 45.17 345 LEU C O 1
ATOM 9640 N N . THR C 1 366 ? -8.587 46.969 23.779 1.00 43.98 346 THR C N 1
ATOM 9641 C CA . THR C 1 366 ? -9.675 47.411 24.651 1.00 44.32 346 THR C CA 1
ATOM 9642 C C . THR C 1 366 ? -9.874 48.920 24.701 1.00 43.81 346 THR C C 1
ATOM 9643 O O . THR C 1 366 ? -11.022 49.363 24.540 1.00 43.82 346 THR C O 1
ATOM 9647 N N . PRO C 1 367 ? -8.846 49.760 24.892 1.00 42.17 347 PRO C N 1
ATOM 9648 C CA . PRO C 1 367 ? -9.115 51.199 25.015 1.00 44.09 347 PRO C CA 1
ATOM 9649 C C . PRO C 1 367 ? -9.638 51.828 23.747 1.00 45.32 347 PRO C C 1
ATOM 9650 O O . PRO C 1 367 ? -10.136 52.957 23.803 1.00 46.06 347 PRO C O 1
ATOM 9654 N N . ILE C 1 368 ? -9.536 51.162 22.604 1.00 43.46 348 ILE C N 1
ATOM 9655 C CA . ILE C 1 368 ? -9.961 51.802 21.368 1.00 47.04 348 ILE C CA 1
ATOM 9656 C C . ILE C 1 368 ? -11.153 51.079 20.748 1.00 43.74 348 ILE C C 1
ATOM 9657 O O . ILE C 1 368 ? -11.480 51.309 19.594 1.00 39.88 348 ILE C O 1
ATOM 9662 N N . ARG C 1 369 ? -11.826 50.231 21.534 1.00 43.55 349 ARG C N 1
ATOM 9663 C CA . ARG C 1 369 ? -12.956 49.467 21.010 1.00 44.80 349 ARG C CA 1
ATOM 9664 C C . ARG C 1 369 ? -14.068 50.368 20.481 1.00 47.95 349 ARG C C 1
ATOM 9665 O O . ARG C 1 369 ? -14.722 50.031 19.485 1.00 48.18 349 ARG C O 1
ATOM 9673 N N . THR C 1 370 ? -14.320 51.501 21.139 1.00 43.11 350 THR C N 1
ATOM 9674 C CA . THR C 1 370 ? -15.377 52.381 20.667 1.00 45.65 350 THR C CA 1
ATOM 9675 C C . THR C 1 370 ? -14.982 53.150 19.415 1.00 47.99 350 THR C C 1
ATOM 9676 O O . THR C 1 370 ? -15.813 53.875 18.864 1.00 49.41 350 THR C O 1
ATOM 9680 N N . LEU C 1 371 ? -13.742 53.000 18.955 1.00 48.66 351 LEU C N 1
ATOM 9681 C CA . LEU C 1 371 ? -13.269 53.570 17.701 1.00 45.29 351 LEU C CA 1
ATOM 9682 C C . LEU C 1 371 ? -13.313 52.575 16.554 1.00 45.99 351 LEU C C 1
ATOM 9683 O O . LEU C 1 371 ? -13.064 52.960 15.404 1.00 46.50 351 LEU C O 1
ATOM 9688 N N . ILE C 1 372 ? -13.623 51.325 16.847 1.00 43.68 352 ILE C N 1
ATOM 9689 C CA . ILE C 1 372 ? -13.666 50.235 15.888 1.00 45.32 352 ILE C CA 1
ATOM 9690 C C . ILE C 1 372 ? -15.117 49.978 15.514 1.00 42.77 352 ILE C C 1
ATOM 9691 O O . ILE C 1 372 ? -16.022 50.193 16.321 1.00 43.63 352 ILE C O 1
ATOM 9696 N N . ASN C 1 373 ? -15.347 49.534 14.279 1.00 42.13 353 ASN C N 1
ATOM 9697 C CA . ASN C 1 373 ? -16.690 49.207 13.816 1.00 40.03 353 ASN C CA 1
ATOM 9698 C C . ASN C 1 373 ? -17.063 47.778 14.176 1.00 41.58 353 ASN C C 1
ATOM 9699 O O . ASN C 1 373 ? -16.223 46.873 14.129 1.00 39.73 353 ASN C O 1
ATOM 9704 N N . TRP C 1 374 ? -18.340 47.578 14.511 1.00 39.67 354 TRP C N 1
ATOM 9705 C CA . TRP C 1 374 ? -18.877 46.268 14.857 1.00 39.37 354 TRP C CA 1
ATOM 9706 C C . TRP C 1 374 ? -20.097 45.985 13.994 1.00 39.67 354 TRP C C 1
ATOM 9707 O O . TRP C 1 374 ? -20.787 46.905 13.547 1.00 41.27 354 TRP C O 1
ATOM 9718 N N . ASP C 1 375 ? -20.351 44.712 13.734 1.00 39.79 355 ASP C N 1
ATOM 9719 C CA . ASP C 1 375 ? -21.481 44.366 12.887 1.00 40.76 355 ASP C CA 1
ATOM 9720 C C . ASP C 1 375 ? -22.704 44.089 13.757 1.00 40.61 355 ASP C C 1
ATOM 9721 O O . ASP C 1 375 ? -22.710 44.374 14.957 1.00 41.83 355 ASP C O 1
ATOM 9726 N N . SER C 1 376 ? -23.766 43.552 13.152 1.00 40.80 356 SER C N 1
ATOM 9727 C CA . SER C 1 376 ? -25.022 43.334 13.862 1.00 41.21 356 SER C CA 1
ATOM 9728 C C . SER C 1 376 ? -24.968 42.130 14.792 1.00 42.13 356 SER C C 1
ATOM 9729 O O . SER C 1 376 ? -25.955 41.853 15.486 1.00 44.27 356 SER C O 1
ATOM 9732 N N . LYS C 1 377 ? -23.856 41.403 14.810 1.00 37.28 357 LYS C N 1
ATOM 9733 C CA . LYS C 1 377 ? -23.682 40.273 15.711 1.00 39.40 357 LYS C CA 1
ATOM 9734 C C . LYS C 1 377 ? -22.567 40.519 16.720 1.00 39.28 357 LYS C C 1
ATOM 9735 O O . LYS C 1 377 ? -22.051 39.567 17.316 1.00 37.47 357 LYS C O 1
ATOM 9741 N N . GLY C 1 378 ? -22.195 41.780 16.932 1.00 40.20 358 GLY C N 1
ATOM 9742 C CA . GLY C 1 378 ? -21.108 42.095 17.839 1.00 40.23 358 GLY C CA 1
ATOM 9743 C C . GLY C 1 378 ? -19.731 41.650 17.393 1.00 40.47 358 GLY C C 1
ATOM 9744 O O . GLY C 1 378 ? -18.856 41.449 18.235 1.00 42.26 358 GLY C O 1
ATOM 9745 N N . ARG C 1 379 ? -19.508 41.478 16.097 1.00 38.11 359 ARG C N 1
ATOM 9746 C CA . ARG C 1 379 ? -18.196 41.109 15.591 1.00 35.58 359 ARG C CA 1
ATOM 9747 C C . ARG C 1 379 ? -17.533 42.325 14.959 1.00 41.38 359 ARG C C 1
ATOM 9748 O O . ARG C 1 379 ? -18.200 43.265 14.511 1.00 40.14 359 ARG C O 1
ATOM 9756 N N . ILE C 1 380 ? -16.201 42.307 14.932 1.00 36.33 360 ILE C N 1
ATOM 9757 C CA . ILE C 1 380 ? -15.486 43.363 14.235 1.00 36.75 360 ILE C CA 1
ATOM 9758 C C . ILE C 1 380 ? -15.943 43.405 12.784 1.00 37.93 360 ILE C C 1
ATOM 9759 O O . ILE C 1 380 ? -15.976 42.381 12.095 1.00 37.40 360 ILE C O 1
ATOM 9764 N N . ALA C 1 381 ? -16.322 44.591 12.322 1.00 36.59 361 ALA C N 1
ATOM 9765 C CA . ALA C 1 381 ? -16.807 44.791 10.965 1.00 37.31 361 ALA C CA 1
ATOM 9766 C C . ALA C 1 381 ? -15.688 45.360 10.101 1.00 37.67 361 ALA C C 1
ATOM 9767 O O . ALA C 1 381 ? -14.988 46.293 10.516 1.00 37.23 361 ALA C O 1
ATOM 9769 N N . LEU C 1 382 ? -15.534 44.809 8.898 1.00 37.93 362 LEU C N 1
ATOM 9770 C CA . LEU C 1 382 ? -14.436 45.158 8.003 1.00 37.88 362 LEU C CA 1
ATOM 9771 C C . LEU C 1 382 ? -14.970 45.847 6.757 1.00 38.48 362 LEU C C 1
ATOM 9772 O O . LEU C 1 382 ? -15.952 45.396 6.161 1.00 39.20 362 LEU C O 1
ATOM 9777 N N . ASN C 1 383 ? -14.328 46.950 6.381 1.00 36.39 363 ASN C N 1
ATOM 9778 C CA . ASN C 1 383 ? -14.537 47.510 5.061 1.00 34.74 363 ASN C CA 1
ATOM 9779 C C . ASN C 1 383 ? -13.911 46.603 4.014 1.00 37.88 363 ASN C C 1
ATOM 9780 O O . ASN C 1 383 ? -13.146 45.679 4.322 1.00 35.16 363 ASN C O 1
ATOM 9785 N N . TRP C 1 384 ? -14.259 46.864 2.755 1.00 36.80 364 TRP C N 1
ATOM 9786 C CA . TRP C 1 384 ? -13.718 46.056 1.677 1.00 33.78 364 TRP C CA 1
ATOM 9787 C C . TRP C 1 384 ? -12.200 46.021 1.734 1.00 37.49 364 TRP C C 1
ATOM 9788 O O . TRP C 1 384 ? -11.586 44.971 1.505 1.00 37.40 364 TRP C O 1
ATOM 9799 N N . ASN C 1 385 ? -11.578 47.155 2.061 1.00 36.29 365 ASN C N 1
ATOM 9800 C CA . ASN C 1 385 ? -10.125 47.276 2.077 1.00 36.25 365 ASN C CA 1
ATOM 9801 C C . ASN C 1 385 ? -9.493 46.773 3.380 1.00 34.56 365 ASN C C 1
ATOM 9802 O O . ASN C 1 385 ? -8.306 47.015 3.600 1.00 33.86 365 ASN C O 1
ATOM 9807 N N . TYR C 1 386 ? -10.259 46.094 4.234 1.00 34.20 366 TYR C N 1
ATOM 9808 C CA . TYR C 1 386 ? -9.831 45.390 5.450 1.00 33.23 366 TYR C CA 1
ATOM 9809 C C . TYR C 1 386 ? -9.620 46.325 6.624 1.00 34.45 366 TYR C C 1
ATOM 9810 O O . TYR C 1 386 ? -9.091 45.893 7.663 1.00 35.27 366 TYR C O 1
ATOM 9819 N N . SER C 1 387 ? -10.024 47.583 6.511 1.00 37.89 367 SER C N 1
ATOM 9820 C CA . SER C 1 387 ? -9.988 48.460 7.665 1.00 37.16 367 SER C CA 1
ATOM 9821 C C . SER C 1 387 ? -11.203 48.195 8.546 1.00 37.64 367 SER C C 1
ATOM 9822 O O . SER C 1 387 ? -12.242 47.720 8.076 1.00 38.42 367 SER C O 1
ATOM 9825 N N . ILE C 1 388 ? -11.061 48.497 9.840 1.00 37.19 368 ILE C N 1
ATOM 9826 C CA . ILE C 1 388 ? -12.113 48.252 10.815 1.00 38.32 368 ILE C CA 1
ATOM 9827 C C . ILE C 1 388 ? -12.560 49.523 11.523 1.00 40.56 368 ILE C C 1
ATOM 9828 O O . ILE C 1 388 ? -13.233 49.445 12.558 1.00 39.82 368 ILE C O 1
ATOM 9833 N N . ASN C 1 389 ? -12.209 50.697 10.990 1.00 39.86 369 ASN C N 1
ATOM 9834 C CA . ASN C 1 389 ? -12.744 51.953 11.491 1.00 42.14 369 ASN C CA 1
ATOM 9835 C C . ASN C 1 389 ? -13.055 52.870 10.316 1.00 44.77 369 ASN C C 1
ATOM 9836 O O . ASN C 1 389 ? -12.702 52.594 9.165 1.00 44.36 369 ASN C O 1
ATOM 9841 N N . ASP C 1 390 ? -13.730 53.978 10.620 1.00 45.44 370 ASP C N 1
ATOM 9842 C CA . ASP C 1 390 ? -14.106 54.905 9.562 1.00 44.20 370 ASP C CA 1
ATOM 9843 C C . ASP C 1 390 ? -12.889 55.638 9.030 1.00 43.46 370 ASP C C 1
ATOM 9844 O O . ASP C 1 390 ? -12.882 56.063 7.868 1.00 44.36 370 ASP C O 1
ATOM 9849 N N . ASP C 1 391 ? -11.853 55.784 9.864 1.00 41.68 371 ASP C N 1
ATOM 9850 C CA . ASP C 1 391 ? -10.616 56.423 9.440 1.00 45.07 371 ASP C CA 1
ATOM 9851 C C . ASP C 1 391 ? -9.893 55.633 8.363 1.00 44.18 371 ASP C C 1
ATOM 9852 O O . ASP C 1 391 ? -9.124 56.219 7.596 1.00 40.89 371 ASP C O 1
ATOM 9857 N N . ASN C 1 392 ? -10.124 54.320 8.290 1.00 43.06 372 ASN C N 1
ATOM 9858 C CA . ASN C 1 392 ? -9.310 53.433 7.469 1.00 40.02 372 ASN C CA 1
ATOM 9859 C C . ASN C 1 392 ? -7.847 53.574 7.875 1.00 40.58 372 ASN C C 1
ATOM 9860 O O . ASN C 1 392 ? -6.962 53.786 7.047 1.00 40.80 372 ASN C O 1
ATOM 9865 N N . THR C 1 393 ? -7.612 53.493 9.185 1.00 39.67 373 THR C N 1
ATOM 9866 C CA . THR C 1 393 ? -6.277 53.545 9.754 1.00 41.72 373 THR C CA 1
ATOM 9867 C C . THR C 1 393 ? -5.978 52.337 10.625 1.00 40.46 373 THR C C 1
ATOM 9868 O O . THR C 1 393 ? -4.890 52.262 11.202 1.00 41.37 373 THR C O 1
ATOM 9872 N N . ILE C 1 394 ? -6.915 51.407 10.759 1.00 39.35 374 ILE C N 1
ATOM 9873 C CA . ILE C 1 394 ? -6.692 50.152 11.462 1.00 38.27 374 ILE C CA 1
ATOM 9874 C C . ILE C 1 394 ? -7.120 49.033 10.528 1.00 38.76 374 ILE C C 1
ATOM 9875 O O . ILE C 1 394 ? -8.291 48.967 10.136 1.00 39.81 374 ILE C O 1
ATOM 9880 N N . PHE C 1 395 ? -6.180 48.165 10.162 1.00 37.32 375 PHE C N 1
ATOM 9881 C CA . PHE C 1 395 ? -6.438 47.106 9.200 1.00 37.57 375 PHE C CA 1
ATOM 9882 C C . PHE C 1 395 ? -6.284 45.750 9.870 1.00 38.67 375 PHE C C 1
ATOM 9883 O O . PHE C 1 395 ? -5.501 45.588 10.816 1.00 38.97 375 PHE C O 1
ATOM 9891 N N . ALA C 1 396 ? -7.060 44.783 9.379 1.00 34.94 376 ALA C N 1
ATOM 9892 C CA . ALA C 1 396 ? -7.195 43.480 10.015 1.00 35.79 376 ALA C CA 1
ATOM 9893 C C . ALA C 1 396 ? -6.603 42.401 9.116 1.00 34.70 376 ALA C C 1
ATOM 9894 O O . ALA C 1 396 ? -7.043 42.234 7.972 1.00 34.46 376 ALA C O 1
ATOM 9896 N N . GLN C 1 397 ? -5.610 41.676 9.636 1.00 32.88 377 GLN C N 1
ATOM 9897 C CA . GLN C 1 397 ? -5.111 40.454 9.015 1.00 33.53 377 GLN C CA 1
ATOM 9898 C C . GLN C 1 397 ? -5.808 39.261 9.656 1.00 34.89 377 GLN C C 1
ATOM 9899 O O . GLN C 1 397 ? -5.834 39.136 10.887 1.00 32.94 377 GLN C O 1
ATOM 9905 N N . ASN C 1 398 ? -6.340 38.371 8.825 1.00 34.49 378 ASN C N 1
ATOM 9906 C CA . ASN C 1 398 ? -6.913 37.123 9.313 1.00 32.66 378 ASN C CA 1
ATOM 9907 C C . ASN C 1 398 ? -7.991 37.385 10.368 1.00 35.00 378 ASN C C 1
ATOM 9908 O O . ASN C 1 398 ? -8.010 36.763 11.431 1.00 32.93 378 ASN C O 1
ATOM 9913 N N . ILE C 1 399 ? -8.871 38.349 10.075 1.00 33.78 379 ILE C N 1
ATOM 9914 C CA . ILE C 1 399 ? -10.095 38.581 10.836 1.00 35.42 379 ILE C CA 1
ATOM 9915 C C . ILE C 1 399 ? -11.254 38.647 9.849 1.00 37.19 379 ILE C C 1
ATOM 9916 O O . ILE C 1 399 ? -11.114 39.164 8.734 1.00 39.01 379 ILE C O 1
ATOM 9921 N N . GLY C 1 400 ? -12.405 38.126 10.259 1.00 36.35 380 GLY C N 1
ATOM 9922 C CA . GLY C 1 400 ? -13.611 38.338 9.475 1.00 35.03 380 GLY C CA 1
ATOM 9923 C C . GLY C 1 400 ? -13.827 37.322 8.372 1.00 36.42 380 GLY C C 1
ATOM 9924 O O . GLY C 1 400 ? -14.057 37.682 7.210 1.00 34.53 380 GLY C O 1
ATOM 9925 N N . ILE C 1 401 ? -13.730 36.039 8.738 1.00 34.26 381 ILE C N 1
ATOM 9926 C CA . ILE C 1 401 ? -14.138 34.967 7.841 1.00 34.61 381 ILE C CA 1
ATOM 9927 C C . ILE C 1 401 ? -15.576 35.182 7.404 1.00 36.78 381 ILE C C 1
ATOM 9928 O O . ILE C 1 401 ? -15.944 34.906 6.252 1.00 33.61 381 ILE C O 1
ATOM 9933 N N . TYR C 1 402 ? -16.404 35.708 8.317 1.00 35.71 382 TYR C N 1
ATOM 9934 C CA . TYR C 1 402 ? -17.793 36.063 8.063 1.00 34.80 382 TYR C CA 1
ATOM 9935 C C . TYR C 1 402 ? -17.935 37.290 7.177 1.00 34.10 382 TYR C C 1
ATOM 9936 O O . TYR C 1 402 ? -19.055 37.607 6.763 1.00 35.18 382 TYR C O 1
ATOM 9945 N N . SER C 1 403 ? -16.852 38.002 6.897 1.00 33.66 383 SER C N 1
ATOM 9946 C CA . SER C 1 403 ? -16.954 39.219 6.097 1.00 35.42 383 SER C CA 1
ATOM 9947 C C . SER C 1 403 ? -16.250 39.127 4.755 1.00 35.72 383 SER C C 1
ATOM 9948 O O . SER C 1 403 ? -16.800 39.580 3.745 1.00 35.27 383 SER C O 1
ATOM 9951 N N . HIS C 1 404 ? -15.057 38.544 4.697 1.00 33.79 384 HIS C N 1
ATOM 9952 C CA . HIS C 1 404 ? -14.384 38.361 3.423 1.00 31.96 384 HIS C CA 1
ATOM 9953 C C . HIS C 1 404 ? -14.312 36.901 2.963 1.00 34.14 384 HIS C C 1
ATOM 9954 O O . HIS C 1 404 ? -13.710 36.628 1.915 1.00 32.79 384 HIS C O 1
ATOM 9961 N N . GLY C 1 405 ? -14.904 35.956 3.693 1.00 35.62 385 GLY C N 1
ATOM 9962 C CA . GLY C 1 405 ? -14.998 34.580 3.225 1.00 31.57 385 GLY C CA 1
ATOM 9963 C C . GLY C 1 405 ? -13.962 33.662 3.849 1.00 33.12 385 GLY C C 1
ATOM 9964 O O . GLY C 1 405 ? -13.113 34.071 4.646 1.00 31.87 385 GLY C O 1
ATOM 9965 N N . PHE C 1 406 ? -14.031 32.380 3.445 1.00 34.16 386 PHE C N 1
ATOM 9966 C CA . PHE C 1 406 ? -13.223 31.333 4.073 1.00 34.59 386 PHE C CA 1
ATOM 9967 C C . PHE C 1 406 ? -11.728 31.452 3.769 1.00 35.69 386 PHE C C 1
ATOM 9968 O O . PHE C 1 406 ? -10.910 30.840 4.470 1.00 37.57 386 PHE C O 1
ATOM 9976 N N . THR C 1 407 ? -11.343 32.185 2.740 1.00 31.84 387 THR C N 1
ATOM 9977 C CA . THR C 1 407 ? -9.925 32.342 2.466 1.00 34.22 387 THR C CA 1
ATOM 9978 C C . THR C 1 407 ? -9.268 33.430 3.299 1.00 35.22 387 THR C C 1
ATOM 9979 O O . THR C 1 407 ? -8.110 33.759 3.033 1.00 34.87 387 THR C O 1
ATOM 9983 N N . VAL C 1 408 ? -9.967 34.009 4.269 1.00 34.49 388 VAL C N 1
ATOM 9984 C CA . VAL C 1 408 ? -9.357 34.991 5.164 1.00 34.55 388 VAL C CA 1
ATOM 9985 C C . VAL C 1 408 ? -8.098 34.419 5.828 1.00 33.60 388 VAL C C 1
ATOM 9986 O O . VAL C 1 408 ? -7.094 35.141 5.907 1.00 33.07 388 VAL C O 1
ATOM 9990 N N . PRO C 1 409 ? -8.067 33.171 6.306 1.00 33.10 389 PRO C N 1
ATOM 9991 C CA . PRO C 1 409 ? -6.798 32.597 6.798 1.00 35.86 389 PRO C CA 1
ATOM 9992 C C . PRO C 1 409 ? -5.923 31.936 5.740 1.00 33.61 389 PRO C C 1
ATOM 9993 O O . PRO C 1 409 ? -4.916 31.323 6.108 1.00 35.28 389 PRO C O 1
ATOM 9997 N N . ASP C 1 410 ? -6.267 32.019 4.460 1.00 35.01 390 ASP C N 1
ATOM 9998 C CA . ASP C 1 410 ? -5.524 31.322 3.411 1.00 33.49 390 ASP C CA 1
ATOM 9999 C C . ASP C 1 410 ? -4.221 32.070 3.114 1.00 34.14 390 ASP C C 1
ATOM 10000 O O . ASP C 1 410 ? -4.246 33.247 2.737 1.00 34.92 390 ASP C O 1
ATOM 10005 N N . LEU C 1 411 ? -3.083 31.388 3.277 1.00 35.06 391 LEU C N 1
ATOM 10006 C CA . LEU C 1 411 ? -1.789 31.979 2.951 1.00 32.49 391 LEU C CA 1
ATOM 10007 C C . LEU C 1 411 ? -1.700 32.397 1.496 1.00 35.44 391 LEU C C 1
ATOM 10008 O O . LEU C 1 411 ? -0.904 33.284 1.166 1.00 32.91 391 LEU C O 1
ATOM 10013 N N . GLY C 1 412 ? -2.509 31.794 0.624 1.00 35.59 392 GLY C N 1
ATOM 10014 C CA . GLY C 1 412 ? -2.537 32.175 -0.782 1.00 35.15 392 GLY C CA 1
ATOM 10015 C C . GLY C 1 412 ? -3.245 33.485 -1.077 1.00 34.09 392 GLY C C 1
ATOM 10016 O O . GLY C 1 412 ? -3.084 34.011 -2.185 1.00 35.56 392 GLY C O 1
ATOM 10017 N N . MET C 1 413 ? -4.025 34.016 -0.136 1.00 31.60 393 MET C N 1
ATOM 10018 C CA . MET C 1 413 ? -4.654 35.325 -0.294 1.00 32.07 393 MET C CA 1
ATOM 10019 C C . MET C 1 413 ? -3.992 36.383 0.587 1.00 33.62 393 MET C C 1
ATOM 10020 O O . MET C 1 413 ? -4.498 37.508 0.686 1.00 34.15 393 MET C O 1
ATOM 10025 N N . GLY C 1 414 ? -2.876 36.043 1.239 1.00 34.03 394 GLY C N 1
ATOM 10026 C CA . GLY C 1 414 ? -2.189 37.020 2.067 1.00 33.71 394 GLY C CA 1
ATOM 10027 C C . GLY C 1 414 ? -1.648 38.192 1.268 1.00 34.25 394 GLY C C 1
ATOM 10028 O O . GLY C 1 414 ? -1.783 39.348 1.679 1.00 32.90 394 GLY C O 1
ATOM 10029 N N . CYS C 1 415 ? -1.034 37.908 0.116 1.00 31.25 395 CYS C N 1
ATOM 10030 C CA . CYS C 1 415 ? -0.503 38.977 -0.722 1.00 34.01 395 CYS C CA 1
ATOM 10031 C C . CYS C 1 415 ? -1.604 39.882 -1.253 1.00 34.17 395 CYS C C 1
ATOM 10032 O O . CYS C 1 415 ? -1.389 41.087 -1.421 1.00 33.83 395 CYS C O 1
ATOM 10035 N N . TYR C 1 416 ? -2.779 39.324 -1.540 1.00 35.27 396 TYR C N 1
ATOM 10036 C CA . TYR C 1 416 ? -3.884 40.149 -2.011 1.00 33.69 396 TYR C CA 1
ATOM 10037 C C . TYR C 1 416 ? -4.295 41.146 -0.938 1.00 33.73 396 TYR C C 1
ATOM 10038 O O . TYR C 1 416 ? -4.473 42.337 -1.220 1.00 35.16 396 TYR C O 1
ATOM 10047 N N . ARG C 1 417 ? -4.423 40.675 0.310 1.00 33.08 397 ARG C N 1
ATOM 10048 C CA . ARG C 1 417 ? -4.802 41.562 1.404 1.00 33.51 397 ARG C CA 1
ATOM 10049 C C . ARG C 1 417 ? -3.705 42.586 1.672 1.00 35.08 397 ARG C C 1
ATOM 10050 O O . ARG C 1 417 ? -3.982 43.783 1.791 1.00 35.98 397 ARG C O 1
ATOM 10058 N N . ASN C 1 418 ? -2.449 42.140 1.740 1.00 32.96 398 ASN C N 1
ATOM 10059 C CA . ASN C 1 418 ? -1.360 43.080 1.984 1.00 34.01 398 ASN C CA 1
ATOM 10060 C C . ASN C 1 418 ? -1.299 44.161 0.905 1.00 35.27 398 ASN C C 1
ATOM 10061 O O . ASN C 1 418 ? -1.122 45.347 1.215 1.00 35.31 398 ASN C O 1
ATOM 10066 N N . ALA C 1 419 ? -1.477 43.778 -0.362 1.00 32.06 399 ALA C N 1
ATOM 10067 C CA . ALA C 1 419 ? -1.463 44.766 -1.432 1.00 32.94 399 ALA C CA 1
ATOM 10068 C C . ALA C 1 419 ? -2.532 45.824 -1.201 1.00 36.17 399 ALA C C 1
ATOM 10069 O O . ALA C 1 419 ? -2.276 47.031 -1.324 1.00 34.05 399 ALA C O 1
ATOM 10071 N N . ILE C 1 420 ? -3.737 45.387 -0.845 1.00 36.85 400 ILE C N 1
ATOM 10072 C CA . ILE C 1 420 ? -4.834 46.327 -0.682 1.00 34.89 400 ILE C CA 1
ATOM 10073 C C . ILE C 1 420 ? -4.604 47.230 0.524 1.00 35.42 400 ILE C C 1
ATOM 10074 O O . ILE C 1 420 ? -4.864 48.440 0.470 1.00 35.59 400 ILE C O 1
ATOM 10079 N N . ILE C 1 421 ? -4.083 46.676 1.617 1.00 33.99 401 ILE C N 1
ATOM 10080 C CA . ILE C 1 421 ? -3.735 47.514 2.765 1.00 35.24 401 ILE C CA 1
ATOM 10081 C C . ILE C 1 421 ? -2.681 48.546 2.368 1.00 36.22 401 ILE C C 1
ATOM 10082 O O . ILE C 1 421 ? -2.820 49.740 2.650 1.00 32.71 401 ILE C O 1
ATOM 10087 N N . ILE C 1 422 ? -1.598 48.088 1.729 1.00 37.36 402 ILE C N 1
ATOM 10088 C CA . ILE C 1 422 ? -0.526 48.992 1.328 1.00 35.76 402 ILE C CA 1
ATOM 10089 C C . ILE C 1 422 ? -1.051 50.045 0.362 1.00 37.20 402 ILE C C 1
ATOM 10090 O O . ILE C 1 422 ? -0.734 51.237 0.481 1.00 38.55 402 ILE C O 1
ATOM 10095 N N . ASN C 1 423 ? -1.877 49.629 -0.598 1.00 36.00 403 ASN C N 1
ATOM 10096 C CA . ASN C 1 423 ? -2.427 50.588 -1.549 1.00 37.43 403 ASN C CA 1
ATOM 10097 C C . ASN C 1 423 ? -3.323 51.605 -0.855 1.00 38.86 403 ASN C C 1
ATOM 10098 O O . ASN C 1 423 ? -3.298 52.797 -1.193 1.00 38.69 403 ASN C O 1
ATOM 10103 N N . THR C 1 424 ? -4.123 51.159 0.119 1.00 35.12 404 THR C N 1
ATOM 10104 C CA . THR C 1 424 ? -4.994 52.091 0.832 1.00 35.63 404 THR C CA 1
ATOM 10105 C C . THR C 1 424 ? -4.178 53.127 1.586 1.00 37.94 404 THR C C 1
ATOM 10106 O O . THR C 1 424 ? -4.448 54.329 1.500 1.00 43.95 404 THR C O 1
ATOM 10110 N N . ILE C 1 425 ? -3.172 52.677 2.338 1.00 38.83 405 ILE C N 1
ATOM 10111 C CA . ILE C 1 425 ? -2.417 53.591 3.190 1.00 39.39 405 ILE C CA 1
ATOM 10112 C C . ILE C 1 425 ? -1.658 54.617 2.353 1.00 38.80 405 ILE C C 1
ATOM 10113 O O . ILE C 1 425 ? -1.671 55.812 2.657 1.00 38.29 405 ILE C O 1
ATOM 10118 N N . LEU C 1 426 ? -1.014 54.184 1.274 1.00 39.85 406 LEU C N 1
ATOM 10119 C CA . LEU C 1 426 ? -0.334 55.135 0.403 1.00 42.83 406 LEU C CA 1
ATOM 10120 C C . LEU C 1 426 ? -1.275 55.875 -0.543 1.00 40.40 406 LEU C C 1
ATOM 10121 O O . LEU C 1 426 ? -0.843 56.830 -1.180 1.00 41.94 406 LEU C O 1
ATOM 10126 N N . GLY C 1 427 ? -2.531 55.455 -0.672 1.00 42.82 407 GLY C N 1
ATOM 10127 C CA . GLY C 1 427 ? -3.452 56.116 -1.582 1.00 39.17 407 GLY C CA 1
ATOM 10128 C C . GLY C 1 427 ? -3.148 55.977 -3.064 1.00 42.38 407 GLY C C 1
ATOM 10129 O O . GLY C 1 427 ? -3.572 56.823 -3.858 1.00 47.28 407 GLY C O 1
ATOM 10130 N N . ARG C 1 428 ? -2.419 54.941 -3.464 1.00 42.26 408 ARG C N 1
ATOM 10131 C CA . ARG C 1 428 ? -2.225 54.662 -4.880 1.00 45.50 408 ARG C CA 1
ATOM 10132 C C . ARG C 1 428 ? -1.985 53.170 -5.044 1.00 42.98 408 ARG C C 1
ATOM 10133 O O . ARG C 1 428 ? -1.772 52.453 -4.071 1.00 42.42 408 ARG C O 1
ATOM 10141 N N . GLU C 1 429 ? -2.014 52.702 -6.294 1.00 46.90 409 GLU C N 1
ATOM 10142 C CA . GLU C 1 429 ? -1.807 51.280 -6.595 1.00 46.93 409 GLU C CA 1
ATOM 10143 C C . GLU C 1 429 ? -0.312 50.995 -6.725 1.00 44.79 409 GLU C C 1
ATOM 10144 O O . GLU C 1 429 ? 0.239 50.854 -7.819 1.00 44.93 409 GLU C O 1
ATOM 10150 N N . VAL C 1 430 ? 0.354 50.898 -5.575 1.00 43.04 410 VAL C N 1
ATOM 10151 C CA . VAL C 1 430 ? 1.739 50.434 -5.561 1.00 40.44 410 VAL C CA 1
ATOM 10152 C C . VAL C 1 430 ? 1.815 48.997 -6.051 1.00 38.56 410 VAL C C 1
ATOM 10153 O O . VAL C 1 430 ? 2.637 48.651 -6.905 1.00 39.67 410 VAL C O 1
ATOM 10157 N N . TYR C 1 431 ? 0.972 48.137 -5.493 1.00 38.78 411 TYR C N 1
ATOM 10158 C CA . TYR C 1 431 ? 0.872 46.736 -5.893 1.00 40.02 411 TYR C CA 1
ATOM 10159 C C . TYR C 1 431 ? -0.489 46.529 -6.543 1.00 40.20 411 TYR C C 1
ATOM 10160 O O . TYR C 1 431 ? -1.482 46.289 -5.840 1.00 37.89 411 TYR C O 1
ATOM 10169 N N . PRO C 1 432 ? -0.595 46.608 -7.866 1.00 44.69 412 PRO C N 1
ATOM 10170 C CA . PRO C 1 432 ? -1.912 46.509 -8.491 1.00 41.08 412 PRO C CA 1
ATOM 10171 C C . PRO C 1 432 ? -2.451 45.102 -8.332 1.00 40.89 412 PRO C C 1
ATOM 10172 O O . PRO C 1 432 ? -1.717 44.114 -8.398 1.00 43.60 412 PRO C O 1
ATOM 10176 N N . VAL C 1 433 ? -3.747 45.025 -8.125 1.00 41.05 413 VAL C N 1
ATOM 10177 C CA . VAL C 1 433 ? -4.398 43.824 -7.649 1.00 39.22 413 VAL C CA 1
ATOM 10178 C C . VAL C 1 433 ? -5.353 43.329 -8.727 1.00 37.79 413 VAL C C 1
ATOM 10179 O O . VAL C 1 433 ? -6.016 44.132 -9.395 1.00 36.28 413 VAL C O 1
ATOM 10183 N N . GLU C 1 434 ? -5.376 42.008 -8.931 1.00 37.15 414 GLU C N 1
ATOM 10184 C CA . GLU C 1 434 ? -6.242 41.396 -9.932 1.00 38.18 414 GLU C CA 1
ATOM 10185 C C . GLU C 1 434 ? -7.714 41.581 -9.572 1.00 36.85 414 GLU C C 1
ATOM 10186 O O . GLU C 1 434 ? -8.092 41.598 -8.398 1.00 34.37 414 GLU C O 1
ATOM 10192 N N . LYS C 1 435 ? -8.550 41.716 -10.605 1.00 35.21 415 LYS C N 1
ATOM 10193 C CA . LYS C 1 435 ? -9.988 41.860 -10.426 1.00 35.97 415 LYS C CA 1
ATOM 10194 C C . LYS C 1 435 ? -10.774 40.645 -10.870 1.00 35.53 415 LYS C C 1
ATOM 10195 O O . LYS C 1 435 ? -11.823 40.352 -10.290 1.00 36.88 415 LYS C O 1
ATOM 10201 N N . ARG C 1 436 ? -10.303 39.936 -11.889 1.00 37.05 416 ARG C N 1
ATOM 10202 C CA . ARG C 1 436 ? -10.961 38.714 -12.324 1.00 37.28 416 ARG C CA 1
ATOM 10203 C C . ARG C 1 436 ? -9.905 37.705 -12.740 1.00 34.44 416 ARG C C 1
ATOM 10204 O O . ARG C 1 436 ? -9.111 37.974 -13.646 1.00 34.07 416 ARG C O 1
ATOM 10212 N N . ILE C 1 437 ? -9.902 36.542 -12.096 1.00 34.55 417 ILE C N 1
ATOM 10213 C CA . ILE C 1 437 ? -8.970 35.491 -12.485 1.00 33.53 417 ILE C CA 1
ATOM 10214 C C . ILE C 1 437 ? -9.728 34.194 -12.709 1.00 33.43 417 ILE C C 1
ATOM 10215 O O . ILE C 1 437 ? -9.154 33.211 -13.187 1.00 34.92 417 ILE C O 1
ATOM 10220 N N . ALA C 1 438 ? -11.021 34.184 -12.385 1.00 32.82 418 ALA C N 1
ATOM 10221 C CA . ALA C 1 438 ? -11.819 32.970 -12.450 1.00 31.77 418 ALA C CA 1
ATOM 10222 C C . ALA C 1 438 ? -12.580 32.863 -13.765 1.00 31.43 418 ALA C C 1
ATOM 10223 O O . ALA C 1 438 ? -13.133 33.845 -14.266 1.00 30.88 418 ALA C O 1
ATOM 10225 N N . TYR C 1 439 ? -12.623 31.647 -14.302 1.00 32.06 419 TYR C N 1
ATOM 10226 C CA . TYR C 1 439 ? -13.534 31.354 -15.400 1.00 33.47 419 TYR C CA 1
ATOM 10227 C C . TYR C 1 439 ? -14.986 31.439 -14.946 1.00 32.81 419 TYR C C 1
ATOM 10228 O O . TYR C 1 439 ? -15.856 31.864 -15.710 1.00 34.77 419 TYR C O 1
ATOM 10237 N N . GLN C 1 440 ? -15.269 31.039 -13.711 1.00 30.85 420 GLN C N 1
ATOM 10238 C CA . GLN C 1 440 ? -16.622 31.163 -13.188 1.00 32.91 420 GLN C CA 1
ATOM 10239 C C . GLN C 1 440 ? -16.972 32.627 -12.957 1.00 32.10 420 GLN C C 1
ATOM 10240 O O . GLN C 1 440 ? -16.101 33.466 -12.705 1.00 35.07 420 GLN C O 1
ATOM 10246 N N . GLU C 1 441 ? -18.258 32.927 -13.063 1.00 31.43 421 GLU C N 1
ATOM 10247 C CA . GLU C 1 441 ? -18.842 34.151 -12.531 1.00 34.34 421 GLU C CA 1
ATOM 10248 C C . GLU C 1 441 ? -19.733 33.787 -11.354 1.00 34.40 421 GLU C C 1
ATOM 10249 O O . GLU C 1 441 ? -20.460 32.785 -11.397 1.00 32.95 421 GLU C O 1
ATOM 10255 N N . PHE C 1 442 ? -19.688 34.600 -10.308 1.00 35.07 422 PHE C N 1
ATOM 10256 C CA . PHE C 1 442 ? -20.473 34.314 -9.116 1.00 35.85 422 PHE C CA 1
ATOM 10257 C C . PHE C 1 442 ? -21.759 35.104 -9.060 1.00 34.33 422 PHE C C 1
ATOM 10258 O O . PHE C 1 442 ? -22.520 34.951 -8.104 1.00 36.32 422 PHE C O 1
ATOM 10266 N N . ALA C 1 443 ? -22.041 35.887 -10.093 1.00 32.52 423 ALA C N 1
ATOM 10267 C CA . ALA C 1 443 ? -23.251 36.680 -10.205 1.00 35.58 423 ALA C CA 1
ATOM 10268 C C . ALA C 1 443 ? -23.379 37.094 -11.655 1.00 36.50 423 ALA C C 1
ATOM 10269 O O . ALA C 1 443 ? -22.362 37.221 -12.345 1.00 37.33 423 ALA C O 1
ATOM 10271 N N . PRO C 1 444 ? -24.593 37.287 -12.154 1.00 34.23 424 PRO C N 1
ATOM 10272 C CA . PRO C 1 444 ? -24.755 37.793 -13.515 1.00 36.32 424 PRO C CA 1
ATOM 10273 C C . PRO C 1 444 ? -24.406 39.268 -13.571 1.00 39.02 424 PRO C C 1
ATOM 10274 O O . PRO C 1 444 ? -24.194 39.930 -12.560 1.00 43.84 424 PRO C O 1
ATOM 10278 N N . THR C 1 445 ? -24.349 39.782 -14.786 1.00 40.03 425 THR C N 1
ATOM 10279 C CA . THR C 1 445 ? -24.184 41.211 -14.968 1.00 41.73 425 THR C CA 1
ATOM 10280 C C . THR C 1 445 ? -25.469 41.949 -14.627 1.00 44.85 425 THR C C 1
ATOM 10281 O O . THR C 1 445 ? -26.574 41.399 -14.699 1.00 44.54 425 THR C O 1
ATOM 10285 N N . THR C 1 446 ? -25.305 43.239 -14.307 1.00 47.44 426 THR C N 1
ATOM 10286 C CA . THR C 1 446 ? -26.437 44.103 -13.992 1.00 45.09 426 THR C CA 1
ATOM 10287 C C . THR C 1 446 ? -27.526 44.013 -15.049 1.00 45.41 426 THR C C 1
ATOM 10288 O O . THR C 1 446 ? -28.718 43.990 -14.726 1.00 47.44 426 THR C O 1
ATOM 10292 N N . GLU C 1 447 ? -27.129 43.942 -16.317 1.00 44.84 427 GLU C N 1
ATOM 10293 C CA . GLU C 1 447 ? -28.062 44.006 -17.434 1.00 44.84 427 GLU C CA 1
ATOM 10294 C C . GLU C 1 447 ? -28.890 42.735 -17.589 1.00 47.88 427 GLU C C 1
ATOM 10295 O O . GLU C 1 447 ? -29.963 42.779 -18.203 1.00 48.87 427 GLU C O 1
ATOM 10301 N N . GLU C 1 448 ? -28.416 41.602 -17.069 1.00 43.90 428 GLU C N 1
ATOM 10302 C CA . GLU C 1 448 ? -29.146 40.359 -17.260 1.00 43.95 428 GLU C CA 1
ATOM 10303 C C . GLU C 1 448 ? -30.249 40.176 -16.233 1.00 44.33 428 GLU C C 1
ATOM 10304 O O . GLU C 1 448 ? -31.142 39.346 -16.445 1.00 43.94 428 GLU C O 1
ATOM 10310 N N . ILE C 1 449 ? -30.214 40.941 -15.138 1.00 44.98 429 ILE C N 1
ATOM 10311 C CA . ILE C 1 449 ? -31.226 40.827 -14.093 1.00 47.59 429 ILE C CA 1
ATOM 10312 C C . ILE C 1 449 ? -32.582 41.259 -14.642 1.00 47.32 429 ILE C C 1
ATOM 10313 O O . ILE C 1 449 ? -32.676 42.226 -15.404 1.00 50.01 429 ILE C O 1
ATOM 10318 N N . VAL C 1 450 ? -33.635 40.523 -14.287 1.00 48.79 430 VAL C N 1
ATOM 10319 C CA . VAL C 1 450 ? -34.931 40.628 -14.987 1.00 52.47 430 VAL C CA 1
ATOM 10320 C C . VAL C 1 450 ? -35.509 42.049 -15.127 1.00 57.36 430 VAL C C 1
ATOM 10321 O O . VAL C 1 450 ? -35.654 42.799 -14.157 1.00 61.94 430 VAL C O 1
ATOM 10325 N N . GLN D 1 24 ? 4.256 -47.633 -6.258 1.00 66.64 4 GLN D N 1
ATOM 10326 C CA . GLN D 1 24 ? 3.436 -48.283 -7.270 1.00 63.93 4 GLN D CA 1
ATOM 10327 C C . GLN D 1 24 ? 2.603 -47.246 -8.033 1.00 58.62 4 GLN D C 1
ATOM 10328 O O . GLN D 1 24 ? 2.383 -47.387 -9.233 1.00 56.71 4 GLN D O 1
ATOM 10334 N N . HIS D 1 25 ? 2.137 -46.207 -7.343 1.00 50.41 5 HIS D N 1
ATOM 10335 C CA . HIS D 1 25 ? 1.388 -45.162 -8.026 1.00 50.57 5 HIS D CA 1
ATOM 10336 C C . HIS D 1 25 ? 2.299 -44.364 -8.947 1.00 49.06 5 HIS D C 1
ATOM 10337 O O . HIS D 1 25 ? 3.429 -44.020 -8.587 1.00 53.34 5 HIS D O 1
ATOM 10344 N N . ILE D 1 26 ? 1.795 -44.052 -10.137 1.00 44.35 6 ILE D N 1
ATOM 10345 C CA . ILE D 1 26 ? 2.553 -43.327 -11.147 1.00 42.18 6 ILE D CA 1
ATOM 10346 C C . ILE D 1 26 ? 1.936 -41.948 -11.308 1.00 45.23 6 ILE D C 1
ATOM 10347 O O . ILE D 1 26 ? 0.775 -41.824 -11.723 1.00 44.13 6 ILE D O 1
ATOM 10352 N N . TYR D 1 27 ? 2.712 -40.916 -10.987 1.00 41.73 7 TYR D N 1
ATOM 10353 C CA . TYR D 1 27 ? 2.251 -39.553 -11.109 1.00 38.77 7 TYR D CA 1
ATOM 10354 C C . TYR D 1 27 ? 2.418 -39.084 -12.542 1.00 40.62 7 TYR D C 1
ATOM 10355 O O . TYR D 1 27 ? 3.262 -39.584 -13.292 1.00 40.83 7 TYR D O 1
ATOM 10364 N N . ASP D 1 28 ? 1.595 -38.107 -12.921 1.00 39.73 8 ASP D N 1
ATOM 10365 C CA . ASP D 1 28 ? 1.821 -37.425 -14.187 1.00 39.41 8 ASP D CA 1
ATOM 10366 C C . ASP D 1 28 ? 2.829 -36.302 -14.033 1.00 37.10 8 ASP D C 1
ATOM 10367 O O . ASP D 1 28 ? 3.632 -36.064 -14.938 1.00 38.50 8 ASP D O 1
ATOM 10372 N N . ILE D 1 29 ? 2.826 -35.627 -12.893 1.00 38.60 9 ILE D N 1
ATOM 10373 C CA . ILE D 1 29 ? 3.705 -34.494 -12.664 1.00 37.68 9 ILE D CA 1
ATOM 10374 C C . ILE D 1 29 ? 4.287 -34.598 -11.271 1.00 39.43 9 ILE D C 1
ATOM 10375 O O . ILE D 1 29 ? 3.547 -34.759 -10.294 1.00 38.35 9 ILE D O 1
ATOM 10380 N N . VAL D 1 30 ? 5.604 -34.468 -11.176 1.00 38.54 10 VAL D N 1
ATOM 10381 C CA . VAL D 1 30 ? 6.266 -34.122 -9.931 1.00 38.13 10 VAL D CA 1
ATOM 10382 C C . VAL D 1 30 ? 6.853 -32.733 -10.088 1.00 38.02 10 VAL D C 1
ATOM 10383 O O . VAL D 1 30 ? 7.631 -32.497 -11.024 1.00 40.06 10 VAL D O 1
ATOM 10387 N N . GLY D 1 31 ? 6.501 -31.835 -9.186 1.00 37.66 11 GLY D N 1
ATOM 10388 C CA . GLY D 1 31 ? 7.021 -30.486 -9.194 1.00 34.56 11 GLY D CA 1
ATOM 10389 C C . GLY D 1 31 ? 8.100 -30.349 -8.145 1.00 38.17 11 GLY D C 1
ATOM 10390 O O . GLY D 1 31 ? 7.868 -30.614 -6.959 1.00 39.38 11 GLY D O 1
ATOM 10391 N N . ILE D 1 32 ? 9.290 -29.955 -8.588 1.00 37.46 12 ILE D N 1
ATOM 10392 C CA . ILE D 1 32 ? 10.432 -29.800 -7.700 1.00 34.57 12 ILE D CA 1
ATOM 10393 C C . ILE D 1 32 ? 10.548 -28.324 -7.354 1.00 37.03 12 ILE D C 1
ATOM 10394 O O . ILE D 1 32 ? 10.731 -27.482 -8.241 1.00 35.99 12 ILE D O 1
ATOM 10399 N N . GLY D 1 33 ? 10.404 -28.008 -6.068 1.00 36.89 13 GLY D N 1
ATOM 10400 C CA . GLY D 1 33 ? 10.361 -26.633 -5.613 1.00 37.75 13 GLY D CA 1
ATOM 10401 C C . GLY D 1 33 ? 8.961 -26.066 -5.681 1.00 38.38 13 GLY D C 1
ATOM 10402 O O . GLY D 1 33 ? 8.286 -26.229 -6.700 1.00 39.35 13 GLY D O 1
ATOM 10403 N N . VAL D 1 34 ? 8.497 -25.417 -4.610 1.00 35.26 14 VAL D N 1
ATOM 10404 C CA . VAL D 1 34 ? 7.179 -24.794 -4.638 1.00 36.28 14 VAL D CA 1
ATOM 10405 C C . VAL D 1 34 ? 7.327 -23.303 -4.358 1.00 37.10 14 VAL D C 1
ATOM 10406 O O . VAL D 1 34 ? 6.953 -22.808 -3.289 1.00 35.91 14 VAL D O 1
ATOM 10410 N N . GLY D 1 35 ? 7.918 -22.587 -5.308 1.00 35.25 15 GLY D N 1
ATOM 10411 C CA . GLY D 1 35 ? 7.786 -21.152 -5.354 1.00 37.23 15 GLY D CA 1
ATOM 10412 C C . GLY D 1 35 ? 6.454 -20.804 -5.981 1.00 34.75 15 GLY D C 1
ATOM 10413 O O . GLY D 1 35 ? 5.597 -21.668 -6.191 1.00 36.68 15 GLY D O 1
ATOM 10414 N N . PRO D 1 36 ? 6.259 -19.534 -6.313 1.00 34.84 16 PRO D N 1
ATOM 10415 C CA . PRO D 1 36 ? 4.979 -19.136 -6.906 1.00 31.14 16 PRO D CA 1
ATOM 10416 C C . PRO D 1 36 ? 4.655 -19.869 -8.188 1.00 32.62 16 PRO D C 1
ATOM 10417 O O . PRO D 1 36 ? 3.475 -20.119 -8.458 1.00 32.47 16 PRO D O 1
ATOM 10421 N N . PHE D 1 37 ? 5.659 -20.235 -8.988 1.00 30.35 17 PHE D N 1
ATOM 10422 C CA . PHE D 1 37 ? 5.354 -20.793 -10.301 1.00 31.55 17 PHE D CA 1
ATOM 10423 C C . PHE D 1 37 ? 4.820 -22.221 -10.189 1.00 32.24 17 PHE D C 1
ATOM 10424 O O . PHE D 1 37 ? 3.788 -22.550 -10.787 1.00 32.94 17 PHE D O 1
ATOM 10432 N N . ASN D 1 38 ? 5.496 -23.082 -9.419 1.00 30.41 18 ASN D N 1
ATOM 10433 C CA . ASN D 1 38 ? 4.968 -24.433 -9.219 1.00 34.15 18 ASN D CA 1
ATOM 10434 C C . ASN D 1 38 ? 3.735 -24.434 -8.324 1.00 34.14 18 ASN D C 1
ATOM 10435 O O . ASN D 1 38 ? 2.844 -25.280 -8.505 1.00 32.30 18 ASN D O 1
ATOM 10440 N N . LEU D 1 39 ? 3.674 -23.525 -7.341 1.00 32.30 19 LEU D N 1
ATOM 10441 C CA . LEU D 1 39 ? 2.439 -23.372 -6.581 1.00 32.95 19 LEU D CA 1
ATOM 10442 C C . LEU D 1 39 ? 1.283 -23.047 -7.512 1.00 31.68 19 LEU D C 1
ATOM 10443 O O . LEU D 1 39 ? 0.179 -23.573 -7.345 1.00 37.00 19 LEU D O 1
ATOM 10448 N N . GLY D 1 40 ? 1.515 -22.189 -8.508 1.00 32.24 20 GLY D N 1
ATOM 10449 C CA . GLY D 1 40 ? 0.458 -21.895 -9.457 1.00 32.68 20 GLY D CA 1
ATOM 10450 C C . GLY D 1 40 ? 0.066 -23.119 -10.259 1.00 34.39 20 GLY D C 1
ATOM 10451 O O . GLY D 1 40 ? -1.120 -23.347 -10.525 1.00 38.59 20 GLY D O 1
ATOM 10452 N N . LEU D 1 41 ? 1.058 -23.930 -10.642 1.00 33.18 21 LEU D N 1
ATOM 10453 C CA . LEU D 1 41 ? 0.798 -25.143 -11.412 1.00 33.03 21 LEU D CA 1
ATOM 10454 C C . LEU D 1 41 ? -0.019 -26.148 -10.604 1.00 36.26 21 LEU D C 1
ATOM 10455 O O . LEU D 1 41 ? -0.918 -26.811 -11.141 1.00 35.09 21 LEU D O 1
ATOM 10460 N N . ALA D 1 42 ? 0.287 -26.282 -9.310 1.00 34.29 22 ALA D N 1
ATOM 10461 C CA . ALA D 1 42 ? -0.556 -27.086 -8.432 1.00 34.43 22 ALA D CA 1
ATOM 10462 C C . ALA D 1 42 ? -1.997 -26.573 -8.425 1.00 34.32 22 ALA D C 1
ATOM 10463 O O . ALA D 1 42 ? -2.942 -27.357 -8.566 1.00 35.13 22 ALA D O 1
ATOM 10465 N N . CYS D 1 43 ? -2.184 -25.249 -8.284 1.00 35.20 23 CYS D N 1
ATOM 10466 C CA . CYS D 1 43 ? -3.530 -24.682 -8.212 1.00 31.49 23 CYS D CA 1
ATOM 10467 C C . CYS D 1 43 ? -4.294 -24.881 -9.514 1.00 31.98 23 CYS D C 1
ATOM 10468 O O . CYS D 1 43 ? -5.521 -25.021 -9.507 1.00 31.92 23 CYS D O 1
ATOM 10471 N N . LEU D 1 44 ? -3.591 -24.829 -10.646 1.00 32.28 24 LEU D N 1
ATOM 10472 C CA . LEU D 1 44 ? -4.218 -24.998 -11.953 1.00 33.26 24 LEU D CA 1
ATOM 10473 C C . LEU D 1 44 ? -4.436 -26.469 -12.333 1.00 33.69 24 LEU D C 1
ATOM 10474 O O . LEU D 1 44 ? -5.328 -26.772 -13.137 1.00 32.60 24 LEU D O 1
ATOM 10479 N N . THR D 1 45 ? -3.632 -27.395 -11.814 1.00 35.57 25 THR D N 1
ATOM 10480 C CA . THR D 1 45 ? -3.864 -28.810 -12.114 1.00 33.45 25 THR D CA 1
ATOM 10481 C C . THR D 1 45 ? -4.823 -29.462 -11.137 1.00 35.76 25 THR D C 1
ATOM 10482 O O . THR D 1 45 ? -5.446 -30.468 -11.485 1.00 36.98 25 THR D O 1
ATOM 10486 N N . GLN D 1 46 ? -4.949 -28.906 -9.936 1.00 37.74 26 GLN D N 1
ATOM 10487 C CA . GLN D 1 46 ? -5.899 -29.418 -8.956 1.00 38.86 26 GLN D CA 1
ATOM 10488 C C . GLN D 1 46 ? -7.297 -29.642 -9.522 1.00 40.27 26 GLN D C 1
ATOM 10489 O O . GLN D 1 46 ? -7.868 -30.712 -9.256 1.00 42.40 26 GLN D O 1
ATOM 10495 N N . PRO D 1 47 ? -7.903 -28.723 -10.286 1.00 39.37 27 PRO D N 1
ATOM 10496 C CA . PRO D 1 47 ? -9.260 -28.996 -10.797 1.00 39.93 27 PRO D CA 1
ATOM 10497 C C . PRO D 1 47 ? -9.318 -30.090 -11.859 1.00 40.03 27 PRO D C 1
ATOM 10498 O O . PRO D 1 47 ? -10.419 -30.500 -12.241 1.00 40.28 27 PRO D O 1
ATOM 10502 N N . LEU D 1 48 ? -8.181 -30.600 -12.319 1.00 41.37 28 LEU D N 1
ATOM 10503 C CA . LEU D 1 48 ? -8.108 -31.538 -13.440 1.00 40.76 28 LEU D CA 1
ATOM 10504 C C . LEU D 1 48 ? -7.845 -32.948 -12.907 1.00 42.80 28 LEU D C 1
ATOM 10505 O O . LEU D 1 48 ? -6.694 -33.375 -12.775 1.00 43.75 28 LEU D O 1
ATOM 10510 N N . ASN D 1 49 ? -8.926 -33.683 -12.635 1.00 45.44 29 ASN D N 1
ATOM 10511 C CA . ASN D 1 49 ? -8.811 -35.003 -12.031 1.00 41.99 29 ASN D CA 1
ATOM 10512 C C . ASN D 1 49 ? -8.121 -36.015 -12.937 1.00 44.24 29 ASN D C 1
ATOM 10513 O O . ASN D 1 49 ? -7.693 -37.064 -12.444 1.00 46.47 29 ASN D O 1
ATOM 10516 N N . GLU D 1 50 ? -7.987 -35.737 -14.234 1.00 40.65 30 GLU D N 1
ATOM 10517 C CA . GLU D 1 50 ? -7.222 -36.631 -15.095 1.00 41.95 30 GLU D CA 1
ATOM 10518 C C . GLU D 1 50 ? -5.725 -36.578 -14.823 1.00 44.37 30 GLU D C 1
ATOM 10519 O O . GLU D 1 50 ? -4.993 -37.453 -15.292 1.00 41.81 30 GLU D O 1
ATOM 10525 N N . LEU D 1 51 ? -5.251 -35.570 -14.105 1.00 46.59 31 LEU D N 1
ATOM 10526 C CA . LEU D 1 51 ? -3.847 -35.456 -13.747 1.00 43.91 31 LEU D CA 1
ATOM 10527 C C . LEU D 1 51 ? -3.621 -35.916 -12.315 1.00 40.64 31 LEU D C 1
ATOM 10528 O O . LEU D 1 51 ? -4.408 -35.616 -11.417 1.00 39.65 31 LEU D O 1
ATOM 10533 N N . SER D 1 52 ? -2.544 -36.654 -12.114 1.00 40.69 32 SER D N 1
ATOM 10534 C CA . SER D 1 52 ? -2.065 -37.001 -10.787 1.00 40.89 32 SER D CA 1
ATOM 10535 C C . SER D 1 52 ? -0.758 -36.254 -10.568 1.00 40.03 32 SER D C 1
ATOM 10536 O O . SER D 1 52 ? 0.214 -36.480 -11.296 1.00 39.70 32 SER D O 1
ATOM 10539 N N . THR D 1 53 ? -0.748 -35.337 -9.605 1.00 37.81 33 THR D N 1
ATOM 10540 C CA . THR D 1 53 ? 0.379 -34.438 -9.417 1.00 39.45 33 THR D CA 1
ATOM 10541 C C . THR D 1 53 ? 0.840 -34.426 -7.963 1.00 39.68 33 THR D C 1
ATOM 10542 O O . THR D 1 53 ? 0.058 -34.653 -7.037 1.00 39.21 33 THR D O 1
ATOM 10546 N N . ILE D 1 54 ? 2.120 -34.116 -7.768 1.00 41.66 34 ILE D N 1
ATOM 10547 C CA . ILE D 1 54 ? 2.673 -33.967 -6.428 1.00 40.35 34 ILE D CA 1
ATOM 10548 C C . ILE D 1 54 ? 3.820 -32.965 -6.481 1.00 39.79 34 ILE D C 1
ATOM 10549 O O . ILE D 1 54 ? 4.572 -32.892 -7.462 1.00 39.36 34 ILE D O 1
ATOM 10554 N N . PHE D 1 55 ? 3.954 -32.184 -5.412 1.00 37.14 35 PHE D N 1
ATOM 10555 C CA . PHE D 1 55 ? 4.943 -31.124 -5.348 1.00 38.75 35 PHE D CA 1
ATOM 10556 C C . PHE D 1 55 ? 5.712 -31.201 -4.037 1.00 37.91 35 PHE D C 1
ATOM 10557 O O . PHE D 1 55 ? 5.155 -31.547 -2.992 1.00 35.87 35 PHE D O 1
ATOM 10565 N N . PHE D 1 56 ? 6.998 -30.834 -4.107 1.00 34.86 36 PHE D N 1
ATOM 10566 C CA . PHE D 1 56 ? 7.914 -30.910 -2.977 1.00 38.84 36 PHE D CA 1
ATOM 10567 C C . PHE D 1 56 ? 8.688 -29.607 -2.838 1.00 37.67 36 PHE D C 1
ATOM 10568 O O . PHE D 1 56 ? 9.138 -29.028 -3.833 1.00 37.61 36 PHE D O 1
ATOM 10576 N N . ASP D 1 57 ? 8.841 -29.145 -1.601 1.00 37.67 37 ASP D N 1
ATOM 10577 C CA . ASP D 1 57 ? 9.647 -27.959 -1.344 1.00 37.48 37 ASP D CA 1
ATOM 10578 C C . ASP D 1 57 ? 10.402 -28.132 -0.036 1.00 36.80 37 ASP D C 1
ATOM 10579 O O . ASP D 1 57 ? 9.871 -28.678 0.933 1.00 39.49 37 ASP D O 1
ATOM 10584 N N . SER D 1 58 ? 11.645 -27.670 -0.011 1.00 38.42 38 SER D N 1
ATOM 10585 C CA . SER D 1 58 ? 12.514 -27.955 1.127 1.00 40.07 38 SER D CA 1
ATOM 10586 C C . SER D 1 58 ? 12.284 -27.039 2.332 1.00 39.02 38 SER D C 1
ATOM 10587 O O . SER D 1 58 ? 12.678 -27.408 3.444 1.00 40.92 38 SER D O 1
ATOM 10590 N N . LYS D 1 59 ? 11.647 -25.878 2.154 1.00 36.71 39 LYS D N 1
ATOM 10591 C CA . LYS D 1 59 ? 11.421 -24.960 3.267 1.00 40.16 39 LYS D CA 1
ATOM 10592 C C . LYS D 1 59 ? 10.361 -25.528 4.212 1.00 38.46 39 LYS D C 1
ATOM 10593 O O . LYS D 1 59 ? 9.666 -26.487 3.891 1.00 41.57 39 LYS D O 1
ATOM 10599 N N . ASP D 1 60 ? 10.230 -24.918 5.394 1.00 39.11 40 ASP D N 1
ATOM 10600 C CA . ASP D 1 60 ? 9.248 -25.416 6.357 1.00 40.31 40 ASP D CA 1
ATOM 10601 C C . ASP D 1 60 ? 7.829 -25.138 5.891 1.00 38.66 40 ASP D C 1
ATOM 10602 O O . ASP D 1 60 ? 6.927 -25.950 6.117 1.00 36.94 40 ASP D O 1
ATOM 10607 N N . GLU D 1 61 ? 7.608 -23.997 5.248 1.00 39.14 41 GLU D N 1
ATOM 10608 C CA . GLU D 1 61 ? 6.309 -23.656 4.679 1.00 41.73 41 GLU D CA 1
ATOM 10609 C C . GLU D 1 61 ? 6.573 -22.718 3.514 1.00 37.55 41 GLU D C 1
ATOM 10610 O O . GLU D 1 61 ? 7.715 -22.347 3.259 1.00 34.64 41 GLU D O 1
ATOM 10616 N N . PHE D 1 62 ? 5.522 -22.343 2.791 1.00 37.77 42 PHE D N 1
ATOM 10617 C CA . PHE D 1 62 ? 5.721 -21.363 1.738 1.00 38.93 42 PHE D CA 1
ATOM 10618 C C . PHE D 1 62 ? 6.337 -20.099 2.327 1.00 37.93 42 PHE D C 1
ATOM 10619 O O . PHE D 1 62 ? 5.953 -19.640 3.406 1.00 39.94 42 PHE D O 1
ATOM 10627 N N . ASP D 1 63 ? 7.326 -19.559 1.629 1.00 37.03 43 ASP D N 1
ATOM 10628 C CA . ASP D 1 63 ? 7.926 -18.302 2.041 1.00 39.01 43 ASP D CA 1
ATOM 10629 C C . ASP D 1 63 ? 8.416 -17.594 0.795 1.00 39.80 43 ASP D C 1
ATOM 10630 O O . ASP D 1 63 ? 9.205 -18.161 0.035 1.00 42.85 43 ASP D O 1
ATOM 10635 N N . TRP D 1 64 ? 7.952 -16.367 0.580 1.00 40.93 44 TRP D N 1
ATOM 10636 C CA . TRP D 1 64 ? 8.288 -15.628 -0.631 1.00 39.86 44 TRP D CA 1
ATOM 10637 C C . TRP D 1 64 ? 9.180 -14.453 -0.235 1.00 39.15 44 TRP D C 1
ATOM 10638 O O . TRP D 1 64 ? 8.721 -13.327 -0.033 1.00 37.73 44 TRP D O 1
ATOM 10649 N N . HIS D 1 65 ? 10.474 -14.748 -0.092 1.00 41.21 45 HIS D N 1
ATOM 10650 C CA . HIS D 1 65 ? 11.512 -13.745 0.162 1.00 40.43 45 HIS D CA 1
ATOM 10651 C C . HIS D 1 65 ? 11.198 -12.895 1.391 1.00 41.16 45 HIS D C 1
ATOM 10652 O O . HIS D 1 65 ? 11.364 -11.671 1.380 1.00 41.80 45 HIS D O 1
ATOM 10659 N N . SER D 1 66 ? 10.759 -13.547 2.473 1.00 39.14 46 SER D N 1
ATOM 10660 C CA . SER D 1 66 ? 10.349 -12.766 3.631 1.00 40.34 46 SER D CA 1
ATOM 10661 C C . SER D 1 66 ? 11.529 -12.200 4.400 1.00 39.27 46 SER D C 1
ATOM 10662 O O . SER D 1 66 ? 11.314 -11.409 5.322 1.00 39.04 46 SER D O 1
ATOM 10665 N N . GLY D 1 67 ? 12.760 -12.587 4.052 1.00 38.07 47 GLY D N 1
ATOM 10666 C CA . GLY D 1 67 ? 13.934 -11.954 4.629 1.00 38.09 47 GLY D CA 1
ATOM 10667 C C . GLY D 1 67 ? 14.234 -10.563 4.087 1.00 40.85 47 GLY D C 1
ATOM 10668 O O . GLY D 1 67 ? 15.001 -9.818 4.712 1.00 39.08 47 GLY D O 1
ATOM 10669 N N . ILE D 1 68 ? 13.674 -10.209 2.926 1.00 37.91 48 ILE D N 1
ATOM 10670 C CA . ILE D 1 68 ? 13.826 -8.876 2.340 1.00 38.91 48 ILE D CA 1
ATOM 10671 C C . ILE D 1 68 ? 12.420 -8.347 2.062 1.00 38.24 48 ILE D C 1
ATOM 10672 O O . ILE D 1 68 ? 11.961 -8.279 0.914 1.00 39.26 48 ILE D O 1
ATOM 10677 N N . MET D 1 69 ? 11.703 -8.013 3.131 1.00 38.43 49 MET D N 1
ATOM 10678 C CA . MET D 1 69 ? 10.279 -7.690 3.046 1.00 37.87 49 MET D CA 1
ATOM 10679 C C . MET D 1 69 ? 9.954 -6.654 4.111 1.00 36.43 49 MET D C 1
ATOM 10680 O O . MET D 1 69 ? 9.250 -6.939 5.088 1.00 38.97 49 MET D O 1
ATOM 10685 N N . PRO D 1 70 ? 10.484 -5.441 3.973 1.00 36.75 50 PRO D N 1
ATOM 10686 C CA . PRO D 1 70 ? 10.150 -4.383 4.937 1.00 37.57 50 PRO D CA 1
ATOM 10687 C C . PRO D 1 70 ? 8.652 -4.127 4.953 1.00 36.16 50 PRO D C 1
ATOM 10688 O O . PRO D 1 70 ? 7.957 -4.337 3.956 1.00 34.18 50 PRO D O 1
ATOM 10692 N N . GLU D 1 71 ? 8.151 -3.694 6.110 1.00 36.91 51 GLU D N 1
ATOM 10693 C CA . GLU D 1 71 ? 6.741 -3.340 6.206 1.00 40.62 51 GLU D CA 1
ATOM 10694 C C . GLU D 1 71 ? 6.380 -2.354 5.105 1.00 39.72 51 GLU D C 1
ATOM 10695 O O . GLU D 1 71 ? 7.137 -1.421 4.809 1.00 36.23 51 GLU D O 1
ATOM 10701 N N . GLY D 1 72 ? 5.234 -2.601 4.466 1.00 38.76 52 GLY D N 1
ATOM 10702 C CA . GLY D 1 72 ? 4.736 -1.746 3.412 1.00 36.66 52 GLY D CA 1
ATOM 10703 C C . GLY D 1 72 ? 5.254 -2.064 2.026 1.00 35.93 52 GLY D C 1
ATOM 10704 O O . GLY D 1 72 ? 4.760 -1.485 1.048 1.00 35.26 52 GLY D O 1
ATOM 10705 N N . SER D 1 73 ? 6.236 -2.948 1.899 1.00 35.54 53 SER D N 1
ATOM 10706 C CA . SER D 1 73 ? 6.784 -3.220 0.581 1.00 35.78 53 SER D CA 1
ATOM 10707 C C . SER D 1 73 ? 5.779 -4.009 -0.247 1.00 37.31 53 SER D C 1
ATOM 10708 O O . SER D 1 73 ? 4.986 -4.792 0.279 1.00 35.82 53 SER D O 1
ATOM 10711 N N . THR D 1 74 ? 5.811 -3.792 -1.557 1.00 35.88 54 THR D N 1
ATOM 10712 C CA . THR D 1 74 ? 4.796 -4.326 -2.446 1.00 33.37 54 THR D CA 1
ATOM 10713 C C . THR D 1 74 ? 5.447 -5.084 -3.589 1.00 36.53 54 THR D C 1
ATOM 10714 O O . THR D 1 74 ? 6.643 -4.946 -3.856 1.00 36.51 54 THR D O 1
ATOM 10718 N N . LEU D 1 75 ? 4.633 -5.881 -4.275 1.00 36.74 55 LEU D N 1
ATOM 10719 C CA . LEU D 1 75 ? 5.015 -6.361 -5.586 1.00 36.79 55 LEU D CA 1
ATOM 10720 C C . LEU D 1 75 ? 5.092 -5.184 -6.547 1.00 37.02 55 LEU D C 1
ATOM 10721 O O . LEU D 1 75 ? 4.493 -4.134 -6.316 1.00 36.74 55 LEU D O 1
ATOM 10726 N N . GLN D 1 76 ? 5.857 -5.355 -7.625 1.00 41.07 56 GLN D N 1
ATOM 10727 C CA . GLN D 1 76 ? 5.988 -4.322 -8.644 1.00 40.80 56 GLN D CA 1
ATOM 10728 C C . GLN D 1 76 ? 5.063 -4.537 -9.832 1.00 40.64 56 GLN D C 1
ATOM 10729 O O . GLN D 1 76 ? 5.187 -3.820 -10.829 1.00 43.14 56 GLN D O 1
ATOM 10735 N N . ILE D 1 77 ? 4.162 -5.513 -9.764 1.00 36.24 57 ILE D N 1
ATOM 10736 C CA . ILE D 1 77 ? 3.241 -5.770 -10.871 1.00 35.79 57 ILE D CA 1
ATOM 10737 C C . ILE D 1 77 ? 1.840 -5.928 -10.304 1.00 32.64 57 ILE D C 1
ATOM 10738 O O . ILE D 1 77 ? 1.674 -6.299 -9.137 1.00 30.80 57 ILE D O 1
ATOM 10743 N N . PRO D 1 78 ? 0.811 -5.670 -11.112 1.00 34.35 58 PRO D N 1
ATOM 10744 C CA . PRO D 1 78 ? -0.560 -5.691 -10.592 1.00 33.60 58 PRO D CA 1
ATOM 10745 C C . PRO D 1 78 ? -0.975 -7.062 -10.060 1.00 35.09 58 PRO D C 1
ATOM 10746 O O . PRO D 1 78 ? -0.453 -8.114 -10.450 1.00 33.14 58 PRO D O 1
ATOM 10750 N N . PHE D 1 79 ? -1.958 -7.026 -9.156 1.00 32.52 59 PHE D N 1
ATOM 10751 C CA . PHE D 1 79 ? -2.410 -8.205 -8.433 1.00 31.94 59 PHE D CA 1
ATOM 10752 C C . PHE D 1 79 ? -2.986 -9.289 -9.346 1.00 31.88 59 PHE D C 1
ATOM 10753 O O . PHE D 1 79 ? -3.178 -10.420 -8.886 1.00 33.03 59 PHE D O 1
ATOM 10761 N N . ILE D 1 80 ? -3.265 -8.986 -10.620 1.00 33.62 60 ILE D N 1
ATOM 10762 C CA . ILE D 1 80 ? -3.712 -10.017 -11.559 1.00 31.83 60 ILE D CA 1
ATOM 10763 C C . ILE D 1 80 ? -2.635 -11.077 -11.752 1.00 34.39 60 ILE D C 1
ATOM 10764 O O . ILE D 1 80 ? -2.935 -12.209 -12.157 1.00 35.84 60 ILE D O 1
ATOM 10769 N N . ALA D 1 81 ? -1.379 -10.745 -11.445 1.00 31.67 61 ALA D N 1
ATOM 10770 C CA . ALA D 1 81 ? -0.290 -11.707 -11.534 1.00 34.88 61 ALA D CA 1
ATOM 10771 C C . ALA D 1 81 ? -0.270 -12.624 -10.308 1.00 34.89 61 ALA D C 1
ATOM 10772 O O . ALA D 1 81 ? 0.781 -12.881 -9.707 1.00 33.80 61 ALA D O 1
ATOM 10774 N N . ASP D 1 82 ? -1.436 -13.121 -9.932 1.00 31.15 62 ASP D N 1
ATOM 10775 C CA . ASP D 1 82 ? -1.523 -14.082 -8.850 1.00 32.77 62 ASP D CA 1
ATOM 10776 C C . ASP D 1 82 ? -1.259 -15.496 -9.374 1.00 31.81 62 ASP D C 1
ATOM 10777 O O . ASP D 1 82 ? -0.685 -15.668 -10.456 1.00 34.25 62 ASP D O 1
ATOM 10782 N N . LEU D 1 83 ? -1.702 -16.511 -8.637 1.00 28.55 63 LEU D N 1
ATOM 10783 C CA . LEU D 1 83 ? -1.330 -17.876 -8.979 1.00 30.23 63 LEU D CA 1
ATOM 10784 C C . LEU D 1 83 ? -2.093 -18.449 -10.164 1.00 32.27 63 LEU D C 1
ATOM 10785 O O . LEU D 1 83 ? -1.592 -19.405 -10.772 1.00 34.27 63 LEU D O 1
ATOM 10790 N N . VAL D 1 84 ? -3.282 -17.923 -10.505 1.00 29.10 64 VAL D N 1
ATOM 10791 C CA . VAL D 1 84 ? -4.161 -18.630 -11.440 1.00 30.96 64 VAL D CA 1
ATOM 10792 C C . VAL D 1 84 ? -4.896 -17.721 -12.418 1.00 33.01 64 VAL D C 1
ATOM 10793 O O . VAL D 1 84 ? -5.324 -18.176 -13.485 1.00 36.09 64 VAL D O 1
ATOM 10797 N N . SER D 1 85 ? -5.049 -16.438 -12.085 1.00 31.84 65 SER D N 1
ATOM 10798 C CA . SER D 1 85 ? -6.096 -15.647 -12.733 1.00 33.11 65 SER D CA 1
ATOM 10799 C C . SER D 1 85 ? -5.829 -15.397 -14.222 1.00 35.98 65 SER D C 1
ATOM 10800 O O . SER D 1 85 ? -6.787 -15.258 -15.001 1.00 33.04 65 SER D O 1
ATOM 10803 N N . PHE D 1 86 ? -4.558 -15.338 -14.647 1.00 33.42 66 PHE D N 1
ATOM 10804 C CA . PHE D 1 86 ? -4.302 -15.141 -16.071 1.00 31.88 66 PHE D CA 1
ATOM 10805 C C . PHE D 1 86 ? -4.718 -16.349 -16.897 1.00 33.90 66 PHE D C 1
ATOM 10806 O O . PHE D 1 86 ? -4.944 -16.212 -18.104 1.00 32.23 66 PHE D O 1
ATOM 10814 N N . ALA D 1 87 ? -4.854 -17.519 -16.270 1.00 31.21 67 ALA D N 1
ATOM 10815 C CA . ALA D 1 87 ? -5.379 -18.691 -16.953 1.00 31.99 67 ALA D CA 1
ATOM 10816 C C . ALA D 1 87 ? -6.872 -18.859 -16.738 1.00 32.14 67 ALA D C 1
ATOM 10817 O O . ALA D 1 87 ? -7.582 -19.307 -17.641 1.00 31.53 67 ALA D O 1
ATOM 10819 N N . ASP D 1 88 ? -7.349 -18.532 -15.555 1.00 34.04 68 ASP D N 1
ATOM 10820 C CA . ASP D 1 88 ? -8.718 -18.815 -15.170 1.00 33.98 68 ASP D CA 1
ATOM 10821 C C . ASP D 1 88 ? -9.099 -17.977 -13.954 1.00 36.97 68 ASP D C 1
ATOM 10822 O O . ASP D 1 88 ? -8.835 -18.388 -12.815 1.00 36.35 68 ASP D O 1
ATOM 10827 N N . PRO D 1 89 ? -9.746 -16.823 -14.156 1.00 35.10 69 PRO D N 1
ATOM 10828 C CA . PRO D 1 89 ? -10.221 -16.016 -13.011 1.00 32.03 69 PRO D CA 1
ATOM 10829 C C . PRO D 1 89 ? -11.241 -16.715 -12.126 1.00 33.75 69 PRO D C 1
ATOM 10830 O O . PRO D 1 89 ? -11.487 -16.233 -11.015 1.00 33.71 69 PRO D O 1
ATOM 10834 N N . LYS D 1 90 ? -11.846 -17.822 -12.565 1.00 36.64 70 LYS D N 1
ATOM 10835 C CA . LYS D 1 90 ? -12.831 -18.509 -11.742 1.00 32.09 70 LYS D CA 1
ATOM 10836 C C . LYS D 1 90 ? -12.185 -19.412 -10.714 1.00 35.48 70 LYS D C 1
ATOM 10837 O O . LYS D 1 90 ? -12.885 -19.937 -9.844 1.00 38.14 70 LYS D O 1
ATOM 10843 N N . ASN D 1 91 ? -10.881 -19.630 -10.817 1.00 34.07 71 ASN D N 1
ATOM 10844 C CA . ASN D 1 91 ? -10.235 -20.670 -10.033 1.00 33.98 71 ASN D CA 1
ATOM 10845 C C . ASN D 1 91 ? -10.300 -20.321 -8.550 1.00 33.90 71 ASN D C 1
ATOM 10846 O O . ASN D 1 91 ? -10.262 -19.154 -8.157 1.00 34.95 71 ASN D O 1
ATOM 10851 N N . ASN D 1 92 ? -10.423 -21.352 -7.719 1.00 38.41 72 ASN D N 1
ATOM 10852 C CA . ASN D 1 92 ? -10.610 -21.120 -6.294 1.00 37.70 72 ASN D CA 1
ATOM 10853 C C . ASN D 1 92 ? -9.460 -20.346 -5.666 1.00 34.23 72 ASN D C 1
ATOM 10854 O O . ASN D 1 92 ? -9.656 -19.719 -4.616 1.00 34.96 72 ASN D O 1
ATOM 10859 N N . TYR D 1 93 ? -8.280 -20.347 -6.287 1.00 31.87 73 TYR D N 1
ATOM 10860 C CA . TYR D 1 93 ? -7.085 -19.786 -5.668 1.00 33.60 73 TYR D CA 1
ATOM 10861 C C . TYR D 1 93 ? -6.695 -18.431 -6.242 1.00 34.03 73 TYR D C 1
ATOM 10862 O O . TYR D 1 93 ? -5.533 -18.035 -6.132 1.00 36.31 73 TYR D O 1
ATOM 10871 N N . SER D 1 94 ? -7.640 -17.700 -6.828 1.00 31.36 74 SER D N 1
ATOM 10872 C CA . SER D 1 94 ? -7.371 -16.323 -7.206 1.00 31.31 74 SER D CA 1
ATOM 10873 C C . SER D 1 94 ? -7.148 -15.457 -5.968 1.00 30.13 74 SER D C 1
ATOM 10874 O O . SER D 1 94 ? -7.660 -15.735 -4.879 1.00 29.69 74 SER D O 1
ATOM 10877 N N . PHE D 1 95 ? -6.376 -14.388 -6.148 1.00 31.48 75 PHE D N 1
ATOM 10878 C CA . PHE D 1 95 ? -6.203 -13.423 -5.073 1.00 31.88 75 PHE D CA 1
ATOM 10879 C C . PHE D 1 95 ? -7.550 -12.838 -4.644 1.00 32.16 75 PHE D C 1
ATOM 10880 O O . PHE D 1 95 ? -7.818 -12.697 -3.446 1.00 31.47 75 PHE D O 1
ATOM 10888 N N . LEU D 1 96 ? -8.426 -12.531 -5.605 1.00 31.38 76 LEU D N 1
ATOM 10889 C CA . LEU D 1 96 ? -9.733 -11.980 -5.258 1.00 28.56 76 LEU D CA 1
ATOM 10890 C C . LEU D 1 96 ? -10.490 -12.926 -4.348 1.00 30.72 76 LEU D C 1
ATOM 10891 O O . LEU D 1 96 ? -11.016 -12.512 -3.310 1.00 30.55 76 LEU D O 1
ATOM 10896 N N . ASN D 1 97 ? -10.540 -14.214 -4.709 1.00 31.94 77 ASN D N 1
ATOM 10897 C CA . ASN D 1 97 ? -11.238 -15.167 -3.859 1.00 30.86 77 ASN D CA 1
ATOM 10898 C C . ASN D 1 97 ? -10.552 -15.275 -2.510 1.00 30.03 77 ASN D C 1
ATOM 10899 O O . ASN D 1 97 ? -11.221 -15.364 -1.478 1.00 30.06 77 ASN D O 1
ATOM 10904 N N . TYR D 1 98 ? -9.218 -15.233 -2.493 1.00 30.62 78 TYR D N 1
ATOM 10905 C CA . TYR D 1 98 ? -8.506 -15.212 -1.219 1.00 30.77 78 TYR D CA 1
ATOM 10906 C C . TYR D 1 98 ? -8.991 -14.063 -0.340 1.00 33.47 78 TYR D C 1
ATOM 10907 O O . TYR D 1 98 ? -9.259 -14.249 0.859 1.00 31.32 78 TYR D O 1
ATOM 10916 N N . LEU D 1 99 ? -9.110 -12.861 -0.927 1.00 31.06 79 LEU D N 1
ATOM 10917 C CA . LEU D 1 99 ? -9.541 -11.693 -0.160 1.00 29.95 79 LEU D CA 1
ATOM 10918 C C . LEU D 1 99 ? -10.979 -11.844 0.294 1.00 31.57 79 LEU D C 1
ATOM 10919 O O . LEU D 1 99 ? -11.326 -11.451 1.413 1.00 31.72 79 LEU D O 1
ATOM 10924 N N . LYS D 1 100 ? -11.826 -12.410 -0.568 1.00 31.20 80 LYS D N 1
ATOM 10925 C CA . LYS D 1 100 ? -13.221 -12.623 -0.214 1.00 34.51 80 LYS D CA 1
ATOM 10926 C C . LYS D 1 100 ? -13.343 -13.546 0.987 1.00 35.99 80 LYS D C 1
ATOM 10927 O O . LYS D 1 100 ? -14.048 -13.239 1.958 1.00 34.23 80 LYS D O 1
ATOM 10933 N N . LEU D 1 101 ? -12.663 -14.694 0.930 1.00 33.47 81 LEU D N 1
ATOM 10934 C CA . LEU D 1 101 ? -12.748 -15.656 2.014 1.00 33.26 81 LEU D CA 1
ATOM 10935 C C . LEU D 1 101 ? -12.121 -15.138 3.295 1.00 34.67 81 LEU D C 1
ATOM 10936 O O . LEU D 1 101 ? -12.379 -15.709 4.358 1.00 38.85 81 LEU D O 1
ATOM 10941 N N . HIS D 1 102 ? -11.292 -14.096 3.220 1.00 33.63 82 HIS D N 1
ATOM 10942 C CA . HIS D 1 102 ? -10.613 -13.553 4.392 1.00 34.27 82 HIS D CA 1
ATOM 10943 C C . HIS D 1 102 ? -11.088 -12.151 4.764 1.00 35.02 82 HIS D C 1
ATOM 10944 O O . HIS D 1 102 ? -10.369 -11.436 5.472 1.00 35.97 82 HIS D O 1
ATOM 10951 N N . ASN D 1 103 ? -12.275 -11.743 4.312 1.00 35.60 83 ASN D N 1
ATOM 10952 C CA . ASN D 1 103 ? -12.847 -10.445 4.695 1.00 35.44 83 ASN D CA 1
ATOM 10953 C C . ASN D 1 103 ? -11.851 -9.308 4.449 1.00 34.92 83 ASN D C 1
ATOM 10954 O O . ASN D 1 103 ? -11.647 -8.437 5.292 1.00 36.39 83 ASN D O 1
ATOM 10959 N N . ARG D 1 104 ? -11.180 -9.346 3.295 1.00 33.78 84 ARG D N 1
ATOM 10960 C CA . ARG D 1 104 ? -10.312 -8.253 2.881 1.00 34.08 84 ARG D CA 1
ATOM 10961 C C . ARG D 1 104 ? -10.653 -7.714 1.497 1.00 31.01 84 ARG D C 1
ATOM 10962 O O . ARG D 1 104 ? -9.950 -6.830 1.012 1.00 30.15 84 ARG D O 1
ATOM 10970 N N . LEU D 1 105 ? -11.680 -8.248 0.836 1.00 31.89 85 LEU D N 1
ATOM 10971 C CA . LEU D 1 105 ? -11.967 -7.851 -0.537 1.00 31.13 85 LEU D CA 1
ATOM 10972 C C . LEU D 1 105 ? -12.421 -6.391 -0.617 1.00 30.16 85 LEU D C 1
ATOM 10973 O O . LEU D 1 105 ? -11.877 -5.609 -1.401 1.00 30.43 85 LEU D O 1
ATOM 10978 N N . TYR D 1 106 ? -13.411 -6.007 0.193 1.00 30.67 86 TYR D N 1
ATOM 10979 C CA . TYR D 1 106 ? -13.880 -4.624 0.205 1.00 30.34 86 TYR D CA 1
ATOM 10980 C C . TYR D 1 106 ? -12.759 -3.670 0.570 1.00 31.72 86 TYR D C 1
ATOM 10981 O O . TYR D 1 106 ? -12.627 -2.589 -0.023 1.00 29.17 86 TYR D O 1
ATOM 10990 N N . GLN D 1 107 ? -11.944 -4.062 1.552 1.00 31.85 87 GLN D N 1
ATOM 10991 C CA . GLN D 1 107 ? -10.858 -3.219 2.023 1.00 30.64 87 GLN D CA 1
ATOM 10992 C C . GLN D 1 107 ? -9.778 -3.063 0.960 1.00 33.22 87 GLN D C 1
ATOM 10993 O O . GLN D 1 107 ? -9.269 -1.955 0.744 1.00 31.00 87 GLN D O 1
ATOM 10999 N N . PHE D 1 108 ? -9.400 -4.164 0.300 1.00 29.18 88 PHE D N 1
ATOM 11000 C CA . PHE D 1 108 ? -8.347 -4.075 -0.705 1.00 30.12 88 PHE D CA 1
ATOM 11001 C C . PHE D 1 108 ? -8.719 -3.072 -1.793 1.00 30.61 88 PHE D C 1
ATOM 11002 O O . PHE D 1 108 ? -7.851 -2.366 -2.320 1.00 31.32 88 PHE D O 1
ATOM 11010 N N . PHE D 1 109 ? -10.006 -2.977 -2.123 1.00 30.30 89 PHE D N 1
ATOM 11011 C CA . PHE D 1 109 ? -10.417 -2.079 -3.188 1.00 32.90 89 PHE D CA 1
ATOM 11012 C C . PHE D 1 109 ? -10.713 -0.672 -2.709 1.00 31.39 89 PHE D C 1
ATOM 11013 O O . PHE D 1 109 ? -10.734 0.242 -3.536 1.00 34.97 89 PHE D O 1
ATOM 11021 N N . ILE D 1 110 ? -10.932 -0.467 -1.408 1.00 28.77 90 ILE D N 1
ATOM 11022 C CA . ILE D 1 110 ? -10.859 0.894 -0.895 1.00 30.86 90 ILE D CA 1
ATOM 11023 C C . ILE D 1 110 ? -9.419 1.378 -0.928 1.00 29.40 90 ILE D C 1
ATOM 11024 O O . ILE D 1 110 ? -9.148 2.532 -1.272 1.00 31.74 90 ILE D O 1
ATOM 11029 N N . ARG D 1 111 ? -8.475 0.502 -0.568 1.00 29.55 91 ARG D N 1
ATOM 11030 C CA . ARG D 1 111 ? -7.058 0.837 -0.654 1.00 31.00 91 ARG D CA 1
ATOM 11031 C C . ARG D 1 111 ? -6.688 1.234 -2.068 1.00 29.81 91 ARG D C 1
ATOM 11032 O O . ARG D 1 111 ? -5.821 2.092 -2.264 1.00 28.88 91 ARG D O 1
ATOM 11040 N N . GLU D 1 112 ? -7.341 0.619 -3.052 1.00 30.02 92 GLU D N 1
ATOM 11041 C CA . GLU D 1 112 ? -7.277 1.025 -4.451 1.00 33.17 92 GLU D CA 1
ATOM 11042 C C . GLU D 1 112 ? -5.841 1.131 -4.958 1.00 32.58 92 GLU D C 1
ATOM 11043 O O . GLU D 1 112 ? -5.447 2.112 -5.594 1.00 35.50 92 GLU D O 1
ATOM 11049 N N . SER D 1 113 ? -5.048 0.108 -4.663 1.00 31.08 93 SER D N 1
ATOM 11050 C CA . SER D 1 113 ? -3.735 -0.050 -5.272 1.00 32.29 93 SER D CA 1
ATOM 11051 C C . SER D 1 113 ? -3.719 -1.352 -6.052 1.00 33.32 93 SER D C 1
ATOM 11052 O O . SER D 1 113 ? -4.296 -2.353 -5.608 1.00 32.25 93 SER D O 1
ATOM 11055 N N . PHE D 1 114 ? -3.077 -1.332 -7.222 1.00 32.51 94 PHE D N 1
ATOM 11056 C CA . PHE D 1 114 ? -2.922 -2.552 -8.002 1.00 30.42 94 PHE D CA 1
ATOM 11057 C C . PHE D 1 114 ? -1.890 -3.489 -7.412 1.00 32.66 94 PHE D C 1
ATOM 11058 O O . PHE D 1 114 ? -1.791 -4.635 -7.866 1.00 31.86 94 PHE D O 1
ATOM 11066 N N . PHE D 1 115 ? -1.119 -3.045 -6.430 1.00 29.34 95 PHE D N 1
ATOM 11067 C CA . PHE D 1 115 ? 0.053 -3.789 -5.994 1.00 33.26 95 PHE D CA 1
ATOM 11068 C C . PHE D 1 115 ? -0.194 -4.392 -4.624 1.00 31.36 95 PHE D C 1
ATOM 11069 O O . PHE D 1 115 ? -0.514 -3.672 -3.675 1.00 32.54 95 PHE D O 1
ATOM 11077 N N . ILE D 1 116 ? -0.069 -5.715 -4.538 1.00 30.92 96 ILE D N 1
ATOM 11078 C CA . ILE D 1 116 ? -0.250 -6.417 -3.276 1.00 29.59 96 ILE D CA 1
ATOM 11079 C C . ILE D 1 116 ? 0.940 -6.141 -2.375 1.00 30.81 96 ILE D C 1
ATOM 11080 O O . ILE D 1 116 ? 2.094 -6.110 -2.830 1.00 31.56 96 ILE D O 1
ATOM 11085 N N . LEU D 1 117 ? 0.668 -5.922 -1.093 1.00 28.51 97 LEU D N 1
ATOM 11086 C CA . LEU D 1 117 ? 1.742 -5.939 -0.110 1.00 32.21 97 LEU D CA 1
ATOM 11087 C C . LEU D 1 117 ? 2.437 -7.288 -0.153 1.00 34.47 97 LEU D C 1
ATOM 11088 O O . LEU D 1 117 ? 1.784 -8.339 -0.246 1.00 31.85 97 LEU D O 1
ATOM 11093 N N . ARG D 1 118 ? 3.771 -7.261 -0.093 1.00 34.03 98 ARG D N 1
ATOM 11094 C CA . ARG D 1 118 ? 4.501 -8.520 -0.147 1.00 33.04 98 ARG D CA 1
ATOM 11095 C C . ARG D 1 118 ? 4.091 -9.422 1.008 1.00 32.63 98 ARG D C 1
ATOM 11096 O O . ARG D 1 118 ? 3.938 -10.634 0.835 1.00 34.37 98 ARG D O 1
ATOM 11104 N N . ALA D 1 119 ? 3.846 -8.842 2.180 1.00 34.24 99 ALA D N 1
ATOM 11105 C CA . ALA D 1 119 ? 3.450 -9.669 3.309 1.00 33.76 99 ALA D CA 1
ATOM 11106 C C . ALA D 1 119 ? 2.077 -10.288 3.085 1.00 33.99 99 ALA D C 1
ATOM 11107 O O . ALA D 1 119 ? 1.821 -11.410 3.545 1.00 33.68 99 ALA D O 1
ATOM 11109 N N . GLU D 1 120 ? 1.192 -9.597 2.369 1.00 30.90 100 GLU D N 1
ATOM 11110 C CA . GLU D 1 120 ? -0.105 -10.197 2.090 1.00 33.25 100 GLU D CA 1
ATOM 11111 C C . GLU D 1 120 ? 0.006 -11.261 1.009 1.00 32.14 100 GLU D C 1
ATOM 11112 O O . GLU D 1 120 ? -0.669 -12.289 1.074 1.00 33.34 100 GLU D O 1
ATOM 11118 N N . TYR D 1 121 ? 0.832 -11.016 -0.001 1.00 32.31 101 TYR D N 1
ATOM 11119 C CA . TYR D 1 121 ? 1.065 -12.022 -1.024 1.00 31.65 101 TYR D CA 1
ATOM 11120 C C . TYR D 1 121 ? 1.617 -13.294 -0.401 1.00 34.63 101 TYR D C 1
ATOM 11121 O O . TYR D 1 121 ? 1.217 -14.408 -0.774 1.00 32.91 101 TYR D O 1
ATOM 11130 N N . ASN D 1 122 ? 2.510 -13.143 0.576 1.00 31.14 102 ASN D N 1
ATOM 11131 C CA . ASN D 1 122 ? 2.956 -14.297 1.339 1.00 33.34 102 ASN D CA 1
ATOM 11132 C C . ASN D 1 122 ? 1.786 -15.032 1.975 1.00 34.20 102 ASN D C 1
ATOM 11133 O O . ASN D 1 122 ? 1.675 -16.258 1.854 1.00 34.36 102 ASN D O 1
ATOM 11138 N N . LEU D 1 123 ? 0.920 -14.305 2.684 1.00 32.45 103 LEU D N 1
ATOM 11139 C CA . LEU D 1 123 ? -0.224 -14.945 3.325 1.00 32.90 103 LEU D CA 1
ATOM 11140 C C . LEU D 1 123 ? -1.115 -15.620 2.294 1.00 34.17 103 LEU D C 1
ATOM 11141 O O . LEU D 1 123 ? -1.649 -16.711 2.527 1.00 33.52 103 LEU D O 1
ATOM 11146 N N . TYR D 1 124 ? -1.286 -14.971 1.147 1.00 34.32 104 TYR D N 1
ATOM 11147 C CA . TYR D 1 124 ? -2.056 -15.538 0.049 1.00 34.03 104 TYR D CA 1
ATOM 11148 C C . TYR D 1 124 ? -1.489 -16.892 -0.378 1.00 33.66 104 TYR D C 1
ATOM 11149 O O . TYR D 1 124 ? -2.163 -17.927 -0.281 1.00 35.58 104 TYR D O 1
ATOM 11158 N N . CYS D 1 125 ? -0.224 -16.912 -0.804 1.00 34.31 105 CYS D N 1
ATOM 11159 C CA . CYS D 1 125 ? 0.395 -18.163 -1.249 1.00 34.80 105 CYS D CA 1
ATOM 11160 C C . CYS D 1 125 ? 0.439 -19.221 -0.143 1.00 37.13 105 CYS D C 1
ATOM 11161 O O . CYS D 1 125 ? 0.247 -20.411 -0.418 1.00 38.30 105 CYS D O 1
ATOM 11164 N N . LYS D 1 126 ? 0.727 -18.819 1.105 1.00 36.55 106 LYS D N 1
ATOM 11165 C CA . LYS D 1 126 ? 0.651 -19.767 2.212 1.00 35.13 106 LYS D CA 1
ATOM 11166 C C . LYS D 1 126 ? -0.736 -20.386 2.286 1.00 40.17 106 LYS D C 1
ATOM 11167 O O . LYS D 1 126 ? -0.885 -21.612 2.397 1.00 39.69 106 LYS D O 1
ATOM 11173 N N . TRP D 1 127 ? -1.767 -19.542 2.216 1.00 38.20 107 TRP D N 1
ATOM 11174 C CA . TRP D 1 127 ? -3.138 -20.028 2.258 1.00 35.52 107 TRP D CA 1
ATOM 11175 C C . TRP D 1 127 ? -3.393 -21.056 1.167 1.00 35.45 107 TRP D C 1
ATOM 11176 O O . TRP D 1 127 ? -3.976 -22.113 1.421 1.00 36.17 107 TRP D O 1
ATOM 11187 N N . ALA D 1 128 ? -2.968 -20.763 -0.059 1.00 37.17 108 ALA D N 1
ATOM 11188 C CA . ALA D 1 128 ? -3.216 -21.698 -1.148 1.00 35.92 108 ALA D CA 1
ATOM 11189 C C . ALA D 1 128 ? -2.433 -22.984 -0.942 1.00 37.54 108 ALA D C 1
ATOM 11190 O O . ALA D 1 128 ? -3.001 -24.074 -1.010 1.00 36.11 108 ALA D O 1
ATOM 11192 N N . ALA D 1 129 ? -1.129 -22.874 -0.655 1.00 37.70 109 ALA D N 1
ATOM 11193 C CA . ALA D 1 129 ? -0.319 -24.067 -0.443 1.00 35.61 109 ALA D CA 1
ATOM 11194 C C . ALA D 1 129 ? -0.906 -24.955 0.644 1.00 38.73 109 ALA D C 1
ATOM 11195 O O . ALA D 1 129 ? -0.774 -26.184 0.584 1.00 38.32 109 ALA D O 1
ATOM 11197 N N . GLU D 1 130 ? -1.568 -24.359 1.634 1.00 38.60 110 GLU D N 1
ATOM 11198 C CA . GLU D 1 130 ? -2.093 -25.135 2.750 1.00 40.63 110 GLU D CA 1
ATOM 11199 C C . GLU D 1 130 ? -3.353 -25.912 2.390 1.00 41.28 110 GLU D C 1
ATOM 11200 O O . GLU D 1 130 ? -3.675 -26.888 3.074 1.00 40.68 110 GLU D O 1
ATOM 11206 N N . GLN D 1 131 ? -4.074 -25.490 1.347 1.00 38.86 111 GLN D N 1
ATOM 11207 C CA . GLN D 1 131 ? -5.284 -26.172 0.908 1.00 38.18 111 GLN D CA 1
ATOM 11208 C C . GLN D 1 131 ? -5.002 -27.394 0.050 1.00 39.67 111 GLN D C 1
ATOM 11209 O O . GLN D 1 131 ? -5.914 -28.188 -0.187 1.00 40.62 111 GLN D O 1
ATOM 11215 N N . LEU D 1 132 ? -3.795 -27.541 -0.463 1.00 38.67 112 LEU D N 1
ATOM 11216 C CA . LEU D 1 132 ? -3.479 -28.606 -1.407 1.00 40.15 112 LEU D CA 1
ATOM 11217 C C . LEU D 1 132 ? -2.677 -29.665 -0.658 1.00 40.11 112 LEU D C 1
ATOM 11218 O O . LEU D 1 132 ? -1.508 -29.442 -0.328 1.00 40.62 112 LEU D O 1
ATOM 11223 N N . GLU D 1 133 ? -3.315 -30.801 -0.358 1.00 40.00 113 GLU D N 1
ATOM 11224 C CA . GLU D 1 133 ? -2.640 -31.856 0.390 1.00 40.48 113 GLU D CA 1
ATOM 11225 C C . GLU D 1 133 ? -1.503 -32.485 -0.404 1.00 43.72 113 GLU D C 1
ATOM 11226 O O . GLU D 1 133 ? -0.626 -33.125 0.190 1.00 42.18 113 GLU D O 1
ATOM 11228 N N . ASN D 1 134 ? -1.490 -32.318 -1.725 1.00 40.52 114 ASN D N 1
ATOM 11229 C CA . ASN D 1 134 ? -0.430 -32.882 -2.546 1.00 41.76 114 ASN D CA 1
ATOM 11230 C C . ASN D 1 134 ? 0.755 -31.934 -2.702 1.00 40.87 114 ASN D C 1
ATOM 11231 O O . ASN D 1 134 ? 1.616 -32.172 -3.554 1.00 40.84 114 ASN D O 1
ATOM 11236 N N . VAL D 1 135 ? 0.809 -30.865 -1.914 1.00 39.88 115 VAL D N 1
ATOM 11237 C CA . VAL D 1 135 ? 1.945 -29.951 -1.886 1.00 39.32 115 VAL D CA 1
ATOM 11238 C C . VAL D 1 135 ? 2.662 -30.181 -0.564 1.00 39.46 115 VAL D C 1
ATOM 11239 O O . VAL D 1 135 ? 2.129 -29.881 0.511 1.00 39.22 115 VAL D O 1
ATOM 11243 N N . HIS D 1 136 ? 3.862 -30.731 -0.629 1.00 38.97 116 HIS D N 1
ATOM 11244 C CA . HIS D 1 136 ? 4.547 -31.222 0.557 1.00 40.26 116 HIS D CA 1
ATOM 11245 C C . HIS D 1 136 ? 5.760 -30.349 0.807 1.00 40.89 116 HIS D C 1
ATOM 11246 O O . HIS D 1 136 ? 6.629 -30.217 -0.064 1.00 42.77 116 HIS D O 1
ATOM 11253 N N . PHE D 1 137 ? 5.792 -29.719 1.969 1.00 39.95 117 PHE D N 1
ATOM 11254 C CA . PHE D 1 137 ? 6.947 -28.945 2.376 1.00 37.90 117 PHE D CA 1
ATOM 11255 C C . PHE D 1 137 ? 7.842 -29.822 3.245 1.00 42.55 117 PHE D C 1
ATOM 11256 O O . PHE D 1 137 ? 7.571 -31.006 3.457 1.00 41.53 117 PHE D O 1
ATOM 11264 N N . LYS D 1 138 ? 8.948 -29.245 3.714 1.00 41.05 118 LYS D N 1
ATOM 11265 C CA . LYS D 1 138 ? 9.963 -30.016 4.423 1.00 42.22 118 LYS D CA 1
ATOM 11266 C C . LYS D 1 138 ? 10.396 -31.209 3.583 1.00 39.93 118 LYS D C 1
ATOM 11267 O O . LYS D 1 138 ? 10.665 -32.291 4.099 1.00 41.78 118 LYS D O 1
ATOM 11273 N N . SER D 1 139 ? 10.468 -30.990 2.268 1.00 40.30 119 SER D N 1
ATOM 11274 C CA . SER D 1 139 ? 10.733 -32.026 1.272 1.00 39.96 119 SER D CA 1
ATOM 11275 C C . SER D 1 139 ? 11.809 -31.541 0.302 1.00 40.58 119 SER D C 1
ATOM 11276 O O . SER D 1 139 ? 11.535 -30.745 -0.602 1.00 41.13 119 SER D O 1
ATOM 11279 N N . PHE D 1 140 ? 13.028 -32.035 0.469 1.00 41.45 120 PHE D N 1
ATOM 11280 C CA . PHE D 1 140 ? 14.150 -31.658 -0.381 1.00 41.08 120 PHE D CA 1
ATOM 11281 C C . PHE D 1 140 ? 14.359 -32.737 -1.441 1.00 43.29 120 PHE D C 1
ATOM 11282 O O . PHE D 1 140 ? 14.737 -33.875 -1.119 1.00 40.57 120 PHE D O 1
ATOM 11290 N N . VAL D 1 141 ? 14.106 -32.386 -2.701 1.00 41.61 121 VAL D N 1
ATOM 11291 C CA . VAL D 1 141 ? 14.320 -33.340 -3.785 1.00 40.73 121 VAL D CA 1
ATOM 11292 C C . VAL D 1 141 ? 15.820 -33.525 -3.941 1.00 42.57 121 VAL D C 1
ATOM 11293 O O . VAL D 1 141 ? 16.536 -32.603 -4.346 1.00 43.51 121 VAL D O 1
ATOM 11297 N N . GLU D 1 142 ? 16.290 -34.722 -3.613 1.00 42.91 122 GLU D N 1
ATOM 11298 C CA . GLU D 1 142 ? 17.700 -35.036 -3.518 1.00 42.36 122 GLU D CA 1
ATOM 11299 C C . GLU D 1 142 ? 18.263 -35.684 -4.774 1.00 46.12 122 GLU D C 1
ATOM 11300 O O . GLU D 1 142 ? 19.420 -35.423 -5.123 1.00 48.43 122 GLU D O 1
ATOM 11306 N N . ARG D 1 143 ? 17.476 -36.494 -5.481 1.00 44.74 123 ARG D N 1
ATOM 11307 C CA . ARG D 1 143 ? 18.012 -37.267 -6.590 1.00 44.55 123 ARG D CA 1
ATOM 11308 C C . ARG D 1 143 ? 16.885 -37.634 -7.548 1.00 46.65 123 ARG D C 1
ATOM 11309 O O . ARG D 1 143 ? 15.795 -38.003 -7.109 1.00 45.80 123 ARG D O 1
ATOM 11317 N N . ILE D 1 144 ? 17.157 -37.550 -8.853 1.00 47.25 124 ILE D N 1
ATOM 11318 C CA . ILE D 1 144 ? 16.240 -38.040 -9.880 1.00 47.08 124 ILE D CA 1
ATOM 11319 C C . ILE D 1 144 ? 16.976 -39.007 -10.802 1.00 45.41 124 ILE D C 1
ATOM 11320 O O . ILE D 1 144 ? 18.033 -38.668 -11.344 1.00 44.26 124 ILE D O 1
ATOM 11325 N N . ASP D 1 145 ? 16.405 -40.202 -10.995 1.00 45.13 125 ASP D N 1
ATOM 11326 C CA . ASP D 1 145 ? 16.883 -41.166 -11.979 1.00 44.42 125 ASP D CA 1
ATOM 11327 C C . ASP D 1 145 ? 15.782 -41.462 -12.992 1.00 45.97 125 ASP D C 1
ATOM 11328 O O . ASP D 1 145 ? 14.596 -41.266 -12.719 1.00 47.25 125 ASP D O 1
ATOM 11333 N N . TYR D 1 146 ? 16.172 -41.947 -14.171 1.00 47.93 126 TYR D N 1
ATOM 11334 C CA . TYR D 1 146 ? 15.225 -42.203 -15.253 1.00 49.30 126 TYR D CA 1
ATOM 11335 C C . TYR D 1 146 ? 15.322 -43.650 -15.692 1.00 49.00 126 TYR D C 1
ATOM 11336 O O . TYR D 1 146 ? 16.421 -44.163 -15.928 1.00 51.82 126 TYR D O 1
ATOM 11345 N N . ASP D 1 147 ? 14.167 -44.293 -15.810 1.00 52.07 127 ASP D N 1
ATOM 11346 C CA . ASP D 1 147 ? 14.058 -45.670 -16.289 1.00 50.90 127 ASP D CA 1
ATOM 11347 C C . ASP D 1 147 ? 13.830 -45.599 -17.796 1.00 53.63 127 ASP D C 1
ATOM 11348 O O . ASP D 1 147 ? 12.729 -45.272 -18.251 1.00 54.67 127 ASP D O 1
ATOM 11353 N N . GLU D 1 148 ? 14.883 -45.863 -18.579 1.00 55.44 128 GLU D N 1
ATOM 11354 C CA . GLU D 1 148 ? 14.760 -45.773 -20.034 1.00 56.55 128 GLU D CA 1
ATOM 11355 C C . GLU D 1 148 ? 13.744 -46.768 -20.578 1.00 59.11 128 GLU D C 1
ATOM 11356 O O . GLU D 1 148 ? 13.194 -46.553 -21.663 1.00 58.64 128 GLU D O 1
ATOM 11358 N N . SER D 1 149 ? 13.467 -47.838 -19.836 1.00 58.29 129 SER D N 1
ATOM 11359 C CA . SER D 1 149 ? 12.555 -48.874 -20.292 1.00 57.08 129 SER D CA 1
ATOM 11360 C C . SER D 1 149 ? 11.096 -48.568 -19.968 1.00 56.70 129 SER D C 1
ATOM 11361 O O . SER D 1 149 ? 10.221 -48.778 -20.814 1.00 58.40 129 SER D O 1
ATOM 11364 N N . ARG D 1 150 ? 10.799 -48.091 -18.764 1.00 55.87 130 ARG D N 1
ATOM 11365 C CA . ARG D 1 150 ? 9.429 -47.743 -18.417 1.00 51.23 130 ARG D CA 1
ATOM 11366 C C . ARG D 1 150 ? 9.095 -46.287 -18.727 1.00 53.37 130 ARG D C 1
ATOM 11367 O O . ARG D 1 150 ? 7.934 -45.893 -18.586 1.00 47.71 130 ARG D O 1
ATOM 11369 N N . GLN D 1 151 ? 10.075 -45.494 -19.166 1.00 50.61 131 GLN D N 1
ATOM 11370 C CA . GLN D 1 151 ? 9.912 -44.056 -19.406 1.00 50.27 131 GLN D CA 1
ATOM 11371 C C . GLN D 1 151 ? 9.320 -43.360 -18.180 1.00 47.07 131 GLN D C 1
ATOM 11372 O O . GLN D 1 151 ? 8.382 -42.567 -18.263 1.00 48.23 131 GLN D O 1
ATOM 11378 N N . LEU D 1 152 ? 9.888 -43.665 -17.022 1.00 48.45 132 LEU D N 1
ATOM 11379 C CA . LEU D 1 152 ? 9.431 -43.104 -15.762 1.00 45.73 132 LEU D CA 1
ATOM 11380 C C . LEU D 1 152 ? 10.631 -42.561 -15.009 1.00 46.36 132 LEU D C 1
ATOM 11381 O O . LEU D 1 152 ? 11.723 -43.132 -15.074 1.00 49.11 132 LEU D O 1
ATOM 11386 N N . TYR D 1 153 ? 10.431 -41.437 -14.327 1.00 43.95 133 TYR D N 1
ATOM 11387 C CA . TYR D 1 153 ? 11.434 -40.861 -13.445 1.00 43.88 133 TYR D CA 1
ATOM 11388 C C . TYR D 1 153 ? 11.172 -41.339 -12.026 1.00 41.75 133 TYR D C 1
ATOM 11389 O O . TYR D 1 153 ? 10.021 -41.429 -11.594 1.00 47.92 133 TYR D O 1
ATOM 11398 N N . THR D 1 154 ? 12.237 -41.618 -11.295 1.00 40.54 134 THR D N 1
ATOM 11399 C CA . THR D 1 154 ? 12.150 -41.917 -9.873 1.00 43.04 134 THR D CA 1
ATOM 11400 C C . THR D 1 154 ? 12.739 -40.735 -9.106 1.00 43.94 134 THR D C 1
ATOM 11401 O O . THR D 1 154 ? 13.914 -40.394 -9.282 1.00 44.13 134 THR D O 1
ATOM 11405 N N . VAL D 1 155 ? 11.911 -40.093 -8.288 1.00 42.85 135 VAL D N 1
ATOM 11406 C CA . VAL D 1 155 ? 12.290 -38.907 -7.532 1.00 40.18 135 VAL D CA 1
ATOM 11407 C C . VAL D 1 155 ? 12.456 -39.301 -6.066 1.00 40.31 135 VAL D C 1
ATOM 11408 O O . VAL D 1 155 ? 11.530 -39.844 -5.454 1.00 41.32 135 VAL D O 1
ATOM 11412 N N . ARG D 1 156 ? 13.630 -39.022 -5.498 1.00 40.77 136 ARG D N 1
ATOM 11413 C CA . ARG D 1 156 ? 13.926 -39.300 -4.096 1.00 41.26 136 ARG D CA 1
ATOM 11414 C C . ARG D 1 156 ? 13.945 -38.001 -3.303 1.00 44.75 136 ARG D C 1
ATOM 11415 O O . ARG D 1 156 ? 14.711 -37.080 -3.618 1.00 37.80 136 ARG D O 1
ATOM 11423 N N . VAL D 1 157 ? 13.125 -37.950 -2.258 1.00 44.59 137 VAL D N 1
ATOM 11424 C CA . VAL D 1 157 ? 12.845 -36.733 -1.510 1.00 45.24 137 VAL D CA 1
ATOM 11425 C C . VAL D 1 157 ? 13.264 -36.955 -0.061 1.00 44.68 137 VAL D C 1
ATOM 11426 O O . VAL D 1 157 ? 12.773 -37.882 0.593 1.00 47.02 137 VAL D O 1
ATOM 11430 N N . LYS D 1 158 ? 14.155 -36.104 0.445 1.00 42.83 138 LYS D N 1
ATOM 11431 C CA . LYS D 1 158 ? 14.529 -36.174 1.850 1.00 44.90 138 LYS D CA 1
ATOM 11432 C C . LYS D 1 158 ? 13.513 -35.402 2.681 1.00 43.91 138 LYS D C 1
ATOM 11433 O O . LYS D 1 158 ? 13.184 -34.256 2.365 1.00 43.71 138 LYS D O 1
ATOM 11435 N N . GLN D 1 159 ? 12.987 -36.044 3.715 1.00 47.25 139 GLN D N 1
ATOM 11436 C CA . GLN D 1 159 ? 12.032 -35.461 4.644 1.00 47.47 139 GLN D CA 1
ATOM 11437 C C . GLN D 1 159 ? 12.508 -35.738 6.059 1.00 46.22 139 GLN D C 1
ATOM 11438 O O . GLN D 1 159 ? 13.388 -36.579 6.269 1.00 45.20 139 GLN D O 1
ATOM 11444 N N . PRO D 1 160 ? 11.998 -35.000 7.049 1.00 48.80 140 PRO D N 1
ATOM 11445 C CA . PRO D 1 160 ? 12.460 -35.240 8.429 1.00 47.30 140 PRO D CA 1
ATOM 11446 C C . PRO D 1 160 ? 12.233 -36.662 8.916 1.00 45.54 140 PRO D C 1
ATOM 11447 O O . PRO D 1 160 ? 13.100 -37.213 9.601 1.00 49.73 140 PRO D O 1
ATOM 11451 N N . GLN D 1 161 ? 11.103 -37.279 8.584 1.00 47.69 141 GLN D N 1
ATOM 11452 C CA . GLN D 1 161 ? 10.821 -38.640 9.030 1.00 50.95 141 GLN D CA 1
ATOM 11453 C C . GLN D 1 161 ? 11.415 -39.706 8.118 1.00 52.15 141 GLN D C 1
ATOM 11454 O O . GLN D 1 161 ? 11.203 -40.898 8.365 1.00 51.77 141 GLN D O 1
ATOM 11456 N N . GLY D 1 162 ? 12.133 -39.321 7.076 1.00 50.55 142 GLY D N 1
ATOM 11457 C CA . GLY D 1 162 ? 12.743 -40.303 6.193 1.00 49.44 142 GLY D CA 1
ATOM 11458 C C . GLY D 1 162 ? 12.780 -39.789 4.762 1.00 49.61 142 GLY D C 1
ATOM 11459 O O . GLY D 1 162 ? 12.939 -38.593 4.522 1.00 46.97 142 GLY D O 1
ATOM 11460 N N . GLU D 1 163 ? 12.627 -40.714 3.826 1.00 47.57 143 GLU D N 1
ATOM 11461 C CA . GLU D 1 163 ? 12.727 -40.385 2.418 1.00 47.49 143 GLU D CA 1
ATOM 11462 C C . GLU D 1 163 ? 11.508 -40.905 1.675 1.00 48.18 143 GLU D C 1
ATOM 11463 O O . GLU D 1 163 ? 11.057 -42.027 1.914 1.00 52.36 143 GLU D O 1
ATOM 11469 N N . MET D 1 164 ? 10.974 -40.087 0.779 1.00 48.57 144 MET D N 1
ATOM 11470 C CA . MET D 1 164 ? 9.870 -40.486 -0.080 1.00 47.82 144 MET D CA 1
ATOM 11471 C C . MET D 1 164 ? 10.403 -40.757 -1.484 1.00 48.63 144 MET D C 1
ATOM 11472 O O . MET D 1 164 ? 11.197 -39.972 -2.016 1.00 46.13 144 MET D O 1
ATOM 11477 N N . LYS D 1 165 ? 9.987 -41.877 -2.069 1.00 47.48 145 LYS D N 1
ATOM 11478 C CA . LYS D 1 165 ? 10.316 -42.236 -3.445 1.00 45.56 145 LYS D CA 1
ATOM 11479 C C . LYS D 1 165 ? 9.014 -42.271 -4.229 1.00 44.39 145 LYS D C 1
ATOM 11480 O O . LYS D 1 165 ? 8.129 -43.065 -3.915 1.00 45.95 145 LYS D O 1
ATOM 11482 N N . VAL D 1 166 ? 8.879 -41.404 -5.222 1.00 44.37 146 VAL D N 1
ATOM 11483 C CA . VAL D 1 166 ? 7.703 -41.423 -6.080 1.00 42.51 146 VAL D CA 1
ATOM 11484 C C . VAL D 1 166 ? 8.149 -41.581 -7.526 1.00 46.24 146 VAL D C 1
ATOM 11485 O O . VAL D 1 166 ? 9.262 -41.196 -7.906 1.00 45.54 146 VAL D O 1
ATOM 11489 N N . VAL D 1 167 ? 7.259 -42.145 -8.336 1.00 47.12 147 VAL D N 1
ATOM 11490 C CA . VAL D 1 167 ? 7.504 -42.363 -9.756 1.00 46.41 147 VAL D CA 1
ATOM 11491 C C . VAL D 1 167 ? 6.575 -41.452 -10.548 1.00 41.62 147 VAL D C 1
ATOM 11492 O O . VAL D 1 167 ? 5.446 -41.178 -10.131 1.00 43.12 147 VAL D O 1
ATOM 11496 N N . THR D 1 168 ? 7.064 -40.953 -11.684 1.00 42.01 148 THR D N 1
ATOM 11497 C CA . THR D 1 168 ? 6.330 -39.923 -12.414 1.00 40.18 148 THR D CA 1
ATOM 11498 C C . THR D 1 168 ? 6.680 -39.970 -13.893 1.00 39.32 148 THR D C 1
ATOM 11499 O O . THR D 1 168 ? 7.791 -40.342 -14.273 1.00 41.80 148 THR D O 1
ATOM 11503 N N . LYS D 1 169 ? 5.714 -39.575 -14.721 1.00 41.62 149 LYS D N 1
ATOM 11504 C CA . LYS D 1 169 ? 5.931 -39.461 -16.160 1.00 42.60 149 LYS D CA 1
ATOM 11505 C C . LYS D 1 169 ? 6.628 -38.153 -16.528 1.00 43.36 149 LYS D C 1
ATOM 11506 O O . LYS D 1 169 ? 7.439 -38.125 -17.461 1.00 45.02 149 LYS D O 1
ATOM 11512 N N . ASN D 1 170 ? 6.316 -37.055 -15.832 1.00 41.16 150 ASN D N 1
ATOM 11513 C CA . ASN D 1 170 ? 6.940 -35.774 -16.119 1.00 40.79 150 ASN D CA 1
ATOM 11514 C C . ASN D 1 170 ? 7.475 -35.124 -14.851 1.00 42.53 150 ASN D C 1
ATOM 11515 O O . ASN D 1 170 ? 6.976 -35.358 -13.745 1.00 41.08 150 ASN D O 1
ATOM 11520 N N . LEU D 1 171 ? 8.488 -34.282 -15.044 1.00 42.00 151 LEU D N 1
ATOM 11521 C CA . LEU D 1 171 ? 9.030 -33.399 -14.022 1.00 39.54 151 LEU D CA 1
ATOM 11522 C C . LEU D 1 171 ? 8.759 -31.953 -14.403 1.00 39.53 151 LEU D C 1
ATOM 11523 O O . LEU D 1 171 ? 8.817 -31.594 -15.583 1.00 41.43 151 LEU D O 1
ATOM 11528 N N . VAL D 1 172 ? 8.478 -31.123 -13.404 1.00 35.70 152 VAL D N 1
ATOM 11529 C CA . VAL D 1 172 ? 8.432 -29.680 -13.576 1.00 38.24 152 VAL D CA 1
ATOM 11530 C C . VAL D 1 172 ? 9.388 -29.079 -12.560 1.00 37.75 152 VAL D C 1
ATOM 11531 O O . VAL D 1 172 ? 9.166 -29.181 -11.343 1.00 37.41 152 VAL D O 1
ATOM 11535 N N . LEU D 1 173 ? 10.461 -28.469 -13.057 1.00 36.84 153 LEU D N 1
ATOM 11536 C CA . LEU D 1 173 ? 11.489 -27.886 -12.207 1.00 37.55 153 LEU D CA 1
ATOM 11537 C C . LEU D 1 173 ? 11.081 -26.467 -11.841 1.00 37.16 153 LEU D C 1
ATOM 11538 O O . LEU D 1 173 ? 10.878 -25.627 -12.725 1.00 39.62 153 LEU D O 1
ATOM 11543 N N . GLY D 1 174 ? 10.950 -26.202 -10.549 1.00 35.71 154 GLY D N 1
ATOM 11544 C CA . GLY D 1 174 ? 10.667 -24.857 -10.092 1.00 33.50 154 GLY D CA 1
ATOM 11545 C C . GLY D 1 174 ? 11.520 -24.516 -8.890 1.00 34.72 154 GLY D C 1
ATOM 11546 O O . GLY D 1 174 ? 11.000 -24.151 -7.834 1.00 33.64 154 GLY D O 1
ATOM 11547 N N . THR D 1 175 ? 12.837 -24.643 -9.031 1.00 34.70 155 THR D N 1
ATOM 11548 C CA . THR D 1 175 ? 13.737 -24.416 -7.908 1.00 37.02 155 THR D CA 1
ATOM 11549 C C . THR D 1 175 ? 14.167 -22.963 -7.780 1.00 37.71 155 THR D C 1
ATOM 11550 O O . THR D 1 175 ? 15.011 -22.657 -6.930 1.00 36.76 155 THR D O 1
ATOM 11554 N N . GLY D 1 176 ? 13.626 -22.077 -8.614 1.00 35.49 156 GLY D N 1
ATOM 11555 C CA . GLY D 1 176 ? 13.818 -20.640 -8.522 1.00 36.44 156 GLY D CA 1
ATOM 11556 C C . GLY D 1 176 ? 15.262 -20.210 -8.695 1.00 37.66 156 GLY D C 1
ATOM 11557 O O . GLY D 1 176 ? 16.060 -20.839 -9.397 1.00 39.32 156 GLY D O 1
ATOM 11558 N N . THR D 1 177 ? 15.595 -19.103 -8.035 1.00 36.21 157 THR D N 1
ATOM 11559 C CA . THR D 1 177 ? 16.905 -18.487 -8.094 1.00 35.06 157 THR D CA 1
ATOM 11560 C C . THR D 1 177 ? 17.351 -18.124 -6.685 1.00 37.25 157 THR D C 1
ATOM 11561 O O . THR D 1 177 ? 16.544 -18.065 -5.753 1.00 37.39 157 THR D O 1
ATOM 11565 N N . THR D 1 178 ? 18.647 -17.873 -6.546 1.00 34.35 158 THR D N 1
ATOM 11566 C CA . THR D 1 178 ? 19.303 -17.611 -5.276 1.00 36.03 158 THR D CA 1
ATOM 11567 C C . THR D 1 178 ? 20.182 -16.378 -5.395 1.00 37.85 158 THR D C 1
ATOM 11568 O O . THR D 1 178 ? 20.613 -16.020 -6.499 1.00 37.89 158 THR D O 1
ATOM 11572 N N . PRO D 1 179 ? 20.484 -15.717 -4.267 1.00 37.99 159 PRO D N 1
ATOM 11573 C CA . PRO D 1 179 ? 21.326 -14.509 -4.310 1.00 38.18 159 PRO D CA 1
ATOM 11574 C C . PRO D 1 179 ? 22.728 -14.787 -4.837 1.00 40.22 159 PRO D C 1
ATOM 11575 O O . PRO D 1 179 ? 23.307 -15.848 -4.605 1.00 42.70 159 PRO D O 1
ATOM 11579 N N . ILE D 1 180 ? 23.291 -13.802 -5.526 1.00 39.35 160 ILE D N 1
ATOM 11580 C CA . ILE D 1 180 ? 24.646 -13.930 -6.043 1.00 38.00 160 ILE D CA 1
ATOM 11581 C C . ILE D 1 180 ? 25.628 -13.524 -4.958 1.00 40.31 160 ILE D C 1
ATOM 11582 O O . ILE D 1 180 ? 25.451 -12.496 -4.306 1.00 41.85 160 ILE D O 1
ATOM 11587 N N . THR D 1 181 ? 26.650 -14.343 -4.739 1.00 42.62 161 THR D N 1
ATOM 11588 C CA . THR D 1 181 ? 27.797 -13.966 -3.909 1.00 43.84 161 THR D CA 1
ATOM 11589 C C . THR D 1 181 ? 29.070 -14.205 -4.705 1.00 43.25 161 THR D C 1
ATOM 11590 O O . THR D 1 181 ? 29.388 -15.373 -5.011 1.00 45.15 161 THR D O 1
ATOM 11594 N N . PRO D 1 182 ? 29.818 -13.158 -5.056 1.00 45.77 162 PRO D N 1
ATOM 11595 C CA . PRO D 1 182 ? 31.107 -13.373 -5.724 1.00 45.07 162 PRO D CA 1
ATOM 11596 C C . PRO D 1 182 ? 32.035 -14.145 -4.809 1.00 45.06 162 PRO D C 1
ATOM 11597 O O . PRO D 1 182 ? 31.946 -14.048 -3.581 1.00 44.47 162 PRO D O 1
ATOM 11601 N N . LYS D 1 183 ? 32.925 -14.931 -5.427 1.00 48.69 163 LYS D N 1
ATOM 11602 C CA . LYS D 1 183 ? 33.883 -15.718 -4.657 1.00 44.09 163 LYS D CA 1
ATOM 11603 C C . LYS D 1 183 ? 34.646 -14.851 -3.661 1.00 47.21 163 LYS D C 1
ATOM 11604 O O . LYS D 1 183 ? 34.832 -15.246 -2.505 1.00 48.99 163 LYS D O 1
ATOM 11606 N N . PHE D 1 184 ? 35.072 -13.649 -4.076 1.00 44.80 164 PHE D N 1
ATOM 11607 C CA . PHE D 1 184 ? 35.947 -12.873 -3.201 1.00 46.47 164 PHE D CA 1
ATOM 11608 C C . PHE D 1 184 ? 35.212 -12.280 -2.002 1.00 47.41 164 PHE D C 1
ATOM 11609 O O . PHE D 1 184 ? 35.869 -11.828 -1.059 1.00 50.42 164 PHE D O 1
ATOM 11617 N N . CYS D 1 185 ? 33.881 -12.282 -2.002 1.00 44.95 165 CYS D N 1
ATOM 11618 C CA . CYS D 1 185 ? 33.100 -11.904 -0.830 1.00 47.52 165 CYS D CA 1
ATOM 11619 C C . CYS D 1 185 ? 32.782 -13.080 0.089 1.00 49.70 165 CYS D C 1
ATOM 11620 O O . CYS D 1 185 ? 32.116 -12.884 1.109 1.00 50.18 165 CYS D O 1
ATOM 11623 N N . GLN D 1 186 ? 33.220 -14.288 -0.248 1.00 48.42 166 GLN D N 1
ATOM 11624 C CA . GLN D 1 186 ? 32.940 -15.437 0.604 1.00 54.38 166 GLN D CA 1
ATOM 11625 C C . GLN D 1 186 ? 33.971 -15.539 1.722 1.00 55.58 166 GLN D C 1
ATOM 11626 O O . GLN D 1 186 ? 35.104 -15.059 1.612 1.00 53.57 166 GLN D O 1
ATOM 11632 N N . GLY D 1 187 ? 33.561 -16.173 2.814 1.00 55.98 167 GLY D N 1
ATOM 11633 C CA . GLY D 1 187 ? 34.441 -16.345 3.946 1.00 55.65 167 GLY D CA 1
ATOM 11634 C C . GLY D 1 187 ? 34.401 -15.213 4.933 1.00 56.48 167 GLY D C 1
ATOM 11635 O O . GLY D 1 187 ? 35.333 -15.072 5.733 1.00 57.96 167 GLY D O 1
ATOM 11636 N N . TYR D 1 188 ? 33.358 -14.387 4.895 1.00 55.28 168 TYR D N 1
ATOM 11637 C CA . TYR D 1 188 ? 33.225 -13.257 5.816 1.00 55.93 168 TYR D CA 1
ATOM 11638 C C . TYR D 1 188 ? 31.841 -13.247 6.464 1.00 56.14 168 TYR D C 1
ATOM 11639 O O . TYR D 1 188 ? 31.166 -12.216 6.489 1.00 52.20 168 TYR D O 1
ATOM 11648 N N . PRO D 1 189 ? 31.401 -14.379 7.034 1.00 57.05 169 PRO D N 1
ATOM 11649 C CA . PRO D 1 189 ? 29.982 -14.501 7.423 1.00 55.00 169 PRO D CA 1
ATOM 11650 C C . PRO D 1 189 ? 29.540 -13.506 8.483 1.00 54.10 169 PRO D C 1
ATOM 11651 O O . PRO D 1 189 ? 28.334 -13.247 8.605 1.00 55.95 169 PRO D O 1
ATOM 11655 N N . GLU D 1 190 ? 30.468 -12.941 9.252 1.00 49.49 170 GLU D N 1
ATOM 11656 C CA . GLU D 1 190 ? 30.077 -11.982 10.272 1.00 52.94 170 GLU D CA 1
ATOM 11657 C C . GLU D 1 190 ? 29.833 -10.597 9.688 1.00 54.91 170 GLU D C 1
ATOM 11658 O O . GLU D 1 190 ? 28.959 -9.872 10.177 1.00 53.65 170 GLU D O 1
ATOM 11660 N N . GLN D 1 191 ? 30.565 -10.225 8.631 1.00 52.32 171 GLN D N 1
ATOM 11661 C CA . GLN D 1 191 ? 30.569 -8.860 8.130 1.00 48.41 171 GLN D CA 1
ATOM 11662 C C . GLN D 1 191 ? 29.894 -8.669 6.778 1.00 47.31 171 GLN D C 1
ATOM 11663 O O . GLN D 1 191 ? 29.528 -7.533 6.451 1.00 43.89 171 GLN D O 1
ATOM 11669 N N . ILE D 1 192 ? 29.721 -9.731 5.991 1.00 47.78 172 ILE D N 1
ATOM 11670 C CA . ILE D 1 192 ? 29.087 -9.659 4.680 1.00 44.71 172 ILE D CA 1
ATOM 11671 C C . ILE D 1 192 ? 27.836 -10.520 4.716 1.00 42.66 172 ILE D C 1
ATOM 11672 O O . ILE D 1 192 ? 27.896 -11.686 5.114 1.00 44.26 172 ILE D O 1
ATOM 11677 N N . GLN D 1 193 ? 26.707 -9.952 4.309 1.00 40.56 173 GLN D N 1
ATOM 11678 C CA . GLN D 1 193 ? 25.457 -10.694 4.231 1.00 40.56 173 GLN D CA 1
ATOM 11679 C C . GLN D 1 193 ? 24.769 -10.422 2.909 1.00 38.69 173 GLN D C 1
ATOM 11680 O O . GLN D 1 193 ? 25.069 -9.449 2.215 1.00 41.23 173 GLN D O 1
ATOM 11686 N N . SER D 1 194 ? 23.815 -11.281 2.577 1.00 40.23 174 SER D N 1
ATOM 11687 C CA . SER D 1 194 ? 23.003 -11.030 1.397 1.00 38.48 174 SER D CA 1
ATOM 11688 C C . SER D 1 194 ? 21.836 -10.119 1.750 1.00 37.26 174 SER D C 1
ATOM 11689 O O . SER D 1 194 ? 21.353 -10.108 2.885 1.00 38.00 174 SER D O 1
ATOM 11692 N N . SER D 1 195 ? 21.385 -9.340 0.761 1.00 39.41 175 SER D N 1
ATOM 11693 C CA . SER D 1 195 ? 20.175 -8.555 0.952 1.00 35.00 175 SER D CA 1
ATOM 11694 C C . SER D 1 195 ? 19.000 -9.449 1.317 1.00 35.82 175 SER D C 1
ATOM 11695 O O . SER D 1 195 ? 18.080 -9.011 2.016 1.00 34.32 175 SER D O 1
ATOM 11698 N N . ALA D 1 196 ? 19.032 -10.714 0.880 1.00 32.84 176 ALA D N 1
ATOM 11699 C CA . ALA D 1 196 ? 17.930 -11.637 1.126 1.00 34.73 176 ALA D CA 1
ATOM 11700 C C . ALA D 1 196 ? 17.701 -11.883 2.612 1.00 35.89 176 ALA D C 1
ATOM 11701 O O . ALA D 1 196 ? 16.601 -12.283 3.002 1.00 35.36 176 ALA D O 1
ATOM 11703 N N . ASP D 1 197 ? 18.709 -11.645 3.447 1.00 36.17 177 ASP D N 1
ATOM 11704 C CA . ASP D 1 197 ? 18.624 -11.877 4.881 1.00 35.98 177 ASP D CA 1
ATOM 11705 C C . ASP D 1 197 ? 18.622 -10.573 5.659 1.00 37.25 177 ASP D C 1
ATOM 11706 O O . ASP D 1 197 ? 19.029 -10.541 6.823 1.00 38.55 177 ASP D O 1
ATOM 11711 N N . TYR D 1 198 ? 18.152 -9.495 5.019 1.00 37.83 178 TYR D N 1
ATOM 11712 C CA . TYR D 1 198 ? 18.267 -8.164 5.610 1.00 38.64 178 TYR D CA 1
ATOM 11713 C C . TYR D 1 198 ? 17.556 -8.103 6.955 1.00 38.27 178 TYR D C 1
ATOM 11714 O O . TYR D 1 198 ? 18.156 -7.719 7.965 1.00 38.76 178 TYR D O 1
ATOM 11723 N N . LEU D 1 199 ? 16.279 -8.504 6.987 1.00 37.10 179 LEU D N 1
ATOM 11724 C CA . LEU D 1 199 ? 15.484 -8.370 8.204 1.00 39.62 179 LEU D CA 1
ATOM 11725 C C . LEU D 1 199 ? 16.053 -9.195 9.353 1.00 41.31 179 LEU D C 1
ATOM 11726 O O . LEU D 1 199 ? 15.879 -8.825 10.519 1.00 43.08 179 LEU D O 1
ATOM 11731 N N . ARG D 1 200 ? 16.766 -10.285 9.059 1.00 40.89 180 ARG D N 1
ATOM 11732 C CA . ARG D 1 200 ? 17.412 -11.018 10.144 1.00 41.12 180 ARG D CA 1
ATOM 11733 C C . ARG D 1 200 ? 18.526 -10.207 10.789 1.00 44.90 180 ARG D C 1
ATOM 11734 O O . ARG D 1 200 ? 18.833 -10.427 11.964 1.00 46.84 180 ARG D O 1
ATOM 11737 N N . HIS D 1 201 ? 19.118 -9.255 10.067 1.00 42.59 181 HIS D N 1
ATOM 11738 C CA . HIS D 1 201 ? 20.305 -8.575 10.553 1.00 41.57 181 HIS D CA 1
ATOM 11739 C C . HIS D 1 201 ? 20.097 -7.097 10.830 1.00 44.12 181 HIS D C 1
ATOM 11740 O O . HIS D 1 201 ? 21.026 -6.444 11.323 1.00 42.91 181 HIS D O 1
ATOM 11747 N N . LYS D 1 202 ? 18.917 -6.558 10.518 1.00 40.40 182 LYS D N 1
ATOM 11748 C CA . LYS D 1 202 ? 18.698 -5.127 10.663 1.00 42.32 182 LYS D CA 1
ATOM 11749 C C . LYS D 1 202 ? 19.058 -4.647 12.060 1.00 43.18 182 LYS D C 1
ATOM 11750 O O . LYS D 1 202 ? 19.686 -3.593 12.216 1.00 45.73 182 LYS D O 1
ATOM 11756 N N . LYS D 1 203 ? 18.695 -5.419 13.086 1.00 44.00 183 LYS D N 1
ATOM 11757 C CA . LYS D 1 203 ? 18.950 -4.986 14.458 1.00 45.06 183 LYS D CA 1
ATOM 11758 C C . LYS D 1 203 ? 20.437 -4.770 14.706 1.00 42.03 183 LYS D C 1
ATOM 11759 O O . LYS D 1 203 ? 20.834 -3.746 15.267 1.00 44.14 183 LYS D O 1
ATOM 11762 N N . ASP D 1 204 ? 21.278 -5.725 14.299 1.00 43.94 184 ASP D N 1
ATOM 11763 C CA . ASP D 1 204 ? 22.720 -5.518 14.418 1.00 44.25 184 ASP D CA 1
ATOM 11764 C C . ASP D 1 204 ? 23.163 -4.322 13.597 1.00 41.34 184 ASP D C 1
ATOM 11765 O O . ASP D 1 204 ? 23.959 -3.498 14.061 1.00 43.14 184 ASP D O 1
ATOM 11770 N N . TYR D 1 205 ? 22.661 -4.229 12.366 1.00 38.44 185 TYR D N 1
ATOM 11771 C CA . TYR D 1 205 ? 23.018 -3.135 11.474 1.00 42.46 185 TYR D CA 1
ATOM 11772 C C . TYR D 1 205 ? 22.786 -1.781 12.128 1.00 41.98 185 TYR D C 1
ATOM 11773 O O . TYR D 1 205 ? 23.631 -0.887 12.033 1.00 41.15 185 TYR D O 1
ATOM 11782 N N . LEU D 1 206 ? 21.649 -1.616 12.804 1.00 41.40 186 LEU D N 1
ATOM 11783 C CA . LEU D 1 206 ? 21.313 -0.323 13.378 1.00 40.25 186 LEU D CA 1
ATOM 11784 C C . LEU D 1 206 ? 22.327 0.124 14.414 1.00 42.56 186 LEU D C 1
ATOM 11785 O O . LEU D 1 206 ? 22.378 1.316 14.731 1.00 43.30 186 LEU D O 1
ATOM 11790 N N . THR D 1 207 ? 23.140 -0.798 14.940 1.00 42.21 187 THR D N 1
ATOM 11791 C CA . THR D 1 207 ? 24.161 -0.466 15.926 1.00 44.46 187 THR D CA 1
ATOM 11792 C C . THR D 1 207 ? 25.510 -0.120 15.315 1.00 42.71 187 THR D C 1
ATOM 11793 O O . THR D 1 207 ? 26.419 0.260 16.055 1.00 40.05 187 THR D O 1
ATOM 11797 N N . LYS D 1 208 ? 25.676 -0.254 14.005 1.00 42.80 188 LYS D N 1
ATOM 11798 C CA . LYS D 1 208 ? 26.999 -0.095 13.422 1.00 44.55 188 LYS D CA 1
ATOM 11799 C C . LYS D 1 208 ? 27.314 1.369 13.126 1.00 42.99 188 LYS D C 1
ATOM 11800 O O . LYS D 1 208 ? 26.432 2.232 13.070 1.00 42.91 188 LYS D O 1
ATOM 11806 N N . LYS D 1 209 ? 28.605 1.634 12.928 1.00 39.66 189 LYS D N 1
ATOM 11807 C CA . LYS D 1 209 ? 29.060 2.948 12.510 1.00 41.87 189 LYS D CA 1
ATOM 11808 C C . LYS D 1 209 ? 28.982 3.133 11.003 1.00 43.02 189 LYS D C 1
ATOM 11809 O O . LYS D 1 209 ? 28.918 4.276 10.537 1.00 40.63 189 LYS D O 1
ATOM 11812 N N . SER D 1 210 ? 28.976 2.049 10.229 1.00 39.55 190 SER D N 1
ATOM 11813 C CA . SER D 1 210 ? 28.920 2.190 8.781 1.00 38.48 190 SER D CA 1
ATOM 11814 C C . SER D 1 210 ? 28.264 0.965 8.153 1.00 41.55 190 SER D C 1
ATOM 11815 O O . SER D 1 210 ? 28.536 -0.176 8.542 1.00 39.14 190 SER D O 1
ATOM 11818 N N . ILE D 1 211 ? 27.401 1.221 7.175 1.00 36.11 191 ILE D N 1
ATOM 11819 C CA . ILE D 1 211 ? 26.671 0.192 6.458 1.00 36.94 191 ILE D CA 1
ATOM 11820 C C . ILE D 1 211 ? 26.796 0.497 4.978 1.00 37.43 191 ILE D C 1
ATOM 11821 O O . ILE D 1 211 ? 26.404 1.584 4.533 1.00 37.81 191 ILE D O 1
ATOM 11826 N N . THR D 1 212 ? 27.322 -0.447 4.211 1.00 36.00 192 THR D N 1
ATOM 11827 C CA . THR D 1 212 ? 27.508 -0.236 2.784 1.00 35.95 192 THR D CA 1
ATOM 11828 C C . THR D 1 212 ? 26.674 -1.244 2.005 1.00 38.31 192 THR D C 1
ATOM 11829 O O . THR D 1 212 ? 26.780 -2.459 2.230 1.00 36.86 192 THR D O 1
ATOM 11833 N N . ILE D 1 213 ? 25.827 -0.731 1.111 1.00 36.14 193 ILE D N 1
ATOM 11834 C CA . ILE D 1 213 ? 24.978 -1.543 0.244 1.00 38.25 193 ILE D CA 1
ATOM 11835 C C . ILE D 1 213 ? 25.587 -1.506 -1.149 1.00 37.52 193 ILE D C 1
ATOM 11836 O O . ILE D 1 213 ? 25.768 -0.420 -1.720 1.00 35.62 193 ILE D O 1
ATOM 11841 N N . VAL D 1 214 ? 25.919 -2.676 -1.696 1.00 34.40 194 VAL D N 1
ATOM 11842 C CA . VAL D 1 214 ? 26.413 -2.771 -3.066 1.00 35.59 194 VAL D CA 1
ATOM 11843 C C . VAL D 1 214 ? 25.336 -3.415 -3.926 1.00 39.49 194 VAL D C 1
ATOM 11844 O O . VAL D 1 214 ? 24.933 -4.558 -3.679 1.00 37.39 194 VAL D O 1
ATOM 11848 N N . GLY D 1 215 ? 24.862 -2.678 -4.930 1.00 37.75 195 GLY D N 1
ATOM 11849 C CA . GLY D 1 215 ? 23.810 -3.159 -5.801 1.00 35.31 195 GLY D CA 1
ATOM 11850 C C . GLY D 1 215 ? 22.661 -2.179 -5.884 1.00 37.41 195 GLY D C 1
ATOM 11851 O O . GLY D 1 215 ? 22.034 -1.878 -4.862 1.00 32.08 195 GLY D O 1
ATOM 11852 N N . GLY D 1 216 ? 22.368 -1.683 -7.091 1.00 39.02 196 GLY D N 1
ATOM 11853 C CA . GLY D 1 216 ? 21.426 -0.588 -7.254 1.00 37.11 196 GLY D CA 1
ATOM 11854 C C . GLY D 1 216 ? 20.040 -0.973 -7.735 1.00 38.67 196 GLY D C 1
ATOM 11855 O O . GLY D 1 216 ? 19.287 -0.116 -8.212 1.00 35.90 196 GLY D O 1
ATOM 11856 N N . GLY D 1 217 ? 19.684 -2.251 -7.613 1.00 35.64 197 GLY D N 1
ATOM 11857 C CA . GLY D 1 217 ? 18.357 -2.718 -7.948 1.00 33.95 197 GLY D CA 1
ATOM 11858 C C . GLY D 1 217 ? 17.390 -2.543 -6.794 1.00 36.45 197 GLY D C 1
ATOM 11859 O O . GLY D 1 217 ? 17.705 -1.950 -5.760 1.00 37.81 197 GLY D O 1
ATOM 11860 N N . GLN D 1 218 ? 16.186 -3.097 -6.972 1.00 37.17 198 GLN D N 1
ATOM 11861 C CA . GLN D 1 218 ? 15.120 -2.869 -5.999 1.00 37.70 198 GLN D CA 1
ATOM 11862 C C . GLN D 1 218 ? 15.498 -3.382 -4.612 1.00 34.25 198 GLN D C 1
ATOM 11863 O O . GLN D 1 218 ? 15.153 -2.762 -3.599 1.00 33.47 198 GLN D O 1
ATOM 11869 N N . SER D 1 219 ? 16.186 -4.521 -4.543 1.00 35.65 199 SER D N 1
ATOM 11870 C CA . SER D 1 219 ? 16.651 -5.024 -3.255 1.00 36.25 199 SER D CA 1
ATOM 11871 C C . SER D 1 219 ? 17.484 -3.975 -2.542 1.00 34.51 199 SER D C 1
ATOM 11872 O O . SER D 1 219 ? 17.196 -3.607 -1.397 1.00 35.28 199 SER D O 1
ATOM 11875 N N . GLY D 1 220 ? 18.523 -3.483 -3.214 1.00 31.68 200 GLY D N 1
ATOM 11876 C CA . GLY D 1 220 ? 19.366 -2.475 -2.611 1.00 32.39 200 GLY D CA 1
ATOM 11877 C C . GLY D 1 220 ? 18.588 -1.236 -2.225 1.00 34.23 200 GLY D C 1
ATOM 11878 O O . GLY D 1 220 ? 18.796 -0.678 -1.143 1.00 32.87 200 GLY D O 1
ATOM 11879 N N . ALA D 1 221 ? 17.652 -0.811 -3.088 1.00 32.29 201 ALA D N 1
ATOM 11880 C CA . ALA D 1 221 ? 16.951 0.450 -2.853 1.00 33.26 201 ALA D CA 1
ATOM 11881 C C . ALA D 1 221 ? 16.066 0.363 -1.619 1.00 33.44 201 ALA D C 1
ATOM 11882 O O . ALA D 1 221 ? 16.031 1.293 -0.805 1.00 32.45 201 ALA D O 1
ATOM 11884 N N . GLU D 1 222 ? 15.352 -0.754 -1.464 1.00 34.07 202 GLU D N 1
ATOM 11885 C CA . GLU D 1 222 ? 14.485 -0.910 -0.310 1.00 32.18 202 GLU D CA 1
ATOM 11886 C C . GLU D 1 222 ? 15.292 -0.973 0.972 1.00 33.09 202 GLU D C 1
ATOM 11887 O O . GLU D 1 222 ? 14.886 -0.410 1.989 1.00 34.21 202 GLU D O 1
ATOM 11893 N N . ILE D 1 223 ? 16.443 -1.638 0.942 1.00 29.92 203 ILE D N 1
ATOM 11894 C CA . ILE D 1 223 ? 17.317 -1.603 2.105 1.00 32.17 203 ILE D CA 1
ATOM 11895 C C . ILE D 1 223 ? 17.839 -0.189 2.345 1.00 34.00 203 ILE D C 1
ATOM 11896 O O . ILE D 1 223 ? 17.923 0.272 3.491 1.00 32.78 203 ILE D O 1
ATOM 11901 N N . TYR D 1 224 ? 18.215 0.516 1.277 1.00 32.17 204 TYR D N 1
ATOM 11902 C CA . TYR D 1 224 ? 18.680 1.883 1.448 1.00 32.25 204 TYR D CA 1
ATOM 11903 C C . TYR D 1 224 ? 17.579 2.733 2.044 1.00 33.27 204 TYR D C 1
ATOM 11904 O O . TYR D 1 224 ? 17.782 3.407 3.057 1.00 36.05 204 TYR D O 1
ATOM 11913 N N . TYR D 1 225 ? 16.391 2.680 1.450 1.00 32.06 205 TYR D N 1
ATOM 11914 C CA . TYR D 1 225 ? 15.273 3.449 1.975 1.00 33.99 205 TYR D CA 1
ATOM 11915 C C . TYR D 1 225 ? 15.001 3.090 3.429 1.00 33.97 205 TYR D C 1
ATOM 11916 O O . TYR D 1 225 ? 14.843 3.974 4.281 1.00 34.48 205 TYR D O 1
ATOM 11925 N N . ASP D 1 226 ? 14.982 1.795 3.741 1.00 33.19 206 ASP D N 1
ATOM 11926 C CA . ASP D 1 226 ? 14.615 1.394 5.093 1.00 35.16 206 ASP D CA 1
ATOM 11927 C C . ASP D 1 226 ? 15.629 1.904 6.101 1.00 35.67 206 ASP D C 1
ATOM 11928 O O . ASP D 1 226 ? 15.258 2.355 7.189 1.00 36.38 206 ASP D O 1
ATOM 11933 N N . LEU D 1 227 ? 16.914 1.879 5.742 1.00 35.29 207 LEU D N 1
ATOM 11934 C CA . LEU D 1 227 ? 17.935 2.384 6.650 1.00 35.90 207 LEU D CA 1
ATOM 11935 C C . LEU D 1 227 ? 17.989 3.912 6.649 1.00 36.89 207 LEU D C 1
ATOM 11936 O O . LEU D 1 227 ? 18.258 4.528 7.690 1.00 36.28 207 LEU D O 1
ATOM 11941 N N . LEU D 1 228 ? 17.753 4.544 5.496 1.00 35.98 208 LEU D N 1
ATOM 11942 C CA . LEU D 1 228 ? 17.719 6.004 5.474 1.00 36.18 208 LEU D CA 1
ATOM 11943 C C . LEU D 1 228 ? 16.600 6.542 6.362 1.00 35.83 208 LEU D C 1
ATOM 11944 O O . LEU D 1 228 ? 16.757 7.589 6.995 1.00 36.06 208 LEU D O 1
ATOM 11949 N N . SER D 1 229 ? 15.481 5.816 6.448 1.00 36.96 209 SER D N 1
ATOM 11950 C CA . SER D 1 229 ? 14.358 6.266 7.261 1.00 37.25 209 SER D CA 1
ATOM 11951 C C . SER D 1 229 ? 14.749 6.432 8.715 1.00 37.91 209 SER D C 1
ATOM 11952 O O . SER D 1 229 ? 14.217 7.304 9.410 1.00 40.33 209 SER D O 1
ATOM 11955 N N . GLU D 1 230 ? 15.662 5.597 9.197 1.00 35.49 210 GLU D N 1
ATOM 11956 C CA . GLU D 1 230 ? 15.977 5.522 10.617 1.00 39.46 210 GLU D CA 1
ATOM 11957 C C . GLU D 1 230 ? 17.322 6.147 10.945 1.00 39.24 210 GLU D C 1
ATOM 11958 O O . GLU D 1 230 ? 17.758 6.087 12.102 1.00 42.04 210 GLU D O 1
ATOM 11964 N N . ILE D 1 231 ? 17.980 6.761 9.955 1.00 40.43 211 ILE D N 1
ATOM 11965 C CA . ILE D 1 231 ? 19.380 7.156 10.096 1.00 40.14 211 ILE D CA 1
ATOM 11966 C C . ILE D 1 231 ? 19.558 8.165 11.221 1.00 40.45 211 ILE D C 1
ATOM 11967 O O . ILE D 1 231 ? 20.611 8.207 11.866 1.00 44.66 211 ILE D O 1
ATOM 11972 N N . ASP D 1 232 ? 18.530 8.966 11.501 1.00 43.74 212 ASP D N 1
ATOM 11973 C CA . ASP D 1 232 ? 18.639 9.978 12.545 1.00 45.06 212 ASP D CA 1
ATOM 11974 C C . ASP D 1 232 ? 18.635 9.383 13.945 1.00 44.62 212 ASP D C 1
ATOM 11975 O O . ASP D 1 232 ? 19.049 10.064 14.885 1.00 46.11 212 ASP D O 1
ATOM 11980 N N . GLN D 1 233 ? 18.161 8.148 14.110 1.00 43.91 213 GLN D N 1
ATOM 11981 C CA . GLN D 1 233 ? 18.080 7.503 15.415 1.00 44.38 213 GLN D CA 1
ATOM 11982 C C . GLN D 1 233 ? 19.332 6.729 15.782 1.00 42.62 213 GLN D C 1
ATOM 11983 O O . GLN D 1 233 ? 19.399 6.173 16.880 1.00 42.40 213 GLN D O 1
ATOM 11989 N N . HIS D 1 234 ? 20.312 6.658 14.894 1.00 43.64 214 HIS D N 1
ATOM 11990 C CA . HIS D 1 234 ? 21.476 5.824 15.122 1.00 41.34 214 HIS D CA 1
ATOM 11991 C C . HIS D 1 234 ? 22.694 6.620 14.706 1.00 41.30 214 HIS D C 1
ATOM 11992 O O . HIS D 1 234 ? 22.606 7.824 14.465 1.00 41.49 214 HIS D O 1
ATOM 11999 N N . GLY D 1 235 ? 23.838 5.954 14.640 1.00 41.61 215 GLY D N 1
ATOM 12000 C CA . GLY D 1 235 ? 25.055 6.641 14.272 1.00 38.30 215 GLY D CA 1
ATOM 12001 C C . GLY D 1 235 ? 25.811 5.973 13.144 1.00 42.33 215 GLY D C 1
ATOM 12002 O O . GLY D 1 235 ? 27.046 5.941 13.154 1.00 44.12 215 GLY D O 1
ATOM 12003 N N . TYR D 1 236 ? 25.104 5.426 12.163 1.00 41.26 216 TYR D N 1
ATOM 12004 C CA . TYR D 1 236 ? 25.779 4.790 11.044 1.00 42.04 216 TYR D CA 1
ATOM 12005 C C . TYR D 1 236 ? 25.863 5.748 9.870 1.00 38.90 216 TYR D C 1
ATOM 12006 O O . TYR D 1 236 ? 24.953 6.544 9.632 1.00 32.69 216 TYR D O 1
ATOM 12015 N N . GLN D 1 237 ? 26.972 5.670 9.149 1.00 39.64 217 GLN D N 1
ATOM 12016 C CA . GLN D 1 237 ? 27.025 6.228 7.812 1.00 36.47 217 GLN D CA 1
ATOM 12017 C C . GLN D 1 237 ? 26.469 5.199 6.834 1.00 37.51 217 GLN D C 1
ATOM 12018 O O . GLN D 1 237 ? 26.760 4.007 6.941 1.00 35.49 217 GLN D O 1
ATOM 12024 N N . LEU D 1 238 ? 25.643 5.657 5.894 1.00 36.55 218 LEU D N 1
ATOM 12025 C CA . LEU D 1 238 ? 24.918 4.772 4.991 1.00 35.73 218 LEU D CA 1
ATOM 12026 C C . LEU D 1 238 ? 25.426 4.975 3.569 1.00 35.95 218 LEU D C 1
ATOM 12027 O O . LEU D 1 238 ? 25.139 6.002 2.955 1.00 37.99 218 LEU D O 1
ATOM 12032 N N . ASN D 1 239 ? 26.182 4.009 3.049 1.00 35.28 219 ASN D N 1
ATOM 12033 C CA . ASN D 1 239 ? 26.696 4.066 1.686 1.00 34.47 219 ASN D CA 1
ATOM 12034 C C . ASN D 1 239 ? 25.952 3.090 0.786 1.00 35.70 219 ASN D C 1
ATOM 12035 O O . ASN D 1 239 ? 25.668 1.954 1.179 1.00 37.85 219 ASN D O 1
ATOM 12040 N N . TRP D 1 240 ? 25.690 3.536 -0.438 1.00 33.14 220 TRP D N 1
ATOM 12041 C CA . TRP D 1 240 ? 24.969 2.774 -1.446 1.00 35.42 220 TRP D CA 1
ATOM 12042 C C . TRP D 1 240 ? 25.675 2.982 -2.775 1.00 35.01 220 TRP D C 1
ATOM 12043 O O . TRP D 1 240 ? 25.814 4.124 -3.220 1.00 34.24 220 TRP D O 1
ATOM 12054 N N . LEU D 1 241 ? 26.147 1.902 -3.394 1.00 34.95 221 LEU D N 1
ATOM 12055 C CA . LEU D 1 241 ? 26.861 2.002 -4.659 1.00 34.85 221 LEU D CA 1
ATOM 12056 C C . LEU D 1 241 ? 26.340 0.967 -5.645 1.00 36.59 221 LEU D C 1
ATOM 12057 O O . LEU D 1 241 ? 25.940 -0.136 -5.269 1.00 36.68 221 LEU D O 1
ATOM 12062 N N . THR D 1 242 ? 26.360 1.335 -6.921 1.00 34.82 222 THR D N 1
ATOM 12063 C CA . THR D 1 242 ? 26.013 0.414 -7.985 1.00 34.68 222 THR D CA 1
ATOM 12064 C C . THR D 1 242 ? 26.981 0.620 -9.140 1.00 38.30 222 THR D C 1
ATOM 12065 O O . THR D 1 242 ? 27.548 1.706 -9.313 1.00 39.50 222 THR D O 1
ATOM 12069 N N . LYS D 1 243 ? 27.193 -0.440 -9.914 1.00 36.39 223 LYS D N 1
ATOM 12070 C CA . LYS D 1 243 ? 28.024 -0.315 -11.096 1.00 36.43 223 LYS D CA 1
ATOM 12071 C C . LYS D 1 243 ? 27.238 0.167 -12.307 1.00 36.46 223 LYS D C 1
ATOM 12072 O O . LYS D 1 243 ? 27.852 0.545 -13.310 1.00 39.96 223 LYS D O 1
ATOM 12078 N N . ALA D 1 244 ? 25.912 0.189 -12.224 1.00 33.00 224 ALA D N 1
ATOM 12079 C CA . ALA D 1 244 ? 25.103 0.669 -13.328 1.00 35.69 224 ALA D CA 1
ATOM 12080 C C . ALA D 1 244 ? 25.407 2.146 -13.596 1.00 36.45 224 ALA D C 1
ATOM 12081 O O . ALA D 1 244 ? 25.871 2.862 -12.705 1.00 36.02 224 ALA D O 1
ATOM 12083 N N . PRO D 1 245 ? 25.181 2.623 -14.824 1.00 35.27 225 PRO D N 1
ATOM 12084 C CA . PRO D 1 245 ? 25.542 4.014 -15.159 1.00 34.86 225 PRO D CA 1
ATOM 12085 C C . PRO D 1 245 ? 24.780 5.053 -14.380 1.00 35.49 225 PRO D C 1
ATOM 12086 O O . PRO D 1 245 ? 25.188 6.220 -14.375 1.00 36.57 225 PRO D O 1
ATOM 12090 N N . HIS D 1 246 ? 23.657 4.676 -13.782 1.00 35.06 226 HIS D N 1
ATOM 12091 C CA . HIS D 1 246 ? 22.898 5.499 -12.853 1.00 35.07 226 HIS D CA 1
ATOM 12092 C C . HIS D 1 246 ? 21.992 4.546 -12.087 1.00 35.64 226 HIS D C 1
ATOM 12093 O O . HIS D 1 246 ? 21.825 3.384 -12.468 1.00 34.35 226 HIS D O 1
ATOM 12100 N N . PHE D 1 247 ? 21.418 5.034 -10.991 1.00 36.20 227 PHE D N 1
ATOM 12101 C CA . PHE D 1 247 ? 20.401 4.230 -10.330 1.00 33.00 227 PHE D CA 1
ATOM 12102 C C . PHE D 1 247 ? 19.123 4.304 -11.155 1.00 32.72 227 PHE D C 1
ATOM 12103 O O . PHE D 1 247 ? 18.155 4.959 -10.769 1.00 34.87 227 PHE D O 1
ATOM 12111 N N . PHE D 1 248 ? 19.119 3.634 -12.299 1.00 33.37 228 PHE D N 1
ATOM 12112 C CA . PHE D 1 248 ? 18.045 3.757 -13.267 1.00 33.64 228 PHE D CA 1
ATOM 12113 C C . PHE D 1 248 ? 16.746 3.163 -12.740 1.00 34.29 228 PHE D C 1
ATOM 12114 O O . PHE D 1 248 ? 16.732 2.293 -11.860 1.00 33.68 228 PHE D O 1
ATOM 12122 N N . SER D 1 249 ? 15.641 3.652 -13.303 1.00 34.42 229 SER D N 1
ATOM 12123 C CA . SER D 1 249 ? 14.303 3.178 -12.983 1.00 32.55 229 SER D CA 1
ATOM 12124 C C . SER D 1 249 ? 13.923 2.041 -13.913 1.00 35.47 229 SER D C 1
ATOM 12125 O O . SER D 1 249 ? 14.359 1.980 -15.071 1.00 31.98 229 SER D O 1
ATOM 12128 N N . MET D 1 250 ? 13.055 1.170 -13.415 1.00 32.41 230 MET D N 1
ATOM 12129 C CA . MET D 1 250 ? 12.465 0.156 -14.272 1.00 34.61 230 MET D CA 1
ATOM 12130 C C . MET D 1 250 ? 11.485 0.828 -15.230 1.00 34.96 230 MET D C 1
ATOM 12131 O O . MET D 1 250 ? 10.658 1.644 -14.815 1.00 35.90 230 MET D O 1
ATOM 12136 N N . ASP D 1 251 ? 11.610 0.530 -16.518 1.00 33.99 231 ASP D N 1
ATOM 12137 C CA . ASP D 1 251 ? 10.754 1.135 -17.532 1.00 32.29 231 ASP D CA 1
ATOM 12138 C C . ASP D 1 251 ? 9.454 0.331 -17.601 1.00 33.27 231 ASP D C 1
ATOM 12139 O O . ASP D 1 251 ? 9.378 -0.706 -18.265 1.00 32.51 231 ASP D O 1
ATOM 12144 N N . LEU D 1 252 ? 8.420 0.810 -16.914 1.00 32.75 232 LEU D N 1
ATOM 12145 C CA . LEU D 1 252 ? 7.108 0.189 -16.959 1.00 31.21 232 LEU D CA 1
ATOM 12146 C C . LEU D 1 252 ? 6.124 0.989 -17.817 1.00 32.22 232 LEU D C 1
ATOM 12147 O O . LEU D 1 252 ? 4.903 0.862 -17.649 1.00 29.88 232 LEU D O 1
ATOM 12152 N N . GLY D 1 253 ? 6.639 1.820 -18.725 1.00 30.93 233 GLY D N 1
ATOM 12153 C CA . GLY D 1 253 ? 5.804 2.466 -19.703 1.00 31.33 233 GLY D CA 1
ATOM 12154 C C . GLY D 1 253 ? 4.961 1.429 -20.409 1.00 34.04 233 GLY D C 1
ATOM 12155 O O . GLY D 1 253 ? 5.426 0.321 -20.688 1.00 32.55 233 GLY D O 1
ATOM 12156 N N . LYS D 1 254 ? 3.711 1.785 -20.701 1.00 33.28 234 LYS D N 1
ATOM 12157 C CA . LYS D 1 254 ? 2.767 0.786 -21.163 1.00 31.17 234 LYS D CA 1
ATOM 12158 C C . LYS D 1 254 ? 3.163 0.222 -22.522 1.00 32.93 234 LYS D C 1
ATOM 12159 O O . LYS D 1 254 ? 2.890 -0.949 -22.801 1.00 31.40 234 LYS D O 1
ATOM 12165 N N . LEU D 1 255 ? 3.838 1.008 -23.362 1.00 30.51 235 LEU D N 1
ATOM 12166 C CA . LEU D 1 255 ? 4.313 0.463 -24.627 1.00 29.28 235 LEU D CA 1
ATOM 12167 C C . LEU D 1 255 ? 5.482 -0.486 -24.431 1.00 32.11 235 LEU D C 1
ATOM 12168 O O . LEU D 1 255 ? 5.751 -1.311 -25.307 1.00 31.26 235 LEU D O 1
ATOM 12173 N N . THR D 1 256 ? 6.195 -0.379 -23.311 1.00 34.94 236 THR D N 1
ATOM 12174 C CA . THR D 1 256 ? 7.222 -1.352 -22.968 1.00 30.66 236 THR D CA 1
ATOM 12175 C C . THR D 1 256 ? 6.626 -2.554 -22.246 1.00 33.02 236 THR D C 1
ATOM 12176 O O . THR D 1 256 ? 7.092 -3.684 -22.436 1.00 34.14 236 THR D O 1
ATOM 12180 N N . LEU D 1 257 ? 5.574 -2.337 -21.456 1.00 33.31 237 LEU D N 1
ATOM 12181 C CA . LEU D 1 257 ? 4.854 -3.453 -20.851 1.00 32.82 237 LEU D CA 1
ATOM 12182 C C . LEU D 1 257 ? 4.334 -4.431 -21.900 1.00 32.69 237 LEU D C 1
ATOM 12183 O O . LEU D 1 257 ? 4.174 -5.620 -21.604 1.00 33.66 237 LEU D O 1
ATOM 12188 N N . GLU D 1 258 ? 4.087 -3.970 -23.133 1.00 32.26 238 GLU D N 1
ATOM 12189 C CA . GLU D 1 258 ? 3.642 -4.891 -24.178 1.00 33.42 238 GLU D CA 1
ATOM 12190 C C . GLU D 1 258 ? 4.674 -5.967 -24.464 1.00 34.56 238 GLU D C 1
ATOM 12191 O O . GLU D 1 258 ? 4.345 -6.977 -25.098 1.00 35.06 238 GLU D O 1
ATOM 12197 N N . TYR D 1 259 ? 5.927 -5.754 -24.060 1.00 33.64 239 TYR D N 1
ATOM 12198 C CA . TYR D 1 259 ? 6.906 -6.822 -24.151 1.00 33.89 239 TYR D CA 1
ATOM 12199 C C . TYR D 1 259 ? 6.636 -7.944 -23.166 1.00 36.23 239 TYR D C 1
ATOM 12200 O O . TYR D 1 259 ? 7.249 -9.005 -23.297 1.00 38.06 239 TYR D O 1
ATOM 12209 N N . THR D 1 260 ? 5.760 -7.731 -22.176 1.00 36.30 240 THR D N 1
ATOM 12210 C CA . THR D 1 260 ? 5.363 -8.790 -21.248 1.00 35.76 240 THR D CA 1
ATOM 12211 C C . THR D 1 260 ? 4.133 -9.448 -21.850 1.00 35.10 240 THR D C 1
ATOM 12212 O O . THR D 1 260 ? 2.986 -9.100 -21.555 1.00 34.87 240 THR D O 1
ATOM 12216 N N . SER D 1 261 ? 4.384 -10.400 -22.732 1.00 31.50 241 SER D N 1
ATOM 12217 C CA . SER D 1 261 ? 3.279 -10.874 -23.549 1.00 34.85 241 SER D CA 1
ATOM 12218 C C . SER D 1 261 ? 3.652 -12.153 -24.270 1.00 34.13 241 SER D C 1
ATOM 12219 O O . SER D 1 261 ? 4.837 -12.386 -24.540 1.00 32.76 241 SER D O 1
ATOM 12222 N N . PRO D 1 262 ? 2.670 -12.987 -24.617 1.00 35.41 242 PRO D N 1
ATOM 12223 C CA . PRO D 1 262 ? 2.955 -14.108 -25.526 1.00 32.68 242 PRO D CA 1
ATOM 12224 C C . PRO D 1 262 ? 3.599 -13.638 -26.811 1.00 36.20 242 PRO D C 1
ATOM 12225 O O . PRO D 1 262 ? 4.566 -14.255 -27.292 1.00 38.91 242 PRO D O 1
ATOM 12229 N N . ASP D 1 263 ? 3.074 -12.540 -27.367 1.00 34.80 243 ASP D N 1
ATOM 12230 C CA . ASP D 1 263 ? 3.610 -11.906 -28.564 1.00 35.91 243 ASP D CA 1
ATOM 12231 C C . ASP D 1 263 ? 5.117 -11.820 -28.507 1.00 34.48 243 ASP D C 1
ATOM 12232 O O . ASP D 1 263 ? 5.827 -12.350 -29.367 1.00 38.06 243 ASP D O 1
ATOM 12237 N N . TYR D 1 264 ? 5.612 -11.124 -27.486 1.00 34.65 244 TYR D N 1
ATOM 12238 C CA . TYR D 1 264 ? 7.040 -10.905 -27.404 1.00 35.52 244 TYR D CA 1
ATOM 12239 C C . TYR D 1 264 ? 7.767 -12.180 -27.012 1.00 32.60 244 TYR D C 1
ATOM 12240 O O . TYR D 1 264 ? 8.822 -12.486 -27.569 1.00 36.22 244 TYR D O 1
ATOM 12249 N N . THR D 1 265 ? 7.216 -12.944 -26.071 1.00 33.79 245 THR D N 1
ATOM 12250 C CA . THR D 1 265 ? 7.841 -14.213 -25.698 1.00 35.58 245 THR D CA 1
ATOM 12251 C C . THR D 1 265 ? 8.085 -15.089 -26.916 1.00 36.46 245 THR D C 1
ATOM 12252 O O . THR D 1 265 ? 9.201 -15.579 -27.132 1.00 37.80 245 THR D O 1
ATOM 12256 N N . SER D 1 266 ? 7.053 -15.285 -27.739 1.00 36.34 246 SER D N 1
ATOM 12257 C CA . SER D 1 266 ? 7.239 -16.085 -28.947 1.00 35.95 246 SER D CA 1
ATOM 12258 C C . SER D 1 266 ? 8.242 -15.436 -29.889 1.00 35.49 246 SER D C 1
ATOM 12259 O O . SER D 1 266 ? 9.079 -16.127 -30.478 1.00 39.33 246 SER D O 1
ATOM 12262 N N . HIS D 1 267 ? 8.187 -14.102 -30.034 1.00 37.21 247 HIS D N 1
ATOM 12263 C CA . HIS D 1 267 ? 9.114 -13.419 -30.935 1.00 36.37 247 HIS D CA 1
ATOM 12264 C C . HIS D 1 267 ? 10.550 -13.613 -30.481 1.00 37.11 247 HIS D C 1
ATOM 12265 O O . HIS D 1 267 ? 11.422 -13.979 -31.277 1.00 38.34 247 HIS D O 1
ATOM 12272 N N . PHE D 1 268 ? 10.812 -13.364 -29.198 1.00 37.26 248 PHE D N 1
ATOM 12273 C CA . PHE D 1 268 ? 12.154 -13.545 -28.663 1.00 35.43 248 PHE D CA 1
ATOM 12274 C C . PHE D 1 268 ? 12.606 -14.987 -28.814 1.00 40.17 248 PHE D C 1
ATOM 12275 O O . PHE D 1 268 ? 13.767 -15.249 -29.168 1.00 40.15 248 PHE D O 1
ATOM 12283 N N . TYR D 1 269 ? 11.704 -15.943 -28.551 1.00 37.41 249 TYR D N 1
ATOM 12284 C CA . TYR D 1 269 ? 12.109 -17.341 -28.617 1.00 36.54 249 TYR D CA 1
ATOM 12285 C C . TYR D 1 269 ? 12.602 -17.706 -30.014 1.00 40.33 249 TYR D C 1
ATOM 12286 O O . TYR D 1 269 ? 13.531 -18.508 -30.160 1.00 39.82 249 TYR D O 1
ATOM 12295 N N . SER D 1 270 ? 12.003 -17.118 -31.057 1.00 38.10 250 SER D N 1
ATOM 12296 C CA . SER D 1 270 ? 12.376 -17.480 -32.424 1.00 39.39 250 SER D CA 1
ATOM 12297 C C . SER D 1 270 ? 13.738 -16.925 -32.842 1.00 39.50 250 SER D C 1
ATOM 12298 O O . SER D 1 270 ? 14.325 -17.428 -33.801 1.00 38.76 250 SER D O 1
ATOM 12301 N N . LEU D 1 271 ? 14.249 -15.907 -32.157 1.00 41.03 251 LEU D N 1
ATOM 12302 C CA . LEU D 1 271 ? 15.429 -15.208 -32.633 1.00 40.07 251 LEU D CA 1
ATOM 12303 C C . LEU D 1 271 ? 16.674 -16.082 -32.532 1.00 45.04 251 LEU D C 1
ATOM 12304 O O . LEU D 1 271 ? 16.762 -17.008 -31.721 1.00 43.75 251 LEU D O 1
ATOM 12309 N N . ASP D 1 272 ? 17.647 -15.760 -33.381 1.00 46.95 252 ASP D N 1
ATOM 12310 C CA . ASP D 1 272 ? 18.973 -16.360 -33.320 1.00 48.04 252 ASP D CA 1
ATOM 12311 C C . ASP D 1 272 ? 19.512 -16.370 -31.888 1.00 45.69 252 ASP D C 1
ATOM 12312 O O . ASP D 1 272 ? 19.186 -15.503 -31.072 1.00 44.07 252 ASP D O 1
ATOM 12317 N N . GLU D 1 273 ? 20.363 -17.356 -31.592 1.00 45.60 253 GLU D N 1
ATOM 12318 C CA . GLU D 1 273 ? 20.883 -17.511 -30.236 1.00 48.44 253 GLU D CA 1
ATOM 12319 C C . GLU D 1 273 ? 21.658 -16.278 -29.792 1.00 48.05 253 GLU D C 1
ATOM 12320 O O . GLU D 1 273 ? 21.417 -15.740 -28.703 1.00 46.85 253 GLU D O 1
ATOM 12326 N N . ASP D 1 274 ? 22.583 -15.803 -30.632 1.00 50.22 254 ASP D N 1
ATOM 12327 C CA . ASP D 1 274 ? 23.400 -14.642 -30.264 1.00 49.54 254 ASP D CA 1
ATOM 12328 C C . ASP D 1 274 ? 22.575 -13.364 -30.201 1.00 46.91 254 ASP D C 1
ATOM 12329 O O . ASP D 1 274 ? 22.798 -12.523 -29.321 1.00 45.09 254 ASP D O 1
ATOM 12334 N N . LYS D 1 275 ? 21.642 -13.186 -31.142 1.00 44.43 255 LYS D N 1
ATOM 12335 C CA . LYS D 1 275 ? 20.689 -12.087 -31.035 1.00 45.93 255 LYS D CA 1
ATOM 12336 C C . LYS D 1 275 ? 19.918 -12.157 -29.721 1.00 43.56 255 LYS D C 1
ATOM 12337 O O . LYS D 1 275 ? 19.666 -11.124 -29.091 1.00 41.86 255 LYS D O 1
ATOM 12343 N N . ARG D 1 276 ? 19.546 -13.365 -29.283 1.00 42.20 256 ARG D N 1
ATOM 12344 C CA . ARG D 1 276 ? 18.868 -13.491 -27.998 1.00 40.25 256 ARG D CA 1
ATOM 12345 C C . ARG D 1 276 ? 19.734 -12.952 -26.867 1.00 42.19 256 ARG D C 1
ATOM 12346 O O . ARG D 1 276 ? 19.249 -12.202 -26.015 1.00 40.83 256 ARG D O 1
ATOM 12354 N N . ASP D 1 277 ? 21.028 -13.298 -26.855 1.00 45.01 257 ASP D N 1
ATOM 12355 C CA . ASP D 1 277 ? 21.919 -12.772 -25.822 1.00 43.20 257 ASP D CA 1
ATOM 12356 C C . ASP D 1 277 ? 22.109 -11.260 -25.945 1.00 41.54 257 ASP D C 1
ATOM 12357 O O . ASP D 1 277 ? 22.175 -10.559 -24.931 1.00 40.04 257 ASP D O 1
ATOM 12362 N N . GLN D 1 278 ? 22.235 -10.742 -27.172 1.00 42.40 258 GLN D N 1
ATOM 12363 C CA . GLN D 1 278 ? 22.371 -9.296 -27.357 1.00 42.26 258 GLN D CA 1
ATOM 12364 C C . GLN D 1 278 ? 21.145 -8.558 -26.826 1.00 41.22 258 GLN D C 1
ATOM 12365 O O . GLN D 1 278 ? 21.263 -7.575 -26.082 1.00 39.82 258 GLN D O 1
ATOM 12371 N N . VAL D 1 279 ? 19.952 -9.041 -27.182 1.00 39.92 259 VAL D N 1
ATOM 12372 C CA . VAL D 1 279 ? 18.715 -8.379 -26.774 1.00 40.84 259 VAL D CA 1
ATOM 12373 C C . VAL D 1 279 ? 18.590 -8.371 -25.250 1.00 42.23 259 VAL D C 1
ATOM 12374 O O . VAL D 1 279 ? 18.344 -7.327 -24.630 1.00 37.92 259 VAL D O 1
ATOM 12378 N N . ILE D 1 280 ? 18.775 -9.537 -24.623 1.00 42.08 260 ILE D N 1
ATOM 12379 C CA . ILE D 1 280 ? 18.705 -9.623 -23.168 1.00 40.78 260 ILE D CA 1
ATOM 12380 C C . ILE D 1 280 ? 19.723 -8.691 -22.523 1.00 40.49 260 ILE D C 1
ATOM 12381 O O . ILE D 1 280 ? 19.448 -8.070 -21.484 1.00 39.01 260 ILE D O 1
ATOM 12386 N N . GLY D 1 281 ? 20.909 -8.562 -23.138 1.00 39.30 261 GLY D N 1
ATOM 12387 C CA . GLY D 1 281 ? 21.925 -7.671 -22.604 1.00 37.35 261 GLY D CA 1
ATOM 12388 C C . GLY D 1 281 ? 21.488 -6.218 -22.537 1.00 41.43 261 GLY D C 1
ATOM 12389 O O . GLY D 1 281 ? 21.941 -5.469 -21.666 1.00 40.74 261 GLY D O 1
ATOM 12390 N N . SER D 1 282 ? 20.595 -5.801 -23.436 1.00 39.53 262 SER D N 1
ATOM 12391 C CA . SER D 1 282 ? 20.169 -4.410 -23.528 1.00 41.41 262 SER D CA 1
ATOM 12392 C C . SER D 1 282 ? 18.874 -4.116 -22.785 1.00 38.88 262 SER D C 1
ATOM 12393 O O . SER D 1 282 ? 18.364 -3.002 -22.899 1.00 40.73 262 SER D O 1
ATOM 12396 N N . GLN D 1 283 ? 18.326 -5.069 -22.028 1.00 39.01 263 GLN D N 1
ATOM 12397 C CA . GLN D 1 283 ? 16.983 -4.922 -21.479 1.00 39.07 263 GLN D CA 1
ATOM 12398 C C . GLN D 1 283 ? 16.950 -4.827 -19.954 1.00 39.35 263 GLN D C 1
ATOM 12399 O O . GLN D 1 283 ? 15.906 -5.099 -19.345 1.00 37.46 263 GLN D O 1
ATOM 12405 N N . ASN D 1 284 ? 18.050 -4.416 -19.317 1.00 40.73 264 ASN D N 1
ATOM 12406 C CA . ASN D 1 284 ? 18.049 -4.365 -17.855 1.00 41.12 264 ASN D CA 1
ATOM 12407 C C . ASN D 1 284 ? 16.942 -3.471 -17.310 1.00 40.97 264 ASN D C 1
ATOM 12408 O O . ASN D 1 284 ? 16.405 -3.752 -16.230 1.00 41.82 264 ASN D O 1
ATOM 12413 N N . ALA D 1 285 ? 16.563 -2.418 -18.051 1.00 39.48 265 ALA D N 1
ATOM 12414 C CA . ALA D 1 285 ? 15.550 -1.469 -17.603 1.00 38.32 265 ALA D CA 1
ATOM 12415 C C . ALA D 1 285 ? 14.137 -2.013 -17.712 1.00 39.48 265 ALA D C 1
ATOM 12416 O O . ALA D 1 285 ? 13.220 -1.443 -17.106 1.00 36.01 265 ALA D O 1
ATOM 12418 N N . LEU D 1 286 ? 13.930 -3.096 -18.460 1.00 41.01 266 LEU D N 1
ATOM 12419 C CA . LEU D 1 286 ? 12.598 -3.675 -18.557 1.00 38.28 266 LEU D CA 1
ATOM 12420 C C . LEU D 1 286 ? 12.189 -4.441 -17.306 1.00 41.46 266 LEU D C 1
ATOM 12421 O O . LEU D 1 286 ? 10.985 -4.574 -17.049 1.00 42.10 266 LEU D O 1
ATOM 12426 N N . TYR D 1 287 ? 13.151 -4.926 -16.513 1.00 46.68 267 TYR D N 1
ATOM 12427 C CA . TYR D 1 287 ? 12.807 -5.828 -15.419 1.00 45.77 267 TYR D CA 1
ATOM 12428 C C . TYR D 1 287 ? 13.733 -5.713 -14.215 1.00 46.21 267 TYR D C 1
ATOM 12429 O O . TYR D 1 287 ? 13.479 -6.337 -13.175 1.00 47.33 267 TYR D O 1
ATOM 12438 N N . LYS D 1 288 ? 14.799 -4.924 -14.338 1.00 40.31 268 LYS D N 1
ATOM 12439 C CA . LYS D 1 288 ? 15.652 -4.668 -13.188 1.00 43.30 268 LYS D CA 1
ATOM 12440 C C . LYS D 1 288 ? 15.661 -3.167 -12.886 1.00 41.77 268 LYS D C 1
ATOM 12441 O O . LYS D 1 288 ? 14.722 -2.458 -13.271 1.00 38.15 268 LYS D O 1
ATOM 12447 N N . GLY D 1 289 ? 16.669 -2.671 -12.164 1.00 37.00 269 GLY D N 1
ATOM 12448 C CA . GLY D 1 289 ? 16.579 -1.293 -11.705 1.00 39.23 269 GLY D CA 1
ATOM 12449 C C . GLY D 1 289 ? 15.502 -1.142 -10.634 1.00 38.64 269 GLY D C 1
ATOM 12450 O O . GLY D 1 289 ? 15.042 -2.117 -10.040 1.00 41.56 269 GLY D O 1
ATOM 12451 N N . ILE D 1 290 ? 15.087 0.101 -10.405 1.00 34.26 270 ILE D N 1
ATOM 12452 C CA . ILE D 1 290 ? 14.247 0.419 -9.251 1.00 34.28 270 ILE D CA 1
ATOM 12453 C C . ILE D 1 290 ? 12.871 0.887 -9.711 1.00 35.02 270 ILE D C 1
ATOM 12454 O O . ILE D 1 290 ? 12.729 1.535 -10.753 1.00 36.65 270 ILE D O 1
ATOM 12459 N N . GLU D 1 291 ? 11.850 0.545 -8.926 1.00 32.30 271 GLU D N 1
ATOM 12460 C CA . GLU D 1 291 ? 10.502 1.039 -9.177 1.00 33.73 271 GLU D CA 1
ATOM 12461 C C . GLU D 1 291 ? 10.510 2.562 -9.137 1.00 33.52 271 GLU D C 1
ATOM 12462 O O . GLU D 1 291 ? 11.094 3.163 -8.235 1.00 30.87 271 GLU D O 1
ATOM 12468 N N . LEU D 1 292 ? 9.888 3.182 -10.144 1.00 32.87 272 LEU D N 1
ATOM 12469 C CA . LEU D 1 292 ? 9.994 4.633 -10.318 1.00 32.66 272 LEU D CA 1
ATOM 12470 C C . LEU D 1 292 ? 9.434 5.381 -9.118 1.00 33.58 272 LEU D C 1
ATOM 12471 O O . LEU D 1 292 ? 10.087 6.282 -8.577 1.00 33.87 272 LEU D O 1
ATOM 12476 N N . SER D 1 293 ? 8.207 5.037 -8.707 1.00 33.42 273 SER D N 1
ATOM 12477 C CA . SER D 1 293 ? 7.643 5.636 -7.506 1.00 36.57 273 SER D CA 1
ATOM 12478 C C . SER D 1 293 ? 8.602 5.477 -6.339 1.00 37.03 273 SER D C 1
ATOM 12479 O O . SER D 1 293 ? 8.674 6.354 -5.470 1.00 38.63 273 SER D O 1
ATOM 12482 N N . PHE D 1 294 ? 9.403 4.406 -6.349 1.00 34.69 274 PHE D N 1
ATOM 12483 C CA . PHE D 1 294 ? 10.298 4.123 -5.234 1.00 35.38 274 PHE D CA 1
ATOM 12484 C C . PHE D 1 294 ? 11.586 4.941 -5.306 1.00 33.09 274 PHE D C 1
ATOM 12485 O O . PHE D 1 294 ? 12.067 5.416 -4.272 1.00 32.94 274 PHE D O 1
ATOM 12493 N N . VAL D 1 295 ? 12.181 5.097 -6.495 1.00 32.59 275 VAL D N 1
ATOM 12494 C CA . VAL D 1 295 ? 13.285 6.050 -6.652 1.00 33.50 275 VAL D CA 1
ATOM 12495 C C . VAL D 1 295 ? 12.865 7.424 -6.149 1.00 33.98 275 VAL D C 1
ATOM 12496 O O . VAL D 1 295 ? 13.614 8.106 -5.432 1.00 30.96 275 VAL D O 1
ATOM 12500 N N . ASN D 1 296 ? 11.645 7.847 -6.504 1.00 31.81 276 ASN D N 1
ATOM 12501 C CA . ASN D 1 296 ? 11.213 9.190 -6.146 1.00 32.46 276 ASN D CA 1
ATOM 12502 C C . ASN D 1 296 ? 10.961 9.340 -4.645 1.00 33.24 276 ASN D C 1
ATOM 12503 O O . ASN D 1 296 ? 11.205 10.416 -4.092 1.00 34.68 276 ASN D O 1
ATOM 12508 N N . ARG D 1 297 ? 10.479 8.296 -3.965 1.00 33.74 277 ARG D N 1
ATOM 12509 C CA . ARG D 1 297 ? 10.358 8.394 -2.513 1.00 32.62 277 ARG D CA 1
ATOM 12510 C C . ARG D 1 297 ? 11.722 8.510 -1.849 1.00 31.79 277 ARG D C 1
ATOM 12511 O O . ARG D 1 297 ? 11.854 9.209 -0.837 1.00 34.84 277 ARG D O 1
ATOM 12519 N N . ILE D 1 298 ? 12.749 7.867 -2.409 1.00 28.60 278 ILE D N 1
ATOM 12520 C CA . ILE D 1 298 ? 14.080 7.963 -1.816 1.00 30.50 278 ILE D CA 1
ATOM 12521 C C . ILE D 1 298 ? 14.570 9.403 -1.844 1.00 30.54 278 ILE D C 1
ATOM 12522 O O . ILE D 1 298 ? 15.031 9.935 -0.830 1.00 30.70 278 ILE D O 1
ATOM 12527 N N . TYR D 1 299 ? 14.462 10.059 -3.001 1.00 30.59 279 TYR D N 1
ATOM 12528 C CA . TYR D 1 299 ? 14.902 11.443 -3.115 1.00 28.72 279 TYR D CA 1
ATOM 12529 C C . TYR D 1 299 ? 14.124 12.354 -2.173 1.00 31.87 279 TYR D C 1
ATOM 12530 O O . TYR D 1 299 ? 14.712 13.205 -1.493 1.00 31.99 279 TYR D O 1
ATOM 12539 N N . ASP D 1 300 ? 12.797 12.210 -2.133 1.00 31.34 280 ASP D N 1
ATOM 12540 C CA . ASP D 1 300 ? 12.016 13.048 -1.227 1.00 32.71 280 ASP D CA 1
ATOM 12541 C C . ASP D 1 300 ? 12.463 12.868 0.221 1.00 33.42 280 ASP D C 1
ATOM 12542 O O . ASP D 1 300 ? 12.506 13.845 0.977 1.00 34.19 280 ASP D O 1
ATOM 12547 N N . LEU D 1 301 ? 12.876 11.656 0.608 1.00 31.61 281 LEU D N 1
ATOM 12548 C CA . LEU D 1 301 ? 13.365 11.448 1.972 1.00 32.40 281 LEU D CA 1
ATOM 12549 C C . LEU D 1 301 ? 14.721 12.103 2.169 1.00 34.53 281 LEU D C 1
ATOM 12550 O O . LEU D 1 301 ? 14.993 12.683 3.232 1.00 33.58 281 LEU D O 1
ATOM 12555 N N . LEU D 1 302 ? 15.590 12.021 1.159 1.00 33.05 282 LEU D N 1
ATOM 12556 C CA . LEU D 1 302 ? 16.859 12.729 1.241 1.00 31.33 282 LEU D CA 1
ATOM 12557 C C . LEU D 1 302 ? 16.617 14.218 1.380 1.00 34.29 282 LEU D C 1
ATOM 12558 O O . LEU D 1 302 ? 17.250 14.884 2.212 1.00 33.78 282 LEU D O 1
ATOM 12563 N N . TYR D 1 303 ? 15.686 14.752 0.580 1.00 33.60 283 TYR D N 1
ATOM 12564 C CA . TYR D 1 303 ? 15.363 16.170 0.660 1.00 33.18 283 TYR D CA 1
ATOM 12565 C C . TYR D 1 303 ? 14.920 16.532 2.067 1.00 33.22 283 TYR D C 1
ATOM 12566 O O . TYR D 1 303 ? 15.457 17.455 2.690 1.00 34.70 283 TYR D O 1
ATOM 12575 N N . GLN D 1 304 ? 13.973 15.774 2.598 1.00 32.77 284 GLN D N 1
ATOM 12576 C CA . GLN D 1 304 ? 13.415 16.083 3.899 1.00 35.00 284 GLN D CA 1
ATOM 12577 C C . GLN D 1 304 ? 14.479 16.009 4.989 1.00 36.19 284 GLN D C 1
ATOM 12578 O O . GLN D 1 304 ? 14.596 16.924 5.819 1.00 35.30 284 GLN D O 1
ATOM 12584 N N . LYS D 1 305 ? 15.308 14.969 4.962 1.00 31.79 285 LYS D N 1
ATOM 12585 C CA . LYS D 1 305 ? 16.208 14.726 6.080 1.00 34.99 285 LYS D CA 1
ATOM 12586 C C . LYS D 1 305 ? 17.471 15.583 6.056 1.00 38.40 285 LYS D C 1
ATOM 12587 O O . LYS D 1 305 ? 18.207 15.587 7.047 1.00 37.30 285 LYS D O 1
ATOM 12593 N N . SER D 1 306 ? 17.739 16.310 4.971 1.00 34.37 286 SER D N 1
ATOM 12594 C CA . SER D 1 306 ? 18.898 17.188 4.884 1.00 36.93 286 SER D CA 1
ATOM 12595 C C . SER D 1 306 ? 18.544 18.639 5.172 1.00 36.72 286 SER D C 1
ATOM 12596 O O . SER D 1 306 ? 19.387 19.522 5.003 1.00 39.71 286 SER D O 1
ATOM 12599 N N . LEU D 1 307 ? 17.315 18.886 5.618 1.00 39.64 287 LEU D N 1
ATOM 12600 C CA . LEU D 1 307 ? 16.805 20.240 5.768 1.00 39.17 287 LEU D CA 1
ATOM 12601 C C . LEU D 1 307 ? 17.627 21.049 6.765 1.00 42.09 287 LEU D C 1
ATOM 12602 O O . LEU D 1 307 ? 17.831 22.259 6.582 1.00 38.87 287 LEU D O 1
ATOM 12607 N N . HIS D 1 308 ? 18.088 20.407 7.835 1.00 38.73 288 HIS D N 1
ATOM 12608 C CA . HIS D 1 308 ? 18.801 21.100 8.903 1.00 43.23 288 HIS D CA 1
ATOM 12609 C C . HIS D 1 308 ? 20.288 20.793 8.947 1.00 45.45 288 HIS D C 1
ATOM 12610 O O . HIS D 1 308 ? 21.066 21.639 9.393 1.00 47.80 288 HIS D O 1
ATOM 12617 N N . GLN D 1 309 ? 20.702 19.610 8.509 1.00 43.59 289 GLN D N 1
ATOM 12618 C CA . GLN D 1 309 ? 22.113 19.271 8.428 1.00 47.25 289 GLN D CA 1
ATOM 12619 C C . GLN D 1 309 ? 22.282 18.232 7.332 1.00 42.94 289 GLN D C 1
ATOM 12620 O O . GLN D 1 309 ? 21.297 17.628 6.892 1.00 42.83 289 GLN D O 1
ATOM 12626 N N . PRO D 1 310 ? 23.504 18.034 6.833 1.00 42.29 290 PRO D N 1
ATOM 12627 C CA . PRO D 1 310 ? 23.694 17.049 5.767 1.00 39.53 290 PRO D CA 1
ATOM 12628 C C . PRO D 1 310 ? 23.497 15.648 6.305 1.00 40.96 290 PRO D C 1
ATOM 12629 O O . PRO D 1 310 ? 23.771 15.364 7.474 1.00 41.55 290 PRO D O 1
ATOM 12633 N N . ILE D 1 311 ? 22.988 14.775 5.446 1.00 39.95 291 ILE D N 1
ATOM 12634 C CA . ILE D 1 311 ? 22.779 13.381 5.835 1.00 36.78 291 ILE D CA 1
ATOM 12635 C C . ILE D 1 311 ? 24.106 12.639 5.720 1.00 37.94 291 ILE D C 1
ATOM 12636 O O . ILE D 1 311 ? 24.814 12.807 4.713 1.00 36.03 291 ILE D O 1
ATOM 12641 N N . PRO D 1 312 ? 24.482 11.824 6.718 1.00 41.41 292 PRO D N 1
ATOM 12642 C CA . PRO D 1 312 ? 25.705 10.996 6.591 1.00 37.83 292 PRO D CA 1
ATOM 12643 C C . PRO D 1 312 ? 25.474 9.785 5.696 1.00 36.49 292 PRO D C 1
ATOM 12644 O O . PRO D 1 312 ? 25.420 8.627 6.132 1.00 35.95 292 PRO D O 1
ATOM 12648 N N . THR D 1 313 ? 25.346 10.062 4.400 1.00 37.19 293 THR D N 1
ATOM 12649 C CA . THR D 1 313 ? 25.064 9.050 3.397 1.00 37.05 293 THR D CA 1
ATOM 12650 C C . THR D 1 313 ? 25.791 9.412 2.111 1.00 37.24 293 THR D C 1
ATOM 12651 O O . THR D 1 313 ? 25.992 10.591 1.806 1.00 37.24 293 THR D O 1
ATOM 12655 N N . ARG D 1 314 ? 26.215 8.381 1.378 1.00 35.84 294 ARG D N 1
ATOM 12656 C CA . ARG D 1 314 ? 26.888 8.531 0.097 1.00 32.83 294 ARG D CA 1
ATOM 12657 C C . ARG D 1 314 ? 26.259 7.562 -0.891 1.00 35.18 294 ARG D C 1
ATOM 12658 O O . ARG D 1 314 ? 25.931 6.429 -0.525 1.00 36.09 294 ARG D O 1
ATOM 12666 N N . MET D 1 315 ? 26.075 8.020 -2.132 1.00 35.41 295 MET D N 1
ATOM 12667 C CA . MET D 1 315 ? 25.517 7.218 -3.224 1.00 36.93 295 MET D CA 1
ATOM 12668 C C . MET D 1 315 ? 26.411 7.408 -4.435 1.00 37.42 295 MET D C 1
ATOM 12669 O O . MET D 1 315 ? 26.603 8.543 -4.883 1.00 37.20 295 MET D O 1
ATOM 12674 N N . MET D 1 316 ? 26.933 6.315 -4.984 1.00 36.49 296 MET D N 1
ATOM 12675 C CA . MET D 1 316 ? 27.841 6.393 -6.127 1.00 35.61 296 MET D CA 1
ATOM 12676 C C . MET D 1 316 ? 27.432 5.420 -7.222 1.00 35.05 296 MET D C 1
ATOM 12677 O O . MET D 1 316 ? 27.491 4.193 -7.008 1.00 35.64 296 MET D O 1
ATOM 12682 N N . PRO D 1 317 ? 27.014 5.910 -8.379 1.00 32.24 297 PRO D N 1
ATOM 12683 C CA . PRO D 1 317 ? 26.869 5.052 -9.556 1.00 33.86 297 PRO D CA 1
ATOM 12684 C C . PRO D 1 317 ? 28.221 4.823 -10.221 1.00 35.36 297 PRO D C 1
ATOM 12685 O O . PRO D 1 317 ? 29.229 5.434 -9.867 1.00 34.98 297 PRO D O 1
ATOM 12689 N N . ASN D 1 318 ? 28.226 3.902 -11.190 1.00 37.56 298 ASN D N 1
ATOM 12690 C CA . ASN D 1 318 ? 29.423 3.553 -11.969 1.00 37.93 298 ASN D CA 1
ATOM 12691 C C . ASN D 1 318 ? 30.549 2.991 -11.099 1.00 37.64 298 ASN D C 1
ATOM 12692 O O . ASN D 1 318 ? 31.722 3.085 -11.471 1.00 34.70 298 ASN D O 1
ATOM 12697 N N . CYS D 1 319 ? 30.212 2.400 -9.949 1.00 36.58 299 CYS D N 1
ATOM 12698 C CA . CYS D 1 319 ? 31.196 1.853 -9.016 1.00 35.45 299 CYS D CA 1
ATOM 12699 C C . CYS D 1 319 ? 30.926 0.373 -8.791 1.00 37.58 299 CYS D C 1
ATOM 12700 O O . CYS D 1 319 ? 29.863 0.003 -8.283 1.00 36.91 299 CYS D O 1
ATOM 12703 N N . ALA D 1 320 ? 31.901 -0.463 -9.130 1.00 37.32 300 ALA D N 1
ATOM 12704 C CA . ALA D 1 320 ? 31.803 -1.902 -8.955 1.00 39.01 300 ALA D CA 1
ATOM 12705 C C . ALA D 1 320 ? 32.765 -2.343 -7.854 1.00 43.15 300 ALA D C 1
ATOM 12706 O O . ALA D 1 320 ? 33.969 -2.056 -7.914 1.00 40.19 300 ALA D O 1
ATOM 12708 N N . LEU D 1 321 ? 32.214 -2.997 -6.833 1.00 40.69 301 LEU D N 1
ATOM 12709 C CA . LEU D 1 321 ? 33.024 -3.658 -5.825 1.00 43.61 301 LEU D CA 1
ATOM 12710 C C . LEU D 1 321 ? 33.854 -4.744 -6.483 1.00 42.59 301 LEU D C 1
ATOM 12711 O O . LEU D 1 321 ? 33.333 -5.543 -7.264 1.00 44.38 301 LEU D O 1
ATOM 12716 N N . ASP D 1 322 ? 35.144 -4.777 -6.171 1.00 43.51 302 ASP D N 1
ATOM 12717 C CA . ASP D 1 322 ? 36.002 -5.812 -6.728 1.00 47.06 302 ASP D CA 1
ATOM 12718 C C . ASP D 1 322 ? 37.043 -6.349 -5.758 1.00 44.52 302 ASP D C 1
ATOM 12719 O O . ASP D 1 322 ? 37.886 -7.149 -6.176 1.00 45.98 302 ASP D O 1
ATOM 12724 N N . ALA D 1 323 ? 37.027 -5.926 -4.496 1.00 45.21 303 ALA D N 1
ATOM 12725 C CA . ALA D 1 323 ? 37.870 -6.545 -3.483 1.00 45.57 303 ALA D CA 1
ATOM 12726 C C . ALA D 1 323 ? 37.311 -6.199 -2.111 1.00 47.06 303 ALA D C 1
ATOM 12727 O O . ALA D 1 323 ? 36.721 -5.129 -1.915 1.00 47.24 303 ALA D O 1
ATOM 12729 N N . VAL D 1 324 ? 37.473 -7.139 -1.180 1.00 44.35 304 VAL D N 1
ATOM 12730 C CA . VAL D 1 324 ? 37.180 -6.952 0.234 1.00 41.78 304 VAL D CA 1
ATOM 12731 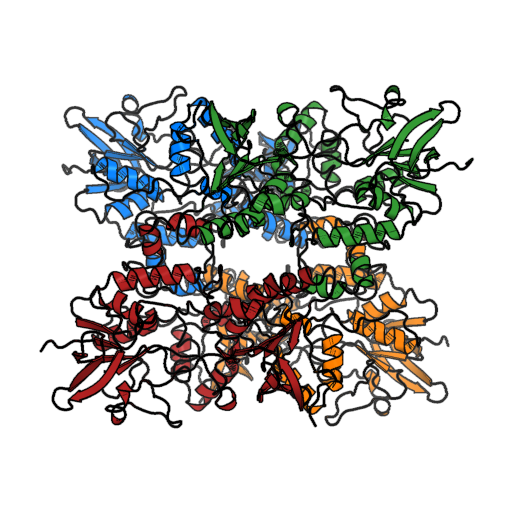C C . VAL D 1 324 ? 38.419 -7.374 1.006 1.00 51.52 304 VAL D C 1
ATOM 12732 O O . VAL D 1 324 ? 38.985 -8.441 0.745 1.00 51.22 304 VAL D O 1
ATOM 12736 N N . GLU D 1 325 ? 38.850 -6.544 1.944 1.00 48.07 305 GLU D N 1
ATOM 12737 C CA . GLU D 1 325 ? 39.989 -6.872 2.788 1.00 50.12 305 GLU D CA 1
ATOM 12738 C C . GLU D 1 325 ? 39.590 -6.633 4.233 1.00 53.23 305 GLU D C 1
ATOM 12739 O O . GLU D 1 325 ? 38.974 -5.613 4.554 1.00 56.00 305 GLU D O 1
ATOM 12742 N N . GLN D 1 326 ? 39.928 -7.574 5.093 1.00 55.79 306 GLN D N 1
ATOM 12743 C CA . GLN D 1 326 ? 39.670 -7.434 6.514 1.00 56.33 306 GLN D CA 1
ATOM 12744 C C . GLN D 1 326 ? 40.647 -6.442 7.140 1.00 60.03 306 GLN D C 1
ATOM 12745 O O . GLN D 1 326 ? 41.815 -6.366 6.743 1.00 58.46 306 GLN D O 1
ATOM 12751 N N . GLN D 1 327 ? 40.173 -5.678 8.119 1.00 61.10 307 GLN D N 1
ATOM 12752 C CA . GLN D 1 327 ? 41.058 -4.842 8.927 1.00 60.39 307 GLN D CA 1
ATOM 12753 C C . GLN D 1 327 ? 40.617 -4.942 10.382 1.00 65.19 307 GLN D C 1
ATOM 12754 O O . GLN D 1 327 ? 39.889 -5.864 10.769 1.00 64.69 307 GLN D O 1
ATOM 12760 N N . SER D 1 328 ? 41.077 -3.986 11.193 1.00 68.41 308 SER D N 1
ATOM 12761 C CA . SER D 1 328 ? 40.823 -3.943 12.630 1.00 68.56 308 SER D CA 1
ATOM 12762 C C . SER D 1 328 ? 39.391 -4.348 12.954 1.00 68.95 308 SER D C 1
ATOM 12763 O O . SER D 1 328 ? 39.120 -5.511 13.267 1.00 66.33 308 SER D O 1
ATOM 12766 N N . ASN D 1 329 ? 38.458 -3.411 12.854 1.00 63.14 309 ASN D N 1
ATOM 12767 C CA . ASN D 1 329 ? 37.079 -3.716 13.194 1.00 59.55 309 ASN D CA 1
ATOM 12768 C C . ASN D 1 329 ? 36.154 -3.443 12.013 1.00 60.41 309 ASN D C 1
ATOM 12769 O O . ASN D 1 329 ? 34.953 -3.219 12.199 1.00 62.98 309 ASN D O 1
ATOM 12771 N N . HIS D 1 330 ? 36.686 -3.478 10.793 1.00 56.96 310 HIS D N 1
ATOM 12772 C CA . HIS D 1 330 ? 35.902 -3.089 9.627 1.00 53.73 310 HIS D CA 1
ATOM 12773 C C . HIS D 1 330 ? 36.448 -3.789 8.392 1.00 50.15 310 HIS D C 1
ATOM 12774 O O . HIS D 1 330 ? 37.465 -4.478 8.441 1.00 53.88 310 HIS D O 1
ATOM 12781 N N . LEU D 1 331 ? 35.766 -3.580 7.274 1.00 48.87 311 LEU D N 1
ATOM 12782 C CA . LEU D 1 331 ? 36.190 -4.063 5.972 1.00 48.21 311 LEU D CA 1
ATOM 12783 C C . LEU D 1 331 ? 36.733 -2.904 5.154 1.00 49.39 311 LEU D C 1
ATOM 12784 O O . LEU D 1 331 ? 36.209 -1.789 5.225 1.00 47.42 311 LEU D O 1
ATOM 12789 N N . ASN D 1 332 ? 37.781 -3.169 4.377 1.00 48.79 312 ASN D N 1
ATOM 12790 C CA . ASN D 1 332 ? 38.212 -2.266 3.317 1.00 47.92 312 ASN D CA 1
ATOM 12791 C C . ASN D 1 332 ? 37.596 -2.750 2.014 1.00 48.45 312 ASN D C 1
ATOM 12792 O O . ASN D 1 332 ? 37.874 -3.870 1.565 1.00 47.04 312 ASN D O 1
ATOM 12797 N N . LEU D 1 333 ? 36.737 -1.925 1.433 1.00 45.00 313 LEU D N 1
ATOM 12798 C CA . LEU D 1 333 ? 36.033 -2.272 0.212 1.00 41.95 313 LEU D CA 1
ATOM 12799 C C . LEU D 1 333 ? 36.621 -1.443 -0.916 1.00 43.43 313 LEU D C 1
ATOM 12800 O O . LEU D 1 333 ? 36.572 -0.210 -0.872 1.00 44.19 313 LEU D O 1
ATOM 12805 N N . THR D 1 334 ? 37.193 -2.112 -1.908 1.00 44.00 314 THR D N 1
ATOM 12806 C CA . THR D 1 334 ? 37.736 -1.440 -3.078 1.00 44.11 314 THR D CA 1
ATOM 12807 C C . THR D 1 334 ? 36.712 -1.477 -4.201 1.00 44.16 314 THR D C 1
ATOM 12808 O O . THR D 1 334 ? 36.121 -2.528 -4.473 1.00 45.28 314 THR D O 1
ATOM 12812 N N . PHE D 1 335 ? 36.500 -0.336 -4.846 1.00 43.54 315 PHE D N 1
ATOM 12813 C CA . PHE D 1 335 ? 35.595 -0.238 -5.981 1.00 42.63 315 PHE D CA 1
ATOM 12814 C C . PHE D 1 335 ? 36.341 0.309 -7.187 1.00 43.00 315 PHE D C 1
ATOM 12815 O O . PHE D 1 335 ? 37.272 1.106 -7.049 1.00 43.96 315 PHE D O 1
ATOM 12823 N N . LYS D 1 336 ? 35.912 -0.101 -8.372 1.00 43.73 316 LYS D N 1
ATOM 12824 C CA . LYS D 1 336 ? 36.312 0.564 -9.601 1.00 41.69 316 LYS D CA 1
ATOM 12825 C C . LYS D 1 336 ? 35.185 1.500 -10.009 1.00 40.31 316 LYS D C 1
ATOM 12826 O O . LYS D 1 336 ? 34.034 1.069 -10.142 1.00 38.21 316 LYS D O 1
ATOM 12832 N N . ASN D 1 337 ? 35.508 2.783 -10.147 1.00 39.47 317 ASN D N 1
ATOM 12833 C CA . ASN D 1 337 ? 34.615 3.743 -10.775 1.00 38.13 317 ASN D CA 1
ATOM 12834 C C . ASN D 1 337 ? 34.952 3.747 -12.257 1.00 38.83 317 ASN D C 1
ATOM 12835 O O . ASN D 1 337 ? 36.074 4.105 -12.641 1.00 37.98 317 ASN D O 1
ATOM 12840 N N . SER D 1 338 ? 34.002 3.308 -13.080 1.00 34.81 318 SER D N 1
ATOM 12841 C CA . SER D 1 338 ? 34.275 3.120 -14.496 1.00 37.80 318 SER D CA 1
ATOM 12842 C C . SER D 1 338 ? 34.314 4.431 -15.261 1.00 38.86 318 SER D C 1
ATOM 12843 O O . SER D 1 338 ? 34.925 4.489 -16.333 1.00 38.20 318 SER D O 1
ATOM 12846 N N . ASP D 1 339 ? 33.695 5.483 -14.725 1.00 38.56 319 ASP D N 1
ATOM 12847 C CA . ASP D 1 339 ? 33.751 6.788 -15.375 1.00 38.24 319 ASP D CA 1
ATOM 12848 C C . ASP D 1 339 ? 35.169 7.348 -15.373 1.00 40.78 319 ASP D C 1
ATOM 12849 O O . ASP D 1 339 ? 35.662 7.811 -16.409 1.00 43.17 319 ASP D O 1
ATOM 12854 N N . ILE D 1 340 ? 35.843 7.331 -14.214 1.00 39.72 320 ILE D N 1
ATOM 12855 C CA . ILE D 1 340 ? 37.198 7.875 -14.135 1.00 39.33 320 ILE D CA 1
ATOM 12856 C C . ILE D 1 340 ? 38.257 6.810 -14.328 1.00 39.03 320 ILE D C 1
ATOM 12857 O O . ILE D 1 340 ? 39.451 7.141 -14.387 1.00 40.06 320 ILE D O 1
ATOM 12862 N N . ASN D 1 341 ? 37.866 5.542 -14.398 1.00 39.72 321 ASN D N 1
ATOM 12863 C CA . ASN D 1 341 ? 38.802 4.447 -14.615 1.00 40.29 321 ASN D CA 1
ATOM 12864 C C . ASN D 1 341 ? 39.889 4.404 -13.545 1.00 42.20 321 ASN D C 1
ATOM 12865 O O . ASN D 1 341 ? 41.073 4.251 -13.848 1.00 43.38 321 ASN D O 1
ATOM 12870 N N . LYS D 1 342 ? 39.489 4.572 -12.290 1.00 41.29 322 LYS D N 1
ATOM 12871 C CA . LYS D 1 342 ? 40.379 4.459 -11.142 1.00 41.51 322 LYS D CA 1
ATOM 12872 C C . LYS D 1 342 ? 39.663 3.666 -10.058 1.00 41.89 322 LYS D C 1
ATOM 12873 O O . LYS D 1 342 ? 38.434 3.552 -10.047 1.00 41.94 322 LYS D O 1
ATOM 12879 N N . ARG D 1 343 ? 40.436 3.133 -9.123 1.00 43.67 323 ARG D N 1
ATOM 12880 C CA . ARG D 1 343 ? 39.855 2.394 -8.018 1.00 43.99 323 ARG D CA 1
ATOM 12881 C C . ARG D 1 343 ? 40.026 3.162 -6.718 1.00 42.07 323 ARG D C 1
ATOM 12882 O O . ARG D 1 343 ? 40.950 3.969 -6.561 1.00 44.81 323 ARG D O 1
ATOM 12890 N N . PHE D 1 344 ? 39.103 2.925 -5.796 1.00 39.74 324 PHE D N 1
ATOM 12891 C CA . PHE D 1 344 ? 39.115 3.626 -4.525 1.00 43.96 324 PHE D CA 1
ATOM 12892 C C . PHE D 1 344 ? 38.593 2.700 -3.441 1.00 44.07 324 PHE D C 1
ATOM 12893 O O . PHE D 1 344 ? 37.977 1.670 -3.720 1.00 43.14 324 PHE D O 1
ATOM 12901 N N . LYS D 1 345 ? 38.851 3.085 -2.196 1.00 43.06 325 LYS D N 1
ATOM 12902 C CA . LYS D 1 345 ? 38.574 2.260 -1.027 1.00 44.89 325 LYS D CA 1
ATOM 12903 C C . LYS D 1 345 ? 37.678 3.033 -0.067 1.00 45.77 325 LYS D C 1
ATOM 12904 O O . LYS D 1 345 ? 37.954 4.200 0.232 1.00 46.04 325 LYS D O 1
ATOM 12907 N N . LEU D 1 346 ? 36.592 2.398 0.375 1.00 40.24 326 LEU D N 1
ATOM 12908 C CA . LEU D 1 346 ? 35.802 2.846 1.511 1.00 40.61 326 LEU D CA 1
ATOM 12909 C C . LEU D 1 346 ? 35.965 1.853 2.651 1.00 45.52 326 LEU D C 1
ATOM 12910 O O . LEU D 1 346 ? 36.212 0.662 2.431 1.00 43.83 326 LEU D O 1
ATOM 12915 N N . GLU D 1 347 ? 35.796 2.346 3.866 1.00 43.47 327 GLU D N 1
ATOM 12916 C CA . GLU D 1 347 ? 35.767 1.501 5.043 1.00 44.89 327 GLU D CA 1
ATOM 12917 C C . GLU D 1 347 ? 34.323 1.304 5.450 1.00 45.13 327 GLU D C 1
ATOM 12918 O O . GLU D 1 347 ? 33.482 2.177 5.233 1.00 41.94 327 GLU D O 1
ATOM 12924 N N . SER D 1 348 ? 34.038 0.148 6.042 1.00 43.19 328 SER D N 1
ATOM 12925 C CA . SER D 1 348 ? 32.662 -0.191 6.366 1.00 41.94 328 SER D CA 1
ATOM 12926 C C . SER D 1 348 ? 32.646 -1.336 7.367 1.00 45.34 328 SER D C 1
ATOM 12927 O O . SER D 1 348 ? 33.394 -2.309 7.228 1.00 43.87 328 SER D O 1
ATOM 12930 N N . GLU D 1 349 ? 31.791 -1.213 8.379 1.00 44.85 329 GLU D N 1
ATOM 12931 C CA . GLU D 1 349 ? 31.704 -2.290 9.352 1.00 43.33 329 GLU D CA 1
ATOM 12932 C C . GLU D 1 349 ? 30.878 -3.456 8.828 1.00 43.88 329 GLU D C 1
ATOM 12933 O O . GLU D 1 349 ? 31.182 -4.605 9.153 1.00 42.13 329 GLU D O 1
ATOM 12939 N N . VAL D 1 350 ? 29.847 -3.194 8.016 1.00 38.93 330 VAL D N 1
ATOM 12940 C CA . VAL D 1 350 ? 29.047 -4.256 7.421 1.00 38.93 330 VAL D CA 1
ATOM 12941 C C . VAL D 1 350 ? 28.896 -3.995 5.926 1.00 40.03 330 VAL D C 1
ATOM 12942 O O . VAL D 1 350 ? 28.918 -2.851 5.463 1.00 38.79 330 VAL D O 1
ATOM 12946 N N . LEU D 1 351 ? 28.729 -5.075 5.166 1.00 39.57 331 LEU D N 1
ATOM 12947 C CA . LEU D 1 351 ? 28.559 -5.003 3.725 1.00 34.77 331 LEU D CA 1
ATOM 12948 C C . LEU D 1 351 ? 27.363 -5.853 3.343 1.00 40.86 331 LEU D C 1
ATOM 12949 O O . LEU D 1 351 ? 27.359 -7.072 3.568 1.00 42.09 331 LEU D O 1
ATOM 12954 N N . ILE D 1 352 ? 26.365 -5.215 2.754 1.00 37.30 332 ILE D N 1
ATOM 12955 C CA . ILE D 1 352 ? 25.153 -5.882 2.309 1.00 38.16 332 ILE D CA 1
ATOM 12956 C C . ILE D 1 352 ? 25.253 -6.083 0.807 1.00 39.03 332 ILE D C 1
ATOM 12957 O O . ILE D 1 352 ? 25.389 -5.110 0.053 1.00 37.90 332 ILE D O 1
ATOM 12962 N N . LEU D 1 353 ? 25.190 -7.342 0.374 1.00 38.97 333 LEU D N 1
ATOM 12963 C CA . LEU D 1 353 ? 25.262 -7.689 -1.042 1.00 37.63 333 LEU D CA 1
ATOM 12964 C C . LEU D 1 353 ? 23.856 -7.674 -1.615 1.00 38.14 333 LEU D C 1
ATOM 12965 O O . LEU D 1 353 ? 23.004 -8.469 -1.206 1.00 38.57 333 LEU D O 1
ATOM 12970 N N . ALA D 1 354 ? 23.610 -6.758 -2.548 1.00 34.41 334 ALA D N 1
ATOM 12971 C CA . ALA D 1 354 ? 22.355 -6.721 -3.291 1.00 37.35 334 ALA D CA 1
ATOM 12972 C C . ALA D 1 354 ? 22.651 -6.850 -4.776 1.00 36.56 334 ALA D C 1
ATOM 12973 O O . ALA D 1 354 ? 22.193 -6.024 -5.563 1.00 36.93 334 ALA D O 1
ATOM 12975 N N . LEU D 1 355 ? 23.412 -7.875 -5.173 1.00 38.61 335 LEU D N 1
ATOM 12976 C CA . LEU D 1 355 ? 23.943 -7.968 -6.530 1.00 36.66 335 LEU D CA 1
ATOM 12977 C C . LEU D 1 355 ? 23.031 -8.721 -7.486 1.00 37.96 335 LEU D C 1
ATOM 12978 O O . LEU D 1 355 ? 23.432 -8.974 -8.626 1.00 40.15 335 LEU D O 1
ATOM 12983 N N . GLY D 1 356 ? 21.827 -9.089 -7.053 1.00 36.76 336 GLY D N 1
ATOM 12984 C CA . GLY D 1 356 ? 20.892 -9.826 -7.884 1.00 38.38 336 GLY D CA 1
ATOM 12985 C C . GLY D 1 356 ? 20.875 -11.311 -7.568 1.00 38.64 336 GLY D C 1
ATOM 12986 O O . GLY D 1 356 ? 21.569 -11.809 -6.673 1.00 38.94 336 GLY D O 1
ATOM 12987 N N . TYR D 1 357 ? 20.061 -12.030 -8.342 1.00 33.92 337 TYR D N 1
ATOM 12988 C CA . TYR D 1 357 ? 19.843 -13.455 -8.147 1.00 36.70 337 TYR D CA 1
ATOM 12989 C C . TYR D 1 357 ? 20.307 -14.235 -9.376 1.00 38.46 337 TYR D C 1
ATOM 12990 O O . TYR D 1 357 ? 20.521 -13.666 -10.453 1.00 33.60 337 TYR D O 1
ATOM 12999 N N . GLU D 1 358 ? 20.487 -15.550 -9.200 1.00 37.95 338 GLU D N 1
ATOM 13000 C CA . GLU D 1 358 ? 21.006 -16.389 -10.273 1.00 37.89 338 GLU D CA 1
ATOM 13001 C C . GLU D 1 358 ? 20.383 -17.773 -10.184 1.00 38.86 338 GLU D C 1
ATOM 13002 O O . GLU D 1 358 ? 19.964 -18.220 -9.112 1.00 37.84 338 GLU D O 1
ATOM 13008 N N . TYR D 1 359 ? 20.345 -18.457 -11.328 1.00 37.72 339 TYR D N 1
ATOM 13009 C CA . TYR D 1 359 ? 19.908 -19.846 -11.382 1.00 39.88 339 TYR D CA 1
ATOM 13010 C C . TYR D 1 359 ? 21.082 -20.777 -11.110 1.00 41.19 339 TYR D C 1
ATOM 13011 O O . TYR D 1 359 ? 22.073 -20.765 -11.848 1.00 41.75 339 TYR D O 1
ATOM 13020 N N . LYS D 1 360 ? 20.960 -21.606 -10.077 1.00 44.26 340 LYS D N 1
ATOM 13021 C CA . LYS D 1 360 ? 21.891 -22.697 -9.833 1.00 40.05 340 LYS D CA 1
ATOM 13022 C C . LYS D 1 360 ? 21.142 -23.999 -10.066 1.00 44.08 340 LYS D C 1
ATOM 13023 O O . LYS D 1 360 ? 20.009 -24.160 -9.612 1.00 41.86 340 LYS D O 1
ATOM 13025 N N . ILE D 1 361 ? 21.755 -24.917 -10.800 1.00 45.84 341 ILE D N 1
ATOM 13026 C CA . ILE D 1 361 ? 21.020 -26.115 -11.183 1.00 45.97 341 ILE D CA 1
ATOM 13027 C C . ILE D 1 361 ? 20.959 -27.054 -9.983 1.00 46.61 341 ILE D C 1
ATOM 13028 O O . ILE D 1 361 ? 21.963 -27.228 -9.278 1.00 44.28 341 ILE D O 1
ATOM 13033 N N . PRO D 1 362 ? 19.796 -27.646 -9.695 1.00 46.36 342 PRO D N 1
ATOM 13034 C CA . PRO D 1 362 ? 19.673 -28.523 -8.521 1.00 47.12 342 PRO D CA 1
ATOM 13035 C C . PRO D 1 362 ? 20.569 -29.740 -8.647 1.00 49.42 342 PRO D C 1
ATOM 13036 O O . PRO D 1 362 ? 20.797 -30.256 -9.743 1.00 48.53 342 PRO D O 1
ATOM 13040 N N . GLU D 1 363 ? 21.080 -30.198 -7.502 1.00 50.47 343 GLU D N 1
ATOM 13041 C CA . GLU D 1 363 ? 21.925 -31.386 -7.507 1.00 51.15 343 GLU D CA 1
ATOM 13042 C C . GLU D 1 363 ? 21.149 -32.614 -7.948 1.00 50.31 343 GLU D C 1
ATOM 13043 O O . GLU D 1 363 ? 21.721 -33.534 -8.548 1.00 50.50 343 GLU D O 1
ATOM 13049 N N . CYS D 1 364 ? 19.847 -32.641 -7.677 1.00 46.96 344 CYS D N 1
ATOM 13050 C CA . CYS D 1 364 ? 19.056 -33.821 -7.994 1.00 48.21 344 CYS D CA 1
ATOM 13051 C C . CYS D 1 364 ? 19.075 -34.147 -9.479 1.00 46.52 344 CYS D C 1
ATOM 13052 O O . CYS D 1 364 ? 18.739 -35.273 -9.860 1.00 47.27 344 CYS D O 1
ATOM 13055 N N . LEU D 1 365 ? 19.463 -33.200 -10.325 1.00 45.53 345 LEU D N 1
ATOM 13056 C CA . LEU D 1 365 ? 19.447 -33.454 -11.755 1.00 47.55 345 LEU D CA 1
ATOM 13057 C C . LEU D 1 365 ? 20.692 -34.159 -12.239 1.00 49.02 345 LEU D C 1
ATOM 13058 O O . LEU D 1 365 ? 20.714 -34.609 -13.391 1.00 48.51 345 LEU D O 1
ATOM 13063 N N . THR D 1 366 ? 21.716 -34.252 -11.394 1.00 48.81 346 THR D N 1
ATOM 13064 C CA . THR D 1 366 ? 22.989 -34.820 -11.816 1.00 47.14 346 THR D CA 1
ATOM 13065 C C . THR D 1 366 ? 22.864 -36.197 -12.461 1.00 49.72 346 THR D C 1
ATOM 13066 O O . THR D 1 366 ? 23.562 -36.435 -13.462 1.00 50.21 346 THR D O 1
ATOM 13070 N N . PRO D 1 367 ? 22.025 -37.132 -11.989 1.00 49.91 347 PRO D N 1
ATOM 13071 C CA . PRO D 1 367 ? 21.986 -38.436 -12.675 1.00 48.50 347 PRO D CA 1
ATOM 13072 C C . PRO D 1 367 ? 21.376 -38.363 -14.066 1.00 49.71 347 PRO D C 1
ATOM 13073 O O . PRO D 1 367 ? 21.772 -39.148 -14.935 1.00 49.98 347 PRO D O 1
ATOM 13077 N N . ILE D 1 368 ? 20.447 -37.438 -14.310 1.00 46.23 348 ILE D N 1
ATOM 13078 C CA . ILE D 1 368 ? 19.760 -37.348 -15.593 1.00 47.18 348 ILE D CA 1
ATOM 13079 C C . ILE D 1 368 ? 20.288 -36.187 -16.443 1.00 51.47 348 ILE D C 1
ATOM 13080 O O . ILE D 1 368 ? 19.627 -35.771 -17.396 1.00 49.14 348 ILE D O 1
ATOM 13085 N N . ARG D 1 369 ? 21.471 -35.655 -16.115 1.00 51.67 349 ARG D N 1
ATOM 13086 C CA . ARG D 1 369 ? 22.049 -34.574 -16.907 1.00 47.65 349 ARG D CA 1
ATOM 13087 C C . ARG D 1 369 ? 22.118 -34.935 -18.383 1.00 50.48 349 ARG D C 1
ATOM 13088 O O . ARG D 1 369 ? 21.844 -34.094 -19.247 1.00 49.88 349 ARG D O 1
ATOM 13096 N N . THR D 1 370 ? 22.481 -36.185 -18.691 1.00 45.13 350 THR D N 1
ATOM 13097 C CA . THR D 1 370 ? 22.570 -36.616 -20.083 1.00 49.34 350 THR D CA 1
ATOM 13098 C C . THR D 1 370 ? 21.221 -36.586 -20.794 1.00 51.23 350 THR D C 1
ATOM 13099 O O . THR D 1 370 ? 21.184 -36.631 -22.028 1.00 50.50 350 THR D O 1
ATOM 13103 N N . LEU D 1 371 ? 20.117 -36.525 -20.048 1.00 49.79 351 LEU D N 1
ATOM 13104 C CA . LEU D 1 371 ? 18.794 -36.409 -20.649 1.00 48.76 351 LEU D CA 1
ATOM 13105 C C . LEU D 1 371 ? 18.453 -34.983 -21.036 1.00 47.69 351 LEU D C 1
ATOM 13106 O O . LEU D 1 371 ? 17.601 -34.762 -21.901 1.00 48.57 351 LEU D O 1
ATOM 13111 N N . ILE D 1 372 ? 19.072 -34.045 -20.423 1.00 46.54 352 ILE D N 1
ATOM 13112 C CA . ILE D 1 372 ? 18.731 -32.650 -20.598 1.00 48.76 352 ILE D CA 1
ATOM 13113 C C . ILE D 1 372 ? 19.503 -32.111 -21.792 1.00 49.23 352 ILE D C 1
ATOM 13114 O O . ILE D 1 372 ? 20.647 -32.508 -22.036 1.00 48.93 352 ILE D O 1
ATOM 13119 N N . ASN D 1 373 ? 18.867 -31.232 -22.565 1.00 51.04 353 ASN D N 1
ATOM 13120 C CA . ASN D 1 373 ? 19.518 -30.610 -23.710 1.00 48.22 353 ASN D CA 1
ATOM 13121 C C . ASN D 1 373 ? 20.255 -29.348 -23.285 1.00 47.24 353 ASN D C 1
ATOM 13122 O O . ASN D 1 373 ? 19.825 -28.625 -22.379 1.00 45.86 353 ASN D O 1
ATOM 13127 N N . TRP D 1 374 ? 21.374 -29.092 -23.955 1.00 44.95 354 TRP D N 1
ATOM 13128 C CA . TRP D 1 374 ? 22.251 -27.977 -23.637 1.00 46.49 354 TRP D CA 1
ATOM 13129 C C . TRP D 1 374 ? 22.525 -27.182 -24.905 1.00 50.59 354 TRP D C 1
ATOM 13130 O O . TRP D 1 374 ? 22.602 -27.754 -25.998 1.00 48.53 354 TRP D O 1
ATOM 13141 N N . ASP D 1 375 ? 22.672 -25.860 -24.760 1.00 45.89 355 ASP D N 1
ATOM 13142 C CA . ASP D 1 375 ? 22.984 -25.024 -25.913 1.00 48.60 355 ASP D CA 1
ATOM 13143 C C . ASP D 1 375 ? 24.498 -24.809 -26.035 1.00 52.36 355 ASP D C 1
ATOM 13144 O O . ASP D 1 375 ? 25.300 -25.335 -25.254 1.00 50.20 355 ASP D O 1
ATOM 13149 N N . SER D 1 376 ? 24.895 -23.998 -27.021 1.00 53.35 356 SER D N 1
ATOM 13150 C CA . SER D 1 376 ? 26.313 -23.861 -27.343 1.00 57.57 356 SER D CA 1
ATOM 13151 C C . SER D 1 376 ? 27.124 -23.238 -26.209 1.00 58.07 356 SER D C 1
ATOM 13152 O O . SER D 1 376 ? 28.347 -23.406 -26.177 1.00 59.12 356 SER D O 1
ATOM 13155 N N . LYS D 1 377 ? 26.489 -22.520 -25.289 1.00 60.41 357 LYS D N 1
ATOM 13156 C CA . LYS D 1 377 ? 27.193 -21.979 -24.135 1.00 58.20 357 LYS D CA 1
ATOM 13157 C C . LYS D 1 377 ? 27.076 -22.881 -22.918 1.00 59.31 357 LYS D C 1
ATOM 13158 O O . LYS D 1 377 ? 27.358 -22.432 -21.800 1.00 58.95 357 LYS D O 1
ATOM 13164 N N . GLY D 1 378 ? 26.641 -24.126 -23.104 1.00 54.20 358 GLY D N 1
ATOM 13165 C CA . GLY D 1 378 ? 26.483 -25.033 -21.984 1.00 48.99 358 GLY D CA 1
ATOM 13166 C C . GLY D 1 378 ? 25.384 -24.671 -21.007 1.00 49.57 358 GLY D C 1
ATOM 13167 O O . GLY D 1 378 ? 25.481 -25.020 -19.825 1.00 48.50 358 GLY D O 1
ATOM 13168 N N . ARG D 1 379 ? 24.339 -23.985 -21.463 1.00 46.54 359 ARG D N 1
ATOM 13169 C CA . ARG D 1 379 ? 23.175 -23.695 -20.642 1.00 45.51 359 ARG D CA 1
ATOM 13170 C C . ARG D 1 379 ? 22.049 -24.665 -20.985 1.00 46.58 359 ARG D C 1
ATOM 13171 O O . ARG D 1 379 ? 22.022 -25.261 -22.068 1.00 46.32 359 ARG D O 1
ATOM 13179 N N . ILE D 1 380 ? 21.111 -24.818 -20.044 1.00 43.93 360 ILE D N 1
ATOM 13180 C CA . ILE D 1 380 ? 19.938 -25.648 -20.298 1.00 43.68 360 ILE D CA 1
ATOM 13181 C C . ILE D 1 380 ? 19.180 -25.073 -21.483 1.00 43.48 360 ILE D C 1
ATOM 13182 O O . ILE D 1 380 ? 18.799 -23.897 -21.479 1.00 45.67 360 ILE D O 1
ATOM 13187 N N . ALA D 1 381 ? 18.954 -25.899 -22.500 1.00 41.99 361 ALA D N 1
ATOM 13188 C CA . ALA D 1 381 ? 18.312 -25.478 -23.739 1.00 42.69 361 ALA D CA 1
ATOM 13189 C C . ALA D 1 381 ? 16.831 -25.839 -23.686 1.00 44.51 361 ALA D C 1
ATOM 13190 O O . ALA D 1 381 ? 16.481 -27.023 -23.560 1.00 47.55 361 ALA D O 1
ATOM 13192 N N . LEU D 1 382 ? 15.973 -24.831 -23.797 1.00 36.48 362 LEU D N 1
ATOM 13193 C CA . LEU D 1 382 ? 14.535 -25.004 -23.691 1.00 37.27 362 LEU D CA 1
ATOM 13194 C C . LEU D 1 382 ? 13.894 -25.084 -25.073 1.00 39.01 362 LEU D C 1
ATOM 13195 O O . LEU D 1 382 ? 14.269 -24.348 -25.990 1.00 36.79 362 LEU D O 1
ATOM 13200 N N . ASN D 1 383 ? 12.944 -26.006 -25.224 1.00 41.23 363 ASN D N 1
ATOM 13201 C CA . ASN D 1 383 ? 12.016 -25.946 -26.339 1.00 38.70 363 ASN D CA 1
ATOM 13202 C C . ASN D 1 383 ? 10.975 -24.848 -26.091 1.00 41.88 363 ASN D C 1
ATOM 13203 O O . ASN D 1 383 ? 10.828 -24.319 -24.979 1.00 38.77 363 ASN D O 1
ATOM 13208 N N . TRP D 1 384 ? 10.232 -24.518 -27.152 1.00 40.51 364 TRP D N 1
ATOM 13209 C CA . TRP D 1 384 ? 9.253 -23.444 -27.063 1.00 36.81 364 TRP D CA 1
ATOM 13210 C C . TRP D 1 384 ? 8.249 -23.700 -25.949 1.00 39.81 364 TRP D C 1
ATOM 13211 O O . TRP D 1 384 ? 7.797 -22.757 -25.283 1.00 39.83 364 TRP D O 1
ATOM 13222 N N . ASN D 1 385 ? 7.883 -24.967 -25.739 1.00 38.41 365 ASN D N 1
ATOM 13223 C CA . ASN D 1 385 ? 6.872 -25.343 -24.762 1.00 37.29 365 ASN D CA 1
ATOM 13224 C C . ASN D 1 385 ? 7.451 -25.525 -23.373 1.00 37.17 365 ASN D C 1
ATOM 13225 O O . ASN D 1 385 ? 6.803 -26.147 -22.528 1.00 39.70 365 ASN D O 1
ATOM 13230 N N . TYR D 1 386 ? 8.667 -25.028 -23.136 1.00 37.02 366 TYR D N 1
ATOM 13231 C CA . TYR D 1 386 ? 9.350 -25.026 -21.843 1.00 37.31 366 TYR D CA 1
ATOM 13232 C C . TYR D 1 386 ? 9.858 -26.397 -21.412 1.00 38.14 366 TYR D C 1
ATOM 13233 O O . TYR D 1 386 ? 10.309 -26.545 -20.274 1.00 36.94 366 TYR D O 1
ATOM 13242 N N . SER D 1 387 ? 9.829 -27.397 -22.282 1.00 37.91 367 SER D N 1
ATOM 13243 C CA . SER D 1 387 ? 10.498 -28.645 -21.953 1.00 39.88 367 SER D CA 1
ATOM 13244 C C . SER D 1 387 ? 11.982 -28.532 -22.298 1.00 41.68 367 SER D C 1
ATOM 13245 O O . SER D 1 387 ? 12.391 -27.701 -23.121 1.00 39.46 367 SER D O 1
ATOM 13248 N N . ILE D 1 388 ? 12.800 -29.362 -21.642 1.00 40.04 368 ILE D N 1
ATOM 13249 C CA . ILE D 1 388 ? 14.244 -29.245 -21.818 1.00 38.14 368 ILE D CA 1
ATOM 13250 C C . ILE D 1 388 ? 14.872 -30.567 -22.236 1.00 42.53 368 ILE D C 1
ATOM 13251 O O . ILE D 1 388 ? 16.086 -30.766 -22.095 1.00 44.83 368 ILE D O 1
ATOM 13256 N N . ASN D 1 389 ? 14.061 -31.486 -22.753 1.00 43.85 369 ASN D N 1
ATOM 13257 C CA . ASN D 1 389 ? 14.569 -32.734 -23.304 1.00 43.56 369 ASN D CA 1
ATOM 13258 C C . ASN D 1 389 ? 13.748 -33.088 -24.532 1.00 44.13 369 ASN D C 1
ATOM 13259 O O . ASN D 1 389 ? 12.703 -32.489 -24.803 1.00 42.75 369 ASN D O 1
ATOM 13264 N N . ASP D 1 390 ? 14.240 -34.070 -25.290 1.00 44.70 370 ASP D N 1
ATOM 13265 C CA . ASP D 1 390 ? 13.592 -34.426 -26.548 1.00 43.31 370 ASP D CA 1
ATOM 13266 C C . ASP D 1 390 ? 12.249 -35.106 -26.323 1.00 47.38 370 ASP D C 1
ATOM 13267 O O . ASP D 1 390 ? 11.345 -34.960 -27.155 1.00 47.69 370 ASP D O 1
ATOM 13272 N N . ASP D 1 391 ? 12.109 -35.865 -25.223 1.00 46.86 371 ASP D N 1
ATOM 13273 C CA . ASP D 1 391 ? 10.825 -36.462 -24.846 1.00 45.67 371 ASP D CA 1
ATOM 13274 C C . ASP D 1 391 ? 9.741 -35.425 -24.566 1.00 45.82 371 ASP D C 1
ATOM 13275 O O . ASP D 1 391 ? 8.550 -35.757 -24.611 1.00 45.59 371 ASP D O 1
ATOM 13280 N N . ASN D 1 392 ? 10.129 -34.195 -24.239 1.00 43.64 372 ASN D N 1
ATOM 13281 C CA . ASN D 1 392 ? 9.204 -33.182 -23.722 1.00 45.53 372 ASN D CA 1
ATOM 13282 C C . ASN D 1 392 ? 8.499 -33.692 -22.461 1.00 39.92 372 ASN D C 1
ATOM 13283 O O . ASN D 1 392 ? 7.281 -33.615 -22.330 1.00 41.70 372 ASN D O 1
ATOM 13288 N N . THR D 1 393 ? 9.285 -34.228 -21.530 1.00 40.61 373 THR D N 1
ATOM 13289 C CA . THR D 1 393 ? 8.767 -34.702 -20.255 1.00 42.08 373 THR D CA 1
ATOM 13290 C C . THR D 1 393 ? 9.392 -34.005 -19.057 1.00 41.87 373 THR D C 1
ATOM 13291 O O . THR D 1 393 ? 9.022 -34.313 -17.920 1.00 43.19 373 THR D O 1
ATOM 13295 N N . ILE D 1 394 ? 10.333 -33.095 -19.264 1.00 40.71 374 ILE D N 1
ATOM 13296 C CA . ILE D 1 394 ? 10.914 -32.319 -18.178 1.00 39.18 374 ILE D CA 1
ATOM 13297 C C . ILE D 1 394 ? 10.722 -30.854 -18.522 1.00 41.08 374 ILE D C 1
ATOM 13298 O O . ILE D 1 394 ? 11.306 -30.362 -19.497 1.00 42.06 374 ILE D O 1
ATOM 13303 N N . PHE D 1 395 ? 9.936 -30.153 -17.710 1.00 37.80 375 PHE D N 1
ATOM 13304 C CA . PHE D 1 395 ? 9.604 -28.764 -17.959 1.00 38.24 375 PHE D CA 1
ATOM 13305 C C . PHE D 1 395 ? 10.289 -27.858 -16.937 1.00 36.73 375 PHE D C 1
ATOM 13306 O O . PHE D 1 395 ? 10.572 -28.262 -15.804 1.00 37.55 375 PHE D O 1
ATOM 13314 N N . ALA D 1 396 ? 10.540 -26.621 -17.353 1.00 35.37 376 ALA D N 1
ATOM 13315 C CA . ALA D 1 396 ? 11.332 -25.664 -16.593 1.00 35.79 376 ALA D CA 1
ATOM 13316 C C . ALA D 1 396 ? 10.513 -24.420 -16.260 1.00 35.66 376 ALA D C 1
ATOM 13317 O O . ALA D 1 396 ? 10.084 -23.694 -17.162 1.00 34.33 376 ALA D O 1
ATOM 13319 N N . GLN D 1 397 ? 10.328 -24.164 -14.969 1.00 35.20 377 GLN D N 1
ATOM 13320 C CA . GLN D 1 397 ? 9.836 -22.883 -14.490 1.00 31.52 377 GLN D CA 1
ATOM 13321 C C . GLN D 1 397 ? 11.019 -21.975 -14.216 1.00 36.10 377 GLN D C 1
ATOM 13322 O O . GLN D 1 397 ? 11.930 -22.346 -13.470 1.00 38.35 377 GLN D O 1
ATOM 13328 N N . ASN D 1 398 ? 10.995 -20.777 -14.793 1.00 35.86 378 ASN D N 1
ATOM 13329 C CA . ASN D 1 398 ? 11.956 -19.740 -14.438 1.00 35.43 378 ASN D CA 1
ATOM 13330 C C . ASN D 1 398 ? 13.382 -20.206 -14.722 1.00 35.60 378 ASN D C 1
ATOM 13331 O O . ASN D 1 398 ? 14.274 -20.135 -13.875 1.00 37.60 378 ASN D O 1
ATOM 13336 N N . ILE D 1 399 ? 13.583 -20.708 -15.931 1.00 33.21 379 ILE D N 1
ATOM 13337 C CA . ILE D 1 399 ? 14.904 -21.021 -16.457 1.00 34.79 379 ILE D CA 1
ATOM 13338 C C . ILE D 1 399 ? 14.943 -20.509 -17.887 1.00 38.18 379 ILE D C 1
ATOM 13339 O O . ILE D 1 399 ? 13.952 -20.625 -18.620 1.00 35.39 379 ILE D O 1
ATOM 13344 N N . GLY D 1 400 ? 16.075 -19.924 -18.279 1.00 38.72 380 GLY D N 1
ATOM 13345 C CA . GLY D 1 400 ? 16.283 -19.585 -19.671 1.00 38.54 380 GLY D CA 1
ATOM 13346 C C . GLY D 1 400 ? 15.860 -18.181 -20.059 1.00 37.48 380 GLY D C 1
ATOM 13347 O O . GLY D 1 400 ? 15.192 -17.979 -21.077 1.00 39.62 380 GLY D O 1
ATOM 13348 N N . ILE D 1 401 ? 16.241 -17.195 -19.253 1.00 39.01 381 ILE D N 1
ATOM 13349 C CA . ILE D 1 401 ? 16.086 -15.801 -19.660 1.00 40.17 381 ILE D CA 1
ATOM 13350 C C . ILE D 1 401 ? 16.733 -15.581 -21.019 1.00 40.33 381 ILE D C 1
ATOM 13351 O O . ILE D 1 401 ? 16.276 -14.751 -21.816 1.00 40.13 381 ILE D O 1
ATOM 13356 N N . TYR D 1 402 ? 17.787 -16.349 -21.314 1.00 38.23 382 TYR D N 1
ATOM 13357 C CA . TYR D 1 402 ? 18.485 -16.343 -22.590 1.00 35.70 382 TYR D CA 1
ATOM 13358 C C . TYR D 1 402 ? 17.711 -17.039 -23.691 1.00 40.63 382 TYR D C 1
ATOM 13359 O O . TYR D 1 402 ? 18.176 -17.045 -24.839 1.00 42.13 382 TYR D O 1
ATOM 13368 N N . SER D 1 403 ? 16.585 -17.669 -23.368 1.00 38.86 383 SER D N 1
ATOM 13369 C CA . SER D 1 403 ? 15.831 -18.423 -24.361 1.00 40.18 383 SER D CA 1
ATOM 13370 C C . SER D 1 403 ? 14.407 -17.917 -24.540 1.00 35.82 383 SER D C 1
ATOM 13371 O O . SER D 1 403 ? 13.953 -17.771 -25.675 1.00 35.65 383 SER D O 1
ATOM 13374 N N . HIS D 1 404 ? 13.688 -17.625 -23.461 1.00 33.01 384 HIS D N 1
ATOM 13375 C CA . HIS D 1 404 ? 12.340 -17.091 -23.578 1.00 34.85 384 HIS D CA 1
ATOM 13376 C C . HIS D 1 404 ? 12.263 -15.616 -23.204 1.00 37.06 384 HIS D C 1
ATOM 13377 O O . HIS D 1 404 ? 11.173 -15.039 -23.249 1.00 35.69 384 HIS D O 1
ATOM 13384 N N . GLY D 1 405 ? 13.379 -14.999 -22.816 1.00 37.13 385 GLY D N 1
ATOM 13385 C CA . GLY D 1 405 ? 13.451 -13.563 -22.655 1.00 37.47 385 GLY D CA 1
ATOM 13386 C C . GLY D 1 405 ? 13.233 -13.122 -21.220 1.00 37.94 385 GLY D C 1
ATOM 13387 O O . GLY D 1 405 ? 13.042 -13.924 -20.299 1.00 37.31 385 GLY D O 1
ATOM 13388 N N . PHE D 1 406 ? 13.219 -11.793 -21.062 1.00 33.66 386 PHE D N 1
ATOM 13389 C CA . PHE D 1 406 ? 13.332 -11.176 -19.741 1.00 39.12 386 PHE D CA 1
ATOM 13390 C C . PHE D 1 406 ? 12.147 -11.458 -18.828 1.00 39.24 386 PHE D C 1
ATOM 13391 O O . PHE D 1 406 ? 12.254 -11.201 -17.622 1.00 41.21 386 PHE D O 1
ATOM 13399 N N . THR D 1 407 ? 11.019 -11.939 -19.355 1.00 34.46 387 THR D N 1
ATOM 13400 C CA . THR D 1 407 ? 9.862 -12.207 -18.509 1.00 37.45 387 THR D CA 1
ATOM 13401 C C . THR D 1 407 ? 9.842 -13.623 -17.943 1.00 35.62 387 THR D C 1
ATOM 13402 O O . THR D 1 407 ? 8.839 -14.013 -17.341 1.00 32.46 387 THR D O 1
ATOM 13406 N N . VAL D 1 408 ? 10.900 -14.408 -18.148 1.00 36.38 388 VAL D N 1
ATOM 13407 C CA . VAL D 1 408 ? 10.941 -15.757 -17.582 1.00 34.05 388 VAL D CA 1
ATOM 13408 C C . VAL D 1 408 ? 10.670 -15.735 -16.076 1.00 34.96 388 VAL D C 1
ATOM 13409 O O . VAL D 1 408 ? 9.852 -16.543 -15.612 1.00 35.19 388 VAL D O 1
ATOM 13413 N N . PRO D 1 409 ? 11.275 -14.849 -15.281 1.00 33.53 389 PRO D N 1
ATOM 13414 C CA . PRO D 1 409 ? 10.917 -14.763 -13.854 1.00 34.92 389 PRO D CA 1
ATOM 13415 C C . PRO D 1 409 ? 9.709 -13.888 -13.537 1.00 37.72 389 PRO D C 1
ATOM 13416 O O . PRO D 1 409 ? 9.500 -13.560 -12.363 1.00 39.12 389 PRO D O 1
ATOM 13420 N N . ASP D 1 410 ? 8.909 -13.512 -14.528 1.00 35.38 390 ASP D N 1
ATOM 13421 C CA . ASP D 1 410 ? 7.827 -12.565 -14.314 1.00 34.48 390 ASP D CA 1
ATOM 13422 C C . ASP D 1 410 ? 6.585 -13.289 -13.813 1.00 36.99 390 ASP D C 1
ATOM 13423 O O . ASP D 1 410 ? 6.043 -14.160 -14.504 1.00 36.44 390 ASP D O 1
ATOM 13428 N N . LEU D 1 411 ? 6.116 -12.913 -12.618 1.00 36.38 391 LEU D N 1
ATOM 13429 C CA . LEU D 1 411 ? 4.912 -13.538 -12.085 1.00 34.61 391 LEU D CA 1
ATOM 13430 C C . LEU D 1 411 ? 3.734 -13.335 -13.020 1.00 32.52 391 LEU D C 1
ATOM 13431 O O . LEU D 1 411 ? 2.850 -14.188 -13.090 1.00 32.77 391 LEU D O 1
ATOM 13436 N N . GLY D 1 412 ? 3.717 -12.237 -13.773 1.00 34.18 392 GLY D N 1
ATOM 13437 C CA . GLY D 1 412 ? 2.664 -12.033 -14.750 1.00 33.69 392 GLY D CA 1
ATOM 13438 C C . GLY D 1 412 ? 2.630 -13.054 -15.875 1.00 36.12 392 GLY D C 1
ATOM 13439 O O . GLY D 1 412 ? 1.614 -13.156 -16.572 1.00 32.07 392 GLY D O 1
ATOM 13440 N N . MET D 1 413 ? 3.712 -13.810 -16.078 1.00 32.09 393 MET D N 1
ATOM 13441 C CA . MET D 1 413 ? 3.749 -14.794 -17.150 1.00 32.35 393 MET D CA 1
ATOM 13442 C C . MET D 1 413 ? 3.715 -16.221 -16.627 1.00 33.19 393 MET D C 1
ATOM 13443 O O . MET D 1 413 ? 3.931 -17.158 -17.403 1.00 33.73 393 MET D O 1
ATOM 13448 N N . GLY D 1 414 ? 3.411 -16.408 -15.337 1.00 33.11 394 GLY D N 1
ATOM 13449 C CA . GLY D 1 414 ? 3.383 -17.749 -14.774 1.00 31.25 394 GLY D CA 1
ATOM 13450 C C . GLY D 1 414 ? 2.210 -18.584 -15.259 1.00 31.93 394 GLY D C 1
ATOM 13451 O O . GLY D 1 414 ? 2.357 -19.782 -15.513 1.00 33.47 394 GLY D O 1
ATOM 13452 N N . CYS D 1 415 ? 1.022 -17.977 -15.364 1.00 31.96 395 CYS D N 1
ATOM 13453 C CA . CYS D 1 415 ? -0.127 -18.712 -15.880 1.00 30.77 395 CYS D CA 1
ATOM 13454 C C . CYS D 1 415 ? 0.047 -19.046 -17.347 1.00 34.22 395 CYS D C 1
ATOM 13455 O O . CYS D 1 415 ? -0.399 -20.107 -17.801 1.00 32.30 395 CYS D O 1
ATOM 13458 N N . TYR D 1 416 ? 0.672 -18.145 -18.103 1.00 34.03 396 TYR D N 1
ATOM 13459 C CA . TYR D 1 416 ? 0.974 -18.423 -19.500 1.00 33.83 396 TYR D CA 1
ATOM 13460 C C . TYR D 1 416 ? 1.813 -19.686 -19.632 1.00 34.64 396 TYR D C 1
ATOM 13461 O O . TYR D 1 416 ? 1.438 -20.630 -20.340 1.00 35.59 396 TYR D O 1
ATOM 13470 N N . ARG D 1 417 ? 2.962 -19.721 -18.949 1.00 34.79 397 ARG D N 1
ATOM 13471 C CA . ARG D 1 417 ? 3.838 -20.878 -19.072 1.00 34.20 397 ARG D CA 1
ATOM 13472 C C . ARG D 1 417 ? 3.164 -22.123 -18.502 1.00 35.50 397 ARG D C 1
ATOM 13473 O O . ARG D 1 417 ? 3.262 -23.214 -19.081 1.00 34.02 397 ARG D O 1
ATOM 13481 N N . ASN D 1 418 ? 2.440 -21.972 -17.389 1.00 33.42 398 ASN D N 1
ATOM 13482 C CA . ASN D 1 418 ? 1.785 -23.127 -16.791 1.00 34.15 398 ASN D CA 1
ATOM 13483 C C . ASN D 1 418 ? 0.704 -23.688 -17.714 1.00 36.67 398 ASN D C 1
ATOM 13484 O O . ASN D 1 418 ? 0.562 -24.914 -17.841 1.00 37.91 398 ASN D O 1
ATOM 13489 N N . ALA D 1 419 ? -0.049 -22.818 -18.392 1.00 32.74 399 ALA D N 1
ATOM 13490 C CA . ALA D 1 419 ? -1.035 -23.328 -19.334 1.00 34.76 399 ALA D CA 1
ATOM 13491 C C . ALA D 1 419 ? -0.365 -24.147 -20.427 1.00 36.55 399 ALA D C 1
ATOM 13492 O O . ALA D 1 419 ? -0.850 -25.219 -20.790 1.00 39.72 399 ALA D O 1
ATOM 13494 N N . ILE D 1 420 ? 0.767 -23.672 -20.942 1.00 35.31 400 ILE D N 1
ATOM 13495 C CA . ILE D 1 420 ? 1.450 -24.388 -22.012 1.00 36.66 400 ILE D CA 1
ATOM 13496 C C . ILE D 1 420 ? 2.006 -25.716 -21.498 1.00 37.73 400 ILE D C 1
ATOM 13497 O O . ILE D 1 420 ? 1.927 -26.745 -22.178 1.00 36.61 400 ILE D O 1
ATOM 13502 N N . ILE D 1 421 ? 2.555 -25.719 -20.282 1.00 37.14 401 ILE D N 1
ATOM 13503 C CA . ILE D 1 421 ? 3.032 -26.960 -19.679 1.00 37.12 401 ILE D CA 1
ATOM 13504 C C . ILE D 1 421 ? 1.880 -27.943 -19.503 1.00 36.48 401 ILE D C 1
ATOM 13505 O O . ILE D 1 421 ? 2.000 -29.131 -19.820 1.00 37.32 401 ILE D O 1
ATOM 13510 N N . ILE D 1 422 ? 0.742 -27.462 -19.009 1.00 35.78 402 ILE D N 1
ATOM 13511 C CA . ILE D 1 422 ? -0.404 -28.344 -18.814 1.00 39.38 402 ILE D CA 1
ATOM 13512 C C . ILE D 1 422 ? -0.952 -28.820 -20.156 1.00 41.78 402 ILE D C 1
ATOM 13513 O O . ILE D 1 422 ? -1.246 -30.012 -20.344 1.00 37.29 402 ILE D O 1
ATOM 13518 N N . ASN D 1 423 ? -1.094 -27.897 -21.110 1.00 40.01 403 ASN D N 1
ATOM 13519 C CA . ASN D 1 423 ? -1.602 -28.268 -22.425 1.00 41.26 403 ASN D CA 1
ATOM 13520 C C . ASN D 1 423 ? -0.694 -29.292 -23.098 1.00 39.49 403 ASN D C 1
ATOM 13521 O O . ASN D 1 423 ? -1.175 -30.211 -23.760 1.00 42.05 403 ASN D O 1
ATOM 13526 N N . THR D 1 424 ? 0.622 -29.145 -22.941 1.00 38.81 404 THR D N 1
ATOM 13527 C CA . THR D 1 424 ? 1.561 -30.082 -23.545 1.00 37.19 404 THR D CA 1
ATOM 13528 C C . THR D 1 424 ? 1.406 -31.474 -22.945 1.00 42.03 404 THR D C 1
ATOM 13529 O O . THR D 1 424 ? 1.281 -32.471 -23.675 1.00 39.22 404 THR D O 1
ATOM 13533 N N . ILE D 1 425 ? 1.389 -31.558 -21.612 1.00 41.71 405 ILE D N 1
ATOM 13534 C CA . ILE D 1 425 ? 1.354 -32.859 -20.946 1.00 40.52 405 ILE D CA 1
ATOM 13535 C C . ILE D 1 425 ? 0.053 -33.591 -21.250 1.00 40.40 405 ILE D C 1
ATOM 13536 O O . ILE D 1 425 ? 0.041 -34.814 -21.428 1.00 43.17 405 ILE D O 1
ATOM 13541 N N . LEU D 1 426 ? -1.056 -32.864 -21.319 1.00 42.08 406 LEU D N 1
ATOM 13542 C CA . LEU D 1 426 ? -2.337 -33.488 -21.620 1.00 43.40 406 LEU D CA 1
ATOM 13543 C C . LEU D 1 426 ? -2.598 -33.614 -23.114 1.00 43.30 406 LEU D C 1
ATOM 13544 O O . LEU D 1 426 ? -3.556 -34.287 -23.503 1.00 44.32 406 LEU D O 1
ATOM 13549 N N . GLY D 1 427 ? -1.777 -32.992 -23.954 1.00 43.60 407 GLY D N 1
ATOM 13550 C CA . GLY D 1 427 ? -2.005 -33.045 -25.385 1.00 44.36 407 GLY D CA 1
ATOM 13551 C C . GLY D 1 427 ? -3.274 -32.359 -25.832 1.00 44.04 407 GLY D C 1
ATOM 13552 O O . GLY D 1 427 ? -3.871 -32.769 -26.824 1.00 44.59 407 GLY D O 1
ATOM 13553 N N . ARG D 1 428 ? -3.691 -31.307 -25.135 1.00 43.00 408 ARG D N 1
ATOM 13554 C CA . ARG D 1 428 ? -5.013 -30.739 -25.340 1.00 46.05 408 ARG D CA 1
ATOM 13555 C C . ARG D 1 428 ? -4.990 -29.280 -24.915 1.00 45.38 408 ARG D C 1
ATOM 13556 O O . ARG D 1 428 ? -4.181 -28.885 -24.073 1.00 47.26 408 ARG D O 1
ATOM 13564 N N . GLU D 1 429 ? -5.877 -28.479 -25.504 1.00 48.47 409 GLU D N 1
ATOM 13565 C CA . GLU D 1 429 ? -5.981 -27.058 -25.156 1.00 48.68 409 GLU D CA 1
ATOM 13566 C C . GLU D 1 429 ? -6.849 -26.895 -23.910 1.00 48.84 409 GLU D C 1
ATOM 13567 O O . GLU D 1 429 ? -7.979 -26.412 -23.962 1.00 53.70 409 GLU D O 1
ATOM 13573 N N . VAL D 1 430 ? -6.298 -27.299 -22.766 1.00 42.01 410 VAL D N 1
ATOM 13574 C CA . VAL D 1 430 ? -7.077 -27.255 -21.528 1.00 41.03 410 VAL D CA 1
ATOM 13575 C C . VAL D 1 430 ? -7.251 -25.816 -21.062 1.00 40.42 410 VAL D C 1
ATOM 13576 O O . VAL D 1 430 ? -8.358 -25.385 -20.714 1.00 39.28 410 VAL D O 1
ATOM 13580 N N . TYR D 1 431 ? -6.156 -25.052 -21.051 1.00 38.74 411 TYR D N 1
ATOM 13581 C CA . TYR D 1 431 ? -6.144 -23.616 -20.792 1.00 36.19 411 TYR D CA 1
ATOM 13582 C C . TYR D 1 431 ? -5.657 -22.939 -22.058 1.00 38.07 411 TYR D C 1
ATOM 13583 O O . TYR D 1 431 ? -4.443 -22.764 -22.243 1.00 35.76 411 TYR D O 1
ATOM 13592 N N . PRO D 1 432 ? -6.548 -22.572 -22.974 1.00 41.09 412 PRO D N 1
ATOM 13593 C CA . PRO D 1 432 ? -6.087 -22.008 -24.245 1.00 42.00 412 PRO D CA 1
ATOM 13594 C C . PRO D 1 432 ? -5.326 -20.719 -23.994 1.00 37.85 412 PRO D C 1
ATOM 13595 O O . PRO D 1 432 ? -5.689 -19.907 -23.139 1.00 37.87 412 PRO D O 1
ATOM 13599 N N . VAL D 1 433 ? -4.253 -20.549 -24.742 1.00 37.56 413 VAL D N 1
ATOM 13600 C CA . VAL D 1 433 ? -3.281 -19.491 -24.518 1.00 36.80 413 VAL D CA 1
ATOM 13601 C C . VAL D 1 433 ? -3.411 -18.445 -25.624 1.00 36.35 413 VAL D C 1
ATOM 13602 O O . VAL D 1 433 ? -3.626 -18.785 -26.792 1.00 38.32 413 VAL D O 1
ATOM 13606 N N . GLU D 1 434 ? -3.334 -17.171 -25.244 1.00 39.30 414 GLU D N 1
ATOM 13607 C CA . GLU D 1 434 ? -3.423 -16.071 -26.200 1.00 37.00 414 GLU D CA 1
ATOM 13608 C C . GLU D 1 434 ? -2.227 -16.069 -27.141 1.00 37.13 414 GLU D C 1
ATOM 13609 O O . GLU D 1 434 ? -1.093 -16.292 -26.720 1.00 37.01 414 GLU D O 1
ATOM 13615 N N . LYS D 1 435 ? -2.475 -15.768 -28.418 1.00 35.70 415 LYS D N 1
ATOM 13616 C CA . LYS D 1 435 ? -1.403 -15.625 -29.394 1.00 33.72 415 LYS D CA 1
ATOM 13617 C C . LYS D 1 435 ? -1.034 -14.176 -29.669 1.00 39.54 415 LYS D C 1
ATOM 13618 O O . LYS D 1 435 ? 0.097 -13.912 -30.093 1.00 38.58 415 LYS D O 1
ATOM 13624 N N . ARG D 1 436 ? -1.957 -13.238 -29.458 1.00 35.92 416 ARG D N 1
ATOM 13625 C CA . ARG D 1 436 ? -1.658 -11.835 -29.703 1.00 35.21 416 ARG D CA 1
ATOM 13626 C C . ARG D 1 436 ? -2.455 -10.971 -28.741 1.00 35.16 416 ARG D C 1
ATOM 13627 O O . ARG D 1 436 ? -3.682 -10.892 -28.843 1.00 36.91 416 ARG D O 1
ATOM 13635 N N . ILE D 1 437 ? -1.755 -10.296 -27.836 1.00 30.97 417 ILE D N 1
ATOM 13636 C CA . ILE D 1 437 ? -2.379 -9.313 -26.968 1.00 35.30 417 ILE D CA 1
ATOM 13637 C C . ILE D 1 437 ? -1.834 -7.910 -27.187 1.00 36.12 417 ILE D C 1
ATOM 13638 O O . ILE D 1 437 ? -2.370 -6.959 -26.610 1.00 37.16 417 ILE D O 1
ATOM 13643 N N . ALA D 1 438 ? -0.818 -7.741 -28.040 1.00 32.85 418 ALA D N 1
ATOM 13644 C CA . ALA D 1 438 ? -0.094 -6.481 -28.158 1.00 33.14 418 ALA D CA 1
ATOM 13645 C C . ALA D 1 438 ? -0.494 -5.720 -29.411 1.00 35.11 418 ALA D C 1
ATOM 13646 O O . ALA D 1 438 ? -0.710 -6.313 -30.477 1.00 34.52 418 ALA D O 1
ATOM 13648 N N . TYR D 1 439 ? -0.561 -4.394 -29.280 1.00 31.65 419 TYR D N 1
ATOM 13649 C CA . TYR D 1 439 ? -0.757 -3.548 -30.451 1.00 33.91 419 TYR D CA 1
ATOM 13650 C C . TYR D 1 439 ? 0.486 -3.537 -31.325 1.00 34.01 419 TYR D C 1
ATOM 13651 O O . TYR D 1 439 ? 0.386 -3.575 -32.557 1.00 33.34 419 TYR D O 1
ATOM 13660 N N . GLN D 1 440 ? 1.666 -3.521 -30.709 1.00 32.76 420 GLN D N 1
ATOM 13661 C CA . GLN D 1 440 ? 2.907 -3.592 -31.470 1.00 34.93 420 GLN D CA 1
ATOM 13662 C C . GLN D 1 440 ? 3.027 -4.920 -32.213 1.00 36.70 420 GLN D C 1
ATOM 13663 O O . GLN D 1 440 ? 2.433 -5.931 -31.831 1.00 35.44 420 GLN D O 1
ATOM 13669 N N . GLU D 1 441 ? 3.793 -4.898 -33.301 1.00 34.82 421 GLU D N 1
ATOM 13670 C CA . GLU D 1 441 ? 4.253 -6.093 -33.990 1.00 35.28 421 GLU D CA 1
ATOM 13671 C C . GLU D 1 441 ? 5.765 -6.119 -33.864 1.00 38.02 421 GLU D C 1
ATOM 13672 O O . GLU D 1 441 ? 6.423 -5.091 -34.063 1.00 37.93 421 GLU D O 1
ATOM 13678 N N . PHE D 1 442 ? 6.327 -7.265 -33.500 1.00 34.44 422 PHE D N 1
ATOM 13679 C CA . PHE D 1 442 ? 7.772 -7.301 -33.344 1.00 36.84 422 PHE D CA 1
ATOM 13680 C C . PHE D 1 442 ? 8.465 -7.871 -34.566 1.00 35.99 422 PHE D C 1
ATOM 13681 O O . PHE D 1 442 ? 9.694 -7.951 -34.591 1.00 37.13 422 PHE D O 1
ATOM 13689 N N . ALA D 1 443 ? 7.703 -8.226 -35.591 1.00 35.74 423 ALA D N 1
ATOM 13690 C CA . ALA D 1 443 ? 8.231 -8.680 -36.863 1.00 37.68 423 ALA D CA 1
ATOM 13691 C C . ALA D 1 443 ? 7.208 -8.318 -37.927 1.00 37.91 423 ALA D C 1
ATOM 13692 O O . ALA D 1 443 ? 6.014 -8.232 -37.623 1.00 39.54 423 ALA D O 1
ATOM 13694 N N . PRO D 1 444 ? 7.635 -8.065 -39.158 1.00 40.32 424 PRO D N 1
ATOM 13695 C CA . PRO D 1 444 ? 6.666 -7.832 -40.239 1.00 43.64 424 PRO D CA 1
ATOM 13696 C C . PRO D 1 444 ? 5.928 -9.117 -40.580 1.00 43.77 424 PRO D C 1
ATOM 13697 O O . PRO D 1 444 ? 6.261 -10.200 -40.105 1.00 45.44 424 PRO D O 1
ATOM 13701 N N . THR D 1 445 ? 4.903 -8.989 -41.415 1.00 46.47 425 THR D N 1
ATOM 13702 C CA . THR D 1 445 ? 4.250 -10.180 -41.938 1.00 48.03 425 THR D CA 1
ATOM 13703 C C . THR D 1 445 ? 5.157 -10.838 -42.968 1.00 51.76 425 THR D C 1
ATOM 13704 O O . THR D 1 445 ? 5.992 -10.182 -43.601 1.00 51.29 425 THR D O 1
ATOM 13708 N N . THR D 1 446 ? 4.988 -12.153 -43.131 1.00 54.10 426 THR D N 1
ATOM 13709 C CA . THR D 1 446 ? 5.841 -12.914 -44.042 1.00 52.53 426 THR D CA 1
ATOM 13710 C C . THR D 1 446 ? 5.870 -12.302 -45.441 1.00 53.54 426 THR D C 1
ATOM 13711 O O . THR D 1 446 ? 6.922 -12.280 -46.095 1.00 54.10 426 THR D O 1
ATOM 13715 N N . GLU D 1 447 ? 4.751 -11.725 -45.881 1.00 56.55 427 GLU D N 1
ATOM 13716 C CA . GLU D 1 447 ? 4.632 -11.205 -47.238 1.00 57.17 427 GLU D CA 1
ATOM 13717 C C . GLU D 1 447 ? 5.371 -9.886 -47.461 1.00 55.12 427 GLU D C 1
ATOM 13718 O O . GLU D 1 447 ? 5.685 -9.568 -48.617 1.00 50.58 427 GLU D O 1
ATOM 13724 N N . GLU D 1 448 ? 5.657 -9.103 -46.409 1.00 52.89 428 GLU D N 1
ATOM 13725 C CA . GLU D 1 448 ? 6.368 -7.841 -46.637 1.00 53.52 428 GLU D CA 1
ATOM 13726 C C . GLU D 1 448 ? 7.883 -7.989 -46.620 1.00 50.05 428 GLU D C 1
ATOM 13727 O O . GLU D 1 448 ? 8.578 -7.055 -47.031 1.00 53.11 428 GLU D O 1
ATOM 13733 N N . ILE D 1 449 ? 8.407 -9.126 -46.159 1.00 49.67 429 ILE D N 1
ATOM 13734 C CA . ILE D 1 449 ? 9.849 -9.349 -46.161 1.00 54.12 429 ILE D CA 1
ATOM 13735 C C . ILE D 1 449 ? 10.425 -9.197 -47.567 1.00 54.20 429 ILE D C 1
ATOM 13736 O O . ILE D 1 449 ? 9.847 -9.663 -48.559 1.00 52.81 429 ILE D O 1
ATOM 13741 N N . VAL D 1 450 ? 11.563 -8.508 -47.654 1.00 53.34 430 VAL D N 1
ATOM 13742 C CA . VAL D 1 450 ? 12.308 -8.360 -48.898 1.00 60.22 430 VAL D CA 1
ATOM 13743 C C . VAL D 1 450 ? 13.383 -9.435 -48.952 1.00 66.44 430 VAL D C 1
ATOM 13744 O O . VAL D 1 450 ? 14.186 -9.567 -48.019 1.00 65.11 430 VAL D O 1
ATOM 13748 N N . THR D 1 451 ? 13.405 -10.190 -50.049 1.00 69.10 431 THR D N 1
ATOM 13749 C CA . THR D 1 451 ? 14.362 -11.277 -50.271 1.00 71.94 431 THR D CA 1
ATOM 13750 C C . THR D 1 451 ? 15.810 -10.906 -49.948 1.00 68.37 431 THR D C 1
ATOM 13751 O O . THR D 1 451 ? 16.648 -10.790 -50.843 1.00 71.53 431 THR D O 1
#

Organism: Acinetobacter baumannii (strain ATCC 17978 / DSM 105126 / CIP 53.77 / LMG 1025 / NCDC KC755 / 5377) (NCBI:txid400667)

InterPro domains:
  IPR025700 L-lysine 6-monooxygenase/L-ornithine 5-monooxygenase [PF13434] (5-338)
  IPR025700 L-lysine 6-monooxygenase/L-ornithine 5-monooxygenase [PTHR42802] (3-421)
  IPR036188 FAD/NAD(P)-binding domain superfamily [G3DSA:3.50.50.60] (1-420)
  IPR036188 FAD/NAD(P)-binding domain superfamily [SSF51905] (4-268)

Solvent-accessible surface area: 63705 Å² total; per-residue (Å²): 134,115,92,82,42,28,0,0,0,5,11,0,25,18,20,1,0,2,0,0,0,0,2,87,78,23,124,92,17,34,16,5,0,1,11,64,79,109,96,2,47,38,79,31,6,10,36,16,114,30,14,44,7,49,42,18,2,5,3,11,6,0,2,12,11,28,4,76,9,61,7,3,0,8,3,9,0,30,110,75,65,25,2,10,13,0,7,13,12,61,30,11,54,0,10,26,26,0,1,8,44,0,0,44,29,0,10,133,74,5,159,37,15,60,35,106,1,104,9,96,112,0,48,51,51,124,104,120,104,9,1,28,0,15,1,37,52,105,108,38,92,88,127,7,12,0,104,12,0,0,0,8,49,27,47,70,46,58,59,32,182,73,5,117,72,49,113,90,35,14,23,21,4,20,51,0,67,151,49,40,88,75,3,30,108,71,81,16,0,0,0,6,8,9,25,34,31,0,0,8,0,0,52,20,0,0,42,43,3,89,119,71,59,2,54,0,6,0,2,10,151,18,63,15,1,34,9,15,17,54,0,20,0,3,35,0,2,25,0,2,20,4,5,42,17,0,59,81,8,93,34,97,40,40,40,113,15,24,54,67,6,63,34,10,59,93,3,0,44,46,58,20,0,33,117,0,0,48,17,0,0,33,24,16,21,140,140,121,21,65,17,40,0,2,1,10,0,32,20,57,30,20,77,96,78,95,112,27,0,12,0,2,0,63,1,45,8,46,97,112,84,0,74,8,109,0,47,5,0,0,7,6,56,35,71,83,61,60,63,26,123,2,0,74,50,1,116,133,64,6,44,82,27,104,102,52,53,4,25,14,48,105,23,9,0,0,4,122,87,47,31,0,0,0,1,20,6,4,47,33,5,3,1,6,5,6,48,30,26,6,8,5,5,7,7,2,2,10,0,0,21,45,39,41,65,122,131,29,20,85,40,26,91,125,7,4,33,1,30,9,35,10,65,124,102,41,64,112,205,106,81,43,36,0,0,0,5,11,0,22,19,20,0,0,2,0,1,0,0,3,101,73,24,127,101,19,31,12,11,0,1,9,64,74,101,86,2,48,38,74,38,25,9,35,16,115,29,11,44,6,49,37,19,3,4,4,10,7,0,2,14,10,30,6,81,8,51,19,3,0,12,4,10,0,24,104,74,64,26,2,10,12,0,7,14,14,61,29,12,58,2,9,27,22,0,2,6,48,0,0,50,29,0,6,126,94,8,120,44,13,65,35,100,2,108,7,47,116,0,50,58,52,76,105,137,103,5,1,45,0,97,0,44,36,102,137,32,65,64,70,12,26,0,73,12,0,0,0,8,50,27,46,70,43,53,50,30,109,74,3,110,72,49,114,86,28,15,20,18,3,20,69,1,72,108,51,38,174,86,4,29,111,71,82,17,0,0,0,5,9,9,24,34,31,0,0,7,0,0,54,22,0,0,44,44,4,81,128,69,64,3,57,0,5,0,2,9,155,19,61,15,1,32,9,16,16,51,0,22,0,4,33,0,1,26,0,2,17,4,7,68,19,0,59,83,9,98,34,97,30,39,38,113,15,18,53,67,4,62,34,9,52,96,4,0,41,46,58,21,0,35,112,0,0,46,19,0,0,36,25,16,20,135,129,119,20,69,18,44,1,3,0,9,0,32,18,53,31,16,85,99,101,98,112,31,0,18,0,10,0,71,1,43,8,36,99,102,86,0,40,8,112,0,34,6,0,0,4,7,58,35,75,83,62,62,60,22,129,3,0,69,48,2,96,130,61,6,44,85,29,102,99,52,60,5,26,14,40,160,9,10,0,0,4,119,93,45,31,0,0,1,1,20,6,7,57,32,2,6,0,6,6,6,54,28,26,6,7,5,7,21,6,2,2,11,0,0,25,40,36,39,63,116,74,33,19,93,46,18,178,120,5,3,33,1,33,10,33,12,73,133,96,39,55,67,183,133,126,90,74,44,32,0,0,0,5,11,1,27,17,20,1,0,1,0,1,0,0,3,97,59,24,144,94,20,31,13,13,0,2,11,66,79,104,92,3,45,36,80,33,5,9,35,16,120,31,12,42,11,46,41,21,5,4,4,10,7,0,4,13,9,30,5,85,8,55,15,4,0,11,3,9,0,26,102,72,66,24,2,9,12,0,7,14,14,55,28,12,54,3,9,25,26,0,2,8,52,0,0,73,35,0,9,81,91,7,162,41,13,64,35,106,2,104,10,61,99,0,43,58,58,82,99,179,116,17,3,35,0,105,0,46,41,99,156,37,88,73,55,9,36,0,108,14,0,0,0,9,48,28,48,69,42,57,56,37,85,78,6,103,70,48,112,86,30,15,18,15,3,21,50,0,67,152,53,38,94,78,4,32,104,69,81,15,0,0,0,6,10,10,25,32,30,0,0,8,0,0,50,23,0,0,41,44,6,77,124,73,60,2,55,0,4,0,2,9,154,19,65,17,0,29,8,16,19,49,0,24,0,4,35,0,1,25,0,1,19,5,5,41,19,0,59,83,9,96,30,97,40,37,38,113,12,19,56,66,3,64,34,12,54,94,4,0,47,46,56,20,0,36,120,0,0,48,20,0,0,38,25,20,24,135,122,120,21,68,16,37,1,2,0,10,0,30,24,57,34,16,80,91,73,105,115,23,0,23,0,9,0,65,1,47,9,39,97,107,100,0,72,11,108,0,48,4,0,0,5,6,58,34,71,82,60,63,58,26,127,2,1,63,50,2,90,130,70,8,44,88,30,98,98,57,52,4,26,11,47,105,26,8,0,0,6,126,75,43,30,0,0,0,2,21,7,5,49,31,5,3,1,6,7,6,52,30,24,6,8,4,6,8,7,2,2,9,0,0,15,44,37,42,66,126,135,34,17,88,35,18,176,125,6,4,35,1,31,10,33,14,58,111,148,38,54,106,218,106,77,41,28,0,0,0,5,11,0,24,20,19,1,0,1,0,1,0,0,3,95,67,25,120,97,18,31,14,8,0,0,11,66,83,104,92,3,48,37,82,36,22,10,35,14,126,26,13,32,8,47,38,22,3,4,4,11,6,0,3,12,11,30,5,70,11,53,16,3,0,11,2,10,0,27,108,73,66,24,2,12,11,0,7,15,13,63,28,12,43,1,10,24,25,1,1,5,49,0,0,40,27,0,8,122,92,8,96,46,14,58,37,104,1,102,10,86,110,0,50,53,67,85,106,52,111,25,0,43,0,104,0,34,43,114,112,40,87,60,62,14,39,0,102,11,0,0,0,9,52,26,49,70,44,53,55,35,86,81,3,114,70,50,117,87,32,15,19,19,3,22,67,0,68,108,53,39,99,83,3,30,103,68,82,17,0,0,0,7,9,9,26,28,30,0,0,7,0,0,58,23,0,0,41,43,6,86,130,67,63,3,72,0,4,0,1,9,157,18,63,17,0,32,9,16,15,58,0,20,0,3,34,0,1,26,0,2,19,4,5,44,17,0,59,83,8,95,41,90,37,39,44,110,11,25,53,69,4,66,33,8,55,102,5,0,22,50,59,14,0,36,114,0,0,48,21,0,0,37,24,19,21,132,131,114,20,70,16,41,2,1,0,10,0,32,22,59,33,17,70,86,87,109,74,30,0,28,0,17,0,90,0,46,5,40,97,112,87,0,38,10,105,0,46,6,0,0,5,7,59,34,71,80,65,64,44,22,132,1,0,76,47,2,101,134,49,5,43,98,29,94,105,53,55,7,24,12,45,103,27,9,0,0,2,124,80,45,26,0,0,0,1,19,8,5,53,33,5,4,1,8,6,6,50,29,24,6,7,6,5,7,6,2,2,9,0,0,14,46,36,41,68,115,116,31,20,85,34,23,190,125,5,4,35,2,31,9,36,13,49,112,147,32,58,58,174

B-factor: mean 38.55, std 7.25, range [24.9, 95.03]

Foldseek 3Di:
DQDAFAEEEAADALLVLLLLQVCVVPPVGGYAYEHQAPAYDDLVLLAPPPAWDPAFQCLHSANVLPVVGCLRVCNVCVVVVNNVVVVVVPDRIGRSVVSRVSSRVSLVVRPRHDYNWHFQAWAADPVVCWIWTWIQHPVGIDIHIYNFYEYDRDWFDDDDPQRPDPVVFEDALSNCNVCVVVVQAFQEEEEEALKASLLSSQQVCLVCVVVGRHQYEYEYLAQDLDAQDVDVQLVLCLALQNLVVLLPDDLVVLVVVQVVRCSNPIGHHPVSVVVSVVSCVVVPPPHHRSYYYYYSWAWDHWDDDDQWIWTWIARPVVRDIDTDTGNHYYYPPDIGDDDDNRCVNVPVQFDADPVRFQAADSLQAGGPVSRYGYQLGPCSNRNDCSVPSSCSNVSSQSNVCVSVVHNPRPHDNDDHPDHPDDDPVPDD/DDAFAEEEEADALQVLLLLQVCVVPPVGGYAYEHQAPAYDDLVLLAPPPDWDPAFLCLHSYNQLPVVGCLRVLNVCVVVVNNVVVVVVPDRIGRVVVSRVSSRVSLVVRPRHDYSWHFQAWDADVVVCKIWTWIQHPVGIDIHIYNFYEYDNDWDDDDDPQRPDPVVFEDALSNCNVCVVVVQAFAEEEEEALKASSLSSQVVCLVCCVVGHHQYEYEYLAQDLDAQDVDPLLCPCVALQVLVVLLPDDLVVLVVVLVVRCSPPIGHHVVSVVVVVVSLVVVPPPHHRSYYYYYSWDFDHWDDDDQWIWTWIARNVVRDIDTDIGNHYYYPPDIDDDDRNNCVNVVVQFDADPVRFQDADSLQAGGPVSRYGYQLGPCSNRNDCSVPSNCSNVNSQSNVCVSVVHNPRPHDNDDHPDHPDDPPVVDDD/DPDAFAEEEEADDLLVLLLLQVCVVPPVGGYAYEHQDPAYDDLVLLADPPAWDPAFLCLHSANQLPVVGCLRVLNVCVVVVNNVVVVVVPDRIGRPVVSRVSSRVSLVVRPRHYYQWHFQAWDADVVVCKIWTWIQHPVGIDIHIYNFYEYDHDWDADQDPQRPDPVVFEDELSNCNVCVVVVQAFAEEEEEALKASSLSSQQVCLVCQVVGHHQAEYEYQAQDLDAQDVDVQLCLCVFLQNLVVLLPDDLVVLVVVQVVRCNNPIGHHVVSVVVSVVSCVVVPPPHHRSYYYYYSWDFDHWDDDDQWIWTWIQRPVVRDIDTDTGNHYYYHHDIDDDDRNNCVNCVVQFDADPVRFQDADSLQAGGPVLRYGYQLGPCSNRNDCSVPSNCSNVSSQSSVCVSVVHRPRPHDNDDHPDHPDDDPVVDD/DDAFAEEEEADALLVLLLLQVCVVPVVGGYAYEHQDPAYDDLVLLAPPPAWDLAFLCLHSANVLPVVGCLRPCNVCVVVVNNVVVVVVPDRIGRPVVSSVSSRVSLVVRPRYYYSWHFAAWDADPVVCKIWTWIQHPVGIDIHIYNFYEYDNDWFDDDDPQNPPCVVFEDALSNCNVCVVVVQAWQEEAEEALWASSLSSQQVCLVCQVVGRHQYEYEYQAQDLDAQPVPVQLCQCVALQVLVVLQPDDLVVLVVVQVPRCSNAIGHHPVSVVVSVVSLVVVPPPHHRSYYYYYSWAWDHWDDDDQWIWTKIQRNVVRDIDTDTGNHYYYHHDIDDDPHNNCVNVPVQFDADPVRAQDADSLQAGGPVSRYGYQLGPCSRSNDCSVPSSCSNVSSQSNVCVSVVHNPRPHDNDDHPDHPDDPPVVDDD

Secondary structure (DSSP, 8-state):
---EEEEEEE--SHHHHHHHHHHTT-TT--EEEE-SSSS--SSGGG--TT-B-SS-TTSSSSTTT-TTSTT-HHHHHHHTT-HHHHHHHT-SS-BHHHHHHHHHHHHHH-TTEESS-EEEEEEEETTTTEEEEEEE-SS-EEEEEEEEEEE----EE---GGGTT-TTTEEEGGGHHHHHHHHTT-SEEEEE--SHHHHHHHHHHHHTGGGS--EEEEE-SSSS-PBP---HHHHTTSSHHHHHHHHTS-HHHHHHHHHT-HHHHSSB-HHHHHHHHHHHHHHTSSS--SEEEESSEEEEEEEE-SSSEEEEEEETTTTEEEEEEESEEEE---EE----GGGGGGGGGS-B-TTSSBP--TTSB-STTS-EEESS--HHHH-TTTT-GGGHHHHHHHHHHHHHTS-SS---S---SB-SS--GGGB-/--EEEEEEES-SHHHHHHHHHHTT-TT--EEEE-SSSS--SSGGG--TT-B-SS-TTSSSSTTT-TTSTT-HHHHHHHTT-HHHHHHHT-SS-BHHHHHHHHHHHHHH-TTEESS-EEEEEEEETTTTEEEEEEEETTEEEEEEEEEEEE----EE---GGGTT-TTTEEEGGGHHHHHHHHTT-SEEEEE--SHHHHHHHHHHHHHGGGS--EEEEE-SSSS-PBP---HHHHTTSSHHHHHHHHHS-HHHHHHHHHT-HHHHSSB-HHHHHHHHHHHHHHTSSS--SEEEESSEEEEEEEEETTEEEEEEEETTTTEEEEEEESEEEE---EE----GGGGGGGGGS-B-TTSSBP--TTSB-STTS-EEESS--HHHH-TTTT-GGGHHHHHHHHHHHHHTS-SS---S---SB-SS--TTSB--/---EEEEEEE--SHHHHHHHHHHTT-TT--EEEE-SSSS--SSTTS--TT-B-SS-TTSSSSTTT-TTSTT-HHHHHHHTT-HHHHHHHT-SS-BHHHHHHHHHHHHHH-TTEE-S-EEEEEEEETTTTEEEEEEEETTEEEEEEEEEEEE----EE---GGG-S-TTTEEEGGGHHHHHHHHTT-SEEEEE--SHHHHHHHHHHHHTGGGS--EEEEE-SSSS-PBP---HHHHTTSSHHHHHHHHHS-HHHHHHHHHT-HHHHSSB-HHHHHHHHHHHHHHTSSS--SEEEESSEEEEEEEE-SSSEEEEEEETTTTEEEEEEESEEEE---EE----GGGGGGGGGS-B-TTSSB---TTSB-STTS-EEESS--HHHH-TTTT-GGGHHHHHHHHHHHHHTS-SS---S---SB-SS--GGGB-/--EEEEEEE--SHHHHHHHHHHTT-TT--EEEE-SSSS--SSTTS--TT-B-SS-TTSSSSTTT-TTSTT-HHHHHHHTT-HHHHHHHT-SS-BHHHHHHHHHHHHHH-TTEESS-EEEEEEEETTTTEEEEEEEETTEEEEEEEEEEEE----EE---GGG-S-TTTEEEGGGHHHHHHHHHT-SEEEEE--SHHHHHHHHHHHHHGGGS--EEEEE-SSSS-PBP---HHHHTTSSHHHHHHHHHS-HHHHHHHHHT-HHHHSSB-HHHHHHHHHHHHHHTSSS--SEEEESSEEEEEEEE-SSSEEEEEEETTTTEEEEEEESEEEE---EE----GGGGGGGGGS-B-TTSPBPPPTTSB-STTS-EEESS--HHHH-TTTT-GGGHHHHHHHHHHHHHTS-SS---S---SB-SS--GGGEE-

Sequence (1712 aa):
SQHIYDIVGIGVGPFNLGLACLTQPLNELSTIFFDSKDEFDWHSGIMPEGSTLQIPFIADLVSFADPKNNYSFLNYLKLHNRLYQFFIRESFFILRAEYNLYCKWAAEQLENVHFKSFVERIDYDESRQLYTVRVKQPQGEMKVVTKNLVLGTGTTPITPKFCQGYPEQIQSSADYLRHKKDYLTKKSITIVGGGQSGAEIYYDLLSEIDQHGYQLNWLTKAPHFFSMDLGKLTLEYTSPDYTSHFYSLDEDKRDQVIGSQNALYKGIELSFVNRIYDLLYQKSLHQPIPTRMMPNCALDAVEQQSNHLNLTFKNSDINKRFKLESEVLILALGYEYKIPECLTPIRTLINWDSKGRIALNWNYSINDDNTIFAQNIGIYSHGFTVPDLGMGCYRNAIIINTILGREVYPVEKRIAYQEFAPTTEEIVQHIYDIVGIGVGPFNLGLACLTQPLNELSTIFFDSKDEFDWHSGIMPEGSTLQIPFIADLVSFADPKNNYSFLNYLKLHNRLYQFFIRESFFILRAEYNLYCKWAAEQLENVHFKSFVERIDYDESRQLYTVRVKQPQGEMKVVTKNLVLGTGTTPITPKFCQGYPEQIQSSADYLRHKKDYLTKKSITIVGGGQSGAEIYYDLLSEIDQHGYQLNWLTKAPHFFSMDLGKLTLEYTSPDYTSHFYSLDEDKRDQVIGSQNALYKGIELSFVNRIYDLLYQKSLHQPIPTRMMPNCALDAVEQQSNHLNLTFKNSDINKRFKLESEVLILALGYEYKIPECLTPIRTLINWDSKGRIALNWNYSINDDNTIFAQNIGIYSHGFTVPDLGMGCYRNAIIINTILGREVYPVEKRIAYQEFAPTTEEIVTSQHIYDIVGIGVGPFNLGLACLTQPLNELSTIFFDSKDEFDWHSGIMPEGSTLQIPFIADLVSFADPKNNYSFLNYLKLHNRLYQFFIRESFFILRAEYNLYCKWAAEQLENVHFKSFVERIDYDESRQLYTVRVKQPQGEMKVVTKNLVLGTGTTPITPKFCQGYPEQIQSSADYLRHKKDYLTKKSITIVGGGQSGAEIYYDLLSEIDQHGYQLNWLTKAPHFFSMDLGKLTLEYTSPDYTSHFYSLDEDKRDQVIGSQNALYKGIELSFVNRIYDLLYQKSLHQPIPTRMMPNCALDAVEQQSNHLNLTFKNSDINKRFKLESEVLILALGYEYKIPECLTPIRTLINWDSKGRIALNWNYSINDDNTIFAQNIGIYSHGFTVPDLGMGCYRNAIIINTILGREVYPVEKRIAYQEFAPTTEEIVQHIYDIVGIGVGPFNLGLACLTQPLNELSTIFFDSKDEFDWHSGIMPEGSTLQIPFIADLVSFADPKNNYSFLNYLKLHNRLYQFFIRESFFILRAEYNLYCKWAAEQLENVHFKSFVERIDYDESRQLYTVRVKQPQGEMKVVTKNLVLGTGTTPITPKFCQGYPEQIQSSADYLRHKKDYLTKKSITIVGGGQSGAEIYYDLLSEIDQHGYQLNWLTKAPHFFSMDLGKLTLEYTSPDYTSHFYSLDEDKRDQVIGSQNALYKGIELSFVNRIYDLLYQKSLHQPIPTRMMPNCALDAVEQQSNHLNLTFKNSDINKRFKLESEVLILALGYEYKIPECLTPIRTLINWDSKGRIALNWNYSINDDNTIFAQNIGIYSHGFTVPDLGMGCYRNAIIINTILGREVYPVEKRIAYQEFAPTTEEIVT